Protein 9U9N (pdb70)

Nearest PDB structures (foldseek):
  6e7k-assembly2_D  TM=7.017E-01  e=7.611E-04  Homo sapiens
  2l03-assembly1_A  TM=7.268E-01  e=1.838E-03  Homo sapiens
  6oaz-assembly1_E  TM=6.342E-01  e=1.646E-03  Homo sapiens
  7uls-assembly1_A  TM=6.744E-01  e=5.847E-03  Dendraspis polylepis polylepis
  1ywh-assembly3_O  TM=6.219E-01  e=1.686E-01  Homo sapiens

GO terms:
  GO:0033130 acetylcholine receptor binding (F, IDA)
  GO:0099601 regulation of neurotransmitter receptor activity (P, IDA)
  GO:0070373 negative regulation of ERK1 and ERK2 cascade (P, IDA)
  GO:0005886 plasma membrane (C, TAS)
  GO:0005576 extracellular region (C, TAS)
  GO:0005886 plasma membrane (C, IDA)
  GO:0070062 extracellular exosome (C, HDA)

Foldseek 3Di:
DAKAFADDFAQDLVRRQHIDGDDDPQWWKKKKWAADPPGGITIHMDTGNPDDQAPPDPPDDSIGIHIDDHHRPVSD

Organism: Homo sapiens (NCBI:txid9606)

Radius of gyration: 12.31 Å; Cα contacts (8 Å, |Δi|>4): 166; chains: 1; bounding box: 28×24×28 Å

Secondary structure (DSSP, 8-state):
--EEE--SSB--GGG---EEE-SSTT-EEEEEEEE-SSS-EEEEEEEES---SS--SSS-TTEEEEEE-STTTT--

Solvent-accessible surface area: 5519 Å² total; per-residue (Å²): 156,41,60,5,36,45,1,138,86,26,86,32,108,131,77,8,115,101,60,101,84,16,103,111,143,47,24,53,0,53,12,3,133,38,188,62,161,54,164,119,47,28,29,24,24,21,42,47,117,133,21,86,119,114,12,142,114,158,123,68,83,144,85,58,34,51,26,29,119,81,87,50,36,2,51,132

InterPro domains:
  IPR016054 Ly-6 antigen/uPA receptor-like [SM00134] (12-98)
  IPR035076 Snake toxin/toxin-like [PF00087] (12-84)
  IPR045860 Snake toxin-like superfamily [G3DSA:2.10.60.10] (11-86)
  IPR045860 Snake toxin-like superfamily [SSF57302] (6-84)
  IPR051110 Ly-6/neurotoxin-like and GPI-anchored [PTHR16983] (5-108)

Structure (mmCIF, N/CA/C/O backbone):
data_9U9N
#
_entry.id   9U9N
#
_cell.length_a   1.000
_cell.length_b   1.000
_cell.length_c   1.000
_cell.angle_alpha   90.00
_cell.angle_beta   90.00
_cell.angle_gamma   90.00
#
_symmetry.space_group_name_H-M   'P 1'
#
loop_
_atom_site.group_PDB
_atom_site.id
_atom_site.type_symbol
_atom_site.label_atom_id
_atom_site.label_alt_id
_atom_site.label_comp_id
_atom_site.label_asym_id
_atom_site.label_entity_id
_atom_site.label_seq_id
_atom_site.pdbx_PDB_ins_code
_atom_site.Cartn_x
_atom_site.Cartn_y
_atom_site.Cartn_z
_atom_site.occupancy
_atom_site.B_iso_or_equiv
_atom_site.auth_seq_id
_atom_site.auth_comp_id
_atom_site.auth_asym_id
_atom_site.auth_atom_id
_atom_site.pdbx_PDB_model_num
ATOM 1 N N . MET A 1 1 ? 1.329 0.000 0.000 1.00 0.000 100 MET A N 1
ATOM 2 C CA . MET A 1 1 ? 2.093 -0.001 -1.242 1.00 0.000 100 MET A CA 1
ATOM 3 C C . MET A 1 1 ? 3.218 -1.029 -1.188 1.00 0.000 100 MET A C 1
ATOM 4 O O . MET A 1 1 ? 3.940 -1.122 -0.194 1.00 0.000 100 MET A O 1
ATOM 18 N N . LEU A 1 2 ? 3.363 -1.798 -2.261 1.00 0.000 101 LEU A N 1
ATOM 19 C CA . LEU A 1 2 ? 4.401 -2.821 -2.335 1.00 0.000 101 LEU A CA 1
ATOM 20 C C . LEU A 1 2 ? 5.616 -2.308 -3.101 1.00 0.000 101 LEU A C 1
ATOM 21 O O . LEU A 1 2 ? 5.482 -1.561 -4.072 1.00 0.000 101 LEU A O 1
ATOM 37 N N . LEU A 1 3 ? 6.802 -2.714 -2.660 1.00 0.000 102 LEU A N 1
ATOM 38 C CA . LEU A 1 3 ? 8.042 -2.298 -3.306 1.00 0.000 102 LEU A CA 1
ATOM 39 C C . LEU A 1 3 ? 8.603 -3.415 -4.179 1.00 0.000 102 LEU A C 1
ATOM 40 O O . LEU A 1 3 ? 8.828 -4.531 -3.709 1.00 0.000 102 LEU A O 1
ATOM 56 N N . CYS A 1 4 ? 8.829 -3.108 -5.452 1.00 0.000 103 CYS A N 1
ATOM 57 C CA . CYS A 1 4 ? 9.366 -4.084 -6.391 1.00 0.000 103 CYS A CA 1
ATOM 58 C C . CYS A 1 4 ? 10.261 -3.409 -7.426 1.00 0.000 103 CYS A C 1
ATOM 59 O O . CYS A 1 4 ? 10.110 -2.221 -7.713 1.00 0.000 103 CYS A O 1
ATOM 66 N N . TYR A 1 5 ? 11.194 -4.174 -7.983 1.00 0.000 104 TYR A N 1
ATOM 67 C CA . TYR A 1 5 ? 12.115 -3.649 -8.984 1.00 0.000 104 TYR A CA 1
ATOM 68 C C . TYR A 1 5 ? 11.367 -3.233 -10.247 1.00 0.000 104 TYR A C 1
ATOM 69 O O . TYR A 1 5 ? 10.190 -3.551 -10.419 1.00 0.000 104 TYR A O 1
ATOM 87 N N . SER A 1 6 ? 12.060 -2.519 -11.129 1.00 0.000 105 SER A N 1
ATOM 88 C CA . SER A 1 6 ? 11.463 -2.055 -12.376 1.00 0.000 105 SER A CA 1
ATOM 89 C C . SER A 1 6 ? 12.507 -1.986 -13.486 1.00 0.000 105 SER A C 1
ATOM 90 O O . SER A 1 6 ? 13.277 -1.029 -13.570 1.00 0.000 105 SER A O 1
ATOM 98 N N . CYS A 1 7 ? 12.527 -3.007 -14.336 1.00 0.000 106 CYS A N 1
ATOM 99 C CA . CYS A 1 7 ? 13.476 -3.064 -15.441 1.00 0.000 106 CYS A CA 1
ATOM 100 C C . CYS A 1 7 ? 12.839 -3.702 -16.672 1.00 0.000 106 CYS A C 1
ATOM 101 O O . CYS A 1 7 ? 12.693 -4.922 -16.748 1.00 0.000 106 CYS A O 1
ATOM 108 N N . LYS A 1 8 ? 12.461 -2.868 -17.636 1.00 0.000 107 LYS A N 1
ATOM 109 C CA . LYS A 1 8 ? 11.841 -3.349 -18.865 1.00 0.000 107 LYS A CA 1
ATOM 110 C C . LYS A 1 8 ? 12.856 -3.397 -20.003 1.00 0.000 107 LYS A C 1
ATOM 111 O O . LYS A 1 8 ? 13.707 -2.517 -20.126 1.00 0.000 107 LYS A O 1
ATOM 130 N N . ALA A 1 9 ? 12.758 -4.431 -20.833 1.00 0.000 108 ALA A N 1
ATOM 131 C CA . ALA A 1 9 ? 13.665 -4.591 -21.963 1.00 0.000 108 ALA A CA 1
ATOM 132 C C . ALA A 1 9 ? 15.119 -4.459 -21.523 1.00 0.000 108 ALA A C 1
ATOM 133 O O . ALA A 1 9 ? 15.896 -3.724 -22.132 1.00 0.000 108 ALA A O 1
ATOM 140 N N . GLN A 1 10 ? 15.479 -5.174 -20.462 1.00 0.000 109 GLN A N 1
ATOM 141 C CA . GLN A 1 10 ? 16.840 -5.134 -19.941 1.00 0.000 109 GLN A CA 1
ATOM 142 C C . GLN A 1 10 ? 17.500 -6.506 -20.037 1.00 0.000 109 GLN A C 1
ATOM 143 O O . GLN A 1 10 ? 16.863 -7.531 -19.796 1.00 0.000 109 GLN A O 1
ATOM 157 N N . VAL A 1 11 ? 18.781 -6.517 -20.392 1.00 0.000 110 VAL A N 1
ATOM 158 C CA . VAL A 1 11 ? 19.528 -7.762 -20.520 1.00 0.000 110 VAL A CA 1
ATOM 159 C C . VAL A 1 11 ? 20.649 -7.839 -19.490 1.00 0.000 110 VAL A C 1
ATOM 160 O O . VAL A 1 11 ? 21.179 -8.915 -19.212 1.00 0.000 110 VAL A O 1
ATOM 173 N N . SER A 1 12 ? 21.006 -6.690 -18.925 1.00 0.000 111 SER A N 1
ATOM 174 C CA . SER A 1 12 ? 22.067 -6.626 -17.926 1.00 0.000 111 SER A CA 1
ATOM 175 C C . SER A 1 12 ? 21.484 -6.497 -16.522 1.00 0.000 111 SER A C 1
ATOM 176 O O . SER A 1 12 ? 20.870 -5.486 -16.184 1.00 0.000 111 SER A O 1
ATOM 184 N N . ASN A 1 13 ? 21.682 -7.529 -15.709 1.00 0.000 112 ASN A N 1
ATOM 185 C CA . ASN A 1 13 ? 21.176 -7.533 -14.341 1.00 0.000 112 ASN A CA 1
ATOM 186 C C . ASN A 1 13 ? 21.826 -6.424 -13.518 1.00 0.000 112 ASN A C 1
ATOM 187 O O . ASN A 1 13 ? 21.174 -5.792 -12.687 1.00 0.000 112 ASN A O 1
ATOM 198 N N . GLU A 1 14 ? 23.113 -6.194 -13.757 1.00 0.000 113 GLU A N 1
ATOM 199 C CA . GLU A 1 14 ? 23.850 -5.161 -13.037 1.00 0.000 113 GLU A CA 1
ATOM 200 C C . GLU A 1 14 ? 23.141 -3.814 -13.142 1.00 0.000 113 GLU A C 1
ATOM 201 O O . GLU A 1 14 ? 23.211 -2.991 -12.229 1.00 0.000 113 GLU A O 1
ATOM 213 N N . ASP A 1 15 ? 22.460 -3.596 -14.262 1.00 0.000 114 ASP A N 1
ATOM 214 C CA . ASP A 1 15 ? 21.737 -2.350 -14.487 1.00 0.000 114 ASP A CA 1
ATOM 215 C C . ASP A 1 15 ? 20.326 -2.429 -13.914 1.00 0.000 114 ASP A C 1
ATOM 216 O O . ASP A 1 15 ? 19.699 -1.406 -13.637 1.00 0.000 114 ASP A O 1
ATOM 225 N N . CYS A 1 16 ? 19.830 -3.649 -13.741 1.00 0.000 115 CYS A N 1
ATOM 226 C CA . CYS A 1 16 ? 18.492 -3.863 -13.203 1.00 0.000 115 CYS A CA 1
ATOM 227 C C . CYS A 1 16 ? 18.501 -3.790 -11.678 1.00 0.000 115 CYS A C 1
ATOM 228 O O . CYS A 1 16 ? 18.300 -4.797 -10.997 1.00 0.000 115 CYS A O 1
ATOM 235 N N . LEU A 1 17 ? 18.734 -2.594 -11.150 1.00 0.000 116 LEU A N 1
ATOM 236 C CA . LEU A 1 17 ? 18.769 -2.389 -9.706 1.00 0.000 116 LEU A CA 1
ATOM 237 C C . LEU A 1 17 ? 17.969 -1.151 -9.313 1.00 0.000 116 LEU A C 1
ATOM 238 O O . LEU A 1 17 ? 18.288 -0.481 -8.331 1.00 0.000 116 LEU A O 1
ATOM 254 N N . GLN A 1 18 ? 16.928 -0.856 -10.084 1.00 0.000 117 GLN A N 1
ATOM 255 C CA . GLN A 1 18 ? 16.081 0.300 -9.815 1.00 0.000 117 GLN A CA 1
ATOM 256 C C . GLN A 1 18 ? 14.798 -0.118 -9.105 1.00 0.000 117 GLN A C 1
ATOM 257 O O . GLN A 1 18 ? 13.827 -0.524 -9.744 1.00 0.000 117 GLN A O 1
ATOM 271 N N . VAL A 1 19 ? 14.801 -0.017 -7.780 1.00 0.000 118 VAL A N 1
ATOM 272 C CA . VAL A 1 19 ? 13.636 -0.385 -6.983 1.00 0.000 118 VAL A CA 1
ATOM 273 C C . VAL A 1 19 ? 12.659 0.780 -6.868 1.00 0.000 118 VAL A C 1
ATOM 274 O O . VAL A 1 19 ? 13.034 1.879 -6.462 1.00 0.000 118 VAL A O 1
ATOM 287 N N . GLU A 1 20 ? 11.404 0.530 -7.229 1.00 0.000 119 GLU A N 1
ATOM 288 C CA . GLU A 1 20 ? 10.373 1.558 -7.167 1.00 0.000 119 GLU A CA 1
ATOM 289 C C . GLU A 1 20 ? 9.130 1.041 -6.448 1.00 0.000 119 GLU A C 1
ATOM 290 O O . GLU A 1 20 ? 8.779 -0.133 -6.561 1.00 0.000 119 GLU A O 1
ATOM 302 N N . ASN A 1 21 ? 8.471 1.926 -5.708 1.00 0.000 120 ASN A N 1
ATOM 303 C CA . ASN A 1 21 ? 7.268 1.559 -4.969 1.00 0.000 120 ASN A CA 1
ATOM 304 C C . ASN A 1 21 ? 6.037 1.620 -5.868 1.00 0.000 120 ASN A C 1
ATOM 305 O O . ASN A 1 21 ? 5.894 2.533 -6.682 1.00 0.000 120 ASN A O 1
ATOM 316 N N . CYS A 1 22 ? 5.150 0.643 -5.715 1.00 0.000 121 CYS A N 1
ATOM 317 C CA . CYS A 1 22 ? 3.930 0.584 -6.512 1.00 0.000 121 CYS A CA 1
ATOM 318 C C . CYS A 1 22 ? 3.022 1.771 -6.203 1.00 0.000 121 CYS A C 1
ATOM 319 O O . CYS A 1 22 ? 3.369 2.643 -5.406 1.00 0.000 121 CYS A O 1
ATOM 326 N N . THR A 1 23 ? 1.855 1.798 -6.841 1.00 0.000 122 THR A N 1
ATOM 327 C CA . THR A 1 23 ? 0.897 2.876 -6.636 1.00 0.000 122 THR A CA 1
ATOM 328 C C . THR A 1 23 ? 0.181 2.729 -5.299 1.00 0.000 122 THR A C 1
ATOM 329 O O . THR A 1 23 ? 0.372 3.536 -4.390 1.00 0.000 122 THR A O 1
ATOM 340 N N . GLN A 1 24 ? -0.645 1.693 -5.186 1.00 0.000 123 GLN A N 1
ATOM 341 C CA . GLN A 1 24 ? -1.390 1.441 -3.958 1.00 0.000 123 GLN A CA 1
ATOM 342 C C . GLN A 1 24 ? -1.264 -0.019 -3.535 1.00 0.000 123 GLN A C 1
ATOM 343 O O . GLN A 1 24 ? -0.824 -0.866 -4.313 1.00 0.000 123 GLN A O 1
ATOM 357 N N . LEU A 1 25 ? -1.652 -0.306 -2.297 1.00 0.000 124 LEU A N 1
ATOM 358 C CA . LEU A 1 25 ? -1.582 -1.664 -1.770 1.00 0.000 124 LEU A CA 1
ATOM 359 C C . LEU A 1 25 ? -2.565 -2.580 -2.492 1.00 0.000 124 LEU A C 1
ATOM 360 O O . LEU A 1 25 ? -3.599 -2.133 -2.986 1.00 0.000 124 LEU A O 1
ATOM 376 N N . GLY A 1 26 ? -2.235 -3.867 -2.549 1.00 0.000 125 GLY A N 1
ATOM 377 C CA . GLY A 1 26 ? -3.099 -4.826 -3.211 1.00 0.000 125 GLY A CA 1
ATOM 378 C C . GLY A 1 26 ? -2.520 -5.320 -4.522 1.00 0.000 125 GLY A C 1
ATOM 379 O O . GLY A 1 26 ? -2.720 -6.473 -4.901 1.00 0.000 125 GLY A O 1
ATOM 383 N N . GLU A 1 27 ? -1.803 -4.443 -5.218 1.00 0.000 126 GLU A N 1
ATOM 384 C CA . GLU A 1 27 ? -1.196 -4.796 -6.496 1.00 0.000 126 GLU A CA 1
ATOM 385 C C . GLU A 1 27 ? -0.090 -5.830 -6.306 1.00 0.000 126 GLU A C 1
ATOM 386 O O . GLU A 1 27 ? 0.642 -5.796 -5.317 1.00 0.000 126 GLU A O 1
ATOM 398 N N . GLN A 1 28 ? 0.024 -6.748 -7.260 1.00 0.000 127 GLN A N 1
ATOM 399 C CA . GLN A 1 28 ? 1.039 -7.793 -7.197 1.00 0.000 127 GLN A CA 1
ATOM 400 C C . GLN A 1 28 ? 2.116 -7.570 -8.254 1.00 0.000 127 GLN A C 1
ATOM 401 O O . GLN A 1 28 ? 1.864 -6.957 -9.292 1.00 0.000 127 GLN A O 1
ATOM 415 N N . CYS A 1 29 ? 3.316 -8.071 -7.983 1.00 0.000 128 CYS A N 1
ATOM 416 C CA . CYS A 1 29 ? 4.432 -7.927 -8.910 1.00 0.000 128 CYS A CA 1
ATOM 417 C C . CYS A 1 29 ? 4.719 -9.243 -9.626 1.00 0.000 128 CYS A C 1
ATOM 418 O O . CYS A 1 29 ? 4.412 -10.320 -9.114 1.00 0.000 128 CYS A O 1
ATOM 425 N N . TRP A 1 30 ? 5.308 -9.148 -10.812 1.00 0.000 129 TRP A N 1
ATOM 426 C CA . TRP A 1 30 ? 5.637 -10.332 -11.599 1.00 0.000 129 TRP A CA 1
ATOM 427 C C . TRP A 1 30 ? 6.938 -10.131 -12.368 1.00 0.000 129 TRP A C 1
ATOM 428 O O . TRP A 1 30 ? 7.331 -9.000 -12.660 1.00 0.000 129 TRP A O 1
ATOM 449 N N . THR A 1 31 ? 7.604 -11.234 -12.694 1.00 0.000 130 THR A N 1
ATOM 450 C CA . THR A 1 31 ? 8.862 -11.178 -13.428 1.00 0.000 130 THR A CA 1
ATOM 451 C C . THR A 1 31 ? 8.808 -12.049 -14.678 1.00 0.000 130 THR A C 1
ATOM 452 O O . THR A 1 31 ? 8.449 -13.224 -14.612 1.00 0.000 130 THR A O 1
ATOM 463 N N . ALA A 1 32 ? 9.168 -11.466 -15.817 1.00 0.000 131 ALA A N 1
ATOM 464 C CA . ALA A 1 32 ? 9.163 -12.190 -17.081 1.00 0.000 131 ALA A CA 1
ATOM 465 C C . ALA A 1 32 ? 10.582 -12.530 -17.524 1.00 0.000 131 ALA A C 1
ATOM 466 O O . ALA A 1 32 ? 11.493 -11.710 -17.407 1.00 0.000 131 ALA A O 1
ATOM 473 N N . ARG A 1 33 ? 10.763 -13.745 -18.034 1.00 0.000 132 ARG A N 1
ATOM 474 C CA . ARG A 1 33 ? 12.072 -14.193 -18.492 1.00 0.000 132 ARG A CA 1
ATOM 475 C C . ARG A 1 33 ? 12.036 -14.549 -19.976 1.00 0.000 132 ARG A C 1
ATOM 476 O O . ARG A 1 33 ? 11.265 -15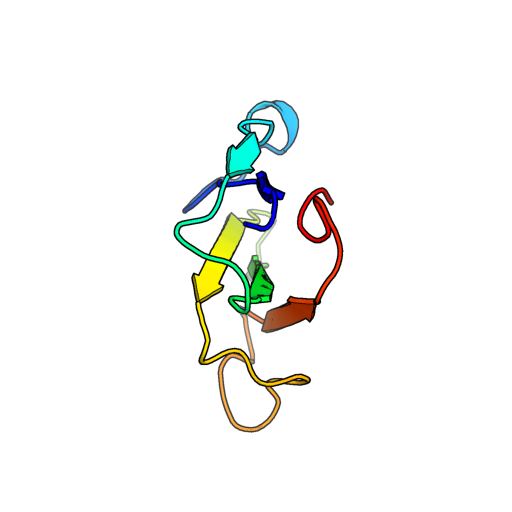.411 -20.398 1.00 0.000 132 ARG A O 1
ATOM 497 N N . ILE A 1 34 ? 12.873 -13.880 -20.760 1.00 0.000 133 ILE A N 1
ATOM 498 C CA . ILE A 1 34 ? 12.937 -14.126 -22.196 1.00 0.000 133 ILE A CA 1
ATOM 499 C C . ILE A 1 34 ? 14.287 -14.712 -22.594 1.00 0.000 133 ILE A C 1
ATOM 500 O O . ILE A 1 34 ? 15.331 -14.099 -22.371 1.00 0.000 133 ILE A O 1
ATOM 516 N N . ARG A 1 35 ? 14.258 -15.902 -23.185 1.00 0.000 134 ARG A N 1
ATOM 517 C CA . ARG A 1 35 ? 15.480 -16.570 -23.616 1.00 0.000 134 ARG A CA 1
ATOM 518 C C . ARG A 1 35 ? 15.282 -17.247 -24.969 1.00 0.000 134 ARG A C 1
ATOM 519 O O . ARG A 1 35 ? 14.760 -18.359 -25.047 1.00 0.000 134 ARG A O 1
ATOM 540 N N . ALA A 1 36 ? 15.702 -16.569 -26.031 1.00 0.000 135 ALA A N 1
ATOM 541 C CA . ALA A 1 36 ? 15.572 -17.105 -27.380 1.00 0.000 135 ALA A CA 1
ATOM 542 C C . ALA A 1 36 ? 16.605 -18.197 -27.639 1.00 0.000 135 ALA A C 1
ATOM 543 O O . ALA A 1 36 ? 17.451 -18.478 -26.791 1.00 0.000 135 ALA A O 1
ATOM 550 N N . VAL A 1 37 ? 16.529 -18.810 -28.816 1.00 0.000 136 VAL A N 1
ATOM 551 C CA . VAL A 1 37 ? 17.457 -19.871 -29.187 1.00 0.000 136 VAL A CA 1
ATOM 552 C C . VAL A 1 37 ? 18.903 -19.428 -28.993 1.00 0.000 136 VAL A C 1
ATOM 553 O O . VAL A 1 37 ? 19.767 -20.231 -28.642 1.00 0.000 136 VAL A O 1
ATOM 566 N N . GLY A 1 38 ? 19.160 -18.144 -29.223 1.00 0.000 137 GLY A N 1
ATOM 567 C CA . GLY A 1 38 ? 20.502 -17.616 -29.068 1.00 0.000 137 GLY A CA 1
ATOM 568 C C . GLY A 1 38 ? 20.957 -17.603 -27.622 1.00 0.000 137 GLY A C 1
ATOM 569 O O . GLY A 1 38 ? 20.710 -18.552 -26.876 1.00 0.000 137 GLY A O 1
ATOM 573 N N . LEU A 1 39 ? 21.625 -16.526 -27.223 1.00 0.000 138 LEU A N 1
ATOM 574 C CA . LEU A 1 39 ? 22.117 -16.393 -25.856 1.00 0.000 138 LEU A CA 1
ATOM 575 C C . LEU A 1 39 ? 21.496 -15.182 -25.169 1.00 0.000 138 LEU A C 1
ATOM 576 O O . LEU A 1 39 ? 21.321 -15.168 -23.949 1.00 0.000 138 LEU A O 1
ATOM 592 N N . LEU A 1 40 ? 21.162 -14.167 -25.958 1.00 0.000 139 LEU A N 1
ATOM 593 C CA . LEU A 1 40 ? 20.557 -12.950 -25.426 1.00 0.000 139 LEU A CA 1
ATOM 594 C C . LEU A 1 40 ? 19.387 -13.282 -24.505 1.00 0.000 139 LEU A C 1
ATOM 595 O O . LEU A 1 40 ? 18.627 -14.217 -24.760 1.00 0.000 139 LEU A O 1
ATOM 611 N N . THR A 1 41 ? 19.246 -12.507 -23.434 1.00 0.000 140 THR A N 1
ATOM 612 C CA . THR A 1 41 ? 18.169 -12.717 -22.476 1.00 0.000 140 THR A CA 1
ATOM 613 C C . THR A 1 41 ? 17.673 -11.392 -21.907 1.00 0.000 140 THR A C 1
ATOM 614 O O . THR A 1 41 ? 18.454 -10.601 -21.377 1.00 0.000 140 THR A O 1
ATOM 625 N N . VAL A 1 42 ? 16.370 -11.156 -22.018 1.00 0.000 141 VAL A N 1
ATOM 626 C CA . VAL A 1 42 ? 15.770 -9.927 -21.513 1.00 0.000 141 VAL A CA 1
ATOM 627 C C . VAL A 1 42 ? 15.018 -10.178 -20.211 1.00 0.000 141 VAL A C 1
ATOM 628 O O . VAL A 1 42 ? 14.725 -11.322 -19.862 1.00 0.000 141 VAL A O 1
ATOM 641 N N . ILE A 1 43 ? 14.707 -9.101 -19.496 1.00 0.000 142 ILE A N 1
ATOM 642 C CA . ILE A 1 43 ? 13.988 -9.205 -18.233 1.00 0.000 142 ILE A CA 1
ATOM 643 C C . ILE A 1 43 ? 12.977 -8.073 -18.082 1.00 0.000 142 ILE A C 1
ATOM 644 O O . ILE A 1 43 ? 13.298 -6.906 -18.306 1.00 0.000 142 ILE A O 1
ATOM 660 N N . SER A 1 44 ? 11.754 -8.426 -17.698 1.00 0.000 143 SER A N 1
ATOM 661 C CA . SER A 1 44 ? 10.695 -7.440 -17.518 1.00 0.000 143 SER A CA 1
ATOM 662 C C . SER A 1 44 ? 9.902 -7.721 -16.245 1.00 0.000 143 SER A C 1
ATOM 663 O O . SER A 1 44 ? 9.902 -8.841 -15.733 1.00 0.000 143 SER A O 1
ATOM 671 N N . LYS A 1 45 ? 9.226 -6.695 -15.738 1.00 0.000 144 LYS A N 1
ATOM 672 C CA . LYS A 1 45 ? 8.427 -6.829 -14.526 1.00 0.000 144 LYS A CA 1
ATOM 673 C C . LYS A 1 45 ? 7.292 -5.810 -14.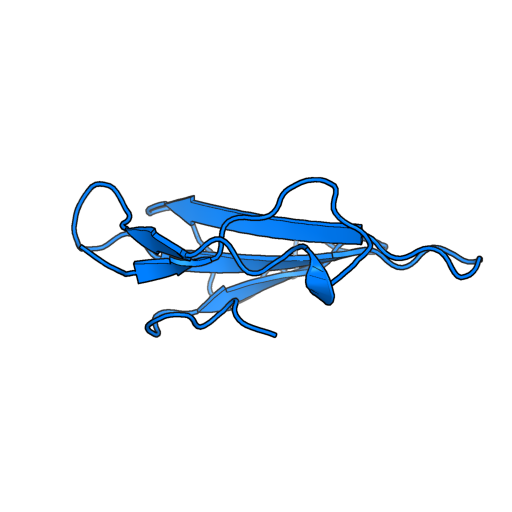507 1.00 0.000 144 LYS A C 1
ATOM 674 O O . LYS A 1 45 ? 7.403 -4.733 -15.092 1.00 0.000 144 LYS A O 1
ATOM 693 N N . GLY A 1 46 ? 6.202 -6.157 -13.830 1.00 0.000 145 GLY A N 1
ATOM 694 C CA . GLY A 1 46 ? 5.064 -5.261 -13.747 1.00 0.000 145 GLY A CA 1
ATOM 695 C C . GLY A 1 46 ? 4.424 -5.262 -12.373 1.00 0.000 145 GLY A C 1
ATOM 696 O O . GLY A 1 46 ? 4.782 -6.068 -11.513 1.00 0.000 145 GLY A O 1
ATOM 700 N N . CYS A 1 47 ? 3.474 -4.357 -12.163 1.00 0.000 146 CYS A N 1
ATOM 701 C CA . CYS A 1 47 ? 2.784 -4.254 -10.883 1.00 0.000 146 CYS A CA 1
ATOM 702 C C . CYS A 1 47 ? 1.337 -3.810 -11.079 1.00 0.000 146 CYS A C 1
ATOM 703 O O . CYS A 1 47 ? 1.073 -2.665 -11.446 1.00 0.000 146 CYS A O 1
ATOM 710 N N . SER A 1 48 ? 0.405 -4.724 -10.832 1.00 0.000 147 SER A N 1
ATOM 711 C CA . SER A 1 48 ? -1.015 -4.428 -10.985 1.00 0.000 147 SER A CA 1
ATOM 712 C C . SER A 1 48 ? -1.868 -5.495 -10.306 1.00 0.000 147 SER A C 1
ATOM 713 O O . SER A 1 48 ? -1.350 -6.489 -9.795 1.00 0.000 147 SER A O 1
ATOM 721 N N . LEU A 1 49 ? -3.179 -5.282 -10.304 1.00 0.000 148 LEU A N 1
ATOM 722 C CA . LEU A 1 49 ? -4.107 -6.224 -9.688 1.00 0.000 148 LEU A CA 1
ATOM 723 C C . LEU A 1 49 ? -4.215 -7.501 -10.516 1.00 0.000 148 LEU A C 1
ATOM 724 O O . LEU A 1 49 ? -4.243 -8.604 -9.972 1.00 0.000 148 LEU A O 1
ATOM 740 N N . ASN A 1 50 ? -4.274 -7.343 -11.834 1.00 0.000 149 ASN A N 1
ATOM 741 C CA . ASN A 1 50 ? -4.378 -8.483 -12.737 1.00 0.000 149 ASN A CA 1
ATOM 742 C C . ASN A 1 50 ? -3.049 -9.228 -12.827 1.00 0.000 149 ASN A C 1
ATOM 743 O O . ASN A 1 50 ? -2.227 -8.950 -13.701 1.00 0.000 149 ASN A O 1
ATOM 754 N N . CYS A 1 51 ? -2.845 -10.176 -11.919 1.00 0.000 150 CYS A N 1
ATOM 755 C CA . CYS A 1 51 ? -1.617 -10.961 -11.895 1.00 0.000 150 CYS A CA 1
ATOM 756 C C . CYS A 1 51 ? -1.908 -12.413 -11.527 1.00 0.000 150 CYS A C 1
ATOM 757 O O . CYS A 1 51 ? -1.844 -12.794 -10.358 1.00 0.000 150 CYS A O 1
ATOM 764 N N . VAL A 1 52 ? -2.226 -13.220 -12.535 1.00 0.000 151 VAL A N 1
ATOM 765 C CA . VAL A 1 52 ? -2.525 -14.631 -12.319 1.00 0.000 151 VAL A CA 1
ATOM 766 C C . VAL A 1 52 ? -1.388 -15.327 -11.579 1.00 0.000 151 VAL A C 1
ATOM 767 O O . VAL A 1 52 ? -0.216 -15.152 -11.916 1.00 0.000 151 VAL A O 1
ATOM 780 N N . ASP A 1 53 ? -1.741 -16.116 -10.571 1.00 0.000 152 ASP A N 1
ATOM 781 C CA . ASP A 1 53 ? -0.750 -16.841 -9.784 1.00 0.000 152 ASP A CA 1
ATOM 782 C C . ASP A 1 53 ? 0.184 -17.639 -10.688 1.00 0.000 152 ASP A C 1
ATOM 783 O O . ASP A 1 53 ? 1.377 -17.764 -10.409 1.00 0.000 152 ASP A O 1
ATOM 792 N N . ASP A 1 54 ? -0.366 -18.178 -11.770 1.00 0.000 153 ASP A N 1
ATOM 793 C CA . ASP A 1 54 ? 0.418 -18.965 -12.715 1.00 0.000 153 ASP A CA 1
ATOM 794 C C . ASP A 1 54 ? -0.100 -18.778 -14.138 1.00 0.000 153 ASP A C 1
ATOM 795 O O . ASP A 1 54 ? -1.249 -19.101 -14.438 1.00 0.000 153 ASP A O 1
ATOM 804 N N . SER A 1 55 ? 0.756 -18.254 -15.009 1.00 0.000 154 SER A N 1
ATOM 805 C CA . SER A 1 55 ? 0.384 -18.019 -16.400 1.00 0.000 154 SER A CA 1
ATOM 806 C C . SER A 1 55 ? 0.726 -19.228 -17.265 1.00 0.000 154 SER A C 1
ATOM 807 O O . SER A 1 55 ? 1.861 -19.378 -17.718 1.00 0.000 154 SER A O 1
ATOM 815 N N . GLN A 1 56 ? -0.263 -20.087 -17.489 1.00 0.000 155 GLN A N 1
ATOM 816 C CA . GLN A 1 56 ? -0.067 -21.283 -18.300 1.00 0.000 155 GLN A CA 1
ATOM 817 C C . GLN A 1 56 ? -0.830 -21.180 -19.616 1.00 0.000 155 GLN A C 1
ATOM 818 O O . GLN A 1 56 ? -0.343 -21.609 -20.662 1.00 0.000 155 GLN A O 1
ATOM 832 N N . ASP A 1 57 ? -2.027 -20.608 -19.557 1.00 0.000 156 ASP A N 1
ATOM 833 C CA . ASP A 1 57 ? -2.857 -20.447 -20.745 1.00 0.000 156 ASP A CA 1
ATOM 834 C C . ASP A 1 57 ? -2.214 -19.476 -21.731 1.00 0.000 156 ASP A C 1
ATOM 835 O O . ASP A 1 57 ? -2.309 -19.655 -22.945 1.00 0.000 156 ASP A O 1
ATOM 844 N N . TYR A 1 58 ? -1.561 -18.449 -21.200 1.00 0.000 157 TYR A N 1
ATOM 845 C CA . TYR A 1 58 ? -0.906 -17.447 -22.032 1.00 0.000 157 TYR A CA 1
ATOM 846 C C . TYR A 1 58 ? 0.439 -17.041 -21.438 1.00 0.000 157 TYR A C 1
ATOM 847 O O . TYR A 1 58 ? 0.848 -17.548 -20.393 1.00 0.000 157 TYR A O 1
ATOM 865 N N . TYR A 1 59 ? 1.123 -16.122 -22.111 1.00 0.000 158 TYR A N 1
ATOM 866 C CA . TYR A 1 59 ? 2.423 -15.648 -21.652 1.00 0.000 158 TYR A CA 1
ATOM 867 C C . TYR A 1 59 ? 3.390 -16.812 -21.457 1.00 0.000 158 TYR A C 1
ATOM 868 O O . TYR A 1 59 ? 3.991 -16.962 -20.393 1.00 0.000 158 TYR A O 1
ATOM 886 N N . VAL A 1 60 ? 3.534 -17.633 -22.492 1.00 0.000 159 VAL A N 1
ATOM 887 C CA . VAL A 1 60 ? 4.429 -18.783 -22.436 1.00 0.000 159 VAL A CA 1
ATOM 888 C C . VAL A 1 60 ? 5.223 -18.924 -23.730 1.00 0.000 159 VAL A C 1
ATOM 889 O O . VAL A 1 60 ? 5.074 -18.124 -24.653 1.00 0.000 159 VAL A O 1
ATOM 902 N N . GLY A 1 61 ? 6.069 -19.948 -23.790 1.00 0.000 160 GLY A N 1
ATOM 903 C CA . GLY A 1 61 ? 6.874 -20.177 -24.976 1.00 0.000 160 GLY A CA 1
ATOM 904 C C . GLY A 1 61 ? 8.266 -19.587 -24.853 1.00 0.000 160 GLY A C 1
ATOM 905 O O . GLY A 1 61 ? 9.235 -20.308 -24.612 1.00 0.000 160 GLY A O 1
ATOM 909 N N . LYS A 1 62 ? 8.367 -18.273 -25.022 1.00 0.000 161 LYS A N 1
ATOM 910 C CA . LYS A 1 62 ? 9.649 -17.586 -24.929 1.00 0.000 161 LYS A CA 1
ATOM 911 C C . LYS A 1 62 ? 9.697 -16.686 -23.699 1.00 0.000 161 LYS A C 1
ATOM 912 O O . LYS A 1 62 ? 10.738 -16.551 -23.055 1.00 0.000 161 LYS A O 1
ATOM 931 N N . LYS A 1 63 ? 8.563 -16.073 -23.375 1.00 0.000 162 LYS A N 1
ATOM 932 C CA . LYS A 1 63 ? 8.474 -15.188 -22.220 1.00 0.000 162 LYS A CA 1
ATOM 933 C C . LYS A 1 63 ? 7.491 -15.735 -21.190 1.00 0.000 162 LYS A C 1
ATOM 934 O O . LYS A 1 63 ? 6.293 -15.830 -21.451 1.00 0.000 162 LYS A O 1
ATOM 953 N N . ASN A 1 64 ? 8.007 -16.091 -20.018 1.00 0.000 163 ASN A N 1
ATOM 954 C CA . ASN A 1 64 ? 7.174 -16.628 -18.948 1.00 0.000 163 ASN A CA 1
ATOM 955 C C . ASN A 1 64 ? 7.066 -15.637 -17.793 1.00 0.000 163 ASN A C 1
ATOM 956 O O . ASN A 1 64 ? 8.072 -15.246 -17.201 1.00 0.000 163 ASN A O 1
ATOM 967 N N . ILE A 1 65 ? 5.839 -15.235 -17.479 1.00 0.000 164 ILE A N 1
ATOM 968 C CA . ILE A 1 65 ? 5.599 -14.291 -16.395 1.00 0.000 164 ILE A CA 1
ATOM 969 C C . ILE A 1 65 ? 5.255 -15.018 -15.099 1.00 0.000 164 ILE A C 1
ATOM 970 O O . ILE A 1 65 ? 4.337 -15.839 -15.059 1.00 0.000 164 ILE A O 1
ATOM 986 N N . THR A 1 66 ? 5.996 -14.711 -14.039 1.00 0.000 165 THR A N 1
ATOM 987 C CA . THR A 1 66 ? 5.769 -15.334 -12.741 1.00 0.000 165 THR A CA 1
ATOM 988 C C . THR A 1 66 ? 5.270 -14.316 -11.723 1.00 0.000 165 THR A C 1
ATOM 989 O O . THR A 1 66 ? 5.955 -13.339 -11.418 1.00 0.000 165 THR A O 1
ATOM 1000 N N . CYS A 1 67 ? 4.072 -14.550 -11.198 1.00 0.000 166 CYS A N 1
ATOM 1001 C CA . CYS A 1 67 ? 3.479 -13.653 -10.212 1.00 0.000 166 CYS A CA 1
ATOM 1002 C C . CYS A 1 67 ? 4.076 -13.896 -8.829 1.00 0.000 166 CYS A C 1
ATOM 1003 O O . CYS A 1 67 ? 4.634 -14.960 -8.558 1.00 0.000 166 CYS A O 1
ATOM 1010 N N . CYS A 1 68 ? 3.953 -12.902 -7.955 1.00 0.000 167 CYS A N 1
ATOM 1011 C CA . CYS A 1 68 ? 4.479 -13.005 -6.599 1.00 0.000 167 CYS A CA 1
ATOM 1012 C C . CYS A 1 68 ? 3.969 -11.860 -5.729 1.00 0.000 167 CYS A C 1
ATOM 1013 O O . CYS A 1 68 ? 3.828 -10.729 -6.194 1.00 0.000 167 CYS A O 1
ATOM 1020 N N . ASP A 1 69 ? 3.693 -12.163 -4.465 1.00 0.000 168 ASP A N 1
ATOM 1021 C CA . ASP A 1 69 ? 3.200 -11.159 -3.529 1.00 0.000 168 ASP A CA 1
ATOM 1022 C C . ASP A 1 69 ? 4.210 -10.916 -2.412 1.00 0.000 168 ASP A C 1
ATOM 1023 O O . ASP A 1 69 ? 3.859 -10.921 -1.231 1.00 0.000 168 ASP A O 1
ATOM 1032 N N . THR A 1 70 ? 5.466 -10.703 -2.792 1.00 0.000 169 THR A N 1
ATOM 1033 C CA . THR A 1 70 ? 6.527 -10.460 -1.823 1.00 0.000 169 THR A CA 1
ATOM 1034 C C . THR A 1 70 ? 7.327 -9.214 -2.185 1.00 0.000 169 THR A C 1
ATOM 1035 O O . THR A 1 70 ? 7.471 -8.877 -3.360 1.00 0.000 169 THR A O 1
ATOM 1046 N N . ASP A 1 71 ? 7.846 -8.535 -1.169 1.00 0.000 170 ASP A N 1
ATOM 1047 C CA . ASP A 1 71 ? 8.634 -7.326 -1.380 1.00 0.000 170 ASP A CA 1
ATOM 1048 C C . ASP A 1 71 ? 9.891 -7.631 -2.190 1.00 0.000 170 ASP A C 1
ATOM 1049 O O . ASP A 1 71 ? 10.692 -8.488 -1.813 1.00 0.000 170 ASP A O 1
ATOM 1058 N N . LEU A 1 72 ? 10.056 -6.927 -3.304 1.00 0.000 171 LEU A N 1
ATOM 1059 C CA . LEU A 1 72 ? 11.215 -7.123 -4.169 1.00 0.000 171 LEU A CA 1
ATOM 1060 C C . LEU A 1 72 ? 11.293 -8.567 -4.655 1.00 0.000 171 LEU A C 1
ATOM 1061 O O . LEU A 1 72 ? 12.381 -9.118 -4.825 1.00 0.000 171 LEU A O 1
ATOM 1077 N N . CYS A 1 73 ? 10.132 -9.173 -4.881 1.00 0.000 172 CYS A N 1
ATOM 1078 C CA . CYS A 1 73 ? 10.068 -10.552 -5.350 1.00 0.000 172 CYS A CA 1
ATOM 1079 C C . CYS A 1 73 ? 10.708 -10.688 -6.729 1.00 0.000 172 CYS A C 1
ATOM 1080 O O . CYS A 1 73 ? 11.210 -11.752 -7.089 1.00 0.000 172 CYS A O 1
ATOM 1087 N N . ASN A 1 74 ? 10.687 -9.602 -7.494 1.00 0.000 173 ASN A N 1
ATOM 1088 C CA . ASN A 1 74 ? 11.266 -9.600 -8.833 1.00 0.000 173 ASN A CA 1
ATOM 1089 C C . ASN A 1 74 ? 12.707 -9.099 -8.803 1.00 0.000 173 ASN A C 1
ATOM 1090 O O . ASN A 1 74 ? 13.191 -8.512 -9.770 1.00 0.000 173 ASN A O 1
ATOM 1101 N N . ALA A 1 75 ? 13.386 -9.336 -7.685 1.00 0.000 174 ALA A N 1
ATOM 1102 C CA . ALA A 1 75 ? 14.772 -8.912 -7.529 1.00 0.000 174 ALA A CA 1
ATOM 1103 C C . ALA A 1 75 ? 15.700 -9.733 -8.417 1.00 0.000 174 ALA A C 1
ATOM 1104 O O . ALA A 1 75 ? 16.620 -9.196 -9.034 1.00 0.000 174 ALA A O 1
ATOM 1111 N N . SER A 1 76 ? 15.454 -11.038 -8.477 1.00 0.000 175 SER A N 1
ATOM 1112 C CA . SER A 1 76 ? 16.271 -11.934 -9.286 1.00 0.000 175 SER A CA 1
ATOM 1113 C C . SER A 1 76 ? 15.830 -11.901 -10.746 1.00 0.000 175 SER A C 1
ATOM 1114 O O . SER A 1 76 ? 16.611 -12.202 -11.647 1.00 0.000 175 SER A O 1
ATOM 1122 N N . MET A 1 1 ? 1.287 0.326 -1.877 1.00 0.000 100 MET A N 2
ATOM 1123 C CA . MET A 1 1 ? 2.577 0.906 -2.232 1.00 0.000 100 MET A CA 2
ATOM 1124 C C . MET A 1 1 ? 3.672 -0.157 -2.223 1.00 0.000 100 MET A C 2
ATOM 1125 O O . MET A 1 1 ? 4.806 0.109 -1.822 1.00 0.000 100 MET A O 2
ATOM 1139 N N . LEU A 1 2 ? 3.325 -1.360 -2.668 1.00 0.000 101 LEU A N 2
ATOM 1140 C CA . LEU A 1 2 ? 4.279 -2.463 -2.711 1.00 0.000 101 LEU A CA 2
ATOM 1141 C C . LEU A 1 2 ? 5.515 -2.083 -3.520 1.00 0.000 101 LEU A C 2
ATOM 1142 O O . LEU A 1 2 ? 5.407 -1.580 -4.639 1.00 0.000 101 LEU A O 2
ATOM 1158 N N . LEU A 1 3 ? 6.688 -2.329 -2.948 1.00 0.000 102 LEU A N 2
ATOM 1159 C CA . LEU A 1 3 ? 7.946 -2.015 -3.616 1.00 0.000 102 LEU A CA 2
ATOM 1160 C C . LEU A 1 3 ? 8.473 -3.224 -4.382 1.00 0.000 102 LEU A C 2
ATOM 1161 O O . LEU A 1 3 ? 8.599 -4.317 -3.828 1.00 0.000 102 LEU A O 2
ATOM 1177 N N . CYS A 1 4 ? 8.780 -3.022 -5.659 1.00 0.000 103 CYS A N 2
ATOM 1178 C CA . CYS A 1 4 ? 9.295 -4.094 -6.501 1.00 0.000 103 CYS A CA 2
ATOM 1179 C C . CYS A 1 4 ? 10.276 -3.550 -7.536 1.00 0.000 103 CYS A C 2
ATOM 1180 O O . CYS A 1 4 ? 10.207 -2.381 -7.918 1.00 0.000 103 CYS A O 2
ATOM 1187 N N . TYR A 1 5 ? 11.188 -4.405 -7.986 1.00 0.000 104 TYR A N 2
ATOM 1188 C CA . TYR A 1 5 ? 12.184 -4.010 -8.975 1.00 0.000 104 TYR A CA 2
ATOM 1189 C C . TYR A 1 5 ? 11.525 -3.680 -10.310 1.00 0.000 104 TYR A C 2
ATOM 1190 O O . TYR A 1 5 ? 10.376 -4.047 -10.556 1.00 0.000 104 TYR A O 2
ATOM 1208 N N . SER A 1 6 ? 12.261 -2.984 -11.170 1.00 0.000 105 SER A N 2
ATOM 1209 C CA . SER A 1 6 ? 11.749 -2.601 -12.481 1.00 0.000 105 SER A CA 2
ATOM 1210 C C . SER A 1 6 ? 12.892 -2.374 -13.466 1.00 0.000 105 SER A C 2
ATOM 1211 O O . SER A 1 6 ? 13.737 -1.501 -13.265 1.00 0.000 105 SER A O 2
ATOM 1219 N N . CYS A 1 7 ? 12.911 -3.167 -14.532 1.00 0.000 106 CYS A N 2
ATOM 1220 C CA . CYS A 1 7 ? 13.948 -3.055 -15.550 1.00 0.000 106 CYS A CA 2
ATOM 1221 C C . CYS A 1 7 ? 13.376 -3.313 -16.941 1.00 0.000 106 CYS A C 2
ATOM 1222 O O . CYS A 1 7 ? 13.268 -4.459 -17.377 1.00 0.000 106 CYS A O 2
ATOM 1229 N N . LYS A 1 8 ? 13.011 -2.239 -17.633 1.00 0.000 107 LYS A N 2
ATOM 1230 C CA . LYS A 1 8 ? 12.451 -2.347 -18.975 1.00 0.000 107 LYS A CA 2
ATOM 1231 C C . LYS A 1 8 ? 13.428 -3.042 -19.918 1.00 0.000 107 LYS A C 2
ATOM 1232 O O . LYS A 1 8 ? 14.365 -2.425 -20.422 1.00 0.000 107 LYS A O 2
ATOM 1251 N N . ALA A 1 9 ? 13.201 -4.331 -20.153 1.00 0.000 108 ALA A N 2
ATOM 1252 C CA . ALA A 1 9 ? 14.059 -5.109 -21.038 1.00 0.000 108 ALA A CA 2
ATOM 1253 C C . ALA A 1 9 ? 15.532 -4.869 -20.725 1.00 0.000 108 ALA A C 2
ATOM 1254 O O . ALA A 1 9 ? 16.170 -4.004 -21.324 1.00 0.000 108 ALA A O 2
ATOM 1261 N N . GLN A 1 10 ? 16.065 -5.639 -19.782 1.00 0.000 109 GLN A N 2
ATOM 1262 C CA . GLN A 1 10 ? 17.463 -5.509 -19.389 1.00 0.000 109 GLN A CA 2
ATOM 1263 C C . GLN A 1 10 ? 18.207 -6.827 -19.577 1.00 0.000 109 GLN A C 2
ATOM 1264 O O . GLN A 1 10 ? 17.718 -7.888 -19.190 1.00 0.000 109 GLN A O 2
ATOM 1278 N N . VAL A 1 11 ? 19.392 -6.752 -20.175 1.00 0.000 110 VAL A N 2
ATOM 1279 C CA . VAL A 1 11 ? 20.204 -7.939 -20.415 1.00 0.000 110 VAL A CA 2
ATOM 1280 C C . VAL A 1 11 ? 21.413 -7.973 -19.487 1.00 0.000 110 VAL A C 2
ATOM 1281 O O . VAL A 1 11 ? 22.379 -8.694 -19.736 1.00 0.000 110 VAL A O 2
ATOM 1294 N N . SER A 1 12 ? 21.352 -7.190 -18.415 1.00 0.000 111 SER A N 2
ATOM 1295 C CA . SER A 1 12 ? 22.444 -7.128 -17.450 1.00 0.000 111 SER A CA 2
ATOM 1296 C C . SER A 1 12 ? 21.906 -7.070 -16.024 1.00 0.000 111 SER A C 2
ATOM 1297 O O . SER A 1 12 ? 21.331 -6.066 -15.606 1.00 0.000 111 SER A O 2
ATOM 1305 N N . ASN A 1 13 ? 22.098 -8.156 -15.282 1.00 0.000 112 ASN A N 2
ATOM 1306 C CA . ASN A 1 13 ? 21.632 -8.230 -13.902 1.00 0.000 112 ASN A CA 2
ATOM 1307 C C . ASN A 1 13 ? 22.156 -7.053 -13.086 1.00 0.000 112 ASN A C 2
ATOM 1308 O O . ASN A 1 13 ? 21.391 -6.362 -12.414 1.00 0.000 112 ASN A O 2
ATOM 1319 N N . GLU A 1 14 ? 23.465 -6.830 -13.152 1.00 0.000 113 GLU A N 2
ATOM 1320 C CA . GLU A 1 14 ? 24.091 -5.735 -12.419 1.00 0.000 113 GLU A CA 2
ATOM 1321 C C . GLU A 1 14 ? 23.375 -4.416 -12.696 1.00 0.000 113 GLU A C 2
ATOM 1322 O O . GLU A 1 14 ? 23.231 -3.578 -11.805 1.00 0.000 113 GLU A O 2
ATOM 1334 N N . ASP A 1 15 ? 22.930 -4.240 -13.935 1.00 0.000 114 ASP A N 2
ATOM 1335 C CA . ASP A 1 15 ? 22.229 -3.023 -14.329 1.00 0.000 114 ASP A CA 2
ATOM 1336 C C . ASP A 1 15 ? 20.771 -3.069 -13.886 1.00 0.000 114 ASP A C 2
ATOM 1337 O O . ASP A 1 15 ? 20.151 -2.032 -13.646 1.00 0.000 114 ASP A O 2
ATOM 1346 N N . CYS A 1 16 ? 20.227 -4.276 -13.780 1.00 0.000 115 CYS A N 2
ATOM 1347 C CA . CYS A 1 16 ? 18.841 -4.458 -13.367 1.00 0.000 115 CYS A CA 2
ATOM 1348 C C . CYS A 1 16 ? 18.716 -4.415 -11.846 1.00 0.000 115 CYS A C 2
ATOM 1349 O O . CYS A 1 16 ? 18.315 -5.395 -11.217 1.00 0.000 115 CYS A O 2
ATOM 1356 N N . LEU A 1 17 ? 19.062 -3.273 -11.262 1.00 0.000 116 LEU A N 2
ATOM 1357 C CA . LEU A 1 17 ? 18.988 -3.101 -9.815 1.00 0.000 116 LEU A CA 2
ATOM 1358 C C . LEU A 1 17 ? 18.221 -1.833 -9.456 1.00 0.000 116 LEU A C 2
ATOM 1359 O O . LEU A 1 17 ? 18.520 -1.177 -8.458 1.00 0.000 116 LEU A O 2
ATOM 1375 N N . GLN A 1 18 ? 17.230 -1.495 -10.275 1.00 0.000 117 GLN A N 2
ATOM 1376 C CA . GLN A 1 18 ? 16.419 -0.306 -10.041 1.00 0.000 117 GLN A CA 2
ATOM 1377 C C . GLN A 1 18 ? 15.085 -0.674 -9.399 1.00 0.000 117 GLN A C 2
ATOM 1378 O O . GLN A 1 18 ? 14.253 -1.344 -10.011 1.00 0.000 117 GLN A O 2
ATOM 1392 N N . VAL A 1 19 ? 14.888 -0.232 -8.161 1.00 0.000 118 VAL A N 2
ATOM 1393 C CA . VAL A 1 19 ? 13.656 -0.514 -7.435 1.00 0.000 118 VAL A CA 2
ATOM 1394 C C . VAL A 1 19 ? 12.590 0.535 -7.733 1.00 0.000 118 VAL A C 2
ATOM 1395 O O . VAL A 1 19 ? 12.854 1.735 -7.672 1.00 0.000 118 VAL A O 2
ATOM 1408 N N . GLU A 1 20 ? 11.386 0.073 -8.053 1.00 0.000 119 GLU A N 2
ATOM 1409 C CA . GLU A 1 20 ? 10.280 0.973 -8.361 1.00 0.000 119 GLU A CA 2
ATOM 1410 C C . GLU A 1 20 ? 9.102 0.728 -7.423 1.00 0.000 119 GLU A C 2
ATOM 1411 O O . GLU A 1 20 ? 8.840 -0.405 -7.021 1.00 0.000 119 GLU A O 2
ATOM 1423 N N . ASN A 1 21 ? 8.396 1.800 -7.077 1.00 0.000 120 ASN A N 2
ATOM 1424 C CA . ASN A 1 21 ? 7.246 1.702 -6.185 1.00 0.000 120 ASN A CA 2
ATOM 1425 C C . ASN A 1 21 ? 5.960 1.486 -6.977 1.00 0.000 120 ASN A C 2
ATOM 1426 O O . ASN A 1 21 ? 5.721 2.149 -7.987 1.00 0.000 120 ASN A O 2
ATOM 1437 N N . CYS A 1 22 ? 5.134 0.555 -6.511 1.00 0.000 121 CYS A N 2
ATOM 1438 C CA . CYS A 1 22 ? 3.872 0.251 -7.175 1.00 0.000 121 CYS A CA 2
ATOM 1439 C C . CYS A 1 22 ? 2.917 1.439 -7.098 1.00 0.000 121 CYS A C 2
ATOM 1440 O O . CYS A 1 22 ? 3.247 2.480 -6.528 1.00 0.000 121 CYS A O 2
ATOM 1447 N N . THR A 1 23 ? 1.731 1.276 -7.676 1.00 0.000 122 THR A N 2
ATOM 1448 C CA . THR A 1 23 ? 0.728 2.333 -7.674 1.00 0.000 122 THR A CA 2
ATOM 1449 C C . THR A 1 23 ? -0.034 2.366 -6.355 1.00 0.000 122 THR A C 2
ATOM 1450 O O . THR A 1 23 ? 0.063 3.330 -5.596 1.00 0.000 122 THR A O 2
ATOM 1461 N N . GLN A 1 24 ? -0.792 1.307 -6.088 1.00 0.000 123 GLN A N 2
ATOM 1462 C CA . GLN A 1 24 ? -1.571 1.216 -4.859 1.00 0.000 123 GLN A CA 2
ATOM 1463 C C . GLN A 1 24 ? -1.402 -0.152 -4.207 1.00 0.000 123 GLN A C 2
ATOM 1464 O O . GLN A 1 24 ? -0.869 -1.081 -4.817 1.00 0.000 123 GLN A O 2
ATOM 1478 N N . LEU A 1 25 ? -1.858 -0.271 -2.965 1.00 0.000 124 LEU A N 2
ATOM 1479 C CA . LEU A 1 25 ? -1.756 -1.526 -2.229 1.00 0.000 124 LEU A CA 2
ATOM 1480 C C . LEU A 1 25 ? -2.669 -2.588 -2.835 1.00 0.000 124 LEU A C 2
ATOM 1481 O O . LEU A 1 25 ? -3.697 -2.270 -3.432 1.00 0.000 124 LEU A O 2
ATOM 1497 N N . GLY A 1 26 ? -2.286 -3.851 -2.676 1.00 0.000 125 GLY A N 2
ATOM 1498 C CA . GLY A 1 26 ? -3.082 -4.940 -3.211 1.00 0.000 125 GLY A CA 2
ATOM 1499 C C . GLY A 1 26 ? -2.491 -5.522 -4.480 1.00 0.000 125 GLY A C 2
ATOM 1500 O O . GLY A 1 26 ? -2.474 -6.738 -4.663 1.00 0.000 125 GLY A O 2
ATOM 1504 N N . GLU A 1 27 ? -2.007 -4.649 -5.359 1.00 0.000 126 GLU A N 2
ATOM 1505 C CA . GLU A 1 27 ? -1.415 -5.084 -6.618 1.00 0.000 126 GLU A CA 2
ATOM 1506 C C . GLU A 1 27 ? -0.240 -6.027 -6.371 1.00 0.000 126 GLU A C 2
ATOM 1507 O O . GLU A 1 27 ? 0.527 -5.842 -5.427 1.00 0.000 126 GLU A O 2
ATOM 1519 N N . GLN A 1 28 ? -0.108 -7.036 -7.226 1.00 0.000 127 GLN A N 2
ATOM 1520 C CA . GLN A 1 28 ? 0.971 -8.007 -7.099 1.00 0.000 127 GLN A CA 2
ATOM 1521 C C . GLN A 1 28 ? 2.015 -7.807 -8.193 1.00 0.000 127 GLN A C 2
ATOM 1522 O O . GLN A 1 28 ? 1.698 -7.352 -9.292 1.00 0.000 127 GLN A O 2
ATOM 1536 N N . CYS A 1 29 ? 3.262 -8.149 -7.884 1.00 0.000 128 CYS A N 2
ATOM 1537 C CA . CYS A 1 29 ? 4.353 -8.006 -8.839 1.00 0.000 128 CYS A CA 2
ATOM 1538 C C . CYS A 1 29 ? 4.691 -9.347 -9.484 1.00 0.000 128 CYS A C 2
ATOM 1539 O O . CYS A 1 29 ? 4.303 -10.403 -8.984 1.00 0.000 128 CYS A O 2
ATOM 1546 N N . TRP A 1 30 ? 5.415 -9.297 -10.596 1.00 0.000 129 TRP A N 2
ATOM 1547 C CA . TRP A 1 30 ? 5.805 -10.507 -11.309 1.00 0.000 129 TRP A CA 2
ATOM 1548 C C . TRP A 1 30 ? 7.082 -10.279 -12.111 1.00 0.000 129 TRP A C 2
ATOM 1549 O O . TRP A 1 30 ? 7.431 -9.143 -12.432 1.00 0.000 129 TRP A O 2
ATOM 1570 N N . THR A 1 31 ? 7.776 -11.367 -12.433 1.00 0.000 130 THR A N 2
ATOM 1571 C CA . THR A 1 31 ? 9.015 -11.285 -13.197 1.00 0.000 130 THR A CA 2
ATOM 1572 C C . THR A 1 31 ? 8.935 -12.127 -14.465 1.00 0.000 130 THR A C 2
ATOM 1573 O O . THR A 1 31 ? 8.570 -13.301 -14.419 1.00 0.000 130 THR A O 2
ATOM 1584 N N . ALA A 1 32 ? 9.280 -11.520 -15.595 1.00 0.000 131 ALA A N 2
ATOM 1585 C CA . ALA A 1 32 ? 9.251 -12.215 -16.876 1.00 0.000 131 ALA A CA 2
ATOM 1586 C C . ALA A 1 32 ? 10.661 -12.531 -17.362 1.00 0.000 131 ALA A C 2
ATOM 1587 O O . ALA A 1 32 ? 11.542 -11.672 -17.340 1.00 0.000 131 ALA A O 2
ATOM 1594 N N . ARG A 1 33 ? 10.868 -13.769 -17.799 1.00 0.000 132 ARG A N 2
ATOM 1595 C CA . ARG A 1 33 ? 12.173 -14.198 -18.288 1.00 0.000 132 ARG A CA 2
ATOM 1596 C C . ARG A 1 33 ? 12.110 -14.541 -19.774 1.00 0.000 132 ARG A C 2
ATOM 1597 O O . ARG A 1 33 ? 11.616 -15.603 -20.156 1.00 0.000 132 ARG A O 2
ATOM 1618 N N . ILE A 1 34 ? 12.613 -13.636 -20.606 1.00 0.000 133 ILE A N 2
ATOM 1619 C CA . ILE A 1 34 ? 12.615 -13.843 -22.049 1.00 0.000 133 ILE A CA 2
ATOM 1620 C C . ILE A 1 34 ? 14.012 -14.187 -22.553 1.00 0.000 133 ILE A C 2
ATOM 1621 O O . ILE A 1 34 ? 14.955 -13.416 -22.375 1.00 0.000 133 ILE A O 2
ATOM 1637 N N . ARG A 1 35 ? 14.137 -15.349 -23.186 1.00 0.000 134 ARG A N 2
ATOM 1638 C CA . ARG A 1 35 ? 15.419 -15.796 -23.717 1.00 0.000 134 ARG A CA 2
ATOM 1639 C C . ARG A 1 35 ? 15.242 -16.457 -25.081 1.00 0.000 134 ARG A C 2
ATOM 1640 O O . ARG A 1 35 ? 14.623 -17.514 -25.193 1.00 0.000 134 ARG A O 2
ATOM 1661 N N . ALA A 1 36 ? 15.790 -15.826 -26.114 1.00 0.000 135 ALA A N 2
ATOM 1662 C CA . ALA A 1 36 ? 15.694 -16.353 -27.470 1.00 0.000 135 ALA A CA 2
ATOM 1663 C C . ALA A 1 36 ? 16.721 -17.455 -27.704 1.00 0.000 135 ALA A C 2
ATOM 1664 O O . ALA A 1 36 ? 17.663 -17.615 -26.928 1.00 0.000 135 ALA A O 2
ATOM 1671 N N . VAL A 1 37 ? 16.533 -18.214 -28.779 1.00 0.000 136 VAL A N 2
ATOM 1672 C CA . VAL A 1 37 ? 17.444 -19.302 -29.116 1.00 0.000 136 VAL A CA 2
ATOM 1673 C C . VAL A 1 37 ? 18.890 -18.821 -29.135 1.00 0.000 136 VAL A C 2
ATOM 1674 O O . VAL A 1 37 ? 19.807 -19.563 -28.783 1.00 0.000 136 VAL A O 2
ATOM 1687 N N . GLY A 1 38 ? 19.088 -17.573 -29.549 1.00 0.000 137 GLY A N 2
ATOM 1688 C CA . GLY A 1 38 ? 20.426 -17.014 -29.606 1.00 0.000 137 GLY A CA 2
ATOM 1689 C C . GLY A 1 38 ? 21.012 -16.769 -28.229 1.00 0.000 137 GLY A C 2
ATOM 1690 O O . GLY A 1 38 ? 21.033 -17.667 -27.386 1.00 0.000 137 GLY A O 2
ATOM 1694 N N . LEU A 1 39 ? 21.490 -15.551 -28.000 1.00 0.000 138 LEU A N 2
ATOM 1695 C CA . LEU A 1 39 ? 22.081 -15.190 -26.716 1.00 0.000 138 LEU A CA 2
ATOM 1696 C C . LEU A 1 39 ? 21.286 -14.076 -26.044 1.00 0.000 138 LEU A C 2
ATOM 1697 O O . LEU A 1 39 ? 21.236 -13.986 -24.817 1.00 0.000 138 LEU A O 2
ATOM 1713 N N . LEU A 1 40 ? 20.663 -13.229 -26.856 1.00 0.000 139 LEU A N 2
ATOM 1714 C CA . LEU A 1 40 ? 19.867 -12.120 -26.341 1.00 0.000 139 LEU A CA 2
ATOM 1715 C C . LEU A 1 40 ? 18.893 -12.600 -25.270 1.00 0.000 139 LEU A C 2
ATOM 1716 O O . LEU A 1 40 ? 18.236 -13.630 -25.428 1.00 0.000 139 LEU A O 2
ATOM 1732 N N . THR A 1 41 ? 18.803 -11.847 -24.178 1.00 0.000 140 THR A N 2
ATOM 1733 C CA . THR A 1 41 ? 17.910 -12.194 -23.081 1.00 0.000 140 THR A CA 2
ATOM 1734 C C . THR A 1 41 ? 17.556 -10.967 -22.250 1.00 0.000 140 THR A C 2
ATOM 1735 O O . THR A 1 41 ? 18.432 -10.321 -21.673 1.00 0.000 140 THR A O 2
ATOM 1746 N N . VAL A 1 42 ? 16.267 -10.648 -22.191 1.00 0.000 141 VAL A N 2
ATOM 1747 C CA . VAL A 1 42 ? 15.797 -9.498 -21.428 1.00 0.000 141 VAL A CA 2
ATOM 1748 C C . VAL A 1 42 ? 14.887 -9.932 -20.284 1.00 0.000 141 VAL A C 2
ATOM 1749 O O . VAL A 1 42 ? 14.484 -11.093 -20.205 1.00 0.000 141 VAL A O 2
ATOM 1762 N N . ILE A 1 43 ? 14.568 -8.993 -19.400 1.00 0.000 142 ILE A N 2
ATOM 1763 C CA . ILE A 1 43 ? 13.704 -9.278 -18.262 1.00 0.000 142 ILE A CA 2
ATOM 1764 C C . ILE A 1 43 ? 12.701 -8.151 -18.037 1.00 0.000 142 ILE A C 2
ATOM 1765 O O . ILE A 1 43 ? 13.075 -6.982 -17.943 1.00 0.000 142 ILE A O 2
ATOM 1781 N N . SER A 1 44 ? 11.424 -8.512 -17.951 1.00 0.000 143 SER A N 2
ATOM 1782 C CA . SER A 1 44 ? 10.366 -7.531 -17.740 1.00 0.000 143 SER A CA 2
ATOM 1783 C C . SER A 1 44 ? 9.723 -7.713 -16.368 1.00 0.000 143 SER A C 2
ATOM 1784 O O . SER A 1 44 ? 9.647 -8.826 -15.848 1.00 0.000 143 SER A O 2
ATOM 1792 N N . LYS A 1 45 ? 9.261 -6.611 -15.788 1.00 0.000 144 LYS A N 2
ATOM 1793 C CA . LYS A 1 45 ? 8.623 -6.646 -14.477 1.00 0.000 144 LYS A CA 2
ATOM 1794 C C . LYS A 1 45 ? 7.366 -5.781 -14.461 1.00 0.000 144 LYS A C 2
ATOM 1795 O O . LYS A 1 45 ? 7.341 -4.695 -15.038 1.00 0.000 144 LYS A O 2
ATOM 1814 N N . GLY A 1 46 ? 6.325 -6.270 -13.793 1.00 0.000 145 GLY A N 2
ATOM 1815 C CA . GLY A 1 46 ? 5.081 -5.527 -13.713 1.00 0.000 145 GLY A CA 2
ATOM 1816 C C . GLY A 1 46 ? 4.466 -5.575 -12.328 1.00 0.000 145 GLY A C 2
ATOM 1817 O O . GLY A 1 46 ? 4.919 -6.327 -11.465 1.00 0.000 145 GLY A O 2
ATOM 1821 N N . CYS A 1 47 ? 3.431 -4.770 -12.114 1.00 0.000 146 CYS A N 2
ATOM 1822 C CA . CYS A 1 47 ? 2.753 -4.720 -10.824 1.00 0.000 146 CYS A CA 2
ATOM 1823 C C . CYS A 1 47 ? 1.292 -4.314 -10.993 1.00 0.000 146 CYS A C 2
ATOM 1824 O O . CYS A 1 47 ? 0.990 -3.164 -11.311 1.00 0.000 146 CYS A O 2
ATOM 1831 N N . SER A 1 48 ? 0.390 -5.266 -10.776 1.00 0.000 147 SER A N 2
ATOM 1832 C CA . SER A 1 48 ? -1.040 -5.008 -10.907 1.00 0.000 147 SER A CA 2
ATOM 1833 C C . SER A 1 48 ? -1.852 -6.064 -10.164 1.00 0.000 147 SER A C 2
ATOM 1834 O O . SER A 1 48 ? -1.308 -7.062 -9.688 1.00 0.000 147 SER A O 2
ATOM 1842 N N . LEU A 1 49 ? -3.157 -5.837 -10.068 1.00 0.000 148 LEU A N 2
ATOM 1843 C CA . LEU A 1 49 ? -4.047 -6.769 -9.383 1.00 0.000 148 LEU A CA 2
ATOM 1844 C C . LEU A 1 49 ? -4.112 -8.102 -10.120 1.00 0.000 148 LEU A C 2
ATOM 1845 O O . LEU A 1 49 ? -4.220 -9.160 -9.501 1.00 0.000 148 LEU A O 2
ATOM 1861 N N . ASN A 1 50 ? -4.042 -8.044 -11.446 1.00 0.000 149 ASN A N 2
ATOM 1862 C CA . ASN A 1 50 ? -4.091 -9.248 -12.268 1.00 0.000 149 ASN A CA 2
ATOM 1863 C C . ASN A 1 50 ? -2.772 -10.012 -12.192 1.00 0.000 149 ASN A C 2
ATOM 1864 O O . ASN A 1 50 ? -1.831 -9.722 -12.931 1.00 0.000 149 ASN A O 2
ATOM 1875 N N . CYS A 1 51 ? -2.712 -10.990 -11.294 1.00 0.000 150 CYS A N 2
ATOM 1876 C CA . CYS A 1 51 ? -1.510 -11.797 -11.121 1.00 0.000 150 CYS A CA 2
ATOM 1877 C C . CYS A 1 51 ? -1.763 -13.245 -11.530 1.00 0.000 150 CYS A C 2
ATOM 1878 O O . CYS A 1 51 ? -0.875 -13.917 -12.055 1.00 0.000 150 CYS A O 2
ATOM 1885 N N . VAL A 1 52 ? -2.981 -13.718 -11.286 1.00 0.000 151 VAL A N 2
ATOM 1886 C CA . VAL A 1 52 ? -3.352 -15.086 -11.630 1.00 0.000 151 VAL A CA 2
ATOM 1887 C C . VAL A 1 52 ? -3.115 -15.364 -13.110 1.00 0.000 151 VAL A C 2
ATOM 1888 O O . VAL A 1 52 ? -3.195 -14.461 -13.943 1.00 0.000 151 VAL A O 2
ATOM 1901 N N . ASP A 1 53 ? -2.823 -16.620 -13.431 1.00 0.000 152 ASP A N 2
ATOM 1902 C CA . ASP A 1 53 ? -2.575 -17.019 -14.811 1.00 0.000 152 ASP A CA 2
ATOM 1903 C C . ASP A 1 53 ? -1.384 -16.261 -15.390 1.00 0.000 152 ASP A C 2
ATOM 1904 O O . ASP A 1 53 ? -1.518 -15.535 -16.376 1.00 0.000 152 ASP A O 2
ATOM 1913 N N . ASP A 1 54 ? -0.222 -16.433 -14.771 1.00 0.000 153 ASP A N 2
ATOM 1914 C CA . ASP A 1 54 ? 0.992 -15.765 -15.225 1.00 0.000 153 ASP A CA 2
ATOM 1915 C C . ASP A 1 54 ? 2.134 -16.763 -15.386 1.00 0.000 153 ASP A C 2
ATOM 1916 O O . ASP A 1 54 ? 2.903 -16.693 -16.344 1.00 0.000 153 ASP A O 2
ATOM 1925 N N . SER A 1 55 ? 2.239 -17.692 -14.441 1.00 0.000 154 SER A N 2
ATOM 1926 C CA . SER A 1 55 ? 3.290 -18.702 -14.475 1.00 0.000 154 SER A CA 2
ATOM 1927 C C . SER A 1 55 ? 2.780 -19.995 -15.104 1.00 0.000 154 SER A C 2
ATOM 1928 O O . SER A 1 55 ? 1.896 -20.655 -14.560 1.00 0.000 154 SER A O 2
ATOM 1936 N N . GLN A 1 56 ? 3.346 -20.350 -16.253 1.00 0.000 155 GLN A N 2
ATOM 1937 C CA . GLN A 1 56 ? 2.949 -21.563 -16.957 1.00 0.000 155 GLN A CA 2
ATOM 1938 C C . GLN A 1 56 ? 1.480 -21.501 -17.364 1.00 0.000 155 GLN A C 2
ATOM 1939 O O . GLN A 1 56 ? 0.646 -22.231 -16.829 1.00 0.000 155 GLN A O 2
ATOM 1953 N N . ASP A 1 57 ? 1.171 -20.624 -18.313 1.00 0.000 156 ASP A N 2
ATOM 1954 C CA . ASP A 1 57 ? -0.197 -20.466 -18.792 1.00 0.000 156 ASP A CA 2
ATOM 1955 C C . ASP A 1 57 ? -0.214 -19.994 -20.242 1.00 0.000 156 ASP A C 2
ATOM 1956 O O . ASP A 1 57 ? 0.831 -19.892 -20.885 1.00 0.000 156 ASP A O 2
ATOM 1965 N N . TYR A 1 58 ? -1.407 -19.707 -20.752 1.00 0.000 157 TYR A N 2
ATOM 1966 C CA . TYR A 1 58 ? -1.560 -19.248 -22.127 1.00 0.000 157 TYR A CA 2
ATOM 1967 C C . TYR A 1 58 ? -1.268 -17.755 -22.240 1.00 0.000 157 TYR A C 2
ATOM 1968 O O . TYR A 1 58 ? -0.915 -17.259 -23.310 1.00 0.000 157 TYR A O 2
ATOM 1986 N N . TYR A 1 59 ? -1.416 -17.045 -21.128 1.00 0.000 158 TYR A N 2
ATOM 1987 C CA . TYR A 1 59 ? -1.170 -15.608 -21.100 1.00 0.000 158 TYR A CA 2
ATOM 1988 C C . TYR A 1 59 ? 0.157 -15.269 -21.772 1.00 0.000 158 TYR A C 2
ATOM 1989 O O . TYR A 1 59 ? 0.292 -14.232 -22.420 1.00 0.000 158 TYR A O 2
ATOM 2007 N N . VAL A 1 60 ? 1.136 -16.154 -21.612 1.00 0.000 159 VAL A N 2
ATOM 2008 C CA . VAL A 1 60 ? 2.453 -15.952 -22.203 1.00 0.000 159 VAL A CA 2
ATOM 2009 C C . VAL A 1 60 ? 3.026 -17.263 -22.732 1.00 0.000 159 VAL A C 2
ATOM 2010 O O . VAL A 1 60 ? 2.654 -18.343 -22.275 1.00 0.000 159 VAL A O 2
ATOM 2023 N N . GLY A 1 61 ? 3.934 -17.159 -23.697 1.00 0.000 160 GLY A N 2
ATOM 2024 C CA . GLY A 1 61 ? 4.544 -18.344 -24.272 1.00 0.000 160 GLY A CA 2
ATOM 2025 C C . GLY A 1 61 ? 6.010 -18.474 -23.911 1.00 0.000 160 GLY A C 2
ATOM 2026 O O . GLY A 1 61 ? 6.382 -19.304 -23.080 1.00 0.000 160 GLY A O 2
ATOM 2030 N N . LYS A 1 62 ? 6.847 -17.655 -24.538 1.00 0.000 161 LYS A N 2
ATOM 2031 C CA . LYS A 1 62 ? 8.282 -17.681 -24.279 1.00 0.000 161 LYS A CA 2
ATOM 2032 C C . LYS A 1 62 ? 8.601 -17.067 -22.920 1.00 0.000 161 LYS A C 2
ATOM 2033 O O . LYS A 1 62 ? 9.111 -17.743 -22.026 1.00 0.000 161 LYS A O 2
ATOM 2052 N N . LYS A 1 63 ? 8.298 -15.782 -22.770 1.00 0.000 162 LYS A N 2
ATOM 2053 C CA . LYS A 1 63 ? 8.550 -15.077 -21.519 1.00 0.000 162 LYS A CA 2
ATOM 2054 C C . LYS A 1 63 ? 7.754 -15.697 -20.375 1.00 0.000 162 LYS A C 2
ATOM 2055 O O . LYS A 1 63 ? 6.525 -15.659 -20.370 1.00 0.000 162 LYS A O 2
ATOM 2074 N N . ASN A 1 64 ? 8.465 -16.266 -19.407 1.00 0.000 163 ASN A N 2
ATOM 2075 C CA . ASN A 1 64 ? 7.825 -16.893 -18.257 1.00 0.000 163 ASN A CA 2
ATOM 2076 C C . ASN A 1 64 ? 7.579 -15.875 -17.148 1.00 0.000 163 ASN A C 2
ATOM 2077 O O . ASN A 1 64 ? 8.520 -15.377 -16.529 1.00 0.000 163 ASN A O 2
ATOM 2088 N N . ILE A 1 65 ? 6.309 -15.570 -16.903 1.00 0.000 164 ILE A N 2
ATOM 2089 C CA . ILE A 1 65 ? 5.940 -14.612 -15.868 1.00 0.000 164 ILE A CA 2
ATOM 2090 C C . ILE A 1 65 ? 5.602 -15.319 -14.560 1.00 0.000 164 ILE A C 2
ATOM 2091 O O . ILE A 1 65 ? 4.717 -16.175 -14.514 1.00 0.000 164 ILE A O 2
ATOM 2107 N N . THR A 1 66 ? 6.310 -14.955 -13.495 1.00 0.000 165 THR A N 2
ATOM 2108 C CA . THR A 1 66 ? 6.085 -15.553 -12.186 1.00 0.000 165 THR A CA 2
ATOM 2109 C C . THR A 1 66 ? 5.369 -14.583 -11.254 1.00 0.000 165 THR A C 2
ATOM 2110 O O . THR A 1 66 ? 5.872 -13.496 -10.967 1.00 0.000 165 THR A O 2
ATOM 2121 N N . CYS A 1 67 ? 4.192 -14.981 -10.782 1.00 0.000 166 CYS A N 2
ATOM 2122 C CA . CYS A 1 67 ? 3.406 -14.147 -9.881 1.00 0.000 166 CYS A CA 2
ATOM 2123 C C . CYS A 1 67 ? 3.961 -14.207 -8.461 1.00 0.000 166 CYS A C 2
ATOM 2124 O O . CYS A 1 67 ? 4.415 -15.257 -8.004 1.00 0.000 166 CYS A O 2
ATOM 2131 N N . CYS A 1 68 ? 3.921 -13.074 -7.767 1.00 0.000 167 CYS A N 2
ATOM 2132 C CA . CYS A 1 68 ? 4.419 -12.997 -6.399 1.00 0.000 167 CYS A CA 2
ATOM 2133 C C . CYS A 1 68 ? 3.861 -11.768 -5.686 1.00 0.000 167 CYS A C 2
ATOM 2134 O O . CYS A 1 68 ? 3.662 -10.719 -6.299 1.00 0.000 167 CYS A O 2
ATOM 2141 N N . ASP A 1 69 ? 3.611 -11.907 -4.389 1.00 0.000 168 ASP A N 2
ATOM 2142 C CA . ASP A 1 69 ? 3.077 -10.809 -3.592 1.00 0.000 168 ASP A CA 2
ATOM 2143 C C . ASP A 1 69 ? 3.981 -10.514 -2.399 1.00 0.000 168 ASP A C 2
ATOM 2144 O O . ASP A 1 69 ? 3.537 -10.526 -1.250 1.00 0.000 168 ASP A O 2
ATOM 2153 N N . THR A 1 70 ? 5.254 -10.250 -2.679 1.00 0.000 169 THR A N 2
ATOM 2154 C CA . THR A 1 70 ? 6.221 -9.954 -1.630 1.00 0.000 169 THR A CA 2
ATOM 2155 C C . THR A 1 70 ? 7.107 -8.775 -2.016 1.00 0.000 169 THR A C 2
ATOM 2156 O O . THR A 1 70 ? 7.424 -8.582 -3.190 1.00 0.000 169 THR A O 2
ATOM 2167 N N . ASP A 1 71 ? 7.505 -7.989 -1.021 1.00 0.000 170 ASP A N 2
ATOM 2168 C CA . ASP A 1 71 ? 8.357 -6.829 -1.256 1.00 0.000 170 ASP A CA 2
ATOM 2169 C C . ASP A 1 71 ? 9.615 -7.226 -2.022 1.00 0.000 170 ASP A C 2
ATOM 2170 O O . ASP A 1 71 ? 10.415 -8.032 -1.547 1.00 0.000 170 ASP A O 2
ATOM 2179 N N . LEU A 1 72 ? 9.783 -6.654 -3.210 1.00 0.000 171 LEU A N 2
ATOM 2180 C CA . LEU A 1 72 ? 10.944 -6.948 -4.043 1.00 0.000 171 LEU A CA 2
ATOM 2181 C C . LEU A 1 72 ? 11.010 -8.434 -4.380 1.00 0.000 171 LEU A C 2
ATOM 2182 O O . LEU A 1 72 ? 12.086 -9.034 -4.385 1.00 0.000 171 LEU A O 2
ATOM 2198 N N . CYS A 1 73 ? 9.853 -9.024 -4.663 1.00 0.000 172 CYS A N 2
ATOM 2199 C CA . CYS A 1 73 ? 9.778 -10.439 -5.003 1.00 0.000 172 CYS A CA 2
ATOM 2200 C C . CYS A 1 73 ? 10.522 -10.726 -6.304 1.00 0.000 172 CYS A C 2
ATOM 2201 O O . CYS A 1 73 ? 11.034 -11.826 -6.508 1.00 0.000 172 CYS A O 2
ATOM 2208 N N . ASN A 1 74 ? 10.578 -9.728 -7.180 1.00 0.000 173 ASN A N 2
ATOM 2209 C CA . ASN A 1 74 ? 11.259 -9.873 -8.461 1.00 0.000 173 ASN A CA 2
ATOM 2210 C C . ASN A 1 74 ? 12.711 -9.418 -8.360 1.00 0.000 173 ASN A C 2
ATOM 2211 O O . ASN A 1 74 ? 13.310 -8.993 -9.347 1.00 0.000 173 ASN A O 2
ATOM 2222 N N . ALA A 1 75 ? 13.272 -9.512 -7.159 1.00 0.000 174 ALA A N 2
ATOM 2223 C CA . ALA A 1 75 ? 14.655 -9.113 -6.928 1.00 0.000 174 ALA A CA 2
ATOM 2224 C C . ALA A 1 75 ? 15.623 -10.040 -7.655 1.00 0.000 174 ALA A C 2
ATOM 2225 O O . ALA A 1 75 ? 16.663 -9.604 -8.149 1.00 0.000 174 ALA A O 2
ATOM 2232 N N . SER A 1 76 ? 15.274 -11.321 -7.717 1.00 0.000 175 SER A N 2
ATOM 2233 C CA . SER A 1 76 ? 16.114 -12.311 -8.380 1.00 0.000 175 SER A CA 2
ATOM 2234 C C . SER A 1 76 ? 15.772 -12.408 -9.864 1.00 0.000 175 SER A C 2
ATOM 2235 O O . SER A 1 76 ? 14.753 -11.885 -10.311 1.00 0.000 175 SER A O 2
ATOM 2243 N N . MET A 1 1 ? 1.112 -0.195 -1.792 1.00 0.000 100 MET A N 3
ATOM 2244 C CA . MET A 1 1 ? 2.345 0.415 -2.277 1.00 0.000 100 MET A CA 3
ATOM 2245 C C . MET A 1 1 ? 3.474 -0.609 -2.328 1.00 0.000 100 MET A C 3
ATOM 2246 O O . MET A 1 1 ? 4.611 -0.314 -1.955 1.00 0.000 100 MET A O 3
ATOM 2260 N N . LEU A 1 2 ? 3.156 -1.812 -2.792 1.00 0.000 101 LEU A N 3
ATOM 2261 C CA . LEU A 1 2 ? 4.144 -2.881 -2.891 1.00 0.000 101 LEU A CA 3
ATOM 2262 C C . LEU A 1 2 ? 5.378 -2.411 -3.656 1.00 0.000 101 LEU A C 3
ATOM 2263 O O . LEU A 1 2 ? 5.273 -1.903 -4.773 1.00 0.000 101 LEU A O 3
ATOM 2279 N N . LEU A 1 3 ? 6.546 -2.587 -3.049 1.00 0.000 102 LEU A N 3
ATOM 2280 C CA . LEU A 1 3 ? 7.801 -2.184 -3.673 1.00 0.000 102 LEU A CA 3
ATOM 2281 C C . LEU A 1 3 ? 8.366 -3.308 -4.536 1.00 0.000 102 LEU A C 3
ATOM 2282 O O . LEU A 1 3 ? 8.514 -4.441 -4.078 1.00 0.000 102 LEU A O 3
ATOM 2298 N N . CYS A 1 4 ? 8.682 -2.986 -5.786 1.00 0.000 103 CYS A N 3
ATOM 2299 C CA . CYS A 1 4 ? 9.232 -3.967 -6.713 1.00 0.000 103 CYS A CA 3
ATOM 2300 C C . CYS A 1 4 ? 10.223 -3.313 -7.672 1.00 0.000 103 CYS A C 3
ATOM 2301 O O . CYS A 1 4 ? 10.146 -2.114 -7.938 1.00 0.000 103 CYS A O 3
ATOM 2308 N N . TYR A 1 5 ? 11.153 -4.110 -8.186 1.00 0.000 104 TYR A N 3
ATOM 2309 C CA . TYR A 1 5 ? 12.161 -3.610 -9.114 1.00 0.000 104 TYR A CA 3
ATOM 2310 C C . TYR A 1 5 ? 11.518 -3.137 -10.414 1.00 0.000 104 TYR A C 3
ATOM 2311 O O . TYR A 1 5 ? 10.341 -3.394 -10.667 1.00 0.000 104 TYR A O 3
ATOM 2329 N N . SER A 1 6 ? 12.300 -2.444 -11.235 1.00 0.000 105 SER A N 3
ATOM 2330 C CA . SER A 1 6 ? 11.808 -1.932 -12.509 1.00 0.000 105 SER A CA 3
ATOM 2331 C C . SER A 1 6 ? 12.891 -2.008 -13.580 1.00 0.000 105 SER A C 3
ATOM 2332 O O . SER A 1 6 ? 13.771 -1.150 -13.652 1.00 0.000 105 SER A O 3
ATOM 2340 N N . CYS A 1 7 ? 12.820 -3.041 -14.412 1.00 0.000 106 CYS A N 3
ATOM 2341 C CA . CYS A 1 7 ? 13.793 -3.232 -15.481 1.00 0.000 106 CYS A CA 3
ATOM 2342 C C . CYS A 1 7 ? 13.127 -3.812 -16.726 1.00 0.000 106 CYS A C 3
ATOM 2343 O O . CYS A 1 7 ? 12.304 -4.723 -16.637 1.00 0.000 106 CYS A O 3
ATOM 2350 N N . LYS A 1 8 ? 13.490 -3.277 -17.887 1.00 0.000 107 LYS A N 3
ATOM 2351 C CA . LYS A 1 8 ? 12.930 -3.740 -19.151 1.00 0.000 107 LYS A CA 3
ATOM 2352 C C . LYS A 1 8 ? 14.021 -3.886 -20.208 1.00 0.000 107 LYS A C 3
ATOM 2353 O O . LYS A 1 8 ? 14.984 -3.120 -20.229 1.00 0.000 107 LYS A O 3
ATOM 2372 N N . ALA A 1 9 ? 13.862 -4.872 -21.084 1.00 0.000 108 ALA A N 3
ATOM 2373 C CA . ALA A 1 9 ? 14.831 -5.116 -22.145 1.00 0.000 108 ALA A CA 3
ATOM 2374 C C . ALA A 1 9 ? 16.247 -5.200 -21.586 1.00 0.000 108 ALA A C 3
ATOM 2375 O O . ALA A 1 9 ? 17.201 -4.747 -22.218 1.00 0.000 108 ALA A O 3
ATOM 2382 N N . GLN A 1 10 ? 16.376 -5.782 -20.398 1.00 0.000 109 GLN A N 3
ATOM 2383 C CA . GLN A 1 10 ? 17.677 -5.923 -19.754 1.00 0.000 109 GLN A CA 3
ATOM 2384 C C . GLN A 1 10 ? 18.188 -7.356 -19.868 1.00 0.000 109 GLN A C 3
ATOM 2385 O O . GLN A 1 10 ? 17.412 -8.309 -19.799 1.00 0.000 109 GLN A O 3
ATOM 2399 N N . VAL A 1 11 ? 19.497 -7.500 -20.043 1.00 0.000 110 VAL A N 3
ATOM 2400 C CA . VAL A 1 11 ? 20.112 -8.816 -20.165 1.00 0.000 110 VAL A CA 3
ATOM 2401 C C . VAL A 1 11 ? 21.037 -9.103 -18.988 1.00 0.000 110 VAL A C 3
ATOM 2402 O O . VAL A 1 11 ? 21.312 -10.259 -18.669 1.00 0.000 110 VAL A O 3
ATOM 2415 N N . SER A 1 12 ? 21.513 -8.041 -18.344 1.00 0.000 111 SER A N 3
ATOM 2416 C CA . SER A 1 12 ? 22.410 -8.179 -17.203 1.00 0.000 111 SER A CA 3
ATOM 2417 C C . SER A 1 12 ? 21.694 -7.824 -15.903 1.00 0.000 111 SER A C 3
ATOM 2418 O O . SER A 1 12 ? 21.179 -6.717 -15.748 1.00 0.000 111 SER A O 3
ATOM 2426 N N . ASN A 1 13 ? 21.665 -8.772 -14.973 1.00 0.000 112 ASN A N 3
ATOM 2427 C CA . ASN A 1 13 ? 21.012 -8.561 -13.686 1.00 0.000 112 ASN A CA 3
ATOM 2428 C C . ASN A 1 13 ? 21.658 -7.403 -12.931 1.00 0.000 112 ASN A C 3
ATOM 2429 O O . ASN A 1 13 ? 20.980 -6.649 -12.234 1.00 0.000 112 ASN A O 3
ATOM 2440 N N . GLU A 1 14 ? 22.973 -7.269 -13.077 1.00 0.000 113 GLU A N 3
ATOM 2441 C CA . GLU A 1 14 ? 23.710 -6.204 -12.408 1.00 0.000 113 GLU A CA 3
ATOM 2442 C C . GLU A 1 14 ? 23.087 -4.843 -12.704 1.00 0.000 113 GLU A C 3
ATOM 2443 O O . GLU A 1 14 ? 23.037 -3.969 -11.838 1.00 0.000 113 GLU A O 3
ATOM 2455 N N . ASP A 1 15 ? 22.613 -4.670 -13.933 1.00 0.000 114 ASP A N 3
ATOM 2456 C CA . ASP A 1 15 ? 21.992 -3.416 -14.344 1.00 0.000 114 ASP A CA 3
ATOM 2457 C C . ASP A 1 15 ? 20.569 -3.313 -13.807 1.00 0.000 114 ASP A C 3
ATOM 2458 O O . ASP A 1 15 ? 20.042 -2.215 -13.621 1.00 0.000 114 ASP A O 3
ATOM 2467 N N . CYS A 1 16 ? 19.950 -4.462 -13.559 1.00 0.000 115 CYS A N 3
ATOM 2468 C CA . CYS A 1 16 ? 18.587 -4.503 -13.044 1.00 0.000 115 CYS A CA 3
ATOM 2469 C C . CYS A 1 16 ? 18.575 -4.366 -11.524 1.00 0.000 115 CYS A C 3
ATOM 2470 O O . CYS A 1 16 ? 18.252 -5.314 -10.807 1.00 0.000 115 CYS A O 3
ATOM 2477 N N . LEU A 1 17 ? 18.930 -3.181 -11.039 1.00 0.000 116 LEU A N 3
ATOM 2478 C CA . LEU A 1 17 ? 18.960 -2.920 -9.604 1.00 0.000 116 LEU A CA 3
ATOM 2479 C C . LEU A 1 17 ? 18.160 -1.667 -9.262 1.00 0.000 116 LEU A C 3
ATOM 2480 O O . LEU A 1 17 ? 18.480 -0.956 -8.310 1.00 0.000 116 LEU A O 3
ATOM 2496 N N . GLN A 1 18 ? 17.117 -1.406 -10.043 1.00 0.000 117 GLN A N 3
ATOM 2497 C CA . GLN A 1 18 ? 16.269 -0.241 -9.821 1.00 0.000 117 GLN A CA 3
ATOM 2498 C C . GLN A 1 18 ? 14.986 -0.631 -9.096 1.00 0.000 117 GLN A C 3
ATOM 2499 O O . GLN A 1 18 ? 14.200 -1.438 -9.593 1.00 0.000 117 GLN A O 3
ATOM 2513 N N . VAL A 1 19 ? 14.779 -0.053 -7.917 1.00 0.000 118 VAL A N 3
ATOM 2514 C CA . VAL A 1 19 ? 13.591 -0.340 -7.122 1.00 0.000 118 VAL A CA 3
ATOM 2515 C C . VAL A 1 19 ? 12.555 0.770 -7.262 1.00 0.000 118 VAL A C 3
ATOM 2516 O O . VAL A 1 19 ? 12.871 1.949 -7.108 1.00 0.000 118 VAL A O 3
ATOM 2529 N N . GLU A 1 20 ? 11.317 0.384 -7.555 1.00 0.000 119 GLU A N 3
ATOM 2530 C CA . GLU A 1 20 ? 10.235 1.348 -7.715 1.00 0.000 119 GLU A CA 3
ATOM 2531 C C . GLU A 1 20 ? 8.988 0.898 -6.959 1.00 0.000 119 GLU A C 3
ATOM 2532 O O . GLU A 1 20 ? 8.725 -0.297 -6.832 1.00 0.000 119 GLU A O 3
ATOM 2544 N N . ASN A 1 21 ? 8.226 1.865 -6.459 1.00 0.000 120 ASN A N 3
ATOM 2545 C CA . ASN A 1 21 ? 7.007 1.569 -5.714 1.00 0.000 120 ASN A CA 3
ATOM 2546 C C . ASN A 1 21 ? 5.824 1.384 -6.658 1.00 0.000 120 ASN A C 3
ATOM 2547 O O . ASN A 1 21 ? 5.700 2.088 -7.661 1.00 0.000 120 ASN A O 3
ATOM 2558 N N . CYS A 1 22 ? 4.955 0.433 -6.331 1.00 0.000 121 CYS A N 3
ATOM 2559 C CA . CYS A 1 22 ? 3.781 0.155 -7.149 1.00 0.000 121 CYS A CA 3
ATOM 2560 C C . CYS A 1 22 ? 2.745 1.266 -7.009 1.00 0.000 121 CYS A C 3
ATOM 2561 O O . CYS A 1 22 ? 2.971 2.258 -6.315 1.00 0.000 121 CYS A O 3
ATOM 2568 N N . THR A 1 23 ? 1.605 1.093 -7.672 1.00 0.000 122 THR A N 3
ATOM 2569 C CA . THR A 1 23 ? 0.534 2.080 -7.622 1.00 0.000 122 THR A CA 3
ATOM 2570 C C . THR A 1 23 ? -0.216 2.011 -6.297 1.00 0.000 122 THR A C 3
ATOM 2571 O O . THR A 1 23 ? -0.040 2.865 -5.429 1.00 0.000 122 THR A O 3
ATOM 2582 N N . GLN A 1 24 ? -1.053 0.989 -6.149 1.00 0.000 123 GLN A N 3
ATOM 2583 C CA . GLN A 1 24 ? -1.831 0.809 -4.929 1.00 0.000 123 GLN A CA 3
ATOM 2584 C C . GLN A 1 24 ? -1.394 -0.449 -4.185 1.00 0.000 123 GLN A C 3
ATOM 2585 O O . GLN A 1 24 ? -0.630 -1.260 -4.711 1.00 0.000 123 GLN A O 3
ATOM 2599 N N . LEU A 1 25 ? -1.883 -0.605 -2.960 1.00 0.000 124 LEU A N 3
ATOM 2600 C CA . LEU A 1 25 ? -1.543 -1.765 -2.143 1.00 0.000 124 LEU A CA 3
ATOM 2601 C C . LEU A 1 25 ? -2.354 -2.986 -2.566 1.00 0.000 124 LEU A C 3
ATOM 2602 O O . LEU A 1 25 ? -3.466 -2.858 -3.077 1.00 0.000 124 LEU A O 3
ATOM 2618 N N . GLY A 1 26 ? -1.790 -4.170 -2.347 1.00 0.000 125 GLY A N 3
ATOM 2619 C CA . GLY A 1 26 ? -2.476 -5.396 -2.709 1.00 0.000 125 GLY A CA 3
ATOM 2620 C C . GLY A 1 26 ? -2.014 -5.946 -4.044 1.00 0.000 125 GLY A C 3
ATOM 2621 O O . GLY A 1 26 ? -1.930 -7.160 -4.226 1.00 0.000 125 GLY A O 3
ATOM 2625 N N . GLU A 1 27 ? -1.716 -5.050 -4.980 1.00 0.000 126 GLU A N 3
ATOM 2626 C CA . GLU A 1 27 ? -1.262 -5.454 -6.306 1.00 0.000 126 GLU A CA 3
ATOM 2627 C C . GLU A 1 27 ? -0.041 -6.364 -6.210 1.00 0.000 126 GLU A C 3
ATOM 2628 O O . GLU A 1 27 ? 0.782 -6.221 -5.306 1.00 0.000 126 GLU A O 3
ATOM 2640 N N . GLN A 1 28 ? 0.067 -7.300 -7.147 1.00 0.000 127 GLN A N 3
ATOM 2641 C CA . GLN A 1 28 ? 1.187 -8.234 -7.167 1.00 0.000 127 GLN A CA 3
ATOM 2642 C C . GLN A 1 28 ? 2.130 -7.929 -8.326 1.00 0.000 127 GLN A C 3
ATOM 2643 O O . GLN A 1 28 ? 1.720 -7.366 -9.342 1.00 0.000 127 GLN A O 3
ATOM 2657 N N . CYS A 1 29 ? 3.395 -8.303 -8.168 1.00 0.000 128 CYS A N 3
ATOM 2658 C CA . CYS A 1 29 ? 4.398 -8.069 -9.200 1.00 0.000 128 CYS A CA 3
ATOM 2659 C C . CYS A 1 29 ? 4.759 -9.369 -9.912 1.00 0.000 128 CYS A C 3
ATOM 2660 O O . CYS A 1 29 ? 4.695 -10.449 -9.324 1.00 0.000 128 CYS A O 3
ATOM 2667 N N . TRP A 1 30 ? 5.139 -9.257 -11.179 1.00 0.000 129 TRP A N 3
ATOM 2668 C CA . TRP A 1 30 ? 5.511 -10.423 -11.972 1.00 0.000 129 TRP A CA 3
ATOM 2669 C C . TRP A 1 30 ? 6.783 -10.156 -12.770 1.00 0.000 129 TRP A C 3
ATOM 2670 O O . TRP A 1 30 ? 7.116 -9.007 -13.060 1.00 0.000 129 TRP A O 3
ATOM 2691 N N . THR A 1 31 ? 7.490 -11.225 -13.124 1.00 0.000 130 THR A N 3
ATOM 2692 C CA . THR A 1 31 ? 8.726 -11.105 -13.887 1.00 0.000 130 THR A CA 3
ATOM 2693 C C . THR A 1 31 ? 8.664 -11.932 -15.166 1.00 0.000 130 THR A C 3
ATOM 2694 O O . THR A 1 31 ? 8.253 -13.092 -15.147 1.00 0.000 130 THR A O 3
ATOM 2705 N N . ALA A 1 32 ? 9.075 -11.328 -16.277 1.00 0.000 131 ALA A N 3
ATOM 2706 C CA . ALA A 1 32 ? 9.069 -12.011 -17.565 1.00 0.000 131 ALA A CA 3
ATOM 2707 C C . ALA A 1 32 ? 10.484 -12.371 -18.002 1.00 0.000 131 ALA A C 3
ATOM 2708 O O . ALA A 1 32 ? 11.375 -11.521 -18.015 1.00 0.000 131 ALA A O 3
ATOM 2715 N N . ARG A 1 33 ? 10.685 -13.635 -18.359 1.00 0.000 132 ARG A N 3
ATOM 2716 C CA . ARG A 1 33 ? 11.993 -14.108 -18.795 1.00 0.000 132 ARG A CA 3
ATOM 2717 C C . ARG A 1 33 ? 11.955 -14.540 -20.258 1.00 0.000 132 ARG A C 3
ATOM 2718 O O . ARG A 1 33 ? 11.230 -15.466 -20.623 1.00 0.000 132 ARG A O 3
ATOM 2739 N N . ILE A 1 34 ? 12.740 -13.863 -21.089 1.00 0.000 133 ILE A N 3
ATOM 2740 C CA . ILE A 1 34 ? 12.796 -14.177 -22.512 1.00 0.000 133 ILE A CA 3
ATOM 2741 C C . ILE A 1 34 ? 14.239 -14.309 -22.989 1.00 0.000 133 ILE A C 3
ATOM 2742 O O . ILE A 1 34 ? 14.937 -13.312 -23.169 1.00 0.000 133 ILE A O 3
ATOM 2758 N N . ARG A 1 35 ? 14.678 -15.547 -23.193 1.00 0.000 134 ARG A N 3
ATOM 2759 C CA . ARG A 1 35 ? 16.037 -15.810 -23.650 1.00 0.000 134 ARG A CA 3
ATOM 2760 C C . ARG A 1 35 ? 16.060 -16.098 -25.148 1.00 0.000 134 AR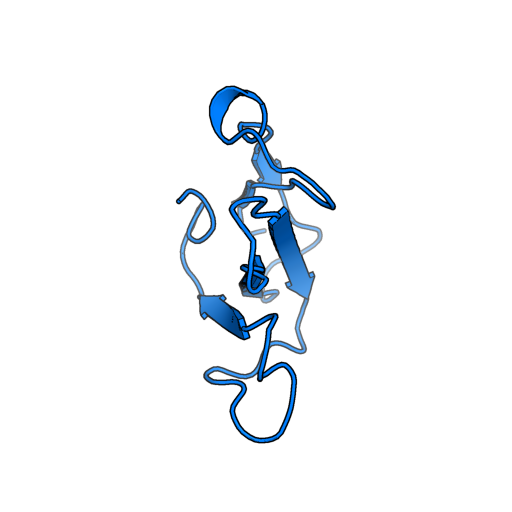G A C 3
ATOM 2761 O O . ARG A 1 35 ? 15.254 -16.879 -25.652 1.00 0.000 134 ARG A O 3
ATOM 2782 N N . ALA A 1 36 ? 16.990 -15.462 -25.854 1.00 0.000 135 ALA A N 3
ATOM 2783 C CA . ALA A 1 36 ? 17.119 -15.652 -27.293 1.00 0.000 135 ALA A CA 3
ATOM 2784 C C . ALA A 1 36 ? 17.967 -16.879 -27.611 1.00 0.000 135 ALA A C 3
ATOM 2785 O O . ALA A 1 36 ? 18.455 -17.560 -26.709 1.00 0.000 135 ALA A O 3
ATOM 2792 N N . VAL A 1 37 ? 18.138 -17.157 -28.900 1.00 0.000 136 VAL A N 3
ATOM 2793 C CA . VAL A 1 37 ? 18.927 -18.303 -29.337 1.00 0.000 136 VAL A CA 3
ATOM 2794 C C . VAL A 1 37 ? 20.302 -18.306 -28.679 1.00 0.000 136 VAL A C 3
ATOM 2795 O O . VAL A 1 37 ? 20.846 -19.362 -28.359 1.00 0.000 136 VAL A O 3
ATOM 2808 N N . GLY A 1 38 ? 20.859 -17.116 -28.478 1.00 0.000 137 GLY A N 3
ATOM 2809 C CA . GLY A 1 38 ? 22.166 -17.004 -27.858 1.00 0.000 137 GLY A CA 3
ATOM 2810 C C . GLY A 1 38 ? 22.878 -15.719 -28.234 1.00 0.000 137 GLY A C 3
ATOM 2811 O O . GLY A 1 38 ? 24.067 -15.730 -28.555 1.00 0.000 137 GLY A O 3
ATOM 2815 N N . LEU A 1 39 ? 22.150 -14.608 -28.195 1.00 0.000 138 LEU A N 3
ATOM 2816 C CA . LEU A 1 39 ? 22.718 -13.309 -28.536 1.00 0.000 138 LEU A CA 3
ATOM 2817 C C . LEU A 1 39 ? 22.562 -12.326 -27.380 1.00 0.000 138 LEU A C 3
ATOM 2818 O O . LEU A 1 39 ? 23.449 -11.512 -27.119 1.00 0.000 138 LEU A O 3
ATOM 2834 N N . LEU A 1 40 ? 21.430 -12.408 -26.690 1.00 0.000 139 LEU A N 3
ATOM 2835 C CA . LEU A 1 40 ? 21.158 -11.527 -25.559 1.00 0.000 139 LEU A CA 3
ATOM 2836 C C . LEU A 1 40 ? 19.929 -11.996 -24.788 1.00 0.000 139 LEU A C 3
ATOM 2837 O O . LEU A 1 40 ? 19.362 -13.049 -25.080 1.00 0.000 139 LEU A O 3
ATOM 2853 N N . THR A 1 41 ? 19.519 -11.205 -23.800 1.00 0.000 140 THR A N 3
ATOM 2854 C CA . THR A 1 41 ? 18.356 -11.538 -22.987 1.00 0.000 140 THR A CA 3
ATOM 2855 C C . THR A 1 41 ? 17.537 -10.294 -22.663 1.00 0.000 140 THR A C 3
ATOM 2856 O O . THR A 1 41 ? 18.022 -9.169 -22.788 1.00 0.000 140 THR A O 3
ATOM 2867 N N . VAL A 1 42 ? 16.292 -10.503 -22.247 1.00 0.000 141 VAL A N 3
ATOM 2868 C CA . VAL A 1 42 ? 15.405 -9.398 -21.903 1.00 0.000 141 VAL A CA 3
ATOM 2869 C C . VAL A 1 42 ? 14.467 -9.779 -20.764 1.00 0.000 141 VAL A C 3
ATOM 2870 O O . VAL A 1 42 ? 13.847 -10.842 -20.787 1.00 0.000 141 VAL A O 3
ATOM 2883 N N . ILE A 1 43 ? 14.369 -8.905 -19.768 1.00 0.000 142 ILE A N 3
ATOM 2884 C CA . ILE A 1 43 ? 13.505 -9.150 -18.620 1.00 0.000 142 ILE A CA 3
ATOM 2885 C C . ILE A 1 43 ? 12.580 -7.965 -18.365 1.00 0.000 142 ILE A C 3
ATOM 2886 O O . ILE A 1 43 ? 13.028 -6.822 -18.277 1.00 0.000 142 ILE A O 3
ATOM 2902 N N . SER A 1 44 ? 11.286 -8.246 -18.247 1.00 0.000 143 SER A N 3
ATOM 2903 C CA . SER A 1 44 ? 10.296 -7.203 -18.005 1.00 0.000 143 SER A CA 3
ATOM 2904 C C . SER A 1 44 ? 9.523 -7.477 -16.719 1.00 0.000 143 SER A C 3
ATOM 2905 O O . SER A 1 44 ? 9.288 -8.629 -16.354 1.00 0.000 143 SER A O 3
ATOM 2913 N N . LYS A 1 45 ? 9.128 -6.409 -16.034 1.00 0.000 144 LYS A N 3
ATOM 2914 C CA . LYS A 1 45 ? 8.380 -6.531 -14.789 1.00 0.000 144 LYS A CA 3
ATOM 2915 C C . LYS A 1 45 ? 7.043 -5.801 -14.883 1.00 0.000 144 LYS A C 3
ATOM 2916 O O . LYS A 1 45 ? 6.814 -5.022 -15.808 1.00 0.000 144 LYS A O 3
ATOM 2935 N N . GLY A 1 46 ? 6.164 -6.058 -13.920 1.00 0.000 145 GLY A N 3
ATOM 2936 C CA . GLY A 1 46 ? 4.862 -5.417 -13.913 1.00 0.000 145 GLY A CA 3
ATOM 2937 C C . GLY A 1 46 ? 4.208 -5.448 -12.546 1.00 0.000 145 GLY A C 3
ATOM 2938 O O . GLY A 1 46 ? 4.710 -6.090 -11.623 1.00 0.000 145 GLY A O 3
ATOM 2942 N N . CYS A 1 47 ? 3.085 -4.750 -12.413 1.00 0.000 146 CYS A N 3
ATOM 2943 C CA . CYS A 1 47 ? 2.362 -4.697 -11.149 1.00 0.000 146 CYS A CA 3
ATOM 2944 C C . CYS A 1 47 ? 0.871 -4.473 -11.384 1.00 0.000 146 CYS A C 3
ATOM 2945 O O . CYS A 1 47 ? 0.453 -3.393 -11.802 1.00 0.000 146 CYS A O 3
ATOM 2952 N N . SER A 1 48 ? 0.073 -5.501 -11.111 1.00 0.000 147 SER A N 3
ATOM 2953 C CA . SER A 1 48 ? -1.371 -5.417 -11.296 1.00 0.000 147 SER A CA 3
ATOM 2954 C C . SER A 1 48 ? -2.107 -5.999 -10.094 1.00 0.000 147 SER A C 3
ATOM 2955 O O . SER A 1 48 ? -1.516 -6.693 -9.265 1.00 0.000 147 SER A O 3
ATOM 2963 N N . LEU A 1 49 ? -3.401 -5.712 -10.004 1.00 0.000 148 LEU A N 3
ATOM 2964 C CA . LEU A 1 49 ? -4.221 -6.206 -8.903 1.00 0.000 148 LEU A CA 3
ATOM 2965 C C . LEU A 1 49 ? -4.713 -7.622 -9.184 1.00 0.000 148 LEU A C 3
ATOM 2966 O O . LEU A 1 49 ? -4.740 -8.468 -8.292 1.00 0.000 148 LEU A O 3
ATOM 2982 N N . ASN A 1 50 ? -5.101 -7.872 -10.430 1.00 0.000 149 ASN A N 3
ATOM 2983 C CA . ASN A 1 50 ? -5.591 -9.186 -10.829 1.00 0.000 149 ASN A CA 3
ATOM 2984 C C . ASN A 1 50 ? -4.469 -10.026 -11.432 1.00 0.000 149 ASN A C 3
ATOM 2985 O O . ASN A 1 50 ? -4.693 -10.813 -12.352 1.00 0.000 149 ASN A O 3
ATOM 2996 N N . CYS A 1 51 ? -3.260 -9.851 -10.908 1.00 0.000 150 CYS A N 3
ATOM 2997 C CA . CYS A 1 51 ? -2.102 -10.592 -11.393 1.00 0.000 150 CYS A CA 3
ATOM 2998 C C . CYS A 1 51 ? -2.092 -12.013 -10.838 1.00 0.000 150 CYS A C 3
ATOM 2999 O O . CYS A 1 51 ? -1.684 -12.243 -9.699 1.00 0.000 150 CYS A O 3
ATOM 3006 N N . VAL A 1 52 ? -2.546 -12.963 -11.649 1.00 0.000 151 VAL A N 3
ATOM 3007 C CA . VAL A 1 52 ? -2.588 -14.362 -11.240 1.00 0.000 151 VAL A CA 3
ATOM 3008 C C . VAL A 1 52 ? -1.249 -14.807 -10.664 1.00 0.000 151 VAL A C 3
ATOM 3009 O O . VAL A 1 52 ? -0.200 -14.607 -11.276 1.00 0.000 151 VAL A O 3
ATOM 3022 N N . ASP A 1 53 ? -1.292 -15.412 -9.482 1.00 0.000 152 ASP A N 3
ATOM 3023 C CA . ASP A 1 53 ? -0.082 -15.888 -8.822 1.00 0.000 152 ASP A CA 3
ATOM 3024 C C . ASP A 1 53 ? 0.752 -16.744 -9.769 1.00 0.000 152 ASP A C 3
ATOM 3025 O O . ASP A 1 53 ? 1.982 -16.694 -9.746 1.00 0.000 152 ASP A O 3
ATOM 3034 N N . ASP A 1 54 ? 0.076 -17.530 -10.600 1.00 0.000 153 ASP A N 3
ATOM 3035 C CA . ASP A 1 54 ? 0.755 -18.398 -11.555 1.00 0.000 153 ASP A CA 3
ATOM 3036 C C . ASP A 1 54 ? 0.180 -18.217 -12.957 1.00 0.000 153 ASP A C 3
ATOM 3037 O O . ASP A 1 54 ? -0.939 -17.731 -13.122 1.00 0.000 153 ASP A O 3
ATOM 3046 N N . SER A 1 55 ? 0.955 -18.609 -13.963 1.00 0.000 154 SER A N 3
ATOM 3047 C CA . SER A 1 55 ? 0.526 -18.486 -15.351 1.00 0.000 154 SER A CA 3
ATOM 3048 C C . SER A 1 55 ? -0.817 -19.177 -15.568 1.00 0.000 154 SER A C 3
ATOM 3049 O O . SER A 1 55 ? -0.883 -20.399 -15.705 1.00 0.000 154 SER A O 3
ATOM 3057 N N . GLN A 1 56 ? -1.885 -18.386 -15.597 1.00 0.000 155 GLN A N 3
ATOM 3058 C CA . GLN A 1 56 ? -3.226 -18.922 -15.796 1.00 0.000 155 GLN A CA 3
ATOM 3059 C C . GLN A 1 56 ? -3.700 -18.685 -17.226 1.00 0.000 155 GLN A C 3
ATOM 3060 O O . GLN A 1 56 ? -4.420 -19.506 -17.796 1.00 0.000 155 GLN A O 3
ATOM 3074 N N . ASP A 1 57 ? -3.292 -17.559 -17.801 1.00 0.000 156 ASP A N 3
ATOM 3075 C CA . ASP A 1 57 ? -3.674 -17.215 -19.165 1.00 0.000 156 ASP A CA 3
ATOM 3076 C C . ASP A 1 57 ? -2.563 -17.572 -20.147 1.00 0.000 156 ASP A C 3
ATOM 3077 O O . ASP A 1 57 ? -1.569 -18.197 -19.776 1.00 0.000 156 ASP A O 3
ATOM 3086 N N . TYR A 1 58 ? -2.738 -17.172 -21.402 1.00 0.000 157 TYR A N 3
ATOM 3087 C CA . TYR A 1 58 ? -1.752 -17.453 -22.439 1.00 0.000 157 TYR A CA 3
ATOM 3088 C C . TYR A 1 58 ? -0.381 -16.909 -22.048 1.00 0.000 157 TYR A C 3
ATOM 3089 O O . TYR A 1 58 ? -0.115 -15.714 -22.178 1.00 0.000 157 TYR A O 3
ATOM 3107 N N . TYR A 1 59 ? 0.485 -17.795 -21.570 1.00 0.000 158 TYR A N 3
ATOM 3108 C CA . TYR A 1 59 ? 1.829 -17.405 -21.159 1.00 0.000 158 TYR A CA 3
ATOM 3109 C C . TYR A 1 59 ? 2.786 -18.591 -21.230 1.00 0.000 158 TYR A C 3
ATOM 3110 O O . TYR A 1 59 ? 3.348 -19.012 -20.219 1.00 0.000 158 TYR A O 3
ATOM 3128 N N . VAL A 1 60 ? 2.967 -19.126 -22.433 1.00 0.000 159 VAL A N 3
ATOM 3129 C CA . VAL A 1 60 ? 3.857 -20.262 -22.639 1.00 0.000 159 VAL A CA 3
ATOM 3130 C C . VAL A 1 60 ? 4.778 -20.030 -23.831 1.00 0.000 159 VAL A C 3
ATOM 3131 O O . VAL A 1 60 ? 4.492 -19.207 -24.700 1.00 0.000 159 VAL A O 3
ATOM 3144 N N . GLY A 1 61 ? 5.888 -20.762 -23.866 1.00 0.000 160 GLY A N 3
ATOM 3145 C CA . GLY A 1 61 ? 6.835 -20.621 -24.956 1.00 0.000 160 GLY A CA 3
ATOM 3146 C C . GLY A 1 61 ? 8.183 -20.108 -24.490 1.00 0.000 160 GLY A C 3
ATOM 3147 O O . GLY A 1 61 ? 8.944 -20.833 -23.849 1.00 0.000 160 GLY A O 3
ATOM 3151 N N . LYS A 1 62 ? 8.482 -18.854 -24.814 1.00 0.000 161 LYS A N 3
ATOM 3152 C CA . LYS A 1 62 ? 9.748 -18.244 -24.425 1.00 0.000 161 LYS A CA 3
ATOM 3153 C C . LYS A 1 62 ? 9.543 -17.239 -23.295 1.00 0.000 161 LYS A C 3
ATOM 3154 O O . LYS A 1 62 ? 10.326 -17.188 -22.346 1.00 0.000 161 LYS A O 3
ATOM 3173 N N . LYS A 1 63 ? 8.485 -16.443 -23.403 1.00 0.000 162 LYS A N 3
ATOM 3174 C CA . LYS A 1 63 ? 8.175 -15.441 -22.390 1.00 0.000 162 LYS A CA 3
ATOM 3175 C C . LYS A 1 63 ? 7.370 -16.053 -21.248 1.00 0.000 162 LYS A C 3
ATOM 3176 O O . LYS A 1 63 ? 6.214 -16.434 -21.427 1.00 0.000 162 LYS A O 3
ATOM 3195 N N . ASN A 1 64 ? 7.988 -16.143 -20.075 1.00 0.000 163 ASN A N 3
ATOM 3196 C CA . ASN A 1 64 ? 7.327 -16.707 -18.904 1.00 0.000 163 ASN A CA 3
ATOM 3197 C C . ASN A 1 64 ? 7.125 -15.645 -17.828 1.00 0.000 163 ASN A C 3
ATOM 3198 O O . ASN A 1 64 ? 8.089 -15.146 -17.246 1.00 0.000 163 ASN A O 3
ATOM 3209 N N . ILE A 1 65 ? 5.867 -15.305 -17.569 1.00 0.000 164 ILE A N 3
ATOM 3210 C CA . ILE A 1 65 ? 5.539 -14.303 -16.562 1.00 0.000 164 ILE A CA 3
ATOM 3211 C C . ILE A 1 65 ? 5.144 -14.959 -15.243 1.00 0.000 164 ILE A C 3
ATOM 3212 O O . ILE A 1 65 ? 4.102 -15.609 -15.147 1.00 0.000 164 ILE A O 3
ATOM 3228 N N . THR A 1 66 ? 5.982 -14.783 -14.226 1.00 0.000 165 THR A N 3
ATOM 3229 C CA . THR A 1 66 ? 5.720 -15.356 -12.912 1.00 0.000 165 THR A CA 3
ATOM 3230 C C . THR A 1 66 ? 5.380 -14.271 -11.896 1.00 0.000 165 THR A C 3
ATOM 3231 O O . THR A 1 66 ? 6.193 -13.389 -11.619 1.00 0.000 165 THR A O 3
ATOM 3242 N N . CYS A 1 67 ? 4.174 -14.342 -11.344 1.00 0.000 166 CYS A N 3
ATOM 3243 C CA . CYS A 1 67 ? 3.726 -13.366 -10.358 1.00 0.000 166 CYS A CA 3
ATOM 3244 C C . CYS A 1 67 ? 4.242 -13.722 -8.966 1.00 0.000 166 CYS A C 3
ATOM 3245 O O . CYS A 1 67 ? 4.760 -14.817 -8.746 1.00 0.000 166 CYS A O 3
ATOM 3252 N N . CYS A 1 68 ? 4.097 -12.789 -8.031 1.00 0.000 167 CYS A N 3
ATOM 3253 C CA . CYS A 1 68 ? 4.548 -13.002 -6.661 1.00 0.000 167 CYS A CA 3
ATOM 3254 C C . CYS A 1 68 ? 4.016 -11.910 -5.737 1.00 0.000 167 CYS A C 3
ATOM 3255 O O . CYS A 1 68 ? 3.921 -10.746 -6.126 1.00 0.000 167 CYS A O 3
ATOM 3262 N N . ASP A 1 69 ? 3.671 -12.295 -4.514 1.00 0.000 168 ASP A N 3
ATOM 3263 C CA . ASP A 1 69 ? 3.150 -11.349 -3.533 1.00 0.000 168 ASP A CA 3
ATOM 3264 C C . ASP A 1 69 ? 4.172 -11.092 -2.430 1.00 0.000 168 ASP A C 3
ATOM 3265 O O . ASP A 1 69 ? 3.937 -11.408 -1.263 1.00 0.000 168 ASP A O 3
ATOM 3274 N N . THR A 1 70 ? 5.310 -10.517 -2.807 1.00 0.000 169 THR A N 3
ATOM 3275 C CA . THR A 1 70 ? 6.369 -10.219 -1.851 1.00 0.000 169 THR A CA 3
ATOM 3276 C C . THR A 1 70 ? 7.165 -8.991 -2.278 1.00 0.000 169 THR A C 3
ATOM 3277 O O . THR A 1 70 ? 7.344 -8.738 -3.469 1.00 0.000 169 THR A O 3
ATOM 3288 N N . ASP A 1 71 ? 7.641 -8.231 -1.298 1.00 0.000 170 ASP A N 3
ATOM 3289 C CA . ASP A 1 71 ? 8.421 -7.029 -1.572 1.00 0.000 170 ASP A CA 3
ATOM 3290 C C . ASP A 1 71 ? 9.696 -7.371 -2.337 1.00 0.000 170 ASP A C 3
ATOM 3291 O O . ASP A 1 71 ? 10.490 -8.204 -1.899 1.00 0.000 170 ASP A O 3
ATOM 3300 N N . LEU A 1 72 ? 9.884 -6.723 -3.481 1.00 0.000 171 LEU A N 3
ATOM 3301 C CA . LEU A 1 72 ? 11.063 -6.959 -4.309 1.00 0.000 171 LEU A CA 3
ATOM 3302 C C . LEU A 1 72 ? 11.154 -8.425 -4.721 1.00 0.000 171 LEU A C 3
ATOM 3303 O O . LEU A 1 72 ? 12.246 -8.982 -4.834 1.00 0.000 171 LEU A O 3
ATOM 3319 N N . CYS A 1 73 ? 10.000 -9.043 -4.947 1.00 0.000 172 CYS A N 3
ATOM 3320 C CA . CYS A 1 73 ? 9.948 -10.444 -5.349 1.00 0.000 172 CYS A CA 3
ATOM 3321 C C . CYS A 1 73 ? 10.602 -10.642 -6.714 1.00 0.000 172 CYS A C 3
ATOM 3322 O O . CYS A 1 73 ? 11.115 -11.718 -7.016 1.00 0.000 172 CYS A O 3
ATOM 3329 N N . ASN A 1 74 ? 10.579 -9.596 -7.533 1.00 0.000 173 ASN A N 3
ATOM 3330 C CA . ASN A 1 74 ? 11.169 -9.655 -8.865 1.00 0.000 173 ASN A CA 3
ATOM 3331 C C . ASN A 1 74 ? 12.598 -9.121 -8.851 1.00 0.000 173 ASN A C 3
ATOM 3332 O O . ASN A 1 74 ? 13.076 -8.572 -9.844 1.00 0.000 173 ASN A O 3
ATOM 3343 N N . ALA A 1 75 ? 13.274 -9.286 -7.719 1.00 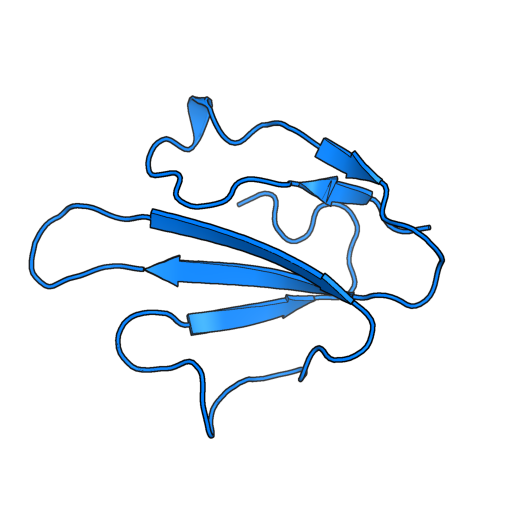0.000 174 ALA A N 3
ATOM 3344 C CA . ALA A 1 75 ? 14.649 -8.823 -7.577 1.00 0.000 174 ALA A CA 3
ATOM 3345 C C . ALA A 1 75 ? 15.600 -9.658 -8.427 1.00 0.000 174 ALA A C 3
ATOM 3346 O O . ALA A 1 75 ? 16.548 -9.134 -9.013 1.00 0.000 174 ALA A O 3
ATOM 3353 N N . SER A 1 76 ? 15.342 -10.961 -8.490 1.00 0.000 175 SER A N 3
ATOM 3354 C CA . SER A 1 76 ? 16.179 -11.869 -9.265 1.00 0.000 175 SER A CA 3
ATOM 3355 C C . SER A 1 76 ? 15.663 -11.995 -10.696 1.00 0.000 175 SER A C 3
ATOM 3356 O O . SER A 1 76 ? 16.440 -11.997 -11.648 1.00 0.000 175 SER A O 3
ATOM 3364 N N . MET A 1 1 ? 1.779 0.639 -3.031 1.00 0.000 100 MET A N 4
ATOM 3365 C CA . MET A 1 1 ? 2.536 0.697 -1.786 1.00 0.000 100 MET A CA 4
ATOM 3366 C C . MET A 1 1 ? 3.647 -0.347 -1.775 1.00 0.000 100 MET A C 4
ATOM 3367 O O . MET A 1 1 ? 4.753 -0.087 -1.300 1.00 0.000 100 MET A O 4
ATOM 3381 N N . LEU A 1 2 ? 3.346 -1.530 -2.300 1.00 0.000 101 LEU A N 4
ATOM 3382 C CA . LEU A 1 2 ? 4.320 -2.615 -2.350 1.00 0.000 101 LEU A CA 4
ATOM 3383 C C . LEU A 1 2 ? 5.548 -2.207 -3.158 1.00 0.000 101 LEU A C 4
ATOM 3384 O O . LEU A 1 2 ? 5.433 -1.761 -4.300 1.00 0.000 101 LEU A O 4
ATOM 3400 N N . LEU A 1 3 ? 6.723 -2.364 -2.558 1.00 0.000 102 LEU A N 4
ATOM 3401 C CA . LEU A 1 3 ? 7.974 -2.014 -3.222 1.00 0.000 102 LEU A CA 4
ATOM 3402 C C . LEU A 1 3 ? 8.529 -3.203 -4.000 1.00 0.000 102 LEU A C 4
ATOM 3403 O O . LEU A 1 3 ? 8.628 -4.312 -3.473 1.00 0.000 102 LEU A O 4
ATOM 3419 N N . CYS A 1 4 ? 8.891 -2.965 -5.256 1.00 0.000 103 CYS A N 4
ATOM 3420 C CA . CYS A 1 4 ? 9.438 -4.015 -6.107 1.00 0.000 103 CYS A CA 4
ATOM 3421 C C . CYS A 1 4 ? 10.425 -3.437 -7.117 1.00 0.000 103 CYS A C 4
ATOM 3422 O O . CYS A 1 4 ? 10.600 -2.221 -7.205 1.00 0.000 103 CYS A O 4
ATOM 3429 N N . TYR A 1 5 ? 11.068 -4.317 -7.877 1.00 0.000 104 TYR A N 4
ATOM 3430 C CA . TYR A 1 5 ? 12.038 -3.895 -8.880 1.00 0.000 104 TYR A CA 4
ATOM 3431 C C . TYR A 1 5 ? 11.343 -3.493 -10.177 1.00 0.000 104 TYR A C 4
ATOM 3432 O O . TYR A 1 5 ? 10.163 -3.782 -10.377 1.00 0.000 104 TYR A O 4
ATOM 3450 N N . SER A 1 6 ? 12.083 -2.824 -11.055 1.00 0.000 105 SER A N 4
ATOM 3451 C CA . SER A 1 6 ? 11.538 -2.378 -12.332 1.00 0.000 105 SER A CA 4
ATOM 3452 C C . SER A 1 6 ? 12.646 -2.207 -13.366 1.00 0.000 105 SER A C 4
ATOM 3453 O O . SER A 1 6 ? 13.633 -1.509 -13.127 1.00 0.000 105 SER A O 4
ATOM 3461 N N . CYS A 1 7 ? 12.477 -2.849 -14.517 1.00 0.000 106 CYS A N 4
ATOM 3462 C CA . CYS A 1 7 ? 13.462 -2.769 -15.589 1.00 0.000 106 CYS A CA 4
ATOM 3463 C C . CYS A 1 7 ? 12.779 -2.717 -16.953 1.00 0.000 106 CYS A C 4
ATOM 3464 O O . CYS A 1 7 ? 11.564 -2.540 -17.045 1.00 0.000 106 CYS A O 4
ATOM 3471 N N . LYS A 1 8 ? 13.568 -2.873 -18.010 1.00 0.000 107 LYS A N 4
ATOM 3472 C CA . LYS A 1 8 ? 13.042 -2.846 -19.370 1.00 0.000 107 LYS A CA 4
ATOM 3473 C C . LYS A 1 8 ? 13.923 -3.660 -20.311 1.00 0.000 107 LYS A C 4
ATOM 3474 O O . LYS A 1 8 ? 14.893 -3.146 -20.868 1.00 0.000 107 LYS A O 4
ATOM 3493 N N . ALA A 1 9 ? 13.579 -4.932 -20.484 1.00 0.000 108 ALA A N 4
ATOM 3494 C CA . ALA A 1 9 ? 14.337 -5.816 -21.361 1.00 0.000 108 ALA A CA 4
ATOM 3495 C C . ALA A 1 9 ? 15.799 -5.891 -20.934 1.00 0.000 108 ALA A C 4
ATOM 3496 O O . ALA A 1 9 ? 16.697 -5.958 -21.773 1.00 0.000 108 ALA A O 4
ATOM 3503 N N . GLN A 1 10 ? 16.030 -5.877 -19.625 1.00 0.000 109 GLN A N 4
ATOM 3504 C CA . GLN A 1 10 ? 17.384 -5.942 -19.088 1.00 0.000 109 GLN A CA 4
ATOM 3505 C C . GLN A 1 10 ? 17.862 -7.387 -18.991 1.00 0.000 109 GLN A C 4
ATOM 3506 O O . GLN A 1 10 ? 17.114 -8.273 -18.576 1.00 0.000 109 GLN A O 4
ATOM 3520 N N . VAL A 1 11 ? 19.113 -7.619 -19.376 1.00 0.000 110 VAL A N 4
ATOM 3521 C CA . VAL A 1 11 ? 19.691 -8.957 -19.331 1.00 0.000 110 VAL A CA 4
ATOM 3522 C C . VAL A 1 11 ? 20.680 -9.089 -18.178 1.00 0.000 110 VAL A C 4
ATOM 3523 O O . VAL A 1 11 ? 20.792 -10.148 -17.561 1.00 0.000 110 VAL A O 4
ATOM 3536 N N . SER A 1 12 ? 21.397 -8.007 -17.893 1.00 0.000 111 SER A N 4
ATOM 3537 C CA . SER A 1 12 ? 22.380 -8.003 -16.816 1.00 0.000 111 SER A CA 4
ATOM 3538 C C . SER A 1 12 ? 21.742 -7.566 -15.500 1.00 0.000 111 SER A C 4
ATOM 3539 O O . SER A 1 12 ? 21.154 -6.489 -15.410 1.00 0.000 111 SER A O 4
ATOM 3547 N N . ASN A 1 13 ? 21.864 -8.411 -14.482 1.00 0.000 112 ASN A N 4
ATOM 3548 C CA . ASN A 1 13 ? 21.300 -8.113 -13.170 1.00 0.000 112 ASN A CA 4
ATOM 3549 C C . ASN A 1 13 ? 21.705 -6.717 -12.707 1.00 0.000 112 ASN A C 4
ATOM 3550 O O . ASN A 1 13 ? 20.881 -5.959 -12.198 1.00 0.000 112 ASN A O 4
ATOM 3561 N N . GLU A 1 14 ? 22.980 -6.387 -12.889 1.00 0.000 113 GLU A N 4
ATOM 3562 C CA . GLU A 1 14 ? 23.494 -5.082 -12.490 1.00 0.000 113 GLU A CA 4
ATOM 3563 C C . GLU A 1 14 ? 22.612 -3.960 -13.031 1.00 0.000 113 GLU A C 4
ATOM 3564 O O . GLU A 1 14 ? 22.322 -2.991 -12.330 1.00 0.000 113 GLU A O 4
ATOM 3576 N N . ASP A 1 15 ? 22.190 -4.100 -14.283 1.00 0.000 114 ASP A N 4
ATOM 3577 C CA . ASP A 1 15 ? 21.340 -3.100 -14.919 1.00 0.000 114 ASP A CA 4
ATOM 3578 C C . ASP A 1 15 ? 19.906 -3.201 -14.409 1.00 0.000 114 ASP A C 4
ATOM 3579 O O . ASP A 1 15 ? 19.208 -2.194 -14.283 1.00 0.000 114 ASP A O 4
ATOM 3588 N N . CYS A 1 16 ? 19.472 -4.422 -14.116 1.00 0.000 115 CYS A N 4
ATOM 3589 C CA . CYS A 1 16 ? 18.121 -4.656 -13.621 1.00 0.000 115 CYS A CA 4
ATOM 3590 C C . CYS A 1 16 ? 18.084 -4.604 -12.096 1.00 0.000 115 CYS A C 4
ATOM 3591 O O . CYS A 1 16 ? 17.519 -5.486 -11.447 1.00 0.000 115 CYS A O 4
ATOM 3598 N N . LEU A 1 17 ? 18.689 -3.565 -11.531 1.00 0.000 116 LEU A N 4
ATOM 3599 C CA . LEU A 1 17 ? 18.726 -3.397 -10.082 1.00 0.000 116 LEU A CA 4
ATOM 3600 C C . LEU A 1 17 ? 17.988 -2.130 -9.662 1.00 0.000 116 LEU A C 4
ATOM 3601 O O . LEU A 1 17 ? 18.358 -1.480 -8.685 1.00 0.000 116 LEU A O 4
ATOM 3617 N N . GLN A 1 18 ? 16.942 -1.786 -10.407 1.00 0.000 117 GLN A N 4
ATOM 3618 C CA . GLN A 1 18 ? 16.152 -0.597 -10.110 1.00 0.000 117 GLN A CA 4
ATOM 3619 C C . GLN A 1 18 ? 14.937 -0.949 -9.257 1.00 0.000 117 GLN A C 4
ATOM 3620 O O . GLN A 1 18 ? 14.153 -1.830 -9.609 1.00 0.000 117 GLN A O 4
ATOM 3634 N N . VAL A 1 19 ? 14.788 -0.255 -8.134 1.00 0.000 118 VAL A N 4
ATOM 3635 C CA . VAL A 1 19 ? 13.669 -0.494 -7.230 1.00 0.000 118 VAL A CA 4
ATOM 3636 C C . VAL A 1 19 ? 12.723 0.701 -7.199 1.00 0.000 118 VAL A C 4
ATOM 3637 O O . VAL A 1 19 ? 13.159 1.847 -7.088 1.00 0.000 118 VAL A O 4
ATOM 3650 N N . GLU A 1 20 ? 11.426 0.426 -7.297 1.00 0.000 119 GLU A N 4
ATOM 3651 C CA . GLU A 1 20 ? 10.419 1.479 -7.281 1.00 0.000 119 GLU A CA 4
ATOM 3652 C C . GLU A 1 20 ? 9.174 1.030 -6.521 1.00 0.000 119 GLU A C 4
ATOM 3653 O O . GLU A 1 20 ? 8.937 -0.165 -6.348 1.00 0.000 119 GLU A O 4
ATOM 3665 N N . ASN A 1 21 ? 8.381 1.997 -6.071 1.00 0.000 120 ASN A N 4
ATOM 3666 C CA . ASN A 1 21 ? 7.161 1.701 -5.329 1.00 0.000 120 ASN A CA 4
ATOM 3667 C C . ASN A 1 21 ? 5.985 1.488 -6.278 1.00 0.000 120 ASN A C 4
ATOM 3668 O O . ASN A 1 21 ? 5.862 2.172 -7.294 1.00 0.000 120 ASN A O 4
ATOM 3679 N N . CYS A 1 22 ? 5.124 0.535 -5.939 1.00 0.000 121 CYS A N 4
ATOM 3680 C CA . CYS A 1 22 ? 3.958 0.230 -6.760 1.00 0.000 121 CYS A CA 4
ATOM 3681 C C . CYS A 1 22 ? 2.995 1.413 -6.797 1.00 0.000 121 CYS A C 4
ATOM 3682 O O . CYS A 1 22 ? 3.233 2.443 -6.165 1.00 0.000 121 CYS A O 4
ATOM 3689 N N . THR A 1 23 ? 1.906 1.260 -7.544 1.00 0.000 122 THR A N 4
ATOM 3690 C CA . THR A 1 23 ? 0.907 2.314 -7.665 1.00 0.000 122 THR A CA 4
ATOM 3691 C C . THR A 1 23 ? 0.063 2.421 -6.400 1.00 0.000 122 THR A C 4
ATOM 3692 O O . THR A 1 23 ? 0.163 3.397 -5.658 1.00 0.000 122 THR A O 4
ATOM 3703 N N . GLN A 1 24 ? -0.766 1.410 -6.161 1.00 0.000 123 GLN A N 4
ATOM 3704 C CA . GLN A 1 24 ? -1.628 1.392 -4.984 1.00 0.000 123 GLN A CA 4
ATOM 3705 C C . GLN A 1 24 ? -1.758 -0.022 -4.427 1.00 0.000 123 GLN A C 4
ATOM 3706 O O . GLN A 1 24 ? -1.518 -1.003 -5.132 1.00 0.000 123 GLN A O 4
ATOM 3720 N N . LEU A 1 25 ? -2.140 -0.119 -3.159 1.00 0.000 124 LEU A N 4
ATOM 3721 C CA . LEU A 1 25 ? -2.303 -1.414 -2.506 1.00 0.000 124 LEU A CA 4
ATOM 3722 C C . LEU A 1 25 ? -3.213 -2.326 -3.324 1.00 0.000 124 LEU A C 4
ATOM 3723 O O . LEU A 1 25 ? -4.138 -1.862 -3.988 1.00 0.000 124 LEU A O 4
ATOM 3739 N N . GLY A 1 26 ? -2.943 -3.626 -3.269 1.00 0.000 125 GLY A N 4
ATOM 3740 C CA . GLY A 1 26 ? -3.747 -4.583 -4.007 1.00 0.000 125 GLY A CA 4
ATOM 3741 C C . GLY A 1 26 ? -3.008 -5.167 -5.195 1.00 0.000 125 GLY A C 4
ATOM 3742 O O . GLY A 1 26 ? -3.071 -6.371 -5.442 1.00 0.000 125 GLY A O 4
ATOM 3746 N N . GLU A 1 27 ? -2.306 -4.312 -5.932 1.00 0.000 126 GLU A N 4
ATOM 3747 C CA . GLU A 1 27 ? -1.555 -4.751 -7.102 1.00 0.000 126 GLU A CA 4
ATOM 3748 C C . GLU A 1 27 ? -0.281 -5.483 -6.687 1.00 0.000 126 GLU A C 4
ATOM 3749 O O . GLU A 1 27 ? 0.532 -4.954 -5.930 1.00 0.000 126 GLU A O 4
ATOM 3761 N N . GLN A 1 28 ? -0.117 -6.703 -7.189 1.00 0.000 127 GLN A N 4
ATOM 3762 C CA . GLN A 1 28 ? 1.056 -7.508 -6.869 1.00 0.000 127 GLN A CA 4
ATOM 3763 C C . GLN A 1 28 ? 2.154 -7.305 -7.908 1.00 0.000 127 GLN A C 4
ATOM 3764 O O . GLN A 1 28 ? 1.955 -6.622 -8.913 1.00 0.000 127 GLN A O 4
ATOM 3778 N N . CYS A 1 29 ? 3.315 -7.903 -7.658 1.00 0.000 128 CYS A N 4
ATOM 3779 C CA . CYS A 1 29 ? 4.446 -7.787 -8.571 1.00 0.000 128 CYS A CA 4
ATOM 3780 C C . CYS A 1 29 ? 4.671 -9.094 -9.326 1.00 0.000 128 CYS A C 4
ATOM 3781 O O . CYS A 1 29 ? 4.434 -10.179 -8.794 1.00 0.000 128 CYS A O 4
ATOM 3788 N N . TRP A 1 30 ? 5.130 -8.982 -10.567 1.00 0.000 129 TRP A N 4
ATOM 3789 C CA . TRP A 1 30 ? 5.387 -10.154 -11.396 1.00 0.000 129 TRP A CA 4
ATOM 3790 C C . TRP A 1 30 ? 6.653 -9.968 -12.225 1.00 0.000 129 TRP A C 4
ATOM 3791 O O . TRP A 1 30 ? 7.046 -8.842 -12.533 1.00 0.000 129 TRP A O 4
ATOM 3812 N N . THR A 1 31 ? 7.289 -11.078 -12.584 1.00 0.000 130 THR A N 4
ATOM 3813 C CA . THR A 1 31 ? 8.511 -11.037 -13.377 1.00 0.000 130 THR A CA 4
ATOM 3814 C C . THR A 1 31 ? 8.393 -11.916 -14.617 1.00 0.000 130 THR A C 4
ATOM 3815 O O . THR A 1 31 ? 7.944 -13.059 -14.538 1.00 0.000 130 THR A O 4
ATOM 3826 N N . ALA A 1 32 ? 8.799 -11.375 -15.761 1.00 0.000 131 ALA A N 4
ATOM 3827 C CA . ALA A 1 32 ? 8.741 -12.112 -17.017 1.00 0.000 131 ALA A CA 4
ATOM 3828 C C . ALA A 1 32 ? 10.132 -12.552 -17.461 1.00 0.000 131 ALA A C 4
ATOM 3829 O O . ALA A 1 32 ? 11.071 -11.756 -17.469 1.00 0.000 131 ALA A O 4
ATOM 3836 N N . ARG A 1 33 ? 10.257 -13.823 -17.828 1.00 0.000 132 ARG A N 4
ATOM 3837 C CA . ARG A 1 33 ? 11.535 -14.368 -18.271 1.00 0.000 132 ARG A CA 4
ATOM 3838 C C . ARG A 1 33 ? 11.468 -14.786 -19.737 1.00 0.000 132 ARG A C 4
ATOM 3839 O O . ARG A 1 33 ? 10.612 -15.580 -20.128 1.00 0.000 132 ARG A O 4
ATOM 3860 N N . ILE A 1 34 ? 12.377 -14.247 -20.543 1.00 0.000 133 ILE A N 4
ATOM 3861 C CA . ILE A 1 34 ? 12.421 -14.564 -21.965 1.00 0.000 133 ILE A CA 4
ATOM 3862 C C . ILE A 1 34 ? 13.802 -15.064 -22.373 1.00 0.000 133 ILE A C 4
ATOM 3863 O O . ILE A 1 34 ? 14.803 -14.371 -22.192 1.00 0.000 133 ILE A O 4
ATOM 3879 N N . ARG A 1 35 ? 13.849 -16.272 -22.927 1.00 0.000 134 ARG A N 4
ATOM 3880 C CA . ARG A 1 35 ? 15.107 -16.865 -23.363 1.00 0.000 134 ARG A CA 4
ATOM 3881 C C . ARG A 1 35 ? 14.931 -17.604 -24.686 1.00 0.000 134 ARG A C 4
ATOM 3882 O O . ARG A 1 35 ? 14.355 -18.691 -24.728 1.00 0.000 134 ARG A O 4
ATOM 3903 N N . ALA A 1 36 ? 15.429 -17.007 -25.763 1.00 0.000 135 ALA A N 4
ATOM 3904 C CA . ALA A 1 36 ? 15.328 -17.609 -27.086 1.00 0.000 135 ALA A CA 4
ATOM 3905 C C . ALA A 1 36 ? 16.678 -18.148 -27.549 1.00 0.000 135 ALA A C 4
ATOM 3906 O O . ALA A 1 36 ? 17.714 -17.518 -27.338 1.00 0.000 135 ALA A O 4
ATOM 3913 N N . VAL A 1 37 ? 16.658 -19.318 -28.180 1.00 0.000 136 VAL A N 4
ATOM 3914 C CA . VAL A 1 37 ? 17.881 -19.941 -28.673 1.00 0.000 136 VAL A CA 4
ATOM 3915 C C . VAL A 1 37 ? 18.678 -18.975 -29.543 1.00 0.000 136 VAL A C 4
ATOM 3916 O O . VAL A 1 37 ? 18.142 -18.375 -30.474 1.00 0.000 136 VAL A O 4
ATOM 3929 N N . GLY A 1 38 ? 19.962 -18.830 -29.232 1.00 0.000 137 GLY A N 4
ATOM 3930 C CA . GLY A 1 38 ? 20.814 -17.936 -29.995 1.00 0.000 137 GLY A CA 4
ATOM 3931 C C . GLY A 1 38 ? 20.246 -16.534 -30.088 1.00 0.000 137 GLY A C 4
ATOM 3932 O O . GLY A 1 38 ? 20.264 -15.918 -31.154 1.00 0.000 137 GLY A O 4
ATOM 3936 N N . LEU A 1 39 ? 19.739 -16.027 -28.969 1.00 0.000 138 LEU A N 4
ATOM 3937 C CA . LEU A 1 39 ? 19.160 -14.688 -28.929 1.00 0.000 138 LEU A CA 4
ATOM 3938 C C . LEU A 1 39 ? 19.393 -14.036 -27.570 1.00 0.000 138 LEU A C 4
ATOM 3939 O O . LEU A 1 39 ? 19.753 -14.706 -26.601 1.00 0.000 138 LEU A O 4
ATOM 3955 N N . LEU A 1 40 ? 19.184 -12.726 -27.505 1.00 0.000 139 LEU A N 4
ATOM 3956 C CA . LEU A 1 40 ? 19.369 -11.982 -26.264 1.00 0.000 139 LEU A CA 4
ATOM 3957 C C . LEU A 1 40 ? 18.252 -12.291 -25.272 1.00 0.000 139 LEU A C 4
ATOM 3958 O O . LEU A 1 40 ? 17.193 -12.794 -25.649 1.00 0.000 139 LEU A O 4
ATOM 3974 N N . THR A 1 41 ? 18.495 -11.986 -24.001 1.00 0.000 140 THR A N 4
ATOM 3975 C CA . THR A 1 41 ? 17.510 -12.230 -22.955 1.00 0.000 140 THR A CA 4
ATOM 3976 C C . THR A 1 41 ? 16.673 -10.985 -22.686 1.00 0.000 140 THR A C 4
ATOM 3977 O O . THR A 1 41 ? 17.074 -9.871 -23.023 1.00 0.000 140 THR A O 4
ATOM 3988 N N . VAL A 1 42 ? 15.509 -11.181 -22.075 1.00 0.000 141 VAL A N 4
ATOM 3989 C CA . VAL A 1 42 ? 14.616 -10.073 -21.759 1.00 0.000 141 VAL A CA 4
ATOM 3990 C C . VAL A 1 42 ? 13.975 -10.257 -20.388 1.00 0.000 141 VAL A C 4
ATOM 3991 O O . VAL A 1 42 ? 13.289 -11.250 -20.141 1.00 0.000 141 VAL A O 4
ATOM 4004 N N . ILE A 1 43 ? 14.203 -9.295 -19.500 1.00 0.000 142 ILE A N 4
ATOM 4005 C CA . ILE A 1 43 ? 13.647 -9.351 -18.154 1.00 0.000 142 ILE A CA 4
ATOM 4006 C C . ILE A 1 43 ? 12.681 -8.197 -17.910 1.00 0.000 142 ILE A C 4
ATOM 4007 O O . ILE A 1 43 ? 13.095 -7.044 -17.782 1.00 0.000 142 ILE A O 4
ATOM 4023 N N . SER A 1 44 ? 11.392 -8.514 -17.845 1.00 0.000 143 SER A N 4
ATOM 4024 C CA . SER A 1 44 ? 10.366 -7.503 -17.618 1.00 0.000 143 SER A CA 4
ATOM 4025 C C . SER A 1 44 ? 9.702 -7.698 -16.259 1.00 0.000 143 SER A C 4
ATOM 4026 O O . SER A 1 44 ? 9.727 -8.792 -15.693 1.00 0.000 143 SER A O 4
ATOM 4034 N N . LYS A 1 45 ? 9.109 -6.629 -15.738 1.00 0.000 144 LYS A N 4
ATOM 4035 C CA . LYS A 1 45 ? 8.437 -6.680 -14.445 1.00 0.000 144 LYS A CA 4
ATOM 4036 C C . LYS A 1 45 ? 7.491 -5.495 -14.277 1.00 0.000 144 LYS A C 4
ATOM 4037 O O . LYS A 1 45 ? 7.733 -4.415 -14.812 1.00 0.000 144 LYS A O 4
ATOM 4056 N N . GLY A 1 46 ? 6.413 -5.706 -13.527 1.00 0.000 145 GLY A N 4
ATOM 4057 C CA . GLY A 1 46 ? 5.449 -4.646 -13.300 1.00 0.000 145 GLY A CA 4
ATOM 4058 C C . GLY A 1 46 ? 4.485 -4.969 -12.176 1.00 0.000 145 GLY A C 4
ATOM 4059 O O . GLY A 1 46 ? 4.466 -6.091 -11.668 1.00 0.000 145 GLY A O 4
ATOM 4063 N N . CYS A 1 47 ? 3.683 -3.985 -11.784 1.00 0.000 146 CYS A N 4
ATOM 4064 C CA . CYS A 1 47 ? 2.714 -4.168 -10.711 1.00 0.000 146 CYS A CA 4
ATOM 4065 C C . CYS A 1 47 ? 1.299 -4.282 -11.270 1.00 0.000 146 CYS A C 4
ATOM 4066 O O . CYS A 1 47 ? 0.813 -3.377 -11.949 1.00 0.000 146 CYS A O 4
ATOM 4073 N N . SER A 1 48 ? 0.642 -5.401 -10.980 1.00 0.000 147 SER A N 4
ATOM 4074 C CA . SER A 1 48 ? -0.716 -5.635 -11.456 1.00 0.000 147 SER A CA 4
ATOM 4075 C C . SER A 1 48 ? -1.532 -6.400 -10.418 1.00 0.000 147 SER A C 4
ATOM 4076 O O . SER A 1 48 ? -1.011 -7.273 -9.722 1.00 0.000 147 SER A O 4
ATOM 4084 N N . LEU A 1 49 ? -2.814 -6.066 -10.319 1.00 0.000 148 LEU A N 4
ATOM 4085 C CA . LEU A 1 49 ? -3.703 -6.720 -9.366 1.00 0.000 148 LEU A CA 4
ATOM 4086 C C . LEU A 1 49 ? -4.280 -8.004 -9.953 1.00 0.000 148 LEU A C 4
ATOM 4087 O O . LEU A 1 49 ? -4.430 -9.005 -9.253 1.00 0.000 148 LEU A O 4
ATOM 4103 N N . ASN A 1 50 ? -4.601 -7.968 -11.242 1.00 0.000 149 ASN A N 4
ATOM 4104 C CA . ASN A 1 50 ? -5.160 -9.130 -11.923 1.00 0.000 149 ASN A CA 4
ATOM 4105 C C . ASN A 1 50 ? -4.056 -9.980 -12.545 1.00 0.000 149 ASN A C 4
ATOM 4106 O O . ASN A 1 50 ? -4.163 -10.415 -13.691 1.00 0.000 149 ASN A O 4
ATOM 4117 N N . CYS A 1 51 ? -2.995 -10.212 -11.780 1.00 0.000 150 CYS A N 4
ATOM 4118 C CA . CYS A 1 51 ? -1.870 -11.010 -12.253 1.00 0.000 150 CYS A CA 4
ATOM 4119 C C . CYS A 1 51 ? -2.186 -12.500 -12.170 1.00 0.000 150 CYS A C 4
ATOM 4120 O O . CYS A 1 51 ? -3.297 -12.891 -11.810 1.00 0.000 150 CYS A O 4
ATOM 4127 N N . VAL A 1 52 ? -1.202 -13.328 -12.504 1.00 0.000 151 VAL A N 4
ATOM 4128 C CA . VAL A 1 52 ? -1.374 -14.775 -12.466 1.00 0.000 151 VAL A CA 4
ATOM 4129 C C . VAL A 1 52 ? -0.118 -15.465 -11.944 1.00 0.000 151 VAL A C 4
ATOM 4130 O O . VAL A 1 52 ? 0.957 -15.348 -12.533 1.00 0.000 151 VAL A O 4
ATOM 4143 N N . ASP A 1 53 ? -0.261 -16.183 -10.836 1.00 0.000 152 ASP A N 4
ATOM 4144 C CA . ASP A 1 53 ? 0.861 -16.893 -10.234 1.00 0.000 152 ASP A CA 4
ATOM 4145 C C . ASP A 1 53 ? 0.964 -18.312 -10.785 1.00 0.000 152 ASP A C 4
ATOM 4146 O O . ASP A 1 53 ? 1.663 -19.157 -10.224 1.00 0.000 152 ASP A O 4
ATOM 4155 N N . ASP A 1 54 ? 0.264 -18.567 -11.884 1.00 0.000 153 ASP A N 4
ATOM 4156 C CA . ASP A 1 54 ? 0.276 -19.884 -12.511 1.00 0.000 153 ASP A CA 4
ATOM 4157 C C . ASP A 1 54 ? 0.236 -19.763 -14.031 1.00 0.000 153 ASP A C 4
ATOM 4158 O O . ASP A 1 54 ? -0.346 -20.604 -14.715 1.00 0.000 153 ASP A O 4
ATOM 4167 N N . SER A 1 55 ? 0.857 -18.709 -14.552 1.00 0.000 154 SER A N 4
ATOM 4168 C CA . SER A 1 55 ? 0.888 -18.475 -15.991 1.00 0.000 154 SER A CA 4
ATOM 4169 C C . SER A 1 55 ? 2.191 -18.987 -16.597 1.00 0.000 154 SER A C 4
ATOM 4170 O O . SER A 1 55 ? 3.034 -18.204 -17.034 1.00 0.000 154 SER A O 4
ATOM 4178 N N . GLN A 1 56 ? 2.347 -20.307 -16.619 1.00 0.000 155 GLN A N 4
ATOM 4179 C CA . GLN A 1 56 ? 3.548 -20.924 -17.171 1.00 0.000 155 GLN A CA 4
ATOM 4180 C C . GLN A 1 56 ? 3.593 -20.767 -18.687 1.00 0.000 155 GLN A C 4
ATOM 4181 O O . GLN A 1 56 ? 3.264 -21.695 -19.427 1.00 0.000 155 GLN A O 4
ATOM 4195 N N . ASP A 1 57 ? 4.002 -19.588 -19.143 1.00 0.000 156 ASP A N 4
ATOM 4196 C CA . ASP A 1 57 ? 4.091 -19.310 -20.572 1.00 0.000 156 ASP A CA 4
ATOM 4197 C C . ASP A 1 57 ? 2.705 -19.291 -21.209 1.00 0.000 156 ASP A C 4
ATOM 4198 O O . ASP A 1 57 ? 2.478 -19.917 -22.244 1.00 0.000 156 ASP A O 4
ATOM 4207 N N . TYR A 1 58 ? 1.782 -18.570 -20.583 1.00 0.000 157 TYR A N 4
ATOM 4208 C CA . TYR A 1 58 ? 0.417 -18.472 -21.087 1.00 0.000 157 TYR A CA 4
ATOM 4209 C C . TYR A 1 58 ? 0.241 -17.222 -21.943 1.00 0.000 157 TYR A C 4
ATOM 4210 O O . TYR A 1 58 ? -0.447 -17.246 -22.964 1.00 0.000 157 TYR A O 4
ATOM 4228 N N . TYR A 1 59 ? 0.868 -16.130 -21.520 1.00 0.000 158 TYR A N 4
ATOM 4229 C CA . TYR A 1 59 ? 0.780 -14.868 -22.246 1.00 0.000 158 TYR A CA 4
ATOM 4230 C C . TYR A 1 59 ? 1.333 -15.013 -23.660 1.00 0.000 158 TYR A C 4
ATOM 4231 O O . TYR A 1 59 ? 0.614 -14.834 -24.643 1.00 0.000 158 TYR A O 4
ATOM 4249 N N . VAL A 1 60 ? 2.618 -15.341 -23.755 1.00 0.000 159 VAL A N 4
ATOM 4250 C CA . VAL A 1 60 ? 3.270 -15.513 -25.048 1.00 0.000 159 VAL A CA 4
ATOM 4251 C C . VAL A 1 60 ? 4.457 -16.463 -24.943 1.00 0.000 159 VAL A C 4
ATOM 4252 O O . VAL A 1 60 ? 5.099 -16.559 -23.897 1.00 0.000 159 VAL A O 4
ATOM 4265 N N . GLY A 1 61 ? 4.745 -17.165 -26.035 1.00 0.000 160 GLY A N 4
ATOM 4266 C CA . GLY A 1 61 ? 5.856 -18.099 -26.045 1.00 0.000 160 GLY A CA 4
ATOM 4267 C C . GLY A 1 61 ? 7.163 -17.450 -25.637 1.00 0.000 160 GLY A C 4
ATOM 4268 O O . GLY A 1 61 ? 7.404 -16.279 -25.933 1.00 0.000 160 GLY A O 4
ATOM 4272 N N . LYS A 1 62 ? 8.011 -18.210 -24.952 1.00 0.000 161 LYS A N 4
ATOM 4273 C CA . LYS A 1 62 ? 9.302 -17.703 -24.501 1.00 0.000 161 LYS A CA 4
ATOM 4274 C C . LYS A 1 62 ? 9.121 -16.510 -23.568 1.00 0.000 161 LYS A C 4
ATOM 4275 O O . LYS A 1 62 ? 9.918 -15.571 -23.582 1.00 0.000 161 LYS A O 4
ATOM 4294 N N . LYS A 1 63 ? 8.070 -16.553 -22.756 1.00 0.000 162 LYS A N 4
ATOM 4295 C CA . LYS A 1 63 ? 7.786 -15.477 -21.814 1.00 0.000 162 LYS A CA 4
ATOM 4296 C C . LYS A 1 63 ? 6.826 -15.947 -20.725 1.00 0.000 162 LYS A C 4
ATOM 4297 O O . LYS A 1 63 ? 5.629 -16.098 -20.964 1.00 0.000 162 LYS A O 4
ATOM 4316 N N . ASN A 1 64 ? 7.360 -16.175 -19.530 1.00 0.000 163 ASN A N 4
ATOM 4317 C CA . ASN A 1 64 ? 6.550 -16.627 -18.404 1.00 0.000 163 ASN A CA 4
ATOM 4318 C C . ASN A 1 64 ? 6.490 -15.561 -17.315 1.00 0.000 163 ASN A C 4
ATOM 4319 O O . ASN A 1 64 ? 7.518 -15.156 -16.771 1.00 0.000 163 ASN A O 4
ATOM 4330 N N . ILE A 1 65 ? 5.279 -15.111 -17.001 1.00 0.000 164 ILE A N 4
ATOM 4331 C CA . ILE A 1 65 ? 5.085 -14.093 -15.976 1.00 0.000 164 ILE A CA 4
ATOM 4332 C C . ILE A 1 65 ? 4.718 -14.725 -14.637 1.00 0.000 164 ILE A C 4
ATOM 4333 O O . ILE A 1 65 ? 3.642 -15.304 -14.485 1.00 0.000 164 ILE A O 4
ATOM 4349 N N . THR A 1 66 ? 5.619 -14.608 -13.667 1.00 0.000 165 THR A N 4
ATOM 4350 C CA . THR A 1 66 ? 5.391 -15.167 -12.341 1.00 0.000 165 THR A CA 4
ATOM 4351 C C . THR A 1 66 ? 5.074 -14.071 -11.330 1.00 0.000 165 THR A C 4
ATOM 4352 O O . THR A 1 66 ? 5.888 -13.179 -11.089 1.00 0.000 165 THR A O 4
ATOM 4363 N N . CYS A 1 67 ? 3.885 -14.143 -10.739 1.00 0.000 166 CYS A N 4
ATOM 4364 C CA . CYS A 1 67 ? 3.460 -13.157 -9.753 1.00 0.000 166 CYS A CA 4
ATOM 4365 C C . CYS A 1 67 ? 4.024 -13.488 -8.374 1.00 0.000 166 CYS A C 4
ATOM 4366 O O . CYS A 1 67 ? 4.560 -14.575 -8.155 1.00 0.000 166 CYS A O 4
ATOM 4373 N N . CYS A 1 68 ? 3.898 -12.544 -7.448 1.00 0.000 167 CYS A N 4
ATOM 4374 C CA . CYS A 1 68 ? 4.395 -12.733 -6.090 1.00 0.000 167 CYS A CA 4
ATOM 4375 C C . CYS A 1 68 ? 3.884 -11.632 -5.165 1.00 0.000 167 CYS A C 4
ATOM 4376 O O . CYS A 1 68 ? 3.682 -10.494 -5.590 1.00 0.000 167 CYS A O 4
ATOM 4383 N N . ASP A 1 69 ? 3.676 -11.979 -3.900 1.00 0.000 168 ASP A N 4
ATOM 4384 C CA . ASP A 1 69 ? 3.190 -11.021 -2.914 1.00 0.000 168 ASP A CA 4
ATOM 4385 C C . ASP A 1 69 ? 4.238 -10.775 -1.833 1.00 0.000 168 ASP A C 4
ATOM 4386 O O . ASP A 1 69 ? 3.991 -11.007 -0.649 1.00 0.000 168 ASP A O 4
ATOM 4395 N N . THR A 1 70 ? 5.410 -10.305 -2.248 1.00 0.000 169 THR A N 4
ATOM 4396 C CA . THR A 1 70 ? 6.496 -10.030 -1.316 1.00 0.000 169 THR A CA 4
ATOM 4397 C C . THR A 1 70 ? 7.310 -8.820 -1.761 1.00 0.000 169 THR A C 4
ATOM 4398 O O . THR A 1 70 ? 7.511 -8.600 -2.956 1.00 0.000 169 THR A O 4
ATOM 4409 N N . ASP A 1 71 ? 7.777 -8.038 -0.794 1.00 0.000 170 ASP A N 4
ATOM 4410 C CA . ASP A 1 71 ? 8.571 -6.851 -1.087 1.00 0.000 170 ASP A CA 4
ATOM 4411 C C . ASP A 1 71 ? 9.835 -7.219 -1.858 1.00 0.000 170 ASP A C 4
ATOM 4412 O O . ASP A 1 71 ? 10.628 -8.049 -1.411 1.00 0.000 170 ASP A O 4
ATOM 4421 N N . LEU A 1 72 ? 10.017 -6.598 -3.018 1.00 0.000 171 LEU A N 4
ATOM 4422 C CA . LEU A 1 72 ? 11.184 -6.860 -3.852 1.00 0.000 171 LEU A CA 4
ATOM 4423 C C . LEU A 1 72 ? 11.271 -8.339 -4.218 1.00 0.000 171 LEU A C 4
ATOM 4424 O O . LEU A 1 72 ? 12.361 -8.900 -4.324 1.00 0.000 171 LEU A O 4
ATOM 4440 N N . CYS A 1 73 ? 10.114 -8.964 -4.411 1.00 0.000 172 CYS A N 4
ATOM 4441 C CA . CYS A 1 73 ? 10.058 -10.376 -4.767 1.00 0.000 172 CYS A CA 4
ATOM 4442 C C . CYS A 1 73 ? 10.747 -10.628 -6.104 1.00 0.000 172 CYS A C 4
ATOM 4443 O O . CYS A 1 73 ? 11.281 -11.710 -6.345 1.00 0.000 172 CYS A O 4
ATOM 4450 N N . ASN A 1 74 ? 10.732 -9.621 -6.971 1.00 0.000 173 ASN A N 4
ATOM 4451 C CA . ASN A 1 74 ? 11.355 -9.733 -8.285 1.00 0.000 173 ASN A CA 4
ATOM 4452 C C . ASN A 1 74 ? 12.785 -9.201 -8.256 1.00 0.000 173 ASN A C 4
ATOM 4453 O O . ASN A 1 74 ? 13.278 -8.664 -9.247 1.00 0.000 173 ASN A O 4
ATOM 4464 N N . ALA A 1 75 ? 13.444 -9.355 -7.112 1.00 0.000 174 ALA A N 4
ATOM 4465 C CA . ALA A 1 75 ? 14.818 -8.893 -6.955 1.00 0.000 174 ALA A CA 4
ATOM 4466 C C . ALA A 1 75 ? 15.779 -9.735 -7.787 1.00 0.000 174 ALA A C 4
ATOM 4467 O O . ALA A 1 75 ? 16.731 -9.214 -8.368 1.00 0.000 174 ALA A O 4
ATOM 4474 N N . SER A 1 76 ? 15.523 -11.038 -7.840 1.00 0.000 175 SER A N 4
ATOM 4475 C CA . SER A 1 76 ? 16.369 -11.953 -8.598 1.00 0.000 175 SER A CA 4
ATOM 4476 C C . SER A 1 76 ? 15.938 -12.005 -10.061 1.00 0.000 175 SER A C 4
ATOM 4477 O O . SER A 1 76 ? 16.763 -11.886 -10.965 1.00 0.000 175 SER A O 4
ATOM 4485 N N . MET A 1 1 ? 1.803 -0.078 1.292 1.00 0.000 100 MET A N 5
ATOM 4486 C CA . MET A 1 1 ? 2.535 0.270 0.080 1.00 0.000 100 MET A CA 5
ATOM 4487 C C . MET A 1 1 ? 3.474 -0.860 -0.330 1.00 0.000 100 MET A C 5
ATOM 4488 O O . MET A 1 1 ? 4.391 -1.220 0.410 1.00 0.000 100 MET A O 5
ATOM 4502 N N . LEU A 1 2 ? 3.240 -1.417 -1.513 1.00 0.000 101 LEU A N 5
ATOM 4503 C CA . LEU A 1 2 ? 4.065 -2.507 -2.022 1.00 0.000 101 LEU A CA 5
ATOM 4504 C C . LEU A 1 2 ? 5.191 -1.973 -2.902 1.00 0.000 101 LEU A C 5
ATOM 4505 O O . LEU A 1 2 ? 4.949 -1.238 -3.861 1.00 0.000 101 LEU A O 5
ATOM 4521 N N . LEU A 1 3 ? 6.422 -2.349 -2.572 1.00 0.000 102 LEU A N 5
ATOM 4522 C CA . LEU A 1 3 ? 7.586 -1.910 -3.333 1.00 0.000 102 LEU A CA 5
ATOM 4523 C C . LEU A 1 3 ? 8.233 -3.082 -4.064 1.00 0.000 102 LEU A C 5
ATOM 4524 O O . LEU A 1 3 ? 8.337 -4.183 -3.523 1.00 0.000 102 LEU A O 5
ATOM 4540 N N . CYS A 1 4 ? 8.666 -2.837 -5.296 1.00 0.000 103 CYS A N 5
ATOM 4541 C CA . CYS A 1 4 ? 9.305 -3.871 -6.102 1.00 0.000 103 CYS A CA 5
ATOM 4542 C C . CYS A 1 4 ? 10.399 -3.276 -6.983 1.00 0.000 103 CYS A C 5
ATOM 4543 O O . CYS A 1 4 ? 10.464 -2.061 -7.175 1.00 0.000 103 CYS A O 5
ATOM 4550 N N . TYR A 1 5 ? 11.256 -4.139 -7.517 1.00 0.000 104 TYR A N 5
ATOM 4551 C CA . TYR A 1 5 ? 12.349 -3.699 -8.376 1.00 0.000 104 TYR A CA 5
ATOM 4552 C C . TYR A 1 5 ? 11.821 -3.204 -9.719 1.00 0.000 104 TYR A C 5
ATOM 4553 O O . TYR A 1 5 ? 10.663 -3.437 -10.067 1.00 0.000 104 TYR A O 5
ATOM 4571 N N . SER A 1 6 ? 12.679 -2.520 -10.469 1.00 0.000 105 SER A N 5
ATOM 4572 C CA . SER A 1 6 ? 12.299 -1.989 -11.773 1.00 0.000 105 SER A CA 5
ATOM 4573 C C . SER A 1 6 ? 13.360 -2.311 -12.820 1.00 0.000 105 SER A C 5
ATOM 4574 O O . SER A 1 6 ? 14.451 -1.741 -12.812 1.00 0.000 105 SER A O 5
ATOM 4582 N N . CYS A 1 7 ? 13.032 -3.230 -13.722 1.00 0.000 106 CYS A N 5
ATOM 4583 C CA . CYS A 1 7 ? 13.954 -3.631 -14.778 1.00 0.000 106 CYS A CA 5
ATOM 4584 C C . CYS A 1 7 ? 13.207 -3.897 -16.081 1.00 0.000 106 CYS A C 5
ATOM 4585 O O . CYS A 1 7 ? 12.230 -4.645 -16.108 1.00 0.000 106 CYS A O 5
ATOM 4592 N N . LYS A 1 8 ? 13.675 -3.280 -17.161 1.00 0.000 107 LYS A N 5
ATOM 4593 C CA . LYS A 1 8 ? 13.054 -3.451 -18.469 1.00 0.000 107 LYS A CA 5
ATOM 4594 C C . LYS A 1 8 ? 14.102 -3.429 -19.577 1.00 0.000 107 LYS A C 5
ATOM 4595 O O . LYS A 1 8 ? 15.055 -2.652 -19.527 1.00 0.000 107 LYS A O 5
ATOM 4614 N N . ALA A 1 9 ? 13.920 -4.287 -20.575 1.00 0.000 108 ALA A N 5
ATOM 4615 C CA . ALA A 1 9 ? 14.848 -4.363 -21.696 1.00 0.000 108 ALA A CA 5
ATOM 4616 C C . ALA A 1 9 ? 16.286 -4.509 -21.209 1.00 0.000 108 ALA A C 5
ATOM 4617 O O . ALA A 1 9 ? 17.183 -3.808 -21.676 1.00 0.000 108 ALA A O 5
ATOM 4624 N N . GLN A 1 10 ? 16.497 -5.425 -20.269 1.00 0.000 109 GLN A N 5
ATOM 4625 C CA . GLN A 1 10 ? 17.826 -5.661 -19.718 1.00 0.000 109 GLN A CA 5
ATOM 4626 C C . GLN A 1 10 ? 17.940 -7.076 -19.160 1.00 0.000 109 GLN A C 5
ATOM 4627 O O . GLN A 1 10 ? 16.947 -7.672 -18.742 1.00 0.000 109 GLN A O 5
ATOM 4641 N N . VAL A 1 11 ? 19.158 -7.609 -19.155 1.00 0.000 110 VAL A N 5
ATOM 4642 C CA . VAL A 1 11 ? 19.402 -8.954 -18.648 1.00 0.000 110 VAL A CA 5
ATOM 4643 C C . VAL A 1 11 ? 20.457 -8.942 -17.547 1.00 0.000 110 VAL A C 5
ATOM 4644 O O . VAL A 1 11 ? 20.473 -9.815 -16.679 1.00 0.000 110 VAL A O 5
ATOM 4657 N N . SER A 1 12 ? 21.338 -7.947 -17.590 1.00 0.000 111 SER A N 5
ATOM 4658 C CA . SER A 1 12 ? 22.400 -7.823 -16.598 1.00 0.000 111 SER A CA 5
ATOM 4659 C C . SER A 1 12 ? 21.837 -7.373 -15.253 1.00 0.000 111 SER A C 5
ATOM 4660 O O . SER A 1 12 ? 21.273 -6.286 -15.137 1.00 0.000 111 SER A O 5
ATOM 4668 N N . ASN A 1 13 ? 21.996 -8.219 -14.240 1.00 0.000 112 ASN A N 5
ATOM 4669 C CA . ASN A 1 13 ? 21.503 -7.910 -12.903 1.00 0.000 112 ASN A CA 5
ATOM 4670 C C . ASN A 1 13 ? 21.979 -6.532 -12.453 1.00 0.000 112 ASN A C 5
ATOM 4671 O O . ASN A 1 13 ? 21.258 -5.810 -11.765 1.00 0.000 112 ASN A O 5
ATOM 4682 N N . GLU A 1 14 ? 23.198 -6.175 -12.847 1.00 0.000 113 GLU A N 5
ATOM 4683 C CA . GLU A 1 14 ? 23.770 -4.884 -12.483 1.00 0.000 113 GLU A CA 5
ATOM 4684 C C . GLU A 1 14 ? 22.792 -3.752 -12.784 1.00 0.000 113 GLU A C 5
ATOM 4685 O O . GLU A 1 14 ? 22.668 -2.802 -12.010 1.00 0.000 113 GLU A O 5
ATOM 4697 N N . ASP A 1 15 ? 22.100 -3.860 -13.913 1.00 0.000 114 ASP A N 5
ATOM 4698 C CA . ASP A 1 15 ? 21.132 -2.846 -14.316 1.00 0.000 114 ASP A CA 5
ATOM 4699 C C . ASP A 1 15 ? 19.795 -3.060 -13.613 1.00 0.000 114 ASP A C 5
ATOM 4700 O O . ASP A 1 15 ? 19.043 -2.113 -13.385 1.00 0.000 114 ASP A O 5
ATOM 4709 N N . CYS A 1 16 ? 19.506 -4.312 -13.273 1.00 0.000 115 CYS A N 5
ATOM 4710 C CA . CYS A 1 16 ? 18.259 -4.652 -12.598 1.00 0.000 115 CYS A CA 5
ATOM 4711 C C . CYS A 1 16 ? 18.380 -4.434 -11.092 1.00 0.000 115 CYS A C 5
ATOM 4712 O O . CYS A 1 16 ? 18.120 -5.341 -10.300 1.00 0.000 115 CYS A O 5
ATOM 4719 N N . LEU A 1 17 ? 18.774 -3.226 -10.705 1.00 0.000 116 LEU A N 5
ATOM 4720 C CA . LEU A 1 17 ? 18.928 -2.888 -9.294 1.00 0.000 116 LEU A CA 5
ATOM 4721 C C . LEU A 1 17 ? 18.035 -1.711 -8.915 1.00 0.000 116 LEU A C 5
ATOM 4722 O O . LEU A 1 17 ? 17.688 -1.534 -7.748 1.00 0.000 116 LEU A O 5
ATOM 4738 N N . GLN A 1 18 ? 17.666 -0.911 -9.910 1.00 0.000 117 GLN A N 5
ATOM 4739 C CA . GLN A 1 18 ? 16.812 0.248 -9.681 1.00 0.000 117 GLN A CA 5
ATOM 4740 C C . GLN A 1 18 ? 15.441 -0.179 -9.167 1.00 0.000 117 GLN A C 5
ATOM 4741 O O . GLN A 1 18 ? 14.647 -0.768 -9.901 1.00 0.000 117 GLN A O 5
ATOM 4755 N N . VAL A 1 19 ? 15.169 0.121 -7.901 1.00 0.000 118 VAL A N 5
ATOM 4756 C CA . VAL A 1 19 ? 13.893 -0.231 -7.289 1.00 0.000 118 VAL A CA 5
ATOM 4757 C C . VAL A 1 19 ? 12.915 0.937 -7.347 1.00 0.000 118 VAL A C 5
ATOM 4758 O O . VAL A 1 19 ? 13.297 2.090 -7.149 1.00 0.000 118 VAL A O 5
ATOM 4771 N N . GLU A 1 20 ? 11.650 0.630 -7.619 1.00 0.000 119 GLU A N 5
ATOM 4772 C CA . GLU A 1 20 ? 10.617 1.655 -7.703 1.00 0.000 119 GLU A CA 5
ATOM 4773 C C . GLU A 1 20 ? 9.384 1.252 -6.899 1.00 0.000 119 GLU A C 5
ATOM 4774 O O . GLU A 1 20 ? 9.089 0.068 -6.747 1.00 0.000 119 GLU A O 5
ATOM 4786 N N . ASN A 1 21 ? 8.668 2.248 -6.385 1.00 0.000 120 ASN A N 5
ATOM 4787 C CA . ASN A 1 21 ? 7.468 1.998 -5.595 1.00 0.000 120 ASN A CA 5
ATOM 4788 C C . ASN A 1 21 ? 6.239 1.888 -6.493 1.00 0.000 120 ASN A C 5
ATOM 4789 O O . ASN A 1 21 ? 6.170 2.517 -7.550 1.00 0.000 120 ASN A O 5
ATOM 4800 N N . CYS A 1 22 ? 5.271 1.085 -6.065 1.00 0.000 121 CYS A N 5
ATOM 4801 C CA . CYS A 1 22 ? 4.044 0.892 -6.828 1.00 0.000 121 CYS A CA 5
ATOM 4802 C C . CYS A 1 22 ? 3.091 2.067 -6.633 1.00 0.000 121 CYS A C 5
ATOM 4803 O O . CYS A 1 22 ? 3.427 3.052 -5.974 1.00 0.000 121 CYS A O 5
ATOM 4810 N N . THR A 1 23 ? 1.899 1.958 -7.212 1.00 0.000 122 THR A N 5
ATOM 4811 C CA . THR A 1 23 ? 0.897 3.011 -7.103 1.00 0.000 122 THR A CA 5
ATOM 4812 C C . THR A 1 23 ? 0.055 2.841 -5.843 1.00 0.000 122 THR A C 5
ATOM 4813 O O . THR A 1 23 ? 0.237 3.563 -4.864 1.00 0.000 122 THR A O 5
ATOM 4824 N N . GLN A 1 24 ? -0.864 1.882 -5.877 1.00 0.000 123 GLN A N 5
ATOM 4825 C CA . GLN A 1 24 ? -1.734 1.618 -4.736 1.00 0.000 123 GLN A CA 5
ATOM 4826 C C . GLN A 1 24 ? -1.501 0.214 -4.188 1.00 0.000 123 GLN A C 5
ATOM 4827 O O . GLN A 1 24 ? -0.855 -0.615 -4.829 1.00 0.000 123 GLN A O 5
ATOM 4841 N N . LEU A 1 25 ? -2.032 -0.046 -2.998 1.00 0.000 124 LEU A N 5
ATOM 4842 C CA . LEU A 1 25 ? -1.882 -1.350 -2.362 1.00 0.000 124 LEU A CA 5
ATOM 4843 C C . LEU A 1 25 ? -2.857 -2.361 -2.956 1.00 0.000 124 LEU A C 5
ATOM 4844 O O . LEU A 1 25 ? -3.922 -1.995 -3.450 1.00 0.000 124 LEU A O 5
ATOM 4860 N N . GLY A 1 26 ? -2.485 -3.636 -2.903 1.00 0.000 125 GLY A N 5
ATOM 4861 C CA . GLY A 1 26 ? -3.338 -4.681 -3.438 1.00 0.000 125 GLY A CA 5
ATOM 4862 C C . GLY A 1 26 ? -2.742 -5.348 -4.662 1.00 0.000 125 GLY A C 5
ATOM 4863 O O . GLY A 1 26 ? -2.663 -6.574 -4.731 1.00 0.000 125 GLY A O 5
ATOM 4867 N N . GLU A 1 27 ? -2.322 -4.538 -5.629 1.00 0.000 126 GLU A N 5
ATOM 4868 C CA . GLU A 1 27 ? -1.732 -5.059 -6.857 1.00 0.000 126 GLU A CA 5
ATOM 4869 C C . GLU A 1 27 ? -0.567 -5.995 -6.547 1.00 0.000 126 GLU A C 5
ATOM 4870 O O . GLU A 1 27 ? -0.090 -6.053 -5.414 1.00 0.000 126 GLU A O 5
ATOM 4882 N N . GLN A 1 28 ? -0.117 -6.725 -7.562 1.00 0.000 127 GLN A N 5
ATOM 4883 C CA . GLN A 1 28 ? 0.991 -7.660 -7.397 1.00 0.000 127 GLN A CA 5
ATOM 4884 C C . GLN A 1 28 ? 2.061 -7.428 -8.459 1.00 0.000 127 GLN A C 5
ATOM 4885 O O . GLN A 1 28 ? 1.767 -6.962 -9.560 1.00 0.000 127 GLN A O 5
ATOM 4899 N N . CYS A 1 29 ? 3.303 -7.756 -8.120 1.00 0.000 128 CYS A N 5
ATOM 4900 C CA . CYS A 1 29 ? 4.418 -7.584 -9.044 1.00 0.000 128 CYS A CA 5
ATOM 4901 C C . CYS A 1 29 ? 4.739 -8.892 -9.760 1.00 0.000 128 CYS A C 5
ATOM 4902 O O . CYS A 1 29 ? 4.448 -9.976 -9.254 1.00 0.000 128 CYS A O 5
ATOM 4909 N N . TRP A 1 30 ? 5.340 -8.783 -10.939 1.00 0.000 129 TRP A N 5
ATOM 4910 C CA . TRP A 1 30 ? 5.701 -9.957 -11.725 1.00 0.000 129 TRP A CA 5
ATOM 4911 C C . TRP A 1 30 ? 6.944 -9.689 -12.565 1.00 0.000 129 TRP A C 5
ATOM 4912 O O . TRP A 1 30 ? 7.240 -8.544 -12.908 1.00 0.000 129 TRP A O 5
ATOM 4933 N N . THR A 1 31 ? 7.671 -10.752 -12.895 1.00 0.000 130 THR A N 5
ATOM 4934 C CA . THR A 1 31 ? 8.884 -10.631 -13.695 1.00 0.000 130 THR A CA 5
ATOM 4935 C C . THR A 1 31 ? 8.814 -11.513 -14.936 1.00 0.000 130 THR A C 5
ATOM 4936 O O . THR A 1 31 ? 8.308 -12.634 -14.885 1.00 0.000 130 THR A O 5
ATOM 4947 N N . ALA A 1 32 ? 9.327 -11.001 -16.050 1.00 0.000 131 ALA A N 5
ATOM 4948 C CA . ALA A 1 32 ? 9.326 -11.745 -17.304 1.00 0.000 131 ALA A CA 5
ATOM 4949 C C . ALA A 1 32 ? 10.721 -12.264 -17.636 1.00 0.000 131 ALA A C 5
ATOM 4950 O O . ALA A 1 32 ? 11.707 -11.535 -17.528 1.00 0.000 131 ALA A O 5
ATOM 4957 N N . ARG A 1 33 ? 10.796 -13.528 -18.039 1.00 0.000 132 ARG A N 5
ATOM 4958 C CA . ARG A 1 33 ? 12.071 -14.145 -18.384 1.00 0.000 132 ARG A CA 5
ATOM 4959 C C . ARG A 1 33 ? 12.112 -14.515 -19.864 1.00 0.000 132 ARG A C 5
ATOM 4960 O O . ARG A 1 33 ? 11.410 -15.425 -20.307 1.00 0.000 132 ARG A O 5
ATOM 4981 N N . ILE A 1 34 ? 12.938 -13.804 -20.624 1.00 0.000 133 ILE A N 5
ATOM 4982 C CA . ILE A 1 34 ? 13.071 -14.058 -22.053 1.00 0.000 133 ILE A CA 5
ATOM 4983 C C . ILE A 1 34 ? 14.373 -14.790 -22.362 1.00 0.000 133 ILE A C 5
ATOM 4984 O O . ILE A 1 34 ? 15.430 -14.450 -21.830 1.00 0.000 133 ILE A O 5
ATOM 5000 N N . ARG A 1 35 ? 14.288 -15.795 -23.228 1.00 0.000 134 ARG A N 5
ATOM 5001 C CA . ARG A 1 35 ? 15.459 -16.575 -23.609 1.00 0.000 134 ARG A CA 5
ATOM 5002 C C . ARG A 1 35 ? 15.170 -17.421 -24.846 1.00 0.000 134 ARG A C 5
ATOM 5003 O O . ARG A 1 35 ? 14.181 -18.151 -24.893 1.00 0.000 134 ARG A O 5
ATOM 5024 N N . ALA A 1 36 ? 16.040 -17.316 -25.845 1.00 0.000 135 ALA A N 5
ATOM 5025 C CA . ALA A 1 36 ? 15.878 -18.072 -27.081 1.00 0.000 135 ALA A CA 5
ATOM 5026 C C . ALA A 1 36 ? 17.176 -18.100 -27.881 1.00 0.000 135 ALA A C 5
ATOM 5027 O O . ALA A 1 36 ? 18.069 -17.280 -27.665 1.00 0.000 135 ALA A O 5
ATOM 5034 N N . VAL A 1 37 ? 17.276 -19.050 -28.805 1.00 0.000 136 VAL A N 5
ATOM 5035 C CA . VAL A 1 37 ? 18.465 -19.185 -29.638 1.00 0.000 136 VAL A CA 5
ATOM 5036 C C . VAL A 1 37 ? 18.513 -18.100 -30.707 1.00 0.000 136 VAL A C 5
ATOM 5037 O O . VAL A 1 37 ? 19.585 -17.611 -31.063 1.00 0.000 136 VAL A O 5
ATOM 5050 N N . GLY A 1 38 ? 17.343 -17.727 -31.218 1.00 0.000 137 GLY A N 5
ATOM 5051 C CA . GLY A 1 38 ? 17.274 -16.701 -32.242 1.00 0.000 137 GLY A CA 5
ATOM 5052 C C . GLY A 1 38 ? 17.312 -15.301 -31.663 1.00 0.000 137 GLY A C 5
ATOM 5053 O O . GLY A 1 38 ? 17.840 -14.378 -32.286 1.00 0.000 137 GLY A O 5
ATOM 5057 N N . LEU A 1 39 ? 16.751 -15.140 -30.470 1.00 0.000 138 LEU A N 5
ATOM 5058 C CA . LEU A 1 39 ? 16.722 -13.840 -29.808 1.00 0.000 138 LEU A CA 5
ATOM 5059 C C . LEU A 1 39 ? 17.680 -13.812 -28.621 1.00 0.000 138 LEU A C 5
ATOM 5060 O O . LEU A 1 39 ? 18.401 -14.779 -28.368 1.00 0.000 138 LEU A O 5
ATOM 5076 N N . LEU A 1 40 ? 17.680 -12.701 -27.894 1.00 0.000 139 LEU A N 5
ATOM 5077 C CA . LEU A 1 40 ? 18.548 -12.547 -26.731 1.00 0.000 139 LEU A CA 5
ATOM 5078 C C . LEU A 1 40 ? 17.745 -12.636 -25.437 1.00 0.000 139 LEU A C 5
ATOM 5079 O O . LEU A 1 40 ? 16.513 -12.645 -25.457 1.00 0.000 139 LEU A O 5
ATOM 5095 N N . THR A 1 41 ? 18.450 -12.699 -24.312 1.00 0.000 140 THR A N 5
ATOM 5096 C CA . THR A 1 41 ? 17.804 -12.786 -23.009 1.00 0.000 140 THR A CA 5
ATOM 5097 C C . THR A 1 41 ? 17.481 -11.400 -22.462 1.00 0.000 140 THR A C 5
ATOM 5098 O O . THR A 1 41 ? 18.298 -10.482 -22.547 1.00 0.000 140 THR A O 5
ATOM 5109 N N . VAL A 1 42 ? 16.286 -11.254 -21.899 1.00 0.000 141 VAL A N 5
ATOM 5110 C CA . VAL A 1 42 ? 15.856 -9.980 -21.336 1.00 0.000 141 VAL A CA 5
ATOM 5111 C C . VAL A 1 42 ? 14.991 -10.190 -20.098 1.00 0.000 141 VAL A C 5
ATOM 5112 O O . VAL A 1 42 ? 14.561 -11.307 -19.811 1.00 0.000 141 VAL A O 5
ATOM 5125 N N . ILE A 1 43 ? 14.740 -9.108 -19.368 1.00 0.000 142 ILE A N 5
ATOM 5126 C CA . ILE A 1 43 ? 13.925 -9.174 -18.162 1.00 0.000 142 ILE A CA 5
ATOM 5127 C C . ILE A 1 43 ? 12.984 -7.977 -18.068 1.00 0.000 142 ILE A C 5
ATOM 5128 O O . ILE A 1 43 ? 13.376 -6.844 -18.347 1.00 0.000 142 ILE A O 5
ATOM 5144 N N . SER A 1 44 ? 11.742 -8.237 -17.672 1.00 0.000 143 SER A N 5
ATOM 5145 C CA . SER A 1 44 ? 10.744 -7.181 -17.544 1.00 0.000 143 SER A CA 5
ATOM 5146 C C . SER A 1 44 ? 10.127 -7.185 -16.148 1.00 0.000 143 SER A C 5
ATOM 5147 O O . SER A 1 44 ? 10.091 -8.215 -15.475 1.00 0.000 143 SER A O 5
ATOM 5155 N N . LYS A 1 45 ? 9.641 -6.025 -15.720 1.00 0.000 144 LYS A N 5
ATOM 5156 C CA . LYS A 1 45 ? 9.023 -5.892 -14.407 1.00 0.000 144 LYS A CA 5
ATOM 5157 C C . LYS A 1 45 ? 7.575 -5.429 -14.531 1.00 0.000 144 LYS A C 5
ATOM 5158 O O . LYS A 1 45 ? 7.183 -4.850 -15.543 1.00 0.000 144 LYS A O 5
ATOM 5177 N N . GLY A 1 46 ? 6.784 -5.688 -13.493 1.00 0.000 145 GLY A N 5
ATOM 5178 C CA . GLY A 1 46 ? 5.389 -5.290 -13.507 1.00 0.000 145 GLY A CA 5
ATOM 5179 C C . GLY A 1 46 ? 4.821 -5.120 -12.112 1.00 0.000 145 GLY A C 5
ATOM 5180 O O . GLY A 1 46 ? 5.424 -5.555 -11.130 1.00 0.000 145 GLY A O 5
ATOM 5184 N N . CYS A 1 47 ? 3.658 -4.484 -12.021 1.00 0.000 146 CYS A N 5
ATOM 5185 C CA . CYS A 1 47 ? 3.008 -4.255 -10.736 1.00 0.000 146 CYS A CA 5
ATOM 5186 C C . CYS A 1 47 ? 1.551 -3.845 -10.929 1.00 0.000 146 CYS A C 5
ATOM 5187 O O . CYS A 1 47 ? 1.248 -2.670 -11.133 1.00 0.000 146 CYS A O 5
ATOM 5194 N N . SER A 1 48 ? 0.653 -4.823 -10.861 1.00 0.000 147 SER A N 5
ATOM 5195 C CA . SER A 1 48 ? -0.772 -4.565 -11.031 1.00 0.000 147 SER A CA 5
ATOM 5196 C C . SER A 1 48 ? -1.604 -5.685 -10.413 1.00 0.000 147 SER A C 5
ATOM 5197 O O . SER A 1 48 ? -1.097 -6.774 -10.141 1.00 0.000 147 SER A O 5
ATOM 5205 N N . LEU A 1 49 ? -2.884 -5.409 -10.192 1.00 0.000 148 LEU A N 5
ATOM 5206 C CA . LEU A 1 49 ? -3.789 -6.392 -9.606 1.00 0.000 148 LEU A CA 5
ATOM 5207 C C . LEU A 1 49 ? -4.093 -7.511 -10.596 1.00 0.000 148 LEU A C 5
ATOM 5208 O O . LEU A 1 49 ? -4.296 -8.660 -10.206 1.00 0.000 148 LEU A O 5
ATOM 5224 N N . ASN A 1 50 ? -4.121 -7.167 -11.880 1.00 0.000 149 ASN A N 5
ATOM 5225 C CA . ASN A 1 50 ? -4.399 -8.144 -12.927 1.00 0.000 149 ASN A CA 5
ATOM 5226 C C . ASN A 1 50 ? -3.113 -8.816 -13.399 1.00 0.000 149 ASN A C 5
ATOM 5227 O O . ASN A 1 50 ? -2.336 -8.233 -14.155 1.00 0.000 149 ASN A O 5
ATOM 5238 N N . CYS A 1 51 ? -2.896 -10.047 -12.948 1.00 0.000 150 CYS A N 5
ATOM 5239 C CA . CYS A 1 51 ? -1.705 -10.800 -13.323 1.00 0.000 150 CYS A CA 5
ATOM 5240 C C . CYS A 1 51 ? -1.978 -12.301 -13.288 1.00 0.000 150 CYS A C 5
ATOM 5241 O O . CYS A 1 51 ? -3.118 -12.732 -13.113 1.00 0.000 150 CYS A O 5
ATOM 5248 N N . VAL A 1 52 ? -0.924 -13.093 -13.457 1.00 0.000 151 VAL A N 5
ATOM 5249 C CA . VAL A 1 52 ? -1.048 -14.545 -13.445 1.00 0.000 151 VAL A CA 5
ATOM 5250 C C . VAL A 1 52 ? -0.069 -15.172 -12.459 1.00 0.000 151 VAL A C 5
ATOM 5251 O O . VAL A 1 52 ? 1.145 -15.119 -12.655 1.00 0.000 151 VAL A O 5
ATOM 5264 N N . ASP A 1 53 ? -0.605 -15.766 -11.398 1.00 0.000 152 ASP A N 5
ATOM 5265 C CA . ASP A 1 53 ? 0.221 -16.406 -10.381 1.00 0.000 152 ASP A CA 5
ATOM 5266 C C . ASP A 1 53 ? 1.197 -17.393 -11.015 1.00 0.000 152 ASP A C 5
ATOM 5267 O O . ASP A 1 53 ? 2.329 -17.543 -10.555 1.00 0.000 152 ASP A O 5
ATOM 5276 N N . ASP A 1 54 ? 0.750 -18.063 -12.070 1.00 0.000 153 ASP A N 5
ATOM 5277 C CA . ASP A 1 54 ? 1.583 -19.036 -12.768 1.00 0.000 153 ASP A CA 5
ATOM 5278 C C . ASP A 1 54 ? 1.183 -19.140 -14.236 1.00 0.000 153 ASP A C 5
ATOM 5279 O O . ASP A 1 54 ? 0.064 -19.538 -14.558 1.00 0.000 153 ASP A O 5
ATOM 5288 N N . SER A 1 55 ? 2.106 -18.780 -15.122 1.00 0.000 154 SER A N 5
ATOM 5289 C CA . SER A 1 55 ? 1.849 -18.829 -16.557 1.00 0.000 154 SER A CA 5
ATOM 5290 C C . SER A 1 55 ? 2.296 -20.164 -17.144 1.00 0.000 154 SER A C 5
ATOM 5291 O O . SER A 1 55 ? 3.450 -20.323 -17.540 1.00 0.000 154 SER A O 5
ATOM 5299 N N . GLN A 1 56 ? 1.373 -21.119 -17.197 1.00 0.000 155 GLN A N 5
ATOM 5300 C CA . GLN A 1 56 ? 1.672 -22.440 -17.735 1.00 0.000 155 GLN A CA 5
ATOM 5301 C C . GLN A 1 56 ? 1.034 -22.626 -19.108 1.00 0.000 155 GLN A C 5
ATOM 5302 O O . GLN A 1 56 ? 1.608 -23.265 -19.989 1.00 0.000 155 GLN A O 5
ATOM 5316 N N . ASP A 1 57 ? -0.158 -22.065 -19.281 1.00 0.000 156 ASP A N 5
ATOM 5317 C CA . ASP A 1 57 ? -0.875 -22.169 -20.547 1.00 0.000 156 ASP A CA 5
ATOM 5318 C C . ASP A 1 57 ? -1.046 -20.795 -21.188 1.00 0.000 156 ASP A C 5
ATOM 5319 O O . ASP A 1 57 ? -1.003 -20.661 -22.412 1.00 0.000 156 ASP A O 5
ATOM 5328 N N . TYR A 1 58 ? -1.241 -19.779 -20.355 1.00 0.000 157 TYR A N 5
ATOM 5329 C CA . TYR A 1 58 ? -1.422 -18.417 -20.841 1.00 0.000 157 TYR A CA 5
ATOM 5330 C C . TYR A 1 58 ? -0.299 -18.025 -21.798 1.00 0.000 157 TYR A C 5
ATOM 5331 O O . TYR A 1 58 ? -0.540 -17.737 -22.970 1.00 0.000 157 TYR A O 5
ATOM 5349 N N . TYR A 1 59 ? 0.927 -18.019 -21.289 1.00 0.000 158 TYR A N 5
ATOM 5350 C CA . TYR A 1 59 ? 2.088 -17.662 -22.096 1.00 0.000 158 TYR A CA 5
ATOM 5351 C C . TYR A 1 59 ? 2.650 -18.886 -22.812 1.00 0.000 158 TYR A C 5
ATOM 5352 O O . TYR A 1 59 ? 2.657 -19.991 -22.268 1.00 0.000 158 TYR A O 5
ATOM 5370 N N . VAL A 1 60 ? 3.123 -18.681 -24.038 1.00 0.000 159 VAL A N 5
ATOM 5371 C CA . VAL A 1 60 ? 3.690 -19.766 -24.830 1.00 0.000 159 VAL A CA 5
ATOM 5372 C C . VAL A 1 60 ? 4.752 -20.525 -24.043 1.00 0.000 159 VAL A C 5
ATOM 5373 O O . VAL A 1 60 ? 4.519 -21.643 -23.584 1.00 0.000 159 VAL A O 5
ATOM 5386 N N . GLY A 1 61 ? 5.920 -19.909 -23.889 1.00 0.000 160 GLY A N 5
ATOM 5387 C CA . GLY A 1 61 ? 7.001 -20.542 -23.155 1.00 0.000 160 GLY A CA 5
ATOM 5388 C C . GLY A 1 61 ? 8.196 -19.626 -22.980 1.00 0.000 160 GLY A C 5
ATOM 5389 O O . GLY A 1 61 ? 8.713 -19.471 -21.873 1.00 0.000 160 GLY A O 5
ATOM 5393 N N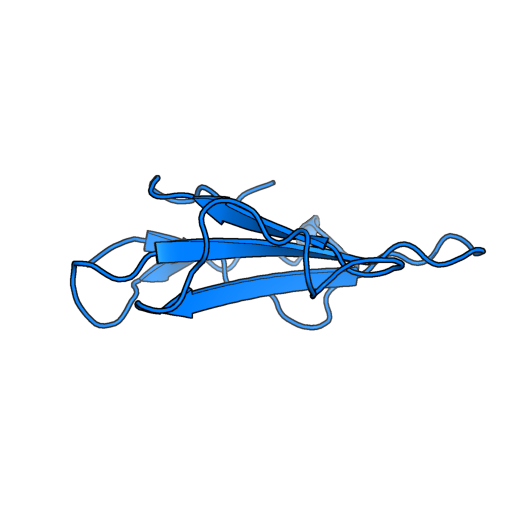 . LYS A 1 62 ? 8.639 -19.018 -24.075 1.00 0.000 161 LYS A N 5
ATOM 5394 C CA . LYS A 1 62 ? 9.781 -18.112 -24.039 1.00 0.000 161 LYS A CA 5
ATOM 5395 C C . LYS A 1 62 ? 9.605 -17.057 -22.952 1.00 0.000 161 LYS A C 5
ATOM 5396 O O . LYS A 1 62 ? 10.258 -17.110 -21.909 1.00 0.000 161 LYS A O 5
ATOM 5415 N N . LYS A 1 63 ? 8.719 -16.099 -23.201 1.00 0.000 162 LYS A N 5
ATOM 5416 C CA . LYS A 1 63 ? 8.454 -15.032 -22.243 1.00 0.000 162 LYS A CA 5
ATOM 5417 C C . LYS A 1 63 ? 7.510 -15.510 -21.144 1.00 0.000 162 LYS A C 5
ATOM 5418 O O . LYS A 1 63 ? 6.293 -15.521 -21.320 1.00 0.000 162 LYS A O 5
ATOM 5437 N N . ASN A 1 64 ? 8.081 -15.903 -20.010 1.00 0.000 163 ASN A N 5
ATOM 5438 C CA . ASN A 1 64 ? 7.289 -16.381 -18.882 1.00 0.000 163 ASN A CA 5
ATOM 5439 C C . ASN A 1 64 ? 7.185 -15.311 -17.799 1.00 0.000 163 ASN A C 5
ATOM 5440 O O . ASN A 1 64 ? 8.197 -14.833 -17.285 1.00 0.000 163 ASN A O 5
ATOM 5451 N N . ILE A 1 65 ? 5.956 -14.941 -17.457 1.00 0.000 164 ILE A N 5
ATOM 5452 C CA . ILE A 1 65 ? 5.719 -13.930 -16.434 1.00 0.000 164 ILE A CA 5
ATOM 5453 C C . ILE A 1 65 ? 5.248 -14.566 -15.130 1.00 0.000 164 ILE A C 5
ATOM 5454 O O . ILE A 1 65 ? 4.186 -15.187 -15.077 1.00 0.000 164 ILE A O 5
ATOM 5470 N N . THR A 1 66 ? 6.045 -14.406 -14.078 1.00 0.000 165 THR A N 5
ATOM 5471 C CA . THR A 1 66 ? 5.710 -14.964 -12.774 1.00 0.000 165 THR A CA 5
ATOM 5472 C C . THR A 1 66 ? 5.277 -13.871 -11.804 1.00 0.000 165 THR A C 5
ATOM 5473 O O . THR A 1 66 ? 6.043 -12.956 -11.501 1.00 0.000 165 THR A O 5
ATOM 5484 N N . CYS A 1 67 ? 4.044 -13.973 -11.318 1.00 0.000 166 CYS A N 5
ATOM 5485 C CA . CYS A 1 67 ? 3.508 -12.993 -10.381 1.00 0.000 166 CYS A CA 5
ATOM 5486 C C . CYS A 1 67 ? 3.939 -13.313 -8.953 1.00 0.000 166 CYS A C 5
ATOM 5487 O O . CYS A 1 67 ? 4.470 -14.390 -8.680 1.00 0.000 166 CYS A O 5
ATOM 5494 N N . CYS A 1 68 ? 3.708 -12.371 -8.045 1.00 0.000 167 CYS A N 5
ATOM 5495 C CA . CYS A 1 68 ? 4.072 -12.551 -6.645 1.00 0.000 167 CYS A CA 5
ATOM 5496 C C . CYS A 1 68 ? 3.540 -11.402 -5.793 1.00 0.000 167 CYS A C 5
ATOM 5497 O O . CYS A 1 68 ? 3.519 -10.250 -6.228 1.00 0.000 167 CYS A O 5
ATOM 5504 N N . ASP A 1 69 ? 3.112 -11.724 -4.578 1.00 0.000 168 ASP A N 5
ATOM 5505 C CA . ASP A 1 69 ? 2.581 -10.720 -3.663 1.00 0.000 168 ASP A CA 5
ATOM 5506 C C . ASP A 1 69 ? 3.505 -10.534 -2.464 1.00 0.000 168 ASP A C 5
ATOM 5507 O O . ASP A 1 69 ? 3.129 -10.817 -1.326 1.00 0.000 168 ASP A O 5
ATOM 5516 N N . THR A 1 70 ? 4.718 -10.058 -2.726 1.00 0.000 169 THR A N 5
ATOM 5517 C CA . THR A 1 70 ? 5.698 -9.837 -1.670 1.00 0.000 169 THR A CA 5
ATOM 5518 C C . THR A 1 70 ? 6.617 -8.669 -2.008 1.00 0.000 169 THR A C 5
ATOM 5519 O O . THR A 1 70 ? 6.990 -8.475 -3.165 1.00 0.000 169 THR A O 5
ATOM 5530 N N . ASP A 1 71 ? 6.979 -7.894 -0.991 1.00 0.000 170 ASP A N 5
ATOM 5531 C CA . ASP A 1 71 ? 7.857 -6.745 -1.181 1.00 0.000 170 ASP A CA 5
ATOM 5532 C C . ASP A 1 71 ? 9.160 -7.162 -1.856 1.00 0.000 170 ASP A C 5
ATOM 5533 O O . ASP A 1 71 ? 9.895 -8.005 -1.343 1.00 0.000 170 ASP A O 5
ATOM 5542 N N . LEU A 1 72 ? 9.438 -6.566 -3.011 1.00 0.000 171 LEU A N 5
ATOM 5543 C CA . LEU A 1 72 ? 10.652 -6.876 -3.758 1.00 0.000 171 LEU A CA 5
ATOM 5544 C C . LEU A 1 72 ? 10.706 -8.357 -4.119 1.00 0.000 171 LEU A C 5
ATOM 5545 O O . LEU A 1 72 ? 11.767 -8.981 -4.073 1.00 0.000 171 LEU A O 5
ATOM 5561 N N . CYS A 1 73 ? 9.555 -8.915 -4.481 1.00 0.000 172 CYS A N 5
ATOM 5562 C CA . CYS A 1 73 ? 9.470 -10.322 -4.853 1.00 0.000 172 CYS A CA 5
ATOM 5563 C C . CYS A 1 73 ? 10.296 -10.605 -6.105 1.00 0.000 172 CYS A C 5
ATOM 5564 O O . CYS A 1 73 ? 10.798 -11.712 -6.292 1.00 0.000 172 CYS A O 5
ATOM 5571 N N . ASN A 1 74 ? 10.432 -9.595 -6.958 1.00 0.000 173 ASN A N 5
ATOM 5572 C CA . ASN A 1 74 ? 11.197 -9.735 -8.192 1.00 0.000 173 ASN A CA 5
ATOM 5573 C C . ASN A 1 74 ? 12.635 -9.264 -7.997 1.00 0.000 173 ASN A C 5
ATOM 5574 O O . ASN A 1 74 ? 13.266 -8.764 -8.928 1.00 0.000 173 ASN A O 5
ATOM 5585 N N . ALA A 1 75 ? 13.146 -9.429 -6.782 1.00 0.000 174 ALA A N 5
ATOM 5586 C CA . ALA A 1 75 ? 14.510 -9.024 -6.466 1.00 0.000 174 ALA A CA 5
ATOM 5587 C C . ALA A 1 75 ? 15.526 -9.909 -7.181 1.00 0.000 174 ALA A C 5
ATOM 5588 O O . ALA A 1 75 ? 16.554 -9.429 -7.658 1.00 0.000 174 ALA A O 5
ATOM 5595 N N . SER A 1 76 ? 15.230 -11.203 -7.253 1.00 0.000 175 SER A N 5
ATOM 5596 C CA . SER A 1 76 ? 16.120 -12.155 -7.907 1.00 0.000 175 SER A CA 5
ATOM 5597 C C . SER A 1 76 ? 15.905 -12.150 -9.417 1.00 0.000 175 SER A C 5
ATOM 5598 O O . SER A 1 76 ? 16.685 -12.735 -10.167 1.00 0.000 175 SER A O 5
ATOM 5606 N N . MET A 1 1 ? 1.876 0.358 -2.423 1.00 0.000 100 MET A N 6
ATOM 5607 C CA . MET A 1 1 ? 2.179 -0.044 -1.055 1.00 0.000 100 MET A CA 6
ATOM 5608 C C . MET A 1 1 ? 3.297 -1.081 -1.028 1.00 0.000 100 MET A C 6
ATOM 5609 O O . MET A 1 1 ? 4.116 -1.103 -0.108 1.00 0.000 100 MET A O 6
ATOM 5623 N N . LEU A 1 2 ? 3.327 -1.939 -2.042 1.00 0.000 101 LEU A N 6
ATOM 5624 C CA . LEU A 1 2 ? 4.345 -2.979 -2.135 1.00 0.000 101 LEU A CA 6
ATOM 5625 C C . LEU A 1 2 ? 5.554 -2.489 -2.925 1.00 0.000 101 LEU A C 6
ATOM 5626 O O . LEU A 1 2 ? 5.409 -1.844 -3.965 1.00 0.000 101 LEU A O 6
ATOM 5642 N N . LEU A 1 3 ? 6.745 -2.801 -2.428 1.00 0.000 102 LEU A N 6
ATOM 5643 C CA . LEU A 1 3 ? 7.981 -2.395 -3.090 1.00 0.000 102 LEU A CA 6
ATOM 5644 C C . LEU A 1 3 ? 8.584 -3.554 -3.876 1.00 0.000 102 LEU A C 6
ATOM 5645 O O . LEU A 1 3 ? 8.748 -4.656 -3.351 1.00 0.000 102 LEU A O 6
ATOM 5661 N N . CYS A 1 4 ? 8.916 -3.297 -5.137 1.00 0.000 103 CYS A N 6
ATOM 5662 C CA . CYS A 1 4 ? 9.503 -4.318 -5.997 1.00 0.000 103 CYS A CA 6
ATOM 5663 C C . CYS A 1 4 ? 10.550 -3.710 -6.926 1.00 0.000 103 CYS A C 6
ATOM 5664 O O . CYS A 1 4 ? 10.557 -2.501 -7.163 1.00 0.000 103 CYS A O 6
ATOM 5671 N N . TYR A 1 5 ? 11.431 -4.555 -7.449 1.00 0.000 104 TYR A N 6
ATOM 5672 C CA . TYR A 1 5 ? 12.484 -4.101 -8.350 1.00 0.000 104 TYR A CA 6
ATOM 5673 C C . TYR A 1 5 ? 11.893 -3.551 -9.644 1.00 0.000 104 TYR A C 6
ATOM 5674 O O . TYR A 1 5 ? 10.709 -3.736 -9.927 1.00 0.000 104 TYR A O 6
ATOM 5692 N N . SER A 1 6 ? 12.727 -2.875 -10.428 1.00 0.000 105 SER A N 6
ATOM 5693 C CA . SER A 1 6 ? 12.288 -2.295 -11.691 1.00 0.000 105 SER A CA 6
ATOM 5694 C C . SER A 1 6 ? 13.247 -2.661 -12.820 1.00 0.000 105 SER A C 6
ATOM 5695 O O . SER A 1 6 ? 14.344 -2.110 -12.921 1.00 0.000 105 SER A O 6
ATOM 5703 N N . CYS A 1 7 ? 12.826 -3.594 -13.666 1.00 0.000 106 CYS A N 6
ATOM 5704 C CA . CYS A 1 7 ? 13.646 -4.036 -14.788 1.00 0.000 106 CYS A CA 6
ATOM 5705 C C . CYS A 1 7 ? 12.783 -4.328 -16.011 1.00 0.000 106 CYS A C 6
ATOM 5706 O O . CYS A 1 7 ? 12.092 -5.346 -16.069 1.00 0.000 106 CYS A O 6
ATOM 5713 N N . LYS A 1 8 ? 12.827 -3.429 -16.988 1.00 0.000 107 LYS A N 6
ATOM 5714 C CA . LYS A 1 8 ? 12.051 -3.589 -18.212 1.00 0.000 107 LYS A CA 6
ATOM 5715 C C . LYS A 1 8 ? 12.926 -3.376 -19.443 1.00 0.000 107 LYS A C 6
ATOM 5716 O O . LYS A 1 8 ? 13.722 -2.439 -19.496 1.00 0.000 107 LYS A O 6
ATOM 5735 N N . ALA A 1 9 ? 12.772 -4.251 -20.432 1.00 0.000 108 ALA A N 6
ATOM 5736 C CA . ALA A 1 9 ? 13.545 -4.157 -21.663 1.00 0.000 108 ALA A CA 6
ATOM 5737 C C . ALA A 1 9 ? 15.033 -4.003 -21.366 1.00 0.000 108 ALA A C 6
ATOM 5738 O O . ALA A 1 9 ? 15.646 -2.999 -21.727 1.00 0.000 108 ALA A O 6
ATOM 5745 N N . GLN A 1 10 ? 15.607 -5.004 -20.707 1.00 0.000 109 GLN A N 6
ATOM 5746 C CA . GLN A 1 10 ? 17.023 -4.978 -20.360 1.00 0.000 109 GLN A CA 6
ATOM 5747 C C . GLN A 1 10 ? 17.570 -6.393 -20.200 1.00 0.000 109 GLN A C 6
ATOM 5748 O O . GLN A 1 10 ? 16.850 -7.306 -19.797 1.00 0.000 109 GLN A O 6
ATOM 5762 N N . VAL A 1 11 ? 18.849 -6.567 -20.518 1.00 0.000 110 VAL A N 6
ATOM 5763 C CA . VAL A 1 11 ? 19.493 -7.870 -20.408 1.00 0.000 110 VAL A CA 6
ATOM 5764 C C . VAL A 1 11 ? 20.769 -7.784 -19.578 1.00 0.000 110 VAL A C 6
ATOM 5765 O O . VAL A 1 11 ? 21.738 -8.499 -19.835 1.00 0.000 110 VAL A O 6
ATOM 5778 N N . SER A 1 12 ? 20.763 -6.905 -18.582 1.00 0.000 111 SER A N 6
ATOM 5779 C CA . SER A 1 12 ? 21.921 -6.723 -17.715 1.00 0.000 111 SER A CA 6
ATOM 5780 C C . SER A 1 12 ? 21.512 -6.759 -16.246 1.00 0.000 111 SER A C 6
ATOM 5781 O O . SER A 1 12 ? 20.699 -5.952 -15.796 1.00 0.000 111 SER A O 6
ATOM 5789 N N . ASN A 1 13 ? 22.081 -7.703 -15.503 1.00 0.000 112 ASN A N 6
ATOM 5790 C CA . ASN A 1 13 ? 21.775 -7.847 -14.084 1.00 0.000 112 ASN A CA 6
ATOM 5791 C C . ASN A 1 13 ? 22.034 -6.542 -13.337 1.00 0.000 112 ASN A C 6
ATOM 5792 O O . ASN A 1 13 ? 21.218 -6.108 -12.525 1.00 0.000 112 ASN A O 6
ATOM 5803 N N . GLU A 1 14 ? 23.175 -5.921 -13.619 1.00 0.000 113 GLU A N 6
ATOM 5804 C CA . GLU A 1 14 ? 23.541 -4.666 -12.973 1.00 0.000 113 GLU A CA 6
ATOM 5805 C C . GLU A 1 14 ? 22.432 -3.629 -13.131 1.00 0.000 113 GLU A C 6
ATOM 5806 O O . GLU A 1 14 ? 22.184 -2.828 -12.230 1.00 0.000 113 GLU A O 6
ATOM 5818 N N . ASP A 1 15 ? 21.770 -3.652 -14.282 1.00 0.000 114 ASP A N 6
ATOM 5819 C CA . ASP A 1 15 ? 20.687 -2.715 -14.560 1.00 0.000 114 ASP A CA 6
ATOM 5820 C C . ASP A 1 15 ? 19.428 -3.095 -13.786 1.00 0.000 114 ASP A C 6
ATOM 5821 O O . ASP A 1 15 ? 18.625 -2.234 -13.425 1.00 0.000 114 ASP A O 6
ATOM 5830 N N . CYS A 1 16 ? 19.262 -4.389 -13.535 1.00 0.000 115 CYS A N 6
ATOM 5831 C CA . CYS A 1 16 ? 18.101 -4.884 -12.806 1.00 0.000 115 CYS A CA 6
ATOM 5832 C C . CYS A 1 16 ? 18.332 -4.810 -11.299 1.00 0.000 115 CYS A C 6
ATOM 5833 O O . CYS A 1 16 ? 18.134 -5.790 -10.580 1.00 0.000 115 CYS A O 6
ATOM 5840 N N . LEU A 1 17 ? 18.753 -3.641 -10.828 1.00 0.000 116 LEU A N 6
ATOM 5841 C CA . LEU A 1 17 ? 19.011 -3.438 -9.407 1.00 0.000 116 LEU A CA 6
ATOM 5842 C C . LEU A 1 17 ? 18.160 -2.298 -8.856 1.00 0.000 116 LEU A C 6
ATOM 5843 O O . LEU A 1 17 ? 17.883 -2.241 -7.659 1.00 0.000 116 LEU A O 6
ATOM 5859 N N . GLN A 1 18 ? 17.746 -1.396 -9.740 1.00 0.000 117 GLN A N 6
ATOM 5860 C CA . GLN A 1 18 ? 16.924 -0.259 -9.341 1.00 0.000 117 GLN A CA 6
ATOM 5861 C C . GLN A 1 18 ? 15.580 -0.725 -8.790 1.00 0.000 117 GLN A C 6
ATOM 5862 O O . GLN A 1 18 ? 14.787 -1.342 -9.500 1.00 0.000 117 GLN A O 6
ATOM 5876 N N . VAL A 1 19 ? 15.332 -0.426 -7.519 1.00 0.000 118 VAL A N 6
ATOM 5877 C CA . VAL A 1 19 ? 14.084 -0.814 -6.872 1.00 0.000 118 VAL A CA 6
ATOM 5878 C C . VAL A 1 19 ? 13.184 0.395 -6.645 1.00 0.000 118 VAL A C 6
ATOM 5879 O O . VAL A 1 19 ? 13.638 1.441 -6.182 1.00 0.000 118 VAL A O 6
ATOM 5892 N N . GLU A 1 20 ? 11.905 0.244 -6.974 1.00 0.000 119 GLU A N 6
ATOM 5893 C CA . GLU A 1 20 ? 10.941 1.325 -6.807 1.00 0.000 119 GLU A CA 6
ATOM 5894 C C . GLU A 1 20 ? 9.612 0.792 -6.279 1.00 0.000 119 GLU A C 6
ATOM 5895 O O . GLU A 1 20 ? 9.237 -0.348 -6.550 1.00 0.000 119 GLU A O 6
ATOM 5907 N N . ASN A 1 21 ? 8.905 1.625 -5.522 1.00 0.000 120 ASN A N 6
ATOM 5908 C CA . ASN A 1 21 ? 7.619 1.238 -4.955 1.00 0.000 120 ASN A CA 6
ATOM 5909 C C . ASN A 1 21 ? 6.534 1.218 -6.028 1.00 0.000 120 ASN A C 6
ATOM 5910 O O . ASN A 1 21 ? 6.595 1.970 -7.001 1.00 0.000 120 ASN A O 6
ATOM 5921 N N . CYS A 1 22 ? 5.543 0.353 -5.843 1.00 0.000 121 CYS A N 6
ATOM 5922 C CA . CYS A 1 22 ? 4.444 0.233 -6.794 1.00 0.000 121 CYS A CA 6
ATOM 5923 C C . CYS A 1 22 ? 3.633 1.525 -6.853 1.00 0.000 121 CYS A C 6
ATOM 5924 O O . CYS A 1 22 ? 3.846 2.442 -6.059 1.00 0.000 121 CYS A O 6
ATOM 5931 N N . THR A 1 23 ? 2.701 1.589 -7.798 1.00 0.000 122 THR A N 6
ATOM 5932 C CA . THR A 1 23 ? 1.859 2.767 -7.962 1.00 0.000 122 THR A CA 6
ATOM 5933 C C . THR A 1 23 ? 0.797 2.840 -6.870 1.00 0.000 122 THR A C 6
ATOM 5934 O O . THR A 1 23 ? 0.897 3.650 -5.949 1.00 0.000 122 THR A O 6
ATOM 5945 N N . GLN A 1 24 ? -0.217 1.988 -6.980 1.00 0.000 123 GLN A N 6
ATOM 5946 C CA . GLN A 1 24 ? -1.297 1.957 -6.001 1.00 0.000 123 GLN A CA 6
ATOM 5947 C C . GLN A 1 24 ? -1.188 0.725 -5.109 1.00 0.000 123 GLN A C 6
ATOM 5948 O O . GLN A 1 24 ? -0.496 -0.237 -5.443 1.00 0.000 123 GLN A O 6
ATOM 5962 N N . LEU A 1 25 ? -1.876 0.761 -3.973 1.00 0.000 124 LEU A N 6
ATOM 5963 C CA . LEU A 1 25 ? -1.856 -0.354 -3.032 1.00 0.000 124 LEU A CA 6
ATOM 5964 C C . LEU A 1 25 ? -2.798 -1.465 -3.484 1.00 0.000 124 LEU A C 6
ATOM 5965 O O . LEU A 1 25 ? -3.817 -1.207 -4.124 1.00 0.000 124 LEU A O 6
ATOM 5981 N N . GLY A 1 26 ? -2.451 -2.703 -3.145 1.00 0.000 125 GLY A N 6
ATOM 5982 C CA . GLY A 1 26 ? -3.277 -3.835 -3.522 1.00 0.000 125 GLY A CA 6
ATOM 5983 C C . GLY A 1 26 ? -2.670 -4.644 -4.651 1.00 0.000 125 GLY A C 6
ATOM 5984 O O . GLY A 1 26 ? -2.510 -5.859 -4.535 1.00 0.000 125 GLY A O 6
ATOM 5988 N N . GLU A 1 27 ? -2.333 -3.970 -5.746 1.00 0.000 126 GLU A N 6
ATOM 5989 C CA . GLU A 1 27 ? -1.742 -4.637 -6.901 1.00 0.000 126 GLU A CA 6
ATOM 5990 C C . GLU A 1 27 ? -0.522 -5.457 -6.491 1.00 0.000 126 GLU A C 6
ATOM 5991 O O . GLU A 1 27 ? 0.097 -5.193 -5.461 1.00 0.000 126 GLU A O 6
ATOM 6003 N N . GLN A 1 28 ? -0.185 -6.451 -7.305 1.00 0.000 127 GLN A N 6
ATOM 6004 C CA . GLN A 1 28 ? 0.960 -7.311 -7.027 1.00 0.000 127 GLN A CA 6
ATOM 6005 C C . GLN A 1 28 ? 2.043 -7.135 -8.087 1.00 0.000 127 GLN A C 6
ATOM 6006 O O . GLN A 1 28 ? 1.819 -6.502 -9.119 1.00 0.000 127 GLN A O 6
ATOM 6020 N N . CYS A 1 29 ? 3.217 -7.700 -7.825 1.00 0.000 128 CYS A N 6
ATOM 6021 C CA . CYS A 1 29 ? 4.335 -7.606 -8.755 1.00 0.000 128 CYS A CA 6
ATOM 6022 C C . CYS A 1 29 ? 4.560 -8.934 -9.472 1.00 0.000 128 CYS A C 6
ATOM 6023 O O . CYS A 1 29 ? 4.238 -9.998 -8.944 1.00 0.000 128 CYS A O 6
ATOM 6030 N N . TRP A 1 30 ? 5.113 -8.863 -10.677 1.00 0.000 129 TRP A N 6
ATOM 6031 C CA . TRP A 1 30 ? 5.381 -10.060 -11.467 1.00 0.000 129 TRP A CA 6
ATOM 6032 C C . TRP A 1 30 ? 6.678 -9.913 -12.256 1.00 0.000 129 TRP A C 6
ATOM 6033 O O . TRP A 1 30 ? 7.072 -8.804 -12.620 1.00 0.000 129 TRP A O 6
ATOM 6054 N N . THR A 1 31 ? 7.338 -11.037 -12.517 1.00 0.000 130 THR A N 6
ATOM 6055 C CA . THR A 1 31 ? 8.590 -11.032 -13.262 1.00 0.000 130 THR A CA 6
ATOM 6056 C C . THR A 1 31 ? 8.524 -11.979 -14.455 1.00 0.000 130 THR A C 6
ATOM 6057 O O . THR A 1 31 ? 8.462 -13.196 -14.291 1.00 0.000 130 THR A O 6
ATOM 6068 N N . ALA A 1 32 ? 8.537 -11.411 -15.657 1.00 0.000 131 ALA A N 6
ATOM 6069 C CA . ALA A 1 32 ? 8.482 -12.205 -16.878 1.00 0.000 131 ALA A CA 6
ATOM 6070 C C . ALA A 1 32 ? 9.829 -12.209 -17.592 1.00 0.000 131 ALA A C 6
ATOM 6071 O O . ALA A 1 32 ? 10.613 -11.269 -17.464 1.00 0.000 131 ALA A O 6
ATOM 6078 N N . ARG A 1 33 ? 10.092 -13.274 -18.343 1.00 0.000 132 ARG A N 6
ATOM 6079 C CA . ARG A 1 33 ? 11.346 -13.401 -19.075 1.00 0.000 132 ARG A CA 6
ATOM 6080 C C . ARG A 1 33 ? 11.087 -13.607 -20.565 1.00 0.000 132 ARG A C 6
ATOM 6081 O O . ARG A 1 33 ? 10.131 -14.281 -20.952 1.00 0.000 132 ARG A O 6
ATOM 6102 N N . ILE A 1 34 ? 11.943 -13.021 -21.395 1.00 0.000 133 ILE A N 6
ATOM 6103 C CA . ILE A 1 34 ? 11.806 -13.140 -22.842 1.00 0.000 133 ILE A CA 6
ATOM 6104 C C . ILE A 1 34 ? 13.101 -13.636 -23.477 1.00 0.000 133 ILE A C 6
ATOM 6105 O O . ILE A 1 34 ? 14.178 -13.102 -23.212 1.00 0.000 133 ILE A O 6
ATOM 6121 N N . ARG A 1 35 ? 12.988 -14.660 -24.317 1.00 0.000 134 ARG A N 6
ATOM 6122 C CA . ARG A 1 35 ? 14.149 -15.227 -24.991 1.00 0.000 134 ARG A CA 6
ATOM 6123 C C . ARG A 1 35 ? 13.798 -15.654 -26.413 1.00 0.000 134 ARG A C 6
ATOM 6124 O O . ARG A 1 35 ? 12.669 -16.060 -26.689 1.00 0.000 134 ARG A O 6
ATOM 6145 N N . ALA A 1 36 ? 14.772 -15.558 -27.312 1.00 0.000 135 ALA A N 6
ATOM 6146 C CA . ALA A 1 36 ? 14.566 -15.935 -28.705 1.00 0.000 135 ALA A CA 6
ATOM 6147 C C . ALA A 1 36 ? 15.534 -17.037 -29.124 1.00 0.000 135 ALA A C 6
ATOM 6148 O O . ALA A 1 36 ? 15.168 -18.210 -29.181 1.00 0.000 135 ALA A O 6
ATOM 6155 N N . VAL A 1 37 ? 16.772 -16.650 -29.417 1.00 0.000 136 VAL A N 6
ATOM 6156 C CA . VAL A 1 37 ? 17.793 -17.605 -29.831 1.00 0.000 136 VAL A CA 6
ATOM 6157 C C . VAL A 1 37 ? 18.321 -18.396 -28.640 1.00 0.000 136 VAL A C 6
ATOM 6158 O O . VAL A 1 37 ? 18.645 -19.577 -28.760 1.00 0.000 136 VAL A O 6
ATOM 6171 N N . GLY A 1 38 ? 18.404 -17.737 -27.488 1.00 0.000 137 GLY A N 6
ATOM 6172 C CA . GLY A 1 38 ? 18.892 -18.395 -26.290 1.00 0.000 137 GLY A CA 6
ATOM 6173 C C . GLY A 1 38 ? 19.987 -17.605 -25.601 1.00 0.000 137 GLY A C 6
ATOM 6174 O O . GLY A 1 38 ? 20.122 -17.653 -24.377 1.00 0.000 137 GLY A O 6
ATOM 6178 N N . LEU A 1 39 ? 20.774 -16.878 -26.387 1.00 0.000 138 LEU A N 6
ATOM 6179 C CA . LEU A 1 39 ? 21.865 -16.076 -25.845 1.00 0.000 138 LEU A CA 6
ATOM 6180 C C . LEU A 1 39 ? 21.347 -14.749 -25.299 1.00 0.000 138 LEU A C 6
ATOM 6181 O O . LEU A 1 39 ? 21.857 -14.234 -24.303 1.00 0.000 138 LEU A O 6
ATOM 6197 N N . LEU A 1 40 ? 20.329 -14.203 -25.955 1.00 0.000 139 LEU A N 6
ATOM 6198 C CA . LEU A 1 40 ? 19.739 -12.937 -25.534 1.00 0.000 139 LEU A CA 6
ATOM 6199 C C . LEU A 1 40 ? 18.466 -13.171 -24.729 1.00 0.000 139 LEU A C 6
ATOM 6200 O O . LEU A 1 40 ? 17.513 -13.781 -25.215 1.00 0.000 139 LEU A O 6
ATOM 6216 N N . THR A 1 41 ? 18.454 -12.680 -23.493 1.00 0.000 140 THR A N 6
ATOM 6217 C CA . THR A 1 41 ? 17.298 -12.834 -22.620 1.00 0.000 140 THR A CA 6
ATOM 6218 C C . THR A 1 41 ? 16.960 -11.524 -21.918 1.00 0.000 140 THR A C 6
ATOM 6219 O O . THR A 1 41 ? 17.685 -11.081 -21.027 1.00 0.000 140 THR A O 6
ATOM 6230 N N . VAL A 1 42 ? 15.854 -10.909 -22.323 1.00 0.000 141 VAL A N 6
ATOM 6231 C CA . VAL A 1 42 ? 15.419 -9.650 -21.731 1.00 0.000 141 VAL A CA 6
ATOM 6232 C C . VAL A 1 42 ? 14.623 -9.889 -20.453 1.00 0.000 141 VAL A C 6
ATOM 6233 O O . VAL A 1 42 ? 14.111 -10.986 -20.225 1.00 0.000 141 VAL A O 6
ATOM 6246 N N . ILE A 1 43 ? 14.523 -8.857 -19.622 1.00 0.000 142 ILE A N 6
ATOM 6247 C CA . ILE A 1 43 ? 13.788 -8.955 -18.368 1.00 0.000 142 ILE A CA 6
ATOM 6248 C C . ILE A 1 43 ? 12.722 -7.869 -18.269 1.00 0.000 142 ILE A C 6
ATOM 6249 O O . ILE A 1 43 ? 13.030 -6.678 -18.299 1.00 0.000 142 ILE A O 6
ATOM 6265 N N . SER A 1 44 ? 11.466 -8.289 -18.148 1.00 0.000 143 SER A N 6
ATOM 6266 C CA . SER A 1 44 ? 10.353 -7.352 -18.047 1.00 0.000 143 SER A CA 6
ATOM 6267 C C . SER A 1 44 ? 9.700 -7.432 -16.670 1.00 0.000 143 SER A C 6
ATOM 6268 O O . SER A 1 44 ? 9.383 -8.517 -16.182 1.00 0.000 143 SER A O 6
ATOM 6276 N N . LYS A 1 45 ? 9.502 -6.275 -16.049 1.00 0.000 144 LYS A N 6
ATOM 6277 C CA . LYS A 1 45 ? 8.885 -6.211 -14.729 1.00 0.000 144 LYS A CA 6
ATOM 6278 C C . LYS A 1 45 ? 7.612 -5.371 -14.763 1.00 0.000 144 LYS A C 6
ATOM 6279 O O . LYS A 1 45 ? 7.508 -4.415 -15.530 1.00 0.000 144 LYS A O 6
ATOM 6298 N N . GLY A 1 46 ? 6.646 -5.735 -13.925 1.00 0.000 145 GLY A N 6
ATOM 6299 C CA . GLY A 1 46 ? 5.394 -5.003 -13.875 1.00 0.000 145 GLY A CA 6
ATOM 6300 C C . GLY A 1 46 ? 4.681 -5.164 -12.546 1.00 0.000 145 GLY A C 6
ATOM 6301 O O . GLY A 1 46 ? 4.987 -6.074 -11.775 1.00 0.000 145 GLY A O 6
ATOM 6305 N N . CYS A 1 47 ? 3.729 -4.277 -12.276 1.00 0.000 146 CYS A N 6
ATOM 6306 C CA . CYS A 1 47 ? 2.972 -4.322 -11.031 1.00 0.000 146 CYS A CA 6
ATOM 6307 C C . CYS A 1 47 ? 1.506 -3.978 -11.273 1.00 0.000 146 CYS A C 6
ATOM 6308 O O . CYS A 1 47 ? 1.184 -2.893 -11.759 1.00 0.000 146 CYS A O 6
ATOM 6315 N N . SER A 1 48 ? 0.621 -4.908 -10.931 1.00 0.000 147 SER A N 6
ATOM 6316 C CA . SER A 1 48 ? -0.812 -4.705 -11.114 1.00 0.000 147 SER A CA 6
ATOM 6317 C C . SER A 1 48 ? -1.612 -5.737 -10.325 1.00 0.000 147 SER A C 6
ATOM 6318 O O . SER A 1 48 ? -1.070 -6.747 -9.872 1.00 0.000 147 SER A O 6
ATOM 6326 N N . LEU A 1 49 ? -2.904 -5.477 -10.163 1.00 0.000 148 LEU A N 6
ATOM 6327 C CA . LEU A 1 49 ? -3.781 -6.382 -9.429 1.00 0.000 148 LEU A CA 6
ATOM 6328 C C . LEU A 1 49 ? -4.086 -7.631 -10.250 1.00 0.000 148 LEU A C 6
ATOM 6329 O O . LEU A 1 49 ? -4.140 -8.738 -9.717 1.00 0.000 148 LEU A O 6
ATOM 6345 N N . ASN A 1 50 ? -4.282 -7.443 -11.551 1.00 0.000 149 ASN A N 6
ATOM 6346 C CA . ASN A 1 50 ? -4.580 -8.555 -12.447 1.00 0.000 149 ASN A CA 6
ATOM 6347 C C . ASN A 1 50 ? -3.296 -9.214 -12.942 1.00 0.000 149 ASN A C 6
ATOM 6348 O O . ASN A 1 50 ? -2.943 -9.105 -14.117 1.00 0.000 149 ASN A O 6
ATOM 6359 N N . CYS A 1 51 ? -2.601 -9.897 -12.039 1.00 0.000 150 CYS A N 6
ATOM 6360 C CA . CYS A 1 51 ? -1.356 -10.574 -12.382 1.00 0.000 150 CYS A CA 6
ATOM 6361 C C . CYS A 1 51 ? -1.618 -12.021 -12.787 1.00 0.000 150 CYS A C 6
ATOM 6362 O O . CYS A 1 51 ? -2.651 -12.597 -12.443 1.00 0.000 150 CYS A O 6
ATOM 6369 N N . VAL A 1 52 ? -0.675 -12.605 -13.520 1.00 0.000 151 VAL A N 6
ATOM 6370 C CA . VAL A 1 52 ? -0.802 -13.985 -13.971 1.00 0.000 151 VAL A CA 6
ATOM 6371 C C . VAL A 1 52 ? -0.456 -14.963 -12.853 1.00 0.000 151 VAL A C 6
ATOM 6372 O O . VAL A 1 52 ? 0.699 -15.358 -12.694 1.00 0.000 151 VAL A O 6
ATOM 6385 N N . ASP A 1 53 ? -1.465 -15.349 -12.080 1.00 0.000 152 ASP A N 6
ATOM 6386 C CA . ASP A 1 53 ? -1.270 -16.282 -10.977 1.00 0.000 152 ASP A CA 6
ATOM 6387 C C . ASP A 1 53 ? -0.519 -17.526 -11.443 1.00 0.000 152 ASP A C 6
ATOM 6388 O O . ASP A 1 53 ? 0.238 -18.129 -10.682 1.00 0.000 152 ASP A O 6
ATOM 6397 N N . ASP A 1 54 ? -0.736 -17.905 -12.698 1.00 0.000 153 ASP A N 6
ATOM 6398 C CA . ASP A 1 54 ? -0.080 -19.077 -13.266 1.00 0.000 153 ASP A CA 6
ATOM 6399 C C . ASP A 1 54 ? 1.259 -18.701 -13.891 1.00 0.000 153 ASP A C 6
ATOM 6400 O O . ASP A 1 54 ? 1.320 -18.280 -15.046 1.00 0.000 153 ASP A O 6
ATOM 6409 N N . SER A 1 55 ? 2.331 -18.856 -13.120 1.00 0.000 154 SER A N 6
ATOM 6410 C CA . SER A 1 55 ? 3.669 -18.527 -13.596 1.00 0.000 154 SER A CA 6
ATOM 6411 C C . SER A 1 55 ? 4.152 -19.557 -14.613 1.00 0.000 154 SER A C 6
ATOM 6412 O O . SER A 1 55 ? 4.357 -19.239 -15.784 1.00 0.000 154 SER A O 6
ATOM 6420 N N . GLN A 1 56 ? 4.331 -20.792 -14.156 1.00 0.000 155 GLN A N 6
ATOM 6421 C CA . GLN A 1 56 ? 4.790 -21.869 -15.025 1.00 0.000 155 GLN A CA 6
ATOM 6422 C C . GLN A 1 56 ? 3.949 -21.939 -16.296 1.00 0.000 155 GLN A C 6
ATOM 6423 O O . GLN A 1 56 ? 4.445 -22.308 -17.360 1.00 0.000 155 GLN A O 6
ATOM 6437 N N . ASP A 1 57 ? 2.675 -21.583 -16.176 1.00 0.000 156 ASP A N 6
ATOM 6438 C CA . ASP A 1 57 ? 1.765 -21.604 -17.316 1.00 0.000 156 ASP A CA 6
ATOM 6439 C C . ASP A 1 57 ? 2.245 -20.658 -18.412 1.00 0.000 156 ASP A C 6
ATOM 6440 O O . ASP A 1 57 ? 2.032 -19.448 -18.338 1.00 0.000 156 ASP A O 6
ATOM 6449 N N . TYR A 1 58 ? 2.893 -21.218 -19.427 1.00 0.000 157 TYR A N 6
ATOM 6450 C CA . TYR A 1 58 ? 3.406 -20.424 -20.537 1.00 0.000 157 TYR A CA 6
ATOM 6451 C C . TYR A 1 58 ? 2.329 -19.494 -21.085 1.00 0.000 157 TYR A C 6
ATOM 6452 O O . TYR A 1 58 ? 1.249 -19.937 -21.475 1.00 0.000 157 TYR A O 6
ATOM 6470 N N . TYR A 1 59 ? 2.632 -18.201 -21.112 1.00 0.000 158 TYR A N 6
ATOM 6471 C CA . TYR A 1 59 ? 1.690 -17.205 -21.610 1.00 0.000 158 TYR A CA 6
ATOM 6472 C C . TYR A 1 59 ? 1.432 -17.398 -23.102 1.00 0.000 158 TYR A C 6
ATOM 6473 O O . TYR A 1 59 ? 0.318 -17.720 -23.515 1.00 0.000 158 TYR A O 6
ATOM 6491 N N . VAL A 1 60 ? 2.472 -17.198 -23.906 1.00 0.000 159 VAL A N 6
ATOM 6492 C CA . VAL A 1 60 ? 2.361 -17.350 -25.352 1.00 0.000 159 VAL A CA 6
ATOM 6493 C C . VAL A 1 60 ? 3.269 -18.466 -25.858 1.00 0.000 159 VAL A C 6
ATOM 6494 O O . VAL A 1 60 ? 2.917 -19.195 -26.784 1.00 0.000 159 VAL A O 6
ATOM 6507 N N . GLY A 1 61 ? 4.440 -18.593 -25.242 1.00 0.000 160 GLY A N 6
ATOM 6508 C CA . GLY A 1 61 ? 5.381 -19.622 -25.644 1.00 0.000 160 GLY A CA 6
ATOM 6509 C C . GLY A 1 61 ? 6.820 -19.150 -25.576 1.00 0.000 160 GLY A C 6
ATOM 6510 O O . GLY A 1 61 ? 7.713 -19.907 -25.193 1.00 0.000 160 GLY A O 6
ATOM 6514 N N . LYS A 1 62 ? 7.048 -17.895 -25.951 1.00 0.000 161 LYS A N 6
ATOM 6515 C CA . LYS A 1 62 ? 8.389 -17.322 -25.932 1.00 0.000 161 LYS A CA 6
ATOM 6516 C C . LYS A 1 62 ? 8.681 -16.666 -24.586 1.00 0.000 161 LYS A C 6
ATOM 6517 O O . LYS A 1 62 ? 9.781 -16.792 -24.048 1.00 0.000 161 LYS A O 6
ATOM 6536 N N . LYS A 1 63 ? 7.688 -15.966 -24.046 1.00 0.000 162 LYS A N 6
ATOM 6537 C CA . LYS A 1 63 ? 7.837 -15.292 -22.762 1.00 0.000 162 LYS A CA 6
ATOM 6538 C C . LYS A 1 63 ? 6.785 -15.776 -21.769 1.00 0.000 162 LYS A C 6
ATOM 6539 O O . LYS A 1 63 ? 5.697 -16.196 -22.159 1.00 0.000 162 LYS A O 6
ATOM 6558 N N . ASN A 1 64 ? 7.118 -15.712 -20.483 1.00 0.000 163 ASN A N 6
ATOM 6559 C CA . ASN A 1 64 ? 6.201 -16.143 -19.434 1.00 0.000 163 ASN A CA 6
ATOM 6560 C C . ASN A 1 64 ? 6.179 -15.139 -18.286 1.00 0.000 163 ASN A C 6
ATOM 6561 O O . ASN A 1 64 ? 7.222 -14.641 -17.863 1.00 0.000 163 ASN A O 6
ATOM 6572 N N . ILE A 1 65 ? 4.983 -14.848 -17.786 1.00 0.000 164 ILE A N 6
ATOM 6573 C CA . ILE A 1 65 ? 4.824 -13.905 -16.685 1.00 0.000 164 ILE A CA 6
ATOM 6574 C C . ILE A 1 65 ? 4.598 -14.634 -15.365 1.00 0.000 164 ILE A C 6
ATOM 6575 O O . ILE A 1 65 ? 3.701 -15.470 -15.249 1.00 0.000 164 ILE A O 6
ATOM 6591 N N . THR A 1 66 ? 5.418 -14.312 -14.369 1.00 0.000 165 THR A N 6
ATOM 6592 C CA . THR A 1 66 ? 5.308 -14.935 -13.056 1.00 0.000 165 THR A CA 6
ATOM 6593 C C . THR A 1 66 ? 4.752 -13.956 -12.028 1.00 0.000 165 THR A C 6
ATOM 6594 O O . THR A 1 66 ? 5.361 -12.922 -11.748 1.00 0.000 165 THR A O 6
ATOM 6605 N N . CYS A 1 67 ? 3.594 -14.287 -11.468 1.00 0.000 166 CYS A N 6
ATOM 6606 C CA . CYS A 1 67 ? 2.956 -13.438 -10.470 1.00 0.000 166 CYS A CA 6
ATOM 6607 C C . CYS A 1 67 ? 3.479 -13.754 -9.071 1.00 0.000 166 CYS A C 6
ATOM 6608 O O . CYS A 1 67 ? 3.789 -14.904 -8.758 1.00 0.000 166 CYS A O 6
ATOM 6615 N N . CYS A 1 68 ? 3.573 -12.727 -8.234 1.00 0.000 167 CYS A N 6
ATOM 6616 C CA . CYS A 1 68 ? 4.058 -12.894 -6.869 1.00 0.000 167 CYS A CA 6
ATOM 6617 C C . CYS A 1 68 ? 3.615 -11.729 -5.989 1.00 0.000 167 CYS A C 6
ATOM 6618 O O . CYS A 1 68 ? 3.670 -10.570 -6.401 1.00 0.000 167 CYS A O 6
ATOM 6625 N N . ASP A 1 69 ? 3.177 -12.045 -4.775 1.00 0.000 168 ASP A N 6
ATOM 6626 C CA . ASP A 1 69 ? 2.726 -11.026 -3.835 1.00 0.000 168 ASP A CA 6
ATOM 6627 C C . ASP A 1 69 ? 3.663 -10.941 -2.634 1.00 0.000 168 ASP A C 6
ATOM 6628 O O . ASP A 1 69 ? 3.248 -11.146 -1.493 1.00 0.000 168 ASP A O 6
ATOM 6637 N N . THR A 1 70 ? 4.931 -10.639 -2.899 1.00 0.000 169 THR A N 6
ATOM 6638 C CA . THR A 1 70 ? 5.927 -10.530 -1.841 1.00 0.000 169 THR A CA 6
ATOM 6639 C C . THR A 1 70 ? 6.849 -9.338 -2.075 1.00 0.000 169 THR A C 6
ATOM 6640 O O . THR A 1 70 ? 7.195 -9.023 -3.213 1.00 0.000 169 THR A O 6
ATOM 6651 N N . ASP A 1 71 ? 7.243 -8.680 -0.990 1.00 0.000 170 ASP A N 6
ATOM 6652 C CA . ASP A 1 71 ? 8.126 -7.523 -1.077 1.00 0.000 170 ASP A CA 6
ATOM 6653 C C . ASP A 1 71 ? 9.390 -7.862 -1.860 1.00 0.000 170 ASP A C 6
ATOM 6654 O O . ASP A 1 71 ? 10.208 -8.671 -1.420 1.00 0.000 170 ASP A O 6
ATOM 6663 N N . LEU A 1 72 ? 9.543 -7.240 -3.024 1.00 0.000 171 LEU A N 6
ATOM 6664 C CA . LEU A 1 72 ? 10.707 -7.476 -3.871 1.00 0.000 171 LEU A CA 6
ATOM 6665 C C . LEU A 1 72 ? 10.721 -8.910 -4.390 1.00 0.000 171 LEU A C 6
ATOM 6666 O O . LEU A 1 72 ? 11.781 -9.521 -4.530 1.00 0.000 171 LEU A O 6
ATOM 6682 N N . CYS A 1 73 ? 9.537 -9.441 -4.676 1.00 0.000 172 CYS A N 6
ATOM 6683 C CA . CYS A 1 73 ? 9.412 -10.803 -5.182 1.00 0.000 172 CYS A CA 6
ATOM 6684 C C . CYS A 1 73 ? 10.207 -10.979 -6.473 1.00 0.000 172 CYS A C 6
ATOM 6685 O O . CYS A 1 73 ? 10.644 -12.082 -6.799 1.00 0.000 172 CYS A O 6
ATOM 6692 N N . ASN A 1 74 ? 10.390 -9.883 -7.203 1.00 0.000 173 ASN A N 6
ATOM 6693 C CA . ASN A 1 74 ? 11.131 -9.916 -8.458 1.00 0.000 173 ASN A CA 6
ATOM 6694 C C . ASN A 1 74 ? 12.614 -9.644 -8.221 1.00 0.000 173 ASN A C 6
ATOM 6695 O O . ASN A 1 74 ? 13.287 -9.043 -9.058 1.00 0.000 173 ASN A O 6
ATOM 6706 N N . ALA A 1 75 ? 13.116 -10.092 -7.075 1.00 0.000 174 ALA A N 6
ATOM 6707 C CA . ALA A 1 75 ? 14.519 -9.899 -6.729 1.00 0.000 174 ALA A CA 6
ATOM 6708 C C . ALA A 1 75 ? 15.419 -10.803 -7.564 1.00 0.000 174 ALA A C 6
ATOM 6709 O O . ALA A 1 75 ? 16.349 -10.333 -8.220 1.00 0.000 174 ALA A O 6
ATOM 6716 N N . SER A 1 76 ? 15.138 -12.101 -7.535 1.00 0.000 175 SER A N 6
ATOM 6717 C CA . SER A 1 76 ? 15.926 -13.071 -8.287 1.00 0.000 175 SER A CA 6
ATOM 6718 C C . SER A 1 76 ? 15.244 -13.419 -9.607 1.00 0.000 175 SER A C 6
ATOM 6719 O O . SER A 1 76 ? 14.108 -13.889 -9.625 1.00 0.000 175 SER A O 6
ATOM 6727 N N . MET A 1 1 ? 1.310 0.117 0.372 1.00 0.000 100 MET A N 7
ATOM 6728 C CA . MET A 1 1 ? 2.152 0.413 -0.781 1.00 0.000 100 MET A CA 7
ATOM 6729 C C . MET A 1 1 ? 3.230 -0.652 -0.955 1.00 0.000 100 MET A C 7
ATOM 6730 O O . MET A 1 1 ? 4.151 -0.755 -0.144 1.00 0.000 100 MET A O 7
ATOM 6744 N N . LEU A 1 2 ? 3.110 -1.442 -2.017 1.00 0.000 101 LEU A N 7
ATOM 6745 C CA . LEU A 1 2 ? 4.074 -2.499 -2.297 1.00 0.000 101 LEU A CA 7
ATOM 6746 C C . LEU A 1 2 ? 5.283 -1.949 -3.048 1.00 0.000 101 LEU A C 7
ATOM 6747 O O . LEU A 1 2 ? 5.140 -1.147 -3.971 1.00 0.000 101 LEU A O 7
ATOM 6763 N N . LEU A 1 3 ? 6.471 -2.387 -2.648 1.00 0.000 102 LEU A N 7
ATOM 6764 C CA . LEU A 1 3 ? 7.705 -1.941 -3.285 1.00 0.000 102 LEU A CA 7
ATOM 6765 C C . LEU A 1 3 ? 8.383 -3.090 -4.025 1.00 0.000 102 LEU A C 7
ATOM 6766 O O . LEU A 1 3 ? 8.697 -4.123 -3.434 1.00 0.000 102 LEU A O 7
ATOM 6782 N N . CYS A 1 4 ? 8.607 -2.901 -5.321 1.00 0.000 103 CYS A N 7
ATOM 6783 C CA . CYS A 1 4 ? 9.249 -3.921 -6.142 1.00 0.000 103 CYS A CA 7
ATOM 6784 C C . CYS A 1 4 ? 10.268 -3.293 -7.090 1.00 0.000 103 CYS A C 7
ATOM 6785 O O . CYS A 1 4 ? 10.208 -2.098 -7.379 1.00 0.000 103 CYS A O 7
ATOM 6792 N N . TYR A 1 5 ? 11.201 -4.108 -7.569 1.00 0.000 104 TYR A N 7
ATOM 6793 C CA . TYR A 1 5 ? 12.234 -3.633 -8.482 1.00 0.000 104 TYR A CA 7
ATOM 6794 C C . TYR A 1 5 ? 11.624 -3.170 -9.802 1.00 0.000 104 TYR A C 7
ATOM 6795 O O . TYR A 1 5 ? 10.486 -3.509 -10.125 1.00 0.000 104 TYR A O 7
ATOM 6813 N N . SER A 1 6 ? 12.391 -2.393 -10.560 1.00 0.000 105 SER A N 7
ATOM 6814 C CA . SER A 1 6 ? 11.926 -1.880 -11.843 1.00 0.000 105 SER A CA 7
ATOM 6815 C C . SER A 1 6 ? 12.980 -2.092 -12.926 1.00 0.000 105 SER A C 7
ATOM 6816 O O . SER A 1 6 ? 13.950 -1.339 -13.021 1.00 0.000 105 SER A O 7
ATOM 6824 N N . CYS A 1 7 ? 12.782 -3.122 -13.742 1.00 0.000 106 CYS A N 7
ATOM 6825 C CA . CYS A 1 7 ? 13.713 -3.435 -14.819 1.00 0.000 106 CYS A CA 7
ATOM 6826 C C . CYS A 1 7 ? 12.969 -3.941 -16.051 1.00 0.000 106 CYS A C 7
ATOM 6827 O O . CYS A 1 7 ? 12.621 -5.119 -16.140 1.00 0.000 106 CYS A O 7
ATOM 6834 N N . LYS A 1 8 ? 12.730 -3.044 -17.001 1.00 0.000 107 LYS A N 7
ATOM 6835 C CA . LYS A 1 8 ? 12.029 -3.397 -18.230 1.00 0.000 107 LYS A CA 7
ATOM 6836 C C . LYS A 1 8 ? 12.992 -3.441 -19.412 1.00 0.000 107 LYS A C 7
ATOM 6837 O O . LYS A 1 8 ? 13.866 -2.585 -19.545 1.00 0.000 107 LYS A O 7
ATOM 6856 N N . ALA A 1 9 ? 12.824 -4.443 -20.269 1.00 0.000 108 ALA A N 7
ATOM 6857 C CA . ALA A 1 9 ? 13.676 -4.596 -21.442 1.00 0.000 108 ALA A CA 7
ATOM 6858 C C . ALA A 1 9 ? 15.152 -4.535 -21.060 1.00 0.000 108 ALA A C 7
ATOM 6859 O O . ALA A 1 9 ? 15.970 -3.985 -21.797 1.00 0.000 108 ALA A O 7
ATOM 6866 N N . GLN A 1 10 ? 15.483 -5.102 -19.905 1.00 0.000 109 GLN A N 7
ATOM 6867 C CA . GLN A 1 10 ? 16.860 -5.110 -19.426 1.00 0.000 109 GLN A CA 7
ATOM 6868 C C . GLN A 1 10 ? 17.561 -6.410 -19.805 1.00 0.000 109 GLN A C 7
ATOM 6869 O O . GLN A 1 10 ? 17.026 -7.499 -19.596 1.00 0.000 109 GLN A O 7
ATOM 6883 N N . VAL A 1 11 ? 18.761 -6.289 -20.363 1.00 0.000 110 VAL A N 7
ATOM 6884 C CA . VAL A 1 11 ? 19.536 -7.455 -20.771 1.00 0.000 110 VAL A CA 7
ATOM 6885 C C . VAL A 1 11 ? 20.698 -7.704 -19.817 1.00 0.000 110 VAL A C 7
ATOM 6886 O O . VAL A 1 11 ? 21.422 -8.691 -19.948 1.00 0.000 110 VAL A O 7
ATOM 6899 N N . SER A 1 12 ? 20.871 -6.802 -18.856 1.00 0.000 111 SER A N 7
ATOM 6900 C CA . SER A 1 12 ? 21.948 -6.921 -17.880 1.00 0.000 111 SER A CA 7
ATOM 6901 C C . SER A 1 12 ? 21.395 -6.932 -16.458 1.00 0.000 111 SER A C 7
ATOM 6902 O O . SER A 1 12 ? 20.790 -5.960 -16.009 1.00 0.000 111 SER A O 7
ATOM 6910 N N . ASN A 1 13 ? 21.608 -8.040 -15.756 1.00 0.000 112 ASN A N 7
ATOM 6911 C CA . ASN A 1 13 ? 21.130 -8.179 -14.385 1.00 0.000 112 ASN A CA 7
ATOM 6912 C C . ASN A 1 13 ? 21.717 -7.091 -13.491 1.00 0.000 112 ASN A C 7
ATOM 6913 O O . ASN A 1 13 ? 21.031 -6.548 -12.626 1.00 0.000 112 ASN A O 7
ATOM 6924 N N . GLU A 1 14 ? 22.991 -6.778 -13.708 1.00 0.000 113 GLU A N 7
ATOM 6925 C CA . GLU A 1 14 ? 23.670 -5.754 -12.922 1.00 0.000 113 GLU A CA 7
ATOM 6926 C C . GLU A 1 14 ? 22.896 -4.440 -12.955 1.00 0.000 113 GLU A C 7
ATOM 6927 O O . GLU A 1 14 ? 22.857 -3.704 -11.969 1.00 0.000 113 GLU A O 7
ATOM 6939 N N . ASP A 1 15 ? 22.282 -4.151 -14.098 1.00 0.000 114 ASP A N 7
ATOM 6940 C CA . ASP A 1 15 ? 21.509 -2.925 -14.261 1.00 0.000 114 ASP A CA 7
ATOM 6941 C C . ASP A 1 15 ? 20.154 -3.042 -13.571 1.00 0.000 114 ASP A C 7
ATOM 6942 O O . ASP A 1 15 ? 19.534 -2.037 -13.221 1.00 0.000 114 ASP A O 7
ATOM 6951 N N . CYS A 1 16 ? 19.698 -4.275 -13.379 1.00 0.000 115 CYS A N 7
ATOM 6952 C CA . CYS A 1 16 ? 18.415 -4.524 -12.732 1.00 0.000 115 CYS A CA 7
ATOM 6953 C C . CYS A 1 16 ? 18.562 -4.519 -11.213 1.00 0.000 115 CYS A C 7
ATOM 6954 O O . CYS A 1 16 ? 18.461 -5.562 -10.565 1.00 0.000 115 CYS A O 7
ATOM 6961 N N . LEU A 1 17 ? 18.799 -3.339 -10.651 1.00 0.000 116 LEU A N 7
ATOM 6962 C CA . LEU A 1 17 ? 18.960 -3.197 -9.208 1.00 0.000 116 LEU A CA 7
ATOM 6963 C C . LEU A 1 17 ? 18.283 -1.924 -8.708 1.00 0.000 116 LEU A C 7
ATOM 6964 O O . LEU A 1 17 ? 18.708 -1.334 -7.716 1.00 0.000 116 LEU A O 7
ATOM 6980 N N . GLN A 1 18 ? 17.228 -1.510 -9.401 1.00 0.000 117 GLN A N 7
ATOM 6981 C CA . GLN A 1 18 ? 16.492 -0.309 -9.026 1.00 0.000 117 GLN A CA 7
ATOM 6982 C C . GLN A 1 18 ? 15.161 -0.667 -8.372 1.00 0.000 117 GLN A C 7
ATOM 6983 O O . GLN A 1 18 ? 14.381 -1.450 -8.916 1.00 0.000 117 GLN A O 7
ATOM 6997 N N . VAL A 1 19 ? 14.908 -0.090 -7.202 1.00 0.000 118 VAL A N 7
ATOM 6998 C CA . VAL A 1 19 ? 13.671 -0.348 -6.474 1.00 0.000 118 VAL A CA 7
ATOM 6999 C C . VAL A 1 19 ? 12.690 0.809 -6.629 1.00 0.000 118 VAL A C 7
ATOM 7000 O O . VAL A 1 19 ? 13.018 1.957 -6.332 1.00 0.000 118 VAL A O 7
ATOM 7013 N N . GLU A 1 20 ? 11.485 0.498 -7.096 1.00 0.000 119 GLU A N 7
ATOM 7014 C CA . GLU A 1 20 ? 10.457 1.513 -7.291 1.00 0.000 119 GLU A CA 7
ATOM 7015 C C . GLU A 1 20 ? 9.125 1.058 -6.701 1.00 0.000 119 GLU A C 7
ATOM 7016 O O . GLU A 1 20 ? 8.700 -0.078 -6.903 1.00 0.000 119 GLU A O 7
ATOM 7028 N N . ASN A 1 21 ? 8.472 1.955 -5.969 1.00 0.000 120 ASN A N 7
ATOM 7029 C CA . ASN A 1 21 ? 7.189 1.646 -5.348 1.00 0.000 120 ASN A CA 7
ATOM 7030 C C . ASN A 1 21 ? 6.053 1.763 -6.359 1.00 0.000 120 ASN A C 7
ATOM 7031 O O . ASN A 1 21 ? 6.023 2.688 -7.172 1.00 0.000 120 ASN A O 7
ATOM 7042 N N . CYS A 1 22 ? 5.118 0.820 -6.302 1.00 0.000 121 CYS A N 7
ATOM 7043 C CA . CYS A 1 22 ? 3.979 0.816 -7.212 1.00 0.000 121 CYS A CA 7
ATOM 7044 C C . CYS A 1 22 ? 3.096 2.040 -6.984 1.00 0.000 121 CYS A C 7
ATOM 7045 O O . CYS A 1 22 ? 3.415 2.907 -6.170 1.00 0.000 121 CYS A O 7
ATOM 7052 N N . THR A 1 23 ? 1.984 2.104 -7.710 1.00 0.000 122 THR A N 7
ATOM 7053 C CA . THR A 1 23 ? 1.056 3.220 -7.589 1.00 0.000 122 THR A CA 7
ATOM 7054 C C . THR A 1 23 ? 0.252 3.129 -6.297 1.00 0.000 122 THR A C 7
ATOM 7055 O O . THR A 1 23 ? 0.486 3.886 -5.355 1.00 0.000 122 THR A O 7
ATOM 7066 N N . GLN A 1 24 ? -0.695 2.197 -6.259 1.00 0.000 123 GLN A N 7
ATOM 7067 C CA . GLN A 1 24 ? -1.534 2.008 -5.081 1.00 0.000 123 GLN A CA 7
ATOM 7068 C C . GLN A 1 24 ? -1.222 0.680 -4.399 1.00 0.000 123 GLN A C 7
ATOM 7069 O O . GLN A 1 24 ? -0.674 -0.234 -5.017 1.00 0.000 123 GLN A O 7
ATOM 7083 N N . LEU A 1 25 ? -1.574 0.580 -3.122 1.00 0.000 124 LEU A N 7
ATOM 7084 C CA . LEU A 1 25 ? -1.332 -0.637 -2.355 1.00 0.000 124 LEU A CA 7
ATOM 7085 C C . LEU A 1 25 ? -2.302 -1.741 -2.764 1.00 0.000 124 LEU A C 7
ATOM 7086 O O . LEU A 1 25 ? -3.445 -1.473 -3.129 1.00 0.000 124 LEU A O 7
ATOM 7102 N N . GLY A 1 26 ? -1.836 -2.985 -2.698 1.00 0.000 125 GLY A N 7
ATOM 7103 C CA . GLY A 1 26 ? -2.676 -4.111 -3.063 1.00 0.000 125 GLY A CA 7
ATOM 7104 C C . GLY A 1 26 ? -2.134 -4.876 -4.254 1.00 0.000 125 GLY A C 7
ATOM 7105 O O . GLY A 1 26 ? -1.931 -6.087 -4.181 1.00 0.000 125 GLY A O 7
ATOM 7109 N N . GLU A 1 27 ? -1.902 -4.168 -5.355 1.00 0.000 126 GLU A N 7
ATOM 7110 C CA . GLU A 1 27 ? -1.383 -4.789 -6.568 1.00 0.000 126 GLU A CA 7
ATOM 7111 C C . GLU A 1 27 ? -0.102 -5.565 -6.276 1.00 0.000 126 GLU A C 7
ATOM 7112 O O . GLU A 1 27 ? 0.676 -5.191 -5.400 1.00 0.000 126 GLU A O 7
ATOM 7124 N N . GLN A 1 28 ? 0.108 -6.649 -7.017 1.00 0.000 127 GLN A N 7
ATOM 7125 C CA . GLN A 1 28 ? 1.294 -7.478 -6.837 1.00 0.000 127 GLN A CA 7
ATOM 7126 C C . GLN A 1 28 ? 2.336 -7.179 -7.910 1.00 0.000 127 GLN A C 7
ATOM 7127 O O . GLN A 1 28 ? 2.158 -6.275 -8.728 1.00 0.000 127 GLN A O 7
ATOM 7141 N N . CYS A 1 29 ? 3.423 -7.942 -7.901 1.00 0.000 128 CYS A N 7
ATOM 7142 C CA . CYS A 1 29 ? 4.494 -7.759 -8.873 1.00 0.000 128 CYS A CA 7
ATOM 7143 C C . CYS A 1 29 ? 4.897 -9.092 -9.497 1.00 0.000 128 CYS A C 7
ATOM 7144 O O . CYS A 1 29 ? 4.724 -10.150 -8.891 1.00 0.000 128 CYS A O 7
ATOM 7151 N N . TRP A 1 30 ? 5.433 -9.033 -10.711 1.00 0.000 129 TRP A N 7
ATOM 7152 C CA . TRP A 1 30 ? 5.860 -10.235 -11.417 1.00 0.000 129 TRP A CA 7
ATOM 7153 C C . TRP A 1 30 ? 7.131 -9.973 -12.218 1.00 0.000 129 TRP A C 7
ATOM 7154 O O . TRP A 1 30 ? 7.431 -8.832 -12.572 1.00 0.000 129 TRP A O 7
ATOM 7175 N N . THR A 1 31 ? 7.876 -11.037 -12.503 1.00 0.000 130 THR A N 7
ATOM 7176 C CA . THR A 1 31 ? 9.114 -10.922 -13.261 1.00 0.000 130 THR A CA 7
ATOM 7177 C C . THR A 1 31 ? 9.100 -11.838 -14.480 1.00 0.000 130 THR A C 7
ATOM 7178 O O . THR A 1 31 ? 8.783 -13.022 -14.374 1.00 0.000 130 THR A O 7
ATOM 7189 N N . ALA A 1 32 ? 9.446 -11.282 -15.636 1.00 0.000 131 ALA A N 7
ATOM 7190 C CA . ALA A 1 32 ? 9.475 -12.050 -16.875 1.00 0.000 131 ALA A CA 7
ATOM 7191 C C . ALA A 1 32 ? 10.908 -12.328 -17.314 1.00 0.000 131 ALA A C 7
ATOM 7192 O O . ALA A 1 32 ? 11.767 -11.448 -17.259 1.00 0.000 131 ALA A O 7
ATOM 7199 N N . ARG A 1 33 ? 11.160 -13.558 -17.750 1.00 0.000 132 ARG A N 7
ATOM 7200 C CA . ARG A 1 33 ? 12.491 -13.953 -18.197 1.00 0.000 132 ARG A CA 7
ATOM 7201 C C . ARG A 1 33 ? 12.453 -14.461 -19.635 1.00 0.000 132 ARG A C 7
ATOM 7202 O O . ARG A 1 33 ? 11.925 -15.540 -19.909 1.00 0.000 132 ARG A O 7
ATOM 7223 N N . ILE A 1 34 ? 13.014 -13.677 -20.549 1.00 0.000 133 ILE A N 7
ATOM 7224 C CA . ILE A 1 34 ? 13.045 -14.048 -21.958 1.00 0.000 133 ILE A CA 7
ATOM 7225 C C . ILE A 1 34 ? 14.354 -14.743 -22.316 1.00 0.000 133 ILE A C 7
ATOM 7226 O O . ILE A 1 34 ? 15.429 -14.322 -21.888 1.00 0.000 133 ILE A O 7
ATOM 7242 N N . ARG A 1 35 ? 14.256 -15.808 -23.104 1.00 0.000 134 ARG A N 7
ATOM 7243 C CA . ARG A 1 35 ? 15.433 -16.562 -23.520 1.00 0.000 134 ARG A CA 7
ATOM 7244 C C . ARG A 1 35 ? 15.109 -17.463 -24.708 1.00 0.000 134 ARG A C 7
ATOM 7245 O O . ARG A 1 35 ? 14.302 -18.385 -24.599 1.00 0.000 134 ARG A O 7
ATOM 7266 N N . ALA A 1 36 ? 15.744 -17.187 -25.843 1.00 0.000 135 ALA A N 7
ATOM 7267 C CA . ALA A 1 36 ? 15.525 -17.973 -27.051 1.00 0.000 135 ALA A CA 7
ATOM 7268 C C . ALA A 1 36 ? 16.825 -18.602 -27.539 1.00 0.000 135 ALA A C 7
ATOM 7269 O O . ALA A 1 36 ? 17.914 -18.199 -27.131 1.00 0.000 135 ALA A O 7
ATOM 7276 N N . VAL A 1 37 ? 16.705 -19.594 -28.416 1.00 0.000 136 VAL A N 7
ATOM 7277 C CA . VAL A 1 37 ? 17.871 -20.280 -28.961 1.00 0.000 136 VAL A CA 7
ATOM 7278 C C . VAL A 1 37 ? 18.688 -19.350 -29.851 1.00 0.000 136 VAL A C 7
ATOM 7279 O O . VAL A 1 37 ? 19.916 -19.427 -29.885 1.00 0.000 136 VAL A O 7
ATOM 7292 N N . GLY A 1 38 ? 17.998 -18.471 -30.571 1.00 0.000 137 GLY A N 7
ATOM 7293 C CA . GLY A 1 38 ? 18.677 -17.538 -31.452 1.00 0.000 137 GLY A CA 7
ATOM 7294 C C . GLY A 1 38 ? 18.406 -16.093 -31.085 1.00 0.000 137 GLY A C 7
ATOM 7295 O O . GLY A 1 38 ? 18.248 -15.241 -31.961 1.00 0.000 137 GLY A O 7
ATOM 7299 N N . LEU A 1 39 ? 18.350 -15.814 -29.788 1.00 0.000 138 LEU A N 7
ATOM 7300 C CA . LEU A 1 39 ? 18.095 -14.461 -29.306 1.00 0.000 138 LEU A CA 7
ATOM 7301 C C . LEU A 1 39 ? 18.837 -14.199 -27.999 1.00 0.000 138 LEU A C 7
ATOM 7302 O O . LEU A 1 39 ? 19.571 -15.056 -27.507 1.00 0.000 138 LEU A O 7
ATOM 7318 N N . LEU A 1 40 ? 18.639 -13.010 -27.441 1.00 0.000 139 LEU A N 7
ATOM 7319 C CA . LEU A 1 40 ? 19.287 -12.635 -26.189 1.00 0.000 139 LEU A CA 7
ATOM 7320 C C . LEU A 1 40 ? 18.317 -12.750 -25.018 1.00 0.000 139 LEU A C 7
ATOM 7321 O O . LEU A 1 40 ? 17.126 -13.000 -25.205 1.00 0.000 139 LEU A O 7
ATOM 7337 N N . THR A 1 41 ? 18.835 -12.565 -23.807 1.00 0.000 140 THR A N 7
ATOM 7338 C CA . THR A 1 41 ? 18.016 -12.647 -22.605 1.00 0.000 140 THR A CA 7
ATOM 7339 C C . THR A 1 41 ? 17.581 -11.262 -22.139 1.00 0.000 140 THR A C 7
ATOM 7340 O O . THR A 1 41 ? 18.354 -10.306 -22.198 1.00 0.000 140 THR A O 7
ATOM 7351 N N . VAL A 1 42 ? 16.339 -11.161 -21.676 1.00 0.000 141 VAL A N 7
ATOM 7352 C CA . VAL A 1 42 ? 15.803 -9.893 -21.198 1.00 0.000 141 VAL A CA 7
ATOM 7353 C C . VAL A 1 42 ? 14.926 -10.095 -19.968 1.00 0.000 141 VAL A C 7
ATOM 7354 O O . VAL A 1 42 ? 14.446 -11.200 -19.710 1.00 0.000 141 VAL A O 7
ATOM 7367 N N . ILE A 1 43 ? 14.719 -9.022 -19.212 1.00 0.000 142 ILE A N 7
ATOM 7368 C CA . ILE A 1 43 ? 13.898 -9.082 -18.009 1.00 0.000 142 ILE A CA 7
ATOM 7369 C C . ILE A 1 43 ? 12.881 -7.947 -17.981 1.00 0.000 142 ILE A C 7
ATOM 7370 O O . ILE A 1 43 ? 13.215 -6.793 -18.249 1.00 0.000 142 ILE A O 7
ATOM 7386 N N . SER A 1 44 ? 11.637 -8.282 -17.652 1.00 0.000 143 SER A N 7
ATOM 7387 C CA . SER A 1 44 ? 10.569 -7.291 -17.590 1.00 0.000 143 SER A CA 7
ATOM 7388 C C . SER A 1 44 ? 9.818 -7.384 -16.265 1.00 0.000 143 SER A C 7
ATOM 7389 O O . SER A 1 44 ? 9.583 -8.475 -15.746 1.00 0.000 143 SER A O 7
ATOM 7397 N N . LYS A 1 45 ? 9.444 -6.230 -15.723 1.00 0.000 144 LYS A N 7
ATOM 7398 C CA . LYS A 1 45 ? 8.718 -6.178 -14.460 1.00 0.000 144 LYS A CA 7
ATOM 7399 C C . LYS A 1 45 ? 7.385 -5.456 -14.627 1.00 0.000 144 LYS A C 7
ATOM 7400 O O . LYS A 1 45 ? 7.286 -4.478 -15.367 1.00 0.000 144 LYS A O 7
ATOM 7419 N N . GLY A 1 46 ? 6.361 -5.944 -13.934 1.00 0.000 145 GLY A N 7
ATOM 7420 C CA . GLY A 1 46 ? 5.048 -5.332 -14.019 1.00 0.000 145 GLY A CA 7
ATOM 7421 C C . GLY A 1 46 ? 4.272 -5.441 -12.721 1.00 0.000 145 GLY A C 7
ATOM 7422 O O . GLY A 1 46 ? 4.240 -6.501 -12.095 1.00 0.000 145 GLY A O 7
ATOM 7426 N N . CYS A 1 47 ? 3.645 -4.342 -12.314 1.00 0.000 146 CYS A N 7
ATOM 7427 C CA . CYS A 1 47 ? 2.867 -4.317 -11.082 1.00 0.000 146 CYS A CA 7
ATOM 7428 C C . CYS A 1 47 ? 1.372 -4.265 -11.383 1.00 0.000 146 CYS A C 7
ATOM 7429 O O . CYS A 1 47 ? 0.900 -3.368 -12.080 1.00 0.000 146 CYS A O 7
ATOM 7436 N N . SER A 1 48 ? 0.634 -5.235 -10.852 1.00 0.000 147 SER A N 7
ATOM 7437 C CA . SER A 1 48 ? -0.807 -5.303 -11.066 1.00 0.000 147 SER A CA 7
ATOM 7438 C C . SER A 1 48 ? -1.462 -6.245 -10.061 1.00 0.000 147 SER A C 7
ATOM 7439 O O . SER A 1 48 ? -0.823 -7.164 -9.546 1.00 0.000 147 SER A O 7
ATOM 7447 N N . LEU A 1 49 ? -2.740 -6.011 -9.787 1.00 0.000 148 LEU A N 7
ATOM 7448 C CA . LEU A 1 49 ? -3.484 -6.839 -8.843 1.00 0.000 148 LEU A CA 7
ATOM 7449 C C . LEU A 1 49 ? -3.811 -8.199 -9.452 1.00 0.000 148 LEU A C 7
ATOM 7450 O O . LEU A 1 49 ? -3.491 -9.239 -8.880 1.00 0.000 148 LEU A O 7
ATOM 7466 N N . ASN A 1 50 ? -4.450 -8.181 -10.618 1.00 0.000 149 ASN A N 7
ATOM 7467 C CA . ASN A 1 50 ? -4.819 -9.413 -11.305 1.00 0.000 149 ASN A CA 7
ATOM 7468 C C . ASN A 1 50 ? -3.676 -9.908 -12.186 1.00 0.000 149 ASN A C 7
ATOM 7469 O O . ASN A 1 50 ? -3.420 -9.357 -13.258 1.00 0.000 149 ASN A O 7
ATOM 7480 N N . CYS A 1 51 ? -2.992 -10.951 -11.728 1.00 0.000 150 CYS A N 7
ATOM 7481 C CA . CYS A 1 51 ? -1.876 -11.521 -12.474 1.00 0.000 150 CYS A CA 7
ATOM 7482 C C . CYS A 1 51 ? -2.186 -12.951 -12.908 1.00 0.000 150 CYS A C 7
ATOM 7483 O O . CYS A 1 51 ? -1.666 -13.911 -12.340 1.00 0.000 150 CYS A O 7
ATOM 7490 N N . VAL A 1 52 ? -3.038 -13.084 -13.920 1.00 0.000 151 VAL A N 7
ATOM 7491 C CA . VAL A 1 52 ? -3.416 -14.395 -14.433 1.00 0.000 151 VAL A CA 7
ATOM 7492 C C . VAL A 1 52 ? -2.701 -14.700 -15.744 1.00 0.000 151 VAL A C 7
ATOM 7493 O O . VAL A 1 52 ? -3.319 -15.143 -16.712 1.00 0.000 151 VAL A O 7
ATOM 7506 N N . ASP A 1 53 ? -1.394 -14.461 -15.768 1.00 0.000 152 ASP A N 7
ATOM 7507 C CA . ASP A 1 53 ? -0.593 -14.712 -16.960 1.00 0.000 152 ASP A CA 7
ATOM 7508 C C . ASP A 1 53 ? 0.827 -15.123 -16.584 1.00 0.000 152 ASP A C 7
ATOM 7509 O O . ASP A 1 53 ? 1.786 -14.789 -17.281 1.00 0.000 152 ASP A O 7
ATOM 7518 N N . ASP A 1 54 ? 0.954 -15.847 -15.478 1.00 0.000 153 ASP A N 7
ATOM 7519 C CA . ASP A 1 54 ? 2.257 -16.304 -15.008 1.00 0.000 153 ASP A CA 7
ATOM 7520 C C . ASP A 1 54 ? 2.285 -17.823 -14.875 1.00 0.000 153 ASP A C 7
ATOM 7521 O O . ASP A 1 54 ? 2.868 -18.519 -15.705 1.00 0.000 153 ASP A O 7
ATOM 7530 N N . SER A 1 55 ? 1.651 -18.331 -13.823 1.00 0.000 154 SER A N 7
ATOM 7531 C CA . SER A 1 55 ? 1.606 -19.768 -13.577 1.00 0.000 154 SER A CA 7
ATOM 7532 C C . SER A 1 55 ? 0.308 -20.370 -14.106 1.00 0.000 154 SER A C 7
ATOM 7533 O O . SER A 1 55 ? -0.554 -19.657 -14.619 1.00 0.000 154 SER A O 7
ATOM 7541 N N . GLN A 1 56 ? 0.178 -21.686 -13.978 1.00 0.000 155 GLN A N 7
ATOM 7542 C CA . GLN A 1 56 ? -1.014 -22.385 -14.444 1.00 0.000 155 GLN A CA 7
ATOM 7543 C C . GLN A 1 56 ? -1.352 -21.988 -15.877 1.00 0.000 155 GLN A C 7
ATOM 7544 O O . GLN A 1 56 ? -2.520 -21.969 -16.267 1.00 0.000 155 GLN A O 7
ATOM 7558 N N . ASP A 1 57 ? -0.324 -21.671 -16.656 1.00 0.000 156 ASP A N 7
ATOM 7559 C CA . ASP A 1 57 ? -0.512 -21.275 -18.047 1.00 0.000 156 ASP A CA 7
ATOM 7560 C C . ASP A 1 57 ? 0.815 -21.284 -18.799 1.00 0.000 156 ASP A C 7
ATOM 7561 O O . ASP A 1 57 ? 1.855 -21.635 -18.239 1.00 0.000 156 ASP A O 7
ATOM 7570 N N . TYR A 1 58 ? 0.773 -20.899 -20.069 1.00 0.000 157 TYR A N 7
ATOM 7571 C CA . TYR A 1 58 ? 1.971 -20.867 -20.899 1.00 0.000 157 TYR A CA 7
ATOM 7572 C C . TYR A 1 58 ? 2.006 -19.605 -21.756 1.00 0.000 157 TYR A C 7
ATOM 7573 O O . TYR A 1 58 ? 1.391 -19.547 -22.821 1.00 0.000 157 TYR A O 7
ATOM 7591 N N . TYR A 1 59 ? 2.731 -18.597 -21.284 1.00 0.000 158 TYR A N 7
ATOM 7592 C CA . TYR A 1 59 ? 2.847 -17.335 -22.004 1.00 0.000 158 TYR A CA 7
ATOM 7593 C C . TYR A 1 59 ? 3.398 -17.559 -23.409 1.00 0.000 158 TYR A C 7
ATOM 7594 O O . TYR A 1 59 ? 4.287 -18.384 -23.616 1.00 0.000 158 TYR A O 7
ATOM 7612 N N . VAL A 1 60 ? 2.862 -16.816 -24.373 1.00 0.000 159 VAL A N 7
ATOM 7613 C CA . VAL A 1 60 ? 3.300 -16.930 -25.759 1.00 0.000 159 VAL A CA 7
ATOM 7614 C C . VAL A 1 60 ? 4.816 -16.814 -25.868 1.00 0.000 159 VAL A C 7
ATOM 7615 O O . VAL A 1 60 ? 5.449 -16.083 -25.107 1.00 0.000 159 VAL A O 7
ATOM 7628 N N . GLY A 1 61 ? 5.393 -17.540 -26.820 1.00 0.000 160 GLY A N 7
ATOM 7629 C CA . GLY A 1 61 ? 6.831 -17.505 -27.012 1.00 0.000 160 GLY A CA 7
ATOM 7630 C C . GLY A 1 61 ? 7.572 -18.358 -26.002 1.00 0.000 160 GLY A C 7
ATOM 7631 O O . GLY A 1 61 ? 7.091 -19.418 -25.601 1.00 0.000 160 GLY A O 7
ATOM 7635 N N . LYS A 1 62 ? 8.748 -17.897 -25.589 1.00 0.000 161 LYS A N 7
ATOM 7636 C CA . LYS A 1 62 ? 9.559 -18.625 -24.620 1.00 0.000 161 LYS A CA 7
ATOM 7637 C C . LYS A 1 62 ? 9.539 -17.930 -23.263 1.00 0.000 161 LYS A C 7
ATOM 7638 O O . LYS A 1 62 ? 9.567 -18.582 -22.218 1.00 0.000 161 LYS A O 7
ATOM 7657 N N . LYS A 1 63 ? 9.490 -16.602 -23.284 1.00 0.000 162 LYS A N 7
ATOM 7658 C CA . LYS A 1 63 ? 9.464 -15.817 -22.056 1.00 0.000 162 LYS A CA 7
ATOM 7659 C C . LYS A 1 63 ? 8.382 -16.325 -21.108 1.00 0.000 162 LYS A C 7
ATOM 7660 O O . LYS A 1 63 ? 7.304 -16.729 -21.542 1.00 0.000 162 LYS A O 7
ATOM 7679 N N . ASN A 1 64 ? 8.677 -16.299 -19.812 1.00 0.000 163 ASN A N 7
ATOM 7680 C CA . ASN A 1 64 ? 7.728 -16.757 -18.804 1.00 0.000 163 ASN A CA 7
ATOM 7681 C C . ASN A 1 64 ? 7.573 -15.721 -17.694 1.00 0.000 163 ASN A C 7
ATOM 7682 O O . ASN A 1 64 ? 8.555 -15.143 -17.229 1.00 0.000 163 ASN A O 7
ATOM 7693 N N . ILE A 1 65 ? 6.333 -15.493 -17.275 1.00 0.000 164 ILE A N 7
ATOM 7694 C CA . ILE A 1 65 ? 6.049 -14.529 -16.219 1.00 0.000 164 ILE A CA 7
ATOM 7695 C C . ILE A 1 65 ? 5.718 -15.232 -14.907 1.00 0.000 164 ILE A C 7
ATOM 7696 O O . ILE A 1 65 ? 5.114 -16.305 -14.899 1.00 0.000 164 ILE A O 7
ATOM 7712 N N . THR A 1 66 ? 6.115 -14.619 -13.796 1.00 0.000 165 THR A N 7
ATOM 7713 C CA . THR A 1 66 ? 5.860 -15.185 -12.478 1.00 0.000 165 THR A CA 7
ATOM 7714 C C . THR A 1 66 ? 5.361 -14.119 -11.509 1.00 0.000 165 THR A C 7
ATOM 7715 O O . THR A 1 66 ? 6.058 -13.142 -11.231 1.00 0.000 165 THR A O 7
ATOM 7726 N N . CYS A 1 67 ? 4.150 -14.312 -10.996 1.00 0.000 166 CYS A N 7
ATOM 7727 C CA . CYS A 1 67 ? 3.557 -13.368 -10.058 1.00 0.000 166 CYS A CA 7
ATOM 7728 C C . CYS A 1 67 ? 3.952 -13.706 -8.623 1.00 0.000 166 CYS A C 7
ATOM 7729 O O . CYS A 1 67 ? 4.283 -14.850 -8.312 1.00 0.000 166 CYS A O 7
ATOM 7736 N N . CYS A 1 68 ? 3.914 -12.702 -7.753 1.00 0.000 167 CYS A N 7
ATOM 7737 C CA . CYS A 1 68 ? 4.267 -12.891 -6.351 1.00 0.000 167 CYS A CA 7
ATOM 7738 C C . CYS A 1 68 ? 3.694 -11.770 -5.489 1.00 0.000 167 CYS A C 7
ATOM 7739 O O . CYS A 1 68 ? 3.656 -10.612 -5.905 1.00 0.000 167 CYS A O 7
ATOM 7746 N N . ASP A 1 69 ? 3.249 -12.123 -4.288 1.00 0.000 168 ASP A N 7
ATOM 7747 C CA . ASP A 1 69 ? 2.679 -11.147 -3.367 1.00 0.000 168 ASP A CA 7
ATOM 7748 C C . ASP A 1 69 ? 3.627 -10.881 -2.201 1.00 0.000 168 ASP A C 7
ATOM 7749 O O . ASP A 1 69 ? 3.301 -11.158 -1.046 1.00 0.000 168 ASP A O 7
ATOM 7758 N N . THR A 1 70 ? 4.802 -10.343 -2.512 1.00 0.000 169 THR A N 7
ATOM 7759 C CA . THR A 1 70 ? 5.798 -10.042 -1.491 1.00 0.000 169 THR A CA 7
ATOM 7760 C C . THR A 1 70 ? 6.613 -8.809 -1.865 1.00 0.000 169 THR A C 7
ATOM 7761 O O . THR A 1 70 ? 6.814 -8.520 -3.044 1.00 0.000 169 THR A O 7
ATOM 7772 N N . ASP A 1 71 ? 7.079 -8.085 -0.853 1.00 0.000 170 ASP A N 7
ATOM 7773 C CA . ASP A 1 71 ? 7.874 -6.883 -1.076 1.00 0.000 170 ASP A CA 7
ATOM 7774 C C . ASP A 1 71 ? 9.212 -7.228 -1.723 1.00 0.000 170 ASP A C 7
ATOM 7775 O O . ASP A 1 71 ? 9.988 -8.019 -1.185 1.00 0.000 170 ASP A O 7
ATOM 7784 N N . LEU A 1 72 ? 9.475 -6.630 -2.879 1.00 0.000 171 LEU A N 7
ATOM 7785 C CA . LEU A 1 72 ? 10.719 -6.875 -3.601 1.00 0.000 171 LEU A CA 7
ATOM 7786 C C . LEU A 1 72 ? 10.816 -8.332 -4.042 1.00 0.000 171 LEU A C 7
ATOM 7787 O O . LEU A 1 72 ? 11.910 -8.878 -4.182 1.00 0.000 171 LEU A O 7
ATOM 7803 N N . CYS A 1 73 ? 9.663 -8.956 -4.261 1.00 0.000 172 CYS A N 7
ATOM 7804 C CA . CYS A 1 73 ? 9.616 -10.349 -4.688 1.00 0.000 172 CYS A CA 7
ATOM 7805 C C . CYS A 1 73 ? 10.382 -10.544 -5.994 1.00 0.000 172 CYS A C 7
ATOM 7806 O O . CYS A 1 73 ? 10.864 -11.637 -6.285 1.00 0.000 172 CYS A O 7
ATOM 7813 N N . ASN A 1 74 ? 10.490 -9.474 -6.775 1.00 0.000 173 ASN A N 7
ATOM 7814 C CA . ASN A 1 74 ? 11.197 -9.527 -8.050 1.00 0.000 173 ASN A CA 7
ATOM 7815 C C . ASN A 1 74 ? 12.664 -9.145 -7.875 1.00 0.000 173 ASN A C 7
ATOM 7816 O O . ASN A 1 74 ? 13.277 -8.570 -8.773 1.00 0.000 173 ASN A O 7
ATOM 7827 N N . ALA A 1 75 ? 13.219 -9.469 -6.712 1.00 0.000 174 ALA A N 7
ATOM 7828 C CA . ALA A 1 75 ? 14.614 -9.163 -6.419 1.00 0.000 174 ALA A CA 7
ATOM 7829 C C . ALA A 1 75 ? 15.544 -10.214 -7.016 1.00 0.000 174 ALA A C 7
ATOM 7830 O O . ALA A 1 75 ? 16.567 -9.883 -7.614 1.00 0.000 174 ALA A O 7
ATOM 7837 N N . SER A 1 76 ? 15.181 -11.482 -6.849 1.00 0.000 175 SER A N 7
ATOM 7838 C CA . SER A 1 76 ? 15.985 -12.582 -7.368 1.00 0.000 175 SER A CA 7
ATOM 7839 C C . SER A 1 76 ? 15.701 -12.811 -8.849 1.00 0.000 175 SER A C 7
ATOM 7840 O O . SER A 1 76 ? 16.595 -13.169 -9.614 1.00 0.000 175 SER A O 7
ATOM 7848 N N . MET A 1 1 ? 1.361 0.747 -0.086 1.00 0.000 100 MET A N 8
ATOM 7849 C CA . MET A 1 1 ? 1.946 0.496 -1.397 1.00 0.000 100 MET A CA 8
ATOM 7850 C C . MET A 1 1 ? 2.954 -0.648 -1.333 1.00 0.000 100 MET A C 8
ATOM 7851 O O . MET A 1 1 ? 3.373 -1.059 -0.250 1.00 0.000 100 MET A O 8
ATOM 7865 N N . LEU A 1 2 ? 3.339 -1.157 -2.498 1.00 0.000 101 LEU A N 8
ATOM 7866 C CA . LEU A 1 2 ? 4.298 -2.254 -2.574 1.00 0.000 101 LEU A CA 8
ATOM 7867 C C . LEU A 1 2 ? 5.543 -1.835 -3.349 1.00 0.000 101 LEU A C 8
ATOM 7868 O O . LEU A 1 2 ? 5.457 -1.101 -4.334 1.00 0.000 101 LEU A O 8
ATOM 7884 N N . LEU A 1 3 ? 6.700 -2.309 -2.900 1.00 0.000 102 LEU A N 8
ATOM 7885 C CA . LEU A 1 3 ? 7.964 -1.987 -3.554 1.00 0.000 102 LEU A CA 8
ATOM 7886 C C . LEU A 1 3 ? 8.474 -3.171 -4.368 1.00 0.000 102 LEU A C 8
ATOM 7887 O O . LEU A 1 3 ? 8.635 -4.274 -3.846 1.00 0.000 102 LEU A O 8
ATOM 7903 N N . CYS A 1 4 ? 8.728 -2.935 -5.651 1.00 0.000 103 CYS A N 8
ATOM 7904 C CA . CYS A 1 4 ? 9.222 -3.980 -6.539 1.00 0.000 103 CYS A CA 8
ATOM 7905 C C . CYS A 1 4 ? 10.223 -3.415 -7.542 1.00 0.000 103 CYS A C 8
ATOM 7906 O O . CYS A 1 4 ? 10.146 -2.246 -7.920 1.00 0.000 103 CYS A O 8
ATOM 7913 N N . TYR A 1 5 ? 11.162 -4.252 -7.967 1.00 0.000 104 TYR A N 8
ATOM 7914 C CA . TYR A 1 5 ? 12.181 -3.836 -8.924 1.00 0.000 104 TYR A CA 8
ATOM 7915 C C . TYR A 1 5 ? 11.557 -3.513 -10.278 1.00 0.000 104 TYR A C 8
ATOM 7916 O O . TYR A 1 5 ? 10.428 -3.912 -10.565 1.00 0.000 104 TYR A O 8
ATOM 7934 N N . SER A 1 6 ? 12.300 -2.787 -11.107 1.00 0.000 105 SER A N 8
ATOM 7935 C CA . SER A 1 6 ? 11.820 -2.407 -12.430 1.00 0.000 105 SER A CA 8
ATOM 7936 C C . SER A 1 6 ? 12.967 -2.377 -13.436 1.00 0.000 105 SER A C 8
ATOM 7937 O O . SER A 1 6 ? 13.870 -1.545 -13.341 1.00 0.000 105 SER A O 8
ATOM 7945 N N . CYS A 1 7 ? 12.924 -3.290 -14.401 1.00 0.000 106 CYS A N 8
ATOM 7946 C CA . CYS A 1 7 ? 13.958 -3.370 -15.425 1.00 0.000 106 CYS A CA 8
ATOM 7947 C C . CYS A 1 7 ? 13.357 -3.750 -16.776 1.00 0.000 106 CYS A C 8
ATOM 7948 O O . CYS A 1 7 ? 12.381 -4.497 -16.846 1.00 0.000 106 CYS A O 8
ATOM 7955 N N . LYS A 1 8 ? 13.948 -3.230 -17.846 1.00 0.000 107 LYS A N 8
ATOM 7956 C CA . LYS A 1 8 ? 13.474 -3.515 -19.196 1.00 0.000 107 LYS A CA 8
ATOM 7957 C C . LYS A 1 8 ? 14.645 -3.732 -20.149 1.00 0.000 107 LYS A C 8
ATOM 7958 O O . LYS A 1 8 ? 15.566 -2.918 -20.212 1.00 0.000 107 LYS A O 8
ATOM 7977 N N . ALA A 1 9 ? 14.602 -4.835 -20.890 1.00 0.000 108 ALA A N 8
ATOM 7978 C CA . ALA A 1 9 ? 15.657 -5.157 -21.842 1.00 0.000 108 ALA A CA 8
ATOM 7979 C C . ALA A 1 9 ? 16.973 -5.444 -21.127 1.00 0.000 108 ALA A C 8
ATOM 7980 O O . ALA A 1 9 ? 18.038 -5.441 -21.744 1.00 0.000 108 ALA A O 8
ATOM 7987 N N . GLN A 1 10 ? 16.891 -5.691 -19.824 1.00 0.000 109 GLN A N 8
ATOM 7988 C CA . GLN A 1 10 ? 18.077 -5.978 -19.025 1.00 0.000 109 GLN A CA 8
ATOM 7989 C C . GLN A 1 10 ? 18.452 -7.453 -19.120 1.00 0.000 109 GLN A C 8
ATOM 7990 O O . GLN A 1 10 ? 17.588 -8.329 -19.069 1.00 0.000 109 GLN A O 8
ATOM 8004 N N . VAL A 1 11 ? 19.747 -7.722 -19.259 1.00 0.000 110 VAL A N 8
ATOM 8005 C CA . VAL A 1 11 ? 20.237 -9.091 -19.360 1.00 0.000 110 VAL A CA 8
ATOM 8006 C C . VAL A 1 11 ? 21.116 -9.450 -18.166 1.00 0.000 110 VAL A C 8
ATOM 8007 O O . VAL A 1 11 ? 21.163 -10.604 -17.743 1.00 0.000 110 VAL A O 8
ATOM 8020 N N . SER A 1 12 ? 21.810 -8.452 -17.628 1.00 0.000 111 SER A N 8
ATOM 8021 C CA . SER A 1 12 ? 22.690 -8.662 -16.485 1.00 0.000 111 SER A CA 8
ATOM 8022 C C . SER A 1 12 ? 22.040 -8.160 -15.199 1.00 0.000 111 SER A C 8
ATOM 8023 O O . SER A 1 12 ? 21.399 -7.110 -15.184 1.00 0.000 111 SER A O 8
ATOM 8031 N N . ASN A 1 13 ? 22.211 -8.919 -14.122 1.00 0.000 112 ASN A N 8
ATOM 8032 C CA . ASN A 1 13 ? 21.641 -8.553 -12.830 1.00 0.000 112 ASN A CA 8
ATOM 8033 C C . ASN A 1 13 ? 22.167 -7.197 -12.369 1.00 0.000 112 ASN A C 8
ATOM 8034 O O . ASN A 1 13 ? 21.404 -6.349 -11.907 1.00 0.000 112 ASN A O 8
ATOM 8045 N N . GLU A 1 14 ? 23.476 -7.000 -12.499 1.00 0.000 113 GLU A N 8
ATOM 8046 C CA . GLU A 1 14 ? 24.103 -5.748 -12.095 1.00 0.000 113 GLU A CA 8
ATOM 8047 C C . GLU A 1 14 ? 23.357 -4.552 -12.679 1.00 0.000 113 GLU A C 8
ATOM 8048 O O . GLU A 1 14 ? 23.270 -3.495 -12.055 1.00 0.000 113 GLU A O 8
ATOM 8060 N N . ASP A 1 15 ? 22.819 -4.728 -13.881 1.00 0.000 114 ASP A N 8
ATOM 8061 C CA . ASP A 1 15 ? 22.079 -3.664 -14.551 1.00 0.000 114 ASP A CA 8
ATOM 8062 C C . ASP A 1 15 ? 20.641 -3.602 -14.047 1.00 0.000 114 ASP A C 8
ATOM 8063 O O . ASP A 1 15 ? 20.066 -2.522 -13.908 1.00 0.000 114 ASP A O 8
ATOM 8072 N N . CYS A 1 16 ? 20.064 -4.768 -13.776 1.00 0.000 115 CYS A N 8
ATOM 8073 C CA . CYS A 1 16 ? 18.692 -4.848 -13.289 1.00 0.000 115 CYS A CA 8
ATOM 8074 C C . CYS A 1 16 ? 18.650 -4.770 -11.766 1.00 0.000 115 CYS A C 8
ATOM 8075 O O . CYS A 1 16 ? 18.396 -5.767 -11.088 1.00 0.000 115 CYS A O 8
ATOM 8082 N N . LEU A 1 17 ? 18.900 -3.579 -11.233 1.00 0.000 116 LEU A N 8
ATOM 8083 C CA . LEU A 1 17 ? 18.891 -3.370 -9.789 1.00 0.000 116 LEU A CA 8
ATOM 8084 C C . LEU A 1 17 ? 18.162 -2.079 -9.430 1.00 0.000 116 LEU A C 8
ATOM 8085 O O . LEU A 1 17 ? 18.532 -1.390 -8.480 1.00 0.000 116 LEU A O 8
ATOM 8101 N N . GLN A 1 18 ? 17.123 -1.760 -10.196 1.00 0.000 117 GLN A N 8
ATOM 8102 C CA . GLN A 1 18 ? 16.341 -0.553 -9.958 1.00 0.000 117 GLN A CA 8
ATOM 8103 C C . GLN A 1 18 ? 15.069 -0.874 -9.179 1.00 0.000 117 GLN A C 8
ATOM 8104 O O . GLN A 1 18 ? 14.270 -1.713 -9.593 1.00 0.000 117 GLN A O 8
ATOM 8118 N N . VAL A 1 19 ? 14.888 -0.199 -8.048 1.00 0.000 118 VAL A N 8
ATOM 8119 C CA . VAL A 1 19 ? 13.713 -0.411 -7.211 1.00 0.000 118 VAL A CA 8
ATOM 8120 C C . VAL A 1 19 ? 12.733 0.750 -7.335 1.00 0.000 118 VAL A C 8
ATOM 8121 O O . VAL A 1 19 ? 13.102 1.909 -7.147 1.00 0.000 118 VAL A O 8
ATOM 8134 N N . GLU A 1 20 ? 11.482 0.430 -7.653 1.00 0.000 119 GLU A N 8
ATOM 8135 C CA . GLU A 1 20 ? 10.449 1.448 -7.802 1.00 0.000 119 GLU A CA 8
ATOM 8136 C C . GLU A 1 20 ? 9.227 1.112 -6.952 1.00 0.000 119 GLU A C 8
ATOM 8137 O O . GLU A 1 20 ? 8.910 -0.057 -6.738 1.00 0.000 119 GLU A O 8
ATOM 8149 N N . ASN A 1 21 ? 8.547 2.147 -6.469 1.00 0.000 120 ASN A N 8
ATOM 8150 C CA . ASN A 1 21 ? 7.361 1.962 -5.641 1.00 0.000 120 ASN A CA 8
ATOM 8151 C C . ASN A 1 21 ? 6.101 1.903 -6.500 1.00 0.000 120 ASN A C 8
ATOM 8152 O O . ASN A 1 21 ? 5.952 2.665 -7.455 1.00 0.000 120 ASN A O 8
ATOM 8163 N N . CYS A 1 22 ? 5.197 0.993 -6.152 1.00 0.000 121 CYS A N 8
ATOM 8164 C CA . CYS A 1 22 ? 3.950 0.833 -6.890 1.00 0.000 121 CYS A CA 8
ATOM 8165 C C . CYS A 1 22 ? 3.025 2.025 -6.659 1.00 0.000 121 CYS A C 8
ATOM 8166 O O . CYS A 1 22 ? 3.361 2.953 -5.923 1.00 0.000 121 CYS A O 8
ATOM 8173 N N . THR A 1 23 ? 1.857 1.991 -7.293 1.00 0.000 122 THR A N 8
ATOM 8174 C CA . THR A 1 23 ? 0.883 3.067 -7.158 1.00 0.000 122 THR A CA 8
ATOM 8175 C C . THR A 1 23 ? 0.177 3.004 -5.808 1.00 0.000 122 THR A C 8
ATOM 8176 O O . THR A 1 23 ? 0.236 3.950 -5.023 1.00 0.000 122 THR A O 8
ATOM 8187 N N . GLN A 1 24 ? -0.488 1.884 -5.546 1.00 0.000 123 GLN A N 8
ATOM 8188 C CA . GLN A 1 24 ? -1.206 1.699 -4.290 1.00 0.000 123 GLN A CA 8
ATOM 8189 C C . GLN A 1 24 ? -1.161 0.241 -3.847 1.00 0.000 123 GLN A C 8
ATOM 8190 O O . GLN A 1 24 ? -1.046 -0.666 -4.672 1.00 0.000 123 GLN A O 8
ATOM 8204 N N . LEU A 1 25 ? -1.251 0.021 -2.540 1.00 0.000 124 LEU A N 8
ATOM 8205 C CA . LEU A 1 25 ? -1.220 -1.328 -1.987 1.00 0.000 124 LEU A CA 8
ATOM 8206 C C . LEU A 1 25 ? -2.245 -2.223 -2.676 1.00 0.000 124 LEU A C 8
ATOM 8207 O O . LEU A 1 25 ? -3.273 -1.749 -3.157 1.00 0.000 124 LEU A O 8
ATOM 8223 N N . GLY A 1 26 ? -1.957 -3.520 -2.718 1.00 0.000 125 GLY A N 8
ATOM 8224 C CA . GLY A 1 26 ? -2.865 -4.461 -3.349 1.00 0.000 125 GLY A CA 8
ATOM 8225 C C . GLY A 1 26 ? -2.353 -4.950 -4.689 1.00 0.000 125 GLY A C 8
ATOM 8226 O O . GLY A 1 26 ? -2.519 -6.119 -5.035 1.00 0.000 125 GLY A O 8
ATOM 8230 N N . GLU A 1 27 ? -1.731 -4.052 -5.447 1.00 0.000 126 GLU A N 8
ATOM 8231 C CA . GLU A 1 27 ? -1.196 -4.399 -6.759 1.00 0.000 126 GLU A CA 8
ATOM 8232 C C . GLU A 1 27 ? -0.047 -5.395 -6.631 1.00 0.000 126 GLU A C 8
ATOM 8233 O O . GLU A 1 27 ? 0.937 -5.137 -5.939 1.00 0.000 126 GLU A O 8
ATOM 8245 N N . GLN A 1 28 ? -0.181 -6.534 -7.304 1.00 0.000 127 GLN A N 8
ATOM 8246 C CA . GLN A 1 28 ? 0.845 -7.569 -7.265 1.00 0.000 127 GLN A CA 8
ATOM 8247 C C . GLN A 1 28 ? 1.860 -7.371 -8.386 1.00 0.000 127 GLN A C 8
ATOM 8248 O O . GLN A 1 28 ? 1.520 -6.895 -9.469 1.00 0.000 127 GLN A O 8
ATOM 8262 N N . CYS A 1 29 ? 3.108 -7.740 -8.118 1.00 0.000 128 CYS A N 8
ATOM 8263 C CA . CYS A 1 29 ? 4.175 -7.602 -9.103 1.00 0.000 128 CYS A CA 8
ATOM 8264 C C . CYS A 1 29 ? 4.456 -8.936 -9.789 1.00 0.000 128 CYS A C 8
ATOM 8265 O O . CYS A 1 29 ? 4.107 -9.997 -9.273 1.00 0.000 128 CYS A O 8
ATOM 8272 N N . TRP A 1 30 ? 5.089 -8.873 -10.955 1.00 0.000 129 TRP A N 8
ATOM 8273 C CA . TRP A 1 30 ? 5.418 -10.075 -11.712 1.00 0.000 129 TRP A CA 8
ATOM 8274 C C . TRP A 1 30 ? 6.745 -9.912 -12.444 1.00 0.000 129 TRP A C 8
ATOM 8275 O O . TRP A 1 30 ? 7.196 -8.793 -12.691 1.00 0.000 129 TRP A O 8
ATOM 8296 N N . THR A 1 31 ? 7.368 -11.035 -12.789 1.00 0.000 130 THR A N 8
ATOM 8297 C CA . THR A 1 31 ? 8.645 -11.015 -13.491 1.00 0.000 130 THR A CA 8
ATOM 8298 C C . THR A 1 31 ? 8.576 -11.827 -14.780 1.00 0.000 130 THR A C 8
ATOM 8299 O O . THR A 1 31 ? 8.233 -13.009 -14.763 1.00 0.000 130 THR A O 8
ATOM 8310 N N . ALA A 1 32 ? 8.904 -11.185 -15.897 1.00 0.000 131 ALA A N 8
ATOM 8311 C CA . ALA A 1 32 ? 8.881 -11.849 -17.194 1.00 0.000 131 ALA A CA 8
ATOM 8312 C C . ALA A 1 32 ? 10.294 -12.165 -17.674 1.00 0.000 131 ALA A C 8
ATOM 8313 O O . ALA A 1 32 ? 11.179 -11.310 -17.634 1.00 0.000 131 ALA A O 8
ATOM 8320 N N . ARG A 1 33 ? 10.498 -13.398 -18.125 1.00 0.000 132 ARG A N 8
ATOM 8321 C CA . ARG A 1 33 ? 11.804 -13.828 -18.611 1.00 0.000 132 ARG A CA 8
ATOM 8322 C C . ARG A 1 33 ? 11.719 -14.292 -20.062 1.00 0.000 132 ARG A C 8
ATOM 8323 O O . ARG A 1 33 ? 11.005 -15.244 -20.378 1.00 0.000 132 ARG A O 8
ATOM 8344 N N . ILE A 1 34 ? 12.451 -13.612 -20.938 1.00 0.000 133 ILE A N 8
ATOM 8345 C CA . ILE A 1 34 ? 12.458 -13.956 -22.355 1.00 0.000 133 ILE A CA 8
ATOM 8346 C C . ILE A 1 34 ? 13.881 -14.169 -22.861 1.00 0.000 133 ILE A C 8
ATOM 8347 O O . ILE A 1 34 ? 14.779 -13.379 -22.570 1.00 0.000 133 ILE A O 8
ATOM 8363 N N . ARG A 1 35 ? 14.077 -15.241 -23.622 1.00 0.000 134 ARG A N 8
ATOM 8364 C CA . ARG A 1 35 ? 15.391 -15.559 -24.170 1.00 0.000 134 ARG A CA 8
ATOM 8365 C C . ARG A 1 35 ? 15.508 -15.079 -25.613 1.00 0.000 134 ARG A C 8
ATOM 8366 O O . ARG A 1 35 ? 14.590 -14.457 -26.148 1.00 0.000 134 ARG A O 8
ATOM 8387 N N . ALA A 1 36 ? 16.643 -15.372 -26.239 1.00 0.000 135 ALA A N 8
ATOM 8388 C CA . ALA A 1 36 ? 16.880 -14.972 -27.620 1.00 0.000 135 ALA A CA 8
ATOM 8389 C C . ALA A 1 36 ? 17.819 -15.948 -28.321 1.00 0.000 135 ALA A C 8
ATOM 8390 O O . ALA A 1 36 ? 18.637 -16.608 -27.679 1.00 0.000 135 ALA A O 8
ATOM 8397 N N . VAL A 1 37 ? 17.697 -16.035 -29.642 1.00 0.000 136 VAL A N 8
ATOM 8398 C CA . VAL A 1 37 ? 18.535 -16.930 -30.430 1.00 0.000 136 VAL A CA 8
ATOM 8399 C C . VAL A 1 37 ? 19.949 -16.377 -30.572 1.00 0.000 136 VAL A C 8
ATOM 8400 O O . VAL A 1 37 ? 20.908 -17.129 -30.738 1.00 0.000 136 VAL A O 8
ATOM 8413 N N . GLY A 1 38 ? 20.070 -15.054 -30.504 1.00 0.000 137 GLY A N 8
ATOM 8414 C CA . GLY A 1 38 ? 21.371 -14.422 -30.626 1.00 0.000 137 GLY A CA 8
ATOM 8415 C C . GLY A 1 38 ? 22.050 -14.229 -29.285 1.00 0.000 137 GLY A C 8
ATOM 8416 O O . GLY A 1 38 ? 22.817 -13.283 -29.099 1.00 0.000 137 GLY A O 8
ATOM 8420 N N . LEU A 1 39 ? 21.768 -15.126 -28.346 1.00 0.000 138 LEU A N 8
ATOM 8421 C CA . LEU A 1 39 ? 22.356 -15.049 -27.013 1.00 0.000 138 LEU A CA 8
ATOM 8422 C C . LEU A 1 39 ? 21.844 -13.825 -26.262 1.00 0.000 138 LEU A C 8
ATOM 8423 O O . LEU A 1 39 ? 22.356 -13.479 -25.196 1.00 0.000 138 LEU A O 8
ATOM 8439 N N . LEU A 1 40 ? 20.831 -13.174 -26.822 1.00 0.000 139 LEU A N 8
ATOM 8440 C CA . LEU A 1 40 ? 20.247 -11.989 -26.203 1.00 0.000 139 LEU A CA 8
ATOM 8441 C C . LEU A 1 40 ? 19.218 -12.377 -25.146 1.00 0.000 139 LEU A C 8
ATOM 8442 O O . LEU A 1 40 ? 18.770 -13.523 -25.090 1.00 0.000 139 LEU A O 8
ATOM 8458 N N . THR A 1 41 ? 18.846 -11.414 -24.308 1.00 0.000 140 THR A N 8
ATOM 8459 C CA . THR A 1 41 ? 17.869 -11.655 -23.254 1.00 0.000 140 THR A CA 8
ATOM 8460 C C . THR A 1 41 ? 17.208 -10.355 -22.810 1.00 0.000 140 THR A C 8
ATOM 8461 O O . THR A 1 41 ? 17.687 -9.265 -23.122 1.00 0.000 140 THR A O 8
ATOM 8472 N N . VAL A 1 42 ? 16.103 -10.477 -22.081 1.00 0.000 141 VAL A N 8
ATOM 8473 C CA . VAL A 1 42 ? 15.376 -9.311 -21.593 1.00 0.000 141 VAL A CA 8
ATOM 8474 C C . VAL A 1 42 ? 14.546 -9.657 -20.361 1.00 0.000 141 VAL A C 8
ATOM 8475 O O . VAL A 1 42 ? 13.806 -10.641 -20.356 1.00 0.000 141 VAL A O 8
ATOM 8488 N N . ILE A 1 43 ? 14.674 -8.841 -19.321 1.00 0.000 142 ILE A N 8
ATOM 8489 C CA . ILE A 1 43 ? 13.935 -9.059 -18.084 1.00 0.000 142 ILE A CA 8
ATOM 8490 C C . ILE A 1 43 ? 12.953 -7.922 -17.822 1.00 0.000 142 ILE A C 8
ATOM 8491 O O . ILE A 1 43 ? 13.354 -6.775 -17.627 1.00 0.000 142 ILE A O 8
ATOM 8507 N N . SER A 1 44 ? 11.665 -8.249 -17.817 1.00 0.000 143 SER A N 8
ATOM 8508 C CA . SER A 1 44 ? 10.625 -7.255 -17.580 1.00 0.000 143 SER A CA 8
ATOM 8509 C C . SER A 1 44 ? 9.901 -7.528 -16.265 1.00 0.000 143 SER A C 8
ATOM 8510 O O . SER A 1 44 ? 9.935 -8.643 -15.744 1.00 0.000 143 SER A O 8
ATOM 8518 N N . LYS A 1 45 ? 9.246 -6.501 -15.734 1.00 0.000 144 LYS A N 8
ATOM 8519 C CA . LYS A 1 45 ? 8.511 -6.628 -14.481 1.00 0.000 144 LYS A CA 8
ATOM 8520 C C . LYS A 1 45 ? 7.507 -5.492 -14.321 1.00 0.000 144 LYS A C 8
ATOM 8521 O O . LYS A 1 45 ? 7.787 -4.348 -14.678 1.00 0.000 144 LYS A O 8
ATOM 8540 N N . GLY A 1 46 ? 6.335 -5.814 -13.781 1.00 0.000 145 GLY A N 8
ATOM 8541 C CA . GLY A 1 46 ? 5.308 -4.809 -13.583 1.00 0.000 145 GLY A CA 8
ATOM 8542 C C . GLY A 1 46 ? 4.650 -4.912 -12.221 1.00 0.000 145 GLY A C 8
ATOM 8543 O O . GLY A 1 46 ? 5.068 -5.709 -11.380 1.00 0.000 145 GLY A O 8
ATOM 8547 N N . CYS A 1 47 ? 3.619 -4.104 -12.001 1.00 0.000 146 CYS A N 8
ATOM 8548 C CA . CYS A 1 47 ? 2.903 -4.106 -10.731 1.00 0.000 146 CYS A CA 8
ATOM 8549 C C . CYS A 1 47 ? 1.430 -3.763 -10.936 1.00 0.000 146 CYS A C 8
ATOM 8550 O O . CYS A 1 47 ? 1.079 -2.610 -11.186 1.00 0.000 146 CYS A O 8
ATOM 8557 N N . SER A 1 48 ? 0.572 -4.773 -10.830 1.00 0.000 147 SER A N 8
ATOM 8558 C CA . SER A 1 48 ? -0.862 -4.580 -11.007 1.00 0.000 147 SER A CA 8
ATOM 8559 C C . SER A 1 48 ? -1.648 -5.704 -10.339 1.00 0.000 147 SER A C 8
ATOM 8560 O O . SER A 1 48 ? -1.073 -6.693 -9.882 1.00 0.000 147 SER A O 8
ATOM 8568 N N . LEU A 1 49 ? -2.966 -5.545 -10.286 1.00 0.000 148 LEU A N 8
ATOM 8569 C CA . LEU A 1 49 ? -3.833 -6.546 -9.674 1.00 0.000 148 LEU A CA 8
ATOM 8570 C C . LEU A 1 49 ? -4.178 -7.649 -10.669 1.00 0.000 148 LEU A C 8
ATOM 8571 O O . LEU A 1 49 ? -4.346 -8.808 -10.292 1.00 0.000 148 LEU A O 8
ATOM 8587 N N . ASN A 1 50 ? -4.280 -7.280 -11.942 1.00 0.000 149 ASN A N 8
ATOM 8588 C CA . ASN A 1 50 ? -4.603 -8.239 -12.992 1.00 0.000 149 ASN A CA 8
ATOM 8589 C C . ASN A 1 50 ? -3.349 -8.967 -13.469 1.00 0.000 149 ASN A C 8
ATOM 8590 O O . ASN A 1 50 ? -3.050 -8.994 -14.663 1.00 0.000 149 ASN A O 8
ATOM 8601 N N . CYS A 1 51 ? -2.619 -9.555 -12.527 1.00 0.000 150 CYS A N 8
ATOM 8602 C CA . CYS A 1 51 ? -1.397 -10.283 -12.849 1.00 0.000 150 CYS A CA 8
ATOM 8603 C C . CYS A 1 51 ? -1.718 -11.686 -13.358 1.00 0.000 150 CYS A C 8
ATOM 8604 O O . CYS A 1 51 ? -2.873 -12.006 -13.641 1.00 0.000 150 CYS A O 8
ATOM 8611 N N . VAL A 1 52 ? -0.688 -12.518 -13.471 1.00 0.000 151 VAL A N 8
ATOM 8612 C CA . VAL A 1 52 ? -0.859 -13.886 -13.944 1.00 0.000 151 VAL A CA 8
ATOM 8613 C C . VAL A 1 52 ? 0.108 -14.835 -13.244 1.00 0.000 151 VAL A C 8
ATOM 8614 O O . VAL A 1 52 ? 1.321 -14.631 -13.270 1.00 0.000 151 VAL A O 8
ATOM 8627 N N . ASP A 1 53 ? -0.438 -15.872 -12.618 1.00 0.000 152 ASP A N 8
ATOM 8628 C CA . ASP A 1 53 ? 0.376 -16.854 -11.911 1.00 0.000 152 ASP A CA 8
ATOM 8629 C C . ASP A 1 53 ? 0.916 -17.906 -12.875 1.00 0.000 152 ASP A C 8
ATOM 8630 O O . ASP A 1 53 ? 0.212 -18.847 -13.240 1.00 0.000 152 ASP A O 8
ATOM 8639 N N . ASP A 1 54 ? 2.169 -17.739 -13.283 1.00 0.000 153 ASP A N 8
ATOM 8640 C CA . ASP A 1 54 ? 2.804 -18.674 -14.204 1.00 0.000 153 ASP A CA 8
ATOM 8641 C C . ASP A 1 54 ? 2.548 -20.116 -13.777 1.00 0.000 153 ASP A C 8
ATOM 8642 O O . ASP A 1 54 ? 2.384 -21.003 -14.615 1.00 0.000 153 ASP A O 8
ATOM 8651 N N . SER A 1 55 ? 2.516 -20.343 -12.468 1.00 0.000 154 SER A N 8
ATOM 8652 C CA . SER A 1 55 ? 2.285 -21.679 -11.929 1.00 0.000 154 SER A CA 8
ATOM 8653 C C . SER A 1 55 ? 0.983 -22.264 -12.468 1.00 0.000 154 SER A C 8
ATOM 8654 O O . SER A 1 55 ? -0.102 -21.938 -11.986 1.00 0.000 154 SER A O 8
ATOM 8662 N N . GLN A 1 56 ? 1.101 -23.130 -13.469 1.00 0.000 155 GLN A N 8
ATOM 8663 C CA . GLN A 1 56 ? -0.067 -23.760 -14.074 1.00 0.000 155 GLN A CA 8
ATOM 8664 C C . GLN A 1 56 ? -0.956 -22.722 -14.751 1.00 0.000 155 GLN A C 8
ATOM 8665 O O . GLN A 1 56 ? -2.109 -22.531 -14.362 1.00 0.000 155 GLN A O 8
ATOM 8679 N N . ASP A 1 57 ? -0.414 -22.055 -15.764 1.00 0.000 156 ASP A N 8
ATOM 8680 C CA . ASP A 1 57 ? -1.159 -21.037 -16.495 1.00 0.000 156 ASP A CA 8
ATOM 8681 C C . ASP A 1 57 ? -1.348 -21.444 -17.953 1.00 0.000 156 ASP A C 8
ATOM 8682 O O . ASP A 1 57 ? -1.079 -22.585 -18.329 1.00 0.000 156 ASP A O 8
ATOM 8691 N N . TYR A 1 58 ? -1.813 -20.505 -18.769 1.00 0.000 157 TYR A N 8
ATOM 8692 C CA . TYR A 1 58 ? -2.041 -20.766 -20.185 1.00 0.000 157 TYR A CA 8
ATOM 8693 C C . TYR A 1 58 ? -1.218 -19.820 -21.053 1.00 0.000 157 TYR A C 8
ATOM 8694 O O . TYR A 1 58 ? -1.635 -19.445 -22.150 1.00 0.000 157 TYR A O 8
ATOM 8712 N N . TYR A 1 59 ? -0.048 -19.437 -20.555 1.00 0.000 158 TYR A N 8
ATOM 8713 C CA . TYR A 1 59 ? 0.834 -18.532 -21.283 1.00 0.000 158 TYR A CA 8
ATOM 8714 C C . TYR A 1 59 ? 1.677 -19.295 -22.300 1.00 0.000 158 TYR A C 8
ATOM 8715 O O . TYR A 1 59 ? 2.658 -19.950 -21.945 1.00 0.000 158 TYR A O 8
ATOM 8733 N N . VAL A 1 60 ? 1.288 -19.205 -23.568 1.00 0.000 159 VAL A N 8
ATOM 8734 C CA . VAL A 1 60 ? 2.008 -19.885 -24.639 1.00 0.000 159 VAL A CA 8
ATOM 8735 C C . VAL A 1 60 ? 3.245 -19.096 -25.056 1.00 0.000 159 VAL A C 8
ATOM 8736 O O . VAL A 1 60 ? 4.274 -19.674 -25.404 1.00 0.000 159 VAL A O 8
ATOM 8749 N N . GLY A 1 61 ? 3.137 -17.772 -25.017 1.00 0.000 160 GLY A N 8
ATOM 8750 C CA . GLY A 1 61 ? 4.254 -16.925 -25.393 1.00 0.000 160 GLY A CA 8
ATOM 8751 C C . GLY A 1 61 ? 5.539 -17.315 -24.690 1.00 0.000 160 GLY A C 8
ATOM 8752 O O . GLY A 1 61 ? 5.524 -17.703 -23.522 1.00 0.000 160 GLY A O 8
ATOM 8756 N N . LYS A 1 62 ? 6.655 -17.213 -25.403 1.00 0.000 161 LYS A N 8
ATOM 8757 C CA . LYS A 1 62 ? 7.956 -17.559 -24.842 1.00 0.000 161 LYS A CA 8
ATOM 8758 C C . LYS A 1 62 ? 8.169 -16.870 -23.498 1.00 0.000 161 LYS A C 8
ATOM 8759 O O . LYS A 1 62 ? 8.709 -17.462 -22.564 1.00 0.000 161 LYS A O 8
ATOM 8778 N N . LYS A 1 63 ? 7.740 -15.616 -23.407 1.00 0.000 162 LYS A N 8
ATOM 8779 C CA . LYS A 1 63 ? 7.880 -14.846 -22.176 1.00 0.000 162 LYS A CA 8
ATOM 8780 C C . LYS A 1 63 ? 7.063 -15.469 -21.049 1.00 0.000 162 LYS A C 8
ATOM 8781 O O . LYS A 1 63 ? 5.853 -15.649 -21.174 1.00 0.000 162 LYS A O 8
ATOM 8800 N N . ASN A 1 64 ? 7.733 -15.795 -19.948 1.00 0.000 163 ASN A N 8
ATOM 8801 C CA . ASN A 1 64 ? 7.068 -16.396 -18.798 1.00 0.000 163 ASN A CA 8
ATOM 8802 C C . ASN A 1 64 ? 6.854 -15.366 -17.693 1.00 0.000 163 ASN A C 8
ATOM 8803 O O . ASN A 1 64 ? 7.803 -14.940 -17.035 1.00 0.000 163 ASN A O 8
ATOM 8814 N N . ILE A 1 65 ? 5.601 -14.971 -17.495 1.00 0.000 164 ILE A N 8
ATOM 8815 C CA . ILE A 1 65 ? 5.262 -13.993 -16.469 1.00 0.000 164 ILE A CA 8
ATOM 8816 C C . ILE A 1 65 ? 4.777 -14.677 -15.195 1.00 0.000 164 ILE A C 8
ATOM 8817 O O . ILE A 1 65 ? 3.750 -15.357 -15.194 1.00 0.000 164 ILE A O 8
ATOM 8833 N N . THR A 1 66 ? 5.523 -14.493 -14.110 1.00 0.000 165 THR A N 8
ATOM 8834 C CA . THR A 1 66 ? 5.169 -15.091 -12.829 1.00 0.000 165 THR A CA 8
ATOM 8835 C C . THR A 1 66 ? 4.621 -14.045 -11.866 1.00 0.000 165 THR A C 8
ATOM 8836 O O . THR A 1 66 ? 5.309 -13.085 -11.519 1.00 0.000 165 THR A O 8
ATOM 8847 N N . CYS A 1 67 ? 3.378 -14.236 -11.436 1.00 0.000 166 CYS A N 8
ATOM 8848 C CA . CYS A 1 67 ? 2.737 -13.309 -10.512 1.00 0.000 166 CYS A CA 8
ATOM 8849 C C . CYS A 1 67 ? 3.148 -13.605 -9.072 1.00 0.000 166 CYS A C 8
ATOM 8850 O O . CYS A 1 67 ? 3.327 -14.762 -8.691 1.00 0.000 166 CYS A O 8
ATOM 8857 N N . CYS A 1 68 ? 3.295 -12.550 -8.277 1.00 0.000 167 CYS A N 8
ATOM 8858 C CA . CYS A 1 68 ? 3.685 -12.695 -6.880 1.00 0.000 167 CYS A CA 8
ATOM 8859 C C . CYS A 1 68 ? 3.232 -11.489 -6.061 1.00 0.000 167 CYS A C 8
ATOM 8860 O O . CYS A 1 68 ? 3.279 -10.352 -6.533 1.00 0.000 167 CYS A O 8
ATOM 8867 N N . ASP A 1 69 ? 2.794 -11.745 -4.834 1.00 0.000 168 ASP A N 8
ATOM 8868 C CA . ASP A 1 69 ? 2.334 -10.681 -3.949 1.00 0.000 168 ASP A CA 8
ATOM 8869 C C . ASP A 1 69 ? 3.286 -10.505 -2.770 1.00 0.000 168 ASP A C 8
ATOM 8870 O O . ASP A 1 69 ? 2.883 -10.607 -1.610 1.00 0.000 168 ASP A O 8
ATOM 8879 N N . THR A 1 70 ? 4.553 -10.241 -3.073 1.00 0.000 169 THR A N 8
ATOM 8880 C CA . THR A 1 70 ? 5.564 -10.054 -2.039 1.00 0.000 169 THR A CA 8
ATOM 8881 C C . THR A 1 70 ? 6.479 -8.881 -2.371 1.00 0.000 169 THR A C 8
ATOM 8882 O O . THR A 1 70 ? 6.721 -8.582 -3.541 1.00 0.000 169 THR A O 8
ATOM 8893 N N . ASP A 1 71 ? 6.987 -8.221 -1.336 1.00 0.000 170 ASP A N 8
ATOM 8894 C CA . ASP A 1 71 ? 7.878 -7.082 -1.519 1.00 0.000 170 ASP A CA 8
ATOM 8895 C C . ASP A 1 71 ? 9.138 -7.493 -2.274 1.00 0.000 170 ASP A C 8
ATOM 8896 O O . ASP A 1 71 ? 9.893 -8.355 -1.821 1.00 0.000 170 ASP A O 8
ATOM 8905 N N . LEU A 1 72 ? 9.359 -6.872 -3.427 1.00 0.000 171 LEU A N 8
ATOM 8906 C CA . LEU A 1 72 ? 10.527 -7.174 -4.247 1.00 0.000 171 LEU A CA 8
ATOM 8907 C C . LEU A 1 72 ? 10.519 -8.633 -4.691 1.00 0.000 171 LEU A C 8
ATOM 8908 O O . LEU A 1 72 ? 11.570 -9.265 -4.804 1.00 0.000 171 LEU A O 8
ATOM 8924 N N . CYS A 1 73 ? 9.327 -9.162 -4.943 1.00 0.000 172 CYS A N 8
ATOM 8925 C CA . CYS A 1 73 ? 9.180 -10.547 -5.377 1.00 0.000 172 CYS A CA 8
ATOM 8926 C C . CYS A 1 73 ? 9.888 -10.777 -6.709 1.00 0.000 172 CYS A C 8
ATOM 8927 O O . CYS A 1 73 ? 10.294 -11.896 -7.022 1.00 0.000 172 CYS A O 8
ATOM 8934 N N . ASN A 1 74 ? 10.033 -9.710 -7.488 1.00 0.000 173 ASN A N 8
ATOM 8935 C CA . ASN A 1 74 ? 10.692 -9.796 -8.786 1.00 0.000 173 ASN A CA 8
ATOM 8936 C C . ASN A 1 74 ? 12.175 -9.457 -8.667 1.00 0.000 173 ASN A C 8
ATOM 8937 O O . ASN A 1 74 ? 12.774 -8.914 -9.595 1.00 0.000 173 ASN A O 8
ATOM 8948 N N . ALA A 1 75 ? 12.760 -9.783 -7.520 1.00 0.000 174 ALA A N 8
ATOM 8949 C CA . ALA A 1 75 ? 14.173 -9.516 -7.280 1.00 0.000 174 ALA A CA 8
ATOM 8950 C C . ALA A 1 75 ? 15.055 -10.478 -8.069 1.00 0.000 174 ALA A C 8
ATOM 8951 O O . ALA A 1 75 ? 16.110 -10.096 -8.574 1.00 0.000 174 ALA A O 8
ATOM 8958 N N . SER A 1 76 ? 14.616 -11.729 -8.170 1.00 0.000 175 SER A N 8
ATOM 8959 C CA . SER A 1 76 ? 15.368 -12.747 -8.893 1.00 0.000 175 SER A CA 8
ATOM 8960 C C . SER A 1 76 ? 14.430 -13.668 -9.667 1.00 0.000 175 SER A C 8
ATOM 8961 O O . SER A 1 76 ? 13.210 -13.573 -9.545 1.00 0.000 175 SER A O 8
ATOM 8969 N N . MET A 1 1 ? 1.182 0.202 -3.357 1.00 0.000 100 MET A N 9
ATOM 8970 C CA . MET A 1 1 ? 1.952 0.281 -2.120 1.00 0.000 100 MET A CA 9
ATOM 8971 C C . MET A 1 1 ? 3.101 -0.722 -2.130 1.00 0.000 100 MET A C 9
ATOM 8972 O O . MET A 1 1 ? 4.200 -0.427 -1.657 1.00 0.000 100 MET A O 9
ATOM 8986 N N . LEU A 1 2 ? 2.842 -1.907 -2.672 1.00 0.000 101 LEU A N 9
ATOM 8987 C CA . LEU A 1 2 ? 3.855 -2.954 -2.743 1.00 0.000 101 LEU A CA 9
ATOM 8988 C C . LEU A 1 2 ? 5.075 -2.478 -3.526 1.00 0.000 101 LEU A C 9
ATOM 8989 O O . LEU A 1 2 ? 4.962 -2.059 -4.679 1.00 0.000 101 LEU A O 9
ATOM 9005 N N . LEU A 1 3 ? 6.241 -2.548 -2.893 1.00 0.000 102 LEU A N 9
ATOM 9006 C CA . LEU A 1 3 ? 7.484 -2.127 -3.531 1.00 0.000 102 LEU A CA 9
ATOM 9007 C C . LEU A 1 3 ? 8.126 -3.284 -4.290 1.00 0.000 102 LEU A C 9
ATOM 9008 O O . LEU A 1 3 ? 8.240 -4.394 -3.769 1.00 0.000 102 LEU A O 9
ATOM 9024 N N . CYS A 1 4 ? 8.545 -3.017 -5.522 1.00 0.000 103 CYS A N 9
ATOM 9025 C CA . CYS A 1 4 ? 9.178 -4.035 -6.352 1.00 0.000 103 CYS A CA 9
ATOM 9026 C C . CYS A 1 4 ? 10.236 -3.415 -7.260 1.00 0.000 103 CYS A C 9
ATOM 9027 O O . CYS A 1 4 ? 10.329 -2.193 -7.379 1.00 0.000 103 CYS A O 9
ATOM 9034 N N . TYR A 1 5 ? 11.032 -4.266 -7.898 1.00 0.000 104 TYR A N 9
ATOM 9035 C CA . TYR A 1 5 ? 12.086 -3.803 -8.793 1.00 0.000 104 TYR A CA 9
ATOM 9036 C C . TYR A 1 5 ? 11.511 -3.395 -10.146 1.00 0.000 104 TYR A C 9
ATOM 9037 O O . TYR A 1 5 ? 10.365 -3.710 -10.467 1.00 0.000 104 TYR A O 9
ATOM 9055 N N . SER A 1 6 ? 12.316 -2.691 -10.936 1.00 0.000 105 SER A N 9
ATOM 9056 C CA . SER A 1 6 ? 11.888 -2.236 -12.254 1.00 0.000 105 SER A CA 9
ATOM 9057 C C . SER A 1 6 ? 12.890 -2.654 -13.325 1.00 0.000 105 SER A C 9
ATOM 9058 O O . SER A 1 6 ? 13.962 -2.062 -13.453 1.00 0.000 105 SER A O 9
ATOM 9066 N N . CYS A 1 7 ? 12.534 -3.678 -14.093 1.00 0.000 106 CYS A N 9
ATOM 9067 C CA . CYS A 1 7 ? 13.401 -4.178 -15.153 1.00 0.000 106 CYS A CA 9
ATOM 9068 C C . CYS A 1 7 ? 12.584 -4.595 -16.372 1.00 0.000 106 CYS A C 9
ATOM 9069 O O . CYS A 1 7 ? 11.873 -5.600 -16.343 1.00 0.000 106 CYS A O 9
ATOM 9076 N N . LYS A 1 8 ? 12.690 -3.817 -17.444 1.00 0.000 107 LYS A N 9
ATOM 9077 C CA . LYS A 1 8 ? 11.963 -4.105 -18.675 1.00 0.000 107 LYS A CA 9
ATOM 9078 C C . LYS A 1 8 ? 12.884 -4.003 -19.887 1.00 0.000 107 LYS A C 9
ATOM 9079 O O . LYS A 1 8 ? 13.625 -3.032 -20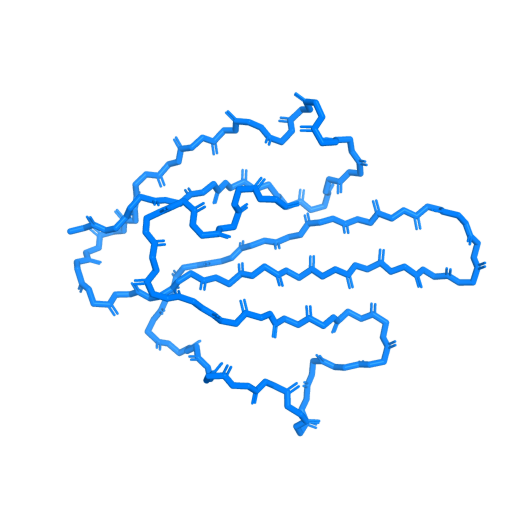.034 1.00 0.000 107 LYS A O 9
ATOM 9098 N N . ALA A 1 9 ? 12.829 -5.010 -20.752 1.00 0.000 108 ALA A N 9
ATOM 9099 C CA . ALA A 1 9 ? 13.655 -5.031 -21.953 1.00 0.000 108 ALA A CA 9
ATOM 9100 C C . ALA A 1 9 ? 15.120 -4.778 -21.615 1.00 0.000 108 ALA A C 9
ATOM 9101 O O . ALA A 1 9 ? 15.717 -3.811 -22.087 1.00 0.000 108 ALA A O 9
ATOM 9108 N N . GLN A 1 10 ? 15.694 -5.653 -20.796 1.00 0.000 109 GLN A N 9
ATOM 9109 C CA . GLN A 1 10 ? 17.089 -5.522 -20.394 1.00 0.000 109 GLN A CA 9
ATOM 9110 C C . GLN A 1 10 ? 17.672 -6.876 -20.000 1.00 0.000 109 GLN A C 9
ATOM 9111 O O . GLN A 1 10 ? 16.937 -7.805 -19.664 1.00 0.000 109 GLN A O 9
ATOM 9125 N N . VAL A 1 11 ? 18.996 -6.980 -20.043 1.00 0.000 110 VAL A N 9
ATOM 9126 C CA . VAL A 1 11 ? 19.677 -8.220 -19.690 1.00 0.000 110 VAL A CA 9
ATOM 9127 C C . VAL A 1 11 ? 20.719 -7.983 -18.602 1.00 0.000 110 VAL A C 9
ATOM 9128 O O . VAL A 1 11 ? 21.012 -8.874 -17.804 1.00 0.000 110 VAL A O 9
ATOM 9141 N N . SER A 1 12 ? 21.275 -6.777 -18.575 1.00 0.000 111 SER A N 9
ATOM 9142 C CA . SER A 1 12 ? 22.287 -6.423 -17.586 1.00 0.000 111 SER A CA 9
ATOM 9143 C C . SER A 1 12 ? 21.660 -6.242 -16.207 1.00 0.000 111 SER A C 9
ATOM 9144 O O . SER A 1 12 ? 20.670 -5.529 -16.053 1.00 0.000 111 SER A O 9
ATOM 9152 N N . ASN A 1 13 ? 22.246 -6.894 -15.208 1.00 0.000 112 ASN A N 9
ATOM 9153 C CA . ASN A 1 13 ? 21.745 -6.806 -13.841 1.00 0.000 112 ASN A CA 9
ATOM 9154 C C . ASN A 1 13 ? 21.842 -5.377 -13.317 1.00 0.000 112 ASN A C 9
ATOM 9155 O O . ASN A 1 13 ? 20.966 -4.912 -12.588 1.00 0.000 112 ASN A O 9
ATOM 9166 N N . GLU A 1 14 ? 22.913 -4.685 -13.694 1.00 0.000 113 GLU A N 9
ATOM 9167 C CA . GLU A 1 14 ? 23.123 -3.308 -13.262 1.00 0.000 113 GLU A CA 9
ATOM 9168 C C . GLU A 1 14 ? 21.889 -2.456 -13.540 1.00 0.000 113 GLU A C 9
ATOM 9169 O O . GLU A 1 14 ? 21.586 -1.522 -12.796 1.00 0.000 113 GLU A O 9
ATOM 9181 N N . ASP A 1 15 ? 21.180 -2.784 -14.615 1.00 0.000 114 ASP A N 9
ATOM 9182 C CA . ASP A 1 15 ? 19.978 -2.049 -14.991 1.00 0.000 114 ASP A CA 9
ATOM 9183 C C . ASP A 1 15 ? 18.775 -2.524 -14.182 1.00 0.000 114 ASP A C 9
ATOM 9184 O O . ASP A 1 15 ? 17.854 -1.754 -13.909 1.00 0.000 114 ASP A O 9
ATOM 9193 N N . CYS A 1 16 ? 18.790 -3.797 -13.802 1.00 0.000 115 CYS A N 9
ATOM 9194 C CA . CYS A 1 16 ? 17.700 -4.377 -13.026 1.00 0.000 115 CYS A CA 9
ATOM 9195 C C . CYS A 1 16 ? 17.923 -4.162 -11.532 1.00 0.000 115 CYS A C 9
ATOM 9196 O O . CYS A 1 16 ? 17.834 -5.100 -10.738 1.00 0.000 115 CYS A O 9
ATOM 9203 N N . LEU A 1 17 ? 18.212 -2.921 -11.155 1.00 0.000 116 LEU A N 9
ATOM 9204 C CA . LEU A 1 17 ? 18.448 -2.582 -9.756 1.00 0.000 116 LEU A CA 9
ATOM 9205 C C . LEU A 1 17 ? 17.513 -1.466 -9.302 1.00 0.000 116 LEU A C 9
ATOM 9206 O O . LEU A 1 17 ? 17.221 -1.333 -8.113 1.00 0.000 116 LEU A O 9
ATOM 9222 N N . GLN A 1 18 ? 17.045 -0.668 -10.256 1.00 0.000 117 GLN A N 9
ATOM 9223 C CA . GLN A 1 18 ? 16.141 0.436 -9.953 1.00 0.000 117 GLN A CA 9
ATOM 9224 C C . GLN A 1 18 ? 14.834 -0.078 -9.360 1.00 0.000 117 GLN A C 9
ATOM 9225 O O . GLN A 1 18 ? 14.062 -0.762 -10.032 1.00 0.000 117 GLN A O 9
ATOM 9239 N N . VAL A 1 19 ? 14.591 0.257 -8.097 1.00 0.000 118 VAL A N 9
ATOM 9240 C CA . VAL A 1 19 ? 13.376 -0.170 -7.413 1.00 0.000 118 VAL A CA 9
ATOM 9241 C C . VAL A 1 19 ? 12.259 0.853 -7.586 1.00 0.000 118 VAL A C 9
ATOM 9242 O O . VAL A 1 19 ? 12.442 2.038 -7.311 1.00 0.000 118 VAL A O 9
ATOM 9255 N N . GLU A 1 20 ? 11.102 0.386 -8.044 1.00 0.000 119 GLU A N 9
ATOM 9256 C CA . GLU A 1 20 ? 9.955 1.262 -8.255 1.00 0.000 119 GLU A CA 9
ATOM 9257 C C . GLU A 1 20 ? 8.734 0.752 -7.495 1.00 0.000 119 GLU A C 9
ATOM 9258 O O . GLU A 1 20 ? 8.459 -0.447 -7.475 1.00 0.000 119 GLU A O 9
ATOM 9270 N N . ASN A 1 21 ? 8.006 1.672 -6.870 1.00 0.000 120 ASN A N 9
ATOM 9271 C CA . ASN A 1 21 ? 6.815 1.315 -6.107 1.00 0.000 120 ASN A CA 9
ATOM 9272 C C . ASN A 1 21 ? 5.632 1.059 -7.035 1.00 0.000 120 ASN A C 9
ATOM 9273 O O . ASN A 1 21 ? 5.479 1.720 -8.062 1.00 0.000 120 ASN A O 9
ATOM 9284 N N . CYS A 1 22 ? 4.796 0.094 -6.665 1.00 0.000 121 CYS A N 9
ATOM 9285 C CA . CYS A 1 22 ? 3.625 -0.251 -7.463 1.00 0.000 121 CYS A CA 9
ATOM 9286 C C . CYS A 1 22 ? 2.629 0.904 -7.495 1.00 0.000 121 CYS A C 9
ATOM 9287 O O . CYS A 1 22 ? 2.872 1.965 -6.919 1.00 0.000 121 CYS A O 9
ATOM 9294 N N . THR A 1 23 ? 1.504 0.690 -8.171 1.00 0.000 122 THR A N 9
ATOM 9295 C CA . THR A 1 23 ? 0.471 1.712 -8.279 1.00 0.000 122 THR A CA 9
ATOM 9296 C C . THR A 1 23 ? -0.323 1.830 -6.984 1.00 0.000 122 THR A C 9
ATOM 9297 O O . THR A 1 23 ? -0.151 2.784 -6.225 1.00 0.000 122 THR A O 9
ATOM 9308 N N . GLN A 1 24 ? -1.192 0.855 -6.736 1.00 0.000 123 GLN A N 9
ATOM 9309 C CA . GLN A 1 24 ? -2.012 0.851 -5.531 1.00 0.000 123 GLN A CA 9
ATOM 9310 C C . GLN A 1 24 ? -1.809 -0.436 -4.738 1.00 0.000 123 GLN A C 9
ATOM 9311 O O . GLN A 1 24 ? -1.458 -1.475 -5.299 1.00 0.000 123 GLN A O 9
ATOM 9325 N N . LEU A 1 25 ? -2.030 -0.360 -3.430 1.00 0.000 124 LEU A N 9
ATOM 9326 C CA . LEU A 1 25 ? -1.871 -1.519 -2.559 1.00 0.000 124 LEU A CA 9
ATOM 9327 C C . LEU A 1 25 ? -2.708 -2.693 -3.056 1.00 0.000 124 LEU A C 9
ATOM 9328 O O . LEU A 1 25 ? -3.695 -2.508 -3.767 1.00 0.000 124 LEU A O 9
ATOM 9344 N N . GLY A 1 26 ? -2.308 -3.903 -2.675 1.00 0.000 125 GLY A N 9
ATOM 9345 C CA . GLY A 1 26 ? -3.033 -5.089 -3.090 1.00 0.000 125 GLY A CA 9
ATOM 9346 C C . GLY A 1 26 ? -2.453 -5.716 -4.342 1.00 0.000 125 GLY A C 9
ATOM 9347 O O . GLY A 1 26 ? -2.488 -6.935 -4.506 1.00 0.000 125 GLY A O 9
ATOM 9351 N N . GLU A 1 27 ? -1.919 -4.880 -5.227 1.00 0.000 126 GLU A N 9
ATOM 9352 C CA . GLU A 1 27 ? -1.331 -5.361 -6.472 1.00 0.000 126 GLU A CA 9
ATOM 9353 C C . GLU A 1 27 ? -0.066 -6.170 -6.199 1.00 0.000 126 GLU A C 9
ATOM 9354 O O . GLU A 1 27 ? 0.667 -5.894 -5.250 1.00 0.000 126 GLU A O 9
ATOM 9366 N N . GLN A 1 28 ? 0.182 -7.170 -7.039 1.00 0.000 127 GLN A N 9
ATOM 9367 C CA . GLN A 1 28 ? 1.357 -8.020 -6.888 1.00 0.000 127 GLN A CA 9
ATOM 9368 C C . GLN A 1 28 ? 2.381 -7.733 -7.981 1.00 0.000 127 GLN A C 9
ATOM 9369 O O . GLN A 1 28 ? 2.161 -6.884 -8.845 1.00 0.000 127 GLN A O 9
ATOM 9383 N N . CYS A 1 29 ? 3.502 -8.445 -7.937 1.00 0.000 128 CYS A N 9
ATOM 9384 C CA . CYS A 1 29 ? 4.561 -8.267 -8.922 1.00 0.000 128 CYS A CA 9
ATOM 9385 C C . CYS A 1 29 ? 4.990 -9.610 -9.508 1.00 0.000 128 CYS A C 9
ATOM 9386 O O . CYS A 1 29 ? 4.745 -10.662 -8.919 1.00 0.000 128 CYS A O 9
ATOM 9393 N N . TRP A 1 30 ? 5.632 -9.563 -10.670 1.00 0.000 129 TRP A N 9
ATOM 9394 C CA . TRP A 1 30 ? 6.095 -10.775 -11.336 1.00 0.000 129 TRP A CA 9
ATOM 9395 C C . TRP A 1 30 ? 7.331 -10.492 -12.183 1.00 0.000 129 TRP A C 9
ATOM 9396 O O . TRP A 1 30 ? 7.564 -9.357 -12.600 1.00 0.000 129 TRP A O 9
ATOM 9417 N N . THR A 1 31 ? 8.121 -11.531 -12.436 1.00 0.000 130 THR A N 9
ATOM 9418 C CA . THR A 1 31 ? 9.333 -11.394 -13.233 1.00 0.000 130 THR A CA 9
ATOM 9419 C C . THR A 1 31 ? 9.345 -12.385 -14.391 1.00 0.000 130 THR A C 9
ATOM 9420 O O . THR A 1 31 ? 9.142 -13.583 -14.197 1.00 0.000 130 THR A O 9
ATOM 9431 N N . ALA A 1 32 ? 9.584 -11.877 -15.596 1.00 0.000 131 ALA A N 9
ATOM 9432 C CA . ALA A 1 32 ? 9.625 -12.719 -16.785 1.00 0.000 131 ALA A CA 9
ATOM 9433 C C . ALA A 1 32 ? 11.060 -12.938 -17.254 1.00 0.000 131 ALA A C 9
ATOM 9434 O O . ALA A 1 32 ? 11.896 -12.040 -17.163 1.00 0.000 131 ALA A O 9
ATOM 9441 N N . ARG A 1 33 ? 11.337 -14.137 -17.755 1.00 0.000 132 ARG A N 9
ATOM 9442 C CA . ARG A 1 33 ? 12.672 -14.474 -18.235 1.00 0.000 132 ARG A CA 9
ATOM 9443 C C . ARG A 1 33 ? 12.622 -14.957 -19.682 1.00 0.000 132 ARG A C 9
ATOM 9444 O O . ARG A 1 33 ? 12.094 -16.031 -19.971 1.00 0.000 132 ARG A O 9
ATOM 9465 N N . ILE A 1 34 ? 13.176 -14.156 -20.587 1.00 0.000 133 ILE A N 9
ATOM 9466 C CA . ILE A 1 34 ? 13.195 -14.502 -22.002 1.00 0.000 133 ILE A CA 9
ATOM 9467 C C . ILE A 1 34 ? 14.480 -15.235 -22.372 1.00 0.000 133 ILE A C 9
ATOM 9468 O O . ILE A 1 34 ? 15.573 -14.675 -22.285 1.00 0.000 133 ILE A O 9
ATOM 9484 N N . ARG A 1 35 ? 14.341 -16.490 -22.786 1.00 0.000 134 ARG A N 9
ATOM 9485 C CA . ARG A 1 35 ? 15.491 -17.300 -23.170 1.00 0.000 134 ARG A CA 9
ATOM 9486 C C . ARG A 1 35 ? 15.181 -18.129 -24.413 1.00 0.000 134 ARG A C 9
ATOM 9487 O O . ARG A 1 35 ? 14.598 -19.209 -24.321 1.00 0.000 134 ARG A O 9
ATOM 9508 N N . ALA A 1 36 ? 15.576 -17.617 -25.573 1.00 0.000 135 ALA A N 9
ATOM 9509 C CA . ALA A 1 36 ? 15.342 -18.310 -26.834 1.00 0.000 135 ALA A CA 9
ATOM 9510 C C . ALA A 1 36 ? 16.291 -19.493 -26.994 1.00 0.000 135 ALA A C 9
ATOM 9511 O O . ALA A 1 36 ? 17.048 -19.822 -26.081 1.00 0.000 135 ALA A O 9
ATOM 9518 N N . VAL A 1 37 ? 16.244 -20.130 -28.160 1.00 0.000 136 VAL A N 9
ATOM 9519 C CA . VAL A 1 37 ? 17.101 -21.276 -28.440 1.00 0.000 136 VAL A CA 9
ATOM 9520 C C . VAL A 1 37 ? 18.548 -20.987 -28.058 1.00 0.000 136 VAL A C 9
ATOM 9521 O O . VAL A 1 37 ? 19.285 -21.884 -27.652 1.00 0.000 136 VAL A O 9
ATOM 9534 N N . GLY A 1 38 ? 18.949 -19.726 -28.191 1.00 0.000 137 GLY A N 9
ATOM 9535 C CA . GLY A 1 38 ? 20.308 -19.341 -27.856 1.00 0.000 137 GLY A CA 9
ATOM 9536 C C . GLY A 1 38 ? 20.752 -18.089 -28.587 1.00 0.000 137 GLY A C 9
ATOM 9537 O O . GLY A 1 38 ? 21.707 -18.122 -29.364 1.00 0.000 137 GLY A O 9
ATOM 9541 N N . LEU A 1 39 ? 20.059 -16.984 -28.339 1.00 0.000 138 LEU A N 9
ATOM 9542 C CA . LEU A 1 39 ? 20.386 -15.715 -28.981 1.00 0.000 138 LEU A CA 9
ATOM 9543 C C . LEU A 1 39 ? 20.686 -14.640 -27.941 1.00 0.000 138 LEU A C 9
ATOM 9544 O O . LEU A 1 39 ? 21.846 -14.318 -27.683 1.00 0.000 138 LEU A O 9
ATOM 9560 N N . LEU A 1 40 ? 19.633 -14.091 -27.345 1.00 0.000 139 LEU A N 9
ATOM 9561 C CA . LEU A 1 40 ? 19.783 -13.054 -26.331 1.00 0.000 139 LEU A CA 9
ATOM 9562 C C . LEU A 1 40 ? 18.744 -13.218 -25.226 1.00 0.000 139 LEU A C 9
ATOM 9563 O O . LEU A 1 40 ? 17.617 -13.645 -25.477 1.00 0.000 139 LEU A O 9
ATOM 9579 N N . THR A 1 41 ? 19.131 -12.875 -24.001 1.00 0.000 140 THR A N 9
ATOM 9580 C CA . THR A 1 41 ? 18.234 -12.983 -22.858 1.00 0.000 140 THR A CA 9
ATOM 9581 C C . THR A 1 41 ? 17.729 -11.612 -22.423 1.00 0.000 140 THR A C 9
ATOM 9582 O O . THR A 1 41 ? 18.450 -10.618 -22.507 1.00 0.000 140 THR A O 9
ATOM 9593 N N . VAL A 1 42 ? 16.485 -11.565 -21.957 1.00 0.000 141 VAL A N 9
ATOM 9594 C CA . VAL A 1 42 ? 15.883 -10.315 -21.507 1.00 0.000 141 VAL A CA 9
ATOM 9595 C C . VAL A 1 42 ? 15.060 -10.526 -20.241 1.00 0.000 141 VAL A C 9
ATOM 9596 O O . VAL A 1 42 ? 14.707 -11.655 -19.899 1.00 0.000 141 VAL A O 9
ATOM 9609 N N . ILE A 1 43 ? 14.758 -9.433 -19.550 1.00 0.000 142 ILE A N 9
ATOM 9610 C CA . ILE A 1 43 ? 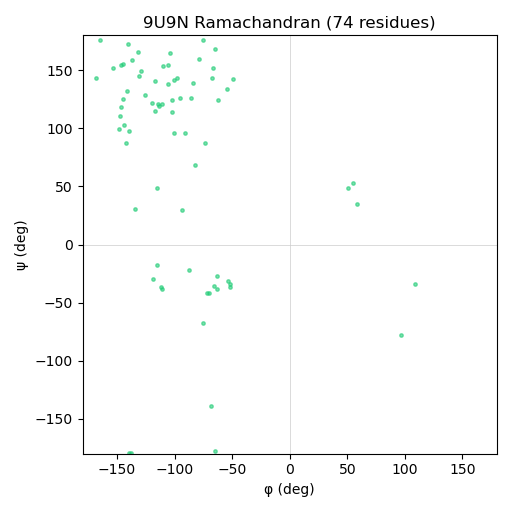13.974 -9.498 -18.323 1.00 0.000 142 ILE A CA 9
ATOM 9611 C C . ILE A 1 43 ? 12.863 -8.453 -18.323 1.00 0.000 142 ILE A C 9
ATOM 9612 O O . ILE A 1 43 ? 13.094 -7.287 -18.646 1.00 0.000 142 ILE A O 9
ATOM 9628 N N . SER A 1 44 ? 11.658 -8.878 -17.958 1.00 0.000 143 SER A N 9
ATOM 9629 C CA . SER A 1 44 ? 10.510 -7.980 -17.919 1.00 0.000 143 SER A CA 9
ATOM 9630 C C . SER A 1 44 ? 9.839 -8.016 -16.549 1.00 0.000 143 SER A C 9
ATOM 9631 O O . SER A 1 44 ? 9.678 -9.080 -15.951 1.00 0.000 143 SER A O 9
ATOM 9639 N N . LYS A 1 45 ? 9.449 -6.845 -16.057 1.00 0.000 144 LYS A N 9
ATOM 9640 C CA . LYS A 1 45 ? 8.795 -6.739 -14.759 1.00 0.000 144 LYS A CA 9
ATOM 9641 C C . LYS A 1 45 ? 7.418 -6.096 -14.894 1.00 0.000 144 LYS A C 9
ATOM 9642 O O . LYS A 1 45 ? 7.220 -5.197 -15.710 1.00 0.000 144 LYS A O 9
ATOM 9661 N N . GLY A 1 46 ? 6.470 -6.563 -14.087 1.00 0.000 145 GLY A N 9
ATOM 9662 C CA . GLY A 1 46 ? 5.124 -6.020 -14.133 1.00 0.000 145 GLY A CA 9
ATOM 9663 C C . GLY A 1 46 ? 4.431 -6.077 -12.786 1.00 0.000 145 GLY A C 9
ATOM 9664 O O . GLY A 1 46 ? 4.771 -6.903 -11.938 1.00 0.000 145 GLY A O 9
ATOM 9668 N N . CYS A 1 47 ? 3.456 -5.196 -12.587 1.00 0.000 146 CYS A N 9
ATOM 9669 C CA . CYS A 1 47 ? 2.714 -5.147 -11.333 1.00 0.000 146 CYS A CA 9
ATOM 9670 C C . CYS A 1 47 ? 1.219 -4.982 -11.592 1.00 0.000 146 CYS A C 9
ATOM 9671 O O . CYS A 1 47 ? 0.791 -4.013 -12.220 1.00 0.000 146 CYS A O 9
ATOM 9678 N N . SER A 1 48 ? 0.430 -5.934 -11.104 1.00 0.000 147 SER A N 9
ATOM 9679 C CA . SER A 1 48 ? -1.016 -5.896 -11.285 1.00 0.000 147 SER A CA 9
ATOM 9680 C C . SER A 1 48 ? -1.725 -6.646 -10.161 1.00 0.000 147 SER A C 9
ATOM 9681 O O . SER A 1 48 ? -1.108 -7.429 -9.437 1.00 0.000 147 SER A O 9
ATOM 9689 N N . LEU A 1 49 ? -3.023 -6.402 -10.022 1.00 0.000 148 LEU A N 9
ATOM 9690 C CA . LEU A 1 49 ? -3.817 -7.054 -8.987 1.00 0.000 148 LEU A CA 9
ATOM 9691 C C . LEU A 1 49 ? -4.262 -8.442 -9.435 1.00 0.000 148 LEU A C 9
ATOM 9692 O O . LEU A 1 49 ? -4.288 -9.382 -8.642 1.00 0.000 148 LEU A O 9
ATOM 9708 N N . ASN A 1 50 ? -4.609 -8.563 -10.712 1.00 0.000 149 ASN A N 9
ATOM 9709 C CA . ASN A 1 50 ? -5.051 -9.837 -11.267 1.00 0.000 149 ASN A CA 9
ATOM 9710 C C . ASN A 1 50 ? -3.873 -10.618 -11.842 1.00 0.000 149 ASN A C 9
ATOM 9711 O O . ASN A 1 50 ? -3.886 -11.013 -13.008 1.00 0.000 149 ASN A O 9
ATOM 9722 N N . CYS A 1 51 ? -2.856 -10.838 -11.015 1.00 0.000 150 CYS A N 9
ATOM 9723 C CA . CYS A 1 51 ? -1.670 -11.572 -11.440 1.00 0.000 150 CYS A CA 9
ATOM 9724 C C . CYS A 1 51 ? -1.782 -13.048 -11.070 1.00 0.000 150 CYS A C 9
ATOM 9725 O O . CYS A 1 51 ? -2.232 -13.393 -9.977 1.00 0.000 150 CYS A O 9
ATOM 9732 N N . VAL A 1 52 ? -1.369 -13.915 -11.989 1.00 0.000 151 VAL A N 9
ATOM 9733 C CA . VAL A 1 52 ? -1.421 -15.354 -11.759 1.00 0.000 151 VAL A CA 9
ATOM 9734 C C . VAL A 1 52 ? -0.022 -15.934 -11.589 1.00 0.000 151 VAL A C 9
ATOM 9735 O O . VAL A 1 52 ? 0.897 -15.595 -12.334 1.00 0.000 151 VAL A O 9
ATOM 9748 N N . ASP A 1 53 ? 0.132 -16.812 -10.603 1.00 0.000 152 ASP A N 9
ATOM 9749 C CA . ASP A 1 53 ? 1.420 -17.441 -10.335 1.00 0.000 152 ASP A CA 9
ATOM 9750 C C . ASP A 1 53 ? 1.502 -18.814 -10.995 1.00 0.000 152 ASP A C 9
ATOM 9751 O O . ASP A 1 53 ? 2.137 -19.729 -10.471 1.00 0.000 152 ASP A O 9
ATOM 9760 N N . ASP A 1 54 ? 0.855 -18.950 -12.147 1.00 0.000 153 ASP A N 9
ATOM 9761 C CA . ASP A 1 54 ? 0.854 -20.211 -12.880 1.00 0.000 153 ASP A CA 9
ATOM 9762 C C . ASP A 1 54 ? 1.117 -19.977 -14.364 1.00 0.000 153 ASP A C 9
ATOM 9763 O O . ASP A 1 54 ? 0.643 -20.730 -15.215 1.00 0.000 153 ASP A O 9
ATOM 9772 N N . SER A 1 55 ? 1.875 -18.928 -14.668 1.00 0.000 154 SER A N 9
ATOM 9773 C CA . SER A 1 55 ? 2.197 -18.592 -16.050 1.00 0.000 154 SER A CA 9
ATOM 9774 C C . SER A 1 55 ? 0.938 -18.570 -16.911 1.00 0.000 154 SER A C 9
ATOM 9775 O O . SER A 1 55 ? 0.961 -18.978 -18.072 1.00 0.000 154 SER A O 9
ATOM 9783 N N . GLN A 1 56 ? -0.158 -18.090 -16.333 1.00 0.000 155 GLN A N 9
ATOM 9784 C CA . GLN A 1 56 ? -1.427 -18.015 -17.047 1.00 0.000 155 GLN A CA 9
ATOM 9785 C C . GLN A 1 56 ? -1.775 -16.570 -17.390 1.00 0.000 155 GLN A C 9
ATOM 9786 O O . GLN A 1 56 ? -2.545 -15.921 -16.680 1.00 0.000 155 GLN A O 9
ATOM 9800 N N . ASP A 1 57 ? -1.203 -16.071 -18.480 1.00 0.000 156 ASP A N 9
ATOM 9801 C CA . ASP A 1 57 ? -1.452 -14.702 -18.917 1.00 0.000 156 ASP A CA 9
ATOM 9802 C C . ASP A 1 57 ? -1.401 -14.600 -20.438 1.00 0.000 156 ASP A C 9
ATOM 9803 O O . ASP A 1 57 ? -1.179 -15.594 -21.130 1.00 0.000 156 ASP A O 9
ATOM 9812 N N . TYR A 1 58 ? -1.609 -13.393 -20.952 1.00 0.000 157 TYR A N 9
ATOM 9813 C CA . TYR A 1 58 ? -1.589 -13.161 -22.391 1.00 0.000 157 TYR A CA 9
ATOM 9814 C C . TYR A 1 58 ? -0.287 -12.490 -22.817 1.00 0.000 157 TYR A C 9
ATOM 9815 O O . TYR A 1 58 ? -0.271 -11.666 -23.732 1.00 0.000 157 TYR A O 9
ATOM 9833 N N . TYR A 1 59 ? 0.802 -12.849 -22.148 1.00 0.000 158 TYR A N 9
ATOM 9834 C CA . TYR A 1 59 ? 2.110 -12.282 -22.455 1.00 0.000 158 TYR A CA 9
ATOM 9835 C C . TYR A 1 59 ? 3.132 -13.382 -22.724 1.00 0.000 158 TYR A C 9
ATOM 9836 O O . TYR A 1 59 ? 4.193 -13.425 -22.102 1.00 0.000 158 TYR A O 9
ATOM 9854 N N . VAL A 1 60 ? 2.803 -14.271 -23.656 1.00 0.000 159 VAL A N 9
ATOM 9855 C CA . VAL A 1 60 ? 3.692 -15.372 -24.010 1.00 0.000 159 VAL A CA 9
ATOM 9856 C C . VAL A 1 60 ? 4.779 -14.912 -24.975 1.00 0.000 159 VAL A C 9
ATOM 9857 O O . VAL A 1 60 ? 4.773 -13.770 -25.434 1.00 0.000 159 VAL A O 9
ATOM 9870 N N . GLY A 1 61 ? 5.711 -15.809 -25.279 1.00 0.000 160 GLY A N 9
ATOM 9871 C CA . GLY A 1 61 ? 6.792 -15.477 -26.189 1.00 0.000 160 GLY A CA 9
ATOM 9872 C C . GLY A 1 61 ? 8.138 -15.970 -25.695 1.00 0.000 160 GLY A C 9
ATOM 9873 O O . GLY A 1 61 ? 9.066 -15.183 -25.508 1.00 0.000 160 GLY A O 9
ATOM 9877 N N . LYS A 1 62 ? 8.245 -17.277 -25.481 1.00 0.000 161 LYS A N 9
ATOM 9878 C CA . LYS A 1 62 ? 9.486 -17.876 -25.005 1.00 0.000 161 LYS A CA 9
ATOM 9879 C C . LYS A 1 62 ? 9.929 -17.238 -23.692 1.00 0.000 161 LYS A C 9
ATOM 9880 O O . LYS A 1 62 ? 11.124 -17.099 -23.429 1.00 0.000 161 LYS A O 9
ATOM 9899 N N . LYS A 1 63 ? 8.960 -16.852 -22.870 1.00 0.000 162 LYS A N 9
ATOM 9900 C CA . LYS A 1 63 ? 9.249 -16.232 -21.582 1.00 0.000 162 LYS A CA 9
ATOM 9901 C C . LYS A 1 63 ? 8.389 -16.840 -20.479 1.00 0.000 162 LYS A C 9
ATOM 9902 O O . LYS A 1 63 ? 7.230 -17.188 -20.704 1.00 0.000 162 LYS A O 9
ATOM 9921 N N . ASN A 1 64 ? 8.963 -16.963 -19.287 1.00 0.000 163 ASN A N 9
ATOM 9922 C CA . ASN A 1 64 ? 8.248 -17.528 -18.149 1.00 0.000 163 ASN A CA 9
ATOM 9923 C C . ASN A 1 64 ? 7.989 -16.464 -17.086 1.00 0.000 163 ASN A C 9
ATOM 9924 O O . ASN A 1 64 ? 8.924 -15.888 -16.530 1.00 0.000 163 ASN A O 9
ATOM 9935 N N . ILE A 1 65 ? 6.714 -16.210 -16.810 1.00 0.000 164 ILE A N 9
ATOM 9936 C CA . ILE A 1 65 ? 6.333 -15.217 -15.813 1.00 0.000 164 ILE A CA 9
ATOM 9937 C C . ILE A 1 65 ? 6.049 -15.872 -14.465 1.00 0.000 164 ILE A C 9
ATOM 9938 O O . ILE A 1 65 ? 5.354 -16.886 -14.388 1.00 0.000 164 ILE A O 9
ATOM 9954 N N . THR A 1 66 ? 6.591 -15.286 -13.402 1.00 0.000 165 THR A N 9
ATOM 9955 C CA . THR A 1 66 ? 6.397 -15.811 -12.057 1.00 0.000 165 THR A CA 9
ATOM 9956 C C . THR A 1 66 ? 5.834 -14.743 -11.126 1.00 0.000 165 THR A C 9
ATOM 9957 O O . THR A 1 66 ? 6.465 -13.712 -10.894 1.00 0.000 165 THR A O 9
ATOM 9968 N N . CYS A 1 67 ? 4.643 -14.997 -10.594 1.00 0.000 166 CYS A N 9
ATOM 9969 C CA . CYS A 1 67 ? 3.994 -14.057 -9.687 1.00 0.000 166 CYS A CA 9
ATOM 9970 C C . CYS A 1 67 ? 4.559 -14.185 -8.276 1.00 0.000 166 CYS A C 9
ATOM 9971 O O . CYS A 1 67 ? 5.230 -15.165 -7.950 1.00 0.000 166 CYS A O 9
ATOM 9978 N N . CYS A 1 68 ? 4.283 -13.189 -7.441 1.00 0.000 167 CYS A N 9
ATOM 9979 C CA . CYS A 1 68 ? 4.763 -13.188 -6.065 1.00 0.000 167 CYS A CA 9
ATOM 9980 C C . CYS A 1 68 ? 4.158 -12.028 -5.278 1.00 0.000 167 CYS A C 9
ATOM 9981 O O . CYS A 1 68 ? 3.985 -10.930 -5.807 1.00 0.000 167 CYS A O 9
ATOM 9988 N N . ASP A 1 69 ? 3.838 -12.281 -4.014 1.00 0.000 168 ASP A N 9
ATOM 9989 C CA . ASP A 1 69 ? 3.254 -11.259 -3.154 1.00 0.000 168 ASP A CA 9
ATOM 9990 C C . ASP A 1 69 ? 4.200 -10.905 -2.011 1.00 0.000 168 ASP A C 9
ATOM 9991 O O . ASP A 1 69 ? 3.892 -11.134 -0.841 1.00 0.000 168 ASP A O 9
ATOM 10000 N N . THR A 1 70 ? 5.355 -10.345 -2.358 1.00 0.000 169 THR A N 9
ATOM 10001 C CA . THR A 1 70 ? 6.348 -9.961 -1.362 1.00 0.000 169 THR A CA 9
ATOM 10002 C C . THR A 1 70 ? 7.133 -8.735 -1.813 1.00 0.000 169 THR A C 9
ATOM 10003 O O . THR A 1 70 ? 7.387 -8.552 -3.004 1.00 0.000 169 THR A O 9
ATOM 10014 N N . ASP A 1 71 ? 7.516 -7.898 -0.855 1.00 0.000 170 ASP A N 9
ATOM 10015 C CA . ASP A 1 71 ? 8.275 -6.689 -1.153 1.00 0.000 170 ASP A CA 9
ATOM 10016 C C . ASP A 1 71 ? 9.582 -7.029 -1.863 1.00 0.000 170 ASP A C 9
ATOM 10017 O O . ASP A 1 71 ? 10.439 -7.721 -1.310 1.00 0.000 170 ASP A O 9
ATOM 10026 N N . LEU A 1 72 ? 9.728 -6.540 -3.089 1.00 0.000 171 LEU A N 9
ATOM 10027 C CA . LEU A 1 72 ? 10.931 -6.793 -3.875 1.00 0.000 171 LEU A CA 9
ATOM 10028 C C . LEU A 1 72 ? 11.061 -8.275 -4.211 1.00 0.000 171 LEU A C 9
ATOM 10029 O O . LEU A 1 72 ? 12.166 -8.812 -4.285 1.00 0.000 171 LEU A O 9
ATOM 10045 N N . CYS A 1 73 ? 9.923 -8.932 -4.415 1.00 0.000 172 CYS A N 9
ATOM 10046 C CA . CYS A 1 73 ? 9.908 -10.351 -4.745 1.00 0.000 172 CYS A CA 9
ATOM 10047 C C . CYS A 1 73 ? 10.656 -10.615 -6.049 1.00 0.000 172 CYS A C 9
ATOM 10048 O O . CYS A 1 73 ? 11.184 -11.705 -6.265 1.00 0.000 172 CYS A O 9
ATOM 10055 N N . ASN A 1 74 ? 10.695 -9.608 -6.916 1.00 0.000 173 ASN A N 9
ATOM 10056 C CA . ASN A 1 74 ? 11.378 -9.730 -8.199 1.00 0.000 173 ASN A CA 9
ATOM 10057 C C . ASN A 1 74 ? 12.819 -9.239 -8.098 1.00 0.000 173 ASN A C 9
ATOM 10058 O O . ASN A 1 74 ? 13.372 -8.704 -9.058 1.00 0.000 173 ASN A O 9
ATOM 10069 N N . ALA A 1 75 ? 13.421 -9.427 -6.928 1.00 0.000 174 ALA A N 9
ATOM 10070 C CA . ALA A 1 75 ? 14.798 -9.006 -6.702 1.00 0.000 174 ALA A CA 9
ATOM 10071 C C . ALA A 1 75 ? 15.778 -9.917 -7.434 1.00 0.000 174 ALA A C 9
ATOM 10072 O O . ALA A 1 75 ? 16.650 -9.446 -8.164 1.00 0.000 174 ALA A O 9
ATOM 10079 N N . SER A 1 76 ? 15.628 -11.222 -7.233 1.00 0.000 175 SER A N 9
ATOM 10080 C CA . SER A 1 76 ? 16.503 -12.199 -7.871 1.00 0.000 175 SER A CA 9
ATOM 10081 C C . SER A 1 76 ? 15.990 -12.562 -9.261 1.00 0.000 175 SER A C 9
ATOM 10082 O O . SER A 1 76 ? 14.790 -12.509 -9.524 1.00 0.000 175 SER A O 9
ATOM 10090 N N . MET A 1 1 ? 1.145 -0.195 -1.604 1.00 0.000 100 MET A N 10
ATOM 10091 C CA . MET A 1 1 ? 2.435 0.376 -1.235 1.00 0.000 100 MET A CA 10
ATOM 10092 C C . MET A 1 1 ? 3.519 -0.697 -1.218 1.00 0.000 100 MET A C 10
ATOM 10093 O O . MET A 1 1 ? 4.314 -0.776 -0.281 1.00 0.000 100 MET A O 10
ATOM 10107 N N . LEU A 1 2 ? 3.546 -1.521 -2.260 1.00 0.000 101 LEU A N 10
ATOM 10108 C CA . LEU A 1 2 ? 4.533 -2.590 -2.365 1.00 0.000 101 LEU A CA 10
ATOM 10109 C C . LEU A 1 2 ? 5.750 -2.131 -3.160 1.00 0.000 101 LEU A C 10
ATOM 10110 O O . LEU A 1 2 ? 5.618 -1.498 -4.209 1.00 0.000 101 LEU A O 10
ATOM 10126 N N . LEU A 1 3 ? 6.936 -2.456 -2.657 1.00 0.000 102 LEU A N 10
ATOM 10127 C CA . LEU A 1 3 ? 8.179 -2.079 -3.322 1.00 0.000 102 LEU A CA 10
ATOM 10128 C C . LEU A 1 3 ? 8.714 -3.230 -4.168 1.00 0.000 102 LEU A C 10
ATOM 10129 O O . LEU A 1 3 ? 8.926 -4.336 -3.668 1.00 0.000 102 LEU A O 10
ATOM 10145 N N . CYS A 1 4 ? 8.933 -2.963 -5.451 1.00 0.000 103 CYS A N 10
ATOM 10146 C CA . CYS A 1 4 ? 9.446 -3.975 -6.366 1.00 0.000 103 CYS A CA 10
ATOM 10147 C C . CYS A 1 4 ? 10.351 -3.345 -7.422 1.00 0.000 103 CYS A C 10
ATOM 10148 O O . CYS A 1 4 ? 10.231 -2.159 -7.729 1.00 0.000 103 CYS A O 10
ATOM 10155 N N . TYR A 1 5 ? 11.255 -4.147 -7.973 1.00 0.000 104 TYR A N 10
ATOM 10156 C CA . TYR A 1 5 ? 12.181 -3.669 -8.992 1.00 0.000 104 TYR A CA 10
ATOM 10157 C C . TYR A 1 5 ? 11.435 -3.263 -10.259 1.00 0.000 104 TYR A C 10
ATOM 10158 O O . TYR A 1 5 ? 10.238 -3.517 -10.397 1.00 0.000 104 TYR A O 10
ATOM 10176 N N . SER A 1 6 ? 12.151 -2.631 -11.183 1.00 0.000 105 SER A N 10
ATOM 10177 C CA . SER A 1 6 ? 11.558 -2.186 -12.439 1.00 0.000 105 SER A CA 10
ATOM 10178 C C . SER A 1 6 ? 12.620 -2.056 -13.526 1.00 0.000 105 SER A C 10
ATOM 10179 O O . SER A 1 6 ? 13.591 -1.313 -13.377 1.00 0.000 105 SER A O 10
ATOM 10187 N N . CYS A 1 7 ? 12.430 -2.785 -14.621 1.00 0.000 106 CYS A N 10
ATOM 10188 C CA . CYS A 1 7 ? 13.370 -2.754 -15.734 1.00 0.000 106 CYS A CA 10
ATOM 10189 C C . CYS A 1 7 ? 12.635 -2.826 -17.069 1.00 0.000 106 CYS A C 10
ATOM 10190 O O . CYS A 1 7 ? 11.417 -2.651 -17.131 1.00 0.000 106 CYS A O 10
ATOM 10197 N N . LYS A 1 8 ? 13.382 -3.086 -18.137 1.00 0.000 107 LYS A N 10
ATOM 10198 C CA . LYS A 1 8 ? 12.803 -3.183 -19.471 1.00 0.000 107 LYS A CA 10
ATOM 10199 C C . LYS A 1 8 ? 13.834 -3.688 -20.476 1.00 0.000 107 LYS A C 10
ATOM 10200 O O . LYS A 1 8 ? 14.728 -2.948 -20.887 1.00 0.000 107 LYS A O 10
ATOM 10219 N N . ALA A 1 9 ? 13.702 -4.951 -20.869 1.00 0.000 108 ALA A N 10
ATOM 10220 C CA . ALA A 1 9 ? 14.620 -5.552 -21.828 1.00 0.000 108 ALA A CA 10
ATOM 10221 C C . ALA A 1 9 ? 16.053 -5.529 -21.306 1.00 0.000 108 ALA A C 10
ATOM 10222 O O . ALA A 1 9 ? 17.006 -5.537 -22.084 1.00 0.000 108 ALA A O 10
ATOM 10229 N N . GLN A 1 10 ? 16.196 -5.499 -19.985 1.00 0.000 109 GLN A N 10
ATOM 10230 C CA . GLN A 1 10 ? 17.513 -5.472 -19.361 1.00 0.000 109 GLN A CA 10
ATOM 10231 C C . GLN A 1 10 ? 18.076 -6.883 -19.218 1.00 0.000 109 GLN A C 10
ATOM 10232 O O . GLN A 1 10 ? 17.352 -7.821 -18.886 1.00 0.000 109 GLN A O 10
ATOM 10246 N N . VAL A 1 11 ? 19.373 -7.025 -19.471 1.00 0.000 110 VAL A N 10
ATOM 10247 C CA . VAL A 1 11 ? 20.034 -8.321 -19.371 1.00 0.000 110 VAL A CA 10
ATOM 10248 C C . VAL A 1 11 ? 21.048 -8.333 -18.232 1.00 0.000 110 VAL A C 10
ATOM 10249 O O . VAL A 1 11 ? 21.264 -9.362 -17.591 1.00 0.000 110 VAL A O 10
ATOM 10262 N N . SER A 1 12 ? 21.668 -7.184 -17.986 1.00 0.000 111 SER A N 10
ATOM 10263 C CA . SER A 1 12 ? 22.662 -7.063 -16.926 1.00 0.000 111 SER A CA 10
ATOM 10264 C C . SER A 1 12 ? 22.019 -6.579 -15.630 1.00 0.000 111 SER A C 10
ATOM 10265 O O . SER A 1 12 ? 21.301 -5.580 -15.616 1.00 0.000 111 SER A O 10
ATOM 10273 N N . ASN A 1 13 ? 22.283 -7.295 -14.543 1.00 0.000 112 ASN A N 10
ATOM 10274 C CA . ASN A 1 13 ? 21.729 -6.940 -13.241 1.00 0.000 112 ASN A CA 10
ATOM 10275 C C . ASN A 1 13 ? 22.012 -5.478 -12.910 1.00 0.000 112 ASN A C 10
ATOM 10276 O O . ASN A 1 13 ? 21.134 -4.759 -12.433 1.00 0.000 112 ASN A O 10
ATOM 10287 N N . GLU A 1 14 ? 23.242 -5.045 -13.169 1.00 0.000 113 GLU A N 10
ATOM 10288 C CA . GLU A 1 14 ? 23.639 -3.668 -12.899 1.00 0.000 113 GLU A CA 10
ATOM 10289 C C . GLU A 1 14 ? 22.606 -2.687 -13.445 1.00 0.000 113 GLU A C 10
ATOM 10290 O O . GLU A 1 14 ? 22.333 -1.653 -12.834 1.00 0.000 113 GLU A O 10
ATOM 10302 N N . ASP A 1 15 ? 22.036 -3.018 -14.598 1.00 0.000 114 ASP A N 10
ATOM 10303 C CA . ASP A 1 15 ? 21.032 -2.167 -15.227 1.00 0.000 114 ASP A CA 10
ATOM 10304 C C . ASP A 1 15 ? 19.647 -2.445 -14.653 1.00 0.000 114 ASP A C 10
ATOM 10305 O O . ASP A 1 15 ? 18.835 -1.533 -14.492 1.00 0.000 114 ASP A O 10
ATOM 10314 N N . CYS A 1 16 ? 19.382 -3.710 -14.346 1.00 0.000 115 CYS A N 10
ATOM 10315 C CA . CYS A 1 16 ? 18.094 -4.110 -13.791 1.00 0.000 115 CYS A CA 10
ATOM 10316 C C . CYS A 1 16 ? 18.125 -4.077 -12.266 1.00 0.000 115 CYS A C 10
ATOM 10317 O O . CYS A 1 16 ? 17.657 -5.005 -11.604 1.00 0.000 115 CYS A O 10
ATOM 10324 N N . LEU A 1 17 ? 18.680 -3.004 -11.714 1.00 0.000 116 LEU A N 10
ATOM 10325 C CA . LEU A 1 17 ? 18.772 -2.849 -10.267 1.00 0.000 116 LEU A CA 10
ATOM 10326 C C . LEU A 1 17 ? 18.059 -1.581 -9.808 1.00 0.000 116 LEU A C 10
ATOM 10327 O O . LEU A 1 17 ? 18.523 -0.890 -8.902 1.00 0.000 116 LEU A O 10
ATOM 10343 N N . GLN A 1 18 ? 16.928 -1.283 -10.439 1.00 0.000 117 GLN A N 10
ATOM 10344 C CA . GLN A 1 18 ? 16.150 -0.099 -10.095 1.00 0.000 117 GLN A CA 10
ATOM 10345 C C . GLN A 1 18 ? 14.903 -0.479 -9.302 1.00 0.000 117 GLN A C 10
ATOM 10346 O O . GLN A 1 18 ? 14.001 -1.136 -9.821 1.00 0.000 117 GLN A O 10
ATOM 10360 N N . VAL A 1 19 ? 14.860 -0.061 -8.041 1.00 0.000 118 VAL A N 10
ATOM 10361 C CA . VAL A 1 19 ? 13.723 -0.356 -7.176 1.00 0.000 118 VAL A CA 10
ATOM 10362 C C . VAL A 1 19 ? 12.742 0.810 -7.141 1.00 0.000 118 VAL A C 10
ATOM 10363 O O . VAL A 1 19 ? 13.116 1.939 -6.828 1.00 0.000 118 VAL A O 10
ATOM 10376 N N . GLU A 1 20 ? 11.484 0.527 -7.466 1.00 0.000 119 GLU A N 10
ATOM 10377 C CA . GLU A 1 20 ? 10.448 1.553 -7.471 1.00 0.000 119 GLU A CA 10
ATOM 10378 C C . GLU A 1 20 ? 9.226 1.098 -6.679 1.00 0.000 119 GLU A C 10
ATOM 10379 O O . GLU A 1 20 ? 8.876 -0.081 -6.682 1.00 0.000 119 GLU A O 10
ATOM 10391 N N . ASN A 1 21 ? 8.582 2.042 -6.002 1.00 0.000 120 ASN A N 10
ATOM 10392 C CA . ASN A 1 21 ? 7.399 1.739 -5.204 1.00 0.000 120 ASN A CA 10
ATOM 10393 C C . ASN A 1 21 ? 6.146 1.718 -6.074 1.00 0.000 120 ASN A C 10
ATOM 10394 O O . ASN A 1 21 ? 5.958 2.582 -6.931 1.00 0.000 120 ASN A O 10
ATOM 10405 N N . CYS A 1 22 ? 5.291 0.727 -5.847 1.00 0.000 121 CYS A N 10
ATOM 10406 C CA . CYS A 1 22 ? 4.056 0.592 -6.609 1.00 0.000 121 CYS A CA 10
ATOM 10407 C C . CYS A 1 22 ? 3.127 1.776 -6.352 1.00 0.000 121 CYS A C 10
ATOM 10408 O O . CYS A 1 22 ? 3.495 2.733 -5.671 1.00 0.000 121 CYS A O 10
ATOM 10415 N N . THR A 1 23 ? 1.919 1.703 -6.902 1.00 0.000 122 THR A N 10
ATOM 10416 C CA . THR A 1 23 ? 0.937 2.767 -6.734 1.00 0.000 122 THR A CA 10
ATOM 10417 C C . THR A 1 23 ? 0.352 2.758 -5.326 1.00 0.000 122 THR A C 10
ATOM 10418 O O . THR A 1 23 ? 0.698 3.599 -4.496 1.00 0.000 122 THR A O 10
ATOM 10429 N N . GLN A 1 24 ? -0.533 1.802 -5.064 1.00 0.000 123 GLN A N 10
ATOM 10430 C CA . GLN A 1 24 ? -1.166 1.685 -3.755 1.00 0.000 123 GLN A CA 10
ATOM 10431 C C . GLN A 1 24 ? -1.225 0.229 -3.308 1.00 0.000 123 GLN A C 10
ATOM 10432 O O . GLN A 1 24 ? -0.778 -0.670 -4.021 1.00 0.000 123 GLN A O 10
ATOM 10446 N N . LEU A 1 25 ? -1.780 0.002 -2.122 1.00 0.000 124 LEU A N 10
ATOM 10447 C CA . LEU A 1 25 ? -1.898 -1.347 -1.578 1.00 0.000 124 LEU A CA 10
ATOM 10448 C C . LEU A 1 25 ? -2.790 -2.214 -2.461 1.00 0.000 124 LEU A C 10
ATOM 10449 O O . LEU A 1 25 ? -3.677 -1.711 -3.149 1.00 0.000 124 LEU A O 10
ATOM 10465 N N . GLY A 1 26 ? -2.549 -3.521 -2.434 1.00 0.000 125 GLY A N 10
ATOM 10466 C CA . GLY A 1 26 ? -3.340 -4.438 -3.234 1.00 0.000 125 GLY A CA 10
ATOM 10467 C C . GLY A 1 26 ? -2.630 -4.858 -4.506 1.00 0.000 125 GLY A C 10
ATOM 10468 O O . GLY A 1 26 ? -2.808 -5.979 -4.982 1.00 0.000 125 GLY A O 10
ATOM 10472 N N . GLU A 1 27 ? -1.826 -3.955 -5.059 1.00 0.000 126 GLU A N 10
ATOM 10473 C CA . GLU A 1 27 ? -1.089 -4.239 -6.285 1.00 0.000 126 GLU A CA 10
ATOM 10474 C C . GLU A 1 27 ? 0.029 -5.245 -6.028 1.00 0.000 126 GLU A C 10
ATOM 10475 O O . GLU A 1 27 ? 0.761 -5.136 -5.045 1.00 0.000 126 GLU A O 10
ATOM 10487 N N . GLN A 1 28 ? 0.153 -6.223 -6.919 1.00 0.000 127 GLN A N 10
ATOM 10488 C CA . GLN A 1 28 ? 1.180 -7.250 -6.788 1.00 0.000 127 GLN A CA 10
ATOM 10489 C C . GLN A 1 28 ? 2.265 -7.071 -7.845 1.00 0.000 127 GLN A C 10
ATOM 10490 O O . GLN A 1 28 ? 2.163 -6.206 -8.716 1.00 0.000 127 GLN A O 10
ATOM 10504 N N . CYS A 1 29 ? 3.306 -7.893 -7.762 1.00 0.000 128 CYS A N 10
ATOM 10505 C CA . CYS A 1 29 ? 4.412 -7.826 -8.710 1.00 0.000 128 CYS A CA 10
ATOM 10506 C C . CYS A 1 29 ? 4.635 -9.178 -9.381 1.00 0.000 128 CYS A C 10
ATOM 10507 O O . CYS A 1 29 ? 4.184 -10.211 -8.885 1.00 0.000 128 CYS A O 10
ATOM 10514 N N . TRP A 1 30 ? 5.334 -9.163 -10.510 1.00 0.000 129 TRP A N 10
ATOM 10515 C CA . TRP A 1 30 ? 5.618 -10.388 -11.250 1.00 0.000 129 TRP A CA 10
ATOM 10516 C C . TRP A 1 30 ? 6.944 -10.280 -11.994 1.00 0.000 129 TRP A C 10
ATOM 10517 O O . TRP A 1 30 ? 7.372 -9.186 -12.365 1.00 0.000 129 TRP A O 10
ATOM 10538 N N . THR A 1 31 ? 7.591 -11.420 -12.212 1.00 0.000 130 THR A N 10
ATOM 10539 C CA . THR A 1 31 ? 8.869 -11.453 -12.911 1.00 0.000 130 THR A CA 10
ATOM 10540 C C . THR A 1 31 ? 8.826 -12.419 -14.090 1.00 0.000 130 THR A C 10
ATOM 10541 O O . THR A 1 31 ? 8.670 -13.626 -13.909 1.00 0.000 130 THR A O 10
ATOM 10552 N N . ALA A 1 32 ? 8.966 -11.880 -15.296 1.00 0.000 131 ALA A N 10
ATOM 10553 C CA . ALA A 1 32 ? 8.946 -12.695 -16.504 1.00 0.000 131 ALA A CA 10
ATOM 10554 C C . ALA A 1 32 ? 10.310 -12.698 -17.187 1.00 0.000 131 ALA A C 10
ATOM 10555 O O . ALA A 1 32 ? 11.148 -11.835 -16.925 1.00 0.000 131 ALA A O 10
ATOM 10562 N N . ARG A 1 33 ? 10.525 -13.674 -18.063 1.00 0.000 132 ARG A N 10
ATOM 10563 C CA . ARG A 1 33 ? 11.788 -13.790 -18.782 1.00 0.000 132 ARG A CA 10
ATOM 10564 C C . ARG A 1 33 ? 11.550 -14.146 -20.247 1.00 0.000 132 ARG A C 10
ATOM 10565 O O . ARG A 1 33 ? 10.643 -14.914 -20.569 1.00 0.000 132 ARG A O 10
ATOM 10586 N N . ILE A 1 34 ? 12.368 -13.582 -21.128 1.00 0.000 133 ILE A N 10
ATOM 10587 C CA . ILE A 1 34 ? 12.246 -13.840 -22.557 1.00 0.000 133 ILE A CA 10
ATOM 10588 C C . ILE A 1 34 ? 13.560 -14.353 -23.138 1.00 0.000 133 ILE A C 10
ATOM 10589 O O . ILE A 1 34 ? 14.585 -13.673 -23.076 1.00 0.000 133 ILE A O 10
ATOM 10605 N N . ARG A 1 35 ? 13.522 -15.555 -23.703 1.00 0.000 134 ARG A N 10
ATOM 10606 C CA . ARG A 1 35 ? 14.709 -16.159 -24.295 1.00 0.000 134 ARG A CA 10
ATOM 10607 C C . ARG A 1 35 ? 15.047 -15.499 -25.629 1.00 0.000 134 ARG A C 10
ATOM 10608 O O . ARG A 1 35 ? 14.178 -15.319 -26.481 1.00 0.000 134 ARG A O 10
ATOM 10629 N N . ALA A 1 36 ? 16.315 -15.141 -25.802 1.00 0.000 135 ALA A N 10
ATOM 10630 C CA . ALA A 1 36 ? 16.768 -14.503 -27.032 1.00 0.000 135 ALA A CA 10
ATOM 10631 C C . ALA A 1 36 ? 17.046 -15.538 -28.117 1.00 0.000 135 ALA A C 10
ATOM 10632 O O . ALA A 1 36 ? 17.226 -16.721 -27.829 1.00 0.000 135 ALA A O 10
ATOM 10639 N N . VAL A 1 37 ? 17.080 -15.084 -29.366 1.00 0.000 136 VAL A N 10
ATOM 10640 C CA . VAL A 1 37 ? 17.338 -15.971 -30.494 1.00 0.000 136 VAL A CA 10
ATOM 10641 C C . VAL A 1 37 ? 18.601 -16.794 -30.270 1.00 0.000 136 VAL A C 10
ATOM 10642 O O . VAL A 1 37 ? 18.684 -17.950 -30.683 1.00 0.000 136 VAL A O 10
ATOM 10655 N N . GLY A 1 38 ? 19.586 -16.189 -29.611 1.00 0.000 137 GLY A N 10
ATOM 10656 C CA . GLY A 1 38 ? 20.833 -16.880 -29.342 1.00 0.000 137 GLY A CA 10
ATOM 10657 C C . GLY A 1 38 ? 20.898 -17.432 -27.932 1.00 0.000 137 GLY A C 10
ATOM 10658 O O . GLY A 1 38 ? 20.187 -18.379 -27.594 1.00 0.000 137 GLY A O 10
ATOM 10662 N N . LEU A 1 39 ? 21.753 -16.840 -27.106 1.00 0.000 138 LEU A N 10
ATOM 10663 C CA . LEU A 1 39 ? 21.910 -17.279 -25.723 1.00 0.000 138 LEU A CA 10
ATOM 10664 C C . LEU A 1 39 ? 21.476 -16.185 -24.752 1.00 0.000 138 LEU A C 10
ATOM 10665 O O . LEU A 1 39 ? 20.965 -16.469 -23.669 1.00 0.000 138 LEU A O 10
ATOM 10681 N N . LEU A 1 40 ? 21.682 -14.934 -25.149 1.00 0.000 139 LEU A N 10
ATOM 10682 C CA . LEU A 1 40 ? 21.310 -13.796 -24.315 1.00 0.000 139 LEU A CA 10
ATOM 10683 C C . LEU A 1 40 ? 19.867 -13.921 -23.836 1.00 0.000 139 LEU A C 10
ATOM 10684 O O . LEU A 1 40 ? 19.111 -14.763 -24.320 1.00 0.000 139 LEU A O 10
ATOM 10700 N N . THR A 1 41 ? 19.491 -13.075 -22.881 1.00 0.000 140 THR A N 10
ATOM 10701 C CA . THR A 1 41 ? 18.139 -13.090 -22.337 1.00 0.000 140 THR A CA 10
ATOM 10702 C C . THR A 1 41 ? 17.792 -11.753 -21.690 1.00 0.000 140 THR A C 10
ATOM 10703 O O . THR A 1 41 ? 18.650 -11.096 -21.101 1.00 0.000 140 THR A O 10
ATOM 10714 N N . VAL A 1 42 ? 16.529 -11.356 -21.804 1.00 0.000 141 VAL A N 10
ATOM 10715 C CA . VAL A 1 42 ? 16.068 -10.099 -21.228 1.00 0.000 141 VAL A CA 10
ATOM 10716 C C . VAL A 1 42 ? 15.165 -10.343 -20.024 1.00 0.000 141 VAL A C 10
ATOM 10717 O O . VAL A 1 42 ? 14.548 -11.402 -19.904 1.00 0.000 141 VAL A O 10
ATOM 10730 N N . ILE A 1 43 ? 15.093 -9.358 -19.136 1.00 0.000 142 ILE A N 10
ATOM 10731 C CA . ILE A 1 43 ? 14.264 -9.466 -17.942 1.00 0.000 142 ILE A CA 10
ATOM 10732 C C . ILE A 1 43 ? 13.122 -8.455 -17.972 1.00 0.000 142 ILE A C 10
ATOM 10733 O O . ILE A 1 43 ? 13.316 -7.295 -18.335 1.00 0.000 142 ILE A O 10
ATOM 10749 N N . SER A 1 44 ? 11.932 -8.904 -17.587 1.00 0.000 143 SER A N 10
ATOM 10750 C CA . SER A 1 44 ? 10.758 -8.039 -17.572 1.00 0.000 143 SER A CA 10
ATOM 10751 C C . SER A 1 44 ? 9.983 -8.199 -16.267 1.00 0.000 143 SER A C 10
ATOM 10752 O O . SER A 1 44 ? 9.835 -9.306 -15.750 1.00 0.000 143 SER A O 10
ATOM 10760 N N . LYS A 1 45 ? 9.489 -7.084 -15.739 1.00 0.000 144 LYS A N 10
ATOM 10761 C CA . LYS A 1 45 ? 8.728 -7.097 -14.496 1.00 0.000 144 LYS A CA 10
ATOM 10762 C C . LYS A 1 45 ? 7.618 -6.051 -14.527 1.00 0.000 144 LYS A C 10
ATOM 10763 O O . LYS A 1 45 ? 7.736 -5.026 -15.197 1.00 0.000 144 LYS A O 10
ATOM 10782 N N . GLY A 1 46 ? 6.540 -6.316 -13.795 1.00 0.000 145 GLY A N 10
ATOM 10783 C CA . GLY A 1 46 ? 5.426 -5.388 -13.751 1.00 0.000 145 GLY A CA 10
ATOM 10784 C C . GLY A 1 46 ? 4.687 -5.430 -12.428 1.00 0.000 145 GLY A C 10
ATOM 10785 O O . GLY A 1 46 ? 4.759 -6.421 -11.700 1.00 0.000 145 GLY A O 10
ATOM 10789 N N . CYS A 1 47 ? 3.976 -4.352 -12.115 1.00 0.000 146 CYS A N 10
ATOM 10790 C CA . CYS A 1 47 ? 3.222 -4.268 -10.870 1.00 0.000 146 CYS A CA 10
ATOM 10791 C C . CYS A 1 47 ? 1.833 -3.685 -11.113 1.00 0.000 146 CYS A C 10
ATOM 10792 O O . CYS A 1 47 ? 1.696 -2.534 -11.529 1.00 0.000 146 CYS A O 10
ATOM 10799 N N . SER A 1 48 ? 0.807 -4.487 -10.850 1.00 0.000 147 SER A N 10
ATOM 10800 C CA . SER A 1 48 ? -0.572 -4.052 -11.043 1.00 0.000 147 SER A CA 10
ATOM 10801 C C . SER A 1 48 ? -1.544 -5.007 -10.357 1.00 0.000 147 SER A C 10
ATOM 10802 O O . SER A 1 48 ? -1.133 -5.940 -9.666 1.00 0.000 147 SER A O 10
ATOM 10810 N N . LEU A 1 49 ? -2.836 -4.767 -10.553 1.00 0.000 148 LEU A N 10
ATOM 10811 C CA . LEU A 1 49 ? -3.869 -5.606 -9.955 1.00 0.000 148 LEU A CA 10
ATOM 10812 C C . LEU A 1 49 ? -4.013 -6.919 -10.716 1.00 0.000 148 LEU A C 10
ATOM 10813 O O . LEU A 1 49 ? -4.268 -7.967 -10.123 1.00 0.000 148 LEU A O 10
ATOM 10829 N N . ASN A 1 50 ? -3.847 -6.855 -12.033 1.00 0.000 149 ASN A N 10
ATOM 10830 C CA . ASN A 1 50 ? -3.957 -8.040 -12.876 1.00 0.000 149 ASN A CA 10
ATOM 10831 C C . ASN A 1 50 ? -2.727 -8.930 -12.727 1.00 0.000 149 ASN A C 10
ATOM 10832 O O . ASN A 1 50 ? -1.625 -8.557 -13.128 1.00 0.000 149 ASN A O 10
ATOM 10843 N N . CYS A 1 51 ? -2.924 -10.110 -12.147 1.00 0.000 150 CYS A N 10
ATOM 10844 C CA . CYS A 1 51 ? -1.832 -11.054 -11.945 1.00 0.000 150 CYS A CA 10
ATOM 10845 C C . CYS A 1 51 ? -2.367 -12.469 -11.742 1.00 0.000 150 CYS A C 10
ATOM 10846 O O . CYS A 1 51 ? -3.147 -12.724 -10.824 1.00 0.000 150 CYS A O 10
ATOM 10853 N N . VAL A 1 52 ? -1.942 -13.386 -12.605 1.00 0.000 151 VAL A N 10
ATOM 10854 C CA . VAL A 1 52 ? -2.377 -14.775 -12.521 1.00 0.000 151 VAL A CA 10
ATOM 10855 C C . VAL A 1 52 ? -1.378 -15.617 -11.734 1.00 0.000 151 VAL A C 10
ATOM 10856 O O . VAL A 1 52 ? -0.166 -15.438 -11.859 1.00 0.000 151 VAL A O 10
ATOM 10869 N N . ASP A 1 53 ? -1.894 -16.535 -10.925 1.00 0.000 152 ASP A N 10
ATOM 10870 C CA . ASP A 1 53 ? -1.048 -17.406 -10.118 1.00 0.000 152 ASP A CA 10
ATOM 10871 C C . ASP A 1 53 ? 0.028 -18.064 -10.976 1.00 0.000 152 ASP A C 10
ATOM 10872 O O . ASP A 1 53 ? 1.143 -18.308 -10.513 1.00 0.000 152 ASP A O 10
ATOM 10881 N N . ASP A 1 54 ? -0.314 -18.351 -12.227 1.00 0.000 153 ASP A N 10
ATOM 10882 C CA . ASP A 1 54 ? 0.623 -18.982 -13.151 1.00 0.000 153 ASP A CA 10
ATOM 10883 C C . ASP A 1 54 ? 0.180 -18.780 -14.596 1.00 0.000 153 ASP A C 10
ATOM 10884 O O . ASP A 1 54 ? -0.987 -18.984 -14.932 1.00 0.000 153 ASP A O 10
ATOM 10893 N N . SER A 1 55 ? 1.118 -18.378 -15.447 1.00 0.000 154 SER A N 10
ATOM 10894 C CA . SER A 1 55 ? 0.823 -18.145 -16.856 1.00 0.000 154 SER A CA 10
ATOM 10895 C C . SER A 1 55 ? 1.384 -19.268 -17.722 1.00 0.000 154 SER A C 10
ATOM 10896 O O . SER A 1 55 ? 1.845 -19.034 -18.839 1.00 0.000 154 SER A O 10
ATOM 10904 N N . GLN A 1 56 ? 1.339 -20.489 -17.198 1.00 0.000 155 GLN A N 10
ATOM 10905 C CA . GLN A 1 56 ? 1.843 -21.650 -17.923 1.00 0.000 155 GLN A CA 10
ATOM 10906 C C . GLN A 1 56 ? 0.921 -22.009 -19.083 1.00 0.000 155 GLN A C 10
ATOM 10907 O O . GLN A 1 56 ? 1.383 -22.364 -20.168 1.00 0.000 155 GLN A O 10
ATOM 10921 N N . ASP A 1 57 ? -0.383 -21.915 -18.847 1.00 0.000 156 ASP A N 10
ATOM 10922 C CA . ASP A 1 57 ? -1.370 -22.230 -19.874 1.00 0.000 156 ASP A CA 10
ATOM 10923 C C . ASP A 1 57 ? -1.766 -20.977 -20.649 1.00 0.000 156 ASP A C 10
ATOM 10924 O O . ASP A 1 57 ? -2.016 -21.034 -21.853 1.00 0.000 156 ASP A O 10
ATOM 10933 N N . TYR A 1 58 ? -1.822 -19.849 -19.951 1.00 0.000 157 TYR A N 10
ATOM 10934 C CA . TYR A 1 58 ? -2.191 -18.583 -20.572 1.00 0.000 157 TYR A CA 10
ATOM 10935 C C . TYR A 1 58 ? -1.176 -18.183 -21.639 1.00 0.000 157 TYR A C 10
ATOM 10936 O O . TYR A 1 58 ? -1.526 -17.988 -22.803 1.00 0.000 157 TYR A O 10
ATOM 10954 N N . TYR A 1 59 ? 0.083 -18.064 -21.233 1.00 0.000 158 TYR A N 10
ATOM 10955 C CA . TYR A 1 59 ? 1.150 -17.687 -22.152 1.00 0.000 158 TYR A CA 10
ATOM 10956 C C . TYR A 1 59 ? 1.972 -18.905 -22.563 1.00 0.000 158 TYR A C 10
ATOM 10957 O O . TYR A 1 59 ? 2.761 -19.430 -21.778 1.00 0.000 158 TYR A O 10
ATOM 10975 N N . VAL A 1 60 ? 1.780 -19.349 -23.801 1.00 0.000 159 VAL A N 10
ATOM 10976 C CA . VAL A 1 60 ? 2.504 -20.504 -24.319 1.00 0.000 159 VAL A CA 10
ATOM 10977 C C . VAL A 1 60 ? 3.886 -20.105 -24.825 1.00 0.000 159 VAL A C 10
ATOM 10978 O O . VAL A 1 60 ? 4.846 -20.863 -24.699 1.00 0.000 159 VAL A O 10
ATOM 10991 N N . GLY A 1 61 ? 3.978 -18.909 -25.396 1.00 0.000 160 GLY A N 10
ATOM 10992 C CA . GLY A 1 61 ? 5.247 -18.429 -25.912 1.00 0.000 160 GLY A CA 10
ATOM 10993 C C . GLY A 1 61 ? 6.363 -18.531 -24.892 1.00 0.000 160 GLY A C 10
ATOM 10994 O O . GLY A 1 61 ? 6.112 -18.719 -23.701 1.00 0.000 160 GLY A O 10
ATOM 10998 N N . LYS A 1 62 ? 7.602 -18.409 -25.358 1.00 0.000 161 LYS A N 10
ATOM 10999 C CA . LYS A 1 62 ? 8.762 -18.489 -24.478 1.00 0.000 161 LYS A CA 10
ATOM 11000 C C . LYS A 1 62 ? 8.591 -17.578 -23.267 1.00 0.000 161 LYS A C 10
ATOM 11001 O O . LYS A 1 62 ? 8.910 -17.958 -22.141 1.00 0.000 161 LYS A O 10
ATOM 11020 N N . LYS A 1 63 ? 8.083 -16.373 -23.506 1.00 0.000 162 LYS A N 10
ATOM 11021 C CA . LYS A 1 63 ? 7.866 -15.407 -22.435 1.00 0.000 162 LYS A CA 10
ATOM 11022 C C . LYS A 1 63 ? 6.936 -15.977 -21.370 1.00 0.000 162 LYS A C 10
ATOM 11023 O O . LYS A 1 63 ? 5.793 -16.332 -21.656 1.00 0.000 162 LYS A O 10
ATOM 11042 N N . ASN A 1 64 ? 7.433 -16.060 -20.140 1.00 0.000 163 ASN A N 10
ATOM 11043 C CA . ASN A 1 64 ? 6.644 -16.586 -19.031 1.00 0.000 163 ASN A CA 10
ATOM 11044 C C . ASN A 1 64 ? 6.528 -15.557 -17.910 1.00 0.000 163 ASN A C 10
ATOM 11045 O O . ASN A 1 64 ? 7.531 -15.018 -17.442 1.00 0.000 163 ASN A O 10
ATOM 11056 N N . ILE A 1 65 ? 5.297 -15.291 -17.485 1.00 0.000 164 ILE A N 10
ATOM 11057 C CA . ILE A 1 65 ? 5.050 -14.328 -16.419 1.00 0.000 164 ILE A CA 10
ATOM 11058 C C . ILE A 1 65 ? 4.831 -15.031 -15.084 1.00 0.000 164 ILE A C 10
ATOM 11059 O O . ILE A 1 65 ? 3.941 -15.871 -14.949 1.00 0.000 164 ILE A O 10
ATOM 11075 N N . THR A 1 66 ? 5.649 -14.680 -14.096 1.00 0.000 165 THR A N 10
ATOM 11076 C CA . THR A 1 66 ? 5.546 -15.277 -12.770 1.00 0.000 165 THR A CA 10
ATOM 11077 C C . THR A 1 66 ? 5.047 -14.261 -11.748 1.00 0.000 165 THR A C 10
ATOM 11078 O O . THR A 1 66 ? 5.688 -13.237 -11.511 1.00 0.000 165 THR A O 10
ATOM 11089 N N . CYS A 1 67 ? 3.900 -14.552 -11.144 1.00 0.000 166 CYS A N 10
ATOM 11090 C CA . CYS A 1 67 ? 3.315 -13.664 -10.146 1.00 0.000 166 CYS A CA 10
ATOM 11091 C C . CYS A 1 67 ? 3.941 -13.899 -8.775 1.00 0.000 166 CYS A C 10
ATOM 11092 O O . CYS A 1 67 ? 4.536 -14.948 -8.523 1.00 0.000 166 CYS A O 10
ATOM 11099 N N . CYS A 1 68 ? 3.804 -12.916 -7.892 1.00 0.000 167 CYS A N 10
ATOM 11100 C CA . CYS A 1 68 ? 4.356 -13.013 -6.546 1.00 0.000 167 CYS A CA 10
ATOM 11101 C C . CYS A 1 68 ? 3.842 -11.879 -5.664 1.00 0.000 167 CYS A C 10
ATOM 11102 O O . CYS A 1 68 ? 3.659 -10.753 -6.126 1.00 0.000 167 CYS A O 10
ATOM 11109 N N . ASP A 1 69 ? 3.611 -12.185 -4.392 1.00 0.000 168 ASP A N 10
ATOM 11110 C CA . ASP A 1 69 ? 3.119 -11.192 -3.444 1.00 0.000 168 ASP A CA 10
ATOM 11111 C C . ASP A 1 69 ? 4.137 -10.951 -2.333 1.00 0.000 168 ASP A C 10
ATOM 11112 O O . ASP A 1 69 ? 3.822 -11.075 -1.149 1.00 0.000 168 ASP A O 10
ATOM 11121 N N . THR A 1 70 ? 5.360 -10.605 -2.723 1.00 0.000 169 THR A N 10
ATOM 11122 C CA . THR A 1 70 ? 6.424 -10.349 -1.761 1.00 0.000 169 THR A CA 10
ATOM 11123 C C . THR A 1 70 ? 7.214 -9.100 -2.136 1.00 0.000 169 THR A C 10
ATOM 11124 O O . THR A 1 70 ? 7.337 -8.761 -3.313 1.00 0.000 169 THR A O 10
ATOM 11135 N N . ASP A 1 71 ? 7.748 -8.419 -1.128 1.00 0.000 170 ASP A N 10
ATOM 11136 C CA . ASP A 1 71 ? 8.528 -7.207 -1.351 1.00 0.000 170 ASP A CA 10
ATOM 11137 C C . ASP A 1 71 ? 9.787 -7.513 -2.157 1.00 0.000 170 ASP A C 10
ATOM 11138 O O . ASP A 1 71 ? 10.598 -8.354 -1.767 1.00 0.000 170 ASP A O 10
ATOM 11147 N N . LEU A 1 72 ? 9.944 -6.825 -3.283 1.00 0.000 171 LEU A N 10
ATOM 11148 C CA . LEU A 1 72 ? 11.104 -7.023 -4.145 1.00 0.000 171 LEU A CA 10
ATOM 11149 C C . LEU A 1 72 ? 11.187 -8.469 -4.623 1.00 0.000 171 LEU A C 10
ATOM 11150 O O . LEU A 1 72 ? 12.276 -9.003 -4.834 1.00 0.000 171 LEU A O 10
ATOM 11166 N N . CYS A 1 73 ? 10.029 -9.098 -4.794 1.00 0.000 172 CYS A N 10
ATOM 11167 C CA . CYS A 1 73 ? 9.969 -10.482 -5.248 1.00 0.000 172 CYS A CA 10
ATOM 11168 C C . CYS A 1 73 ? 10.623 -10.633 -6.619 1.00 0.000 172 CYS A C 10
ATOM 11169 O O . CYS A 1 73 ? 11.090 -11.713 -6.979 1.00 0.000 172 CYS A O 10
ATOM 11176 N N . ASN A 1 74 ? 10.652 -9.542 -7.377 1.00 0.000 173 ASN A N 10
ATOM 11177 C CA . ASN A 1 74 ? 11.248 -9.553 -8.708 1.00 0.000 173 ASN A CA 10
ATOM 11178 C C . ASN A 1 74 ? 12.713 -9.130 -8.652 1.00 0.000 173 ASN A C 10
ATOM 11179 O O . ASN A 1 74 ? 13.244 -8.565 -9.608 1.00 0.000 173 ASN A O 10
ATOM 11190 N N . ALA A 1 75 ? 13.361 -9.407 -7.525 1.00 0.000 174 ALA A N 10
ATOM 11191 C CA . ALA A 1 75 ? 14.764 -9.057 -7.344 1.00 0.000 174 ALA A CA 10
ATOM 11192 C C . ALA A 1 75 ? 15.664 -9.937 -8.205 1.00 0.000 174 ALA A C 10
ATOM 11193 O O . ALA A 1 75 ? 16.657 -9.469 -8.763 1.00 0.000 174 ALA A O 10
ATOM 11200 N N . SER A 1 76 ? 15.311 -11.215 -8.309 1.00 0.000 175 SER A N 10
ATOM 11201 C CA . SER A 1 76 ? 16.089 -12.161 -9.099 1.00 0.000 175 SER A CA 10
ATOM 11202 C C . SER A 1 76 ? 15.174 -13.105 -9.873 1.00 0.000 175 SER A C 10
ATOM 11203 O O . SER A 1 76 ? 14.122 -13.508 -9.380 1.00 0.000 175 SER A O 10
ATOM 11211 N N . MET A 1 1 ? 0.698 0.218 0.189 1.00 0.000 100 MET A N 11
ATOM 11212 C CA . MET A 1 1 ? 1.382 0.295 -1.097 1.00 0.000 100 MET A CA 11
ATOM 11213 C C . MET A 1 1 ? 2.519 -0.720 -1.169 1.00 0.000 100 MET A C 11
ATOM 11214 O O . MET A 1 1 ? 3.197 -0.980 -0.174 1.00 0.000 100 MET A O 11
ATOM 11228 N N . LEU A 1 2 ? 2.722 -1.290 -2.352 1.00 0.000 101 LEU A N 11
ATOM 11229 C CA . LEU A 1 2 ? 3.778 -2.276 -2.554 1.00 0.000 101 LEU A CA 11
ATOM 11230 C C . LEU A 1 2 ? 4.874 -1.723 -3.460 1.00 0.000 101 LEU A C 11
ATOM 11231 O O . LEU A 1 2 ? 4.618 -0.874 -4.315 1.00 0.000 101 LEU A O 11
ATOM 11247 N N . LEU A 1 3 ? 6.094 -2.211 -3.268 1.00 0.000 102 LEU A N 11
ATOM 11248 C CA . LEU A 1 3 ? 7.230 -1.768 -4.069 1.00 0.000 102 LEU A CA 11
ATOM 11249 C C . LEU A 1 3 ? 7.934 -2.954 -4.719 1.00 0.000 102 LEU A C 11
ATOM 11250 O O . LEU A 1 3 ? 8.112 -4.002 -4.097 1.00 0.000 102 LEU A O 11
ATOM 11266 N N . CYS A 1 4 ? 8.335 -2.782 -5.974 1.00 0.000 103 CYS A N 11
ATOM 11267 C CA . CYS A 1 4 ? 9.021 -3.837 -6.710 1.00 0.000 103 CYS A CA 11
ATOM 11268 C C . CYS A 1 4 ? 10.014 -3.247 -7.708 1.00 0.000 103 CYS A C 11
ATOM 11269 O O . CYS A 1 4 ? 9.875 -2.100 -8.133 1.00 0.000 103 CYS A O 11
ATOM 11276 N N . TYR A 1 5 ? 11.014 -4.039 -8.078 1.00 0.000 104 TYR A N 11
ATOM 11277 C CA . TYR A 1 5 ? 12.030 -3.596 -9.024 1.00 0.000 104 TYR A CA 11
ATOM 11278 C C . TYR A 1 5 ? 11.420 -3.336 -10.398 1.00 0.000 104 TYR A C 11
ATOM 11279 O O . TYR A 1 5 ? 10.251 -3.638 -10.637 1.00 0.000 104 TYR A O 11
ATOM 11297 N N . SER A 1 6 ? 12.221 -2.774 -11.298 1.00 0.000 105 SER A N 11
ATOM 11298 C CA . SER A 1 6 ? 11.760 -2.470 -12.647 1.00 0.000 105 SER A CA 11
ATOM 11299 C C . SER A 1 6 ? 12.932 -2.412 -13.622 1.00 0.000 105 SER A C 11
ATOM 11300 O O . SER A 1 6 ? 13.702 -1.451 -13.629 1.00 0.000 105 SER A O 11
ATOM 11308 N N . CYS A 1 7 ? 13.063 -3.449 -14.443 1.00 0.000 106 CYS A N 11
ATOM 11309 C CA . CYS A 1 7 ? 14.140 -3.518 -15.422 1.00 0.000 106 CYS A CA 11
ATOM 11310 C C . CYS A 1 7 ? 13.658 -4.166 -16.717 1.00 0.000 106 CYS A C 11
ATOM 11311 O O . CYS A 1 7 ? 13.598 -5.390 -16.828 1.00 0.000 106 CYS A O 11
ATOM 11318 N N . LYS A 1 8 ? 13.314 -3.334 -17.695 1.00 0.000 107 LYS A N 11
ATOM 11319 C CA . LYS A 1 8 ? 12.838 -3.823 -18.984 1.00 0.000 107 LYS A CA 11
ATOM 11320 C C . LYS A 1 8 ? 13.954 -3.790 -20.024 1.00 0.000 107 LYS A C 11
ATOM 11321 O O . LYS A 1 8 ? 14.807 -2.904 -20.004 1.00 0.000 107 LYS A O 11
ATOM 11340 N N . ALA A 1 9 ? 13.939 -4.760 -20.932 1.00 0.000 108 ALA A N 11
ATOM 11341 C CA . ALA A 1 9 ? 14.947 -4.840 -21.982 1.00 0.000 108 ALA A CA 11
ATOM 11342 C C . ALA A 1 9 ? 16.354 -4.801 -21.396 1.00 0.000 108 ALA A C 11
ATOM 11343 O O . ALA A 1 9 ? 17.260 -4.201 -21.973 1.00 0.000 108 ALA A O 11
ATOM 11350 N N . GLN A 1 10 ? 16.529 -5.445 -20.246 1.00 0.000 109 GLN A N 11
ATOM 11351 C CA . GLN A 1 10 ? 17.827 -5.483 -19.582 1.00 0.000 109 GLN A CA 11
ATOM 11352 C C . GLN A 1 10 ? 18.441 -6.876 -19.666 1.00 0.000 109 GLN A C 11
ATOM 11353 O O . GLN A 1 10 ? 17.765 -7.879 -19.438 1.00 0.000 109 GLN A O 11
ATOM 11367 N N . VAL A 1 11 ? 19.728 -6.931 -19.995 1.00 0.000 110 VAL A N 11
ATOM 11368 C CA . VAL A 1 11 ? 20.434 -8.202 -20.109 1.00 0.000 110 VAL A CA 11
ATOM 11369 C C . VAL A 1 11 ? 21.546 -8.307 -19.071 1.00 0.000 110 VAL A C 11
ATOM 11370 O O . VAL A 1 11 ? 22.461 -9.119 -19.206 1.00 0.000 110 VAL A O 11
ATOM 11383 N N . SER A 1 12 ? 21.459 -7.481 -18.033 1.00 0.000 111 SER A N 11
ATOM 11384 C CA . SER A 1 12 ? 22.459 -7.479 -16.972 1.00 0.000 111 SER A CA 11
ATOM 11385 C C . SER A 1 12 ? 21.801 -7.318 -15.605 1.00 0.000 111 SER A C 11
ATOM 11386 O O . SER A 1 12 ? 21.289 -6.250 -15.273 1.00 0.000 111 SER A O 11
ATOM 11394 N N . ASN A 1 13 ? 21.820 -8.388 -14.817 1.00 0.000 112 ASN A N 11
ATOM 11395 C CA . ASN A 1 13 ? 21.224 -8.367 -13.486 1.00 0.000 112 ASN A CA 11
ATOM 11396 C C . ASN A 1 13 ? 21.892 -7.313 -12.608 1.00 0.000 112 ASN A C 11
ATOM 11397 O O . ASN A 1 13 ? 21.229 -6.635 -11.823 1.00 0.000 112 ASN A O 11
ATOM 11408 N N . GLU A 1 14 ? 23.208 -7.182 -12.746 1.00 0.000 113 GLU A N 11
ATOM 11409 C CA . GLU A 1 14 ? 23.964 -6.211 -11.965 1.00 0.000 113 GLU A CA 11
ATOM 11410 C C . GLU A 1 14 ? 23.363 -4.815 -12.103 1.00 0.000 113 GLU A C 11
ATOM 11411 O O . GLU A 1 14 ? 23.340 -4.041 -11.146 1.00 0.000 113 GLU A O 11
ATOM 11423 N N . ASP A 1 15 ? 22.878 -4.502 -13.299 1.00 0.000 114 ASP A N 11
ATOM 11424 C CA . ASP A 1 15 ? 22.276 -3.200 -13.563 1.00 0.000 114 ASP A CA 11
ATOM 11425 C C . ASP A 1 15 ? 20.816 -3.178 -13.124 1.00 0.000 114 ASP A C 11
ATOM 11426 O O . ASP A 1 15 ? 20.235 -2.112 -12.914 1.00 0.000 114 ASP A O 11
ATOM 11435 N N . CYS A 1 16 ? 20.226 -4.361 -12.989 1.00 0.000 115 CYS A N 11
ATOM 11436 C CA . CYS A 1 16 ? 18.832 -4.479 -12.577 1.00 0.000 115 CYS A CA 11
ATOM 11437 C C . CYS A 1 16 ? 18.704 -4.385 -11.059 1.00 0.000 115 CYS A C 11
ATOM 11438 O O . CYS A 1 16 ? 18.380 -5.368 -10.391 1.00 0.000 115 CYS A O 11
ATOM 11445 N N . LEU A 1 17 ? 18.961 -3.198 -10.521 1.00 0.000 116 LEU A N 11
ATOM 11446 C CA . LEU A 1 17 ? 18.874 -2.975 -9.082 1.00 0.000 116 LEU A CA 11
ATOM 11447 C C . LEU A 1 17 ? 18.035 -1.740 -8.772 1.00 0.000 116 LEU A C 11
ATOM 11448 O O . LEU A 1 17 ? 17.998 -1.274 -7.634 1.00 0.000 116 LEU A O 11
ATOM 11464 N N . GLN A 1 18 ? 17.361 -1.217 -9.792 1.00 0.000 117 GLN A N 11
ATOM 11465 C CA . GLN A 1 18 ? 16.521 -0.037 -9.627 1.00 0.000 117 GLN A CA 11
ATOM 11466 C C . GLN A 1 18 ? 15.140 -0.420 -9.105 1.00 0.000 117 GLN A C 11
ATOM 11467 O O . GLN A 1 18 ? 14.439 -1.230 -9.711 1.00 0.000 117 GLN A O 11
ATOM 11481 N N . VAL A 1 19 ? 14.756 0.166 -7.975 1.00 0.000 118 VAL A N 11
ATOM 11482 C CA . VAL A 1 19 ? 13.459 -0.114 -7.372 1.00 0.000 118 VAL A CA 11
ATOM 11483 C C . VAL A 1 19 ? 12.442 0.965 -7.729 1.00 0.000 118 VAL A C 11
ATOM 11484 O O . VAL A 1 19 ? 12.736 2.158 -7.651 1.00 0.000 118 VAL A O 11
ATOM 11497 N N . GLU A 1 20 ? 11.246 0.538 -8.121 1.00 0.000 119 GLU A N 11
ATOM 11498 C CA . GLU A 1 20 ? 10.186 1.468 -8.490 1.00 0.000 119 GLU A CA 11
ATOM 11499 C C . GLU A 1 20 ? 8.951 1.260 -7.619 1.00 0.000 119 GLU A C 11
ATOM 11500 O O . GLU A 1 20 ? 8.507 0.132 -7.413 1.00 0.000 119 GLU A O 11
ATOM 11512 N N . ASN A 1 21 ? 8.403 2.358 -7.108 1.00 0.000 120 ASN A N 11
ATOM 11513 C CA . ASN A 1 21 ? 7.220 2.297 -6.258 1.00 0.000 120 ASN A CA 11
ATOM 11514 C C . ASN A 1 21 ? 5.958 2.100 -7.093 1.00 0.000 120 ASN A C 11
ATOM 11515 O O . ASN A 1 21 ? 5.719 2.828 -8.057 1.00 0.000 120 ASN A O 11
ATOM 11526 N N . CYS A 1 22 ? 5.154 1.111 -6.717 1.00 0.000 121 CYS A N 11
ATOM 11527 C CA . CYS A 1 22 ? 3.917 0.817 -7.430 1.00 0.000 121 CYS A CA 11
ATOM 11528 C C . CYS A 1 22 ? 2.878 1.908 -7.188 1.00 0.000 121 CYS A C 11
ATOM 11529 O O . CYS A 1 22 ? 3.177 2.948 -6.601 1.00 0.000 121 CYS A O 11
ATOM 11536 N N . THR A 1 23 ? 1.654 1.663 -7.646 1.00 0.000 122 THR A N 11
ATOM 11537 C CA . THR A 1 23 ? 0.570 2.624 -7.481 1.00 0.000 122 THR A CA 11
ATOM 11538 C C . THR A 1 23 ? 0.066 2.642 -6.042 1.00 0.000 122 THR A C 11
ATOM 11539 O O . THR A 1 23 ? 0.356 3.569 -5.286 1.00 0.000 122 THR A O 11
ATOM 11550 N N . GLN A 1 24 ? -0.688 1.613 -5.671 1.00 0.000 123 GLN A N 11
ATOM 11551 C CA . GLN A 1 24 ? -1.232 1.513 -4.321 1.00 0.000 123 GLN A CA 11
ATOM 11552 C C . GLN A 1 24 ? -1.169 0.076 -3.815 1.00 0.000 123 GLN A C 11
ATOM 11553 O O . GLN A 1 24 ? -0.583 -0.796 -4.458 1.00 0.000 123 GLN A O 11
ATOM 11567 N N . LEU A 1 25 ? -1.776 -0.165 -2.658 1.00 0.000 124 LEU A N 11
ATOM 11568 C CA . LEU A 1 25 ? -1.789 -1.498 -2.064 1.00 0.000 124 LEU A CA 11
ATOM 11569 C C . LEU A 1 25 ? -2.811 -2.393 -2.757 1.00 0.000 124 LEU A C 11
ATOM 11570 O O . LEU A 1 25 ? -3.812 -1.914 -3.289 1.00 0.000 124 LEU A O 11
ATOM 11586 N N . GLY A 1 26 ? -2.552 -3.697 -2.746 1.00 0.000 125 GLY A N 11
ATOM 11587 C CA . GLY A 1 26 ? -3.459 -4.639 -3.375 1.00 0.000 125 GLY A CA 11
ATOM 11588 C C . GLY A 1 26 ? -2.856 -5.295 -4.601 1.00 0.000 125 GLY A C 11
ATOM 11589 O O . GLY A 1 26 ? -2.878 -6.518 -4.733 1.00 0.000 125 GLY A O 11
ATOM 11593 N N . GLU A 1 27 ? -2.317 -4.479 -5.502 1.00 0.000 126 GLU A N 11
ATOM 11594 C CA . GLU A 1 27 ? -1.707 -4.988 -6.725 1.00 0.000 126 GLU A CA 11
ATOM 11595 C C . GLU A 1 27 ? -0.637 -6.028 -6.407 1.00 0.000 126 GLU A C 11
ATOM 11596 O O . GLU A 1 27 ? -0.227 -6.180 -5.257 1.00 0.000 126 GLU A O 11
ATOM 11608 N N . GLN A 1 28 ? -0.191 -6.743 -7.436 1.00 0.000 127 GLN A N 11
ATOM 11609 C CA . GLN A 1 28 ? 0.830 -7.770 -7.266 1.00 0.000 127 GLN A CA 11
ATOM 11610 C C . GLN A 1 28 ? 1.921 -7.632 -8.322 1.00 0.000 127 GLN A C 11
ATOM 11611 O O . GLN A 1 28 ? 1.679 -7.127 -9.418 1.00 0.000 127 GLN A O 11
ATOM 11625 N N . CYS A 1 29 ? 3.124 -8.084 -7.985 1.00 0.000 128 CYS A N 11
ATOM 11626 C CA . CYS A 1 29 ? 4.254 -8.011 -8.903 1.00 0.000 128 CYS A CA 11
ATOM 11627 C C . CYS A 1 29 ? 4.571 -9.385 -9.486 1.00 0.000 128 CYS A C 11
ATOM 11628 O O . CYS A 1 29 ? 4.097 -10.406 -8.989 1.00 0.000 128 CYS A O 11
ATOM 11635 N N . TRP A 1 30 ? 5.375 -9.402 -10.543 1.00 0.000 129 TRP A N 11
ATOM 11636 C CA . TRP A 1 30 ? 5.756 -10.650 -11.194 1.00 0.000 129 TRP A CA 11
ATOM 11637 C C . TRP A 1 30 ? 7.114 -10.517 -11.875 1.00 0.000 129 TRP A C 11
ATOM 11638 O O . TRP A 1 30 ? 7.517 -9.423 -12.271 1.00 0.000 129 TRP A O 11
ATOM 11659 N N . THR A 1 31 ? 7.816 -11.638 -12.009 1.00 0.000 130 THR A N 11
ATOM 11660 C CA . THR A 1 31 ? 9.129 -11.646 -12.642 1.00 0.000 130 THR A CA 11
ATOM 11661 C C . THR A 1 31 ? 9.168 -12.615 -13.818 1.00 0.000 130 THR A C 11
ATOM 11662 O O . THR A 1 31 ? 9.106 -13.830 -13.635 1.00 0.000 130 THR A O 11
ATOM 11673 N N . ALA A 1 32 ? 9.270 -12.069 -15.025 1.00 0.000 131 ALA A N 11
ATOM 11674 C CA . ALA A 1 32 ? 9.320 -12.886 -16.231 1.00 0.000 131 ALA A CA 11
ATOM 11675 C C . ALA A 1 32 ? 10.690 -12.804 -16.895 1.00 0.000 131 ALA A C 11
ATOM 11676 O O . ALA A 1 32 ? 11.402 -11.810 -16.749 1.00 0.000 131 ALA A O 11
ATOM 11683 N N . ARG A 1 33 ? 11.054 -13.854 -17.623 1.00 0.000 132 ARG A N 11
ATOM 11684 C CA . ARG A 1 33 ? 12.340 -13.901 -18.307 1.00 0.000 132 ARG A CA 11
ATOM 11685 C C . ARG A 1 33 ? 12.160 -14.253 -19.781 1.00 0.000 132 ARG A C 11
ATOM 11686 O O . ARG A 1 33 ? 11.311 -15.072 -20.134 1.00 0.000 132 ARG A O 11
ATOM 11707 N N . ILE A 1 34 ? 12.963 -13.628 -20.636 1.00 0.000 133 ILE A N 11
ATOM 11708 C CA . ILE A 1 34 ? 12.891 -13.876 -22.071 1.00 0.000 133 ILE A CA 11
ATOM 11709 C C . ILE A 1 34 ? 14.197 -14.466 -22.592 1.00 0.000 133 ILE A C 11
ATOM 11710 O O . ILE A 1 34 ? 15.274 -13.912 -22.368 1.00 0.000 133 ILE A O 11
ATOM 11726 N N . ARG A 1 35 ? 14.094 -15.592 -23.290 1.00 0.000 134 ARG A N 11
ATOM 11727 C CA . ARG A 1 35 ? 15.267 -16.258 -23.844 1.00 0.000 134 ARG A CA 11
ATOM 11728 C C . ARG A 1 35 ? 14.967 -16.826 -25.228 1.00 0.000 134 ARG A C 11
ATOM 11729 O O . ARG A 1 35 ? 14.107 -17.694 -25.380 1.00 0.000 134 ARG A O 11
ATOM 11750 N N . ALA A 1 36 ? 15.681 -16.331 -26.233 1.00 0.000 135 ALA A N 11
ATOM 11751 C CA . ALA A 1 36 ? 15.491 -16.791 -27.604 1.00 0.000 135 ALA A CA 11
ATOM 11752 C C . ALA A 1 36 ? 16.700 -17.584 -28.089 1.00 0.000 135 ALA A C 11
ATOM 11753 O O . ALA A 1 36 ? 17.836 -17.296 -27.711 1.00 0.000 135 ALA A O 11
ATOM 11760 N N . VAL A 1 37 ? 16.449 -18.584 -28.927 1.00 0.000 136 VAL A N 11
ATOM 11761 C CA . VAL A 1 37 ? 17.517 -19.419 -29.464 1.00 0.000 136 VAL A CA 11
ATOM 11762 C C . VAL A 1 37 ? 18.621 -18.568 -30.082 1.00 0.000 136 VAL A C 11
ATOM 11763 O O . VAL A 1 37 ? 19.801 -18.906 -29.997 1.00 0.000 136 VAL A O 11
ATOM 11776 N N . GLY A 1 38 ? 18.229 -17.460 -30.705 1.00 0.000 137 GLY A N 11
ATOM 11777 C CA . GLY A 1 38 ? 19.198 -16.578 -31.328 1.00 0.000 137 GLY A CA 11
ATOM 11778 C C . GLY A 1 38 ? 19.036 -15.136 -30.888 1.00 0.000 137 GLY A C 11
ATOM 11779 O O . GLY A 1 38 ? 19.011 -14.225 -31.717 1.00 0.000 137 GLY A O 11
ATOM 11783 N N . LEU A 1 39 ? 18.923 -14.928 -29.581 1.00 0.000 138 LEU A N 11
ATOM 11784 C CA . LEU A 1 39 ? 18.760 -13.586 -29.032 1.00 0.000 138 LEU A CA 11
ATOM 11785 C C . LEU A 1 39 ? 19.216 -13.534 -27.577 1.00 0.000 138 LEU A C 11
ATOM 11786 O O . LEU A 1 39 ? 19.237 -14.553 -26.885 1.00 0.000 138 LEU A O 11
ATOM 11802 N N . LEU A 1 40 ? 19.580 -12.342 -27.118 1.00 0.000 139 LEU A N 11
ATOM 11803 C CA . LEU A 1 40 ? 20.034 -12.156 -25.745 1.00 0.000 139 LEU A CA 11
ATOM 11804 C C . LEU A 1 40 ? 18.881 -12.333 -24.762 1.00 0.000 139 LEU A C 11
ATOM 11805 O O . LEU A 1 40 ? 17.738 -12.558 -25.161 1.00 0.000 139 LEU A O 11
ATOM 11821 N N . THR A 1 41 ? 19.188 -12.228 -23.472 1.00 0.000 140 THR A N 11
ATOM 11822 C CA . THR A 1 41 ? 18.178 -12.375 -22.432 1.00 0.000 140 THR A CA 11
ATOM 11823 C C . THR A 1 41 ? 17.654 -11.018 -21.978 1.00 0.000 140 THR A C 11
ATOM 11824 O O . THR A 1 41 ? 18.429 -10.101 -21.707 1.00 0.000 140 THR A O 11
ATOM 11835 N N . VAL A 1 42 ? 16.333 -10.896 -21.897 1.00 0.000 141 VAL A N 11
ATOM 11836 C CA . VAL A 1 42 ? 15.705 -9.649 -21.474 1.00 0.000 141 VAL A CA 11
ATOM 11837 C C . VAL A 1 42 ? 14.924 -9.839 -20.179 1.00 0.000 141 VAL A C 11
ATOM 11838 O O . VAL A 1 42 ? 14.244 -10.849 -19.995 1.00 0.000 141 VAL A O 11
ATOM 11851 N N . ILE A 1 43 ? 15.026 -8.862 -19.284 1.00 0.000 142 ILE A N 11
ATOM 11852 C CA . ILE A 1 43 ? 14.328 -8.921 -18.006 1.00 0.000 142 ILE A CA 11
ATOM 11853 C C . ILE A 1 43 ? 13.002 -8.171 -18.069 1.00 0.000 142 ILE A C 11
ATOM 11854 O O . ILE A 1 43 ? 12.917 -7.088 -18.649 1.00 0.000 142 ILE A O 11
ATOM 11870 N N . SER A 1 44 ? 11.970 -8.752 -17.466 1.00 0.000 143 SER A N 11
ATOM 11871 C CA . SER A 1 44 ? 10.647 -8.139 -17.454 1.00 0.000 143 SER A CA 11
ATOM 11872 C C . SER A 1 44 ? 10.071 -8.116 -16.041 1.00 0.000 143 SER A C 11
ATOM 11873 O O . SER A 1 44 ? 10.034 -9.138 -15.357 1.00 0.000 143 SER A O 11
ATOM 11881 N N . LYS A 1 45 ? 9.623 -6.942 -15.611 1.00 0.000 144 LYS A N 11
ATOM 11882 C CA . LYS A 1 45 ? 9.047 -6.783 -14.281 1.00 0.000 144 LYS A CA 11
ATOM 11883 C C . LYS A 1 45 ? 7.731 -6.014 -14.346 1.00 0.000 144 LYS A C 11
ATOM 11884 O O . LYS A 1 45 ? 7.590 -5.070 -15.123 1.00 0.000 144 LYS A O 11
ATOM 11903 N N . GLY A 1 46 ? 6.770 -6.422 -13.523 1.00 0.000 145 GLY A N 11
ATOM 11904 C CA . GLY A 1 46 ? 5.480 -5.760 -13.502 1.00 0.000 145 GLY A CA 11
ATOM 11905 C C . GLY A 1 46 ? 4.912 -5.640 -12.102 1.00 0.000 145 GLY A C 11
ATOM 11906 O O . GLY A 1 46 ? 5.404 -6.273 -11.168 1.00 0.000 145 GLY A O 11
ATOM 11910 N N . CYS A 1 47 ? 3.874 -4.823 -11.954 1.00 0.000 146 CYS A N 11
ATOM 11911 C CA . CYS A 1 47 ? 3.239 -4.620 -10.657 1.00 0.000 146 CYS A CA 11
ATOM 11912 C C . CYS A 1 47 ? 1.849 -4.011 -10.822 1.00 0.000 146 CYS A C 11
ATOM 11913 O O . CYS A 1 47 ? 1.708 -2.806 -11.026 1.00 0.000 146 CYS A O 11
ATOM 11920 N N . SER A 1 48 ? 0.826 -4.854 -10.730 1.00 0.000 147 SER A N 11
ATOM 11921 C CA . SER A 1 48 ? -0.553 -4.401 -10.872 1.00 0.000 147 SER A CA 11
ATOM 11922 C C . SER A 1 48 ? -1.529 -5.473 -10.395 1.00 0.000 147 SER A C 11
ATOM 11923 O O . SER A 1 48 ? -1.125 -6.575 -10.023 1.00 0.000 147 SER A O 11
ATOM 11931 N N . LEU A 1 49 ? -2.815 -5.140 -10.408 1.00 0.000 148 LEU A N 11
ATOM 11932 C CA . LEU A 1 49 ? -3.850 -6.073 -9.977 1.00 0.000 148 LEU A CA 11
ATOM 11933 C C . LEU A 1 49 ? -3.864 -7.317 -10.859 1.00 0.000 148 LEU A C 11
ATOM 11934 O O . LEU A 1 49 ? -4.153 -8.418 -10.391 1.00 0.000 148 LEU A O 11
ATOM 11950 N N . ASN A 1 50 ? -3.549 -7.134 -12.137 1.00 0.000 149 ASN A N 11
ATOM 11951 C CA . ASN A 1 50 ? -3.523 -8.243 -13.084 1.00 0.000 149 ASN A CA 11
ATOM 11952 C C . ASN A 1 50 ? -2.293 -9.118 -12.865 1.00 0.000 149 ASN A C 11
ATOM 11953 O O . ASN A 1 50 ? -1.161 -8.678 -13.069 1.00 0.000 149 ASN A O 11
ATOM 11964 N N . CYS A 1 51 ? -2.523 -10.359 -12.449 1.00 0.000 150 CYS A N 11
ATOM 11965 C CA . CYS A 1 51 ? -1.434 -11.297 -12.202 1.00 0.000 150 CYS A CA 11
ATOM 11966 C C . CYS A 1 51 ? -1.968 -12.715 -12.027 1.00 0.000 150 CYS A C 11
ATOM 11967 O O . CYS A 1 51 ? -2.988 -12.930 -11.371 1.00 0.000 150 CYS A O 11
ATOM 11974 N N . VAL A 1 52 ? -1.271 -13.681 -12.618 1.00 0.000 151 VAL A N 11
ATOM 11975 C CA . VAL A 1 52 ? -1.674 -15.079 -12.527 1.00 0.000 151 VAL A CA 11
ATOM 11976 C C . VAL A 1 52 ? -0.670 -15.888 -11.714 1.00 0.000 151 VAL A C 11
ATOM 11977 O O . VAL A 1 52 ? 0.490 -16.029 -12.102 1.00 0.000 151 VAL A O 11
ATOM 11990 N N . ASP A 1 53 ? -1.123 -16.419 -10.583 1.00 0.000 152 ASP A N 11
ATOM 11991 C CA . ASP A 1 53 ? -0.264 -17.216 -9.715 1.00 0.000 152 ASP A CA 11
ATOM 11992 C C . ASP A 1 53 ? 0.445 -18.310 -10.507 1.00 0.000 152 ASP A C 11
ATOM 11993 O O . ASP A 1 53 ? 1.591 -18.655 -10.219 1.00 0.000 152 ASP A O 11
ATOM 12002 N N . ASP A 1 54 ? -0.244 -18.851 -11.506 1.00 0.000 153 ASP A N 11
ATOM 12003 C CA . ASP A 1 54 ? 0.320 -19.906 -12.340 1.00 0.000 153 ASP A CA 11
ATOM 12004 C C . ASP A 1 54 ? 1.019 -19.317 -13.562 1.00 0.000 153 ASP A C 11
ATOM 12005 O O . ASP A 1 54 ? 0.380 -18.718 -14.427 1.00 0.000 153 ASP A O 11
ATOM 12014 N N . SER A 1 55 ? 2.335 -19.490 -13.625 1.00 0.000 154 SER A N 11
ATOM 12015 C CA . SER A 1 55 ? 3.122 -18.972 -14.738 1.00 0.000 154 SER A CA 11
ATOM 12016 C C . SER A 1 55 ? 2.744 -19.668 -16.042 1.00 0.000 154 SER A C 11
ATOM 12017 O O . SER A 1 55 ? 2.762 -19.058 -17.110 1.00 0.000 154 SER A O 11
ATOM 12025 N N . GLN A 1 56 ? 2.402 -20.948 -15.944 1.00 0.000 155 GLN A N 11
ATOM 12026 C CA . GLN A 1 56 ? 2.020 -21.728 -17.115 1.00 0.000 155 GLN A CA 11
ATOM 12027 C C . GLN A 1 56 ? 0.700 -21.230 -17.694 1.00 0.000 155 GLN A C 11
ATOM 12028 O O . GLN A 1 56 ? -0.370 -21.728 -17.344 1.00 0.000 155 GLN A O 11
ATOM 12042 N N . ASP A 1 57 ? 0.784 -20.244 -18.581 1.00 0.000 156 ASP A N 11
ATOM 12043 C CA . ASP A 1 57 ? -0.404 -19.679 -19.209 1.00 0.000 156 ASP A CA 11
ATOM 12044 C C . ASP A 1 57 ? -0.144 -19.363 -20.679 1.00 0.000 156 ASP A C 11
ATOM 12045 O O . ASP A 1 57 ? 0.934 -18.891 -21.041 1.00 0.000 156 ASP A O 11
ATOM 12054 N N . TYR A 1 58 ? -1.137 -19.627 -21.520 1.00 0.000 157 TYR A N 11
ATOM 12055 C CA . TYR A 1 58 ? -1.014 -19.375 -22.951 1.00 0.000 157 TYR A CA 11
ATOM 12056 C C . TYR A 1 58 ? -0.646 -17.918 -23.218 1.00 0.000 157 TYR A C 11
ATOM 12057 O O . TYR A 1 58 ? -0.089 -17.588 -24.265 1.00 0.000 157 TYR A O 11
ATOM 12075 N N . TYR A 1 59 ? -0.962 -17.051 -22.262 1.00 0.000 158 TYR A N 11
ATOM 12076 C CA . TYR A 1 59 ? -0.667 -15.629 -22.393 1.00 0.000 158 TYR A CA 11
ATOM 12077 C C . TYR A 1 59 ? 0.758 -15.412 -22.890 1.00 0.000 158 TYR A C 11
ATOM 12078 O O . TYR A 1 59 ? 1.029 -14.480 -23.648 1.00 0.000 158 TYR A O 11
ATOM 12096 N N . VAL A 1 60 ? 1.668 -16.279 -22.458 1.00 0.000 159 VAL A N 11
ATOM 12097 C CA . VAL A 1 60 ? 3.066 -16.185 -22.859 1.00 0.000 159 VAL A CA 11
ATOM 12098 C C . VAL A 1 60 ? 3.502 -17.426 -23.630 1.00 0.000 159 VAL A C 11
ATOM 12099 O O . VAL A 1 60 ? 3.190 -18.551 -23.243 1.00 0.000 159 VAL A O 11
ATOM 12112 N N . GLY A 1 61 ? 4.226 -17.213 -24.725 1.00 0.000 160 GLY A N 11
ATOM 12113 C CA . GLY A 1 61 ? 4.693 -18.324 -25.533 1.00 0.000 160 GLY A CA 11
ATOM 12114 C C . GLY A 1 61 ? 6.087 -18.776 -25.147 1.00 0.000 160 GLY A C 11
ATOM 12115 O O . GLY A 1 61 ? 6.259 -19.829 -24.533 1.00 0.000 160 GLY A O 11
ATOM 12119 N N . LYS A 1 62 ? 7.087 -17.979 -25.508 1.00 0.000 161 LYS A N 11
ATOM 12120 C CA . LYS A 1 62 ? 8.475 -18.302 -25.196 1.00 0.000 161 LYS A CA 11
ATOM 12121 C C . LYS A 1 62 ? 8.798 -17.966 -23.744 1.00 0.000 161 LYS A C 11
ATOM 12122 O O . LYS A 1 62 ? 9.043 -18.856 -22.929 1.00 0.000 161 LYS A O 11
ATOM 12141 N N . LYS A 1 63 ? 8.797 -16.676 -23.425 1.00 0.000 162 LYS A N 11
ATOM 12142 C CA . LYS A 1 63 ? 9.087 -16.221 -22.071 1.00 0.000 162 LYS A CA 11
ATOM 12143 C C . LYS A 1 63 ? 8.027 -16.715 -21.092 1.00 0.000 162 LYS A C 11
ATOM 12144 O O . LYS A 1 63 ? 6.959 -17.170 -21.498 1.00 0.000 162 LYS A O 11
ATOM 12163 N N . ASN A 1 64 ? 8.329 -16.619 -19.801 1.00 0.000 163 ASN A N 11
ATOM 12164 C CA . ASN A 1 64 ? 7.400 -17.056 -18.764 1.00 0.000 163 ASN A CA 11
ATOM 12165 C C . ASN A 1 64 ? 7.236 -15.981 -17.694 1.00 0.000 163 ASN A C 11
ATOM 12166 O O . ASN A 1 64 ? 8.208 -15.349 -17.280 1.00 0.000 163 ASN A O 11
ATOM 12177 N N . ILE A 1 65 ? 5.999 -15.779 -17.252 1.00 0.000 164 ILE A N 11
ATOM 12178 C CA . ILE A 1 65 ? 5.708 -14.782 -16.229 1.00 0.000 164 ILE A CA 11
ATOM 12179 C C . ILE A 1 65 ? 5.402 -15.442 -14.889 1.00 0.000 164 ILE A C 11
ATOM 12180 O O . ILE A 1 65 ? 4.522 -16.299 -14.792 1.00 0.000 164 ILE A O 11
ATOM 12196 N N . THR A 1 66 ? 6.133 -15.037 -13.855 1.00 0.000 165 THR A N 11
ATOM 12197 C CA . THR A 1 66 ? 5.939 -15.588 -12.520 1.00 0.000 165 THR A CA 11
ATOM 12198 C C . THR A 1 66 ? 5.354 -14.546 -11.574 1.00 0.000 165 THR A C 11
ATOM 12199 O O . THR A 1 66 ? 5.967 -13.509 -11.320 1.00 0.000 165 THR A O 11
ATOM 12210 N N . CYS A 1 67 ? 4.164 -14.827 -11.054 1.00 0.000 166 CYS A N 11
ATOM 12211 C CA . CYS A 1 67 ? 3.494 -13.914 -10.136 1.00 0.000 166 CYS A CA 11
ATOM 12212 C C . CYS A 1 67 ? 4.067 -14.043 -8.727 1.00 0.000 166 CYS A C 11
ATOM 12213 O O . CYS A 1 67 ? 4.661 -15.063 -8.377 1.00 0.000 166 CYS A O 11
ATOM 12220 N N . CYS A 1 68 ? 3.884 -13.001 -7.923 1.00 0.000 167 CYS A N 11
ATOM 12221 C CA . CYS A 1 68 ? 4.382 -12.996 -6.553 1.00 0.000 167 CYS A CA 11
ATOM 12222 C C . CYS A 1 68 ? 3.770 -11.848 -5.756 1.00 0.000 167 CYS A C 11
ATOM 12223 O O . CYS A 1 68 ? 3.561 -10.755 -6.282 1.00 0.000 167 CYS A O 11
ATOM 12230 N N . ASP A 1 69 ? 3.484 -12.105 -4.484 1.00 0.000 168 ASP A N 11
ATOM 12231 C CA . ASP A 1 69 ? 2.896 -11.093 -3.613 1.00 0.000 168 ASP A CA 11
ATOM 12232 C C . ASP A 1 69 ? 3.827 -10.771 -2.449 1.00 0.000 168 ASP A C 11
ATOM 12233 O O . ASP A 1 69 ? 3.522 -11.069 -1.294 1.00 0.000 168 ASP A O 11
ATOM 12242 N N . THR A 1 70 ? 4.967 -10.161 -2.760 1.00 0.000 169 THR A N 11
ATOM 12243 C CA . THR A 1 70 ? 5.944 -9.800 -1.741 1.00 0.000 169 THR A CA 11
ATOM 12244 C C . THR A 1 70 ? 6.728 -8.557 -2.146 1.00 0.000 169 THR A C 11
ATOM 12245 O O . THR A 1 70 ? 6.992 -8.336 -3.328 1.00 0.000 169 THR A O 11
ATOM 12256 N N . ASP A 1 71 ? 7.098 -7.749 -1.158 1.00 0.000 170 ASP A N 11
ATOM 12257 C CA . ASP A 1 71 ? 7.854 -6.528 -1.412 1.00 0.000 170 ASP A CA 11
ATOM 12258 C C . ASP A 1 71 ? 9.167 -6.840 -2.123 1.00 0.000 170 ASP A C 11
ATOM 12259 O O . ASP A 1 71 ? 9.998 -7.592 -1.613 1.00 0.000 170 ASP A O 11
ATOM 12268 N N . LEU A 1 72 ? 9.347 -6.258 -3.303 1.00 0.000 171 LEU A N 11
ATOM 12269 C CA . LEU A 1 72 ? 10.559 -6.474 -4.086 1.00 0.000 171 LEU A CA 11
ATOM 12270 C C . LEU A 1 72 ? 10.755 -7.957 -4.388 1.00 0.000 171 LEU A C 11
ATOM 12271 O O . LEU A 1 72 ? 11.881 -8.456 -4.396 1.00 0.000 171 LEU A O 11
ATOM 12287 N N . CYS A 1 73 ? 9.653 -8.655 -4.639 1.00 0.000 172 CYS A N 11
ATOM 12288 C CA . CYS A 1 73 ? 9.702 -10.079 -4.944 1.00 0.000 172 CYS A CA 11
ATOM 12289 C C . CYS A 1 73 ? 10.528 -10.338 -6.201 1.00 0.000 172 CYS A C 11
ATOM 12290 O O . CYS A 1 73 ? 11.112 -11.409 -6.362 1.00 0.000 172 CYS A O 11
ATOM 12297 N N . ASN A 1 74 ? 10.571 -9.350 -7.088 1.00 0.000 173 ASN A N 11
ATOM 12298 C CA . ASN A 1 74 ? 11.325 -9.470 -8.330 1.00 0.000 173 ASN A CA 11
ATOM 12299 C C . ASN A 1 74 ? 12.747 -8.946 -8.157 1.00 0.000 173 ASN A C 11
ATOM 12300 O O . ASN A 1 74 ? 13.377 -8.502 -9.116 1.00 0.000 173 ASN A O 11
ATOM 12311 N N . ALA A 1 75 ? 13.247 -9.002 -6.926 1.00 0.000 174 ALA A N 11
ATOM 12312 C CA . ALA A 1 75 ? 14.595 -8.536 -6.627 1.00 0.000 174 ALA A CA 11
ATOM 12313 C C . ALA A 1 75 ? 15.639 -9.361 -7.372 1.00 0.000 174 ALA A C 11
ATOM 12314 O O . ALA A 1 75 ? 16.665 -8.836 -7.805 1.00 0.000 174 ALA A O 11
ATOM 12321 N N . SER A 1 76 ? 15.371 -10.654 -7.518 1.00 0.000 175 SER A N 11
ATOM 12322 C CA . SER A 1 76 ? 16.289 -11.552 -8.208 1.00 0.000 175 SER A CA 11
ATOM 12323 C C . SER A 1 76 ? 15.831 -11.804 -9.641 1.00 0.000 175 SER A C 11
ATOM 12324 O O . SER A 1 76 ? 16.532 -12.441 -10.425 1.00 0.000 175 SER A O 11
ATOM 12332 N N . MET A 1 1 ? 1.016 0.272 0.173 1.00 0.000 100 MET A N 12
ATOM 12333 C CA . MET A 1 1 ? 1.286 -0.181 -1.187 1.00 0.000 100 MET A CA 12
ATOM 12334 C C . MET A 1 1 ? 2.418 -1.203 -1.205 1.00 0.000 100 MET A C 12
ATOM 12335 O O . MET A 1 1 ? 2.929 -1.597 -0.156 1.00 0.000 100 MET A O 12
ATOM 12349 N N . LEU A 1 2 ? 2.805 -1.630 -2.402 1.00 0.000 101 LEU A N 12
ATOM 12350 C CA . LEU A 1 2 ? 3.877 -2.607 -2.557 1.00 0.000 101 LEU A CA 12
ATOM 12351 C C . LEU A 1 2 ? 5.060 -2.003 -3.306 1.00 0.000 101 LEU A C 12
ATOM 12352 O O . LEU A 1 2 ? 4.883 -1.206 -4.229 1.00 0.000 101 LEU A O 12
ATOM 12368 N N . LEU A 1 3 ? 6.266 -2.389 -2.906 1.00 0.000 102 LEU A N 12
ATOM 12369 C CA . LEU A 1 3 ? 7.480 -1.888 -3.542 1.00 0.000 102 LEU A CA 12
ATOM 12370 C C . LEU A 1 3 ? 8.241 -3.017 -4.230 1.00 0.000 102 LEU A C 12
ATOM 12371 O O . LEU A 1 3 ? 8.454 -4.081 -3.648 1.00 0.000 102 LEU A O 12
ATOM 12387 N N . CYS A 1 4 ? 8.651 -2.777 -5.471 1.00 0.000 103 CYS A N 12
ATOM 12388 C CA . CYS A 1 4 ? 9.390 -3.772 -6.238 1.00 0.000 103 CYS A CA 12
ATOM 12389 C C . CYS A 1 4 ? 10.451 -3.108 -7.111 1.00 0.000 103 CYS A C 12
ATOM 12390 O O . CYS A 1 4 ? 10.518 -1.882 -7.200 1.00 0.000 103 CYS A O 12
ATOM 12397 N N . TYR A 1 5 ? 11.277 -3.926 -7.753 1.00 0.000 104 TYR A N 12
ATOM 12398 C CA . TYR A 1 5 ? 12.337 -3.418 -8.617 1.00 0.000 104 TYR A CA 12
ATOM 12399 C C . TYR A 1 5 ? 11.787 -3.042 -9.990 1.00 0.000 104 TYR A C 12
ATOM 12400 O O . TYR A 1 5 ? 11.053 -3.812 -10.609 1.00 0.000 104 TYR A O 12
ATOM 12418 N N . SER A 1 6 ? 12.148 -1.852 -10.459 1.00 0.000 105 SER A N 12
ATOM 12419 C CA . SER A 1 6 ? 11.689 -1.371 -11.757 1.00 0.000 105 SER A CA 12
ATOM 12420 C C . SER A 1 6 ? 12.725 -1.658 -12.840 1.00 0.000 105 SER A C 12
ATOM 12421 O O . SER A 1 6 ? 13.730 -0.956 -12.956 1.00 0.000 105 SER A O 12
ATOM 12429 N N . CYS A 1 7 ? 12.473 -2.696 -13.630 1.00 0.000 106 CYS A N 12
ATOM 12430 C CA . CYS A 1 7 ? 13.381 -3.079 -14.704 1.00 0.000 106 CYS A CA 12
ATOM 12431 C C . CYS A 1 7 ? 12.606 -3.563 -15.926 1.00 0.000 106 CYS A C 12
ATOM 12432 O O . CYS A 1 7 ? 11.468 -4.020 -15.813 1.00 0.000 106 CYS A O 12
ATOM 12439 N N . LYS A 1 8 ? 13.230 -3.461 -17.095 1.00 0.000 107 LYS A N 12
ATOM 12440 C CA . LYS A 1 8 ? 12.602 -3.890 -18.338 1.00 0.000 107 LYS A CA 12
ATOM 12441 C C . LYS A 1 8 ? 13.611 -3.901 -19.482 1.00 0.000 107 LYS A C 12
ATOM 12442 O O . LYS A 1 8 ? 14.495 -3.048 -19.551 1.00 0.000 107 LYS A O 12
ATOM 12461 N N . ALA A 1 9 ? 13.471 -4.872 -20.379 1.00 0.000 108 ALA A N 12
ATOM 12462 C CA . ALA A 1 9 ? 14.368 -4.992 -21.521 1.00 0.000 108 ALA A CA 12
ATOM 12463 C C . ALA A 1 9 ? 15.823 -5.076 -21.071 1.00 0.000 108 ALA A C 12
ATOM 12464 O O . ALA A 1 9 ? 16.702 -4.449 -21.661 1.00 0.000 108 ALA A O 12
ATOM 12471 N N . GLN A 1 10 ? 16.068 -5.854 -20.021 1.00 0.000 109 GLN A N 12
ATOM 12472 C CA . GLN A 1 10 ? 17.417 -6.018 -19.491 1.00 0.000 109 GLN A CA 12
ATOM 12473 C C . GLN A 1 10 ? 17.548 -7.337 -18.737 1.00 0.000 109 GLN A C 12
ATOM 12474 O O . GLN A 1 10 ? 16.615 -7.774 -18.062 1.00 0.000 109 GLN A O 12
ATOM 12488 N N . VAL A 1 11 ? 18.712 -7.967 -18.855 1.00 0.000 110 VAL A N 12
ATOM 12489 C CA . VAL A 1 11 ? 18.966 -9.236 -18.183 1.00 0.000 110 VAL A CA 12
ATOM 12490 C C . VAL A 1 11 ? 20.091 -9.102 -17.162 1.00 0.000 110 VAL A C 12
ATOM 12491 O O . VAL A 1 11 ? 20.238 -9.939 -16.272 1.00 0.000 110 VAL A O 12
ATOM 12504 N N . SER A 1 12 ? 20.883 -8.043 -17.298 1.00 0.000 111 SER A N 12
ATOM 12505 C CA . SER A 1 12 ? 21.998 -7.801 -16.390 1.00 0.000 111 SER A CA 12
ATOM 12506 C C . SER A 1 12 ? 21.495 -7.363 -15.017 1.00 0.000 111 SER A C 12
ATOM 12507 O O . SER A 1 12 ? 20.938 -6.277 -14.866 1.00 0.000 111 SER A O 12
ATOM 12515 N N . ASN A 1 13 ? 21.696 -8.219 -14.020 1.00 0.000 112 ASN A N 12
ATOM 12516 C CA . ASN A 1 13 ? 21.263 -7.922 -12.660 1.00 0.000 112 ASN A CA 12
ATOM 12517 C C . ASN A 1 13 ? 21.736 -6.537 -12.228 1.00 0.000 112 ASN A C 12
ATOM 12518 O O . ASN A 1 13 ? 20.982 -5.774 -11.625 1.00 0.000 112 ASN A O 12
ATOM 12529 N N . GLU A 1 14 ? 22.988 -6.220 -12.542 1.00 0.000 113 GLU A N 12
ATOM 12530 C CA . GLU A 1 14 ? 23.561 -4.927 -12.186 1.00 0.000 113 GLU A CA 12
ATOM 12531 C C . GLU A 1 14 ? 22.656 -3.787 -12.646 1.00 0.000 113 GLU A C 12
ATOM 12532 O O . GLU A 1 14 ? 22.539 -2.763 -11.972 1.00 0.000 113 GLU A O 12
ATOM 12544 N N . ASP A 1 15 ? 22.019 -3.972 -13.797 1.00 0.000 114 ASP A N 12
ATOM 12545 C CA . ASP A 1 15 ? 21.125 -2.960 -14.347 1.00 0.000 114 ASP A CA 12
ATOM 12546 C C . ASP A 1 15 ? 19.773 -2.988 -13.641 1.00 0.000 114 ASP A C 12
ATOM 12547 O O . ASP A 1 15 ? 19.141 -1.950 -13.446 1.00 0.000 114 ASP A O 12
ATOM 12556 N N . CYS A 1 16 ? 19.335 -4.183 -13.260 1.00 0.000 115 CYS A N 12
ATOM 12557 C CA . CYS A 1 16 ? 18.057 -4.348 -12.576 1.00 0.000 115 CYS A CA 12
ATOM 12558 C C . CYS A 1 16 ? 18.217 -4.157 -11.071 1.00 0.000 115 CYS A C 12
ATOM 12559 O O . CYS A 1 16 ? 17.799 -5.002 -10.278 1.00 0.000 115 CYS A O 12
ATOM 12566 N N . LEU A 1 17 ? 18.825 -3.041 -10.683 1.00 0.000 116 LEU A N 12
ATOM 12567 C CA . LEU A 1 17 ? 19.040 -2.737 -9.272 1.00 0.000 116 LEU A CA 12
ATOM 12568 C C . LEU A 1 17 ? 18.323 -1.451 -8.876 1.00 0.000 116 LEU A C 12
ATOM 12569 O O . LEU A 1 17 ? 18.746 -0.752 -7.957 1.00 0.000 116 LEU A O 12
ATOM 12585 N N . GLN A 1 18 ? 17.234 -1.147 -9.576 1.00 0.000 117 GLN A N 12
ATOM 12586 C CA . GLN A 1 18 ? 16.457 0.054 -9.295 1.00 0.000 117 GLN A CA 12
ATOM 12587 C C . GLN A 1 18 ? 15.166 -0.291 -8.560 1.00 0.000 117 GLN A C 12
ATOM 12588 O O . GLN A 1 18 ? 14.319 -1.018 -9.080 1.00 0.000 117 GLN A O 12
ATOM 12602 N N . VAL A 1 19 ? 15.023 0.233 -7.347 1.00 0.000 118 VAL A N 12
ATOM 12603 C CA . VAL A 1 19 ? 13.835 -0.019 -6.541 1.00 0.000 118 VAL A CA 12
ATOM 12604 C C . VAL A 1 19 ? 12.820 1.109 -6.689 1.00 0.000 118 VAL A C 12
ATOM 12605 O O . VAL A 1 19 ? 13.108 2.261 -6.366 1.00 0.000 118 VAL A O 12
ATOM 12618 N N . GLU A 1 20 ? 11.632 0.769 -7.178 1.00 0.000 119 GLU A N 12
ATOM 12619 C CA . GLU A 1 20 ? 10.575 1.755 -7.369 1.00 0.000 119 GLU A CA 12
ATOM 12620 C C . GLU A 1 20 ? 9.241 1.231 -6.843 1.00 0.000 119 GLU A C 12
ATOM 12621 O O . GLU A 1 20 ? 8.888 0.073 -7.061 1.00 0.000 119 GLU A O 12
ATOM 12633 N N . ASN A 1 21 ? 8.506 2.093 -6.148 1.00 0.000 120 ASN A N 12
ATOM 12634 C CA . ASN A 1 21 ? 7.212 1.718 -5.590 1.00 0.000 120 ASN A CA 12
ATOM 12635 C C . ASN A 1 21 ? 6.151 1.637 -6.683 1.00 0.000 120 ASN A C 12
ATOM 12636 O O . ASN A 1 21 ? 6.216 2.354 -7.682 1.00 0.000 120 ASN A O 12
ATOM 12647 N N . CYS A 1 22 ? 5.173 0.758 -6.487 1.00 0.000 121 CYS A N 12
ATOM 12648 C CA . CYS A 1 22 ? 4.097 0.583 -7.454 1.00 0.000 121 CYS A CA 12
ATOM 12649 C C . CYS A 1 22 ? 3.217 1.828 -7.522 1.00 0.000 121 CYS A C 12
ATOM 12650 O O . CYS A 1 22 ? 3.459 2.812 -6.823 1.00 0.000 121 CYS A O 12
ATOM 12657 N N . THR A 1 23 ? 2.194 1.778 -8.370 1.00 0.000 122 THR A N 12
ATOM 12658 C CA . THR A 1 23 ? 1.279 2.901 -8.531 1.00 0.000 122 THR A CA 12
ATOM 12659 C C . THR A 1 23 ? 0.251 2.937 -7.406 1.00 0.000 122 THR A C 12
ATOM 12660 O O . THR A 1 23 ? 0.304 3.802 -6.533 1.00 0.000 122 THR A O 12
ATOM 12671 N N . GLN A 1 24 ? -0.684 1.992 -7.435 1.00 0.000 123 GLN A N 12
ATOM 12672 C CA . GLN A 1 24 ? -1.725 1.917 -6.416 1.00 0.000 123 GLN A CA 12
ATOM 12673 C C . GLN A 1 24 ? -1.504 0.719 -5.499 1.00 0.000 123 GLN A C 12
ATOM 12674 O O . GLN A 1 24 ? -1.038 -0.334 -5.937 1.00 0.000 123 GLN A O 12
ATOM 12688 N N . LEU A 1 25 ? -1.840 0.886 -4.225 1.00 0.000 124 LEU A N 12
ATOM 12689 C CA . LEU A 1 25 ? -1.678 -0.182 -3.244 1.00 0.000 124 LEU A CA 12
ATOM 12690 C C . LEU A 1 25 ? -2.587 -1.362 -3.570 1.00 0.000 124 LEU A C 12
ATOM 12691 O O . LEU A 1 25 ? -3.665 -1.191 -4.138 1.00 0.000 124 LEU A O 12
ATOM 12707 N N . GLY A 1 26 ? -2.146 -2.562 -3.204 1.00 0.000 125 GLY A N 12
ATOM 12708 C CA . GLY A 1 26 ? -2.933 -3.753 -3.463 1.00 0.000 125 GLY A CA 12
ATOM 12709 C C . GLY A 1 26 ? -2.407 -4.550 -4.641 1.00 0.000 125 GLY A C 12
ATOM 12710 O O . GLY A 1 26 ? -2.508 -5.776 -4.662 1.00 0.000 125 GLY A O 12
ATOM 12714 N N . GLU A 1 27 ? -1.847 -3.851 -5.623 1.00 0.000 126 GLU A N 12
ATOM 12715 C CA . GLU A 1 27 ? -1.307 -4.502 -6.811 1.00 0.000 126 GLU A CA 12
ATOM 12716 C C . GLU A 1 27 ? 0.008 -5.209 -6.493 1.00 0.000 126 GLU A C 12
ATOM 12717 O O . GLU A 1 27 ? 0.880 -4.648 -5.830 1.00 0.000 126 GLU A O 12
ATOM 12729 N N . GLN A 1 28 ? 0.141 -6.442 -6.971 1.00 0.000 127 GLN A N 12
ATOM 12730 C CA . GLN A 1 28 ? 1.349 -7.225 -6.737 1.00 0.000 127 GLN A CA 12
ATOM 12731 C C . GLN A 1 28 ? 2.354 -7.026 -7.867 1.00 0.000 127 GLN A C 12
ATOM 12732 O O . GLN A 1 28 ? 2.138 -6.217 -8.769 1.00 0.000 127 GLN A O 12
ATOM 12746 N N . CYS A 1 29 ? 3.454 -7.770 -7.811 1.00 0.000 128 CYS A N 12
ATOM 12747 C CA . CYS A 1 29 ? 4.494 -7.676 -8.828 1.00 0.000 128 CYS A CA 12
ATOM 12748 C C . CYS A 1 29 ? 4.780 -9.043 -9.442 1.00 0.000 128 CYS A C 12
ATOM 12749 O O . CYS A 1 29 ? 4.453 -10.077 -8.859 1.00 0.000 128 CYS A O 12
ATOM 12756 N N . TRP A 1 30 ? 5.392 -9.040 -10.620 1.00 0.000 129 TRP A N 12
ATOM 12757 C CA . TRP A 1 30 ? 5.723 -10.281 -11.313 1.00 0.000 129 TRP A CA 12
ATOM 12758 C C . TRP A 1 30 ? 7.026 -10.138 -12.092 1.00 0.000 129 TRP A C 12
ATOM 12759 O O . TRP A 1 30 ? 7.390 -9.042 -12.518 1.00 0.000 129 TRP A O 12
ATOM 12780 N N . THR A 1 31 ? 7.725 -11.254 -12.276 1.00 0.000 130 THR A N 12
ATOM 12781 C CA . THR A 1 31 ? 8.988 -11.252 -13.004 1.00 0.000 130 THR A CA 12
ATOM 12782 C C . THR A 1 31 ? 8.962 -12.255 -14.152 1.00 0.000 130 THR A C 12
ATOM 12783 O O . THR A 1 31 ? 8.929 -13.465 -13.931 1.00 0.000 130 THR A O 12
ATOM 12794 N N . ALA A 1 32 ? 8.978 -11.744 -15.378 1.00 0.000 131 ALA A N 12
ATOM 12795 C CA . ALA A 1 32 ? 8.959 -12.596 -16.561 1.00 0.000 131 ALA A CA 12
ATOM 12796 C C . ALA A 1 32 ? 10.319 -12.607 -17.251 1.00 0.000 131 ALA A C 12
ATOM 12797 O O . ALA A 1 32 ? 11.046 -11.614 -17.227 1.00 0.000 131 ALA A O 12
ATOM 12804 N N . ARG A 1 33 ? 10.656 -13.736 -17.865 1.00 0.000 132 ARG A N 12
ATOM 12805 C CA . ARG A 1 33 ? 11.930 -13.877 -18.560 1.00 0.000 132 ARG A CA 12
ATOM 12806 C C . ARG A 1 33 ? 11.713 -14.254 -20.022 1.00 0.000 132 ARG A C 12
ATOM 12807 O O . ARG A 1 33 ? 10.699 -14.859 -20.373 1.00 0.000 132 ARG A O 12
ATOM 12828 N N . ILE A 1 34 ? 12.670 -13.893 -20.870 1.00 0.000 133 ILE A N 12
ATOM 12829 C CA . ILE A 1 34 ? 12.583 -14.195 -22.293 1.00 0.000 133 ILE A CA 12
ATOM 12830 C C . ILE A 1 34 ? 13.846 -14.893 -22.786 1.00 0.000 133 ILE A C 12
ATOM 12831 O O . ILE A 1 34 ? 14.945 -14.624 -22.302 1.00 0.000 133 ILE A O 12
ATOM 12847 N N . ARG A 1 35 ? 13.681 -15.791 -23.752 1.00 0.000 134 ARG A N 12
ATOM 12848 C CA . ARG A 1 35 ? 14.808 -16.528 -24.310 1.00 0.000 134 ARG A CA 12
ATOM 12849 C C . ARG A 1 35 ? 14.518 -16.960 -25.745 1.00 0.000 134 ARG A C 12
ATOM 12850 O O . ARG A 1 35 ? 13.424 -17.433 -26.052 1.00 0.000 134 ARG A O 12
ATOM 12871 N N . ALA A 1 36 ? 15.505 -16.792 -26.619 1.00 0.000 135 ALA A N 12
ATOM 12872 C CA . ALA A 1 36 ? 15.356 -17.166 -28.020 1.00 0.000 135 ALA A CA 12
ATOM 12873 C C . ALA A 1 36 ? 16.671 -17.684 -28.593 1.00 0.000 135 ALA A C 12
ATOM 12874 O O . ALA A 1 36 ? 17.750 -17.251 -28.187 1.00 0.000 135 ALA A O 12
ATOM 12881 N N . VAL A 1 37 ? 16.574 -18.614 -29.537 1.00 0.000 136 VAL A N 12
ATOM 12882 C CA . VAL A 1 37 ? 17.756 -19.191 -30.166 1.00 0.000 136 VAL A CA 12
ATOM 12883 C C . VAL A 1 37 ? 18.592 -18.118 -30.854 1.00 0.000 136 VAL A C 12
ATOM 12884 O O . VAL A 1 37 ? 19.820 -18.188 -30.870 1.00 0.000 136 VAL A O 12
ATOM 12897 N N . GLY A 1 38 ? 17.917 -17.124 -31.423 1.00 0.000 137 GLY A N 12
ATOM 12898 C CA . GLY A 1 38 ? 18.613 -16.049 -32.105 1.00 0.000 137 GLY A CA 12
ATOM 12899 C C . GLY A 1 38 ? 18.497 -14.726 -31.373 1.00 0.000 137 GLY A C 12
ATOM 12900 O O . GLY A 1 38 ? 18.334 -13.676 -31.995 1.00 0.000 137 GLY A O 12
ATOM 12904 N N . LEU A 1 39 ? 18.579 -14.776 -30.048 1.00 0.000 138 LEU A N 12
ATOM 12905 C CA . LEU A 1 39 ? 18.480 -13.573 -29.230 1.00 0.000 138 LEU A CA 12
ATOM 12906 C C . LEU A 1 39 ? 19.019 -13.824 -27.825 1.00 0.000 138 LEU A C 12
ATOM 12907 O O . LEU A 1 39 ? 19.225 -14.970 -27.423 1.00 0.000 138 LEU A O 12
ATOM 12923 N N . LEU A 1 40 ? 19.243 -12.746 -27.082 1.00 0.000 139 LEU A N 12
ATOM 12924 C CA . LEU A 1 40 ? 19.756 -12.849 -25.720 1.00 0.000 139 LEU A CA 12
ATOM 12925 C C . LEU A 1 40 ? 18.617 -12.819 -24.705 1.00 0.000 139 LEU A C 12
ATOM 12926 O O . LEU A 1 40 ? 17.529 -12.317 -24.991 1.00 0.000 139 LEU A O 12
ATOM 12942 N N . THR A 1 41 ? 18.875 -13.357 -23.517 1.00 0.000 140 THR A N 12
ATOM 12943 C CA . THR A 1 41 ? 17.873 -13.391 -22.460 1.00 0.000 140 THR A CA 12
ATOM 12944 C C . THR A 1 41 ? 17.538 -11.986 -21.975 1.00 0.000 140 THR A C 12
ATOM 12945 O O . THR A 1 41 ? 18.364 -11.077 -22.054 1.00 0.000 140 THR A O 12
ATOM 12956 N N . VAL A 1 42 ? 16.320 -11.814 -21.470 1.00 0.000 141 VAL A N 12
ATOM 12957 C CA . VAL A 1 42 ? 15.876 -10.518 -20.970 1.00 0.000 141 VAL A CA 12
ATOM 12958 C C . VAL A 1 42 ? 14.971 -10.680 -19.753 1.00 0.000 141 VAL A C 12
ATOM 12959 O O . VAL A 1 42 ? 14.424 -11.756 -19.513 1.00 0.000 141 VAL A O 12
ATOM 12972 N N . ILE A 1 43 ? 14.819 -9.604 -18.989 1.00 0.000 142 ILE A N 12
ATOM 12973 C CA . ILE A 1 43 ? 13.980 -9.626 -17.798 1.00 0.000 142 ILE A CA 12
ATOM 12974 C C . ILE A 1 43 ? 13.051 -8.417 -17.757 1.00 0.000 142 ILE A C 12
ATOM 12975 O O . ILE A 1 43 ? 13.484 -7.282 -17.952 1.00 0.000 142 ILE A O 12
ATOM 12991 N N . SER A 1 44 ? 11.771 -8.669 -17.500 1.00 0.000 143 SER A N 12
ATOM 12992 C CA . SER A 1 44 ? 10.780 -7.602 -17.435 1.00 0.000 143 SER A CA 12
ATOM 12993 C C . SER A 1 44 ? 9.971 -7.689 -16.145 1.00 0.000 143 SER A C 12
ATOM 12994 O O . SER A 1 44 ? 9.611 -8.778 -15.696 1.00 0.000 143 SER A O 12
ATOM 13002 N N . LYS A 1 45 ? 9.687 -6.534 -15.552 1.00 0.000 144 LYS A N 12
ATOM 13003 C CA . LYS A 1 45 ? 8.920 -6.477 -14.314 1.00 0.000 144 LYS A CA 12
ATOM 13004 C C . LYS A 1 45 ? 7.650 -5.652 -14.498 1.00 0.000 144 LYS A C 12
ATOM 13005 O O . LYS A 1 45 ? 7.655 -4.634 -15.189 1.00 0.000 144 LYS A O 12
ATOM 13024 N N . GLY A 1 46 ? 6.564 -6.097 -13.873 1.00 0.000 145 GLY A N 12
ATOM 13025 C CA . GLY A 1 46 ? 5.303 -5.387 -13.980 1.00 0.000 145 GLY A CA 12
ATOM 13026 C C . GLY A 1 46 ? 4.468 -5.496 -12.720 1.00 0.000 145 GLY A C 12
ATOM 13027 O O . GLY A 1 46 ? 4.454 -6.538 -12.064 1.00 0.000 145 GLY A O 12
ATOM 13031 N N . CYS A 1 47 ? 3.770 -4.418 -12.380 1.00 0.000 146 CYS A N 12
ATOM 13032 C CA . CYS A 1 47 ? 2.929 -4.395 -11.189 1.00 0.000 146 CYS A CA 12
ATOM 13033 C C . CYS A 1 47 ? 1.452 -4.474 -11.564 1.00 0.000 146 CYS A C 12
ATOM 13034 O O . CYS A 1 47 ? 0.956 -3.666 -12.349 1.00 0.000 146 CYS A O 12
ATOM 13041 N N . SER A 1 48 ? 0.755 -5.454 -10.997 1.00 0.000 147 SER A N 12
ATOM 13042 C CA . SER A 1 48 ? -0.665 -5.641 -11.275 1.00 0.000 147 SER A CA 12
ATOM 13043 C C . SER A 1 48 ? -1.313 -6.525 -10.214 1.00 0.000 147 SER A C 12
ATOM 13044 O O . SER A 1 48 ? -0.634 -7.281 -9.518 1.00 0.000 147 SER A O 12
ATOM 13052 N N . LEU A 1 49 ? -2.633 -6.425 -10.095 1.00 0.000 148 LEU A N 12
ATOM 13053 C CA . LEU A 1 49 ? -3.376 -7.215 -9.119 1.00 0.000 148 LEU A CA 12
ATOM 13054 C C . LEU A 1 49 ? -3.786 -8.561 -9.708 1.00 0.000 148 LEU A C 12
ATOM 13055 O O . LEU A 1 49 ? -3.639 -9.600 -9.066 1.00 0.000 148 LEU A O 12
ATOM 13071 N N . ASN A 1 50 ? -4.300 -8.533 -10.933 1.00 0.000 149 ASN A N 12
ATOM 13072 C CA . ASN A 1 50 ? -4.730 -9.752 -11.609 1.00 0.000 149 ASN A CA 12
ATOM 13073 C C . ASN A 1 50 ? -3.554 -10.437 -12.297 1.00 0.000 149 ASN A C 12
ATOM 13074 O O . ASN A 1 50 ? -3.603 -10.728 -13.493 1.00 0.000 149 ASN A O 12
ATOM 13085 N N . CYS A 1 51 ? -2.496 -10.691 -11.535 1.00 0.000 150 CYS A N 12
ATOM 13086 C CA . CYS A 1 51 ? -1.306 -11.342 -12.070 1.00 0.000 150 CYS A CA 12
ATOM 13087 C C . CYS A 1 51 ? -1.513 -12.850 -12.180 1.00 0.000 150 CYS A C 12
ATOM 13088 O O . CYS A 1 51 ? -2.618 -13.352 -11.973 1.00 0.000 150 CYS A O 12
ATOM 13095 N N . VAL A 1 52 ? -0.443 -13.566 -12.509 1.00 0.000 151 VAL A N 12
ATOM 13096 C CA . VAL A 1 52 ? -0.507 -15.016 -12.646 1.00 0.000 151 VAL A CA 12
ATOM 13097 C C . VAL A 1 52 ? 0.738 -15.678 -12.065 1.00 0.000 151 VAL A C 12
ATOM 13098 O O . VAL A 1 52 ? 1.853 -15.445 -12.532 1.00 0.000 151 VAL A O 12
ATOM 13111 N N . ASP A 1 53 ? 0.539 -16.505 -11.044 1.00 0.000 152 ASP A N 12
ATOM 13112 C CA . ASP A 1 53 ? 1.645 -17.203 -10.399 1.00 0.000 152 ASP A CA 12
ATOM 13113 C C . ASP A 1 53 ? 1.704 -18.660 -10.848 1.00 0.000 152 ASP A C 12
ATOM 13114 O O . ASP A 1 53 ? 2.226 -19.518 -10.137 1.00 0.000 152 ASP A O 12
ATOM 13123 N N . ASP A 1 54 ? 1.164 -18.931 -12.031 1.00 0.000 153 ASP A N 12
ATOM 13124 C CA . ASP A 1 54 ? 1.155 -20.284 -12.575 1.00 0.000 153 ASP A CA 12
ATOM 13125 C C . ASP A 1 54 ? 1.773 -20.314 -13.969 1.00 0.000 153 ASP A C 12
ATOM 13126 O O . ASP A 1 54 ? 2.094 -21.380 -14.494 1.00 0.000 153 ASP A O 12
ATOM 13135 N N . SER A 1 55 ? 1.935 -19.136 -14.564 1.00 0.000 154 SER A N 12
ATOM 13136 C CA . SER A 1 55 ? 2.510 -19.027 -15.900 1.00 0.000 154 SER A CA 12
ATOM 13137 C C . SER A 1 55 ? 1.796 -19.957 -16.876 1.00 0.000 154 SER A C 12
ATOM 13138 O O . SER A 1 55 ? 2.421 -20.544 -17.759 1.00 0.000 154 SER A O 12
ATOM 13146 N N . GLN A 1 56 ? 0.484 -20.085 -16.709 1.00 0.000 155 GLN A N 12
ATOM 13147 C CA . GLN A 1 56 ? -0.316 -20.944 -17.575 1.00 0.000 155 GLN A CA 12
ATOM 13148 C C . GLN A 1 56 ? -1.225 -20.114 -18.475 1.00 0.000 155 GLN A C 12
ATOM 13149 O O . GLN A 1 56 ? -2.449 -20.225 -18.409 1.00 0.000 155 GLN A O 12
ATOM 13163 N N . ASP A 1 57 ? -0.619 -19.282 -19.315 1.00 0.000 156 ASP A N 12
ATOM 13164 C CA . ASP A 1 57 ? -1.374 -18.433 -20.229 1.00 0.000 156 ASP A CA 12
ATOM 13165 C C . ASP A 1 57 ? -0.781 -18.486 -21.634 1.00 0.000 156 ASP A C 12
ATOM 13166 O O . ASP A 1 57 ? 0.189 -19.201 -21.883 1.00 0.000 156 ASP A O 12
ATOM 13175 N N . TYR A 1 58 ? -1.372 -17.725 -22.548 1.00 0.000 157 TYR A N 12
ATOM 13176 C CA . TYR A 1 58 ? -0.905 -17.687 -23.929 1.00 0.000 157 TYR A CA 12
ATOM 13177 C C . TYR A 1 58 ? 0.582 -17.351 -23.992 1.00 0.000 157 TYR A C 12
ATOM 13178 O O . TYR A 1 58 ? 1.304 -17.841 -24.860 1.00 0.000 157 TYR A O 12
ATOM 13196 N N . TYR A 1 59 ? 1.032 -16.512 -23.065 1.00 0.000 158 TYR A N 12
ATOM 13197 C CA . TYR A 1 59 ? 2.432 -16.108 -23.015 1.00 0.000 158 TYR A CA 12
ATOM 13198 C C . TYR A 1 59 ? 3.349 -17.326 -22.957 1.00 0.000 158 TYR A C 12
ATOM 13199 O O . TYR A 1 59 ? 4.506 -17.267 -23.372 1.00 0.000 158 TYR A O 12
ATOM 13217 N N . VAL A 1 60 ? 2.822 -18.430 -22.438 1.00 0.000 159 VAL A N 12
ATOM 13218 C CA . VAL A 1 60 ? 3.591 -19.664 -22.325 1.00 0.000 159 VAL A CA 12
ATOM 13219 C C . VAL A 1 60 ? 4.360 -19.951 -23.610 1.00 0.000 159 VAL A C 12
ATOM 13220 O O . VAL A 1 60 ? 3.838 -19.778 -24.710 1.00 0.000 159 VAL A O 12
ATOM 13233 N N . GLY A 1 61 ? 5.605 -20.393 -23.461 1.00 0.000 160 GLY A N 12
ATOM 13234 C CA . GLY A 1 61 ? 6.427 -20.698 -24.618 1.00 0.000 160 GLY A CA 12
ATOM 13235 C C . GLY A 1 61 ? 7.725 -19.915 -24.630 1.00 0.000 160 GLY A C 12
ATOM 13236 O O . GLY A 1 61 ? 8.796 -20.468 -24.381 1.00 0.000 160 GLY A O 12
ATOM 13240 N N . LYS A 1 62 ? 7.631 -18.622 -24.922 1.00 0.000 161 LYS A N 12
ATOM 13241 C CA . LYS A 1 62 ? 8.806 -17.760 -24.967 1.00 0.000 161 LYS A CA 12
ATOM 13242 C C . LYS A 1 62 ? 8.756 -16.714 -23.858 1.00 0.000 161 LYS A C 12
ATOM 13243 O O . LYS A 1 62 ? 9.786 -16.331 -23.304 1.00 0.000 161 LYS A O 12
ATOM 13262 N N . LYS A 1 63 ? 7.550 -16.256 -23.536 1.00 0.000 162 LYS A N 12
ATOM 13263 C CA . LYS A 1 63 ? 7.364 -15.257 -22.491 1.00 0.000 162 LYS A CA 12
ATOM 13264 C C . LYS A 1 63 ? 6.676 -15.864 -21.273 1.00 0.000 162 LYS A C 12
ATOM 13265 O O . LYS A 1 63 ? 5.468 -16.096 -21.283 1.00 0.000 162 LYS A O 12
ATOM 13284 N N . ASN A 1 64 ? 7.453 -16.119 -20.225 1.00 0.000 163 ASN A N 12
ATOM 13285 C CA . ASN A 1 64 ? 6.918 -16.699 -18.999 1.00 0.000 163 ASN A CA 12
ATOM 13286 C C . ASN A 1 64 ? 6.827 -15.650 -17.895 1.00 0.000 163 ASN A C 12
ATOM 13287 O O . ASN A 1 64 ? 7.840 -15.101 -17.462 1.00 0.000 163 ASN A O 12
ATOM 13298 N N . ILE A 1 65 ? 5.607 -15.377 -17.445 1.00 0.000 164 ILE A N 12
ATOM 13299 C CA . ILE A 1 65 ? 5.384 -14.395 -16.391 1.00 0.000 164 ILE A CA 12
ATOM 13300 C C . ILE A 1 65 ? 5.162 -15.075 -15.044 1.00 0.000 164 ILE A C 12
ATOM 13301 O O . ILE A 1 65 ? 4.338 -15.982 -14.922 1.00 0.000 164 ILE A O 12
ATOM 13317 N N . THR A 1 66 ? 5.903 -14.630 -14.034 1.00 0.000 165 THR A N 12
ATOM 13318 C CA . THR A 1 66 ? 5.787 -15.195 -12.695 1.00 0.000 165 THR A CA 12
ATOM 13319 C C . THR A 1 66 ? 5.287 -14.153 -11.701 1.00 0.000 165 THR A C 12
ATOM 13320 O O . THR A 1 66 ? 5.941 -13.135 -11.471 1.00 0.000 165 THR A O 12
ATOM 13331 N N . CYS A 1 67 ? 4.125 -14.414 -11.112 1.00 0.000 166 CYS A N 12
ATOM 13332 C CA . CYS A 1 67 ? 3.536 -13.500 -10.141 1.00 0.000 166 CYS A CA 12
ATOM 13333 C C . CYS A 1 67 ? 4.088 -13.763 -8.743 1.00 0.000 166 CYS A C 12
ATOM 13334 O O . CYS A 1 67 ? 4.410 -14.899 -8.393 1.00 0.000 166 CYS A O 12
ATOM 13341 N N . CYS A 1 68 ? 4.194 -12.704 -7.946 1.00 0.000 167 CYS A N 12
ATOM 13342 C CA . CYS A 1 68 ? 4.707 -12.818 -6.586 1.00 0.000 167 CYS A CA 12
ATOM 13343 C C . CYS A 1 68 ? 4.113 -11.736 -5.688 1.00 0.000 167 CYS A C 12
ATOM 13344 O O . CYS A 1 68 ? 3.985 -10.581 -6.093 1.00 0.000 167 CYS A O 12
ATOM 13351 N N . ASP A 1 69 ? 3.753 -12.120 -4.469 1.00 0.000 168 ASP A N 12
ATOM 13352 C CA . ASP A 1 69 ? 3.174 -11.183 -3.512 1.00 0.000 168 ASP A CA 12
ATOM 13353 C C . ASP A 1 69 ? 4.137 -10.918 -2.360 1.00 0.000 168 ASP A C 12
ATOM 13354 O O . ASP A 1 69 ? 3.849 -11.244 -1.207 1.00 0.000 168 ASP A O 12
ATOM 13363 N N . THR A 1 70 ? 5.284 -10.326 -2.678 1.00 0.000 169 THR A N 12
ATOM 13364 C CA . THR A 1 70 ? 6.291 -10.019 -1.670 1.00 0.000 169 THR A CA 12
ATOM 13365 C C . THR A 1 70 ? 7.080 -8.769 -2.043 1.00 0.000 169 THR A C 12
ATOM 13366 O O . THR A 1 70 ? 7.375 -8.537 -3.215 1.00 0.000 169 THR A O 12
ATOM 13377 N N . ASP A 1 71 ? 7.419 -7.968 -1.039 1.00 0.000 170 ASP A N 12
ATOM 13378 C CA . ASP A 1 71 ? 8.176 -6.742 -1.262 1.00 0.000 170 ASP A CA 12
ATOM 13379 C C . ASP A 1 71 ? 9.489 -7.036 -1.982 1.00 0.000 170 ASP A C 12
ATOM 13380 O O . ASP A 1 71 ? 10.314 -7.812 -1.497 1.00 0.000 170 ASP A O 12
ATOM 13389 N N . LEU A 1 72 ? 9.675 -6.414 -3.140 1.00 0.000 171 LEU A N 12
ATOM 13390 C CA . LEU A 1 72 ? 10.887 -6.610 -3.928 1.00 0.000 171 LEU A CA 12
ATOM 13391 C C . LEU A 1 72 ? 11.060 -8.078 -4.304 1.00 0.000 171 LEU A C 12
ATOM 13392 O O . LEU A 1 72 ? 12.179 -8.592 -4.346 1.00 0.000 171 LEU A O 12
ATOM 13408 N N . CYS A 1 73 ? 9.947 -8.749 -4.579 1.00 0.000 172 CYS A N 12
ATOM 13409 C CA . CYS A 1 73 ? 9.974 -10.158 -4.954 1.00 0.000 172 CYS A CA 12
ATOM 13410 C C . CYS A 1 73 ? 10.817 -10.370 -6.208 1.00 0.000 172 CYS A C 12
ATOM 13411 O O . CYS A 1 73 ? 11.433 -11.420 -6.383 1.00 0.000 172 CYS A O 12
ATOM 13418 N N . ASN A 1 74 ? 10.838 -9.365 -7.077 1.00 0.000 173 ASN A N 12
ATOM 13419 C CA . ASN A 1 74 ? 11.604 -9.442 -8.316 1.00 0.000 173 ASN A CA 12
ATOM 13420 C C . ASN A 1 74 ? 13.002 -8.859 -8.128 1.00 0.000 173 ASN A C 12
ATOM 13421 O O . ASN A 1 74 ? 13.587 -8.311 -9.061 1.00 0.000 173 ASN A O 12
ATOM 13432 N N . ALA A 1 75 ? 13.530 -8.982 -6.914 1.00 0.000 174 ALA A N 12
ATOM 13433 C CA . ALA A 1 75 ? 14.859 -8.470 -6.604 1.00 0.000 174 ALA A CA 12
ATOM 13434 C C . ALA A 1 75 ? 15.942 -9.321 -7.259 1.00 0.000 174 ALA A C 12
ATOM 13435 O O . ALA A 1 75 ? 16.975 -8.807 -7.687 1.00 0.000 174 ALA A O 12
ATOM 13442 N N . SER A 1 76 ? 15.698 -10.626 -7.334 1.00 0.000 175 SER A N 12
ATOM 13443 C CA . SER A 1 76 ? 16.655 -11.549 -7.933 1.00 0.000 175 SER A CA 12
ATOM 13444 C C . SER A 1 76 ? 18.035 -11.385 -7.303 1.00 0.000 175 SER A C 12
ATOM 13445 O O . SER A 1 76 ? 19.056 -11.557 -7.968 1.00 0.000 175 SER A O 12
ATOM 13453 N N . MET A 1 1 ? 0.199 -1.038 -0.274 1.00 0.000 100 MET A N 13
ATOM 13454 C CA . MET A 1 1 ? 1.306 -0.600 -1.115 1.00 0.000 100 MET A CA 13
ATOM 13455 C C . MET A 1 1 ? 2.439 -1.623 -1.098 1.00 0.000 100 MET A C 13
ATOM 13456 O O . MET A 1 1 ? 2.730 -2.225 -0.064 1.00 0.000 100 MET A O 13
ATOM 13470 N N . LEU A 1 2 ? 3.073 -1.814 -2.249 1.00 0.000 101 LEU A N 13
ATOM 13471 C CA . LEU A 1 2 ? 4.174 -2.765 -2.367 1.00 0.000 101 LEU A CA 13
ATOM 13472 C C . LEU A 1 2 ? 5.277 -2.212 -3.264 1.00 0.000 101 LEU A C 13
ATOM 13473 O O . LEU A 1 2 ? 5.005 -1.657 -4.330 1.00 0.000 101 LEU A O 13
ATOM 13489 N N . LEU A 1 3 ? 6.522 -2.370 -2.828 1.00 0.000 102 LEU A N 13
ATOM 13490 C CA . LEU A 1 3 ? 7.667 -1.889 -3.593 1.00 0.000 102 LEU A CA 13
ATOM 13491 C C . LEU A 1 3 ? 8.345 -3.034 -4.338 1.00 0.000 102 LEU A C 13
ATOM 13492 O O . LEU A 1 3 ? 8.701 -4.051 -3.742 1.00 0.000 102 LEU A O 13
ATOM 13508 N N . CYS A 1 4 ? 8.521 -2.862 -5.643 1.00 0.000 103 CYS A N 13
ATOM 13509 C CA . CYS A 1 4 ? 9.157 -3.880 -6.470 1.00 0.000 103 CYS A CA 13
ATOM 13510 C C . CYS A 1 4 ? 10.005 -3.240 -7.565 1.00 0.000 103 CYS A C 13
ATOM 13511 O O . CYS A 1 4 ? 9.727 -2.126 -8.009 1.00 0.000 103 CYS A O 13
ATOM 13518 N N . TYR A 1 5 ? 11.040 -3.952 -7.997 1.00 0.000 104 TYR A N 13
ATOM 13519 C CA . TYR A 1 5 ? 11.930 -3.453 -9.038 1.00 0.000 104 TYR A CA 13
ATOM 13520 C C . TYR A 1 5 ? 11.184 -3.284 -10.358 1.00 0.000 104 TYR A C 13
ATOM 13521 O O . TYR A 1 5 ? 10.087 -3.814 -10.536 1.00 0.000 104 TYR A O 13
ATOM 13539 N N . SER A 1 6 ? 11.788 -2.542 -11.281 1.00 0.000 105 SER A N 13
ATOM 13540 C CA . SER A 1 6 ? 11.180 -2.300 -12.585 1.00 0.000 105 SER A CA 13
ATOM 13541 C C . SER A 1 6 ? 12.250 -2.094 -13.653 1.00 0.000 105 SER A C 13
ATOM 13542 O O . SER A 1 6 ? 13.103 -1.215 -13.533 1.00 0.000 105 SER A O 13
ATOM 13550 N N . CYS A 1 7 ? 12.198 -2.913 -14.698 1.00 0.000 106 CYS A N 13
ATOM 13551 C CA . CYS A 1 7 ? 13.161 -2.824 -15.789 1.00 0.000 106 CYS A CA 13
ATOM 13552 C C . CYS A 1 7 ? 12.493 -3.111 -17.130 1.00 0.000 106 CYS A C 13
ATOM 13553 O O . CYS A 1 7 ? 11.350 -3.567 -17.182 1.00 0.000 106 CYS A O 13
ATOM 13560 N N . LYS A 1 8 ? 13.213 -2.842 -18.213 1.00 0.000 107 LYS A N 13
ATOM 13561 C CA . LYS A 1 8 ? 12.693 -3.073 -19.556 1.00 0.000 107 LYS A CA 13
ATOM 13562 C C . LYS A 1 8 ? 13.815 -3.454 -20.516 1.00 0.000 107 LYS A C 13
ATOM 13563 O O . LYS A 1 8 ? 14.712 -2.656 -20.785 1.00 0.000 107 LYS A O 13
ATOM 13582 N N . ALA A 1 9 ? 13.756 -4.677 -21.032 1.00 0.000 108 ALA A N 13
ATOM 13583 C CA . ALA A 1 9 ? 14.765 -5.162 -21.966 1.00 0.000 108 ALA A CA 13
ATOM 13584 C C . ALA A 1 9 ? 16.135 -5.239 -21.301 1.00 0.000 108 ALA A C 13
ATOM 13585 O O . ALA A 1 9 ? 17.164 -5.125 -21.967 1.00 0.000 108 ALA A O 13
ATOM 13592 N N . GLN A 1 10 ? 16.141 -5.431 -19.986 1.00 0.000 109 GLN A N 13
ATOM 13593 C CA . GLN A 1 10 ? 17.386 -5.522 -19.233 1.00 0.000 109 GLN A CA 13
ATOM 13594 C C . GLN A 1 10 ? 17.932 -6.945 -19.252 1.00 0.000 109 GLN A C 13
ATOM 13595 O O . GLN A 1 10 ? 17.193 -7.908 -19.044 1.00 0.000 109 GLN A O 13
ATOM 13609 N N . VAL A 1 11 ? 19.231 -7.072 -19.504 1.00 0.000 110 VAL A N 13
ATOM 13610 C CA . VAL A 1 11 ? 19.877 -8.379 -19.550 1.00 0.000 110 VAL A CA 13
ATOM 13611 C C . VAL A 1 11 ? 20.870 -8.541 -18.404 1.00 0.000 110 VAL A C 13
ATOM 13612 O O . VAL A 1 11 ? 21.064 -9.642 -17.889 1.00 0.000 110 VAL A O 13
ATOM 13625 N N . SER A 1 12 ? 21.497 -7.437 -18.011 1.00 0.000 111 SER A N 13
ATOM 13626 C CA . SER A 1 12 ? 22.473 -7.457 -16.928 1.00 0.000 111 SER A CA 13
ATOM 13627 C C . SER A 1 12 ? 21.845 -6.983 -15.621 1.00 0.000 111 SER A C 13
ATOM 13628 O O . SER A 1 12 ? 21.212 -5.929 -15.571 1.00 0.000 111 SER A O 13
ATOM 13636 N N . ASN A 1 13 ? 22.025 -7.770 -14.566 1.00 0.000 112 ASN A N 13
ATOM 13637 C CA . ASN A 1 13 ? 21.476 -7.433 -13.258 1.00 0.000 112 ASN A CA 13
ATOM 13638 C C . ASN A 1 13 ? 21.852 -6.008 -12.861 1.00 0.000 112 ASN A C 13
ATOM 13639 O O . ASN A 1 13 ? 21.011 -5.242 -12.391 1.00 0.000 112 ASN A O 13
ATOM 13650 N N . GLU A 1 14 ? 23.120 -5.661 -13.055 1.00 0.000 113 GLU A N 13
ATOM 13651 C CA . GLU A 1 14 ? 23.607 -4.329 -12.717 1.00 0.000 113 GLU A CA 13
ATOM 13652 C C . GLU A 1 14 ? 22.725 -3.252 -13.342 1.00 0.000 113 GLU A C 13
ATOM 13653 O O . GLU A 1 14 ? 22.512 -2.191 -12.756 1.00 0.000 113 GLU A O 13
ATOM 13665 N N . ASP A 1 15 ? 22.214 -3.534 -14.536 1.00 0.000 114 ASP A N 13
ATOM 13666 C CA . ASP A 1 15 ? 21.354 -2.591 -15.242 1.00 0.000 114 ASP A CA 13
ATOM 13667 C C . ASP A 1 15 ? 19.931 -2.641 -14.696 1.00 0.000 114 ASP A C 13
ATOM 13668 O O . ASP A 1 15 ? 19.244 -1.620 -14.628 1.00 0.000 114 ASP A O 13
ATOM 13677 N N . CYS A 1 16 ? 19.492 -3.834 -14.309 1.00 0.000 115 CYS A N 13
ATOM 13678 C CA . CYS A 1 16 ? 18.150 -4.018 -13.770 1.00 0.000 115 CYS A CA 13
ATOM 13679 C C . CYS A 1 16 ? 18.136 -3.805 -12.259 1.00 0.000 115 CYS A C 13
ATOM 13680 O O . CYS A 1 16 ? 17.783 -4.707 -11.497 1.00 0.000 115 CYS A O 13
ATOM 13687 N N . LEU A 1 17 ? 18.522 -2.608 -11.832 1.00 0.000 116 LEU A N 13
ATOM 13688 C CA . LEU A 1 17 ? 18.554 -2.275 -10.412 1.00 0.000 116 LEU A CA 13
ATOM 13689 C C . LEU A 1 17 ? 17.650 -1.084 -10.111 1.00 0.000 116 LEU A C 13
ATOM 13690 O O . LEU A 1 17 ? 17.934 -0.289 -9.216 1.00 0.000 116 LEU A O 13
ATOM 13706 N N . GLN A 1 18 ? 16.561 -0.969 -10.864 1.00 0.000 117 GLN A N 13
ATOM 13707 C CA . GLN A 1 18 ? 15.615 0.124 -10.676 1.00 0.000 117 GLN A CA 13
ATOM 13708 C C . GLN A 1 18 ? 14.479 -0.292 -9.746 1.00 0.000 117 GLN A C 13
ATOM 13709 O O . GLN A 1 18 ? 13.845 -1.327 -9.949 1.00 0.000 117 GLN A O 13
ATOM 13723 N N . VAL A 1 19 ? 14.229 0.522 -8.725 1.00 0.000 118 VAL A N 13
ATOM 13724 C CA . VAL A 1 19 ? 13.169 0.239 -7.764 1.00 0.000 118 VAL A CA 13
ATOM 13725 C C . VAL A 1 19 ? 12.051 1.271 -7.859 1.00 0.000 118 VAL A C 13
ATOM 13726 O O . VAL A 1 19 ? 12.305 2.475 -7.864 1.00 0.000 118 VAL A O 13
ATOM 13739 N N . GLU A 1 20 ? 10.814 0.791 -7.933 1.00 0.000 119 GLU A N 13
ATOM 13740 C CA . GLU A 1 20 ? 9.657 1.673 -8.027 1.00 0.000 119 GLU A CA 13
ATOM 13741 C C . GLU A 1 20 ? 8.454 1.072 -7.307 1.00 0.000 119 GLU A C 13
ATOM 13742 O O . GLU A 1 20 ? 8.240 -0.140 -7.339 1.00 0.000 119 GLU A O 13
ATOM 13754 N N . ASN A 1 21 ? 7.671 1.928 -6.658 1.00 0.000 120 ASN A N 13
ATOM 13755 C CA . ASN A 1 21 ? 6.490 1.481 -5.929 1.00 0.000 120 ASN A CA 13
ATOM 13756 C C . ASN A 1 21 ? 5.360 1.125 -6.890 1.00 0.000 120 ASN A C 13
ATOM 13757 O O . ASN A 1 21 ? 5.226 1.723 -7.958 1.00 0.000 120 ASN A O 13
ATOM 13768 N N . CYS A 1 22 ? 4.549 0.146 -6.503 1.00 0.000 121 CYS A N 13
ATOM 13769 C CA . CYS A 1 22 ? 3.430 -0.292 -7.329 1.00 0.000 121 CYS A CA 13
ATOM 13770 C C . CYS A 1 22 ? 2.392 0.818 -7.471 1.00 0.000 121 CYS A C 13
ATOM 13771 O O . CYS A 1 22 ? 2.522 1.886 -6.872 1.00 0.000 121 CYS A O 13
ATOM 13778 N N . THR A 1 23 ? 1.361 0.558 -8.269 1.00 0.000 122 THR A N 13
ATOM 13779 C CA . THR A 1 23 ? 0.301 1.534 -8.491 1.00 0.000 122 THR A CA 13
ATOM 13780 C C . THR A 1 23 ? -0.626 1.623 -7.285 1.00 0.000 122 THR A C 13
ATOM 13781 O O . THR A 1 23 ? -0.578 2.590 -6.525 1.00 0.000 122 THR A O 13
ATOM 13792 N N . GLN A 1 24 ? -1.468 0.609 -7.115 1.00 0.000 123 GLN A N 13
ATOM 13793 C CA . GLN A 1 24 ? -2.407 0.575 -5.999 1.00 0.000 123 GLN A CA 13
ATOM 13794 C C . GLN A 1 24 ? -2.112 -0.604 -5.077 1.00 0.000 123 GLN A C 13
ATOM 13795 O O . GLN A 1 24 ? -1.637 -1.650 -5.520 1.00 0.000 123 GLN A O 13
ATOM 13809 N N . LEU A 1 25 ? -2.396 -0.427 -3.791 1.00 0.000 124 LEU A N 13
ATOM 13810 C CA . LEU A 1 25 ? -2.161 -1.476 -2.804 1.00 0.000 124 LEU A CA 13
ATOM 13811 C C . LEU A 1 25 ? -2.873 -2.765 -3.201 1.00 0.000 124 LEU A C 13
ATOM 13812 O O . LEU A 1 25 ? -3.899 -2.737 -3.878 1.00 0.000 124 LEU A O 13
ATOM 13828 N N . GLY A 1 26 ? -2.320 -3.896 -2.772 1.00 0.000 125 GLY A N 13
ATOM 13829 C CA . GLY A 1 26 ? -2.916 -5.180 -3.091 1.00 0.000 125 GLY A CA 13
ATOM 13830 C C . GLY A 1 26 ? -2.325 -5.800 -4.341 1.00 0.000 125 GLY A C 13
ATOM 13831 O O . GLY A 1 26 ? -2.228 -7.022 -4.450 1.00 0.000 125 GLY A O 13
ATOM 13835 N N . GLU A 1 27 ? -1.930 -4.955 -5.289 1.00 0.000 126 GLU A N 13
ATOM 13836 C CA . GLU A 1 27 ? -1.348 -5.428 -6.539 1.00 0.000 126 GLU A CA 13
ATOM 13837 C C . GLU A 1 27 ? -0.109 -6.280 -6.275 1.00 0.000 126 GLU A C 13
ATOM 13838 O O . GLU A 1 27 ? 0.732 -5.929 -5.448 1.00 0.000 126 GLU A O 13
ATOM 13850 N N . GLN A 1 28 ? -0.006 -7.400 -6.982 1.00 0.000 127 GLN A N 13
ATOM 13851 C CA . GLN A 1 28 ? 1.128 -8.302 -6.823 1.00 0.000 127 GLN A CA 13
ATOM 13852 C C . GLN A 1 28 ? 2.172 -8.061 -7.908 1.00 0.000 127 GLN A C 13
ATOM 13853 O O . GLN A 1 28 ? 1.857 -7.555 -8.986 1.00 0.000 127 GLN A O 13
ATOM 13867 N N . CYS A 1 29 ? 3.416 -8.426 -7.617 1.00 0.000 128 CYS A N 13
ATOM 13868 C CA . CYS A 1 29 ? 4.508 -8.248 -8.567 1.00 0.000 128 CYS A CA 13
ATOM 13869 C C . CYS A 1 29 ? 4.917 -9.584 -9.181 1.00 0.000 128 CYS A C 13
ATOM 13870 O O . CYS A 1 29 ? 4.661 -10.645 -8.611 1.00 0.000 128 CYS A O 13
ATOM 13877 N N . TRP A 1 30 ? 5.554 -9.523 -10.344 1.00 0.000 129 TRP A N 13
ATOM 13878 C CA . TRP A 1 30 ? 6.000 -10.728 -11.035 1.00 0.000 129 TRP A CA 13
ATOM 13879 C C . TRP A 1 30 ? 7.300 -10.473 -11.790 1.00 0.000 129 TRP A C 13
ATOM 13880 O O . TRP A 1 30 ? 7.598 -9.341 -12.171 1.00 0.000 129 TRP A O 13
ATOM 13901 N N . THR A 1 31 ? 8.073 -11.534 -12.003 1.00 0.000 130 THR A N 13
ATOM 13902 C CA . THR A 1 31 ? 9.342 -11.424 -12.711 1.00 0.000 130 THR A CA 13
ATOM 13903 C C . THR A 1 31 ? 9.382 -12.359 -13.915 1.00 0.000 130 THR A C 13
ATOM 13904 O O . THR A 1 31 ? 9.427 -13.580 -13.763 1.00 0.000 130 THR A O 13
ATOM 13915 N N . ALA A 1 32 ? 9.367 -11.779 -15.110 1.00 0.000 131 ALA A N 13
ATOM 13916 C CA . ALA A 1 32 ? 9.404 -12.560 -16.340 1.00 0.000 131 ALA A CA 13
ATOM 13917 C C . ALA A 1 32 ? 10.706 -12.328 -17.098 1.00 0.000 131 ALA A C 13
ATOM 13918 O O . ALA A 1 32 ? 11.445 -11.386 -16.809 1.00 0.000 131 ALA A O 13
ATOM 13925 N N . ARG A 1 33 ? 10.982 -13.192 -18.070 1.00 0.000 132 ARG A N 13
ATOM 13926 C CA . ARG A 1 33 ? 12.197 -13.081 -18.869 1.00 0.000 132 ARG A CA 13
ATOM 13927 C C . ARG A 1 33 ? 12.000 -13.707 -20.246 1.00 0.000 132 ARG A C 13
ATOM 13928 O O . ARG A 1 33 ? 11.255 -14.676 -20.398 1.00 0.000 132 ARG A O 13
ATOM 13949 N N . ILE A 1 34 ? 12.674 -13.149 -21.246 1.00 0.000 133 ILE A N 13
ATOM 13950 C CA . ILE A 1 34 ? 12.573 -13.653 -22.610 1.00 0.000 133 ILE A CA 13
ATOM 13951 C C . ILE A 1 34 ? 13.841 -14.397 -23.016 1.00 0.000 133 ILE A C 13
ATOM 13952 O O . ILE A 1 34 ? 14.910 -14.180 -22.444 1.00 0.000 133 ILE A O 13
ATOM 13968 N N . ARG A 1 35 ? 13.715 -15.273 -24.006 1.00 0.000 134 ARG A N 13
ATOM 13969 C CA . ARG A 1 35 ? 14.851 -16.049 -24.489 1.00 0.000 134 ARG A CA 13
ATOM 13970 C C . ARG A 1 35 ? 14.838 -16.142 -26.012 1.00 0.000 134 ARG A C 13
ATOM 13971 O O . ARG A 1 35 ? 13.776 -16.199 -26.631 1.00 0.000 134 ARG A O 13
ATOM 13992 N N . ALA A 1 36 ? 16.025 -16.156 -26.610 1.00 0.000 135 ALA A N 13
ATOM 13993 C CA . ALA A 1 36 ? 16.150 -16.244 -28.059 1.00 0.000 135 ALA A CA 13
ATOM 13994 C C . ALA A 1 36 ? 17.027 -17.423 -28.464 1.00 0.000 135 ALA A C 13
ATOM 13995 O O . ALA A 1 36 ? 17.426 -18.231 -27.625 1.00 0.000 135 ALA A O 13
ATOM 14002 N N . VAL A 1 37 ? 17.325 -17.518 -29.757 1.00 0.000 136 VAL A N 13
ATOM 14003 C CA . VAL A 1 37 ? 18.155 -18.599 -30.273 1.00 0.000 136 VAL A CA 13
ATOM 14004 C C . VAL A 1 37 ? 19.417 -18.770 -29.436 1.00 0.000 136 VAL A C 13
ATOM 14005 O O . VAL A 1 37 ? 19.922 -19.881 -29.275 1.00 0.000 136 VAL A O 13
ATOM 14018 N N . GLY A 1 38 ? 19.923 -17.662 -28.903 1.00 0.000 137 GLY A N 13
ATOM 14019 C CA . GLY A 1 38 ? 21.122 -17.711 -28.087 1.00 0.000 137 GLY A CA 13
ATOM 14020 C C . GLY A 1 38 ? 20.893 -18.406 -26.760 1.00 0.000 137 GLY A C 13
ATOM 14021 O O . GLY A 1 38 ? 20.512 -19.577 -26.721 1.00 0.000 137 GLY A O 13
ATOM 14025 N N . LEU A 1 39 ? 21.126 -17.685 -25.669 1.00 0.000 138 LEU A N 13
ATOM 14026 C CA . LEU A 1 39 ? 20.944 -18.240 -24.332 1.00 0.000 138 LEU A CA 13
ATOM 14027 C C . LEU A 1 39 ? 19.953 -17.407 -23.527 1.00 0.000 138 LEU A C 13
ATOM 14028 O O . LEU A 1 39 ? 19.092 -17.947 -22.830 1.00 0.000 138 LEU A O 13
ATOM 14044 N N . LEU A 1 40 ? 20.077 -16.088 -23.628 1.00 0.000 139 LEU A N 13
ATOM 14045 C CA . LEU A 1 40 ? 19.190 -15.179 -22.910 1.00 0.000 139 LEU A CA 13
ATOM 14046 C C . LEU A 1 40 ? 18.875 -13.947 -23.754 1.00 0.000 139 LEU A C 13
ATOM 14047 O O . LEU A 1 40 ? 19.736 -13.432 -24.467 1.00 0.000 139 LEU A O 13
ATOM 14063 N N . THR A 1 41 ? 17.634 -13.478 -23.666 1.00 0.000 140 THR A N 13
ATOM 14064 C CA . THR A 1 41 ? 17.205 -12.307 -24.420 1.00 0.000 140 THR A CA 13
ATOM 14065 C C . THR A 1 41 ? 17.154 -11.069 -23.531 1.00 0.000 140 THR A C 13
ATOM 14066 O O . THR A 1 41 ? 18.017 -10.196 -23.616 1.00 0.000 140 THR A O 13
ATOM 14077 N N . VAL A 1 42 ? 16.138 -11.001 -22.677 1.00 0.000 141 VAL A N 13
ATOM 14078 C CA . VAL A 1 42 ? 15.976 -9.871 -21.770 1.00 0.000 141 VAL A CA 13
ATOM 14079 C C . VAL A 1 42 ? 15.214 -10.279 -20.514 1.00 0.000 141 VAL A C 13
ATOM 14080 O O . VAL A 1 42 ? 14.868 -11.447 -20.338 1.00 0.000 141 VAL A O 13
ATOM 14093 N N . ILE A 1 43 ? 14.955 -9.308 -19.644 1.00 0.000 142 ILE A N 13
ATOM 14094 C CA . ILE A 1 43 ? 14.233 -9.566 -18.405 1.00 0.000 142 ILE A CA 13
ATOM 14095 C C . ILE A 1 43 ? 13.130 -8.535 -18.187 1.00 0.000 142 ILE A C 13
ATOM 14096 O O . ILE A 1 43 ? 13.383 -7.331 -18.192 1.00 0.000 142 ILE A O 13
ATOM 14112 N N . SER A 1 44 ? 11.907 -9.018 -17.993 1.00 0.000 143 SER A N 13
ATOM 14113 C CA . SER A 1 44 ? 10.765 -8.138 -17.774 1.00 0.000 143 SER A CA 13
ATOM 14114 C C . SER A 1 44 ? 10.230 -8.285 -16.353 1.00 0.000 143 SER A C 13
ATOM 14115 O O . SER A 1 44 ? 10.369 -9.338 -15.730 1.00 0.000 143 SER A O 13
ATOM 14123 N N . LYS A 1 45 ? 9.617 -7.222 -15.845 1.00 0.000 144 LYS A N 13
ATOM 14124 C CA . LYS A 1 45 ? 9.059 -7.230 -14.498 1.00 0.000 144 LYS A CA 13
ATOM 14125 C C . LYS A 1 45 ? 8.062 -6.090 -14.315 1.00 0.000 144 LYS A C 13
ATOM 14126 O O . LYS A 1 45 ? 8.244 -5.000 -14.856 1.00 0.000 144 LYS A O 13
ATOM 14145 N N . GLY A 1 46 ? 7.009 -6.349 -13.546 1.00 0.000 145 GLY A N 13
ATOM 14146 C CA . GLY A 1 46 ? 6.000 -5.334 -13.305 1.00 0.000 145 GLY A CA 13
ATOM 14147 C C . GLY A 1 46 ? 5.138 -5.649 -12.098 1.00 0.000 145 GLY A C 13
ATOM 14148 O O . GLY A 1 46 ? 5.415 -6.593 -11.357 1.00 0.000 145 GLY A O 13
ATOM 14152 N N . CYS A 1 47 ? 4.090 -4.857 -11.898 1.00 0.000 146 CYS A N 13
ATOM 14153 C CA . CYS A 1 47 ? 3.185 -5.054 -10.772 1.00 0.000 146 CYS A CA 13
ATOM 14154 C C . CYS A 1 47 ? 1.732 -4.891 -11.207 1.00 0.000 146 CYS A C 13
ATOM 14155 O O . CYS A 1 47 ? 1.368 -3.894 -11.831 1.00 0.000 146 CYS A O 13
ATOM 14162 N N . SER A 1 48 ? 0.906 -5.877 -10.873 1.00 0.000 147 SER A N 13
ATOM 14163 C CA . SER A 1 48 ? -0.507 -5.845 -11.231 1.00 0.000 147 SER A CA 13
ATOM 14164 C C . SER A 1 48 ? -1.329 -6.712 -10.281 1.00 0.000 147 SER A C 13
ATOM 14165 O O . SER A 1 48 ? -0.792 -7.583 -9.596 1.00 0.000 147 SER A O 13
ATOM 14173 N N . LEU A 1 49 ? -2.633 -6.466 -10.245 1.00 0.000 148 LEU A N 13
ATOM 14174 C CA . LEU A 1 49 ? -3.531 -7.223 -9.380 1.00 0.000 148 LEU A CA 13
ATOM 14175 C C . LEU A 1 49 ? -3.908 -8.556 -10.019 1.00 0.000 148 LEU A C 13
ATOM 14176 O O . LEU A 1 49 ? -3.967 -9.583 -9.345 1.00 0.000 148 LEU A O 13
ATOM 14192 N N . ASN A 1 50 ? -4.159 -8.531 -11.323 1.00 0.000 149 ASN A N 13
ATOM 14193 C CA . ASN A 1 50 ? -4.528 -9.738 -12.054 1.00 0.000 149 ASN A CA 13
ATOM 14194 C C . ASN A 1 50 ? -3.287 -10.514 -12.484 1.00 0.000 149 ASN A C 13
ATOM 14195 O O . ASN A 1 50 ? -2.978 -10.602 -13.673 1.00 0.000 149 ASN A O 13
ATOM 14206 N N . CYS A 1 51 ? -2.581 -11.076 -11.510 1.00 0.000 150 CYS A N 13
ATOM 14207 C CA . CYS A 1 51 ? -1.373 -11.846 -11.786 1.00 0.000 150 CYS A CA 13
ATOM 14208 C C . CYS A 1 51 ? -1.549 -13.303 -11.367 1.00 0.000 150 CYS A C 13
ATOM 14209 O O . CYS A 1 51 ? -2.094 -13.592 -10.302 1.00 0.000 150 CYS A O 13
ATOM 14216 N N . VAL A 1 52 ? -1.083 -14.216 -12.213 1.00 0.000 151 VAL A N 13
ATOM 14217 C CA . VAL A 1 52 ? -1.187 -15.643 -11.931 1.00 0.000 151 VAL A CA 13
ATOM 14218 C C . VAL A 1 52 ? 0.180 -16.244 -11.626 1.00 0.000 151 VAL A C 13
ATOM 14219 O O . VAL A 1 52 ? 1.170 -15.928 -12.286 1.00 0.000 151 VAL A O 13
ATOM 14232 N N . ASP A 1 53 ? 0.228 -17.112 -10.621 1.00 0.000 152 ASP A N 13
ATOM 14233 C CA . ASP A 1 53 ? 1.474 -17.760 -10.229 1.00 0.000 152 ASP A CA 13
ATOM 14234 C C . ASP A 1 53 ? 1.890 -18.806 -11.258 1.00 0.000 152 ASP A C 13
ATOM 14235 O O . ASP A 1 53 ? 3.077 -19.090 -11.425 1.00 0.000 152 ASP A O 13
ATOM 14244 N N . ASP A 1 54 ? 0.907 -19.377 -11.945 1.00 0.000 153 ASP A N 13
ATOM 14245 C CA . ASP A 1 54 ? 1.170 -20.392 -12.958 1.00 0.000 153 ASP A CA 13
ATOM 14246 C C . ASP A 1 54 ? 1.295 -19.760 -14.341 1.00 0.000 153 ASP A C 13
ATOM 14247 O O . ASP A 1 54 ? 0.976 -20.387 -15.351 1.00 0.000 153 ASP A O 13
ATOM 14256 N N . SER A 1 55 ? 1.760 -18.516 -14.377 1.00 0.000 154 SER A N 13
ATOM 14257 C CA . SER A 1 55 ? 1.923 -17.797 -15.636 1.00 0.000 154 SER A CA 13
ATOM 14258 C C . SER A 1 55 ? 0.682 -17.948 -16.511 1.00 0.000 154 SER A C 13
ATOM 14259 O O . SER A 1 55 ? 0.780 -18.021 -17.736 1.00 0.000 154 SER A O 13
ATOM 14267 N N . GLN A 1 56 ? -0.482 -17.995 -15.873 1.00 0.000 155 GLN A N 13
ATOM 14268 C CA . GLN A 1 56 ? -1.742 -18.138 -16.594 1.00 0.000 155 GLN A CA 13
ATOM 14269 C C . GLN A 1 56 ? -2.269 -16.780 -17.044 1.00 0.000 155 GLN A C 13
ATOM 14270 O O . GLN A 1 56 ? -3.136 -16.193 -16.397 1.00 0.000 155 GLN A O 13
ATOM 14284 N N . ASP A 1 57 ? -1.739 -16.285 -18.158 1.00 0.000 156 ASP A N 13
ATOM 14285 C CA . ASP A 1 57 ? -2.156 -14.996 -18.696 1.00 0.000 156 ASP A CA 13
ATOM 14286 C C . ASP A 1 57 ? -2.013 -14.968 -20.214 1.00 0.000 156 ASP A C 13
ATOM 14287 O O . ASP A 1 57 ? -1.752 -15.995 -20.842 1.00 0.000 156 ASP A O 13
ATOM 14296 N N . TYR A 1 58 ? -2.186 -13.788 -20.799 1.00 0.000 157 TYR A N 13
ATOM 14297 C CA . TYR A 1 58 ? -2.080 -13.628 -22.244 1.00 0.000 157 TYR A CA 13
ATOM 14298 C C . TYR A 1 58 ? -0.670 -13.956 -22.726 1.00 0.000 157 TYR A C 13
ATOM 14299 O O . TYR A 1 58 ? -0.485 -14.767 -23.634 1.00 0.000 157 TYR A O 13
ATOM 14317 N N . TYR A 1 59 ? 0.321 -13.321 -22.111 1.00 0.000 158 TYR A N 13
ATOM 14318 C CA . TYR A 1 59 ? 1.715 -13.542 -22.477 1.00 0.000 158 TYR A CA 13
ATOM 14319 C C . TYR A 1 59 ? 2.073 -15.023 -22.388 1.00 0.000 158 TYR A C 13
ATOM 14320 O O . TYR A 1 59 ? 2.318 -15.550 -21.303 1.00 0.000 158 TYR A O 13
ATOM 14338 N N . VAL A 1 60 ? 2.101 -15.689 -23.538 1.00 0.000 159 VAL A N 13
ATOM 14339 C CA . VAL A 1 60 ? 2.430 -17.108 -23.592 1.00 0.000 159 VAL A CA 13
ATOM 14340 C C . VAL A 1 60 ? 3.113 -17.464 -24.908 1.00 0.000 159 VAL A C 13
ATOM 14341 O O . VAL A 1 60 ? 2.788 -16.911 -25.957 1.00 0.000 159 VAL A O 13
ATOM 14354 N N . GLY A 1 61 ? 4.062 -18.394 -24.843 1.00 0.000 160 GLY A N 13
ATOM 14355 C CA . GLY A 1 61 ? 4.776 -18.809 -26.037 1.00 0.000 160 GLY A CA 13
ATOM 14356 C C . GLY A 1 61 ? 6.207 -19.212 -25.745 1.00 0.000 160 GLY A C 13
ATOM 14357 O O . GLY A 1 61 ? 6.540 -20.397 -25.749 1.00 0.000 160 GLY A O 13
ATOM 14361 N N . LYS A 1 62 ? 7.059 -18.223 -25.494 1.00 0.000 161 LYS A N 13
ATOM 14362 C CA . LYS A 1 62 ? 8.464 -18.480 -25.199 1.00 0.000 161 LYS A CA 13
ATOM 14363 C C . LYS A 1 62 ? 8.838 -17.941 -23.822 1.00 0.000 161 LYS A C 13
ATOM 14364 O O . LYS A 1 62 ? 9.424 -18.651 -23.004 1.00 0.000 161 LYS A O 13
ATOM 14383 N N . LYS A 1 63 ? 8.495 -16.682 -23.571 1.00 0.000 162 LYS A N 13
ATOM 14384 C CA . LYS A 1 63 ? 8.793 -16.048 -22.293 1.00 0.000 162 LYS A CA 13
ATOM 14385 C C . LYS A 1 63 ? 7.974 -16.677 -21.170 1.00 0.000 162 LYS A C 13
ATOM 14386 O O . LYS A 1 63 ? 6.995 -17.379 -21.421 1.00 0.000 162 LYS A O 13
ATOM 14405 N N . ASN A 1 64 ? 8.381 -16.419 -19.931 1.00 0.000 163 ASN A N 13
ATOM 14406 C CA . ASN A 1 64 ? 7.684 -16.960 -18.770 1.00 0.000 163 ASN A CA 13
ATOM 14407 C C . ASN A 1 64 ? 7.505 -15.891 -17.696 1.00 0.000 163 ASN A C 13
ATOM 14408 O O . ASN A 1 64 ? 8.419 -15.114 -17.422 1.00 0.000 163 ASN A O 13
ATOM 14419 N N . ILE A 1 65 ? 6.322 -15.860 -17.092 1.00 0.000 164 ILE A N 13
ATOM 14420 C CA . ILE A 1 65 ? 6.024 -14.888 -16.047 1.00 0.000 164 ILE A CA 13
ATOM 14421 C C . ILE A 1 65 ? 5.858 -15.570 -14.693 1.00 0.000 164 ILE A C 13
ATOM 14422 O O . ILE A 1 65 ? 5.085 -16.518 -14.553 1.00 0.000 164 ILE A O 13
ATOM 14438 N N . THR A 1 66 ? 6.588 -15.080 -13.696 1.00 0.000 165 THR A N 13
ATOM 14439 C CA . THR A 1 66 ? 6.522 -15.640 -12.352 1.00 0.000 165 THR A CA 13
ATOM 14440 C C . THR A 1 66 ? 5.946 -14.633 -11.364 1.00 0.000 165 THR A C 13
ATOM 14441 O O . THR A 1 66 ? 6.513 -13.561 -11.152 1.00 0.000 165 THR A O 13
ATOM 14452 N N . CYS A 1 67 ? 4.815 -14.985 -10.760 1.00 0.000 166 CYS A N 13
ATOM 14453 C CA . CYS A 1 67 ? 4.161 -14.112 -9.793 1.00 0.000 166 CYS A CA 13
ATOM 14454 C C . CYS A 1 67 ? 4.816 -14.234 -8.420 1.00 0.000 166 CYS A C 13
ATOM 14455 O O . CYS A 1 67 ? 5.583 -15.163 -8.166 1.00 0.000 166 CYS A O 13
ATOM 14462 N N . CYS A 1 68 ? 4.507 -13.291 -7.537 1.00 0.000 167 CYS A N 13
ATOM 14463 C CA . CYS A 1 68 ? 5.063 -13.291 -6.189 1.00 0.000 167 CYS A CA 13
ATOM 14464 C C . CYS A 1 68 ? 4.468 -12.162 -5.354 1.00 0.000 167 CYS A C 13
ATOM 14465 O O . CYS A 1 68 ? 4.220 -11.067 -5.859 1.00 0.000 167 CYS A O 13
ATOM 14472 N N . ASP A 1 69 ? 4.241 -12.436 -4.074 1.00 0.000 168 ASP A N 13
ATOM 14473 C CA . ASP A 1 69 ? 3.676 -11.443 -3.168 1.00 0.000 168 ASP A CA 13
ATOM 14474 C C . ASP A 1 69 ? 4.664 -11.094 -2.060 1.00 0.000 168 ASP A C 13
ATOM 14475 O O . ASP A 1 69 ? 4.425 -11.380 -0.886 1.00 0.000 168 ASP A O 13
ATOM 14484 N N . THR A 1 70 ? 5.778 -10.475 -2.440 1.00 0.000 169 THR A N 13
ATOM 14485 C CA . THR A 1 70 ? 6.804 -10.089 -1.480 1.00 0.000 169 THR A CA 13
ATOM 14486 C C . THR A 1 70 ? 7.505 -8.805 -1.910 1.00 0.000 169 THR A C 13
ATOM 14487 O O . THR A 1 70 ? 7.699 -8.563 -3.102 1.00 0.000 169 THR A O 13
ATOM 14498 N N . ASP A 1 71 ? 7.884 -7.988 -0.934 1.00 0.000 170 ASP A N 13
ATOM 14499 C CA . ASP A 1 71 ? 8.566 -6.729 -1.213 1.00 0.000 170 ASP A CA 13
ATOM 14500 C C . ASP A 1 71 ? 9.836 -6.967 -2.024 1.00 0.000 170 ASP A C 13
ATOM 14501 O O . ASP A 1 71 ? 10.772 -7.616 -1.555 1.00 0.000 170 ASP A O 13
ATOM 14510 N N . LEU A 1 72 ? 9.861 -6.439 -3.242 1.00 0.000 171 LEU A N 13
ATOM 14511 C CA . LEU A 1 72 ? 11.016 -6.595 -4.120 1.00 0.000 171 LEU A CA 13
ATOM 14512 C C . LEU A 1 72 ? 11.229 -8.060 -4.486 1.00 0.000 171 LEU A C 13
ATOM 14513 O O . LEU A 1 72 ? 12.363 -8.519 -4.624 1.00 0.000 171 LEU A O 13
ATOM 14529 N N . CYS A 1 73 ? 10.130 -8.791 -4.643 1.00 0.000 172 CYS A N 13
ATOM 14530 C CA . CYS A 1 73 ? 10.194 -10.204 -4.995 1.00 0.000 172 CYS A CA 13
ATOM 14531 C C . CYS A 1 73 ? 10.910 -10.401 -6.329 1.00 0.000 172 CYS A C 13
ATOM 14532 O O . CYS A 1 73 ? 11.493 -11.453 -6.582 1.00 0.000 172 CYS A O 13
ATOM 14539 N N . ASN A 1 74 ? 10.859 -9.379 -7.177 1.00 0.000 173 ASN A N 13
ATOM 14540 C CA . ASN A 1 74 ? 11.502 -9.439 -8.485 1.00 0.000 173 ASN A CA 13
ATOM 14541 C C . ASN A 1 74 ? 12.912 -8.858 -8.425 1.00 0.000 173 ASN A C 13
ATOM 14542 O O . ASN A 1 74 ? 13.385 -8.250 -9.385 1.00 0.000 173 ASN A O 13
ATOM 14553 N N . ALA A 1 75 ? 13.578 -9.052 -7.291 1.00 0.000 174 ALA A N 13
ATOM 14554 C CA . ALA A 1 75 ? 14.934 -8.551 -7.107 1.00 0.000 174 ALA A CA 13
ATOM 14555 C C . ALA A 1 75 ? 15.944 -9.410 -7.861 1.00 0.000 174 ALA A C 13
ATOM 14556 O O . ALA A 1 75 ? 16.859 -8.891 -8.500 1.00 0.000 174 ALA A O 13
ATOM 14563 N N . SER A 1 76 ? 15.772 -10.725 -7.781 1.00 0.000 175 SER A N 13
ATOM 14564 C CA . SER A 1 76 ? 16.671 -11.656 -8.452 1.00 0.000 175 SER A CA 13
ATOM 14565 C C . SER A 1 76 ? 18.098 -11.502 -7.934 1.00 0.000 175 SER A C 13
ATOM 14566 O O . SER A 1 76 ? 19.050 -11.461 -8.711 1.00 0.000 175 SER A O 13
ATOM 14574 N N . MET A 1 1 ? 1.376 0.197 -4.460 1.00 0.000 100 MET A N 14
ATOM 14575 C CA . MET A 1 1 ? 2.010 0.579 -3.203 1.00 0.000 100 MET A CA 14
ATOM 14576 C C . MET A 1 1 ? 3.268 -0.247 -2.956 1.00 0.000 100 MET A C 14
ATOM 14577 O O . MET A 1 1 ? 4.247 0.246 -2.394 1.00 0.000 100 MET A O 14
ATOM 14591 N N . LEU A 1 2 ? 3.236 -1.506 -3.378 1.00 0.000 101 LEU A N 14
ATOM 14592 C CA . LEU A 1 2 ? 4.374 -2.402 -3.202 1.00 0.000 101 LEU A CA 14
ATOM 14593 C C . LEU A 1 2 ? 5.600 -1.876 -3.942 1.00 0.000 101 LEU A C 14
ATOM 14594 O O . LEU A 1 2 ? 5.481 -1.236 -4.988 1.00 0.000 101 LEU A O 14
ATOM 14610 N N . LEU A 1 3 ? 6.779 -2.151 -3.393 1.00 0.000 102 LEU A N 14
ATOM 14611 C CA . LEU A 1 3 ? 8.028 -1.708 -4.002 1.00 0.000 102 LEU A CA 14
ATOM 14612 C C . LEU A 1 3 ? 8.784 -2.884 -4.612 1.00 0.000 102 LEU A C 14
ATOM 14613 O O . LEU A 1 3 ? 9.103 -3.854 -3.924 1.00 0.000 102 LEU A O 14
ATOM 14629 N N . CYS A 1 4 ? 9.071 -2.789 -5.906 1.00 0.000 103 CYS A N 14
ATOM 14630 C CA . CYS A 1 4 ? 9.791 -3.844 -6.609 1.00 0.000 103 CYS A CA 14
ATOM 14631 C C . CYS A 1 4 ? 10.827 -3.253 -7.561 1.00 0.000 103 CYS A C 14
ATOM 14632 O O . CYS A 1 4 ? 10.677 -2.128 -8.037 1.00 0.000 103 CYS A O 14
ATOM 14639 N N . TYR A 1 5 ? 11.876 -4.021 -7.835 1.00 0.000 104 TYR A N 14
ATOM 14640 C CA . TYR A 1 5 ? 12.938 -3.573 -8.729 1.00 0.000 104 TYR A CA 14
ATOM 14641 C C . TYR A 1 5 ? 12.429 -3.456 -10.162 1.00 0.000 104 TYR A C 14
ATOM 14642 O O . TYR A 1 5 ? 11.825 -4.385 -10.697 1.00 0.000 104 TYR A O 14
ATOM 14660 N N . SER A 1 6 ? 12.680 -2.305 -10.780 1.00 0.000 105 SER A N 14
ATOM 14661 C CA . SER A 1 6 ? 12.246 -2.063 -12.151 1.00 0.000 105 SER A CA 14
ATOM 14662 C C . SER A 1 6 ? 13.231 -2.666 -13.147 1.00 0.000 105 SER A C 14
ATOM 14663 O O . SER A 1 6 ? 14.368 -2.209 -13.268 1.00 0.000 105 SER A O 14
ATOM 14671 N N . CYS A 1 7 ? 12.787 -3.696 -13.859 1.00 0.000 106 CYS A N 14
ATOM 14672 C CA . CYS A 1 7 ? 13.628 -4.364 -14.845 1.00 0.000 106 CYS A CA 14
ATOM 14673 C C . CYS A 1 7 ? 12.808 -4.788 -16.061 1.00 0.000 106 CYS A C 14
ATOM 14674 O O . CYS A 1 7 ? 12.293 -5.905 -16.117 1.00 0.000 106 CYS A O 14
ATOM 14681 N N . LYS A 1 8 ? 12.691 -3.889 -17.031 1.00 0.000 107 LYS A N 14
ATOM 14682 C CA . LYS A 1 8 ? 11.936 -4.168 -18.247 1.00 0.000 107 LYS A CA 14
ATOM 14683 C C . LYS A 1 8 ? 12.854 -4.190 -19.465 1.00 0.000 107 LYS A C 14
ATOM 14684 O O . LYS A 1 8 ? 13.664 -3.284 -19.660 1.00 0.000 107 LYS A O 14
ATOM 14703 N N . ALA A 1 9 ? 12.721 -5.230 -20.282 1.00 0.000 108 ALA A N 14
ATOM 14704 C CA . ALA A 1 9 ? 13.537 -5.368 -21.482 1.00 0.000 108 ALA A CA 14
ATOM 14705 C C . ALA A 1 9 ? 15.015 -5.168 -21.167 1.00 0.000 108 ALA A C 14
ATOM 14706 O O . ALA A 1 9 ? 15.629 -4.203 -21.621 1.00 0.000 108 ALA A O 14
ATOM 14713 N N . GLN A 1 10 ? 15.579 -6.085 -20.388 1.00 0.000 109 GLN A N 14
ATOM 14714 C CA . GLN A 1 10 ? 16.986 -6.006 -20.012 1.00 0.000 109 GLN A CA 14
ATOM 14715 C C . GLN A 1 10 ? 17.594 -7.399 -19.888 1.00 0.000 109 GLN A C 14
ATOM 14716 O O . GLN A 1 10 ? 16.901 -8.365 -19.568 1.00 0.000 109 GLN A O 14
ATOM 14730 N N . VAL A 1 11 ? 18.895 -7.496 -20.143 1.00 0.000 110 VAL A N 14
ATOM 14731 C CA . VAL A 1 11 ? 19.598 -8.771 -20.058 1.00 0.000 110 VAL A CA 14
ATOM 14732 C C . VAL A 1 11 ? 20.659 -8.743 -18.964 1.00 0.000 110 VAL A C 14
ATOM 14733 O O . VAL A 1 11 ? 21.000 -9.776 -18.388 1.00 0.000 110 VAL A O 14
ATOM 14746 N N . SER A 1 12 ? 21.178 -7.552 -18.681 1.00 0.000 111 SER A N 14
ATOM 14747 C CA . SER A 1 12 ? 22.203 -7.388 -17.658 1.00 0.000 111 SER A CA 14
ATOM 14748 C C . SER A 1 12 ? 21.572 -7.171 -16.286 1.00 0.000 111 SER A C 14
ATOM 14749 O O . SER A 1 12 ? 20.921 -6.155 -16.044 1.00 0.000 111 SER A O 14
ATOM 14757 N N . ASN A 1 13 ? 21.769 -8.134 -15.391 1.00 0.000 112 ASN A N 14
ATOM 14758 C CA . ASN A 1 13 ? 21.218 -8.050 -14.043 1.00 0.000 112 ASN A CA 14
ATOM 14759 C C . ASN A 1 13 ? 21.543 -6.702 -13.407 1.00 0.000 112 ASN A C 14
ATOM 14760 O O . ASN A 1 13 ? 20.772 -6.184 -12.600 1.00 0.000 112 ASN A O 14
ATOM 14771 N N . GLU A 1 14 ? 22.689 -6.139 -13.777 1.00 0.000 113 GLU A N 14
ATOM 14772 C CA . GLU A 1 14 ? 23.115 -4.851 -13.242 1.00 0.000 113 GLU A CA 14
ATOM 14773 C C . GLU A 1 14 ? 22.032 -3.794 -13.441 1.00 0.000 113 GLU A C 14
ATOM 14774 O O . GLU A 1 14 ? 21.901 -2.866 -12.642 1.00 0.000 113 GLU A O 14
ATOM 14786 N N . ASP A 1 15 ? 21.259 -3.942 -14.511 1.00 0.000 114 ASP A N 14
ATOM 14787 C CA . ASP A 1 15 ? 20.187 -3.002 -14.815 1.00 0.000 114 ASP A CA 14
ATOM 14788 C C . ASP A 1 15 ? 19.003 -3.204 -13.875 1.00 0.000 114 ASP A C 14
ATOM 14789 O O . ASP A 1 15 ? 18.238 -2.275 -13.613 1.00 0.000 114 ASP A O 14
ATOM 14798 N N . CYS A 1 16 ? 18.856 -4.425 -13.371 1.00 0.000 115 CYS A N 14
ATOM 14799 C CA . CYS A 1 16 ? 17.765 -4.751 -12.460 1.00 0.000 115 CYS A CA 14
ATOM 14800 C C . CYS A 1 16 ? 18.120 -4.368 -11.027 1.00 0.000 115 CYS A C 14
ATOM 14801 O O . CYS A 1 16 ? 18.045 -5.193 -10.115 1.00 0.000 115 CYS A O 14
ATOM 14808 N N . LEU A 1 17 ? 18.506 -3.112 -10.834 1.00 0.000 116 LEU A N 14
ATOM 14809 C CA . LEU A 1 17 ? 18.873 -2.618 -9.511 1.00 0.000 116 LEU A CA 14
ATOM 14810 C C . LEU A 1 17 ? 17.966 -1.466 -9.090 1.00 0.000 116 LEU A C 14
ATOM 14811 O O . LEU A 1 17 ? 17.769 -1.223 -7.900 1.00 0.000 116 LEU A O 14
ATOM 14827 N N . GLN A 1 18 ? 17.417 -0.761 -10.074 1.00 0.000 117 GLN A N 14
ATOM 14828 C CA . GLN A 1 18 ? 16.530 0.364 -9.804 1.00 0.000 117 GLN A CA 14
ATOM 14829 C C . GLN A 1 18 ? 15.274 -0.096 -9.072 1.00 0.000 117 GLN A C 14
ATOM 14830 O O . GLN A 1 18 ? 14.689 -1.126 -9.407 1.00 0.000 117 GLN A O 14
ATOM 14844 N N . VAL A 1 19 ? 14.864 0.674 -8.069 1.00 0.000 118 VAL A N 14
ATOM 14845 C CA . VAL A 1 19 ? 13.677 0.346 -7.289 1.00 0.000 118 VAL A CA 14
ATOM 14846 C C . VAL A 1 19 ? 12.520 1.280 -7.629 1.00 0.000 118 VAL A C 14
ATOM 14847 O O . VAL A 1 19 ? 12.638 2.498 -7.507 1.00 0.000 118 VAL A O 14
ATOM 14860 N N . GLU A 1 20 ? 11.403 0.698 -8.055 1.00 0.000 119 GLU A N 14
ATOM 14861 C CA . GLU A 1 20 ? 10.225 1.479 -8.413 1.00 0.000 119 GLU A CA 14
ATOM 14862 C C . GLU A 1 20 ? 9.016 1.049 -7.588 1.00 0.000 119 GLU A C 14
ATOM 14863 O O . GLU A 1 20 ? 8.885 -0.119 -7.222 1.00 0.000 119 GLU A O 14
ATOM 14875 N N . ASN A 1 21 ? 8.135 2.001 -7.299 1.00 0.000 120 ASN A N 14
ATOM 14876 C CA . ASN A 1 21 ? 6.936 1.721 -6.517 1.00 0.000 120 ASN A CA 14
ATOM 14877 C C . ASN A 1 21 ? 5.738 1.468 -7.428 1.00 0.000 120 ASN A C 14
ATOM 14878 O O . ASN A 1 21 ? 5.559 2.148 -8.439 1.00 0.000 120 ASN A O 14
ATOM 14889 N N . CYS A 1 22 ? 4.921 0.486 -7.063 1.00 0.000 121 CYS A N 14
ATOM 14890 C CA . CYS A 1 22 ? 3.740 0.143 -7.845 1.00 0.000 121 CYS A CA 14
ATOM 14891 C C . CYS A 1 22 ? 2.723 1.280 -7.822 1.00 0.000 121 CYS A C 14
ATOM 14892 O O . CYS A 1 22 ? 2.966 2.335 -7.236 1.00 0.000 121 CYS A O 14
ATOM 14899 N N . THR A 1 23 ? 1.580 1.057 -8.464 1.00 0.000 122 THR A N 14
ATOM 14900 C CA . THR A 1 23 ? 0.525 2.062 -8.519 1.00 0.000 122 THR A CA 14
ATOM 14901 C C . THR A 1 23 ? -0.206 2.164 -7.185 1.00 0.000 122 THR A C 14
ATOM 14902 O O . THR A 1 23 ? -0.001 3.111 -6.427 1.00 0.000 122 THR A O 14
ATOM 14913 N N . GLN A 1 24 ? -1.059 1.183 -6.907 1.00 0.000 123 GLN A N 14
ATOM 14914 C CA . GLN A 1 24 ? -1.820 1.165 -5.663 1.00 0.000 123 GLN A CA 14
ATOM 14915 C C . GLN A 1 24 ? -1.525 -0.100 -4.863 1.00 0.000 123 GLN A C 14
ATOM 14916 O O . GLN A 1 24 ? -0.932 -1.049 -5.378 1.00 0.000 123 GLN A O 14
ATOM 14930 N N . LEU A 1 25 ? -1.943 -0.107 -3.602 1.00 0.000 124 LEU A N 14
ATOM 14931 C CA . LEU A 1 25 ? -1.723 -1.255 -2.730 1.00 0.000 124 LEU A CA 14
ATOM 14932 C C . LEU A 1 25 ? -2.565 -2.446 -3.175 1.00 0.000 124 LEU A C 14
ATOM 14933 O O . LEU A 1 25 ? -3.630 -2.279 -3.767 1.00 0.000 124 LEU A O 14
ATOM 14949 N N . GLY A 1 26 ? -2.080 -3.649 -2.883 1.00 0.000 125 GLY A N 14
ATOM 14950 C CA . GLY A 1 26 ? -2.802 -4.851 -3.259 1.00 0.000 125 GLY A CA 14
ATOM 14951 C C . GLY A 1 26 ? -2.224 -5.512 -4.494 1.00 0.000 125 GLY A C 14
ATOM 14952 O O . GLY A 1 26 ? -2.248 -6.736 -4.619 1.00 0.000 125 GLY A O 14
ATOM 14956 N N . GLU A 1 27 ? -1.704 -4.701 -5.410 1.00 0.000 126 GLU A N 14
ATOM 14957 C CA . GLU A 1 27 ? -1.120 -5.216 -6.642 1.00 0.000 126 GLU A CA 14
ATOM 14958 C C . GLU A 1 27 ? 0.202 -5.927 -6.363 1.00 0.000 126 GLU A C 14
ATOM 14959 O O . GLU A 1 27 ? 1.098 -5.365 -5.734 1.00 0.000 126 GLU A O 14
ATOM 14971 N N . GLN A 1 28 ? 0.312 -7.165 -6.834 1.00 0.000 127 GLN A N 14
ATOM 14972 C CA . GLN A 1 28 ? 1.522 -7.953 -6.633 1.00 0.000 127 GLN A CA 14
ATOM 14973 C C . GLN A 1 28 ? 2.489 -7.771 -7.799 1.00 0.000 127 GLN A C 14
ATOM 14974 O O . GLN A 1 28 ? 2.094 -7.351 -8.887 1.00 0.000 127 GLN A O 14
ATOM 14988 N N . CYS A 1 29 ? 3.757 -8.090 -7.564 1.00 0.000 128 CYS A N 14
ATOM 14989 C CA . CYS A 1 29 ? 4.782 -7.962 -8.594 1.00 0.000 128 CYS A CA 14
ATOM 14990 C C . CYS A 1 29 ? 5.167 -9.329 -9.151 1.00 0.000 128 CYS A C 14
ATOM 14991 O O . CYS A 1 29 ? 5.013 -10.350 -8.480 1.00 0.000 128 CYS A O 14
ATOM 14998 N N . TRP A 1 30 ? 5.669 -9.340 -10.380 1.00 0.000 129 TRP A N 14
ATOM 14999 C CA . TRP A 1 30 ? 6.077 -10.582 -11.028 1.00 0.000 129 TRP A CA 14
ATOM 15000 C C . TRP A 1 30 ? 7.271 -10.350 -11.947 1.00 0.000 129 TRP A C 14
ATOM 15001 O O . TRP A 1 30 ? 7.494 -9.236 -12.423 1.00 0.000 129 TRP A O 14
ATOM 15022 N N . THR A 1 31 ? 8.037 -11.408 -12.194 1.00 0.000 130 THR A N 14
ATOM 15023 C CA . THR A 1 31 ? 9.209 -11.319 -13.055 1.00 0.000 130 THR A CA 14
ATOM 15024 C C . THR A 1 31 ? 9.122 -12.314 -14.207 1.00 0.000 130 THR A C 14
ATOM 15025 O O . THR A 1 31 ? 8.796 -13.484 -14.005 1.00 0.000 130 THR A O 14
ATOM 15036 N N . ALA A 1 32 ? 9.417 -11.843 -15.414 1.00 0.000 131 ALA A N 14
ATOM 15037 C CA . ALA A 1 32 ? 9.376 -12.693 -16.597 1.00 0.000 131 ALA A CA 14
ATOM 15038 C C . ALA A 1 32 ? 10.782 -13.053 -17.065 1.00 0.000 131 ALA A C 14
ATOM 15039 O O . ALA A 1 32 ? 11.665 -12.197 -17.121 1.00 0.000 131 ALA A O 14
ATOM 15046 N N . ARG A 1 33 ? 10.982 -14.323 -17.399 1.00 0.000 132 ARG A N 14
ATOM 15047 C CA . ARG A 1 33 ? 12.282 -14.796 -17.860 1.00 0.000 132 ARG A CA 14
ATOM 15048 C C . ARG A 1 33 ? 12.208 -15.262 -19.311 1.00 0.000 132 ARG A C 14
ATOM 15049 O O . ARG A 1 33 ? 11.799 -16.389 -19.591 1.00 0.000 132 ARG A O 14
ATOM 15070 N N . ILE A 1 34 ? 12.606 -14.387 -20.228 1.00 0.000 133 ILE A N 14
ATOM 15071 C CA . ILE A 1 34 ? 12.585 -14.708 -21.650 1.00 0.000 133 ILE A CA 14
ATOM 15072 C C . ILE A 1 34 ? 13.853 -15.446 -22.065 1.00 0.000 133 ILE A C 14
ATOM 15073 O O . ILE A 1 34 ? 14.952 -15.109 -21.625 1.00 0.000 133 ILE A O 14
ATOM 15089 N N . ARG A 1 35 ? 13.693 -16.454 -22.916 1.00 0.000 134 ARG A N 14
ATOM 15090 C CA . ARG A 1 35 ? 14.825 -17.240 -23.392 1.00 0.000 134 ARG A CA 14
ATOM 15091 C C . ARG A 1 35 ? 14.614 -17.677 -24.839 1.00 0.000 134 ARG A C 14
ATOM 15092 O O . ARG A 1 35 ? 13.629 -18.342 -25.159 1.00 0.000 134 ARG A O 14
ATOM 15113 N N . ALA A 1 36 ? 15.545 -17.298 -25.708 1.00 0.000 135 ALA A N 14
ATOM 15114 C CA . ALA A 1 36 ? 15.462 -17.652 -27.119 1.00 0.000 135 ALA A CA 14
ATOM 15115 C C . ALA A 1 36 ? 16.805 -18.153 -27.640 1.00 0.000 135 ALA A C 14
ATOM 15116 O O . ALA A 1 36 ? 17.861 -17.681 -27.218 1.00 0.000 135 ALA A O 14
ATOM 15123 N N . VAL A 1 37 ? 16.758 -19.113 -28.558 1.00 0.000 136 VAL A N 14
ATOM 15124 C CA . VAL A 1 37 ? 17.971 -19.678 -29.137 1.00 0.000 136 VAL A CA 14
ATOM 15125 C C . VAL A 1 37 ? 18.740 -18.629 -29.932 1.00 0.000 136 VAL A C 14
ATOM 15126 O O . VAL A 1 37 ? 19.971 -18.625 -29.947 1.00 0.000 136 VAL A O 14
ATOM 15139 N N . GLY A 1 38 ? 18.006 -17.739 -30.593 1.00 0.000 137 GLY A N 14
ATOM 15140 C CA . GLY A 1 38 ? 18.637 -16.697 -31.382 1.00 0.000 137 GLY A CA 14
ATOM 15141 C C . GLY A 1 38 ? 18.546 -15.335 -30.722 1.00 0.000 137 GLY A C 14
ATOM 15142 O O . GLY A 1 38 ? 18.434 -14.314 -31.401 1.00 0.000 137 GLY A O 14
ATOM 15146 N N . LEU A 1 39 ? 18.594 -15.319 -29.394 1.00 0.000 138 LEU A N 14
ATOM 15147 C CA . LEU A 1 39 ? 18.515 -14.073 -28.641 1.00 0.000 138 LEU A CA 14
ATOM 15148 C C . LEU A 1 39 ? 18.965 -14.279 -27.198 1.00 0.000 138 LEU A C 14
ATOM 15149 O O . LEU A 1 39 ? 19.022 -15.408 -26.709 1.00 0.000 138 LEU A O 14
ATOM 15165 N N . LEU A 1 40 ? 19.283 -13.181 -26.521 1.00 0.000 139 LEU A N 14
ATOM 15166 C CA . LEU A 1 40 ? 19.727 -13.240 -25.132 1.00 0.000 139 LEU A CA 14
ATOM 15167 C C . LEU A 1 40 ? 18.536 -13.233 -24.179 1.00 0.000 139 LEU A C 14
ATOM 15168 O O . LEU A 1 40 ? 17.429 -12.844 -24.554 1.00 0.000 139 LEU A O 14
ATOM 15184 N N . THR A 1 41 ? 18.770 -13.665 -22.944 1.00 0.000 140 THR A N 14
ATOM 15185 C CA . THR A 1 41 ? 17.718 -13.707 -21.937 1.00 0.000 140 THR A CA 14
ATOM 15186 C C . THR A 1 41 ? 17.323 -12.303 -21.495 1.00 0.000 140 THR A C 14
ATOM 15187 O O . THR A 1 41 ? 18.180 -11.465 -21.215 1.00 0.000 140 THR A O 14
ATOM 15198 N N . VAL A 1 42 ? 16.019 -12.052 -21.433 1.00 0.000 141 VAL A N 14
ATOM 15199 C CA . VAL A 1 42 ? 15.510 -10.748 -21.022 1.00 0.000 141 VAL A CA 14
ATOM 15200 C C . VAL A 1 42 ? 14.663 -10.862 -19.759 1.00 0.000 141 VAL A C 14
ATOM 15201 O O . VAL A 1 42 ? 14.179 -11.942 -19.419 1.00 0.000 141 VAL A O 14
ATOM 15214 N N . ILE A 1 43 ? 14.489 -9.740 -19.068 1.00 0.000 142 ILE A N 14
ATOM 15215 C CA . ILE A 1 43 ? 13.699 -9.713 -17.843 1.00 0.000 142 ILE A CA 14
ATOM 15216 C C . ILE A 1 43 ? 12.676 -8.584 -17.874 1.00 0.000 142 ILE A C 14
ATOM 15217 O O . ILE A 1 43 ? 12.980 -7.467 -18.293 1.00 0.000 142 ILE A O 14
ATOM 15233 N N . SER A 1 44 ? 11.461 -8.881 -17.424 1.00 0.000 143 SER A N 14
ATOM 15234 C CA . SER A 1 44 ? 10.390 -7.891 -17.402 1.00 0.000 143 SER A CA 14
ATOM 15235 C C . SER A 1 44 ? 9.671 -7.899 -16.056 1.00 0.000 143 SER A C 14
ATOM 15236 O O . SER A 1 44 ? 9.491 -8.950 -15.441 1.00 0.000 143 SER A O 14
ATOM 15244 N N . LYS A 1 45 ? 9.263 -6.718 -15.604 1.00 0.000 144 LYS A N 14
ATOM 15245 C CA . LYS A 1 45 ? 8.562 -6.586 -14.332 1.00 0.000 144 LYS A CA 14
ATOM 15246 C C . LYS A 1 45 ? 7.176 -5.982 -14.534 1.00 0.000 144 LYS A C 14
ATOM 15247 O O . LYS A 1 45 ? 6.989 -5.103 -15.375 1.00 0.000 144 LYS A O 14
ATOM 15266 N N . GLY A 1 46 ? 6.209 -6.457 -13.757 1.00 0.000 145 GLY A N 14
ATOM 15267 C CA . GLY A 1 46 ? 4.853 -5.951 -13.866 1.00 0.000 145 GLY A CA 14
ATOM 15268 C C . GLY A 1 46 ? 4.125 -5.953 -12.536 1.00 0.000 145 GLY A C 14
ATOM 15269 O O . GLY A 1 46 ? 4.525 -6.648 -11.602 1.00 0.000 145 GLY A O 14
ATOM 15273 N N . CYS A 1 47 ? 3.053 -5.173 -12.449 1.00 0.000 146 CYS A N 14
ATOM 15274 C CA . CYS A 1 47 ? 2.267 -5.085 -11.224 1.00 0.000 146 CYS A CA 14
ATOM 15275 C C . CYS A 1 47 ? 0.774 -5.166 -11.528 1.00 0.000 146 CYS A C 14
ATOM 15276 O O . CYS A 1 47 ? 0.232 -4.334 -12.256 1.00 0.000 146 CYS A O 14
ATOM 15283 N N . SER A 1 48 ? 0.115 -6.174 -10.965 1.00 0.000 147 SER A N 14
ATOM 15284 C CA . SER A 1 48 ? -1.314 -6.366 -11.179 1.00 0.000 147 SER A CA 14
ATOM 15285 C C . SER A 1 48 ? -2.026 -6.654 -9.860 1.00 0.000 147 SER A C 14
ATOM 15286 O O . SER A 1 48 ? -1.441 -7.216 -8.934 1.00 0.000 147 SER A O 14
ATOM 15294 N N . LEU A 1 49 ? -3.294 -6.263 -9.782 1.00 0.000 148 LEU A N 14
ATOM 15295 C CA . LEU A 1 49 ? -4.088 -6.478 -8.578 1.00 0.000 148 LEU A CA 14
ATOM 15296 C C . LEU A 1 49 ? -4.095 -7.952 -8.186 1.00 0.000 148 LEU A C 14
ATOM 15297 O O . LEU A 1 49 ? -3.913 -8.295 -7.019 1.00 0.000 148 LEU A O 14
ATOM 15313 N N . ASN A 1 50 ? -4.304 -8.820 -9.171 1.00 0.000 149 ASN A N 14
ATOM 15314 C CA . ASN A 1 50 ? -4.333 -10.258 -8.929 1.00 0.000 149 ASN A CA 14
ATOM 15315 C C . ASN A 1 50 ? -3.677 -11.016 -10.079 1.00 0.000 149 ASN A C 14
ATOM 15316 O O . ASN A 1 50 ? -4.193 -11.038 -11.197 1.00 0.000 149 ASN A O 14
ATOM 15327 N N . CYS A 1 51 ? -2.537 -11.637 -9.796 1.00 0.000 150 CYS A N 14
ATOM 15328 C CA . CYS A 1 51 ? -1.809 -12.397 -10.805 1.00 0.000 150 CYS A CA 14
ATOM 15329 C C . CYS A 1 51 ? -2.716 -13.432 -11.466 1.00 0.000 150 CYS A C 14
ATOM 15330 O O . CYS A 1 51 ? -2.983 -14.492 -10.899 1.00 0.000 150 CYS A O 14
ATOM 15337 N N . VAL A 1 52 ? -3.187 -13.116 -12.668 1.00 0.000 151 VAL A N 14
ATOM 15338 C CA . VAL A 1 52 ? -4.063 -14.018 -13.407 1.00 0.000 151 VAL A CA 14
ATOM 15339 C C . VAL A 1 52 ? -3.256 -14.992 -14.259 1.00 0.000 151 VAL A C 14
ATOM 15340 O O . VAL A 1 52 ? -2.378 -14.586 -15.020 1.00 0.000 151 VAL A O 14
ATOM 15353 N N . ASP A 1 53 ? -3.561 -16.278 -14.125 1.00 0.000 152 ASP A N 14
ATOM 15354 C CA . ASP A 1 53 ? -2.865 -17.311 -14.884 1.00 0.000 152 ASP A CA 14
ATOM 15355 C C . ASP A 1 53 ? -1.353 -17.146 -14.766 1.00 0.000 152 ASP A C 14
ATOM 15356 O O . ASP A 1 53 ? -0.621 -17.326 -15.740 1.00 0.000 152 ASP A O 14
ATOM 15365 N N . ASP A 1 54 ? -0.892 -16.803 -13.569 1.00 0.000 153 ASP A N 14
ATOM 15366 C CA . ASP A 1 54 ? 0.533 -16.614 -13.324 1.00 0.000 153 ASP A CA 14
ATOM 15367 C C . ASP A 1 54 ? 1.334 -17.812 -13.824 1.00 0.000 153 ASP A C 14
ATOM 15368 O O . ASP A 1 54 ? 0.857 -18.946 -13.796 1.00 0.000 153 ASP A O 14
ATOM 15377 N N . SER A 1 55 ? 2.555 -17.551 -14.282 1.00 0.000 154 SER A N 14
ATOM 15378 C CA . SER A 1 55 ? 3.420 -18.607 -14.793 1.00 0.000 154 SER A CA 14
ATOM 15379 C C . SER A 1 55 ? 2.815 -19.252 -16.036 1.00 0.000 154 SER A C 14
ATOM 15380 O O . SER A 1 55 ? 2.791 -20.476 -16.164 1.00 0.000 154 SER A O 14
ATOM 15388 N N . GLN A 1 56 ? 2.326 -18.419 -16.949 1.00 0.000 155 GLN A N 14
ATOM 15389 C CA . GLN A 1 56 ? 1.719 -18.907 -18.182 1.00 0.000 155 GLN A CA 14
ATOM 15390 C C . GLN A 1 56 ? 2.397 -18.294 -19.403 1.00 0.000 155 GLN A C 14
ATOM 15391 O O . GLN A 1 56 ? 1.963 -17.261 -19.912 1.00 0.000 155 GLN A O 14
ATOM 15405 N N . ASP A 1 57 ? 3.464 -18.936 -19.866 1.00 0.000 156 ASP A N 14
ATOM 15406 C CA . ASP A 1 57 ? 4.201 -18.454 -21.028 1.00 0.000 156 ASP A CA 14
ATOM 15407 C C . ASP A 1 57 ? 3.255 -18.148 -22.185 1.00 0.000 156 ASP A C 14
ATOM 15408 O O . ASP A 1 57 ? 3.523 -17.270 -23.004 1.00 0.000 156 ASP A O 14
ATOM 15417 N N . TYR A 1 58 ? 2.148 -18.880 -22.245 1.00 0.000 157 TYR A N 14
ATOM 15418 C CA . TYR A 1 58 ? 1.163 -18.690 -23.303 1.00 0.000 157 TYR A CA 14
ATOM 15419 C C . TYR A 1 58 ? 0.763 -17.222 -23.418 1.00 0.000 157 TYR A C 14
ATOM 15420 O O . TYR A 1 58 ? 0.349 -16.761 -24.482 1.00 0.000 157 TYR A O 14
ATOM 15438 N N . TYR A 1 59 ? 0.891 -16.493 -22.316 1.00 0.000 158 TYR A N 14
ATOM 15439 C CA . TYR A 1 59 ? 0.542 -15.077 -22.291 1.00 0.000 158 TYR A CA 14
ATOM 15440 C C . TYR A 1 59 ? 1.079 -14.362 -23.527 1.00 0.000 158 TYR A C 14
ATOM 15441 O O . TYR A 1 59 ? 0.313 -13.910 -24.378 1.00 0.000 158 TYR A O 14
ATOM 15459 N N . VAL A 1 60 ? 2.401 -14.264 -23.619 1.00 0.000 159 VAL A N 14
ATOM 15460 C CA . VAL A 1 60 ? 3.042 -13.606 -24.751 1.00 0.000 159 VAL A CA 14
ATOM 15461 C C . VAL A 1 60 ? 4.418 -14.202 -25.027 1.00 0.000 159 VAL A C 14
ATOM 15462 O O . VAL A 1 60 ? 5.210 -14.412 -24.109 1.00 0.000 159 VAL A O 14
ATOM 15475 N N . GLY A 1 61 ? 4.696 -14.473 -26.298 1.00 0.000 160 GLY A N 14
ATOM 15476 C CA . GLY A 1 61 ? 5.977 -15.042 -26.673 1.00 0.000 160 GLY A CA 14
ATOM 15477 C C . GLY A 1 61 ? 6.329 -16.268 -25.853 1.00 0.000 160 GLY A C 14
ATOM 15478 O O . GLY A 1 61 ? 5.591 -17.253 -25.847 1.00 0.000 160 GLY A O 14
ATOM 15482 N N . LYS A 1 62 ? 7.460 -16.208 -25.159 1.00 0.000 161 LYS A N 14
ATOM 15483 C CA . LYS A 1 62 ? 7.910 -17.322 -24.331 1.00 0.000 161 LYS A CA 14
ATOM 15484 C C . LYS A 1 62 ? 8.699 -16.820 -23.126 1.00 0.000 161 LYS A C 14
ATOM 15485 O O . LYS A 1 62 ? 9.913 -16.632 -23.200 1.00 0.000 161 LYS A O 14
ATOM 15504 N N . LYS A 1 63 ? 8.001 -16.605 -22.016 1.00 0.000 162 LYS A N 14
ATOM 15505 C CA . LYS A 1 63 ? 8.635 -16.128 -20.793 1.00 0.000 162 LYS A CA 14
ATOM 15506 C C . LYS A 1 63 ? 7.922 -16.675 -19.561 1.00 0.000 162 LYS A C 14
ATOM 15507 O O . LYS A 1 63 ? 6.699 -16.813 -19.550 1.00 0.000 162 LYS A O 14
ATOM 15526 N N . ASN A 1 64 ? 8.694 -16.983 -18.523 1.00 0.000 163 ASN A N 14
ATOM 15527 C CA . ASN A 1 64 ? 8.134 -17.514 -17.286 1.00 0.000 163 ASN A CA 14
ATOM 15528 C C . ASN A 1 64 ? 7.844 -16.392 -16.294 1.00 0.000 163 ASN A C 14
ATOM 15529 O O . ASN A 1 64 ? 8.762 -15.776 -15.751 1.00 0.000 163 ASN A O 14
ATOM 15540 N N . ILE A 1 65 ? 6.562 -16.131 -16.063 1.00 0.000 164 ILE A N 14
ATOM 15541 C CA . ILE A 1 65 ? 6.150 -15.084 -15.136 1.00 0.000 164 ILE A CA 14
ATOM 15542 C C . ILE A 1 65 ? 5.868 -15.656 -13.751 1.00 0.000 164 ILE A C 14
ATOM 15543 O O . ILE A 1 65 ? 4.972 -16.482 -13.578 1.00 0.000 164 ILE A O 14
ATOM 15559 N N . THR A 1 66 ? 6.640 -15.210 -12.764 1.00 0.000 165 THR A N 14
ATOM 15560 C CA . THR A 1 66 ? 6.473 -15.676 -11.393 1.00 0.000 165 THR A CA 14
ATOM 15561 C C . THR A 1 66 ? 5.811 -14.611 -10.527 1.00 0.000 165 THR A C 14
ATOM 15562 O O . THR A 1 66 ? 6.341 -13.512 -10.362 1.00 0.000 165 THR A O 14
ATOM 15573 N N . CYS A 1 67 ? 4.649 -14.943 -9.974 1.00 0.000 166 CYS A N 14
ATOM 15574 C CA . CYS A 1 67 ? 3.913 -14.015 -9.124 1.00 0.000 166 CYS A CA 14
ATOM 15575 C C . CYS A 1 67 ? 4.422 -14.075 -7.686 1.00 0.000 166 CYS A C 14
ATOM 15576 O O . CYS A 1 67 ? 4.805 -15.137 -7.195 1.00 0.000 166 CYS A O 14
ATOM 15583 N N . CYS A 1 68 ? 4.422 -12.927 -7.017 1.00 0.000 167 CYS A N 14
ATOM 15584 C CA . CYS A 1 68 ? 4.883 -12.847 -5.636 1.00 0.000 167 CYS A CA 14
ATOM 15585 C C . CYS A 1 68 ? 4.309 -11.615 -4.941 1.00 0.000 167 CYS A C 14
ATOM 15586 O O . CYS A 1 68 ? 4.241 -10.535 -5.527 1.00 0.000 167 CYS A O 14
ATOM 15593 N N . ASP A 1 69 ? 3.898 -11.787 -3.690 1.00 0.000 168 ASP A N 14
ATOM 15594 C CA . ASP A 1 69 ? 3.331 -10.690 -2.914 1.00 0.000 168 ASP A CA 14
ATOM 15595 C C . ASP A 1 69 ? 4.265 -10.288 -1.777 1.00 0.000 168 ASP A C 14
ATOM 15596 O O . ASP A 1 69 ? 3.911 -10.391 -0.602 1.00 0.000 168 ASP A O 14
ATOM 15605 N N . THR A 1 70 ? 5.462 -9.832 -2.134 1.00 0.000 169 THR A N 14
ATOM 15606 C CA . THR A 1 70 ? 6.448 -9.418 -1.144 1.00 0.000 169 THR A CA 14
ATOM 15607 C C . THR A 1 70 ? 7.282 -8.248 -1.655 1.00 0.000 169 THR A C 14
ATOM 15608 O O . THR A 1 70 ? 7.567 -8.151 -2.849 1.00 0.000 169 THR A O 14
ATOM 15619 N N . ASP A 1 71 ? 7.670 -7.363 -0.745 1.00 0.000 170 ASP A N 14
ATOM 15620 C CA . ASP A 1 71 ? 8.474 -6.200 -1.103 1.00 0.000 170 ASP A CA 14
ATOM 15621 C C . ASP A 1 71 ? 9.782 -6.625 -1.763 1.00 0.000 170 ASP A C 14
ATOM 15622 O O . ASP A 1 71 ? 10.597 -7.323 -1.157 1.00 0.000 170 ASP A O 14
ATOM 15631 N N . LEU A 1 72 ? 9.977 -6.202 -3.007 1.00 0.000 171 LEU A N 14
ATOM 15632 C CA . LEU A 1 72 ? 11.186 -6.540 -3.750 1.00 0.000 171 LEU A CA 14
ATOM 15633 C C . LEU A 1 72 ? 11.282 -8.045 -3.978 1.00 0.000 171 LEU A C 14
ATOM 15634 O O . LEU A 1 72 ? 12.374 -8.613 -3.995 1.00 0.000 171 LEU A O 14
ATOM 15650 N N . CYS A 1 73 ? 10.131 -8.686 -4.155 1.00 0.000 172 CYS A N 14
ATOM 15651 C CA . CYS A 1 73 ? 10.084 -10.125 -4.384 1.00 0.000 172 CYS A CA 14
ATOM 15652 C C . CYS A 1 73 ? 10.888 -10.505 -5.624 1.00 0.000 172 CYS A C 14
ATOM 15653 O O . CYS A 1 73 ? 11.421 -11.611 -5.716 1.00 0.000 172 CYS A O 14
ATOM 15660 N N . ASN A 1 74 ? 10.971 -9.581 -6.575 1.00 0.000 173 ASN A N 14
ATOM 15661 C CA . ASN A 1 74 ? 11.710 -9.818 -7.809 1.00 0.000 173 ASN A CA 14
ATOM 15662 C C . ASN A 1 74 ? 13.150 -9.331 -7.684 1.00 0.000 173 ASN A C 14
ATOM 15663 O O . ASN A 1 74 ? 13.771 -8.938 -8.671 1.00 0.000 173 ASN A O 14
ATOM 15674 N N . ALA A 1 75 ? 13.675 -9.360 -6.463 1.00 0.000 174 ALA A N 14
ATOM 15675 C CA . ALA A 1 75 ? 15.043 -8.925 -6.209 1.00 0.000 174 ALA A CA 14
ATOM 15676 C C . ALA A 1 75 ? 16.048 -9.839 -6.901 1.00 0.000 174 ALA A C 14
ATOM 15677 O O . ALA A 1 75 ? 17.061 -9.378 -7.426 1.00 0.000 174 ALA A O 14
ATOM 15684 N N . SER A 1 76 ? 15.761 -11.137 -6.896 1.00 0.000 175 SER A N 14
ATOM 15685 C CA . SER A 1 76 ? 16.643 -12.117 -7.519 1.00 0.000 175 SER A CA 14
ATOM 15686 C C . SER A 1 76 ? 16.069 -12.596 -8.849 1.00 0.000 175 SER A C 14
ATOM 15687 O O . SER A 1 76 ? 14.953 -12.235 -9.221 1.00 0.000 175 SER A O 14
ATOM 15695 N N . MET A 1 1 ? 1.893 -0.356 0.514 1.00 0.000 100 MET A N 15
ATOM 15696 C CA . MET A 1 1 ? 2.091 -0.540 -0.919 1.00 0.000 100 MET A CA 15
ATOM 15697 C C . MET A 1 1 ? 3.261 -1.481 -1.190 1.00 0.000 100 MET A C 15
ATOM 15698 O O . MET A 1 1 ? 4.329 -1.347 -0.592 1.00 0.000 100 MET A O 15
ATOM 15712 N N . LEU A 1 2 ? 3.052 -2.432 -2.094 1.00 0.000 101 LEU A N 15
ATOM 15713 C CA . LEU A 1 2 ? 4.090 -3.396 -2.444 1.00 0.000 101 LEU A CA 15
ATOM 15714 C C . LEU A 1 2 ? 5.121 -2.771 -3.378 1.00 0.000 101 LEU A C 15
ATOM 15715 O O . LEU A 1 2 ? 4.773 -2.021 -4.291 1.00 0.000 101 LEU A O 15
ATOM 15731 N N . LEU A 1 3 ? 6.390 -3.086 -3.145 1.00 0.000 102 LEU A N 15
ATOM 15732 C CA . LEU A 1 3 ? 7.473 -2.557 -3.967 1.00 0.000 102 LEU A CA 15
ATOM 15733 C C . LEU A 1 3 ? 8.141 -3.670 -4.769 1.00 0.000 102 LEU A C 15
ATOM 15734 O O . LEU A 1 3 ? 8.343 -4.776 -4.267 1.00 0.000 102 LEU A O 15
ATOM 15750 N N . CYS A 1 4 ? 8.483 -3.369 -6.017 1.00 0.000 103 CYS A N 15
ATOM 15751 C CA . CYS A 1 4 ? 9.130 -4.342 -6.889 1.00 0.000 103 CYS A CA 15
ATOM 15752 C C . CYS A 1 4 ? 10.058 -3.650 -7.883 1.00 0.000 103 CYS A C 15
ATOM 15753 O O . CYS A 1 4 ? 9.951 -2.445 -8.113 1.00 0.000 103 CYS A O 15
ATOM 15760 N N . TYR A 1 5 ? 10.968 -4.420 -8.468 1.00 0.000 104 TYR A N 15
ATOM 15761 C CA . TYR A 1 5 ? 11.917 -3.881 -9.436 1.00 0.000 104 TYR A CA 15
ATOM 15762 C C . TYR A 1 5 ? 11.200 -3.399 -10.693 1.00 0.000 104 TYR A C 15
ATOM 15763 O O . TYR A 1 5 ? 10.040 -3.739 -10.928 1.00 0.000 104 TYR A O 15
ATOM 15781 N N . SER A 1 6 ? 11.898 -2.604 -11.497 1.00 0.000 105 SER A N 15
ATOM 15782 C CA . SER A 1 6 ? 11.328 -2.072 -12.729 1.00 0.000 105 SER A CA 15
ATOM 15783 C C . SER A 1 6 ? 12.396 -1.948 -13.812 1.00 0.000 105 SER A C 15
ATOM 15784 O O . SER A 1 6 ? 13.281 -1.095 -13.734 1.00 0.000 105 SER A O 15
ATOM 15792 N N . CYS A 1 7 ? 12.306 -2.805 -14.824 1.00 0.000 106 CYS A N 15
ATOM 15793 C CA . CYS A 1 7 ? 13.262 -2.794 -15.924 1.00 0.000 106 CYS A CA 15
ATOM 15794 C C . CYS A 1 7 ? 12.576 -3.127 -17.245 1.00 0.000 106 CYS A C 15
ATOM 15795 O O . CYS A 1 7 ? 11.426 -3.566 -17.267 1.00 0.000 106 CYS A O 15
ATOM 15802 N N . LYS A 1 8 ? 13.289 -2.915 -18.346 1.00 0.000 107 LYS A N 15
ATOM 15803 C CA . LYS A 1 8 ? 12.751 -3.193 -19.672 1.00 0.000 107 LYS A CA 15
ATOM 15804 C C . LYS A 1 8 ? 13.875 -3.397 -20.683 1.00 0.000 107 LYS A C 15
ATOM 15805 O O . LYS A 1 8 ? 14.689 -2.502 -20.908 1.00 0.000 107 LYS A O 15
ATOM 15824 N N . ALA A 1 9 ? 13.912 -4.578 -21.291 1.00 0.000 108 ALA A N 15
ATOM 15825 C CA . ALA A 1 9 ? 14.933 -4.897 -22.281 1.00 0.000 108 ALA A CA 15
ATOM 15826 C C . ALA A 1 9 ? 16.296 -5.081 -21.623 1.00 0.000 108 ALA A C 15
ATOM 15827 O O . ALA A 1 9 ? 17.320 -4.671 -22.170 1.00 0.000 108 ALA A O 15
ATOM 15834 N N . GLN A 1 10 ? 16.302 -5.700 -20.447 1.00 0.000 109 GLN A N 15
ATOM 15835 C CA . GLN A 1 10 ? 17.540 -5.937 -19.714 1.00 0.000 109 GLN A CA 15
ATOM 15836 C C . GLN A 1 10 ? 18.228 -7.207 -20.204 1.00 0.000 109 GLN A C 15
ATOM 15837 O O . GLN A 1 10 ? 17.569 -8.171 -20.596 1.00 0.000 109 GLN A O 15
ATOM 15851 N N . VAL A 1 11 ? 19.557 -7.201 -20.180 1.00 0.000 110 VAL A N 15
ATOM 15852 C CA . VAL A 1 11 ? 20.334 -8.353 -20.621 1.00 0.000 110 VAL A CA 15
ATOM 15853 C C . VAL A 1 11 ? 21.011 -9.043 -19.442 1.00 0.000 110 VAL A C 15
ATOM 15854 O O . VAL A 1 11 ? 21.166 -10.264 -19.429 1.00 0.000 110 VAL A O 15
ATOM 15867 N N . SER A 1 12 ? 21.412 -8.253 -18.451 1.00 0.000 111 SER A N 15
ATOM 15868 C CA . SER A 1 12 ? 22.076 -8.787 -17.268 1.00 0.000 111 SER A CA 15
ATOM 15869 C C . SER A 1 12 ? 21.394 -8.296 -15.994 1.00 0.000 111 SER A C 15
ATOM 15870 O O . SER A 1 12 ? 20.764 -7.239 -15.983 1.00 0.000 111 SER A O 15
ATOM 15878 N N . ASN A 1 13 ? 21.527 -9.071 -14.923 1.00 0.000 112 ASN A N 15
ATOM 15879 C CA . ASN A 1 13 ? 20.924 -8.715 -13.643 1.00 0.000 112 ASN A CA 15
ATOM 15880 C C . ASN A 1 13 ? 21.468 -7.383 -13.136 1.00 0.000 112 ASN A C 15
ATOM 15881 O O . ASN A 1 13 ? 20.725 -6.562 -12.601 1.00 0.000 112 ASN A O 15
ATOM 15892 N N . GLU A 1 14 ? 22.770 -7.177 -13.311 1.00 0.000 113 GLU A N 15
ATOM 15893 C CA . GLU A 1 14 ? 23.413 -5.945 -12.871 1.00 0.000 113 GLU A CA 15
ATOM 15894 C C . GLU A 1 14 ? 22.691 -4.723 -13.433 1.00 0.000 113 GLU A C 15
ATOM 15895 O O . GLU A 1 14 ? 22.603 -3.685 -12.778 1.00 0.000 113 GLU A O 15
ATOM 15907 N N . ASP A 1 15 ? 22.176 -4.856 -14.650 1.00 0.000 114 ASP A N 15
ATOM 15908 C CA . ASP A 1 15 ? 21.461 -3.765 -15.302 1.00 0.000 114 ASP A CA 15
ATOM 15909 C C . ASP A 1 15 ? 20.067 -3.597 -14.706 1.00 0.000 114 ASP A C 15
ATOM 15910 O O . ASP A 1 15 ? 19.577 -2.478 -14.551 1.00 0.000 114 ASP A O 15
ATOM 15919 N N . CYS A 1 16 ? 19.432 -4.716 -14.375 1.00 0.000 115 CYS A N 15
ATOM 15920 C CA . CYS A 1 16 ? 18.093 -4.694 -13.798 1.00 0.000 115 CYS A CA 15
ATOM 15921 C C . CYS A 1 16 ? 18.158 -4.613 -12.276 1.00 0.000 115 CYS A C 15
ATOM 15922 O O . CYS A 1 16 ? 17.822 -5.569 -11.577 1.00 0.000 115 CYS A O 15
ATOM 15929 N N . LEU A 1 17 ? 18.592 -3.464 -11.769 1.00 0.000 116 LEU A N 15
ATOM 15930 C CA . LEU A 1 17 ? 18.701 -3.256 -10.329 1.00 0.000 116 LEU A CA 15
ATOM 15931 C C . LEU A 1 17 ? 17.991 -1.973 -9.909 1.00 0.000 116 LEU A C 15
ATOM 15932 O O . LEU A 1 17 ? 18.423 -1.289 -8.982 1.00 0.000 116 LEU A O 15
ATOM 15948 N N . GLN A 1 18 ? 16.898 -1.656 -10.596 1.00 0.000 117 GLN A N 15
ATOM 15949 C CA . GLN A 1 18 ? 16.127 -0.455 -10.292 1.00 0.000 117 GLN A CA 15
ATOM 15950 C C . GLN A 1 18 ? 14.837 -0.808 -9.560 1.00 0.000 117 GLN A C 15
ATOM 15951 O O . GLN A 1 18 ? 13.908 -1.361 -10.150 1.00 0.000 117 GLN A O 15
ATOM 15965 N N . VAL A 1 19 ? 14.786 -0.485 -8.272 1.00 0.000 118 VAL A N 15
ATOM 15966 C CA . VAL A 1 19 ? 13.608 -0.767 -7.459 1.00 0.000 118 VAL A CA 15
ATOM 15967 C C . VAL A 1 19 ? 12.573 0.344 -7.588 1.00 0.000 118 VAL A C 15
ATOM 15968 O O . VAL A 1 19 ? 12.890 1.523 -7.431 1.00 0.000 118 VAL A O 15
ATOM 15981 N N . GLU A 1 20 ? 11.333 -0.040 -7.875 1.00 0.000 119 GLU A N 15
ATOM 15982 C CA . GLU A 1 20 ? 10.250 0.925 -8.025 1.00 0.000 119 GLU A CA 15
ATOM 15983 C C . GLU A 1 20 ? 9.104 0.611 -7.068 1.00 0.000 119 GLU A C 15
ATOM 15984 O O . GLU A 1 20 ? 8.831 -0.551 -6.770 1.00 0.000 119 GLU A O 15
ATOM 15996 N N . ASN A 1 21 ? 8.438 1.657 -6.588 1.00 0.000 120 ASN A N 15
ATOM 15997 C CA . ASN A 1 21 ? 7.322 1.493 -5.663 1.00 0.000 120 ASN A CA 15
ATOM 15998 C C . ASN A 1 21 ? 5.989 1.544 -6.404 1.00 0.000 120 ASN A C 15
ATOM 15999 O O . ASN A 1 21 ? 5.800 2.358 -7.309 1.00 0.000 120 ASN A O 15
ATOM 16010 N N . CYS A 1 22 ? 5.068 0.670 -6.014 1.00 0.000 121 CYS A N 15
ATOM 16011 C CA . CYS A 1 22 ? 3.753 0.614 -6.640 1.00 0.000 121 CYS A CA 15
ATOM 16012 C C . CYS A 1 22 ? 2.835 1.693 -6.073 1.00 0.000 121 CYS A C 15
ATOM 16013 O O . CYS A 1 22 ? 3.261 2.533 -5.280 1.00 0.000 121 CYS A O 15
ATOM 16020 N N . THR A 1 23 ? 1.571 1.665 -6.487 1.00 0.000 122 THR A N 15
ATOM 16021 C CA . THR A 1 23 ? 0.593 2.640 -6.022 1.00 0.000 122 THR A CA 15
ATOM 16022 C C . THR A 1 23 ? 0.171 2.354 -4.586 1.00 0.000 122 THR A C 15
ATOM 16023 O O . THR A 1 23 ? 0.587 3.047 -3.658 1.00 0.000 122 THR A O 15
ATOM 16034 N N . GLN A 1 24 ? -0.657 1.329 -4.410 1.00 0.000 123 GLN A N 15
ATOM 16035 C CA . GLN A 1 24 ? -1.135 0.952 -3.085 1.00 0.000 123 GLN A CA 15
ATOM 16036 C C . GLN A 1 24 ? -0.996 -0.551 -2.864 1.00 0.000 123 GLN A C 15
ATOM 16037 O O . GLN A 1 24 ? -0.685 -1.300 -3.791 1.00 0.000 123 GLN A O 15
ATOM 16051 N N . LEU A 1 25 ? -1.229 -0.986 -1.630 1.00 0.000 124 LEU A N 15
ATOM 16052 C CA . LEU A 1 25 ? -1.130 -2.400 -1.286 1.00 0.000 124 LEU A CA 15
ATOM 16053 C C . LEU A 1 25 ? -2.232 -3.205 -1.967 1.00 0.000 124 LEU A C 15
ATOM 16054 O O . LEU A 1 25 ? -3.317 -2.688 -2.235 1.00 0.000 124 LEU A O 15
ATOM 16070 N N . GLY A 1 26 ? -1.948 -4.474 -2.242 1.00 0.000 125 GLY A N 15
ATOM 16071 C CA . GLY A 1 26 ? -2.926 -5.330 -2.887 1.00 0.000 125 GLY A CA 15
ATOM 16072 C C . GLY A 1 26 ? -2.493 -5.764 -4.273 1.00 0.000 125 GLY A C 15
ATOM 16073 O O . GLY A 1 26 ? -2.829 -6.860 -4.721 1.00 0.000 125 GLY A O 15
ATOM 16077 N N . GLU A 1 27 ? -1.745 -4.901 -4.955 1.00 0.000 126 GLU A N 15
ATOM 16078 C CA . GLU A 1 27 ? -1.268 -5.201 -6.300 1.00 0.000 126 GLU A CA 15
ATOM 16079 C C . GLU A 1 27 ? -0.179 -6.269 -6.265 1.00 0.000 126 GLU A C 15
ATOM 16080 O O . GLU A 1 27 ? 0.586 -6.359 -5.305 1.00 0.000 126 GLU A O 15
ATOM 16092 N N . GLN A 1 28 ? -0.118 -7.077 -7.319 1.00 0.000 127 GLN A N 15
ATOM 16093 C CA . GLN A 1 28 ? 0.876 -8.140 -7.408 1.00 0.000 127 GLN A CA 15
ATOM 16094 C C . GLN A 1 28 ? 1.892 -7.845 -8.507 1.00 0.000 127 GLN A C 15
ATOM 16095 O O . GLN A 1 28 ? 1.563 -7.231 -9.523 1.00 0.000 127 GLN A O 15
ATOM 16109 N N . CYS A 1 29 ? 3.128 -8.286 -8.298 1.00 0.000 128 CYS A N 15
ATOM 16110 C CA . CYS A 1 29 ? 4.193 -8.068 -9.270 1.00 0.000 128 CYS A CA 15
ATOM 16111 C C . CYS A 1 29 ? 4.467 -9.339 -10.069 1.00 0.000 128 CYS A C 15
ATOM 16112 O O . CYS A 1 29 ? 4.121 -10.440 -9.641 1.00 0.000 128 CYS A O 15
ATOM 16119 N N . TRP A 1 30 ? 5.091 -9.177 -11.230 1.00 0.000 129 TRP A N 15
ATOM 16120 C CA . TRP A 1 30 ? 5.412 -10.311 -12.089 1.00 0.000 129 TRP A CA 15
ATOM 16121 C C . TRP A 1 30 ? 6.702 -10.060 -12.862 1.00 0.000 129 TRP A C 15
ATOM 16122 O O . TRP A 1 30 ? 7.096 -8.914 -13.078 1.00 0.000 129 TRP A O 15
ATOM 16143 N N . THR A 1 31 ? 7.357 -11.140 -13.278 1.00 0.000 130 THR A N 15
ATOM 16144 C CA . THR A 1 31 ? 8.604 -11.036 -14.026 1.00 0.000 130 THR A CA 15
ATOM 16145 C C . THR A 1 31 ? 8.496 -11.741 -15.374 1.00 0.000 130 THR A C 15
ATOM 16146 O O . THR A 1 31 ? 7.946 -12.837 -15.469 1.00 0.000 130 THR A O 15
ATOM 16157 N N . ALA A 1 32 ? 9.026 -11.104 -16.413 1.00 0.000 131 ALA A N 15
ATOM 16158 C CA . ALA A 1 32 ? 8.992 -11.672 -17.755 1.00 0.000 131 ALA A CA 15
ATOM 16159 C C . ALA A 1 32 ? 10.376 -12.142 -18.188 1.00 0.000 131 ALA A C 15
ATOM 16160 O O . ALA A 1 32 ? 11.344 -11.382 -18.137 1.00 0.000 131 ALA A O 15
ATOM 16167 N N . ARG A 1 33 ? 10.464 -13.398 -18.614 1.00 0.000 132 ARG A N 15
ATOM 16168 C CA . ARG A 1 33 ? 11.731 -13.969 -19.054 1.00 0.000 132 ARG A CA 15
ATOM 16169 C C . ARG A 1 33 ? 11.716 -14.233 -20.557 1.00 0.000 132 ARG A C 15
ATOM 16170 O O . ARG A 1 33 ? 10.876 -14.983 -21.056 1.00 0.000 132 ARG A O 15
ATOM 16191 N N . ILE A 1 34 ? 12.648 -13.613 -21.271 1.00 0.000 133 ILE A N 15
ATOM 16192 C CA . ILE A 1 34 ? 12.742 -13.782 -22.716 1.00 0.000 133 ILE A CA 15
ATOM 16193 C C . ILE A 1 34 ? 14.140 -14.230 -23.127 1.00 0.000 133 ILE A C 15
ATOM 16194 O O . ILE A 1 34 ? 15.016 -13.405 -23.386 1.00 0.000 133 ILE A O 15
ATOM 16210 N N . ARG A 1 35 ? 14.341 -15.542 -23.188 1.00 0.000 134 ARG A N 15
ATOM 16211 C CA . ARG A 1 35 ? 15.633 -16.101 -23.569 1.00 0.000 134 ARG A CA 15
ATOM 16212 C C . ARG A 1 35 ? 15.785 -16.132 -25.087 1.00 0.000 134 ARG A C 15
ATOM 16213 O O . ARG A 1 35 ? 14.808 -15.992 -25.821 1.00 0.000 134 ARG A O 15
ATOM 16234 N N . ALA A 1 36 ? 17.018 -16.317 -25.549 1.00 0.000 135 ALA A N 15
ATOM 16235 C CA . ALA A 1 36 ? 17.298 -16.368 -26.978 1.00 0.000 135 ALA A CA 15
ATOM 16236 C C . ALA A 1 36 ? 18.405 -17.371 -27.285 1.00 0.000 135 ALA A C 15
ATOM 16237 O O . ALA A 1 36 ? 19.253 -17.652 -26.439 1.00 0.000 135 ALA A O 15
ATOM 16244 N N . VAL A 1 37 ? 18.390 -17.908 -28.501 1.00 0.000 136 VAL A N 15
ATOM 16245 C CA . VAL A 1 37 ? 19.393 -18.879 -28.920 1.00 0.000 136 VAL A CA 15
ATOM 16246 C C . VAL A 1 37 ? 20.802 -18.321 -28.754 1.00 0.000 136 VAL A C 15
ATOM 16247 O O . VAL A 1 37 ? 21.737 -19.051 -28.428 1.00 0.000 136 VAL A O 15
ATOM 16260 N N . GLY A 1 38 ? 20.947 -17.018 -28.982 1.00 0.000 137 GLY A N 15
ATOM 16261 C CA . GLY A 1 38 ? 22.245 -16.383 -28.853 1.00 0.000 137 GLY A CA 15
ATOM 16262 C C . GLY A 1 38 ? 22.527 -15.924 -27.436 1.00 0.000 137 GLY A C 15
ATOM 16263 O O . GLY A 1 38 ? 22.390 -16.695 -26.486 1.00 0.000 137 GLY A O 15
ATOM 16267 N N . LEU A 1 39 ? 22.925 -14.664 -27.292 1.00 0.000 138 LEU A N 15
ATOM 16268 C CA . LEU A 1 39 ? 23.229 -14.103 -25.981 1.00 0.000 138 LEU A CA 15
ATOM 16269 C C . LEU A 1 39 ? 22.203 -13.044 -25.590 1.00 0.000 138 LEU A C 15
ATOM 16270 O O . LEU A 1 39 ? 21.901 -12.863 -24.409 1.00 0.000 138 LEU A O 15
ATOM 16286 N N . LEU A 1 40 ? 21.669 -12.349 -26.588 1.00 0.000 139 LEU A N 15
ATOM 16287 C CA . LEU A 1 40 ? 20.674 -11.310 -26.349 1.00 0.000 139 LEU A CA 15
ATOM 16288 C C . LEU A 1 40 ? 19.563 -11.818 -25.435 1.00 0.000 139 LEU A C 15
ATOM 16289 O O . LEU A 1 40 ? 19.069 -12.934 -25.601 1.00 0.000 139 LEU A O 15
ATOM 16305 N N . THR A 1 41 ? 19.173 -10.991 -24.470 1.00 0.000 140 THR A N 15
ATOM 16306 C CA . THR A 1 41 ? 18.120 -11.356 -23.531 1.00 0.000 140 THR A CA 15
ATOM 16307 C C . THR A 1 41 ? 17.333 -10.129 -23.083 1.00 0.000 140 THR A C 15
ATOM 16308 O O . THR A 1 41 ? 17.868 -9.022 -23.029 1.00 0.000 140 THR A O 15
ATOM 16319 N N . VAL A 1 42 ? 16.060 -10.334 -22.762 1.00 0.000 141 VAL A N 15
ATOM 16320 C CA . VAL A 1 42 ? 15.199 -9.244 -22.317 1.00 0.000 141 VAL A CA 15
ATOM 16321 C C . VAL A 1 42 ? 14.389 -9.649 -21.091 1.00 0.000 141 VAL A C 15
ATOM 16322 O O . VAL A 1 42 ? 13.886 -10.770 -21.010 1.00 0.000 141 VAL A O 15
ATOM 16335 N N . ILE A 1 43 ? 14.266 -8.730 -20.140 1.00 0.000 142 ILE A N 15
ATOM 16336 C CA . ILE A 1 43 ? 13.515 -8.991 -18.918 1.00 0.000 142 ILE A CA 15
ATOM 16337 C C . ILE A 1 43 ? 12.609 -7.816 -18.568 1.00 0.000 142 ILE A C 15
ATOM 16338 O O . ILE A 1 43 ? 13.061 -6.674 -18.485 1.00 0.000 142 ILE A O 15
ATOM 16354 N N . SER A 1 44 ? 11.328 -8.104 -18.361 1.00 0.000 143 SER A N 15
ATOM 16355 C CA . SER A 1 44 ? 10.357 -7.071 -18.021 1.00 0.000 143 SER A CA 15
ATOM 16356 C C . SER A 1 44 ? 9.655 -7.396 -16.706 1.00 0.000 143 SER A C 15
ATOM 16357 O O . SER A 1 44 ? 9.786 -8.499 -16.175 1.00 0.000 143 SER A O 15
ATOM 16365 N N . LYS A 1 45 ? 8.909 -6.428 -16.185 1.00 0.000 144 LYS A N 15
ATOM 16366 C CA . LYS A 1 45 ? 8.184 -6.609 -14.933 1.00 0.000 144 LYS A CA 15
ATOM 16367 C C . LYS A 1 45 ? 7.026 -5.622 -14.827 1.00 0.000 144 LYS A C 15
ATOM 16368 O O . LYS A 1 45 ? 7.038 -4.567 -15.459 1.00 0.000 144 LYS A O 15
ATOM 16387 N N . GLY A 1 46 ? 6.027 -5.973 -14.023 1.00 0.000 145 GLY A N 15
ATOM 16388 C CA . GLY A 1 46 ? 4.876 -5.106 -13.848 1.00 0.000 145 GLY A CA 15
ATOM 16389 C C . GLY A 1 46 ? 4.280 -5.208 -12.459 1.00 0.000 145 GLY A C 15
ATOM 16390 O O . GLY A 1 46 ? 4.710 -6.029 -11.648 1.00 0.000 145 GLY A O 15
ATOM 16394 N N . CYS A 1 47 ? 3.287 -4.369 -12.180 1.00 0.000 146 CYS A N 15
ATOM 16395 C CA . CYS A 1 47 ? 2.631 -4.366 -10.878 1.00 0.000 146 CYS A CA 15
ATOM 16396 C C . CYS A 1 47 ? 1.162 -3.974 -11.010 1.00 0.000 146 CYS A C 15
ATOM 16397 O O . CYS A 1 47 ? 0.837 -2.803 -11.208 1.00 0.000 146 CYS A O 15
ATOM 16404 N N . SER A 1 48 ? 0.280 -4.961 -10.898 1.00 0.000 147 SER A N 15
ATOM 16405 C CA . SER A 1 48 ? -1.155 -4.721 -11.008 1.00 0.000 147 SER A CA 15
ATOM 16406 C C . SER A 1 48 ? -1.934 -5.657 -10.089 1.00 0.000 147 SER A C 15
ATOM 16407 O O . SER A 1 48 ? -1.441 -6.716 -9.699 1.00 0.000 147 SER A O 15
ATOM 16415 N N . LEU A 1 49 ? -3.155 -5.258 -9.747 1.00 0.000 148 LEU A N 15
ATOM 16416 C CA . LEU A 1 49 ? -4.005 -6.061 -8.875 1.00 0.000 148 LEU A CA 15
ATOM 16417 C C . LEU A 1 49 ? -4.649 -7.208 -9.647 1.00 0.000 148 LEU A C 15
ATOM 16418 O O . LEU A 1 49 ? -5.059 -8.209 -9.062 1.00 0.000 148 LEU A O 15
ATOM 16434 N N . ASN A 1 50 ? -4.732 -7.054 -10.964 1.00 0.000 149 ASN A N 15
ATOM 16435 C CA . ASN A 1 50 ? -5.325 -8.078 -11.817 1.00 0.000 149 ASN A CA 15
ATOM 16436 C C . ASN A 1 50 ? -4.405 -9.290 -11.932 1.00 0.000 149 ASN A C 15
ATOM 16437 O O . ASN A 1 50 ? -4.866 -10.420 -12.092 1.00 0.000 149 ASN A O 15
ATOM 16448 N N . CYS A 1 51 ? -3.101 -9.045 -11.850 1.00 0.000 150 CYS A N 15
ATOM 16449 C CA . CYS A 1 51 ? -2.115 -10.115 -11.945 1.00 0.000 150 CYS A CA 15
ATOM 16450 C C . CYS A 1 51 ? -2.458 -11.257 -10.993 1.00 0.000 150 CYS A C 15
ATOM 16451 O O . CYS A 1 51 ? -2.240 -11.161 -9.785 1.00 0.000 150 CYS A O 15
ATOM 16458 N N . VAL A 1 52 ? -2.997 -12.339 -11.547 1.00 0.000 151 VAL A N 15
ATOM 16459 C CA . VAL A 1 52 ? -3.369 -13.501 -10.748 1.00 0.000 151 VAL A CA 15
ATOM 16460 C C . VAL A 1 52 ? -2.156 -14.095 -10.042 1.00 0.000 151 VAL A C 15
ATOM 16461 O O . VAL A 1 52 ? -1.043 -14.066 -10.568 1.00 0.000 151 VAL A O 15
ATOM 16474 N N . ASP A 1 53 ? -2.378 -14.634 -8.848 1.00 0.000 152 ASP A N 15
ATOM 16475 C CA . ASP A 1 53 ? -1.302 -15.236 -8.070 1.00 0.000 152 ASP A CA 15
ATOM 16476 C C . ASP A 1 53 ? -0.481 -16.195 -8.927 1.00 0.000 152 ASP A C 15
ATOM 16477 O O . ASP A 1 53 ? 0.734 -16.302 -8.765 1.00 0.000 152 ASP A O 15
ATOM 16486 N N . ASP A 1 54 ? -1.154 -16.889 -9.838 1.00 0.000 153 ASP A N 15
ATOM 16487 C CA . ASP A 1 54 ? -0.487 -17.838 -10.722 1.00 0.000 153 ASP A CA 15
ATOM 16488 C C . ASP A 1 54 ? -0.719 -17.474 -12.185 1.00 0.000 153 ASP A C 15
ATOM 16489 O O . ASP A 1 54 ? -1.754 -16.909 -12.538 1.00 0.000 153 ASP A O 15
ATOM 16498 N N . SER A 1 55 ? 0.252 -17.801 -13.032 1.00 0.000 154 SER A N 15
ATOM 16499 C CA . SER A 1 55 ? 0.156 -17.504 -14.456 1.00 0.000 154 SER A CA 15
ATOM 16500 C C . SER A 1 55 ? -1.139 -18.060 -15.041 1.00 0.000 154 SER A C 15
ATOM 16501 O O . SER A 1 55 ? -1.240 -19.252 -15.329 1.00 0.000 154 SER A O 15
ATOM 16509 N N . GLN A 1 56 ? -2.125 -17.186 -15.213 1.00 0.000 155 GLN A N 15
ATOM 16510 C CA . GLN A 1 56 ? -3.415 -17.589 -15.763 1.00 0.000 155 GLN A CA 15
ATOM 16511 C C . GLN A 1 56 ? -3.469 -17.334 -17.265 1.00 0.000 155 GLN A C 15
ATOM 16512 O O . GLN A 1 56 ? -4.406 -16.712 -17.765 1.00 0.000 155 GLN A O 15
ATOM 16526 N N . ASP A 1 57 ? -2.460 -17.819 -17.980 1.00 0.000 156 ASP A N 15
ATOM 16527 C CA . ASP A 1 57 ? -2.393 -17.644 -19.426 1.00 0.000 156 ASP A CA 15
ATOM 16528 C C . ASP A 1 57 ? -1.199 -18.393 -20.009 1.00 0.000 156 ASP A C 15
ATOM 16529 O O . ASP A 1 57 ? -0.182 -18.577 -19.341 1.00 0.000 156 ASP A O 15
ATOM 16538 N N . TYR A 1 58 ? -1.331 -18.824 -21.259 1.00 0.000 157 TYR A N 15
ATOM 16539 C CA . TYR A 1 58 ? -0.265 -19.556 -21.931 1.00 0.000 157 TYR A CA 15
ATOM 16540 C C . TYR A 1 58 ? 1.039 -18.764 -21.907 1.00 0.000 157 TYR A C 15
ATOM 16541 O O . TYR A 1 58 ? 1.187 -17.768 -22.615 1.00 0.000 157 TYR A O 15
ATOM 16559 N N . TYR A 1 59 ? 1.983 -19.216 -21.089 1.00 0.000 158 TYR A N 15
ATOM 16560 C CA . TYR A 1 59 ? 3.274 -18.550 -20.970 1.00 0.000 158 TYR A CA 15
ATOM 16561 C C . TYR A 1 59 ? 4.320 -19.491 -20.380 1.00 0.000 158 TYR A C 15
ATOM 16562 O O . TYR A 1 59 ? 4.207 -19.924 -19.233 1.00 0.000 158 TYR A O 15
ATOM 16580 N N . VAL A 1 60 ? 5.340 -19.804 -21.174 1.00 0.000 159 VAL A N 15
ATOM 16581 C CA . VAL A 1 60 ? 6.408 -20.692 -20.732 1.00 0.000 159 VAL A CA 15
ATOM 16582 C C . VAL A 1 60 ? 7.609 -20.616 -21.669 1.00 0.000 159 VAL A C 15
ATOM 16583 O O . VAL A 1 60 ? 7.468 -20.308 -22.852 1.00 0.000 159 VAL A O 15
ATOM 16596 N N . GLY A 1 61 ? 8.791 -20.900 -21.131 1.00 0.000 160 GLY A N 15
ATOM 16597 C CA . GLY A 1 61 ? 10.000 -20.859 -21.933 1.00 0.000 160 GLY A CA 15
ATOM 16598 C C . GLY A 1 61 ? 10.388 -19.447 -22.325 1.00 0.000 160 GLY A C 15
ATOM 16599 O O . GLY A 1 61 ? 11.048 -18.741 -21.562 1.00 0.000 160 GLY A O 15
ATOM 16603 N N . LYS A 1 62 ? 9.979 -19.032 -23.519 1.00 0.000 161 LYS A N 15
ATOM 16604 C CA . LYS A 1 62 ? 10.287 -17.695 -24.013 1.00 0.000 161 LYS A CA 15
ATOM 16605 C C . LYS A 1 62 ? 9.096 -16.760 -23.829 1.00 0.000 161 LYS A C 15
ATOM 16606 O O . LYS A 1 62 ? 7.970 -17.092 -24.198 1.00 0.000 161 LYS A O 15
ATOM 16625 N N . LYS A 1 63 ? 9.353 -15.588 -23.258 1.00 0.000 162 LYS A N 15
ATOM 16626 C CA . LYS A 1 63 ? 8.304 -14.602 -23.027 1.00 0.000 162 LYS A CA 15
ATOM 16627 C C . LYS A 1 63 ? 7.221 -15.164 -22.112 1.00 0.000 162 LYS A C 15
ATOM 16628 O O . LYS A 1 63 ? 6.077 -15.345 -22.526 1.00 0.000 162 LYS A O 15
ATOM 16647 N N . ASN A 1 64 ? 7.590 -15.436 -20.864 1.00 0.000 163 ASN A N 15
ATOM 16648 C CA . ASN A 1 64 ? 6.650 -15.976 -19.889 1.00 0.000 163 ASN A CA 15
ATOM 16649 C C . ASN A 1 64 ? 6.452 -15.006 -18.728 1.00 0.000 163 ASN A C 15
ATOM 16650 O O . ASN A 1 64 ? 7.419 -14.542 -18.123 1.00 0.000 163 ASN A O 15
ATOM 16661 N N . ILE A 1 65 ? 5.195 -14.705 -18.423 1.00 0.000 164 ILE A N 15
ATOM 16662 C CA . ILE A 1 65 ? 4.871 -13.793 -17.334 1.00 0.000 164 ILE A CA 15
ATOM 16663 C C . ILE A 1 65 ? 4.548 -14.556 -16.054 1.00 0.000 164 ILE A C 15
ATOM 16664 O O . ILE A 1 65 ? 3.534 -15.250 -15.971 1.00 0.000 164 ILE A O 15
ATOM 16680 N N . THR A 1 66 ? 5.416 -14.423 -15.056 1.00 0.000 165 THR A N 15
ATOM 16681 C CA . THR A 1 66 ? 5.224 -15.099 -13.780 1.00 0.000 165 THR A CA 15
ATOM 16682 C C . THR A 1 66 ? 4.892 -14.103 -12.674 1.00 0.000 165 THR A C 15
ATOM 16683 O O . THR A 1 66 ? 5.684 -13.211 -12.370 1.00 0.000 165 THR A O 15
ATOM 16694 N N . CYS A 1 67 ? 3.717 -14.261 -12.075 1.00 0.000 166 CYS A N 15
ATOM 16695 C CA . CYS A 1 67 ? 3.280 -13.376 -11.003 1.00 0.000 166 CYS A CA 15
ATOM 16696 C C . CYS A 1 67 ? 3.896 -13.791 -9.670 1.00 0.000 166 CYS A C 15
ATOM 16697 O O . CYS A 1 67 ? 4.501 -14.858 -9.558 1.00 0.000 166 CYS A O 15
ATOM 16704 N N . CYS A 1 68 ? 3.739 -12.940 -8.661 1.00 0.000 167 CYS A N 15
ATOM 16705 C CA . CYS A 1 68 ? 4.280 -13.216 -7.336 1.00 0.000 167 CYS A CA 15
ATOM 16706 C C . CYS A 1 68 ? 3.767 -12.202 -6.317 1.00 0.000 167 CYS A C 15
ATOM 16707 O O . CYS A 1 68 ? 3.638 -11.015 -6.618 1.00 0.000 167 CYS A O 15
ATOM 16714 N N . ASP A 1 69 ? 3.477 -12.678 -5.111 1.00 0.000 168 ASP A N 15
ATOM 16715 C CA . ASP A 1 69 ? 2.980 -11.814 -4.047 1.00 0.000 168 ASP A CA 15
ATOM 16716 C C . ASP A 1 69 ? 4.026 -11.647 -2.949 1.00 0.000 168 ASP A C 15
ATOM 16717 O O . ASP A 1 69 ? 3.828 -12.087 -1.816 1.00 0.000 168 ASP A O 15
ATOM 16726 N N . THR A 1 70 ? 5.141 -11.010 -3.292 1.00 0.000 169 THR A N 15
ATOM 16727 C CA . THR A 1 70 ? 6.219 -10.788 -2.337 1.00 0.000 169 THR A CA 15
ATOM 16728 C C . THR A 1 70 ? 7.035 -9.554 -2.706 1.00 0.000 169 THR A C 15
ATOM 16729 O O . THR A 1 70 ? 7.291 -9.297 -3.882 1.00 0.000 169 THR A O 15
ATOM 16740 N N . ASP A 1 71 ? 7.440 -8.794 -1.694 1.00 0.000 170 ASP A N 15
ATOM 16741 C CA . ASP A 1 71 ? 8.229 -7.588 -1.913 1.00 0.000 170 ASP A CA 15
ATOM 16742 C C . ASP A 1 71 ? 9.444 -7.883 -2.787 1.00 0.000 170 ASP A C 15
ATOM 16743 O O . ASP A 1 71 ? 10.230 -8.784 -2.492 1.00 0.000 170 ASP A O 15
ATOM 16752 N N . LEU A 1 72 ? 9.590 -7.120 -3.865 1.00 0.000 171 LEU A N 15
ATOM 16753 C CA . LEU A 1 72 ? 10.708 -7.301 -4.784 1.00 0.000 171 LEU A CA 15
ATOM 16754 C C . LEU A 1 72 ? 10.808 -8.753 -5.241 1.00 0.000 171 LEU A C 15
ATOM 16755 O O . LEU A 1 72 ? 11.891 -9.339 -5.250 1.00 0.000 171 LEU A O 15
ATOM 16771 N N . CYS A 1 73 ? 9.673 -9.328 -5.622 1.00 0.000 172 CYS A N 15
ATOM 16772 C CA . CYS A 1 73 ? 9.631 -10.710 -6.083 1.00 0.000 172 CYS A CA 15
ATOM 16773 C C . CYS A 1 73 ? 10.466 -10.887 -7.348 1.00 0.000 172 CYS A C 15
ATOM 16774 O O . CYS A 1 73 ? 10.987 -11.970 -7.614 1.00 0.000 172 CYS A O 15
ATOM 16781 N N . ASN A 1 74 ? 10.589 -9.815 -8.124 1.00 0.000 173 ASN A N 15
ATOM 16782 C CA . ASN A 1 74 ? 11.361 -9.852 -9.361 1.00 0.000 173 ASN A CA 15
ATOM 16783 C C . ASN A 1 74 ? 12.803 -9.419 -9.116 1.00 0.000 173 ASN A C 15
ATOM 16784 O O . ASN A 1 74 ? 13.450 -8.853 -9.996 1.00 0.000 173 ASN A O 15
ATOM 16795 N N . ALA A 1 75 ? 13.300 -9.690 -7.913 1.00 0.000 174 ALA A N 15
ATOM 16796 C CA . ALA A 1 75 ? 14.666 -9.332 -7.553 1.00 0.000 174 ALA A CA 15
ATOM 16797 C C . ALA A 1 75 ? 15.670 -10.293 -8.181 1.00 0.000 174 ALA A C 15
ATOM 16798 O O . ALA A 1 75 ? 16.718 -9.877 -8.673 1.00 0.000 174 ALA A O 15
ATOM 16805 N N . SER A 1 76 ? 15.342 -11.581 -8.160 1.00 0.000 175 SER A N 15
ATOM 16806 C CA . SER A 1 76 ? 16.217 -12.602 -8.724 1.00 0.000 175 SER A CA 15
ATOM 16807 C C . SER A 1 76 ? 15.941 -12.793 -10.212 1.00 0.000 175 SER A C 15
ATOM 16808 O O . SER A 1 76 ? 14.947 -12.294 -10.738 1.00 0.000 175 SER A O 15
ATOM 16816 N N . MET A 1 1 ? 1.398 -0.113 0.096 1.00 0.000 100 MET A N 16
ATOM 16817 C CA . MET A 1 1 ? 2.154 0.044 -1.141 1.00 0.000 100 MET A CA 16
ATOM 16818 C C . MET A 1 1 ? 3.206 -1.053 -1.278 1.00 0.000 100 MET A C 16
ATOM 16819 O O . MET A 1 1 ? 4.208 -1.059 -0.562 1.00 0.000 100 MET A O 16
ATOM 16833 N N . LEU A 1 2 ? 2.971 -1.979 -2.201 1.00 0.000 101 LEU A N 16
ATOM 16834 C CA . LEU A 1 2 ? 3.898 -3.082 -2.431 1.00 0.000 101 LEU A CA 16
ATOM 16835 C C . LEU A 1 2 ? 5.144 -2.601 -3.168 1.00 0.000 101 LEU A C 16
ATOM 16836 O O . LEU A 1 2 ? 5.050 -1.968 -4.221 1.00 0.000 101 LEU A O 16
ATOM 16852 N N . LEU A 1 3 ? 6.310 -2.908 -2.611 1.00 0.000 102 LEU A N 16
ATOM 16853 C CA . LEU A 1 3 ? 7.576 -2.509 -3.217 1.00 0.000 102 LEU A CA 16
ATOM 16854 C C . LEU A 1 3 ? 8.163 -3.645 -4.048 1.00 0.000 102 LEU A C 16
ATOM 16855 O O . LEU A 1 3 ? 8.159 -4.802 -3.629 1.00 0.000 102 LEU A O 16
ATOM 16871 N N . CYS A 1 4 ? 8.671 -3.306 -5.229 1.00 0.000 103 CYS A N 16
ATOM 16872 C CA . CYS A 1 4 ? 9.264 -4.296 -6.119 1.00 0.000 103 CYS A CA 16
ATOM 16873 C C . CYS A 1 4 ? 10.459 -3.709 -6.866 1.00 0.000 103 CYS A C 16
ATOM 16874 O O . CYS A 1 4 ? 10.629 -2.491 -6.927 1.00 0.000 103 CYS A O 16
ATOM 16881 N N . TYR A 1 5 ? 11.283 -4.583 -7.432 1.00 0.000 104 TYR A N 16
ATOM 16882 C CA . TYR A 1 5 ? 12.463 -4.153 -8.173 1.00 0.000 104 TYR A CA 16
ATOM 16883 C C . TYR A 1 5 ? 12.067 -3.359 -9.414 1.00 0.000 104 TYR A C 16
ATOM 16884 O O . TYR A 1 5 ? 10.892 -3.060 -9.625 1.00 0.000 104 TYR A O 16
ATOM 16902 N N . SER A 1 6 ? 13.058 -3.020 -10.232 1.00 0.000 105 SER A N 16
ATOM 16903 C CA . SER A 1 6 ? 12.816 -2.257 -11.451 1.00 0.000 105 SER A CA 16
ATOM 16904 C C . SER A 1 6 ? 13.692 -2.766 -12.593 1.00 0.000 105 SER A C 16
ATOM 16905 O O . SER A 1 6 ? 14.877 -2.441 -12.673 1.00 0.000 105 SER A O 16
ATOM 16913 N N . CYS A 1 7 ? 13.099 -3.565 -13.474 1.00 0.000 106 CYS A N 16
ATOM 16914 C CA . CYS A 1 7 ? 13.823 -4.119 -14.611 1.00 0.000 106 CYS A CA 16
ATOM 16915 C C . CYS A 1 7 ? 12.924 -4.198 -15.842 1.00 0.000 106 CYS A C 16
ATOM 16916 O O . CYS A 1 7 ? 11.955 -4.956 -15.869 1.00 0.000 106 CYS A O 16
ATOM 16923 N N . LYS A 1 8 ? 13.253 -3.409 -16.859 1.00 0.000 107 LYS A N 16
ATOM 16924 C CA . LYS A 1 8 ? 12.478 -3.389 -18.094 1.00 0.000 107 LYS A CA 16
ATOM 16925 C C . LYS A 1 8 ? 13.391 -3.498 -19.311 1.00 0.000 107 LYS A C 16
ATOM 16926 O O . LYS A 1 8 ? 14.291 -2.679 -19.499 1.00 0.000 107 LYS A O 16
ATOM 16945 N N . ALA A 1 9 ? 13.153 -4.513 -20.136 1.00 0.000 108 ALA A N 16
ATOM 16946 C CA . ALA A 1 9 ? 13.951 -4.726 -21.336 1.00 0.000 108 ALA A CA 16
ATOM 16947 C C . ALA A 1 9 ? 15.442 -4.630 -21.028 1.00 0.000 108 ALA A C 16
ATOM 16948 O O . ALA A 1 9 ? 16.090 -3.637 -21.359 1.00 0.000 108 ALA A O 16
ATOM 16955 N N . GLN A 1 10 ? 15.978 -5.667 -20.393 1.00 0.000 109 GLN A N 16
ATOM 16956 C CA . GLN A 1 10 ? 17.393 -5.697 -20.040 1.00 0.000 109 GLN A CA 16
ATOM 16957 C C . GLN A 1 10 ? 17.878 -7.132 -19.861 1.00 0.000 109 GLN A C 16
ATOM 16958 O O . GLN A 1 10 ? 17.112 -8.014 -19.475 1.00 0.000 109 GLN A O 16
ATOM 16972 N N . VAL A 1 11 ? 19.157 -7.358 -20.145 1.00 0.000 110 VAL A N 16
ATOM 16973 C CA . VAL A 1 11 ? 19.746 -8.685 -20.015 1.00 0.000 110 VAL A CA 16
ATOM 16974 C C . VAL A 1 11 ? 20.777 -8.722 -18.893 1.00 0.000 110 VAL A C 16
ATOM 16975 O O . VAL A 1 11 ? 20.997 -9.762 -18.272 1.00 0.000 110 VAL A O 16
ATOM 16988 N N . SER A 1 12 ? 21.406 -7.579 -18.637 1.00 0.000 111 SER A N 16
ATOM 16989 C CA . SER A 1 12 ? 22.417 -7.481 -17.591 1.00 0.000 111 SER A CA 16
ATOM 16990 C C . SER A 1 12 ? 21.773 -7.512 -16.208 1.00 0.000 111 SER A C 16
ATOM 16991 O O . SER A 1 12 ? 21.137 -6.547 -15.787 1.00 0.000 111 SER A O 16
ATOM 16999 N N . ASN A 1 13 ? 21.943 -8.628 -15.508 1.00 0.000 112 ASN A N 16
ATOM 17000 C CA . ASN A 1 13 ? 21.379 -8.786 -14.173 1.00 0.000 112 ASN A CA 16
ATOM 17001 C C . ASN A 1 13 ? 21.734 -7.596 -13.287 1.00 0.000 112 ASN A C 16
ATOM 17002 O O . ASN A 1 13 ? 20.926 -7.155 -12.470 1.00 0.000 112 ASN A O 16
ATOM 17013 N N . GLU A 1 14 ? 22.947 -7.080 -13.457 1.00 0.000 113 GLU A N 16
ATOM 17014 C CA . GLU A 1 14 ? 23.409 -5.941 -12.672 1.00 0.000 113 GLU A CA 16
ATOM 17015 C C . GLU A 1 14 ? 22.423 -4.780 -12.767 1.00 0.000 113 GLU A C 16
ATOM 17016 O O . GLU A 1 14 ? 22.255 -4.015 -11.817 1.00 0.000 113 GLU A O 16
ATOM 17028 N N . ASP A 1 15 ? 21.773 -4.656 -13.919 1.00 0.000 114 ASP A N 16
ATOM 17029 C CA . ASP A 1 15 ? 20.803 -3.589 -14.139 1.00 0.000 114 ASP A CA 16
ATOM 17030 C C . ASP A 1 15 ? 19.502 -3.876 -13.395 1.00 0.000 114 ASP A C 16
ATOM 17031 O O . ASP A 1 15 ? 18.783 -2.957 -13.004 1.00 0.000 114 ASP A O 16
ATOM 17040 N N . CYS A 1 16 ? 19.206 -5.158 -13.205 1.00 0.000 115 CYS A N 16
ATOM 17041 C CA . CYS A 1 16 ? 17.991 -5.567 -12.511 1.00 0.000 115 CYS A CA 16
ATOM 17042 C C . CYS A 1 16 ? 18.211 -5.595 -11.001 1.00 0.000 115 CYS A C 16
ATOM 17043 O O . CYS A 1 16 ? 17.870 -6.570 -10.330 1.00 0.000 115 CYS A O 16
ATOM 17050 N N . LEU A 1 17 ? 18.781 -4.518 -10.472 1.00 0.000 116 LEU A N 16
ATOM 17051 C CA . LEU A 1 17 ? 19.047 -4.417 -9.041 1.00 0.000 116 LEU A CA 16
ATOM 17052 C C . LEU A 1 17 ? 18.316 -3.223 -8.435 1.00 0.000 116 LEU A C 16
ATOM 17053 O O . LEU A 1 17 ? 18.146 -3.141 -7.219 1.00 0.000 116 LEU A O 16
ATOM 17069 N N . GLN A 1 18 ? 17.885 -2.302 -9.291 1.00 0.000 117 GLN A N 16
ATOM 17070 C CA . GLN A 1 18 ? 17.171 -1.114 -8.838 1.00 0.000 117 GLN A CA 16
ATOM 17071 C C . GLN A 1 18 ? 15.866 -1.494 -8.147 1.00 0.000 117 GLN A C 16
ATOM 17072 O O . GLN A 1 18 ? 15.143 -2.379 -8.604 1.00 0.000 117 GLN A O 16
ATOM 17086 N N . VAL A 1 19 ? 15.570 -0.818 -7.041 1.00 0.000 118 VAL A N 16
ATOM 17087 C CA . VAL A 1 19 ? 14.351 -1.083 -6.286 1.00 0.000 118 VAL A CA 16
ATOM 17088 C C . VAL A 1 19 ? 13.511 0.181 -6.136 1.00 0.000 118 VAL A C 16
ATOM 17089 O O . VAL A 1 19 ? 14.010 1.220 -5.705 1.00 0.000 118 VAL A O 16
ATOM 17102 N N . GLU A 1 20 ? 12.235 0.083 -6.492 1.00 0.000 119 GLU A N 16
ATOM 17103 C CA . GLU A 1 20 ? 11.326 1.219 -6.397 1.00 0.000 119 GLU A CA 16
ATOM 17104 C C . GLU A 1 20 ? 9.970 0.787 -5.846 1.00 0.000 119 GLU A C 16
ATOM 17105 O O . GLU A 1 20 ? 9.675 -0.404 -5.758 1.00 0.000 119 GLU A O 16
ATOM 17117 N N . ASN A 1 21 ? 9.150 1.765 -5.475 1.00 0.000 120 ASN A N 16
ATOM 17118 C CA . ASN A 1 21 ? 7.826 1.486 -4.931 1.00 0.000 120 ASN A CA 16
ATOM 17119 C C . ASN A 1 21 ? 6.759 1.591 -6.016 1.00 0.000 120 ASN A C 16
ATOM 17120 O O . ASN A 1 21 ? 6.794 2.495 -6.852 1.00 0.000 120 ASN A O 16
ATOM 17131 N N . CYS A 1 22 ? 5.810 0.660 -5.998 1.00 0.000 121 CYS A N 16
ATOM 17132 C CA . CYS A 1 22 ? 4.732 0.647 -6.979 1.00 0.000 121 CYS A CA 16
ATOM 17133 C C . CYS A 1 22 ? 3.862 1.894 -6.849 1.00 0.000 121 CYS A C 16
ATOM 17134 O O . CYS A 1 22 ? 4.123 2.763 -6.016 1.00 0.000 121 CYS A O 16
ATOM 17141 N N . THR A 1 23 ? 2.827 1.976 -7.679 1.00 0.000 122 THR A N 16
ATOM 17142 C CA . THR A 1 23 ? 1.919 3.116 -7.659 1.00 0.000 122 THR A CA 16
ATOM 17143 C C . THR A 1 23 ? 0.986 3.053 -6.456 1.00 0.000 122 THR A C 16
ATOM 17144 O O . THR A 1 23 ? 1.161 3.789 -5.485 1.00 0.000 122 THR A O 16
ATOM 17155 N N . GLN A 1 24 ? -0.006 2.171 -6.527 1.00 0.000 123 GLN A N 16
ATOM 17156 C CA . GLN A 1 24 ? -0.967 2.014 -5.442 1.00 0.000 123 GLN A CA 16
ATOM 17157 C C . GLN A 1 24 ? -0.790 0.667 -4.748 1.00 0.000 123 GLN A C 16
ATOM 17158 O O . GLN A 1 24 ? -0.305 -0.293 -5.348 1.00 0.000 123 GLN A O 16
ATOM 17172 N N . LEU A 1 25 ? -1.184 0.604 -3.481 1.00 0.000 124 LEU A N 16
ATOM 17173 C CA . LEU A 1 25 ? -1.068 -0.625 -2.705 1.00 0.000 124 LEU A CA 16
ATOM 17174 C C . LEU A 1 25 ? -2.039 -1.686 -3.215 1.00 0.000 124 LEU A C 16
ATOM 17175 O O . LEU A 1 25 ? -3.093 -1.365 -3.763 1.00 0.000 124 LEU A O 16
ATOM 17191 N N . GLY A 1 26 ? -1.676 -2.951 -3.030 1.00 0.000 125 GLY A N 16
ATOM 17192 C CA . GLY A 1 26 ? -2.526 -4.040 -3.475 1.00 0.000 125 GLY A CA 16
ATOM 17193 C C . GLY A 1 26 ? -2.091 -4.605 -4.813 1.00 0.000 125 GLY A C 16
ATOM 17194 O O . GLY A 1 26 ? -2.229 -5.802 -5.062 1.00 0.000 125 GLY A O 16
ATOM 17198 N N . GLU A 1 27 ? -1.567 -3.741 -5.676 1.00 0.000 126 GLU A N 16
ATOM 17199 C CA . GLU A 1 27 ? -1.114 -4.161 -6.997 1.00 0.000 126 GLU A CA 16
ATOM 17200 C C . GLU A 1 27 ? -0.091 -5.288 -6.888 1.00 0.000 126 GLU A C 16
ATOM 17201 O O . GLU A 1 27 ? 0.732 -5.306 -5.973 1.00 0.000 126 GLU A O 16
ATOM 17213 N N . GLN A 1 28 ? -0.151 -6.227 -7.827 1.00 0.000 127 GLN A N 16
ATOM 17214 C CA . GLN A 1 28 ? 0.769 -7.358 -7.836 1.00 0.000 127 GLN A CA 16
ATOM 17215 C C . GLN A 1 28 ? 1.885 -7.145 -8.853 1.00 0.000 127 GLN A C 16
ATOM 17216 O O . GLN A 1 28 ? 1.690 -6.486 -9.875 1.00 0.000 127 GLN A O 16
ATOM 17230 N N . CYS A 1 29 ? 3.055 -7.706 -8.567 1.00 0.000 128 CYS A N 16
ATOM 17231 C CA . CYS A 1 29 ? 4.203 -7.577 -9.456 1.00 0.000 128 CYS A CA 16
ATOM 17232 C C . CYS A 1 29 ? 4.451 -8.876 -10.217 1.00 0.000 128 CYS A C 16
ATOM 17233 O O . CYS A 1 29 ? 4.141 -9.963 -9.728 1.00 0.000 128 CYS A O 16
ATOM 17240 N N . TRP A 1 30 ? 5.011 -8.756 -11.415 1.00 0.000 129 TRP A N 16
ATOM 17241 C CA . TRP A 1 30 ? 5.300 -9.921 -12.244 1.00 0.000 129 TRP A CA 16
ATOM 17242 C C . TRP A 1 30 ? 6.595 -9.725 -13.024 1.00 0.000 129 TRP A C 16
ATOM 17243 O O . TRP A 1 30 ? 7.024 -8.596 -13.264 1.00 0.000 129 TRP A O 16
ATOM 17264 N N . THR A 1 31 ? 7.216 -10.833 -13.420 1.00 0.000 130 THR A N 16
ATOM 17265 C CA . THR A 1 31 ? 8.462 -10.782 -14.174 1.00 0.000 130 THR A CA 16
ATOM 17266 C C . THR A 1 31 ? 8.342 -11.546 -15.487 1.00 0.000 130 THR A C 16
ATOM 17267 O O . THR A 1 31 ? 7.837 -12.668 -15.520 1.00 0.000 130 THR A O 16
ATOM 17278 N N . ALA A 1 32 ? 8.810 -10.932 -16.569 1.00 0.000 131 ALA A N 16
ATOM 17279 C CA . ALA A 1 32 ? 8.757 -11.555 -17.885 1.00 0.000 131 ALA A CA 16
ATOM 17280 C C . ALA A 1 32 ? 10.139 -12.026 -18.326 1.00 0.000 131 ALA A C 16
ATOM 17281 O O . ALA A 1 32 ? 11.130 -11.316 -18.156 1.00 0.000 131 ALA A O 16
ATOM 17288 N N . ARG A 1 33 ? 10.198 -13.228 -18.890 1.00 0.000 132 ARG A N 16
ATOM 17289 C CA . ARG A 1 33 ? 11.459 -13.794 -19.353 1.00 0.000 132 ARG A CA 16
ATOM 17290 C C . ARG A 1 33 ? 11.396 -14.118 -20.843 1.00 0.000 132 ARG A C 16
ATOM 17291 O O . ARG A 1 33 ? 10.763 -15.092 -21.249 1.00 0.000 132 ARG A O 16
ATOM 17312 N N . ILE A 1 34 ? 12.055 -13.294 -21.651 1.00 0.000 133 ILE A N 16
ATOM 17313 C CA . ILE A 1 34 ? 12.073 -13.493 -23.094 1.00 0.000 133 ILE A CA 16
ATOM 17314 C C . ILE A 1 34 ? 13.474 -13.844 -23.583 1.00 0.000 133 ILE A C 16
ATOM 17315 O O . ILE A 1 34 ? 14.355 -12.986 -23.644 1.00 0.000 133 ILE A O 16
ATOM 17331 N N . ARG A 1 35 ? 13.674 -15.111 -23.932 1.00 0.000 134 ARG A N 16
ATOM 17332 C CA . ARG A 1 35 ? 14.968 -15.576 -24.416 1.00 0.000 134 ARG A CA 16
ATOM 17333 C C . ARG A 1 35 ? 14.987 -15.639 -25.941 1.00 0.000 134 ARG A C 16
ATOM 17334 O O . ARG A 1 35 ? 14.198 -16.357 -26.552 1.00 0.000 134 ARG A O 16
ATOM 17355 N N . ALA A 1 36 ? 15.895 -14.881 -26.548 1.00 0.000 135 ALA A N 16
ATOM 17356 C CA . ALA A 1 36 ? 16.018 -14.851 -28.000 1.00 0.000 135 ALA A CA 16
ATOM 17357 C C . ALA A 1 36 ? 17.038 -15.876 -28.485 1.00 0.000 135 ALA A C 16
ATOM 17358 O O . ALA A 1 36 ? 17.936 -16.272 -27.742 1.00 0.000 135 ALA A O 16
ATOM 17365 N N . VAL A 1 37 ? 16.893 -16.302 -29.736 1.00 0.000 136 VAL A N 16
ATOM 17366 C CA . VAL A 1 37 ? 17.803 -17.280 -30.320 1.00 0.000 136 VAL A CA 16
ATOM 17367 C C . VAL A 1 37 ? 19.147 -16.647 -30.661 1.00 0.000 136 VAL A C 16
ATOM 17368 O O . VAL A 1 37 ? 20.192 -17.286 -30.549 1.00 0.000 136 VAL A O 16
ATOM 17381 N N . GLY A 1 38 ? 19.111 -15.384 -31.077 1.00 0.000 137 GLY A N 16
ATOM 17382 C CA . GLY A 1 38 ? 20.334 -14.684 -31.427 1.00 0.000 137 GLY A CA 16
ATOM 17383 C C . GLY A 1 38 ? 20.588 -13.482 -30.540 1.00 0.000 137 GLY A C 16
ATOM 17384 O O . GLY A 1 38 ? 21.097 -12.459 -30.999 1.00 0.000 137 GLY A O 16
ATOM 17388 N N . LEU A 1 39 ? 20.231 -13.603 -29.266 1.00 0.000 138 LEU A N 16
ATOM 17389 C CA . LEU A 1 39 ? 20.422 -12.516 -28.311 1.00 0.000 138 LEU A CA 16
ATOM 17390 C C . LEU A 1 39 ? 20.116 -12.980 -26.891 1.00 0.000 138 LEU A C 16
ATOM 17391 O O . LEU A 1 39 ? 19.417 -13.973 -26.687 1.00 0.000 138 LEU A O 16
ATOM 17407 N N . LEU A 1 40 ? 20.643 -12.253 -25.911 1.00 0.000 139 LEU A N 16
ATOM 17408 C CA . LEU A 1 40 ? 20.425 -12.588 -24.508 1.00 0.000 139 LEU A CA 16
ATOM 17409 C C . LEU A 1 40 ? 18.941 -12.534 -24.160 1.00 0.000 139 LEU A C 16
ATOM 17410 O O . LEU A 1 40 ? 18.101 -12.252 -25.015 1.00 0.000 139 LEU A O 16
ATOM 17426 N N . THR A 1 41 ? 18.624 -12.805 -22.897 1.00 0.000 140 THR A N 16
ATOM 17427 C CA . THR A 1 41 ? 17.242 -12.786 -22.435 1.00 0.000 140 THR A CA 16
ATOM 17428 C C . THR A 1 41 ? 16.905 -11.460 -21.764 1.00 0.000 140 THR A C 16
ATOM 17429 O O . THR A 1 41 ? 17.694 -10.929 -20.982 1.00 0.000 140 THR A O 16
ATOM 17440 N N . VAL A 1 42 ? 15.726 -10.928 -22.074 1.00 0.000 141 VAL A N 16
ATOM 17441 C CA . VAL A 1 42 ? 15.283 -9.663 -21.499 1.00 0.000 141 VAL A CA 16
ATOM 17442 C C . VAL A 1 42 ? 14.384 -9.894 -20.290 1.00 0.000 141 VAL A C 16
ATOM 17443 O O . VAL A 1 42 ? 13.698 -10.913 -20.200 1.00 0.000 141 VAL A O 16
ATOM 17456 N N . ILE A 1 43 ? 14.391 -8.942 -19.363 1.00 0.000 142 ILE A N 16
ATOM 17457 C CA . ILE A 1 43 ? 13.574 -9.041 -18.160 1.00 0.000 142 ILE A CA 16
ATOM 17458 C C . ILE A 1 43 ? 12.693 -7.808 -17.991 1.00 0.000 142 ILE A C 16
ATOM 17459 O O . ILE A 1 43 ? 13.191 -6.694 -17.834 1.00 0.000 142 ILE A O 16
ATOM 17475 N N . SER A 1 44 ? 11.381 -8.017 -18.021 1.00 0.000 143 SER A N 16
ATOM 17476 C CA . SER A 1 44 ? 10.429 -6.922 -17.873 1.00 0.000 143 SER A CA 16
ATOM 17477 C C . SER A 1 44 ? 9.558 -7.123 -16.637 1.00 0.000 143 SER A C 16
ATOM 17478 O O . SER A 1 44 ? 9.153 -8.243 -16.324 1.00 0.000 143 SER A O 16
ATOM 17486 N N . LYS A 1 45 ? 9.274 -6.030 -15.937 1.00 0.000 144 LYS A N 16
ATOM 17487 C CA . LYS A 1 45 ? 8.450 -6.083 -14.736 1.00 0.000 144 LYS A CA 16
ATOM 17488 C C . LYS A 1 45 ? 7.194 -5.232 -14.899 1.00 0.000 144 LYS A C 16
ATOM 17489 O O . LYS A 1 45 ? 7.148 -4.331 -15.735 1.00 0.000 144 LYS A O 16
ATOM 17508 N N . GLY A 1 46 ? 6.178 -5.522 -14.092 1.00 0.000 145 GLY A N 16
ATOM 17509 C CA . GLY A 1 46 ? 4.937 -4.774 -14.162 1.00 0.000 145 GLY A CA 16
ATOM 17510 C C . GLY A 1 46 ? 4.180 -4.782 -12.849 1.00 0.000 145 GLY A C 16
ATOM 17511 O O . GLY A 1 46 ? 4.293 -5.724 -12.064 1.00 0.000 145 GLY A O 16
ATOM 17515 N N . CYS A 1 47 ? 3.407 -3.729 -12.607 1.00 0.000 146 CYS A N 16
ATOM 17516 C CA . CYS A 1 47 ? 2.629 -3.616 -11.379 1.00 0.000 146 CYS A CA 16
ATOM 17517 C C . CYS A 1 47 ? 1.203 -3.162 -11.677 1.00 0.000 146 CYS A C 16
ATOM 17518 O O . CYS A 1 47 ? 0.977 -2.025 -12.091 1.00 0.000 146 CYS A O 16
ATOM 17525 N N . SER A 1 48 ? 0.246 -4.058 -11.464 1.00 0.000 147 SER A N 16
ATOM 17526 C CA . SER A 1 48 ? -1.158 -3.751 -11.713 1.00 0.000 147 SER A CA 16
ATOM 17527 C C . SER A 1 48 ? -2.065 -4.789 -11.059 1.00 0.000 147 SER A C 16
ATOM 17528 O O . SER A 1 48 ? -1.606 -5.845 -10.622 1.00 0.000 147 SER A O 16
ATOM 17536 N N . LEU A 1 49 ? -3.356 -4.481 -10.996 1.00 0.000 148 LEU A N 16
ATOM 17537 C CA . LEU A 1 49 ? -4.330 -5.385 -10.396 1.00 0.000 148 LEU A CA 16
ATOM 17538 C C . LEU A 1 49 ? -4.588 -6.586 -11.301 1.00 0.000 148 LEU A C 16
ATOM 17539 O O . LEU A 1 49 ? -4.609 -7.728 -10.842 1.00 0.000 148 LEU A O 16
ATOM 17555 N N . ASN A 1 50 ? -4.782 -6.320 -12.588 1.00 0.000 149 ASN A N 16
ATOM 17556 C CA . ASN A 1 50 ? -5.036 -7.379 -13.558 1.00 0.000 149 ASN A CA 16
ATOM 17557 C C . ASN A 1 50 ? -3.746 -8.111 -13.915 1.00 0.000 149 ASN A C 16
ATOM 17558 O O . ASN A 1 50 ? -3.289 -8.066 -15.057 1.00 0.000 149 ASN A O 16
ATOM 17569 N N . CYS A 1 51 ? -3.164 -8.786 -12.930 1.00 0.000 150 CYS A N 16
ATOM 17570 C CA . CYS A 1 51 ? -1.927 -9.529 -13.138 1.00 0.000 150 CYS A CA 16
ATOM 17571 C C . CYS A 1 51 ? -2.218 -10.995 -13.443 1.00 0.000 150 CYS A C 16
ATOM 17572 O O . CYS A 1 51 ? -3.145 -11.585 -12.887 1.00 0.000 150 CYS A O 16
ATOM 17579 N N . VAL A 1 52 ? -1.419 -11.579 -14.331 1.00 0.000 151 VAL A N 16
ATOM 17580 C CA . VAL A 1 52 ? -1.589 -12.977 -14.709 1.00 0.000 151 VAL A CA 16
ATOM 17581 C C . VAL A 1 52 ? -1.664 -13.874 -13.479 1.00 0.000 151 VAL A C 16
ATOM 17582 O O . VAL A 1 52 ? -1.173 -13.519 -12.408 1.00 0.000 151 VAL A O 16
ATOM 17595 N N . ASP A 1 53 ? -2.281 -15.040 -13.640 1.00 0.000 152 ASP A N 16
ATOM 17596 C CA . ASP A 1 53 ? -2.419 -15.990 -12.543 1.00 0.000 152 ASP A CA 16
ATOM 17597 C C . ASP A 1 53 ? -1.162 -16.844 -12.403 1.00 0.000 152 ASP A C 16
ATOM 17598 O O . ASP A 1 53 ? -1.029 -17.882 -13.052 1.00 0.000 152 ASP A O 16
ATOM 17607 N N . ASP A 1 54 ? -0.244 -16.401 -11.552 1.00 0.000 153 ASP A N 16
ATOM 17608 C CA . ASP A 1 54 ? 1.002 -17.124 -11.327 1.00 0.000 153 ASP A CA 16
ATOM 17609 C C . ASP A 1 54 ? 0.729 -18.592 -11.013 1.00 0.000 153 ASP A C 16
ATOM 17610 O O . ASP A 1 54 ? -0.177 -18.915 -10.245 1.00 0.000 153 ASP A O 16
ATOM 17619 N N . SER A 1 55 ? 1.519 -19.477 -11.614 1.00 0.000 154 SER A N 16
ATOM 17620 C CA . SER A 1 55 ? 1.359 -20.911 -11.403 1.00 0.000 154 SER A CA 16
ATOM 17621 C C . SER A 1 55 ? 2.431 -21.694 -12.155 1.00 0.000 154 SER A C 16
ATOM 17622 O O . SER A 1 55 ? 3.104 -21.156 -13.033 1.00 0.000 154 SER A O 16
ATOM 17630 N N . GLN A 1 56 ? 2.582 -22.966 -11.803 1.00 0.000 155 GLN A N 16
ATOM 17631 C CA . GLN A 1 56 ? 3.572 -23.823 -12.443 1.00 0.000 155 GLN A CA 16
ATOM 17632 C C . GLN A 1 56 ? 3.438 -23.769 -13.962 1.00 0.000 155 GLN A C 16
ATOM 17633 O O . GLN A 1 56 ? 4.432 -23.652 -14.679 1.00 0.000 155 GLN A O 16
ATOM 17647 N N . ASP A 1 57 ? 2.204 -23.855 -14.445 1.00 0.000 156 ASP A N 16
ATOM 17648 C CA . ASP A 1 57 ? 1.940 -23.815 -15.879 1.00 0.000 156 ASP A CA 16
ATOM 17649 C C . ASP A 1 57 ? 2.575 -22.582 -16.514 1.00 0.000 156 ASP A C 16
ATOM 17650 O O . ASP A 1 57 ? 2.042 -21.477 -16.417 1.00 0.000 156 ASP A O 16
ATOM 17659 N N . TYR A 1 58 ? 3.717 -22.780 -17.163 1.00 0.000 157 TYR A N 16
ATOM 17660 C CA . TYR A 1 58 ? 4.427 -21.684 -17.812 1.00 0.000 157 TYR A CA 16
ATOM 17661 C C . TYR A 1 58 ? 3.516 -20.948 -18.790 1.00 0.000 157 TYR A C 16
ATOM 17662 O O . TYR A 1 58 ? 2.363 -21.330 -18.990 1.00 0.000 157 TYR A O 16
ATOM 17680 N N . TYR A 1 59 ? 4.043 -19.892 -19.398 1.00 0.000 158 TYR A N 16
ATOM 17681 C CA . TYR A 1 59 ? 3.279 -19.100 -20.355 1.00 0.000 158 TYR A CA 16
ATOM 17682 C C . TYR A 1 59 ? 3.471 -19.627 -21.774 1.00 0.000 158 TYR A C 16
ATOM 17683 O O . TYR A 1 59 ? 4.551 -20.094 -22.135 1.00 0.000 158 TYR A O 16
ATOM 17701 N N . VAL A 1 60 ? 2.413 -19.547 -22.576 1.00 0.000 159 VAL A N 16
ATOM 17702 C CA . VAL A 1 60 ? 2.464 -20.013 -23.956 1.00 0.000 159 VAL A CA 16
ATOM 17703 C C . VAL A 1 60 ? 3.683 -19.454 -24.681 1.00 0.000 159 VAL A C 16
ATOM 17704 O O . VAL A 1 60 ? 3.904 -18.244 -24.705 1.00 0.000 159 VAL A O 16
ATOM 17717 N N . GLY A 1 61 ? 4.473 -20.346 -25.272 1.00 0.000 160 GLY A N 16
ATOM 17718 C CA . GLY A 1 61 ? 5.661 -19.923 -25.990 1.00 0.000 160 GLY A CA 16
ATOM 17719 C C . GLY A 1 61 ? 6.548 -19.015 -25.161 1.00 0.000 160 GLY A C 16
ATOM 17720 O O . GLY A 1 61 ? 6.500 -19.042 -23.931 1.00 0.000 160 GLY A O 16
ATOM 17724 N N . LYS A 1 62 ? 7.362 -18.210 -25.834 1.00 0.000 161 LYS A N 16
ATOM 17725 C CA . LYS A 1 62 ? 8.265 -17.289 -25.153 1.00 0.000 161 LYS A CA 16
ATOM 17726 C C . LYS A 1 62 ? 7.485 -16.296 -24.297 1.00 0.000 161 LYS A C 16
ATOM 17727 O O . LYS A 1 62 ? 6.261 -16.375 -24.196 1.00 0.000 161 LYS A O 16
ATOM 17746 N N . LYS A 1 63 ? 8.202 -15.360 -23.685 1.00 0.000 162 LYS A N 16
ATOM 17747 C CA . LYS A 1 63 ? 7.577 -14.348 -22.840 1.00 0.000 162 LYS A CA 16
ATOM 17748 C C . LYS A 1 63 ? 6.794 -14.997 -21.703 1.00 0.000 162 LYS A C 16
ATOM 17749 O O . LYS A 1 63 ? 5.575 -15.140 -21.780 1.00 0.000 162 LYS A O 16
ATOM 17768 N N . ASN A 1 64 ? 7.503 -15.386 -20.649 1.00 0.000 163 ASN A N 16
ATOM 17769 C CA . ASN A 1 64 ? 6.873 -16.018 -19.495 1.00 0.000 163 ASN A CA 16
ATOM 17770 C C . ASN A 1 64 ? 6.694 -15.018 -18.357 1.00 0.000 163 ASN A C 16
ATOM 17771 O O . ASN A 1 64 ? 7.662 -14.617 -17.711 1.00 0.000 163 ASN A O 16
ATOM 17782 N N . ILE A 1 65 ? 5.449 -14.619 -18.118 1.00 0.000 164 ILE A N 16
ATOM 17783 C CA . ILE A 1 65 ? 5.142 -13.667 -17.058 1.00 0.000 164 ILE A CA 16
ATOM 17784 C C . ILE A 1 65 ? 4.707 -14.384 -15.785 1.00 0.000 164 ILE A C 16
ATOM 17785 O O . ILE A 1 65 ? 3.670 -15.048 -15.755 1.00 0.000 164 ILE A O 16
ATOM 17801 N N . THR A 1 66 ? 5.506 -14.246 -14.731 1.00 0.000 165 THR A N 16
ATOM 17802 C CA . THR A 1 66 ? 5.203 -14.879 -13.454 1.00 0.000 165 THR A CA 16
ATOM 17803 C C . THR A 1 66 ? 4.727 -13.854 -12.431 1.00 0.000 165 THR A C 16
ATOM 17804 O O . THR A 1 66 ? 5.458 -12.928 -12.078 1.00 0.000 165 THR A O 16
ATOM 17815 N N . CYS A 1 67 ? 3.498 -14.026 -11.957 1.00 0.000 166 CYS A N 16
ATOM 17816 C CA . CYS A 1 67 ? 2.923 -13.116 -10.973 1.00 0.000 166 CYS A CA 16
ATOM 17817 C C . CYS A 1 67 ? 3.399 -13.465 -9.566 1.00 0.000 166 CYS A C 16
ATOM 17818 O O . CYS A 1 67 ? 3.913 -14.558 -9.325 1.00 0.000 166 CYS A O 16
ATOM 17825 N N . CYS A 1 68 ? 3.225 -12.528 -8.639 1.00 0.000 167 CYS A N 16
ATOM 17826 C CA . CYS A 1 68 ? 3.636 -12.735 -7.256 1.00 0.000 167 CYS A CA 16
ATOM 17827 C C . CYS A 1 68 ? 3.190 -11.571 -6.376 1.00 0.000 167 CYS A C 16
ATOM 17828 O O . CYS A 1 68 ? 3.213 -10.415 -6.799 1.00 0.000 167 CYS A O 16
ATOM 17835 N N . ASP A 1 69 ? 2.784 -11.884 -5.151 1.00 0.000 168 ASP A N 16
ATOM 17836 C CA . ASP A 1 69 ? 2.333 -10.865 -4.210 1.00 0.000 168 ASP A CA 16
ATOM 17837 C C . ASP A 1 69 ? 3.233 -10.826 -2.979 1.00 0.000 168 ASP A C 16
ATOM 17838 O O . ASP A 1 69 ? 2.809 -11.170 -1.875 1.00 0.000 168 ASP A O 16
ATOM 17847 N N . THR A 1 70 ? 4.478 -10.405 -3.175 1.00 0.000 169 THR A N 16
ATOM 17848 C CA . THR A 1 70 ? 5.439 -10.323 -2.082 1.00 0.000 169 THR A CA 16
ATOM 17849 C C . THR A 1 70 ? 6.412 -9.168 -2.291 1.00 0.000 169 THR A C 16
ATOM 17850 O O . THR A 1 70 ? 6.762 -8.836 -3.423 1.00 0.000 169 THR A O 16
ATOM 17861 N N . ASP A 1 71 ? 6.845 -8.561 -1.192 1.00 0.000 170 ASP A N 16
ATOM 17862 C CA . ASP A 1 71 ? 7.779 -7.443 -1.254 1.00 0.000 170 ASP A CA 16
ATOM 17863 C C . ASP A 1 71 ? 9.051 -7.839 -1.999 1.00 0.000 170 ASP A C 16
ATOM 17864 O O . ASP A 1 71 ? 9.809 -8.696 -1.543 1.00 0.000 170 ASP A O 16
ATOM 17873 N N . LEU A 1 72 ? 9.278 -7.210 -3.146 1.00 0.000 171 LEU A N 16
ATOM 17874 C CA . LEU A 1 72 ? 10.457 -7.496 -3.956 1.00 0.000 17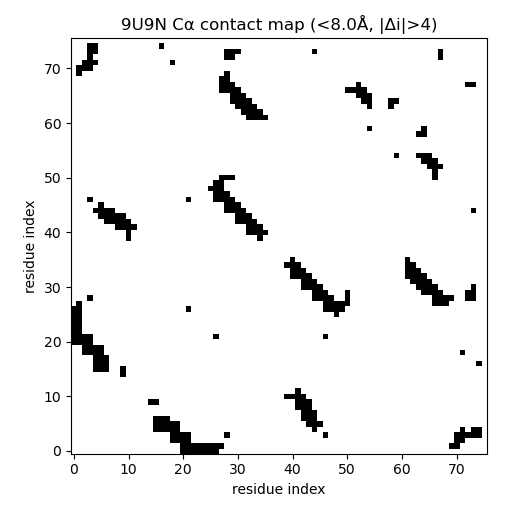1 LEU A CA 16
ATOM 17875 C C . LEU A 1 72 ? 10.410 -8.920 -4.501 1.00 0.000 171 LEU A C 16
ATOM 17876 O O . LEU A 1 72 ? 11.435 -9.595 -4.593 1.00 0.000 171 LEU A O 16
ATOM 17892 N N . CYS A 1 73 ? 9.214 -9.369 -4.865 1.00 0.000 172 CYS A N 16
ATOM 17893 C CA . CYS A 1 73 ? 9.032 -10.712 -5.404 1.00 0.000 172 CYS A CA 16
ATOM 17894 C C . CYS A 1 73 ? 9.773 -10.871 -6.728 1.00 0.000 172 CYS A C 16
ATOM 17895 O O . CYS A 1 73 ? 10.125 -11.982 -7.124 1.00 0.000 172 CYS A O 16
ATOM 17902 N N . ASN A 1 74 ? 10.005 -9.753 -7.408 1.00 0.000 173 ASN A N 16
ATOM 17903 C CA . ASN A 1 74 ? 10.704 -9.769 -8.688 1.00 0.000 173 ASN A CA 16
ATOM 17904 C C . ASN A 1 74 ? 12.202 -9.561 -8.493 1.00 0.000 173 ASN A C 16
ATOM 17905 O O . ASN A 1 74 ? 12.883 -9.020 -9.363 1.00 0.000 173 ASN A O 16
ATOM 17916 N N . ALA A 1 75 ? 12.709 -9.996 -7.344 1.00 0.000 174 ALA A N 16
ATOM 17917 C CA . ALA A 1 75 ? 14.127 -9.860 -7.035 1.00 0.000 174 ALA A CA 16
ATOM 17918 C C . ALA A 1 75 ? 14.964 -10.838 -7.854 1.00 0.000 174 ALA A C 16
ATOM 17919 O O . ALA A 1 75 ? 15.972 -10.459 -8.449 1.00 0.000 174 ALA A O 16
ATOM 17926 N N . SER A 1 76 ? 14.538 -12.097 -7.879 1.00 0.000 175 SER A N 16
ATOM 17927 C CA . SER A 1 76 ? 15.251 -13.130 -8.621 1.00 0.000 175 SER A CA 16
ATOM 17928 C C . SER A 1 76 ? 14.940 -13.040 -10.112 1.00 0.000 175 SER A C 16
ATOM 17929 O O . SER A 1 76 ? 13.947 -12.435 -10.513 1.00 0.000 175 SER A O 16
ATOM 17937 N N . MET A 1 1 ? 1.383 0.243 0.125 1.00 0.000 100 MET A N 17
ATOM 17938 C CA . MET A 1 1 ? 1.334 -0.531 -1.110 1.00 0.000 100 MET A CA 17
ATOM 17939 C C . MET A 1 1 ? 2.574 -1.407 -1.252 1.00 0.000 100 MET A C 17
ATOM 17940 O O . MET A 1 1 ? 3.485 -1.351 -0.425 1.00 0.000 100 MET A O 17
ATOM 17954 N N . LEU A 1 2 ? 2.604 -2.216 -2.306 1.00 0.000 101 LEU A N 17
ATOM 17955 C CA . LEU A 1 2 ? 3.733 -3.104 -2.556 1.00 0.000 101 LEU A CA 17
ATOM 17956 C C . LEU A 1 2 ? 4.751 -2.444 -3.481 1.00 0.000 101 LEU A C 17
ATOM 17957 O O . LEU A 1 2 ? 4.396 -1.627 -4.331 1.00 0.000 101 LEU A O 17
ATOM 17973 N N . LEU A 1 3 ? 6.019 -2.804 -3.310 1.00 0.000 102 LEU A N 17
ATOM 17974 C CA . LEU A 1 3 ? 7.089 -2.249 -4.131 1.00 0.000 102 LEU A CA 17
ATOM 17975 C C . LEU A 1 3 ? 7.865 -3.356 -4.836 1.00 0.000 102 LEU A C 17
ATOM 17976 O O . LEU A 1 3 ? 8.116 -4.416 -4.262 1.00 0.000 102 LEU A O 17
ATOM 17992 N N . CYS A 1 4 ? 8.245 -3.103 -6.084 1.00 0.000 103 CYS A N 17
ATOM 17993 C CA . CYS A 1 4 ? 8.995 -4.076 -6.868 1.00 0.000 103 CYS A CA 17
ATOM 17994 C C . CYS A 1 4 ? 9.963 -3.379 -7.820 1.00 0.000 103 CYS A C 17
ATOM 17995 O O . CYS A 1 4 ? 9.888 -2.167 -8.020 1.00 0.000 103 CYS A O 17
ATOM 18002 N N . TYR A 1 5 ? 10.871 -4.154 -8.403 1.00 0.000 104 TYR A N 17
ATOM 18003 C CA . TYR A 1 5 ? 11.856 -3.611 -9.331 1.00 0.000 104 TYR A CA 17
ATOM 18004 C C . TYR A 1 5 ? 11.179 -3.059 -10.582 1.00 0.000 104 TYR A C 17
ATOM 18005 O O . TYR A 1 5 ? 9.955 -3.098 -10.708 1.00 0.000 104 TYR A O 17
ATOM 18023 N N . SER A 1 6 ? 11.986 -2.546 -11.506 1.00 0.000 105 SER A N 17
ATOM 18024 C CA . SER A 1 6 ? 11.466 -1.983 -12.746 1.00 0.000 105 SER A CA 17
ATOM 18025 C C . SER A 1 6 ? 12.376 -2.326 -13.922 1.00 0.000 105 SER A C 17
ATOM 18026 O O . SER A 1 6 ? 13.378 -1.652 -14.164 1.00 0.000 105 SER A O 17
ATOM 18034 N N . CYS A 1 7 ? 12.020 -3.380 -14.649 1.00 0.000 106 CYS A N 17
ATOM 18035 C CA . CYS A 1 7 ? 12.803 -3.815 -15.799 1.00 0.000 106 CYS A CA 17
ATOM 18036 C C . CYS A 1 7 ? 11.895 -4.334 -16.910 1.00 0.000 106 CYS A C 17
ATOM 18037 O O . CYS A 1 7 ? 11.309 -5.411 -16.797 1.00 0.000 106 CYS A O 17
ATOM 18044 N N . LYS A 1 8 ? 11.782 -3.560 -17.985 1.00 0.000 107 LYS A N 17
ATOM 18045 C CA . LYS A 1 8 ? 10.948 -3.941 -19.118 1.00 0.000 107 LYS A CA 17
ATOM 18046 C C . LYS A 1 8 ? 11.797 -4.193 -20.359 1.00 0.000 107 LYS A C 17
ATOM 18047 O O . LYS A 1 8 ? 12.524 -3.311 -20.816 1.00 0.000 107 LYS A O 17
ATOM 18066 N N . ALA A 1 9 ? 11.700 -5.403 -20.901 1.00 0.000 108 ALA A N 17
ATOM 18067 C CA . ALA A 1 9 ? 12.457 -5.770 -22.092 1.00 0.000 108 ALA A CA 17
ATOM 18068 C C . ALA A 1 9 ? 13.937 -5.440 -21.924 1.00 0.000 108 ALA A C 17
ATOM 18069 O O . ALA A 1 9 ? 14.512 -4.706 -22.728 1.00 0.000 108 ALA A O 17
ATOM 18076 N N . GLN A 1 10 ? 14.545 -5.986 -20.877 1.00 0.000 109 GLN A N 17
ATOM 18077 C CA . GLN A 1 10 ? 15.958 -5.748 -20.604 1.00 0.000 109 GLN A CA 17
ATOM 18078 C C . GLN A 1 10 ? 16.836 -6.680 -21.431 1.00 0.000 109 GLN A C 17
ATOM 18079 O O . GLN A 1 10 ? 16.337 -7.483 -22.220 1.00 0.000 109 GLN A O 17
ATOM 18093 N N . VAL A 1 11 ? 18.148 -6.568 -21.246 1.00 0.000 110 VAL A N 17
ATOM 18094 C CA . VAL A 1 11 ? 19.097 -7.402 -21.975 1.00 0.000 110 VAL A CA 17
ATOM 18095 C C . VAL A 1 11 ? 19.875 -8.306 -21.026 1.00 0.000 110 VAL A C 17
ATOM 18096 O O . VAL A 1 11 ? 20.414 -9.335 -21.435 1.00 0.000 110 VAL A O 17
ATOM 18109 N N . SER A 1 12 ? 19.930 -7.916 -19.757 1.00 0.000 111 SER A N 17
ATOM 18110 C CA . SER A 1 12 ? 20.645 -8.690 -18.749 1.00 0.000 111 SER A CA 17
ATOM 18111 C C . SER A 1 12 ? 20.267 -8.233 -17.343 1.00 0.000 111 SER A C 17
ATOM 18112 O O . SER A 1 12 ? 19.709 -7.152 -17.159 1.00 0.000 111 SER A O 17
ATOM 18120 N N . ASN A 1 13 ? 20.575 -9.066 -16.354 1.00 0.000 112 ASN A N 17
ATOM 18121 C CA . ASN A 1 13 ? 20.267 -8.749 -14.965 1.00 0.000 112 ASN A CA 17
ATOM 18122 C C . ASN A 1 13 ? 21.010 -7.495 -14.515 1.00 0.000 112 ASN A C 17
ATOM 18123 O O . ASN A 1 13 ? 20.489 -6.700 -13.733 1.00 0.000 112 ASN A O 17
ATOM 18134 N N . GLU A 1 14 ? 22.230 -7.325 -15.014 1.00 0.000 113 GLU A N 17
ATOM 18135 C CA . GLU A 1 14 ? 23.044 -6.168 -14.663 1.00 0.000 113 GLU A CA 17
ATOM 18136 C C . GLU A 1 14 ? 22.257 -4.873 -14.846 1.00 0.000 113 GLU A C 17
ATOM 18137 O O . GLU A 1 14 ? 22.416 -3.925 -14.077 1.00 0.000 113 GLU A O 17
ATOM 18149 N N . ASP A 1 15 ? 21.410 -4.843 -15.868 1.00 0.000 114 ASP A N 17
ATOM 18150 C CA . ASP A 1 15 ? 20.597 -3.665 -16.152 1.00 0.000 114 ASP A CA 17
ATOM 18151 C C . ASP A 1 15 ? 19.314 -3.679 -15.327 1.00 0.000 114 ASP A C 17
ATOM 18152 O O . ASP A 1 15 ? 18.766 -2.628 -14.995 1.00 0.000 114 ASP A O 17
ATOM 18161 N N . CYS A 1 16 ? 18.840 -4.876 -15.000 1.00 0.000 115 CYS A N 17
ATOM 18162 C CA . CYS A 1 16 ? 17.620 -5.028 -14.215 1.00 0.000 115 CYS A CA 17
ATOM 18163 C C . CYS A 1 16 ? 17.918 -4.924 -12.722 1.00 0.000 115 CYS A C 17
ATOM 18164 O O . CYS A 1 16 ? 17.852 -5.916 -11.994 1.00 0.000 115 CYS A O 17
ATOM 18171 N N . LEU A 1 17 ? 18.246 -3.718 -12.272 1.00 0.000 116 LEU A N 17
ATOM 18172 C CA . LEU A 1 17 ? 18.554 -3.484 -10.866 1.00 0.000 116 LEU A CA 17
ATOM 18173 C C . LEU A 1 17 ? 17.928 -2.180 -10.381 1.00 0.000 116 LEU A C 17
ATOM 18174 O O . LEU A 1 17 ? 18.485 -1.494 -9.524 1.00 0.000 116 LEU A O 17
ATOM 18190 N N . GLN A 1 18 ? 16.766 -1.846 -10.934 1.00 0.000 117 GLN A N 17
ATOM 18191 C CA . GLN A 1 18 ? 16.064 -0.625 -10.557 1.00 0.000 117 GLN A CA 17
ATOM 18192 C C . GLN A 1 18 ? 14.866 -0.939 -9.667 1.00 0.000 117 GLN A C 17
ATOM 18193 O O . GLN A 1 18 ? 14.102 -1.865 -9.941 1.00 0.000 117 GLN A O 17
ATOM 18207 N N . VAL A 1 19 ? 14.708 -0.163 -8.600 1.00 0.000 118 VAL A N 17
ATOM 18208 C CA . VAL A 1 19 ? 13.602 -0.358 -7.670 1.00 0.000 118 VAL A CA 17
ATOM 18209 C C . VAL A 1 19 ? 12.575 0.762 -7.794 1.00 0.000 118 VAL A C 17
ATOM 18210 O O . VAL A 1 19 ? 12.927 1.941 -7.803 1.00 0.000 118 VAL A O 17
ATOM 18223 N N . GLU A 1 20 ? 11.304 0.384 -7.889 1.00 0.000 119 GLU A N 17
ATOM 18224 C CA . GLU A 1 20 ? 10.226 1.358 -8.013 1.00 0.000 119 GLU A CA 17
ATOM 18225 C C . GLU A 1 20 ? 9.025 0.952 -7.163 1.00 0.000 119 GLU A C 17
ATOM 18226 O O . GLU A 1 20 ? 8.963 -0.165 -6.653 1.00 0.000 119 GLU A O 17
ATOM 18238 N N . ASN A 1 21 ? 8.074 1.869 -7.017 1.00 0.000 120 ASN A N 17
ATOM 18239 C CA . ASN A 1 21 ? 6.876 1.607 -6.228 1.00 0.000 120 ASN A CA 17
ATOM 18240 C C . ASN A 1 21 ? 5.669 1.374 -7.133 1.00 0.000 120 ASN A C 17
ATOM 18241 O O . ASN A 1 21 ? 5.499 2.053 -8.146 1.00 0.000 120 ASN A O 17
ATOM 18252 N N . CYS A 1 22 ? 4.834 0.410 -6.760 1.00 0.000 121 CYS A N 17
ATOM 18253 C CA . CYS A 1 22 ? 3.644 0.087 -7.536 1.00 0.000 121 CYS A CA 17
ATOM 18254 C C . CYS A 1 22 ? 2.658 1.252 -7.531 1.00 0.000 121 CYS A C 17
ATOM 18255 O O . CYS A 1 22 ? 2.946 2.322 -6.995 1.00 0.000 121 CYS A O 17
ATOM 18262 N N . THR A 1 23 ? 1.492 1.036 -8.133 1.00 0.000 122 THR A N 17
ATOM 18263 C CA . THR A 1 23 ? 0.464 2.066 -8.200 1.00 0.000 122 THR A CA 17
ATOM 18264 C C . THR A 1 23 ? -0.358 2.107 -6.917 1.00 0.000 122 THR A C 17
ATOM 18265 O O . THR A 1 23 ? -0.190 3.002 -6.090 1.00 0.000 122 THR A O 17
ATOM 18276 N N . GLN A 1 24 ? -1.247 1.131 -6.758 1.00 0.000 123 GLN A N 17
ATOM 18277 C CA . GLN A 1 24 ? -2.095 1.056 -5.575 1.00 0.000 123 GLN A CA 17
ATOM 18278 C C . GLN A 1 24 ? -1.682 -0.109 -4.682 1.00 0.000 123 GLN A C 17
ATOM 18279 O O . GLN A 1 24 ? -0.911 -0.977 -5.093 1.00 0.000 123 GLN A O 17
ATOM 18293 N N . LEU A 1 25 ? -2.200 -0.123 -3.459 1.00 0.000 124 LEU A N 17
ATOM 18294 C CA . LEU A 1 25 ? -1.885 -1.182 -2.506 1.00 0.000 124 LEU A CA 17
ATOM 18295 C C . LEU A 1 25 ? -2.669 -2.451 -2.824 1.00 0.000 124 LEU A C 17
ATOM 18296 O O . LEU A 1 25 ? -3.758 -2.393 -3.393 1.00 0.000 124 LEU A O 17
ATOM 18312 N N . GLY A 1 26 ? -2.107 -3.597 -2.451 1.00 0.000 125 GLY A N 17
ATOM 18313 C CA . GLY A 1 26 ? -2.769 -4.864 -2.703 1.00 0.000 125 GLY A CA 17
ATOM 18314 C C . GLY A 1 26 ? -2.429 -5.434 -4.065 1.00 0.000 125 GLY A C 17
ATOM 18315 O O . GLY A 1 26 ? -3.019 -6.426 -4.494 1.00 0.000 125 GLY A O 17
ATOM 18319 N N . GLU A 1 27 ? -1.477 -4.806 -4.748 1.00 0.000 126 GLU A N 17
ATOM 18320 C CA . GLU A 1 27 ? -1.063 -5.257 -6.071 1.00 0.000 126 GLU A CA 17
ATOM 18321 C C . GLU A 1 27 ? 0.183 -6.134 -5.982 1.00 0.000 126 GLU A C 17
ATOM 18322 O O . GLU A 1 27 ? 1.158 -5.779 -5.321 1.00 0.000 126 GLU A O 17
ATOM 18334 N N . GLN A 1 28 ? 0.140 -7.281 -6.652 1.00 0.000 127 GLN A N 17
ATOM 18335 C CA . GLN A 1 28 ? 1.265 -8.210 -6.647 1.00 0.000 127 GLN A CA 17
ATOM 18336 C C . GLN A 1 28 ? 2.241 -7.888 -7.774 1.00 0.000 127 GLN A C 17
ATOM 18337 O O . GLN A 1 28 ? 2.053 -6.924 -8.517 1.00 0.000 127 GLN A O 17
ATOM 18351 N N . CYS A 1 29 ? 3.286 -8.700 -7.894 1.00 0.000 128 CYS A N 17
ATOM 18352 C CA . CYS A 1 29 ? 4.293 -8.502 -8.929 1.00 0.000 128 CYS A CA 17
ATOM 18353 C C . CYS A 1 29 ? 4.700 -9.834 -9.554 1.00 0.000 128 CYS A C 17
ATOM 18354 O O . CYS A 1 29 ? 4.362 -10.901 -9.041 1.00 0.000 128 CYS A O 17
ATOM 18361 N N . TRP A 1 30 ? 5.426 -9.763 -10.664 1.00 0.000 129 TRP A N 17
ATOM 18362 C CA . TRP A 1 30 ? 5.879 -10.962 -11.359 1.00 0.000 129 TRP A CA 17
ATOM 18363 C C . TRP A 1 30 ? 7.052 -10.647 -12.281 1.00 0.000 129 TRP A C 17
ATOM 18364 O O . TRP A 1 30 ? 7.200 -9.518 -12.751 1.00 0.000 129 TRP A O 17
ATOM 18385 N N . THR A 1 31 ? 7.884 -11.652 -12.538 1.00 0.000 130 THR A N 17
ATOM 18386 C CA . THR A 1 31 ? 9.044 -11.481 -13.403 1.00 0.000 130 THR A CA 17
ATOM 18387 C C . THR A 1 31 ? 9.004 -12.455 -14.575 1.00 0.000 130 THR A C 17
ATOM 18388 O O . THR A 1 31 ? 8.647 -13.622 -14.412 1.00 0.000 130 THR A O 17
ATOM 18399 N N . ALA A 1 32 ? 9.373 -11.969 -15.755 1.00 0.000 131 ALA A N 17
ATOM 18400 C CA . ALA A 1 32 ? 9.382 -12.799 -16.954 1.00 0.000 131 ALA A CA 17
ATOM 18401 C C . ALA A 1 32 ? 10.807 -13.145 -17.372 1.00 0.000 131 ALA A C 17
ATOM 18402 O O . ALA A 1 32 ? 11.682 -12.279 -17.405 1.00 0.000 131 ALA A O 17
ATOM 18409 N N . ARG A 1 33 ? 11.034 -14.415 -17.690 1.00 0.000 132 ARG A N 17
ATOM 18410 C CA . ARG A 1 33 ? 12.354 -14.875 -18.105 1.00 0.000 132 ARG A CA 17
ATOM 18411 C C . ARG A 1 33 ? 12.340 -15.327 -19.562 1.00 0.000 132 ARG A C 17
ATOM 18412 O O . ARG A 1 33 ? 11.561 -16.201 -19.943 1.00 0.000 132 ARG A O 17
ATOM 18433 N N . ILE A 1 34 ? 13.205 -14.726 -20.371 1.00 0.000 133 ILE A N 17
ATOM 18434 C CA . ILE A 1 34 ? 13.292 -15.067 -21.785 1.00 0.000 133 ILE A CA 17
ATOM 18435 C C . ILE A 1 34 ? 14.689 -15.560 -22.147 1.00 0.000 133 ILE A C 17
ATOM 18436 O O . ILE A 1 34 ? 15.666 -14.819 -22.044 1.00 0.000 133 ILE A O 17
ATOM 18452 N N . ARG A 1 35 ? 14.775 -16.816 -22.574 1.00 0.000 134 ARG A N 17
ATOM 18453 C CA . ARG A 1 35 ? 16.053 -17.408 -22.952 1.00 0.000 134 ARG A CA 17
ATOM 18454 C C . ARG A 1 35 ? 16.252 -17.351 -24.464 1.00 0.000 134 ARG A C 17
ATOM 18455 O O . ARG A 1 35 ? 15.418 -17.836 -25.228 1.00 0.000 134 ARG A O 17
ATOM 18476 N N . ALA A 1 36 ? 17.362 -16.755 -24.887 1.00 0.000 135 ALA A N 17
ATOM 18477 C CA . ALA A 1 36 ? 17.672 -16.636 -26.306 1.00 0.000 135 ALA A CA 17
ATOM 18478 C C . ALA A 1 36 ? 19.089 -17.115 -26.601 1.00 0.000 135 ALA A C 17
ATOM 18479 O O . ALA A 1 36 ? 19.983 -16.995 -25.763 1.00 0.000 135 ALA A O 17
ATOM 18486 N N . VAL A 1 37 ? 19.288 -17.658 -27.798 1.00 0.000 136 VAL A N 17
ATOM 18487 C CA . VAL A 1 37 ? 20.598 -18.155 -28.203 1.00 0.000 136 VAL A CA 17
ATOM 18488 C C . VAL A 1 37 ? 21.606 -17.017 -28.318 1.00 0.000 136 VAL A C 17
ATOM 18489 O O . VAL A 1 37 ? 21.310 -15.967 -28.888 1.00 0.000 136 VAL A O 17
ATOM 18502 N N . GLY A 1 38 ? 22.799 -17.234 -27.774 1.00 0.000 137 GLY A N 17
ATOM 18503 C CA . GLY A 1 38 ? 23.834 -16.217 -27.826 1.00 0.000 137 GLY A CA 17
ATOM 18504 C C . GLY A 1 38 ? 23.995 -15.486 -26.509 1.00 0.000 137 GLY A C 17
ATOM 18505 O O . GLY A 1 38 ? 24.322 -14.298 -26.485 1.00 0.000 137 GLY A O 17
ATOM 18509 N N . LEU A 1 39 ? 23.765 -16.194 -25.409 1.00 0.000 138 LEU A N 17
ATOM 18510 C CA . LEU A 1 39 ? 23.885 -15.604 -24.080 1.00 0.000 138 LEU A CA 17
ATOM 18511 C C . LEU A 1 39 ? 22.912 -14.441 -23.910 1.00 0.000 138 LEU A C 17
ATOM 18512 O O . LEU A 1 39 ? 23.053 -13.627 -22.997 1.00 0.000 138 LEU A O 17
ATOM 18528 N N . LEU A 1 40 ? 21.923 -14.371 -24.794 1.00 0.000 139 LEU A N 17
ATOM 18529 C CA . LEU A 1 40 ? 20.924 -13.309 -24.742 1.00 0.000 139 LEU A CA 17
ATOM 18530 C C . LEU A 1 40 ? 19.802 -13.665 -23.772 1.00 0.000 139 LEU A C 17
ATOM 18531 O O . LEU A 1 40 ? 19.407 -14.826 -23.660 1.00 0.000 139 LEU A O 17
ATOM 18547 N N . THR A 1 41 ? 19.290 -12.657 -23.072 1.00 0.000 140 THR A N 17
ATOM 18548 C CA . THR A 1 41 ? 18.212 -12.863 -22.112 1.00 0.000 140 THR A CA 17
ATOM 18549 C C . THR A 1 41 ? 17.463 -11.564 -21.839 1.00 0.000 140 THR A C 17
ATOM 18550 O O . THR A 1 41 ? 18.044 -10.479 -21.885 1.00 0.000 140 THR A O 17
ATOM 18561 N N . VAL A 1 42 ? 16.170 -11.680 -21.555 1.00 0.000 141 VAL A N 17
ATOM 18562 C CA . VAL A 1 42 ? 15.341 -10.514 -21.273 1.00 0.000 141 VAL A CA 17
ATOM 18563 C C . VAL A 1 42 ? 14.567 -10.692 -19.972 1.00 0.000 141 VAL A C 17
ATOM 18564 O O . VAL A 1 42 ? 14.252 -11.814 -19.574 1.00 0.000 141 VAL A O 17
ATOM 18577 N N . ILE A 1 43 ? 14.262 -9.579 -19.314 1.00 0.000 142 ILE A N 17
ATOM 18578 C CA . ILE A 1 43 ? 13.522 -9.612 -18.059 1.00 0.000 142 ILE A CA 17
ATOM 18579 C C . ILE A 1 43 ? 12.414 -8.565 -18.045 1.00 0.000 142 ILE A C 17
ATOM 18580 O O . ILE A 1 43 ? 12.670 -7.373 -18.217 1.00 0.000 142 ILE A O 17
ATOM 18596 N N . SER A 1 44 ? 11.182 -9.017 -17.839 1.00 0.000 143 SER A N 17
ATOM 18597 C CA . SER A 1 44 ? 10.033 -8.120 -17.805 1.00 0.000 143 SER A CA 17
ATOM 18598 C C . SER A 1 44 ? 9.443 -8.045 -16.400 1.00 0.000 143 SER A C 17
ATOM 18599 O O . SER A 1 44 ? 9.413 -9.038 -15.673 1.00 0.000 143 SER A O 17
ATOM 18607 N N . LYS A 1 45 ? 8.975 -6.860 -16.024 1.00 0.000 144 LYS A N 17
ATOM 18608 C CA . LYS A 1 45 ? 8.384 -6.652 -14.707 1.00 0.000 144 LYS A CA 17
ATOM 18609 C C . LYS A 1 45 ? 6.947 -6.158 -14.827 1.00 0.000 144 LYS A C 17
ATOM 18610 O O . LYS A 1 45 ? 6.632 -5.339 -15.690 1.00 0.000 144 LYS A O 17
ATOM 18629 N N . GLY A 1 46 ? 6.078 -6.660 -13.955 1.00 0.000 145 GLY A N 17
ATOM 18630 C CA . GLY A 1 46 ? 4.684 -6.256 -13.981 1.00 0.000 145 GLY A CA 17
ATOM 18631 C C . GLY A 1 46 ? 4.049 -6.279 -12.605 1.00 0.000 145 GLY A C 17
ATOM 18632 O O . GLY A 1 46 ? 4.269 -7.207 -11.826 1.00 0.000 145 GLY A O 17
ATOM 18636 N N . CYS A 1 47 ? 3.259 -5.254 -12.302 1.00 0.000 146 CYS A N 17
ATOM 18637 C CA . CYS A 1 47 ? 2.591 -5.158 -11.010 1.00 0.000 146 CYS A CA 17
ATOM 18638 C C . CYS A 1 47 ? 1.130 -4.752 -11.182 1.00 0.000 146 CYS A C 17
ATOM 18639 O O . CYS A 1 47 ? 0.830 -3.688 -11.722 1.00 0.000 146 CYS A O 17
ATOM 18646 N N . SER A 1 48 ? 0.225 -5.609 -10.718 1.00 0.000 147 SER A N 17
ATOM 18647 C CA . SER A 1 48 ? -1.205 -5.342 -10.824 1.00 0.000 147 SER A CA 17
ATOM 18648 C C . SER A 1 48 ? -1.996 -6.237 -9.875 1.00 0.000 147 SER A C 17
ATOM 18649 O O . SER A 1 48 ? -1.422 -7.033 -9.130 1.00 0.000 147 SER A O 17
ATOM 18657 N N . LEU A 1 49 ? -3.317 -6.102 -9.907 1.00 0.000 148 LEU A N 17
ATOM 18658 C CA . LEU A 1 49 ? -4.189 -6.898 -9.051 1.00 0.000 148 LEU A CA 17
ATOM 18659 C C . LEU A 1 49 ? -4.226 -8.351 -9.512 1.00 0.000 148 LEU A C 17
ATOM 18660 O O . LEU A 1 49 ? -4.236 -9.271 -8.696 1.00 0.000 148 LEU A O 17
ATOM 18676 N N . ASN A 1 50 ? -4.243 -8.550 -10.826 1.00 0.000 149 ASN A N 17
ATOM 18677 C CA . ASN A 1 50 ? -4.277 -9.892 -11.396 1.00 0.000 149 ASN A CA 17
ATOM 18678 C C . ASN A 1 50 ? -2.917 -10.571 -11.267 1.00 0.000 149 ASN A C 17
ATOM 18679 O O . ASN A 1 50 ? -1.953 -10.186 -11.929 1.00 0.000 149 ASN A O 17
ATOM 18690 N N . CYS A 1 51 ? -2.847 -11.585 -10.411 1.00 0.000 150 CYS A N 17
ATOM 18691 C CA . CYS A 1 51 ? -1.607 -12.320 -10.195 1.00 0.000 150 CYS A CA 17
ATOM 18692 C C . CYS A 1 51 ? -1.836 -13.514 -9.272 1.00 0.000 150 CYS A C 17
ATOM 18693 O O . CYS A 1 51 ? -1.746 -13.394 -8.050 1.00 0.000 150 CYS A O 17
ATOM 18700 N N . VAL A 1 52 ? -2.132 -14.666 -9.866 1.00 0.000 151 VAL A N 17
ATOM 18701 C CA . VAL A 1 52 ? -2.372 -15.882 -9.099 1.00 0.000 151 VAL A CA 17
ATOM 18702 C C . VAL A 1 52 ? -1.170 -16.817 -9.161 1.00 0.000 151 VAL A C 17
ATOM 18703 O O . VAL A 1 52 ? -0.152 -16.497 -9.774 1.00 0.000 151 VAL A O 17
ATOM 18716 N N . ASP A 1 53 ? -1.295 -17.975 -8.521 1.00 0.000 152 ASP A N 17
ATOM 18717 C CA . ASP A 1 53 ? -0.219 -18.959 -8.505 1.00 0.000 152 ASP A CA 17
ATOM 18718 C C . ASP A 1 53 ? 0.282 -19.240 -9.918 1.00 0.000 152 ASP A C 17
ATOM 18719 O O . ASP A 1 53 ? 1.455 -19.555 -10.120 1.00 0.000 152 ASP A O 17
ATOM 18728 N N . ASP A 1 54 ? -0.614 -19.125 -10.892 1.00 0.000 153 ASP A N 17
ATOM 18729 C CA . ASP A 1 54 ? -0.263 -19.367 -12.286 1.00 0.000 153 ASP A CA 17
ATOM 18730 C C . ASP A 1 54 ? -0.335 -18.076 -13.096 1.00 0.000 153 ASP A C 17
ATOM 18731 O O . ASP A 1 54 ? -1.411 -17.512 -13.289 1.00 0.000 153 ASP A O 17
ATOM 18740 N N . SER A 1 55 ? 0.819 -17.614 -13.567 1.00 0.000 154 SER A N 17
ATOM 18741 C CA . SER A 1 55 ? 0.888 -16.387 -14.352 1.00 0.000 154 SER A CA 17
ATOM 18742 C C . SER A 1 55 ? -0.112 -16.422 -15.503 1.00 0.000 154 SER A C 17
ATOM 18743 O O . SER A 1 55 ? 0.111 -17.090 -16.512 1.00 0.000 154 SER A O 17
ATOM 18751 N N . GLN A 1 56 ? -1.214 -15.697 -15.343 1.00 0.000 155 GLN A N 17
ATOM 18752 C CA . GLN A 1 56 ? -2.249 -15.645 -16.369 1.00 0.000 155 GLN A CA 17
ATOM 18753 C C . GLN A 1 56 ? -2.571 -14.203 -16.746 1.00 0.000 155 GLN A C 17
ATOM 18754 O O . GLN A 1 56 ? -3.673 -13.715 -16.493 1.00 0.000 155 GLN A O 17
ATOM 18768 N N . ASP A 1 57 ? -1.601 -13.525 -17.350 1.00 0.000 156 ASP A N 17
ATOM 18769 C CA . ASP A 1 57 ? -1.781 -12.138 -17.763 1.00 0.000 156 ASP A CA 17
ATOM 18770 C C . ASP A 1 57 ? -1.485 -11.970 -19.250 1.00 0.000 156 ASP A C 17
ATOM 18771 O O . ASP A 1 57 ? -2.390 -11.738 -20.052 1.00 0.000 156 ASP A O 17
ATOM 18780 N N . TYR A 1 58 ? -0.212 -12.089 -19.612 1.00 0.000 157 TYR A N 17
ATOM 18781 C CA . TYR A 1 58 ? 0.204 -11.947 -21.002 1.00 0.000 157 TYR A CA 17
ATOM 18782 C C . TYR A 1 58 ? 1.587 -12.552 -21.221 1.00 0.000 157 TYR A C 17
ATOM 18783 O O . TYR A 1 58 ? 2.476 -12.420 -20.379 1.00 0.000 157 TYR A O 17
ATOM 18801 N N . TYR A 1 59 ? 1.761 -13.217 -22.358 1.00 0.000 158 TYR A N 17
ATOM 18802 C CA . TYR A 1 59 ? 3.035 -13.845 -22.688 1.00 0.000 158 TYR A CA 17
ATOM 18803 C C . TYR A 1 59 ? 2.973 -14.515 -24.058 1.00 0.000 158 TYR A C 17
ATOM 18804 O O . TYR A 1 59 ? 1.999 -15.193 -24.387 1.00 0.000 158 TYR A O 17
ATOM 18822 N N . VAL A 1 60 ? 4.020 -14.320 -24.853 1.00 0.000 159 VAL A N 17
ATOM 18823 C CA . VAL A 1 60 ? 4.087 -14.905 -26.187 1.00 0.000 159 VAL A CA 17
ATOM 18824 C C . VAL A 1 60 ? 5.477 -15.462 -26.473 1.00 0.000 159 VAL A C 17
ATOM 18825 O O . VAL A 1 60 ? 6.411 -15.255 -25.700 1.00 0.000 159 VAL A O 17
ATOM 18838 N N . GLY A 1 61 ? 5.606 -16.171 -27.591 1.00 0.000 160 GLY A N 17
ATOM 18839 C CA . GLY A 1 61 ? 6.885 -16.747 -27.960 1.00 0.000 160 GLY A CA 17
ATOM 18840 C C . GLY A 1 61 ? 7.494 -17.571 -26.843 1.00 0.000 160 GLY A C 17
ATOM 18841 O O . GLY A 1 61 ? 6.841 -18.452 -26.284 1.00 0.000 160 GLY A O 17
ATOM 18845 N N . LYS A 1 62 ? 8.751 -17.287 -26.518 1.00 0.000 161 LYS A N 17
ATOM 18846 C CA . LYS A 1 62 ? 9.450 -18.008 -25.461 1.00 0.000 161 LYS A CA 17
ATOM 18847 C C . LYS A 1 62 ? 9.640 -17.123 -24.233 1.00 0.000 161 LYS A C 17
ATOM 18848 O O . LYS A 1 62 ? 10.499 -16.241 -24.217 1.00 0.000 161 LYS A O 17
ATOM 18867 N N . LYS A 1 63 ? 8.834 -17.364 -23.205 1.00 0.000 162 LYS A N 17
ATOM 18868 C CA . LYS A 1 63 ? 8.914 -16.592 -21.970 1.00 0.000 162 LYS A CA 17
ATOM 18869 C C . LYS A 1 63 ? 8.015 -17.191 -20.894 1.00 0.000 162 LYS A C 17
ATOM 18870 O O . LYS A 1 63 ? 6.977 -17.778 -21.195 1.00 0.000 162 LYS A O 17
ATOM 18889 N N . ASN A 1 64 ? 8.421 -17.037 -19.638 1.00 0.000 163 ASN A N 17
ATOM 18890 C CA . ASN A 1 64 ? 7.651 -17.563 -18.516 1.00 0.000 163 ASN A CA 17
ATOM 18891 C C . ASN A 1 64 ? 7.529 -16.524 -17.406 1.00 0.000 163 ASN A C 17
ATOM 18892 O O . ASN A 1 64 ? 8.528 -15.963 -16.954 1.00 0.000 163 ASN A O 17
ATOM 18903 N N . ILE A 1 65 ? 6.299 -16.273 -16.970 1.00 0.000 164 ILE A N 17
ATOM 18904 C CA . ILE A 1 65 ? 6.047 -15.303 -15.911 1.00 0.000 164 ILE A CA 17
ATOM 18905 C C . ILE A 1 65 ? 5.805 -15.998 -14.575 1.00 0.000 164 ILE A C 17
ATOM 18906 O O . ILE A 1 65 ? 5.084 -16.993 -14.501 1.00 0.000 164 ILE A O 17
ATOM 18922 N N . THR A 1 66 ? 6.412 -15.466 -13.519 1.00 0.000 165 THR A N 17
ATOM 18923 C CA . THR A 1 66 ? 6.263 -16.033 -12.185 1.00 0.000 165 THR A CA 17
ATOM 18924 C C . THR A 1 66 ? 5.660 -15.019 -11.220 1.00 0.000 165 THR A C 17
ATOM 18925 O O . THR A 1 66 ? 6.196 -13.925 -11.037 1.00 0.000 165 THR A O 17
ATOM 18936 N N . CYS A 1 67 ? 4.541 -15.388 -10.604 1.00 0.000 166 CYS A N 17
ATOM 18937 C CA . CYS A 1 67 ? 3.864 -14.510 -9.657 1.00 0.000 166 CYS A CA 17
ATOM 18938 C C . CYS A 1 67 ? 4.558 -14.538 -8.298 1.00 0.000 166 CYS A C 17
ATOM 18939 O O . CYS A 1 67 ? 5.272 -15.487 -7.973 1.00 0.000 166 CYS A O 17
ATOM 18946 N N . CYS A 1 68 ? 4.342 -13.492 -7.509 1.00 0.000 167 CYS A N 17
ATOM 18947 C CA . CYS A 1 68 ? 4.945 -13.394 -6.185 1.00 0.000 167 CYS A CA 17
ATOM 18948 C C . CYS A 1 68 ? 4.282 -12.291 -5.365 1.00 0.000 167 CYS A C 17
ATOM 18949 O O . CYS A 1 68 ? 3.900 -11.250 -5.900 1.00 0.000 167 CYS A O 17
ATOM 18956 N N . ASP A 1 69 ? 4.149 -12.527 -4.065 1.00 0.000 168 ASP A N 17
ATOM 18957 C CA . ASP A 1 69 ? 3.534 -11.554 -3.170 1.00 0.000 168 ASP A CA 17
ATOM 18958 C C . ASP A 1 69 ? 4.534 -11.067 -2.126 1.00 0.000 168 ASP A C 17
ATOM 18959 O O . ASP A 1 69 ? 4.216 -10.973 -0.940 1.00 0.000 168 ASP A O 17
ATOM 18968 N N . THR A 1 70 ? 5.747 -10.758 -2.575 1.00 0.000 169 THR A N 17
ATOM 18969 C CA . THR A 1 70 ? 6.795 -10.282 -1.681 1.00 0.000 169 THR A CA 17
ATOM 18970 C C . THR A 1 70 ? 7.417 -8.991 -2.200 1.00 0.000 169 THR A C 17
ATOM 18971 O O . THR A 1 70 ? 7.569 -8.806 -3.408 1.00 0.000 169 THR A O 17
ATOM 18982 N N . ASP A 1 71 ? 7.775 -8.101 -1.281 1.00 0.000 170 ASP A N 17
ATOM 18983 C CA . ASP A 1 71 ? 8.382 -6.827 -1.646 1.00 0.000 170 ASP A CA 17
ATOM 18984 C C . ASP A 1 71 ? 9.673 -7.045 -2.429 1.00 0.000 170 ASP A C 17
ATOM 18985 O O . ASP A 1 71 ? 10.606 -7.685 -1.943 1.00 0.000 170 ASP A O 17
ATOM 18994 N N . LEU A 1 72 ? 9.719 -6.510 -3.644 1.00 0.000 171 LEU A N 17
ATOM 18995 C CA . LEU A 1 72 ? 10.896 -6.646 -4.496 1.00 0.000 171 LEU A CA 17
ATOM 18996 C C . LEU A 1 72 ? 11.146 -8.109 -4.848 1.00 0.000 171 LEU A C 17
ATOM 18997 O O . LEU A 1 72 ? 12.293 -8.544 -4.963 1.00 0.000 171 LEU A O 17
ATOM 19013 N N . CYS A 1 73 ? 10.066 -8.864 -5.021 1.00 0.000 172 CYS A N 17
ATOM 19014 C CA . CYS A 1 73 ? 10.168 -10.278 -5.363 1.00 0.000 172 CYS A CA 17
ATOM 19015 C C . CYS A 1 73 ? 10.865 -10.464 -6.707 1.00 0.000 172 CYS A C 17
ATOM 19016 O O . CYS A 1 73 ? 11.483 -11.497 -6.959 1.00 0.000 172 CYS A O 17
ATOM 19023 N N . ASN A 1 74 ? 10.759 -9.456 -7.567 1.00 0.000 173 ASN A N 17
ATOM 19024 C CA . ASN A 1 74 ? 11.378 -9.508 -8.886 1.00 0.000 173 ASN A CA 17
ATOM 19025 C C . ASN A 1 74 ? 12.793 -8.940 -8.846 1.00 0.000 173 ASN A C 17
ATOM 19026 O O . ASN A 1 74 ? 13.279 -8.386 -9.832 1.00 0.000 173 ASN A O 17
ATOM 19037 N N . ALA A 1 75 ? 13.449 -9.081 -7.699 1.00 0.000 174 ALA A N 17
ATOM 19038 C CA . ALA A 1 75 ? 14.809 -8.585 -7.530 1.00 0.000 174 ALA A CA 17
ATOM 19039 C C . ALA A 1 75 ? 15.807 -9.443 -8.300 1.00 0.000 174 ALA A C 17
ATOM 19040 O O . ALA A 1 75 ? 16.631 -8.928 -9.056 1.00 0.000 174 ALA A O 17
ATOM 19047 N N . SER A 1 76 ? 15.727 -10.756 -8.104 1.00 0.000 175 SER A N 17
ATOM 19048 C CA . SER A 1 76 ? 16.626 -11.686 -8.777 1.00 0.000 175 SER A CA 17
ATOM 19049 C C . SER A 1 76 ? 16.073 -12.084 -10.141 1.00 0.000 175 SER A C 17
ATOM 19050 O O . SER A 1 76 ? 14.868 -12.271 -10.303 1.00 0.000 175 SER A O 17
ATOM 19058 N N . MET A 1 1 ? 1.760 0.987 -1.891 1.00 0.000 100 MET A N 18
ATOM 19059 C CA . MET A 1 1 ? 2.248 0.428 -0.636 1.00 0.000 100 MET A CA 18
ATOM 19060 C C . MET A 1 1 ? 3.340 -0.607 -0.890 1.00 0.000 100 MET A C 18
ATOM 19061 O O . MET A 1 1 ? 4.332 -0.669 -0.162 1.00 0.000 100 MET A O 18
ATOM 19075 N N . LEU A 1 2 ? 3.152 -1.417 -1.926 1.00 0.000 101 LEU A N 18
ATOM 19076 C CA . LEU A 1 2 ? 4.122 -2.449 -2.276 1.00 0.000 101 LEU A CA 18
ATOM 19077 C C . LEU A 1 2 ? 5.213 -1.887 -3.181 1.00 0.000 101 LEU A C 18
ATOM 19078 O O . LEU A 1 2 ? 4.941 -1.084 -4.075 1.00 0.000 101 LEU A O 18
ATOM 19094 N N . LEU A 1 3 ? 6.448 -2.316 -2.946 1.00 0.000 102 LEU A N 18
ATOM 19095 C CA . LEU A 1 3 ? 7.581 -1.857 -3.742 1.00 0.000 102 LEU A CA 18
ATOM 19096 C C . LEU A 1 3 ? 8.266 -3.028 -4.440 1.00 0.000 102 LEU A C 18
ATOM 19097 O O . LEU A 1 3 ? 8.490 -4.079 -3.838 1.00 0.000 102 LEU A O 18
ATOM 19113 N N . CYS A 1 4 ? 8.599 -2.839 -5.712 1.00 0.000 103 CYS A N 18
ATOM 19114 C CA . CYS A 1 4 ? 9.260 -3.878 -6.493 1.00 0.000 103 CYS A CA 18
ATOM 19115 C C . CYS A 1 4 ? 10.204 -3.266 -7.524 1.00 0.000 103 CYS A C 18
ATOM 19116 O O . CYS A 1 4 ? 10.114 -2.078 -7.835 1.00 0.000 103 CYS A O 18
ATOM 19123 N N . TYR A 1 5 ? 11.106 -4.086 -8.051 1.00 0.000 104 TYR A N 18
ATOM 19124 C CA . TYR A 1 5 ? 12.068 -3.626 -9.046 1.00 0.000 104 TYR A CA 18
ATOM 19125 C C . TYR A 1 5 ? 11.369 -3.267 -10.354 1.00 0.000 104 TYR A C 18
ATOM 19126 O O . TYR A 1 5 ? 10.191 -3.570 -10.545 1.00 0.000 104 TYR A O 18
ATOM 19144 N N . SER A 1 6 ? 12.104 -2.620 -11.252 1.00 0.000 105 SER A N 18
ATOM 19145 C CA . SER A 1 6 ? 11.556 -2.216 -12.541 1.00 0.000 105 SER A CA 18
ATOM 19146 C C . SER A 1 6 ? 12.663 -2.068 -13.580 1.00 0.000 105 SER A C 18
ATOM 19147 O O . SER A 1 6 ? 13.603 -1.293 -13.398 1.00 0.000 105 SER A O 18
ATOM 19155 N N . CYS A 1 7 ? 12.546 -2.816 -14.672 1.00 0.000 106 CYS A N 18
ATOM 19156 C CA . CYS A 1 7 ? 13.535 -2.771 -15.741 1.00 0.000 106 CYS A CA 18
ATOM 19157 C C . CYS A 1 7 ? 12.866 -2.896 -17.107 1.00 0.000 106 CYS A C 18
ATOM 19158 O O . CYS A 1 7 ? 11.643 -2.822 -17.221 1.00 0.000 106 CYS A O 18
ATOM 19165 N N . LYS A 1 8 ? 13.678 -3.088 -18.142 1.00 0.000 107 LYS A N 18
ATOM 19166 C CA . LYS A 1 8 ? 13.167 -3.226 -19.500 1.00 0.000 107 LYS A CA 18
ATOM 19167 C C . LYS A 1 8 ? 14.276 -3.647 -20.459 1.00 0.000 107 LYS A C 18
ATOM 19168 O O . LYS A 1 8 ? 15.159 -2.855 -20.787 1.00 0.000 107 LYS A O 18
ATOM 19187 N N . ALA A 1 9 ? 14.224 -4.897 -20.905 1.00 0.000 108 ALA A N 18
ATOM 19188 C CA . ALA A 1 9 ? 15.222 -5.421 -21.829 1.00 0.000 108 ALA A CA 18
ATOM 19189 C C . ALA A 1 9 ? 16.584 -5.546 -21.153 1.00 0.000 108 ALA A C 18
ATOM 19190 O O . ALA A 1 9 ? 17.609 -5.189 -21.732 1.00 0.000 108 ALA A O 18
ATOM 19197 N N . GLN A 1 10 ? 16.585 -6.055 -19.925 1.00 0.000 109 GLN A N 18
ATOM 19198 C CA . GLN A 1 10 ? 17.821 -6.225 -19.171 1.00 0.000 109 GLN A CA 18
ATOM 19199 C C . GLN A 1 10 ? 18.507 -7.537 -19.538 1.00 0.000 109 GLN A C 18
ATOM 19200 O O . GLN A 1 10 ? 17.848 -8.555 -19.753 1.00 0.000 109 GLN A O 18
ATOM 19214 N N . VAL A 1 11 ? 19.834 -7.506 -19.609 1.00 0.000 110 VAL A N 18
ATOM 19215 C CA . VAL A 1 11 ? 20.609 -8.692 -19.950 1.00 0.000 110 VAL A CA 18
ATOM 19216 C C . VAL A 1 11 ? 21.389 -9.204 -18.744 1.00 0.000 110 VAL A C 18
ATOM 19217 O O . VAL A 1 11 ? 21.597 -10.408 -18.592 1.00 0.000 110 VAL A O 18
ATOM 19230 N N . SER A 1 12 ? 21.818 -8.282 -17.888 1.00 0.000 111 SER A N 18
ATOM 19231 C CA . SER A 1 12 ? 22.578 -8.639 -16.696 1.00 0.000 111 SER A CA 18
ATOM 19232 C C . SER A 1 12 ? 21.908 -8.091 -15.440 1.00 0.000 111 SER A C 18
ATOM 19233 O O . SER A 1 12 ? 21.339 -7.000 -15.453 1.00 0.000 111 SER A O 18
ATOM 19241 N N . ASN A 1 13 ? 21.982 -8.856 -14.356 1.00 0.000 112 ASN A N 18
ATOM 19242 C CA . ASN A 1 13 ? 21.382 -8.448 -13.090 1.00 0.000 112 ASN A CA 18
ATOM 19243 C C . ASN A 1 13 ? 21.837 -7.045 -12.700 1.00 0.000 112 ASN A C 18
ATOM 19244 O O . ASN A 1 13 ? 21.033 -6.218 -12.273 1.00 0.000 112 ASN A O 18
ATOM 19255 N N . GLU A 1 14 ? 23.132 -6.785 -12.852 1.00 0.000 113 GLU A N 18
ATOM 19256 C CA . GLU A 1 14 ? 23.694 -5.482 -12.515 1.00 0.000 113 GLU A CA 18
ATOM 19257 C C . GLU A 1 14 ? 22.894 -4.359 -13.169 1.00 0.000 113 GLU A C 18
ATOM 19258 O O . GLU A 1 14 ? 22.707 -3.293 -12.583 1.00 0.000 113 GLU A O 18
ATOM 19270 N N . ASP A 1 15 ? 22.425 -4.607 -14.387 1.00 0.000 114 ASP A N 18
ATOM 19271 C CA . ASP A 1 15 ? 21.645 -3.619 -15.123 1.00 0.000 114 ASP A CA 18
ATOM 19272 C C . ASP A 1 15 ? 20.216 -3.551 -14.593 1.00 0.000 114 ASP A C 18
ATOM 19273 O O . ASP A 1 15 ? 19.610 -2.480 -14.547 1.00 0.000 114 ASP A O 18
ATOM 19282 N N . CYS A 1 16 ? 19.683 -4.701 -14.195 1.00 0.000 115 CYS A N 18
ATOM 19283 C CA . CYS A 1 16 ? 18.325 -4.774 -13.670 1.00 0.000 115 CYS A CA 18
ATOM 19284 C C . CYS A 1 16 ? 18.318 -4.605 -12.154 1.00 0.000 115 CYS A C 18
ATOM 19285 O O . CYS A 1 16 ? 17.831 -5.469 -11.424 1.00 0.000 115 CYS A O 18
ATOM 19292 N N . LEU A 1 17 ? 18.861 -3.486 -11.687 1.00 0.000 116 LEU A N 18
ATOM 19293 C CA . LEU A 1 17 ? 18.917 -3.202 -10.257 1.00 0.000 116 LEU A CA 18
ATOM 19294 C C . LEU A 1 17 ? 18.164 -1.917 -9.927 1.00 0.000 116 LEU A C 18
ATOM 19295 O O . LEU A 1 17 ? 18.565 -1.162 -9.041 1.00 0.000 116 LEU A O 18
ATOM 19311 N N . GLN A 1 18 ? 17.071 -1.677 -10.644 1.00 0.000 117 GLN A N 18
ATOM 19312 C CA . GLN A 1 18 ? 16.262 -0.484 -10.426 1.00 0.000 117 GLN A CA 18
ATOM 19313 C C . GLN A 1 18 ? 15.053 -0.799 -9.552 1.00 0.000 117 GLN A C 18
ATOM 19314 O O . GLN A 1 18 ? 14.259 -1.686 -9.868 1.00 0.000 117 GLN A O 18
ATOM 19328 N N . VAL A 1 19 ? 14.919 -0.068 -8.450 1.00 0.000 118 VAL A N 18
ATOM 19329 C CA . VAL A 1 19 ? 13.806 -0.269 -7.529 1.00 0.000 118 VAL A CA 18
ATOM 19330 C C . VAL A 1 19 ? 12.822 0.894 -7.593 1.00 0.000 118 VAL A C 18
ATOM 19331 O O . VAL A 1 19 ? 13.216 2.057 -7.510 1.00 0.000 118 VAL A O 18
ATOM 19344 N N . GLU A 1 20 ? 11.541 0.572 -7.742 1.00 0.000 119 GLU A N 18
ATOM 19345 C CA . GLU A 1 20 ? 10.502 1.591 -7.817 1.00 0.000 119 GLU A CA 18
ATOM 19346 C C . GLU A 1 20 ? 9.363 1.280 -6.850 1.00 0.000 119 GLU A C 18
ATOM 19347 O O . GLU A 1 20 ? 9.228 0.153 -6.376 1.00 0.000 119 GLU A O 18
ATOM 19359 N N . ASN A 1 21 ? 8.548 2.289 -6.561 1.00 0.000 120 ASN A N 18
ATOM 19360 C CA . ASN A 1 21 ? 7.421 2.124 -5.649 1.00 0.000 120 ASN A CA 18
ATOM 19361 C C . ASN A 1 21 ? 6.100 2.115 -6.413 1.00 0.000 120 ASN A C 18
ATOM 19362 O O . ASN A 1 21 ? 5.932 2.841 -7.393 1.00 0.000 120 ASN A O 18
ATOM 19373 N N . CYS A 1 22 ? 5.165 1.290 -5.956 1.00 0.000 121 CYS A N 18
ATOM 19374 C CA . CYS A 1 22 ? 3.858 1.185 -6.594 1.00 0.000 121 CYS A CA 18
ATOM 19375 C C . CYS A 1 22 ? 2.925 2.290 -6.106 1.00 0.000 121 CYS A C 18
ATOM 19376 O O . CYS A 1 22 ? 3.334 3.180 -5.360 1.00 0.000 121 CYS A O 18
ATOM 19383 N N . THR A 1 23 ? 1.668 2.225 -6.533 1.00 0.000 122 THR A N 18
ATOM 19384 C CA . THR A 1 23 ? 0.676 3.219 -6.142 1.00 0.000 122 THR A CA 18
ATOM 19385 C C . THR A 1 23 ? 0.229 3.012 -4.699 1.00 0.000 122 THR A C 18
ATOM 19386 O O . THR A 1 23 ? 0.627 3.757 -3.804 1.00 0.000 122 THR A O 18
ATOM 19397 N N . GLN A 1 24 ? -0.599 1.995 -4.481 1.00 0.000 123 GLN A N 18
ATOM 19398 C CA . GLN A 1 24 ? -1.099 1.690 -3.146 1.00 0.000 123 GLN A CA 18
ATOM 19399 C C . GLN A 1 24 ? -1.275 0.187 -2.960 1.00 0.000 123 GLN A C 18
ATOM 19400 O O . GLN A 1 24 ? -0.930 -0.603 -3.841 1.00 0.000 123 GLN A O 18
ATOM 19414 N N . LEU A 1 25 ? -1.812 -0.203 -1.810 1.00 0.000 124 LEU A N 18
ATOM 19415 C CA . LEU A 1 25 ? -2.033 -1.613 -1.508 1.00 0.000 124 LEU A CA 18
ATOM 19416 C C . LEU A 1 25 ? -2.980 -2.246 -2.523 1.00 0.000 124 LEU A C 18
ATOM 19417 O O . LEU A 1 25 ? -3.828 -1.568 -3.102 1.00 0.000 124 LEU A O 18
ATOM 19433 N N . GLY A 1 26 ? -2.829 -3.550 -2.733 1.00 0.000 125 GLY A N 18
ATOM 19434 C CA . GLY A 1 26 ? -3.678 -4.253 -3.677 1.00 0.000 125 GLY A CA 18
ATOM 19435 C C . GLY A 1 26 ? -2.925 -4.698 -4.914 1.00 0.000 125 GLY A C 18
ATOM 19436 O O . GLY A 1 26 ? -3.075 -5.833 -5.364 1.00 0.000 125 GLY A O 18
ATOM 19440 N N . GLU A 1 27 ? -2.114 -3.801 -5.466 1.00 0.000 126 GLU A N 18
ATOM 19441 C CA . GLU A 1 27 ? -1.336 -4.108 -6.661 1.00 0.000 126 GLU A CA 18
ATOM 19442 C C . GLU A 1 27 ? -0.138 -4.988 -6.319 1.00 0.000 126 GLU A C 18
ATOM 19443 O O . GLU A 1 27 ? 0.685 -4.633 -5.476 1.00 0.000 126 GLU A O 18
ATOM 19455 N N . GLN A 1 28 ? -0.047 -6.138 -6.980 1.00 0.000 127 GLN A N 18
ATOM 19456 C CA . GLN A 1 28 ? 1.050 -7.069 -6.746 1.00 0.000 127 GLN A CA 18
ATOM 19457 C C . GLN A 1 28 ? 2.163 -6.867 -7.768 1.00 0.000 127 GLN A C 18
ATOM 19458 O O . GLN A 1 28 ? 2.134 -5.921 -8.555 1.00 0.000 127 GLN A O 18
ATOM 19472 N N . CYS A 1 29 ? 3.146 -7.762 -7.750 1.00 0.000 128 CYS A N 18
ATOM 19473 C CA . CYS A 1 29 ? 4.270 -7.682 -8.674 1.00 0.000 128 CYS A CA 18
ATOM 19474 C C . CYS A 1 29 ? 4.500 -9.022 -9.367 1.00 0.000 128 CYS A C 18
ATOM 19475 O O . CYS A 1 29 ? 4.105 -10.071 -8.860 1.00 0.000 128 CYS A O 18
ATOM 19482 N N . TRP A 1 30 ? 5.142 -8.977 -10.529 1.00 0.000 129 TRP A N 18
ATOM 19483 C CA . TRP A 1 30 ? 5.425 -10.187 -11.293 1.00 0.000 129 TRP A CA 18
ATOM 19484 C C . TRP A 1 30 ? 6.733 -10.051 -12.064 1.00 0.000 129 TRP A C 18
ATOM 19485 O O . TRP A 1 30 ? 7.135 -8.948 -12.436 1.00 0.000 129 TRP A O 18
ATOM 19506 N N . THR A 1 31 ? 7.396 -11.179 -12.302 1.00 0.000 130 THR A N 18
ATOM 19507 C CA . THR A 1 31 ? 8.659 -11.184 -13.028 1.00 0.000 130 THR A CA 18
ATOM 19508 C C . THR A 1 31 ? 8.618 -12.163 -14.195 1.00 0.000 130 THR A C 18
ATOM 19509 O O . THR A 1 31 ? 8.547 -13.376 -13.999 1.00 0.000 130 THR A O 18
ATOM 19520 N N . ALA A 1 32 ? 8.664 -11.629 -15.411 1.00 0.000 131 ALA A N 18
ATOM 19521 C CA . ALA A 1 32 ? 8.635 -12.457 -16.611 1.00 0.000 131 ALA A CA 18
ATOM 19522 C C . ALA A 1 32 ? 10.005 -12.506 -17.277 1.00 0.000 131 ALA A C 18
ATOM 19523 O O . ALA A 1 32 ? 10.861 -11.658 -17.024 1.00 0.000 131 ALA A O 18
ATOM 19530 N N . ARG A 1 33 ? 10.207 -13.506 -18.130 1.00 0.000 132 ARG A N 18
ATOM 19531 C CA . ARG A 1 33 ? 11.475 -13.667 -18.832 1.00 0.000 132 ARG A CA 18
ATOM 19532 C C . ARG A 1 33 ? 11.247 -14.127 -20.268 1.00 0.000 132 ARG A C 18
ATOM 19533 O O . ARG A 1 33 ? 10.270 -14.817 -20.562 1.00 0.000 132 ARG A O 18
ATOM 19554 N N . ILE A 1 34 ? 12.154 -13.740 -21.159 1.00 0.000 133 ILE A N 18
ATOM 19555 C CA . ILE A 1 34 ? 12.052 -14.114 -22.564 1.00 0.000 133 ILE A CA 18
ATOM 19556 C C . ILE A 1 34 ? 13.425 -14.417 -23.154 1.00 0.000 133 ILE A C 18
ATOM 19557 O O . ILE A 1 34 ? 14.353 -13.617 -23.034 1.00 0.000 133 ILE A O 18
ATOM 19573 N N . ARG A 1 35 ? 13.546 -15.576 -23.793 1.00 0.000 134 ARG A N 18
ATOM 19574 C CA . ARG A 1 35 ? 14.806 -15.985 -24.402 1.00 0.000 134 ARG A CA 18
ATOM 19575 C C . ARG A 1 35 ? 15.118 -15.132 -25.629 1.00 0.000 134 ARG A C 18
ATOM 19576 O O . ARG A 1 35 ? 14.329 -14.271 -26.016 1.00 0.000 134 ARG A O 18
ATOM 19597 N N . ALA A 1 36 ? 16.275 -15.378 -26.234 1.00 0.000 135 ALA A N 18
ATOM 19598 C CA . ALA A 1 36 ? 16.691 -14.634 -27.417 1.00 0.000 135 ALA A CA 18
ATOM 19599 C C . ALA A 1 36 ? 17.306 -15.562 -28.460 1.00 0.000 135 ALA A C 18
ATOM 19600 O O . ALA A 1 36 ? 17.756 -16.662 -28.140 1.00 0.000 135 ALA A O 18
ATOM 19607 N N . VAL A 1 37 ? 17.320 -15.111 -29.711 1.00 0.000 136 VAL A N 18
ATOM 19608 C CA . VAL A 1 37 ? 17.880 -15.900 -30.802 1.00 0.000 136 VAL A CA 18
ATOM 19609 C C . VAL A 1 37 ? 19.291 -16.372 -30.471 1.00 0.000 136 VAL A C 18
ATOM 19610 O O . VAL A 1 37 ? 19.695 -17.470 -30.852 1.00 0.000 136 VAL A O 18
ATOM 19623 N N . GLY A 1 38 ? 20.037 -15.535 -29.757 1.00 0.000 137 GLY A N 18
ATOM 19624 C CA . GLY A 1 38 ? 21.396 -15.885 -29.386 1.00 0.000 137 GLY A CA 18
ATOM 19625 C C . GLY A 1 38 ? 21.494 -16.399 -27.963 1.00 0.000 137 GLY A C 18
ATOM 19626 O O . GLY A 1 38 ? 20.842 -17.379 -27.603 1.00 0.000 137 GLY A O 18
ATOM 19630 N N . LEU A 1 39 ? 22.313 -15.738 -27.153 1.00 0.000 138 LEU A N 18
ATOM 19631 C CA . LEU A 1 39 ? 22.497 -16.135 -25.761 1.00 0.000 138 LEU A CA 18
ATOM 19632 C C . LEU A 1 39 ? 21.891 -15.102 -24.816 1.00 0.000 138 LEU A C 18
ATOM 19633 O O . LEU A 1 39 ? 21.370 -15.447 -23.754 1.00 0.000 138 LEU A O 18
ATOM 19649 N N . LEU A 1 40 ? 21.960 -13.836 -25.209 1.00 0.000 139 LEU A N 18
ATOM 19650 C CA . LEU A 1 40 ? 21.416 -12.752 -24.398 1.00 0.000 139 LEU A CA 18
ATOM 19651 C C . LEU A 1 40 ? 19.972 -13.041 -24.000 1.00 0.000 139 LEU A C 18
ATOM 19652 O O . LEU A 1 40 ? 19.326 -13.926 -24.564 1.00 0.000 139 LEU A O 18
ATOM 19668 N N . THR A 1 41 ? 19.470 -12.288 -23.027 1.00 0.000 140 THR A N 18
ATOM 19669 C CA . THR A 1 41 ? 18.102 -12.463 -22.554 1.00 0.000 140 THR A CA 18
ATOM 19670 C C . THR A 1 41 ? 17.519 -11.144 -22.059 1.00 0.000 140 THR A C 18
ATOM 19671 O O . THR A 1 41 ? 18.254 -10.227 -21.694 1.00 0.000 140 THR A O 18
ATOM 19682 N N . VAL A 1 42 ? 16.192 -11.056 -22.048 1.00 0.000 141 VAL A N 18
ATOM 19683 C CA . VAL A 1 42 ? 15.510 -9.850 -21.596 1.00 0.000 141 VAL A CA 18
ATOM 19684 C C . VAL A 1 42 ? 14.610 -10.143 -20.401 1.00 0.000 141 VAL A C 18
ATOM 19685 O O . VAL A 1 42 ? 13.885 -11.138 -20.387 1.00 0.000 141 VAL A O 18
ATOM 19698 N N . ILE A 1 43 ? 14.661 -9.269 -19.401 1.00 0.000 142 ILE A N 18
ATOM 19699 C CA . ILE A 1 43 ? 13.849 -9.434 -18.202 1.00 0.000 142 ILE A CA 18
ATOM 19700 C C . ILE A 1 43 ? 12.809 -8.325 -18.086 1.00 0.000 142 ILE A C 18
ATOM 19701 O O . ILE A 1 43 ? 13.135 -7.141 -18.176 1.00 0.000 142 ILE A O 18
ATOM 19717 N N . SER A 1 44 ? 11.555 -8.716 -17.885 1.00 0.000 143 SER A N 18
ATOM 19718 C CA . SER A 1 44 ? 10.465 -7.756 -17.759 1.00 0.000 143 SER A CA 18
ATOM 19719 C C . SER A 1 44 ? 9.725 -7.944 -16.438 1.00 0.000 143 SER A C 18
ATOM 19720 O O . SER A 1 44 ? 9.581 -9.064 -15.947 1.00 0.000 143 SER A O 18
ATOM 19728 N N . LYS A 1 45 ? 9.257 -6.839 -15.867 1.00 0.000 144 LYS A N 18
ATOM 19729 C CA . LYS A 1 45 ? 8.531 -6.879 -14.603 1.00 0.000 144 LYS A CA 18
ATOM 19730 C C . LYS A 1 45 ? 7.490 -5.766 -14.538 1.00 0.000 144 LYS A C 18
ATOM 19731 O O . LYS A 1 45 ? 7.623 -4.739 -15.204 1.00 0.000 144 LYS A O 18
ATOM 19750 N N . GLY A 1 46 ? 6.455 -5.975 -13.730 1.00 0.000 145 GLY A N 18
ATOM 19751 C CA . GLY A 1 46 ? 5.409 -4.979 -13.592 1.00 0.000 145 GLY A CA 18
ATOM 19752 C C . GLY A 1 46 ? 4.763 -5.003 -12.221 1.00 0.000 145 GLY A C 18
ATOM 19753 O O . GLY A 1 46 ? 5.097 -5.841 -11.383 1.00 0.000 145 GLY A O 18
ATOM 19757 N N . CYS A 1 47 ? 3.836 -4.079 -11.989 1.00 0.000 146 CYS A N 18
ATOM 19758 C CA . CYS A 1 47 ? 3.143 -3.995 -10.710 1.00 0.000 146 CYS A CA 18
ATOM 19759 C C . CYS A 1 47 ? 1.641 -3.817 -10.915 1.00 0.000 146 CYS A C 18
ATOM 19760 O O . CYS A 1 47 ? 1.174 -2.726 -11.241 1.00 0.000 146 CYS A O 18
ATOM 19767 N N . SER A 1 48 ? 0.891 -4.897 -10.721 1.00 0.000 147 SER A N 18
ATOM 19768 C CA . SER A 1 48 ? -0.557 -4.862 -10.889 1.00 0.000 147 SER A CA 18
ATOM 19769 C C . SER A 1 48 ? -1.215 -6.041 -10.179 1.00 0.000 147 SER A C 18
ATOM 19770 O O . SER A 1 48 ? -0.539 -6.866 -9.562 1.00 0.000 147 SER A O 18
ATOM 19778 N N . LEU A 1 49 ? -2.538 -6.116 -10.271 1.00 0.000 148 LEU A N 18
ATOM 19779 C CA . LEU A 1 49 ? -3.290 -7.194 -9.638 1.00 0.000 148 LEU A CA 18
ATOM 19780 C C . LEU A 1 49 ? -3.930 -8.100 -10.685 1.00 0.000 148 LEU A C 18
ATOM 19781 O O . LEU A 1 49 ? -4.558 -9.103 -10.352 1.00 0.000 148 LEU A O 18
ATOM 19797 N N . ASN A 1 50 ? -3.762 -7.739 -11.954 1.00 0.000 149 ASN A N 18
ATOM 19798 C CA . ASN A 1 50 ? -4.322 -8.520 -13.051 1.00 0.000 149 ASN A CA 18
ATOM 19799 C C . ASN A 1 50 ? -3.307 -9.534 -13.569 1.00 0.000 149 ASN A C 18
ATOM 19800 O O . ASN A 1 50 ? -3.283 -9.853 -14.759 1.00 0.000 149 ASN A O 18
ATOM 19811 N N . CYS A 1 51 ? -2.471 -10.039 -12.669 1.00 0.000 150 CYS A N 18
ATOM 19812 C CA . CYS A 1 51 ? -1.454 -11.018 -13.033 1.00 0.000 150 CYS A CA 18
ATOM 19813 C C . CYS A 1 51 ? -2.003 -12.438 -12.930 1.00 0.000 150 CYS A C 18
ATOM 19814 O O . CYS A 1 51 ? -3.191 -12.639 -12.678 1.00 0.000 150 CYS A O 18
ATOM 19821 N N . VAL A 1 52 ? -1.129 -13.420 -13.125 1.00 0.000 151 VAL A N 18
ATOM 19822 C CA . VAL A 1 52 ? -1.525 -14.822 -13.053 1.00 0.000 151 VAL A CA 18
ATOM 19823 C C . VAL A 1 52 ? -0.640 -15.593 -12.081 1.00 0.000 151 VAL A C 18
ATOM 19824 O O . VAL A 1 52 ? 0.586 -15.497 -12.131 1.00 0.000 151 VAL A O 18
ATOM 19837 N N . ASP A 1 53 ? -1.270 -16.359 -11.196 1.00 0.000 152 ASP A N 18
ATOM 19838 C CA . ASP A 1 53 ? -0.539 -17.149 -10.212 1.00 0.000 152 ASP A CA 18
ATOM 19839 C C . ASP A 1 53 ? 0.553 -17.976 -10.882 1.00 0.000 152 ASP A C 18
ATOM 19840 O O . ASP A 1 53 ? 1.605 -18.226 -10.293 1.00 0.000 152 ASP A O 18
ATOM 19849 N N . ASP A 1 54 ? 0.297 -18.398 -12.115 1.00 0.000 153 ASP A N 18
ATOM 19850 C CA . ASP A 1 54 ? 1.259 -19.197 -12.866 1.00 0.000 153 ASP A CA 18
ATOM 19851 C C . ASP A 1 54 ? 1.029 -19.055 -14.367 1.00 0.000 153 ASP A C 18
ATOM 19852 O O . ASP A 1 54 ? -0.109 -19.073 -14.836 1.00 0.000 153 ASP A O 18
ATOM 19861 N N . SER A 1 55 ? 2.118 -18.913 -15.116 1.00 0.000 154 SER A N 18
ATOM 19862 C CA . SER A 1 55 ? 2.035 -18.762 -16.564 1.00 0.000 154 SER A CA 18
ATOM 19863 C C . SER A 1 55 ? 2.634 -19.974 -17.271 1.00 0.000 154 SER A C 18
ATOM 19864 O O . SER A 1 55 ? 3.408 -19.833 -18.218 1.00 0.000 154 SER A O 18
ATOM 19872 N N . GLN A 1 56 ? 2.270 -21.164 -16.804 1.00 0.000 155 GLN A N 18
ATOM 19873 C CA . GLN A 1 56 ? 2.772 -22.401 -17.391 1.00 0.000 155 GLN A CA 18
ATOM 19874 C C . GLN A 1 56 ? 1.926 -22.816 -18.590 1.00 0.000 155 GLN A C 18
ATOM 19875 O O . GLN A 1 56 ? 2.443 -23.352 -19.571 1.00 0.000 155 GLN A O 18
ATOM 19889 N N . ASP A 1 57 ? 0.624 -22.566 -18.505 1.00 0.000 156 ASP A N 18
ATOM 19890 C CA . ASP A 1 57 ? -0.294 -22.914 -19.583 1.00 0.000 156 ASP A CA 18
ATOM 19891 C C . ASP A 1 57 ? -1.013 -21.674 -20.106 1.00 0.000 156 ASP A C 18
ATOM 19892 O O . ASP A 1 57 ? -1.290 -21.562 -21.300 1.00 0.000 156 ASP A O 18
ATOM 19901 N N . TYR A 1 58 ? -1.313 -20.747 -19.204 1.00 0.000 157 TYR A N 18
ATOM 19902 C CA . TYR A 1 58 ? -2.003 -19.517 -19.573 1.00 0.000 157 TYR A CA 18
ATOM 19903 C C . TYR A 1 58 ? -1.302 -18.828 -20.740 1.00 0.000 157 TYR A C 18
ATOM 19904 O O . TYR A 1 58 ? -1.833 -18.765 -21.849 1.00 0.000 157 TYR A O 18
ATOM 19922 N N . TYR A 1 59 ? -0.105 -18.312 -20.481 1.00 0.000 158 TYR A N 18
ATOM 19923 C CA . TYR A 1 59 ? 0.670 -17.626 -21.507 1.00 0.000 158 TYR A CA 18
ATOM 19924 C C . TYR A 1 59 ? 1.460 -18.622 -22.351 1.00 0.000 158 TYR A C 18
ATOM 19925 O O . TYR A 1 59 ? 2.530 -19.080 -21.952 1.00 0.000 158 TYR A O 18
ATOM 19943 N N . VAL A 1 60 ? 0.922 -18.953 -23.521 1.00 0.000 159 VAL A N 18
ATOM 19944 C CA . VAL A 1 60 ? 1.576 -19.893 -24.423 1.00 0.000 159 VAL A CA 18
ATOM 19945 C C . VAL A 1 60 ? 2.869 -19.310 -24.983 1.00 0.000 159 VAL A C 18
ATOM 19946 O O . VAL A 1 60 ? 3.854 -20.022 -25.171 1.00 0.000 159 VAL A O 18
ATOM 19959 N N . GLY A 1 61 ? 2.858 -18.007 -25.247 1.00 0.000 160 GLY A N 18
ATOM 19960 C CA . GLY A 1 61 ? 4.035 -17.348 -25.783 1.00 0.000 160 GLY A CA 18
ATOM 19961 C C . GLY A 1 61 ? 5.290 -17.679 -24.999 1.00 0.000 160 GLY A C 18
ATOM 19962 O O . GLY A 1 61 ? 5.234 -17.914 -23.792 1.00 0.000 160 GLY A O 18
ATOM 19966 N N . LYS A 1 62 ? 6.427 -17.697 -25.687 1.00 0.000 161 LYS A N 18
ATOM 19967 C CA . LYS A 1 62 ? 7.703 -18.001 -25.049 1.00 0.000 161 LYS A CA 18
ATOM 19968 C C . LYS A 1 62 ? 7.862 -17.217 -23.751 1.00 0.000 161 LYS A C 18
ATOM 19969 O O . LYS A 1 62 ? 8.443 -17.710 -22.783 1.00 0.000 161 LYS A O 18
ATOM 19988 N N . LYS A 1 63 ? 7.343 -15.994 -23.736 1.00 0.000 162 LYS A N 18
ATOM 19989 C CA . LYS A 1 63 ? 7.425 -15.142 -22.556 1.00 0.000 162 LYS A CA 18
ATOM 19990 C C . LYS A 1 63 ? 6.499 -15.647 -21.454 1.00 0.000 162 LYS A C 18
ATOM 19991 O O . LYS A 1 63 ? 5.297 -15.804 -21.664 1.00 0.000 162 LYS A O 18
ATOM 20010 N N . ASN A 1 64 ? 7.067 -15.899 -20.279 1.00 0.000 163 ASN A N 18
ATOM 20011 C CA . ASN A 1 64 ? 6.292 -16.386 -19.144 1.00 0.000 163 ASN A CA 18
ATOM 20012 C C . ASN A 1 64 ? 6.305 -15.375 -18.002 1.00 0.000 163 ASN A C 18
ATOM 20013 O O . ASN A 1 64 ? 7.364 -14.892 -17.600 1.00 0.000 163 ASN A O 18
ATOM 20024 N N . ILE A 1 65 ? 5.123 -15.060 -17.484 1.00 0.000 164 ILE A N 18
ATOM 20025 C CA . ILE A 1 65 ? 4.999 -14.108 -16.387 1.00 0.000 164 ILE A CA 18
ATOM 20026 C C . ILE A 1 65 ? 4.748 -14.824 -15.064 1.00 0.000 164 ILE A C 18
ATOM 20027 O O . ILE A 1 65 ? 3.874 -15.686 -14.967 1.00 0.000 164 ILE A O 18
ATOM 20043 N N . THR A 1 66 ? 5.518 -14.459 -14.044 1.00 0.000 165 THR A N 18
ATOM 20044 C CA . THR A 1 66 ? 5.379 -15.064 -12.726 1.00 0.000 165 THR A CA 18
ATOM 20045 C C . THR A 1 66 ? 4.955 -14.031 -11.688 1.00 0.000 165 THR A C 18
ATOM 20046 O O . THR A 1 66 ? 5.674 -13.065 -11.429 1.00 0.000 165 THR A O 18
ATOM 20057 N N . CYS A 1 67 ? 3.784 -14.240 -11.095 1.00 0.000 166 CYS A N 18
ATOM 20058 C CA . CYS A 1 67 ? 3.264 -13.327 -10.085 1.00 0.000 166 CYS A CA 18
ATOM 20059 C C . CYS A 1 67 ? 3.889 -13.611 -8.722 1.00 0.000 166 CYS A C 18
ATOM 20060 O O . CYS A 1 67 ? 4.482 -14.669 -8.506 1.00 0.000 166 CYS A O 18
ATOM 20067 N N . CYS A 1 68 ? 3.752 -12.660 -7.804 1.00 0.000 167 CYS A N 18
ATOM 20068 C CA . CYS A 1 68 ? 4.302 -12.806 -6.462 1.00 0.000 167 CYS A CA 18
ATOM 20069 C C . CYS A 1 68 ? 3.780 -11.710 -5.538 1.00 0.000 167 CYS A C 18
ATOM 20070 O O . CYS A 1 68 ? 3.560 -10.576 -5.965 1.00 0.000 167 CYS A O 18
ATOM 20077 N N . ASP A 1 69 ? 3.584 -12.056 -4.271 1.00 0.000 168 ASP A N 18
ATOM 20078 C CA . ASP A 1 69 ? 3.089 -11.102 -3.285 1.00 0.000 168 ASP A CA 18
ATOM 20079 C C . ASP A 1 69 ? 4.125 -10.865 -2.190 1.00 0.000 168 ASP A C 18
ATOM 20080 O O . ASP A 1 69 ? 3.923 -11.247 -1.036 1.00 0.000 168 ASP A O 18
ATOM 20089 N N . THR A 1 70 ? 5.236 -10.235 -2.558 1.00 0.000 169 THR A N 18
ATOM 20090 C CA . THR A 1 70 ? 6.304 -9.950 -1.609 1.00 0.000 169 THR A CA 18
ATOM 20091 C C . THR A 1 70 ? 7.095 -8.716 -2.026 1.00 0.000 169 THR A C 18
ATOM 20092 O O . THR A 1 70 ? 7.296 -8.468 -3.215 1.00 0.000 169 THR A O 18
ATOM 20103 N N . ASP A 1 71 ? 7.543 -7.945 -1.040 1.00 0.000 170 ASP A N 18
ATOM 20104 C CA . ASP A 1 71 ? 8.315 -6.737 -1.305 1.00 0.000 170 ASP A CA 18
ATOM 20105 C C . ASP A 1 71 ? 9.568 -7.059 -2.114 1.00 0.000 170 ASP A C 18
ATOM 20106 O O . ASP A 1 71 ? 10.396 -7.870 -1.699 1.00 0.000 170 ASP A O 18
ATOM 20115 N N . LEU A 1 72 ? 9.699 -6.419 -3.271 1.00 0.000 171 LEU A N 18
ATOM 20116 C CA . LEU A 1 72 ? 10.851 -6.638 -4.140 1.00 0.000 171 LEU A CA 18
ATOM 20117 C C . LEU A 1 72 ? 10.980 -8.111 -4.512 1.00 0.000 171 LEU A C 18
ATOM 20118 O O . LEU A 1 72 ? 12.087 -8.632 -4.651 1.00 0.000 171 LEU A O 18
ATOM 20134 N N . CYS A 1 73 ? 9.842 -8.778 -4.673 1.00 0.000 172 CYS A N 18
ATOM 20135 C CA . CYS A 1 73 ? 9.827 -10.191 -5.030 1.00 0.000 172 CYS A CA 18
ATOM 20136 C C . CYS A 1 73 ? 10.571 -10.428 -6.341 1.00 0.000 172 CYS A C 18
ATOM 20137 O O . CYS A 1 73 ? 11.116 -11.507 -6.571 1.00 0.000 172 CYS A O 18
ATOM 20144 N N . ASN A 1 74 ? 10.590 -9.412 -7.197 1.00 0.000 173 ASN A N 18
ATOM 20145 C CA . ASN A 1 74 ? 11.267 -9.509 -8.485 1.00 0.000 173 ASN A CA 18
ATOM 20146 C C . ASN A 1 74 ? 12.707 -9.017 -8.381 1.00 0.000 173 ASN A C 18
ATOM 20147 O O . ASN A 1 74 ? 13.244 -8.433 -9.322 1.00 0.000 173 ASN A O 18
ATOM 20158 N N . ALA A 1 75 ? 13.328 -9.257 -7.231 1.00 0.000 174 ALA A N 18
ATOM 20159 C CA . ALA A 1 75 ? 14.706 -8.840 -7.004 1.00 0.000 174 ALA A CA 18
ATOM 20160 C C . ALA A 1 75 ? 15.685 -9.787 -7.690 1.00 0.000 174 ALA A C 18
ATOM 20161 O O . ALA A 1 75 ? 16.703 -9.357 -8.232 1.00 0.000 174 ALA A O 18
ATOM 20168 N N . SER A 1 76 ? 15.371 -11.078 -7.660 1.00 0.000 175 SER A N 18
ATOM 20169 C CA . SER A 1 76 ? 16.227 -12.087 -8.275 1.00 0.000 175 SER A CA 18
ATOM 20170 C C . SER A 1 76 ? 15.622 -12.587 -9.584 1.00 0.000 175 SER A C 18
ATOM 20171 O O . SER A 1 76 ? 16.040 -13.612 -10.120 1.00 0.000 175 SER A O 18
ATOM 20179 N N . MET A 1 1 ? 2.078 1.561 -0.844 1.00 0.000 100 MET A N 19
ATOM 20180 C CA . MET A 1 1 ? 2.420 1.165 -2.205 1.00 0.000 100 MET A CA 19
ATOM 20181 C C . MET A 1 1 ? 3.492 0.080 -2.203 1.00 0.000 100 MET A C 19
ATOM 20182 O O . MET A 1 1 ? 4.636 0.324 -1.816 1.00 0.000 100 MET A O 19
ATOM 20196 N N . LEU A 1 2 ? 3.115 -1.118 -2.636 1.00 0.000 101 LEU A N 19
ATOM 20197 C CA . LEU A 1 2 ? 4.045 -2.242 -2.683 1.00 0.000 101 LEU A CA 19
ATOM 20198 C C . LEU A 1 2 ? 5.283 -1.889 -3.501 1.00 0.000 101 LEU A C 19
ATOM 20199 O O . LEU A 1 2 ? 5.180 -1.442 -4.644 1.00 0.000 101 LEU A O 19
ATOM 20215 N N . LEU A 1 3 ? 6.455 -2.096 -2.909 1.00 0.000 102 LEU A N 19
ATOM 20216 C CA . LEU A 1 3 ? 7.715 -1.802 -3.583 1.00 0.000 102 LEU A CA 19
ATOM 20217 C C . LEU A 1 3 ? 8.168 -2.987 -4.430 1.00 0.000 102 LEU A C 19
ATOM 20218 O O . LEU A 1 3 ? 8.168 -4.129 -3.970 1.00 0.000 102 LEU A O 19
ATOM 20234 N N . CYS A 1 4 ? 8.556 -2.706 -5.670 1.00 0.000 103 CYS A N 19
ATOM 20235 C CA . CYS A 1 4 ? 9.013 -3.747 -6.582 1.00 0.000 103 CYS A CA 19
ATOM 20236 C C . CYS A 1 4 ? 10.099 -3.216 -7.514 1.00 0.000 103 CYS A C 19
ATOM 20237 O O . CYS A 1 4 ? 10.126 -2.028 -7.837 1.00 0.000 103 CYS A O 19
ATOM 20244 N N . TYR A 1 5 ? 10.990 -4.103 -7.942 1.00 0.000 104 TYR A N 19
ATOM 20245 C CA . TYR A 1 5 ? 12.078 -3.723 -8.834 1.00 0.000 104 TYR A CA 19
ATOM 20246 C C . TYR A 1 5 ? 11.540 -3.266 -10.187 1.00 0.000 104 TYR A C 19
ATOM 20247 O O . TYR A 1 5 ? 10.334 -3.306 -10.433 1.00 0.000 104 TYR A O 19
ATOM 20265 N N . SER A 1 6 ? 12.443 -2.832 -11.060 1.00 0.000 105 SER A N 19
ATOM 20266 C CA . SER A 1 6 ? 12.060 -2.363 -12.387 1.00 0.000 105 SER A CA 19
ATOM 20267 C C . SER A 1 6 ? 13.175 -2.620 -13.396 1.00 0.000 105 SER A C 19
ATOM 20268 O O . SER A 1 6 ? 14.220 -1.970 -13.362 1.00 0.000 105 SER A O 19
ATOM 20276 N N . CYS A 1 7 ? 12.944 -3.571 -14.295 1.00 0.000 106 CYS A N 19
ATOM 20277 C CA . CYS A 1 7 ? 13.927 -3.915 -15.314 1.00 0.000 106 CYS A CA 19
ATOM 20278 C C . CYS A 1 7 ? 13.243 -4.254 -16.636 1.00 0.000 106 CYS A C 19
ATOM 20279 O O . CYS A 1 7 ? 12.739 -5.362 -16.821 1.00 0.000 106 CYS A O 19
ATOM 20286 N N . LYS A 1 8 ? 13.231 -3.293 -17.553 1.00 0.000 107 LYS A N 19
ATOM 20287 C CA . LYS A 1 8 ? 12.612 -3.487 -18.859 1.00 0.000 107 LYS A CA 19
ATOM 20288 C C . LYS A 1 8 ? 13.671 -3.693 -19.937 1.00 0.000 107 LYS A C 19
ATOM 20289 O O . LYS A 1 8 ? 14.506 -2.821 -20.175 1.00 0.000 107 LYS A O 19
ATOM 20308 N N . ALA A 1 9 ? 13.629 -4.851 -20.588 1.00 0.000 108 ALA A N 19
ATOM 20309 C CA . ALA A 1 9 ? 14.582 -5.169 -21.644 1.00 0.000 108 ALA A CA 19
ATOM 20310 C C . ALA A 1 9 ? 15.997 -5.293 -21.087 1.00 0.000 108 ALA A C 19
ATOM 20311 O O . ALA A 1 9 ? 16.976 -5.125 -21.814 1.00 0.000 108 ALA A O 19
ATOM 20318 N N . GLN A 1 10 ? 16.095 -5.588 -19.795 1.00 0.000 109 GLN A N 19
ATOM 20319 C CA . GLN A 1 10 ? 17.391 -5.733 -19.142 1.00 0.000 109 GLN A CA 19
ATOM 20320 C C . GLN A 1 10 ? 17.950 -7.137 -19.348 1.00 0.000 109 GLN A C 19
ATOM 20321 O O . GLN A 1 10 ? 17.227 -8.127 -19.239 1.00 0.000 109 GLN A O 19
ATOM 20335 N N . VAL A 1 11 ? 19.243 -7.215 -19.647 1.00 0.000 110 VAL A N 19
ATOM 20336 C CA . VAL A 1 11 ? 19.900 -8.498 -19.868 1.00 0.000 110 VAL A CA 19
ATOM 20337 C C . VAL A 1 11 ? 20.957 -8.765 -18.803 1.00 0.000 110 VAL A C 19
ATOM 20338 O O . VAL A 1 11 ? 21.216 -9.914 -18.444 1.00 0.000 110 VAL A O 19
ATOM 20351 N N . SER A 1 12 ? 21.566 -7.695 -18.300 1.00 0.000 111 SER A N 19
ATOM 20352 C CA . SER A 1 12 ? 22.598 -7.814 -17.277 1.00 0.000 111 SER A CA 19
ATOM 20353 C C . SER A 1 12 ? 22.026 -7.526 -15.892 1.00 0.000 111 SER A C 19
ATOM 20354 O O . SER A 1 12 ? 21.217 -6.615 -15.720 1.00 0.000 111 SER A O 19
ATOM 20362 N N . ASN A 1 13 ? 22.453 -8.309 -14.907 1.00 0.000 112 ASN A N 19
ATOM 20363 C CA . ASN A 1 13 ? 21.984 -8.140 -13.537 1.00 0.000 112 ASN A CA 19
ATOM 20364 C C . ASN A 1 13 ? 22.274 -6.730 -13.033 1.00 0.000 112 ASN A C 19
ATOM 20365 O O . ASN A 1 13 ? 21.411 -6.083 -12.440 1.00 0.000 112 ASN A O 19
ATOM 20376 N N . GLU A 1 14 ? 23.494 -6.260 -13.274 1.00 0.000 113 GLU A N 19
ATOM 20377 C CA . GLU A 1 14 ? 23.897 -4.926 -12.844 1.00 0.000 113 GLU A CA 19
ATOM 20378 C C . GLU A 1 14 ? 22.876 -3.881 -13.284 1.00 0.000 113 GLU A C 19
ATOM 20379 O O . GLU A 1 14 ? 22.626 -2.906 -12.575 1.00 0.000 113 GLU A O 19
ATOM 20391 N N . ASP A 1 15 ? 22.290 -4.092 -14.457 1.00 0.000 114 ASP A N 19
ATOM 20392 C CA . ASP A 1 15 ? 21.295 -3.170 -14.991 1.00 0.000 114 ASP A CA 19
ATOM 20393 C C . ASP A 1 15 ? 19.949 -3.359 -14.298 1.00 0.000 114 ASP A C 19
ATOM 20394 O O . ASP A 1 15 ? 19.225 -2.395 -14.051 1.00 0.000 114 ASP A O 19
ATOM 20403 N N . CYS A 1 16 ? 19.621 -4.609 -13.987 1.00 0.000 115 CYS A N 19
ATOM 20404 C CA . CYS A 1 16 ? 18.362 -4.926 -13.323 1.00 0.000 115 CYS A CA 19
ATOM 20405 C C . CYS A 1 16 ? 18.504 -4.819 -11.808 1.00 0.000 115 CYS A C 19
ATOM 20406 O O . CYS A 1 16 ? 18.490 -5.826 -11.098 1.00 0.000 115 CYS A O 19
ATOM 20413 N N . LEU A 1 17 ? 18.641 -3.591 -11.318 1.00 0.000 116 LEU A N 19
ATOM 20414 C CA . LEU A 1 17 ? 18.785 -3.351 -9.886 1.00 0.000 116 LEU A CA 19
ATOM 20415 C C . LEU A 1 17 ? 18.098 -2.051 -9.481 1.00 0.000 116 LEU A C 19
ATOM 20416 O O . LEU A 1 17 ? 18.538 -1.367 -8.557 1.00 0.000 116 LEU A O 19
ATOM 20432 N N . GLN A 1 18 ? 17.015 -1.718 -10.176 1.00 0.000 117 GLN A N 19
ATOM 20433 C CA . GLN A 1 18 ? 16.266 -0.501 -9.886 1.00 0.000 117 GLN A CA 19
ATOM 20434 C C . GLN A 1 18 ? 15.022 -0.811 -9.061 1.00 0.000 117 GLN A C 19
ATOM 20435 O O . GLN A 1 18 ? 14.235 -1.690 -9.411 1.00 0.000 117 GLN A O 19
ATOM 20449 N N . VAL A 1 19 ? 14.850 -0.083 -7.962 1.00 0.000 118 VAL A N 19
ATOM 20450 C CA . VAL A 1 19 ? 13.702 -0.279 -7.086 1.00 0.000 118 VAL A CA 19
ATOM 20451 C C . VAL A 1 19 ? 12.725 0.887 -7.190 1.00 0.000 118 VAL A C 19
ATOM 20452 O O . VAL A 1 19 ? 13.088 2.036 -6.940 1.00 0.000 118 VAL A O 19
ATOM 20465 N N . GLU A 1 20 ? 11.485 0.583 -7.559 1.00 0.000 119 GLU A N 19
ATOM 20466 C CA . GLU A 1 20 ? 10.457 1.607 -7.696 1.00 0.000 119 GLU A CA 19
ATOM 20467 C C . GLU A 1 20 ? 9.181 1.198 -6.966 1.00 0.000 119 GLU A C 19
ATOM 20468 O O . GLU A 1 20 ? 8.823 0.022 -6.932 1.00 0.000 119 GLU A O 19
ATOM 20480 N N . ASN A 1 21 ? 8.500 2.179 -6.382 1.00 0.000 120 ASN A N 19
ATOM 20481 C CA . ASN A 1 21 ? 7.265 1.922 -5.651 1.00 0.000 120 ASN A CA 19
ATOM 20482 C C . ASN A 1 21 ? 6.079 1.822 -6.605 1.00 0.000 120 ASN A C 19
ATOM 20483 O O . ASN A 1 21 ? 5.959 2.604 -7.548 1.00 0.000 120 ASN A O 19
ATOM 20494 N N . CYS A 1 22 ? 5.204 0.854 -6.353 1.00 0.000 121 CYS A N 19
ATOM 20495 C CA . CYS A 1 22 ? 4.026 0.650 -7.188 1.00 0.000 121 CYS A CA 19
ATOM 20496 C C . CYS A 1 22 ? 3.078 1.841 -7.091 1.00 0.000 121 CYS A C 19
ATOM 20497 O O . CYS A 1 22 ? 3.376 2.835 -6.429 1.00 0.000 121 CYS A O 19
ATOM 20504 N N . THR A 1 23 ? 1.932 1.734 -7.757 1.00 0.000 122 THR A N 19
ATOM 20505 C CA . THR A 1 23 ? 0.940 2.801 -7.747 1.00 0.000 122 THR A CA 19
ATOM 20506 C C . THR A 1 23 ? 0.122 2.781 -6.461 1.00 0.000 122 THR A C 19
ATOM 20507 O O . THR A 1 23 ? 0.214 3.696 -5.643 1.00 0.000 122 THR A O 19
ATOM 20518 N N . GLN A 1 24 ? -0.675 1.732 -6.288 1.00 0.000 123 GLN A N 19
ATOM 20519 C CA . GLN A 1 24 ? -1.509 1.594 -5.100 1.00 0.000 123 GLN A CA 19
ATOM 20520 C C . GLN A 1 24 ? -1.215 0.282 -4.379 1.00 0.000 123 GLN A C 19
ATOM 20521 O O . GLN A 1 24 ? -0.525 -0.589 -4.909 1.00 0.000 123 GLN A O 19
ATOM 20535 N N . LEU A 1 25 ? -1.744 0.148 -3.167 1.00 0.000 124 LEU A N 19
ATOM 20536 C CA . LEU A 1 25 ? -1.539 -1.058 -2.372 1.00 0.000 124 LEU A CA 19
ATOM 20537 C C . LEU A 1 25 ? -2.456 -2.182 -2.842 1.00 0.000 124 LEU A C 19
ATOM 20538 O O . LEU A 1 25 ? -3.540 -1.934 -3.369 1.00 0.000 124 LEU A O 19
ATOM 20554 N N . GLY A 1 26 ? -2.015 -3.421 -2.645 1.00 0.000 125 GLY A N 19
ATOM 20555 C CA . GLY A 1 26 ? -2.809 -4.565 -3.052 1.00 0.000 125 GLY A CA 19
ATOM 20556 C C . GLY A 1 26 ? -2.324 -5.175 -4.352 1.00 0.000 125 GLY A C 19
ATOM 20557 O O . GLY A 1 26 ? -2.387 -6.390 -4.536 1.00 0.000 125 GLY A O 19
ATOM 20561 N N . GLU A 1 27 ? -1.841 -4.329 -5.256 1.00 0.000 126 GLU A N 19
ATOM 20562 C CA . GLU A 1 27 ? -1.346 -4.792 -6.547 1.00 0.000 126 GLU A CA 19
ATOM 20563 C C . GLU A 1 27 ? -0.188 -5.769 -6.367 1.00 0.000 126 GLU A C 19
ATOM 20564 O O . GLU A 1 27 ? 0.736 -5.516 -5.594 1.00 0.000 126 GLU A O 19
ATOM 20576 N N . GLN A 1 28 ? -0.246 -6.886 -7.086 1.00 0.000 127 GLN A N 19
ATOM 20577 C CA . GLN A 1 28 ? 0.798 -7.901 -7.004 1.00 0.000 127 GLN A CA 19
ATOM 20578 C C . GLN A 1 28 ? 1.804 -7.740 -8.139 1.00 0.000 127 GLN A C 19
ATOM 20579 O O . GLN A 1 28 ? 1.446 -7.346 -9.249 1.00 0.000 127 GLN A O 19
ATOM 20593 N N . CYS A 1 29 ? 3.064 -8.048 -7.853 1.00 0.000 128 CYS A N 19
ATOM 20594 C CA . CYS A 1 29 ? 4.124 -7.937 -8.849 1.00 0.000 128 CYS A CA 19
ATOM 20595 C C . CYS A 1 29 ? 4.528 -9.313 -9.368 1.00 0.000 128 CYS A C 19
ATOM 20596 O O . CYS A 1 29 ? 4.243 -10.333 -8.740 1.00 0.000 128 CYS A O 19
ATOM 20603 N N . TRP A 1 30 ? 5.194 -9.334 -10.517 1.00 0.000 129 TRP A N 19
ATOM 20604 C CA . TRP A 1 30 ? 5.638 -10.585 -11.121 1.00 0.000 129 TRP A CA 19
ATOM 20605 C C . TRP A 1 30 ? 6.929 -10.382 -11.906 1.00 0.000 129 TRP A C 19
ATOM 20606 O O . TRP A 1 30 ? 7.258 -9.263 -12.303 1.00 0.000 129 TRP A O 19
ATOM 20627 N N . THR A 1 31 ? 7.659 -11.471 -12.128 1.00 0.000 130 THR A N 19
ATOM 20628 C CA . THR A 1 31 ? 8.915 -11.412 -12.865 1.00 0.000 130 THR A CA 19
ATOM 20629 C C . THR A 1 31 ? 8.912 -12.387 -14.036 1.00 0.000 130 THR A C 19
ATOM 20630 O O . THR A 1 31 ? 8.823 -13.600 -13.846 1.00 0.000 130 THR A O 19
ATOM 20641 N N . ALA A 1 32 ? 9.010 -11.850 -15.248 1.00 0.000 131 ALA A N 19
ATOM 20642 C CA . ALA A 1 32 ? 9.020 -12.674 -16.450 1.00 0.000 131 ALA A CA 19
ATOM 20643 C C . ALA A 1 32 ? 10.428 -12.785 -17.027 1.00 0.000 131 ALA A C 19
ATOM 20644 O O . ALA A 1 32 ? 11.210 -11.836 -16.968 1.00 0.000 131 ALA A O 19
ATOM 20651 N N . ARG A 1 33 ? 10.744 -13.950 -17.584 1.00 0.000 132 ARG A N 19
ATOM 20652 C CA . ARG A 1 33 ? 12.058 -14.185 -18.169 1.00 0.000 132 ARG A CA 19
ATOM 20653 C C . ARG A 1 33 ? 11.934 -14.609 -19.630 1.00 0.000 132 ARG A C 19
ATOM 20654 O O . ARG A 1 33 ? 11.359 -15.654 -19.936 1.00 0.000 132 ARG A O 19
ATOM 20675 N N . ILE A 1 34 ? 12.477 -13.791 -20.526 1.00 0.000 133 ILE A N 19
ATOM 20676 C CA . ILE A 1 34 ? 12.427 -14.082 -21.953 1.00 0.000 133 ILE A CA 19
ATOM 20677 C C . ILE A 1 34 ? 13.754 -14.651 -22.445 1.00 0.000 133 ILE A C 19
ATOM 20678 O O . ILE A 1 34 ? 14.786 -13.982 -22.391 1.00 0.000 133 ILE A O 19
ATOM 20694 N N . ARG A 1 35 ? 13.719 -15.890 -22.925 1.00 0.000 134 ARG A N 19
ATOM 20695 C CA . ARG A 1 35 ? 14.918 -16.549 -23.427 1.00 0.000 134 ARG A CA 19
ATOM 20696 C C . ARG A 1 35 ? 15.049 -16.366 -24.936 1.00 0.000 134 ARG A C 19
ATOM 20697 O O . ARG A 1 35 ? 14.140 -15.854 -25.590 1.00 0.000 134 ARG A O 19
ATOM 20718 N N . ALA A 1 36 ? 16.185 -16.786 -25.482 1.00 0.000 135 ALA A N 19
ATOM 20719 C CA . ALA A 1 36 ? 16.434 -16.670 -26.914 1.00 0.000 135 ALA A CA 19
ATOM 20720 C C . ALA A 1 36 ? 17.587 -17.569 -27.345 1.00 0.000 135 ALA A C 19
ATOM 20721 O O . ALA A 1 36 ? 18.668 -17.535 -26.757 1.00 0.000 135 ALA A O 19
ATOM 20728 N N . VAL A 1 37 ? 17.349 -18.374 -28.376 1.00 0.000 136 VAL A N 19
ATOM 20729 C CA . VAL A 1 37 ? 18.369 -19.283 -28.887 1.00 0.000 136 VAL A CA 19
ATOM 20730 C C . VAL A 1 37 ? 19.428 -18.529 -29.684 1.00 0.000 136 VAL A C 19
ATOM 20731 O O . VAL A 1 37 ? 20.604 -18.889 -29.669 1.00 0.000 136 VAL A O 19
ATOM 20744 N N . GLY A 1 38 ? 19.001 -17.479 -30.380 1.00 0.000 137 GLY A N 19
ATOM 20745 C CA . GLY A 1 38 ? 19.925 -16.690 -31.173 1.00 0.000 137 GLY A CA 19
ATOM 20746 C C . GLY A 1 38 ? 19.870 -15.215 -30.831 1.00 0.000 137 GLY A C 19
ATOM 20747 O O . GLY A 1 38 ? 20.066 -14.361 -31.697 1.00 0.000 137 GLY A O 19
ATOM 20751 N N . LEU A 1 39 ? 19.599 -14.912 -29.566 1.00 0.000 138 LEU A N 19
ATOM 20752 C CA . LEU A 1 39 ? 19.517 -13.529 -29.111 1.00 0.000 138 LEU A CA 19
ATOM 20753 C C . LEU A 1 39 ? 19.838 -13.425 -27.623 1.00 0.000 138 LEU A C 19
ATOM 20754 O O . LEU A 1 39 ? 20.105 -14.430 -26.963 1.00 0.000 138 LEU A O 19
ATOM 20770 N N . LEU A 1 40 ? 19.809 -12.204 -27.101 1.00 0.000 139 LEU A N 19
ATOM 20771 C CA . LEU A 1 40 ? 20.095 -11.968 -25.690 1.00 0.000 139 LEU A CA 19
ATOM 20772 C C . LEU A 1 40 ? 18.839 -12.147 -24.843 1.00 0.000 139 LEU A C 19
ATOM 20773 O O . LEU A 1 40 ? 17.720 -11.969 -25.325 1.00 0.000 139 LEU A O 19
ATOM 20789 N N . THR A 1 41 ? 19.032 -12.497 -23.575 1.00 0.000 140 THR A N 19
ATOM 20790 C CA . THR A 1 41 ? 17.916 -12.699 -22.660 1.00 0.000 140 THR A CA 19
ATOM 20791 C C . THR A 1 41 ? 17.498 -11.388 -22.004 1.00 0.000 140 THR A C 19
ATOM 20792 O O . THR A 1 41 ? 18.333 -10.653 -21.476 1.00 0.000 140 THR A O 19
ATOM 20803 N N . VAL A 1 42 ? 16.201 -11.100 -22.042 1.00 0.000 141 VAL A N 19
ATOM 20804 C CA . VAL A 1 42 ? 15.672 -9.877 -21.449 1.00 0.000 141 VAL A CA 19
ATOM 20805 C C . VAL A 1 42 ? 14.756 -10.189 -20.271 1.00 0.000 141 VAL A C 19
ATOM 20806 O O . VAL A 1 42 ? 14.163 -11.266 -20.201 1.00 0.000 141 VAL A O 19
ATOM 20819 N N . ILE A 1 43 ? 14.645 -9.240 -19.348 1.00 0.000 142 ILE A N 19
ATOM 20820 C CA . ILE A 1 43 ? 13.799 -9.412 -18.174 1.00 0.000 142 ILE A CA 19
ATOM 20821 C C . ILE A 1 43 ? 12.699 -8.358 -18.128 1.00 0.000 142 ILE A C 19
ATOM 20822 O O . ILE A 1 43 ? 12.881 -7.235 -18.600 1.00 0.000 142 ILE A O 19
ATOM 20838 N N . SER A 1 44 ? 11.557 -8.726 -17.556 1.00 0.000 143 SER A N 19
ATOM 20839 C CA . SER A 1 44 ? 10.426 -7.812 -17.450 1.00 0.000 143 SER A CA 19
ATOM 20840 C C . SER A 1 44 ? 9.674 -8.028 -16.140 1.00 0.000 143 SER A C 19
ATOM 20841 O O . SER A 1 44 ? 9.579 -9.150 -15.642 1.00 0.000 143 SER A O 19
ATOM 20849 N N . LYS A 1 45 ? 9.139 -6.945 -15.587 1.00 0.000 144 LYS A N 19
ATOM 20850 C CA . LYS A 1 45 ? 8.393 -7.013 -14.336 1.00 0.000 144 LYS A CA 19
ATOM 20851 C C . LYS A 1 45 ? 7.009 -6.392 -14.493 1.00 0.000 144 LYS A C 19
ATOM 20852 O O . LYS A 1 45 ? 6.686 -5.829 -15.538 1.00 0.000 144 LYS A O 19
ATOM 20871 N N . GLY A 1 46 ? 6.196 -6.496 -13.446 1.00 0.000 145 GLY A N 19
ATOM 20872 C CA . GLY A 1 46 ? 4.857 -5.939 -13.488 1.00 0.000 145 GLY A CA 19
ATOM 20873 C C . GLY A 1 46 ? 4.292 -5.681 -12.106 1.00 0.000 145 GLY A C 19
ATOM 20874 O O . GLY A 1 46 ? 4.877 -6.090 -11.102 1.00 0.000 145 GLY A O 19
ATOM 20878 N N . CYS A 1 47 ? 3.153 -4.999 -12.051 1.00 0.000 146 CYS A N 19
ATOM 20879 C CA . CYS A 1 47 ? 2.509 -4.685 -10.781 1.00 0.000 146 CYS A CA 19
ATOM 20880 C C . CYS A 1 47 ? 1.049 -4.296 -10.993 1.00 0.000 146 CYS A C 19
ATOM 20881 O O . CYS A 1 47 ? 0.747 -3.180 -11.416 1.00 0.000 146 CYS A O 19
ATOM 20888 N N . SER A 1 48 ? 0.146 -5.226 -10.696 1.00 0.000 147 SER A N 19
ATOM 20889 C CA . SER A 1 48 ? -1.283 -4.982 -10.857 1.00 0.000 147 SER A CA 19
ATOM 20890 C C . SER A 1 48 ? -2.100 -6.037 -10.117 1.00 0.000 147 SER A C 19
ATOM 20891 O O . SER A 1 48 ? -1.559 -7.031 -9.631 1.00 0.000 147 SER A O 19
ATOM 20899 N N . LEU A 1 49 ? -3.407 -5.814 -10.036 1.00 0.000 148 LEU A N 19
ATOM 20900 C CA . LEU A 1 49 ? -4.302 -6.744 -9.356 1.00 0.000 148 LEU A CA 19
ATOM 20901 C C . LEU A 1 49 ? -4.443 -8.040 -10.147 1.00 0.000 148 LEU A C 19
ATOM 20902 O O . LEU A 1 49 ? -4.418 -9.131 -9.580 1.00 0.000 148 LEU A O 19
ATOM 20918 N N . ASN A 1 50 ? -4.590 -7.912 -11.462 1.00 0.000 149 ASN A N 19
ATOM 20919 C CA . ASN A 1 50 ? -4.734 -9.074 -12.332 1.00 0.000 149 ASN A CA 19
ATOM 20920 C C . ASN A 1 50 ? -3.388 -9.759 -12.551 1.00 0.000 149 ASN A C 19
ATOM 20921 O O . ASN A 1 50 ? -2.828 -9.716 -13.646 1.00 0.000 149 ASN A O 19
ATOM 20932 N N . CYS A 1 51 ? -2.875 -10.392 -11.501 1.00 0.000 150 CYS A N 19
ATOM 20933 C CA . CYS A 1 51 ? -1.596 -11.087 -11.577 1.00 0.000 150 CYS A CA 19
ATOM 20934 C C . CYS A 1 51 ? -1.801 -12.579 -11.824 1.00 0.000 150 CYS A C 19
ATOM 20935 O O . CYS A 1 51 ? -2.593 -13.229 -11.141 1.00 0.000 150 CYS A O 19
ATOM 20942 N N . VAL A 1 52 ? -1.082 -13.116 -12.804 1.00 0.000 151 VAL A N 19
ATOM 20943 C CA . VAL A 1 52 ? -1.183 -14.531 -13.141 1.00 0.000 151 VAL A CA 19
ATOM 20944 C C . VAL A 1 52 ? -0.896 -15.406 -11.926 1.00 0.000 151 VAL A C 19
ATOM 20945 O O . VAL A 1 52 ? -0.591 -14.904 -10.845 1.00 0.000 151 VAL A O 19
ATOM 20958 N N . ASP A 1 53 ? -0.995 -16.718 -12.113 1.00 0.000 152 ASP A N 19
ATOM 20959 C CA . ASP A 1 53 ? -0.744 -17.665 -11.033 1.00 0.000 152 ASP A CA 19
ATOM 20960 C C . ASP A 1 53 ? 0.611 -18.343 -11.209 1.00 0.000 152 ASP A C 19
ATOM 20961 O O . ASP A 1 53 ? 1.308 -18.621 -10.233 1.00 0.000 152 ASP A O 19
ATOM 20970 N N . ASP A 1 54 ? 0.976 -18.608 -12.458 1.00 0.000 153 ASP A N 19
ATOM 20971 C CA . ASP A 1 54 ? 2.248 -19.254 -12.762 1.00 0.000 153 ASP A CA 19
ATOM 20972 C C . ASP A 1 54 ? 2.615 -19.067 -14.231 1.00 0.000 153 ASP A C 19
ATOM 20973 O O . ASP A 1 54 ? 1.882 -18.430 -14.988 1.00 0.000 153 ASP A O 19
ATOM 20982 N N . SER A 1 55 ? 3.754 -19.627 -14.627 1.00 0.000 154 SER A N 19
ATOM 20983 C CA . SER A 1 55 ? 4.220 -19.518 -16.004 1.00 0.000 154 SER A CA 19
ATOM 20984 C C . SER A 1 55 ? 3.229 -20.166 -16.966 1.00 0.000 154 SER A C 19
ATOM 20985 O O . SER A 1 55 ? 2.098 -20.477 -16.592 1.00 0.000 154 SER A O 19
ATOM 20993 N N . GLN A 1 56 ? 3.662 -20.365 -18.207 1.00 0.000 155 GLN A N 19
ATOM 20994 C CA . GLN A 1 56 ? 2.812 -20.975 -19.223 1.00 0.000 155 GLN A CA 19
ATOM 20995 C C . GLN A 1 56 ? 1.369 -20.504 -19.080 1.00 0.000 155 GLN A C 19
ATOM 20996 O O . GLN A 1 56 ? 0.449 -21.315 -18.973 1.00 0.000 155 GLN A O 19
ATOM 21010 N N . ASP A 1 57 ? 1.178 -19.190 -19.078 1.00 0.000 156 ASP A N 19
ATOM 21011 C CA . ASP A 1 57 ? -0.155 -18.611 -18.949 1.00 0.000 156 ASP A CA 19
ATOM 21012 C C . ASP A 1 57 ? -0.757 -18.321 -20.320 1.00 0.000 156 ASP A C 19
ATOM 21013 O O . ASP A 1 57 ? -0.256 -18.793 -21.341 1.00 0.000 156 ASP A O 19
ATOM 21022 N N . TYR A 1 58 ? -1.834 -17.544 -20.335 1.00 0.000 157 TYR A N 19
ATOM 21023 C CA . TYR A 1 58 ? -2.507 -17.195 -21.581 1.00 0.000 157 TYR A CA 19
ATOM 21024 C C . TYR A 1 58 ? -1.509 -16.677 -22.612 1.00 0.000 157 TYR A C 19
ATOM 21025 O O . TYR A 1 58 ? -1.687 -16.869 -23.816 1.00 0.000 157 TYR A O 19
ATOM 21043 N N . TYR A 1 59 ? -0.460 -16.020 -22.132 1.00 0.000 158 TYR A N 19
ATOM 21044 C CA . TYR A 1 59 ? 0.567 -15.472 -23.011 1.00 0.000 158 TYR A CA 19
ATOM 21045 C C . TYR A 1 59 ? 1.041 -16.520 -24.014 1.00 0.000 158 TYR A C 19
ATOM 21046 O O . TYR A 1 59 ? 0.978 -17.721 -23.751 1.00 0.000 158 TYR A O 19
ATOM 21064 N N . VAL A 1 60 ? 1.517 -16.055 -25.165 1.00 0.000 159 VAL A N 19
ATOM 21065 C CA . VAL A 1 60 ? 2.005 -16.950 -26.207 1.00 0.000 159 VAL A CA 19
ATOM 21066 C C . VAL A 1 60 ? 2.993 -17.965 -25.643 1.00 0.000 159 VAL A C 19
ATOM 21067 O O . VAL A 1 60 ? 2.656 -19.132 -25.447 1.00 0.000 159 VAL A O 19
ATOM 21080 N N . GLY A 1 61 ? 4.215 -17.511 -25.382 1.00 0.000 160 GLY A N 19
ATOM 21081 C CA . GLY A 1 61 ? 5.234 -18.392 -24.842 1.00 0.000 160 GLY A CA 19
ATOM 21082 C C . GLY A 1 61 ? 6.594 -17.728 -24.767 1.00 0.000 160 GLY A C 19
ATOM 21083 O O . GLY A 1 61 ? 6.696 -16.501 -24.767 1.00 0.000 160 GLY A O 19
ATOM 21087 N N . LYS A 1 62 ? 7.644 -18.540 -24.701 1.00 0.000 161 LYS A N 19
ATOM 21088 C CA . LYS A 1 62 ? 9.006 -18.026 -24.624 1.00 0.000 161 LYS A CA 19
ATOM 21089 C C . LYS A 1 62 ? 9.132 -16.981 -23.520 1.00 0.000 161 LYS A C 19
ATOM 21090 O O . LYS A 1 62 ? 9.923 -16.043 -23.625 1.00 0.000 161 LYS A O 19
ATOM 21109 N N . LYS A 1 63 ? 8.348 -17.149 -22.461 1.00 0.000 162 LYS A N 19
ATOM 21110 C CA . LYS A 1 63 ? 8.373 -16.223 -21.335 1.00 0.000 162 LYS A CA 19
ATOM 21111 C C . LYS A 1 63 ? 7.659 -16.817 -20.125 1.00 0.000 162 LYS A C 19
ATOM 21112 O O . LYS A 1 63 ? 6.473 -17.139 -20.189 1.00 0.000 162 LYS A O 19
ATOM 21131 N N . ASN A 1 64 ? 8.389 -16.960 -19.024 1.00 0.000 163 ASN A N 19
ATOM 21132 C CA . ASN A 1 64 ? 7.824 -17.515 -17.799 1.00 0.000 163 ASN A CA 19
ATOM 21133 C C . ASN A 1 64 ? 7.538 -16.413 -16.783 1.00 0.000 163 ASN A C 19
ATOM 21134 O O . ASN A 1 64 ? 8.459 -15.815 -16.225 1.00 0.000 163 ASN A O 19
ATOM 21145 N N . ILE A 1 65 ? 6.257 -16.149 -16.549 1.00 0.000 164 ILE A N 19
ATOM 21146 C CA . ILE A 1 65 ? 5.850 -15.120 -15.600 1.00 0.000 164 ILE A CA 19
ATOM 21147 C C . ILE A 1 65 ? 5.558 -15.722 -14.229 1.00 0.000 164 ILE A C 19
ATOM 21148 O O . ILE A 1 65 ? 4.773 -16.662 -14.105 1.00 0.000 164 ILE A O 19
ATOM 21164 N N . THR A 1 66 ? 6.195 -15.171 -13.200 1.00 0.000 165 THR A N 19
ATOM 21165 C CA . THR A 1 66 ? 6.004 -15.652 -11.838 1.00 0.000 165 THR A CA 19
ATOM 21166 C C . THR A 1 66 ? 5.356 -14.584 -10.964 1.00 0.000 165 THR A C 19
ATOM 21167 O O . THR A 1 66 ? 5.908 -13.499 -10.780 1.00 0.000 165 THR A O 19
ATOM 21178 N N . CYS A 1 67 ? 4.182 -14.898 -10.426 1.00 0.000 166 CYS A N 19
ATOM 21179 C CA . CYS A 1 67 ? 3.458 -13.966 -9.570 1.00 0.000 166 CYS A CA 19
ATOM 21180 C C . CYS A 1 67 ? 4.015 -13.987 -8.150 1.00 0.000 166 CYS A C 19
ATOM 21181 O O . CYS A 1 67 ? 4.659 -14.952 -7.738 1.00 0.000 166 CYS A O 19
ATOM 21188 N N . CYS A 1 68 ? 3.761 -12.916 -7.405 1.00 0.000 167 CYS A N 19
ATOM 21189 C CA . CYS A 1 68 ? 4.236 -12.811 -6.030 1.00 0.000 167 CYS A CA 19
ATOM 21190 C C . CYS A 1 68 ? 3.690 -11.553 -5.361 1.00 0.000 167 CYS A C 19
ATOM 21191 O O . CYS A 1 68 ? 3.524 -10.517 -6.006 1.00 0.000 167 CYS A O 19
ATOM 21198 N N . ASP A 1 69 ? 3.412 -11.651 -4.066 1.00 0.000 168 ASP A N 19
ATOM 21199 C CA . ASP A 1 69 ? 2.886 -10.522 -3.309 1.00 0.000 168 ASP A CA 19
ATOM 21200 C C . ASP A 1 69 ? 3.790 -10.192 -2.125 1.00 0.000 168 ASP A C 19
ATOM 21201 O O . ASP A 1 69 ? 3.395 -10.339 -0.968 1.00 0.000 168 ASP A O 19
ATOM 21210 N N . THR A 1 70 ? 5.006 -9.746 -2.422 1.00 0.000 169 THR A N 19
ATOM 21211 C CA . THR A 1 70 ? 5.968 -9.398 -1.383 1.00 0.000 169 THR A CA 19
ATOM 21212 C C . THR A 1 70 ? 6.856 -8.240 -1.822 1.00 0.000 169 THR A C 19
ATOM 21213 O O . THR A 1 70 ? 7.121 -8.064 -3.011 1.00 0.000 169 THR A O 19
ATOM 21224 N N . ASP A 1 71 ? 7.314 -7.453 -0.855 1.00 0.000 170 ASP A N 19
ATOM 21225 C CA . ASP A 1 71 ? 8.175 -6.311 -1.142 1.00 0.000 170 ASP A CA 19
ATOM 21226 C C . ASP A 1 71 ? 9.429 -6.751 -1.891 1.00 0.000 170 ASP A C 19
ATOM 21227 O O . ASP A 1 71 ? 10.255 -7.493 -1.359 1.00 0.000 170 ASP A O 19
ATOM 21236 N N . LEU A 1 72 ? 9.564 -6.288 -3.129 1.00 0.000 171 LEU A N 19
ATOM 21237 C CA . LEU A 1 72 ? 10.717 -6.634 -3.953 1.00 0.000 171 LEU A CA 19
ATOM 21238 C C . LEU A 1 72 ? 10.725 -8.124 -4.281 1.00 0.000 171 LEU A C 19
ATOM 21239 O O . LEU A 1 72 ? 11.784 -8.747 -4.363 1.00 0.000 171 LEU A O 19
ATOM 21255 N N . CYS A 1 73 ? 9.537 -8.690 -4.469 1.00 0.000 172 CYS A N 19
ATOM 21256 C CA . CYS A 1 73 ? 9.406 -10.106 -4.789 1.00 0.000 172 CYS A CA 19
ATOM 21257 C C . CYS A 1 73 ? 10.057 -10.422 -6.132 1.00 0.000 172 CYS A C 19
ATOM 21258 O O . CYS A 1 73 ? 10.474 -11.553 -6.380 1.00 0.000 172 CYS A O 19
ATOM 21265 N N . ASN A 1 74 ? 10.142 -9.414 -6.995 1.00 0.000 173 ASN A N 19
ATOM 21266 C CA . ASN A 1 74 ? 10.742 -9.585 -8.313 1.00 0.000 173 ASN A CA 19
ATOM 21267 C C . ASN A 1 74 ? 12.221 -9.212 -8.289 1.00 0.000 173 ASN A C 19
ATOM 21268 O O . ASN A 1 74 ? 12.771 -8.749 -9.288 1.00 0.000 173 ASN A O 19
ATOM 21279 N N . ALA A 1 75 ? 12.859 -9.418 -7.141 1.00 0.000 174 ALA A N 19
ATOM 21280 C CA . ALA A 1 75 ? 14.275 -9.107 -6.988 1.00 0.000 174 ALA A CA 19
ATOM 21281 C C . ALA A 1 75 ? 15.144 -10.139 -7.699 1.00 0.000 174 ALA A C 19
ATOM 21282 O O . ALA A 1 75 ? 16.107 -9.789 -8.381 1.00 0.000 174 ALA A O 19
ATOM 21289 N N . SER A 1 76 ? 14.798 -11.412 -7.534 1.00 0.000 175 SER A N 19
ATOM 21290 C CA . SER A 1 76 ? 15.550 -12.495 -8.156 1.00 0.000 175 SER A CA 19
ATOM 21291 C C . SER A 1 76 ? 17.017 -12.449 -7.738 1.00 0.000 175 SER A C 19
ATOM 21292 O O . SER A 1 76 ? 17.912 -12.662 -8.554 1.00 0.000 175 SER A O 19
ATOM 21300 N N . MET A 1 1 ? 1.042 -0.305 -0.284 1.00 0.000 100 MET A N 20
ATOM 21301 C CA . MET A 1 1 ? 1.950 0.051 -1.367 1.00 0.000 100 MET A CA 20
ATOM 21302 C C . MET A 1 1 ? 3.099 -0.948 -1.463 1.00 0.000 100 MET A C 20
ATOM 21303 O O . MET A 1 1 ? 4.007 -0.946 -0.631 1.00 0.000 100 MET A O 20
ATOM 21317 N N . LEU A 1 2 ? 3.054 -1.799 -2.482 1.00 0.000 101 LEU A N 20
ATOM 21318 C CA . LEU A 1 2 ? 4.092 -2.803 -2.686 1.00 0.000 101 LEU A CA 20
ATOM 21319 C C . LEU A 1 2 ? 5.253 -2.231 -3.493 1.00 0.000 101 LEU A C 20
ATOM 21320 O O . LEU A 1 2 ? 5.052 -1.434 -4.410 1.00 0.000 101 LEU A O 20
ATOM 21336 N N . LEU A 1 3 ? 6.467 -2.643 -3.147 1.00 0.000 102 LEU A N 20
ATOM 21337 C CA . LEU A 1 3 ? 7.662 -2.173 -3.840 1.00 0.000 102 LEU A CA 20
ATOM 21338 C C . LEU A 1 3 ? 8.222 -3.257 -4.755 1.00 0.000 102 LEU A C 20
ATOM 21339 O O . LEU A 1 3 ? 8.308 -4.424 -4.372 1.00 0.000 102 LEU A O 20
ATOM 21355 N N . CYS A 1 4 ? 8.604 -2.863 -5.966 1.00 0.000 103 CYS A N 20
ATOM 21356 C CA . CYS A 1 4 ? 9.158 -3.800 -6.936 1.00 0.000 103 CYS A CA 20
ATOM 21357 C C . CYS A 1 4 ? 10.209 -3.120 -7.809 1.00 0.000 103 CYS A C 20
ATOM 21358 O O . CYS A 1 4 ? 10.137 -1.917 -8.062 1.00 0.000 103 CYS A O 20
ATOM 21365 N N . TYR A 1 5 ? 11.182 -3.899 -8.267 1.00 0.000 104 TYR A N 20
ATOM 21366 C CA . TYR A 1 5 ? 12.249 -3.373 -9.111 1.00 0.000 104 TYR A CA 20
ATOM 21367 C C . TYR A 1 5 ? 11.693 -2.862 -10.437 1.00 0.000 104 TYR A C 20
ATOM 21368 O O . TYR A 1 5 ? 10.759 -3.438 -10.994 1.00 0.000 104 TYR A O 20
ATOM 21386 N N . SER A 1 6 ? 12.276 -1.777 -10.936 1.00 0.000 105 SER A N 20
ATOM 21387 C CA . SER A 1 6 ? 11.839 -1.185 -12.195 1.00 0.000 105 SER A CA 20
ATOM 21388 C C . SER A 1 6 ? 12.834 -1.485 -13.311 1.00 0.000 105 SER A C 20
ATOM 21389 O O . SER A 1 6 ? 13.912 -0.892 -13.375 1.00 0.000 105 SER A O 20
ATOM 21397 N N . CYS A 1 7 ? 12.466 -2.410 -14.191 1.00 0.000 106 CYS A N 20
ATOM 21398 C CA . CYS A 1 7 ? 13.325 -2.792 -15.305 1.00 0.000 106 CYS A CA 20
ATOM 21399 C C . CYS A 1 7 ? 12.499 -3.072 -16.558 1.00 0.000 106 CYS A C 20
ATOM 21400 O O . CYS A 1 7 ? 11.340 -3.478 -16.473 1.00 0.000 106 CYS A O 20
ATOM 21407 N N . LYS A 1 8 ? 13.104 -2.853 -17.720 1.00 0.000 107 LYS A N 20
ATOM 21408 C CA . LYS A 1 8 ? 12.427 -3.083 -18.991 1.00 0.000 107 LYS A CA 20
ATOM 21409 C C . LYS A 1 8 ? 13.428 -3.453 -20.081 1.00 0.000 107 LYS A C 20
ATOM 21410 O O . LYS A 1 8 ? 14.341 -2.686 -20.386 1.00 0.000 107 LYS A O 20
ATOM 21429 N N . ALA A 1 9 ? 13.249 -4.633 -20.666 1.00 0.000 108 ALA A N 20
ATOM 21430 C CA . ALA A 1 9 ? 14.134 -5.103 -21.725 1.00 0.000 108 ALA A CA 20
ATOM 21431 C C . ALA A 1 9 ? 15.597 -4.967 -21.317 1.00 0.000 108 ALA A C 20
ATOM 21432 O O . ALA A 1 9 ? 16.351 -4.206 -21.923 1.00 0.000 108 ALA A O 20
ATOM 21439 N N . GLN A 1 10 ? 15.991 -5.710 -20.288 1.00 0.000 109 GLN A N 20
ATOM 21440 C CA . GLN A 1 10 ? 17.365 -5.670 -19.799 1.00 0.000 109 GLN A CA 20
ATOM 21441 C C . GLN A 1 10 ? 17.875 -7.075 -19.496 1.00 0.000 109 GLN A C 20
ATOM 21442 O O . GLN A 1 10 ? 17.130 -7.926 -19.011 1.00 0.000 109 GLN A O 20
ATOM 21456 N N . VAL A 1 11 ? 19.151 -7.311 -19.785 1.00 0.000 110 VAL A N 20
ATOM 21457 C CA . VAL A 1 11 ? 19.762 -8.612 -19.543 1.00 0.000 110 VAL A CA 20
ATOM 21458 C C . VAL A 1 11 ? 20.772 -8.542 -18.403 1.00 0.000 110 VAL A C 20
ATOM 21459 O O . VAL A 1 11 ? 20.941 -9.500 -17.649 1.00 0.000 110 VAL A O 20
ATOM 21472 N N . SER A 1 12 ? 21.441 -7.400 -18.282 1.00 0.000 111 SER A N 20
ATOM 21473 C CA . SER A 1 12 ? 22.437 -7.204 -17.235 1.00 0.000 111 SER A CA 20
ATOM 21474 C C . SER A 1 12 ? 21.767 -6.934 -15.892 1.00 0.000 111 SER A C 20
ATOM 21475 O O . SER A 1 12 ? 21.077 -5.930 -15.720 1.00 0.000 111 SER A O 20
ATOM 21483 N N . ASN A 1 13 ? 21.976 -7.839 -14.941 1.00 0.000 112 ASN A N 20
ATOM 21484 C CA . ASN A 1 13 ? 21.393 -7.700 -13.612 1.00 0.000 112 ASN A CA 20
ATOM 21485 C C . ASN A 1 13 ? 21.690 -6.322 -13.028 1.00 0.000 112 ASN A C 20
ATOM 21486 O O . ASN A 1 13 ? 20.854 -5.735 -12.343 1.00 0.000 112 ASN A O 20
ATOM 21497 N N . GLU A 1 14 ? 22.886 -5.813 -13.307 1.00 0.000 113 GLU A N 20
ATOM 21498 C CA . GLU A 1 14 ? 23.293 -4.504 -12.810 1.00 0.000 113 GLU A CA 20
ATOM 21499 C C . GLU A 1 14 ? 22.322 -3.421 -13.271 1.00 0.000 113 GLU A C 20
ATOM 21500 O O . GLU A 1 14 ? 22.068 -2.453 -12.553 1.00 0.000 113 GLU A O 20
ATOM 21512 N N . ASP A 1 15 ? 21.784 -3.590 -14.474 1.00 0.000 114 ASP A N 20
ATOM 21513 C CA . ASP A 1 15 ? 20.840 -2.628 -15.032 1.00 0.000 114 ASP A CA 20
ATOM 21514 C C . ASP A 1 15 ? 19.478 -2.748 -14.356 1.00 0.000 114 ASP A C 20
ATOM 21515 O O . ASP A 1 15 ? 18.757 -1.760 -14.210 1.00 0.000 114 ASP A O 20
ATOM 21524 N N . CYS A 1 16 ? 19.131 -3.963 -13.946 1.00 0.000 115 CYS A N 20
ATOM 21525 C CA . CYS A 1 16 ? 17.855 -4.213 -13.287 1.00 0.000 115 CYS A CA 20
ATOM 21526 C C . CYS A 1 16 ? 17.982 -4.046 -11.775 1.00 0.000 115 CYS A C 20
ATOM 21527 O O . CYS A 1 16 ? 17.507 -4.881 -11.005 1.00 0.000 115 CYS A O 20
ATOM 21534 N N . LEU A 1 17 ? 18.624 -2.960 -11.358 1.00 0.000 116 LEU A N 20
ATOM 21535 C CA . LEU A 1 17 ? 18.813 -2.682 -9.939 1.00 0.000 116 LEU A CA 20
ATOM 21536 C C . LEU A 1 17 ? 17.945 -1.509 -9.493 1.00 0.000 116 LEU A C 20
ATOM 21537 O O . LEU A 1 17 ? 18.025 -1.066 -8.348 1.00 0.000 116 LEU A O 20
ATOM 21553 N N . GLN A 1 18 ? 17.115 -1.015 -10.406 1.00 0.000 117 GLN A N 20
ATOM 21554 C CA . GLN A 1 18 ? 16.230 0.105 -10.106 1.00 0.000 117 GLN A CA 20
ATOM 21555 C C . GLN A 1 18 ? 15.060 -0.343 -9.237 1.00 0.000 117 GLN A C 20
ATOM 21556 O O . GLN A 1 18 ? 14.502 -1.422 -9.437 1.00 0.000 117 GLN A O 20
ATOM 21570 N N . VAL A 1 19 ? 14.694 0.493 -8.270 1.00 0.000 118 VAL A N 20
ATOM 21571 C CA . VAL A 1 19 ? 13.589 0.183 -7.370 1.00 0.000 118 VAL A CA 20
ATOM 21572 C C . VAL A 1 19 ? 12.526 1.275 -7.409 1.00 0.000 118 VAL A C 20
ATOM 21573 O O . VAL A 1 19 ? 12.835 2.460 -7.291 1.00 0.000 118 VAL A O 20
ATOM 21586 N N . GLU A 1 20 ? 11.272 0.866 -7.574 1.00 0.000 119 GLU A N 20
ATOM 21587 C CA . GLU A 1 20 ? 10.162 1.811 -7.629 1.00 0.000 119 GLU A CA 20
ATOM 21588 C C . GLU A 1 20 ? 8.925 1.237 -6.945 1.00 0.000 119 GLU A C 20
ATOM 21589 O O . GLU A 1 20 ? 8.676 0.033 -6.997 1.00 0.000 119 GLU A O 20
ATOM 21601 N N . ASN A 1 21 ? 8.153 2.108 -6.303 1.00 0.000 120 ASN A N 20
ATOM 21602 C CA . ASN A 1 21 ? 6.942 1.688 -5.607 1.00 0.000 120 ASN A CA 20
ATOM 21603 C C . ASN A 1 21 ? 5.778 1.538 -6.583 1.00 0.000 120 ASN A C 20
ATOM 21604 O O . ASN A 1 21 ? 5.657 2.299 -7.544 1.00 0.000 120 ASN A O 20
ATOM 21615 N N . CYS A 1 22 ? 4.925 0.552 -6.329 1.00 0.000 121 CYS A N 20
ATOM 21616 C CA . CYS A 1 22 ? 3.771 0.300 -7.184 1.00 0.000 121 CYS A CA 20
ATOM 21617 C C . CYS A 1 22 ? 2.745 1.423 -7.057 1.00 0.000 121 CYS A C 20
ATOM 21618 O O . CYS A 1 22 ? 2.947 2.383 -6.313 1.00 0.000 121 CYS A O 20
ATOM 21625 N N . THR A 1 23 ? 1.642 1.296 -7.789 1.00 0.000 122 THR A N 20
ATOM 21626 C CA . THR A 1 23 ? 0.585 2.298 -7.760 1.00 0.000 122 THR A CA 20
ATOM 21627 C C . THR A 1 23 ? -0.239 2.191 -6.482 1.00 0.000 122 THR A C 20
ATOM 21628 O O . THR A 1 23 ? -0.147 3.044 -5.600 1.00 0.000 122 THR A O 20
ATOM 21639 N N . GLN A 1 24 ? -1.044 1.137 -6.390 1.00 0.000 123 GLN A N 20
ATOM 21640 C CA . GLN A 1 24 ? -1.885 0.919 -5.219 1.00 0.000 123 GLN A CA 20
ATOM 21641 C C . GLN A 1 24 ? -1.391 -0.274 -4.408 1.00 0.000 123 GLN A C 20
ATOM 21642 O O . GLN A 1 24 ? -0.556 -1.051 -4.874 1.00 0.000 123 GLN A O 20
ATOM 21656 N N . LEU A 1 25 ? -1.910 -0.414 -3.194 1.00 0.000 124 LEU A N 20
ATOM 21657 C CA . LEU A 1 25 ? -1.521 -1.513 -2.317 1.00 0.000 124 LEU A CA 20
ATOM 21658 C C . LEU A 1 25 ? -2.224 -2.805 -2.719 1.00 0.000 124 LEU A C 20
ATOM 21659 O O . LEU A 1 25 ? -3.323 -2.780 -3.272 1.00 0.000 124 LEU A O 20
ATOM 21675 N N . GLY A 1 26 ? -1.582 -3.935 -2.436 1.00 0.000 125 GLY A N 20
ATOM 21676 C CA . GLY A 1 26 ? -2.162 -5.222 -2.774 1.00 0.000 125 GLY A CA 20
ATOM 21677 C C . GLY A 1 26 ? -1.687 -5.736 -4.118 1.00 0.000 125 GLY A C 20
ATOM 21678 O O . GLY A 1 26 ? -1.553 -6.944 -4.315 1.00 0.000 125 GLY A O 20
ATOM 21682 N N . GLU A 1 27 ? -1.434 -4.818 -5.046 1.00 0.000 126 GLU A N 20
ATOM 21683 C CA . GLU A 1 27 ? -0.975 -5.187 -6.379 1.00 0.000 126 GLU A CA 20
ATOM 21684 C C . GLU A 1 27 ? 0.286 -6.043 -6.303 1.00 0.000 126 GLU A C 20
ATOM 21685 O O . GLU A 1 27 ? 1.245 -5.693 -5.616 1.00 0.000 126 GLU A O 20
ATOM 21697 N N . GLN A 1 28 ? 0.276 -7.167 -7.013 1.00 0.000 127 GLN A N 20
ATOM 21698 C CA . GLN A 1 28 ? 1.418 -8.074 -7.024 1.00 0.000 127 GLN A CA 20
ATOM 21699 C C . GLN A 1 28 ? 2.331 -7.784 -8.210 1.00 0.000 127 GLN A C 20
ATOM 21700 O O . GLN A 1 28 ? 1.979 -7.015 -9.106 1.00 0.000 127 GLN A O 20
ATOM 21714 N N . CYS A 1 29 ? 3.507 -8.403 -8.211 1.00 0.000 128 CYS A N 20
ATOM 21715 C CA . CYS A 1 29 ? 4.473 -8.211 -9.286 1.00 0.000 128 CYS A CA 20
ATOM 21716 C C . CYS A 1 29 ? 4.864 -9.547 -9.910 1.00 0.000 128 CYS A C 20
ATOM 21717 O O . CYS A 1 29 ? 4.638 -10.607 -9.326 1.00 0.000 128 CYS A O 20
ATOM 21724 N N . TRP A 1 30 ? 5.453 -9.488 -11.099 1.00 0.000 129 TRP A N 20
ATOM 21725 C CA . TRP A 1 30 ? 5.877 -10.693 -11.802 1.00 0.000 129 TRP A CA 20
ATOM 21726 C C . TRP A 1 30 ? 7.177 -10.452 -12.561 1.00 0.000 129 TRP A C 20
ATOM 21727 O O . TRP A 1 30 ? 7.534 -9.311 -12.856 1.00 0.000 129 TRP A O 20
ATOM 21748 N N . THR A 1 31 ? 7.884 -11.534 -12.875 1.00 0.000 130 THR A N 20
ATOM 21749 C CA . THR A 1 31 ? 9.145 -11.439 -13.598 1.00 0.000 130 THR A CA 20
ATOM 21750 C C . THR A 1 31 ? 9.117 -12.286 -14.865 1.00 0.000 130 THR A C 20
ATOM 21751 O O . THR A 1 31 ? 8.764 -13.464 -14.828 1.00 0.000 130 THR A O 20
ATOM 21762 N N . ALA A 1 32 ? 9.493 -11.679 -15.986 1.00 0.000 131 ALA A N 20
ATOM 21763 C CA . ALA A 1 32 ? 9.514 -12.379 -17.264 1.00 0.000 131 ALA A CA 20
ATOM 21764 C C . ALA A 1 32 ? 10.941 -12.710 -17.686 1.00 0.000 131 ALA A C 20
ATOM 21765 O O . ALA A 1 32 ? 11.852 -11.899 -17.517 1.00 0.000 131 ALA A O 20
ATOM 21772 N N . ARG A 1 33 ? 11.129 -13.905 -18.235 1.00 0.000 132 ARG A N 20
ATOM 21773 C CA . ARG A 1 33 ? 12.447 -14.344 -18.679 1.00 0.000 132 ARG A CA 20
ATOM 21774 C C . ARG A 1 33 ? 12.405 -14.806 -20.133 1.00 0.000 132 ARG A C 20
ATOM 21775 O O . ARG A 1 33 ? 11.983 -15.925 -20.427 1.00 0.000 132 ARG A O 20
ATOM 21796 N N . ILE A 1 34 ? 12.844 -13.937 -21.037 1.00 0.000 133 ILE A N 20
ATOM 21797 C CA . ILE A 1 34 ? 12.857 -14.257 -22.460 1.00 0.000 133 ILE A CA 20
ATOM 21798 C C . ILE A 1 34 ? 14.223 -14.775 -22.894 1.00 0.000 133 ILE A C 20
ATOM 21799 O O . ILE A 1 34 ? 15.235 -14.090 -22.742 1.00 0.000 133 ILE A O 20
ATOM 21815 N N . ARG A 1 35 ? 14.245 -15.987 -23.438 1.00 0.000 134 ARG A N 20
ATOM 21816 C CA . ARG A 1 35 ? 15.487 -16.597 -23.896 1.00 0.000 134 ARG A CA 20
ATOM 21817 C C . ARG A 1 35 ? 15.650 -16.432 -25.404 1.00 0.000 134 ARG A C 20
ATOM 21818 O O . ARG A 1 35 ? 14.806 -16.875 -26.182 1.00 0.000 134 ARG A O 20
ATOM 21839 N N . ALA A 1 36 ? 16.741 -15.791 -25.809 1.00 0.000 135 ALA A N 20
ATOM 21840 C CA . ALA A 1 36 ? 17.016 -15.568 -27.223 1.00 0.000 135 ALA A CA 20
ATOM 21841 C C . ALA A 1 36 ? 17.484 -16.852 -27.900 1.00 0.000 135 ALA A C 20
ATOM 21842 O O . ALA A 1 36 ? 17.882 -17.808 -27.234 1.00 0.000 135 ALA A O 20
ATOM 21849 N N . VAL A 1 37 ? 17.433 -16.868 -29.228 1.00 0.000 136 VAL A N 20
ATOM 21850 C CA . VAL A 1 37 ? 17.852 -18.035 -29.996 1.00 0.000 136 VAL A CA 20
ATOM 21851 C C . VAL A 1 37 ? 19.242 -18.498 -29.576 1.00 0.000 136 VAL A C 20
ATOM 21852 O O . VAL A 1 37 ? 19.544 -19.691 -29.598 1.00 0.000 136 VAL A O 20
ATOM 21865 N N . GLY A 1 38 ? 20.087 -17.545 -29.193 1.00 0.000 137 GLY A N 20
ATOM 21866 C CA . GLY A 1 38 ? 21.437 -17.876 -28.773 1.00 0.000 137 GLY A CA 20
ATOM 21867 C C . GLY A 1 38 ? 21.562 -17.995 -27.267 1.00 0.000 137 GLY A C 20
ATOM 21868 O O . GLY A 1 38 ? 21.073 -18.955 -26.670 1.00 0.000 137 GLY A O 20
ATOM 21872 N N . LEU A 1 39 ? 22.221 -17.020 -26.651 1.00 0.000 138 LEU A N 20
ATOM 21873 C CA . LEU A 1 39 ? 22.411 -17.021 -25.204 1.00 0.000 138 LEU A CA 20
ATOM 21874 C C . LEU A 1 39 ? 21.750 -15.802 -24.568 1.00 0.000 138 LEU A C 20
ATOM 21875 O O . LEU A 1 39 ? 21.313 -15.850 -23.417 1.00 0.000 138 LEU A O 20
ATOM 21891 N N . LEU A 1 40 ? 21.678 -14.712 -25.324 1.00 0.000 139 LEU A N 20
ATOM 21892 C CA . LEU A 1 40 ? 21.067 -13.481 -24.835 1.00 0.000 139 LEU A CA 20
ATOM 21893 C C . LEU A 1 40 ? 19.733 -13.768 -24.154 1.00 0.000 139 LEU A C 20
ATOM 21894 O O . LEU A 1 40 ? 18.973 -14.632 -24.591 1.00 0.000 139 LEU A O 20
ATOM 21910 N N . THR A 1 41 ? 19.453 -13.035 -23.080 1.00 0.000 140 THR A N 20
ATOM 21911 C CA . THR A 1 41 ? 18.210 -13.210 -22.339 1.00 0.000 140 THR A CA 20
ATOM 21912 C C . THR A 1 41 ? 17.763 -11.900 -21.699 1.00 0.000 140 THR A C 20
ATOM 21913 O O . THR A 1 41 ? 18.469 -11.333 -20.865 1.00 0.000 140 THR A O 20
ATOM 21924 N N . VAL A 1 42 ? 16.586 -11.425 -22.094 1.00 0.000 141 VAL A N 20
ATOM 21925 C CA . VAL A 1 42 ? 16.044 -10.183 -21.556 1.00 0.000 141 VAL A CA 20
ATOM 21926 C C . VAL A 1 42 ? 15.184 -10.446 -20.325 1.00 0.000 141 VAL A C 20
ATOM 21927 O O . VAL A 1 42 ? 14.801 -11.584 -20.055 1.00 0.000 141 VAL A O 20
ATOM 21940 N N . ILE A 1 43 ? 14.884 -9.385 -19.583 1.00 0.000 142 ILE A N 20
ATOM 21941 C CA . ILE A 1 43 ? 14.067 -9.501 -18.381 1.00 0.000 142 ILE A CA 20
ATOM 21942 C C . ILE A 1 43 ? 13.098 -8.330 -18.260 1.00 0.000 142 ILE A C 20
ATOM 21943 O O . ILE A 1 43 ? 13.455 -7.184 -18.532 1.00 0.000 142 ILE A O 20
ATOM 21959 N N . SER A 1 44 ? 11.869 -8.626 -17.849 1.00 0.000 143 SER A N 20
ATOM 21960 C CA . SER A 1 44 ? 10.846 -7.598 -17.693 1.00 0.000 143 SER A CA 20
ATOM 21961 C C . SER A 1 44 ? 10.031 -7.831 -16.425 1.00 0.000 143 SER A C 20
ATOM 21962 O O . SER A 1 44 ? 9.805 -8.971 -16.018 1.00 0.000 143 SER A O 20
ATOM 21970 N N . LYS A 1 45 ? 9.593 -6.742 -15.803 1.00 0.000 144 LYS A N 20
ATOM 21971 C CA . LYS A 1 45 ? 8.801 -6.824 -14.581 1.00 0.000 144 LYS A CA 20
ATOM 21972 C C . LYS A 1 45 ? 7.431 -6.183 -14.776 1.00 0.000 144 LYS A C 20
ATOM 21973 O O . LYS A 1 45 ? 7.177 -5.534 -15.790 1.00 0.000 144 LYS A O 20
ATOM 21992 N N . GLY A 1 46 ? 6.550 -6.369 -13.797 1.00 0.000 145 GLY A N 20
ATOM 21993 C CA . GLY A 1 46 ? 5.217 -5.802 -13.881 1.00 0.000 145 GLY A CA 20
ATOM 21994 C C . GLY A 1 46 ? 4.550 -5.688 -12.525 1.00 0.000 145 GLY A C 20
ATOM 21995 O O . GLY A 1 46 ? 4.997 -6.295 -11.551 1.00 0.000 145 GLY A O 20
ATOM 21999 N N . CYS A 1 47 ? 3.476 -4.907 -12.459 1.00 0.000 146 CYS A N 20
ATOM 22000 C CA . CYS A 1 47 ? 2.746 -4.713 -11.212 1.00 0.000 146 CYS A CA 20
ATOM 22001 C C . CYS A 1 47 ? 1.246 -4.608 -11.471 1.00 0.000 146 CYS A C 20
ATOM 22002 O O . CYS A 1 47 ? 0.774 -3.637 -12.063 1.00 0.000 146 CYS A O 20
ATOM 22009 N N . SER A 1 48 ? 0.502 -5.614 -11.023 1.00 0.000 147 SER A N 20
ATOM 22010 C CA . SER A 1 48 ? -0.944 -5.637 -11.209 1.00 0.000 147 SER A CA 20
ATOM 22011 C C . SER A 1 48 ? -1.625 -6.399 -10.076 1.00 0.000 147 SER A C 20
ATOM 22012 O O . SER A 1 48 ? -1.017 -7.257 -9.436 1.00 0.000 147 SER A O 20
ATOM 22020 N N . LEU A 1 49 ? -2.892 -6.080 -9.835 1.00 0.000 148 LEU A N 20
ATOM 22021 C CA . LEU A 1 49 ? -3.658 -6.734 -8.780 1.00 0.000 148 LEU A CA 20
ATOM 22022 C C . LEU A 1 49 ? -4.193 -8.083 -9.251 1.00 0.000 148 LEU A C 20
ATOM 22023 O O . LEU A 1 49 ? -4.278 -9.033 -8.475 1.00 0.000 148 LEU A O 20
ATOM 22039 N N . ASN A 1 50 ? -4.549 -8.159 -10.529 1.00 0.000 149 ASN A N 20
ATOM 22040 C CA . ASN A 1 50 ? -5.074 -9.392 -11.105 1.00 0.000 149 ASN A CA 20
ATOM 22041 C C . ASN A 1 50 ? -3.952 -10.229 -11.711 1.00 0.000 149 ASN A C 20
ATOM 22042 O O . ASN A 1 50 ? -4.076 -10.740 -12.825 1.00 0.000 149 ASN A O 20
ATOM 22053 N N . CYS A 1 51 ? -2.857 -10.366 -10.971 1.00 0.000 150 CYS A N 20
ATOM 22054 C CA . CYS A 1 51 ? -1.712 -11.141 -11.434 1.00 0.000 150 CYS A CA 20
ATOM 22055 C C . CYS A 1 51 ? -1.789 -12.580 -10.930 1.00 0.000 150 CYS A C 20
ATOM 22056 O O . CYS A 1 51 ? -1.470 -12.862 -9.775 1.00 0.000 150 CYS A O 20
ATOM 22063 N N . VAL A 1 52 ? -2.214 -13.486 -11.805 1.00 0.000 151 VAL A N 20
ATOM 22064 C CA . VAL A 1 52 ? -2.332 -14.895 -11.450 1.00 0.000 151 VAL A CA 20
ATOM 22065 C C . VAL A 1 52 ? -1.019 -15.433 -10.893 1.00 0.000 151 VAL A C 20
ATOM 22066 O O . VAL A 1 52 ? 0.048 -15.206 -11.463 1.00 0.000 151 VAL A O 20
ATOM 22079 N N . ASP A 1 53 ? -1.105 -16.149 -9.777 1.00 0.000 152 ASP A N 20
ATOM 22080 C CA . ASP A 1 53 ? 0.077 -16.722 -9.144 1.00 0.000 152 ASP A CA 20
ATOM 22081 C C . ASP A 1 53 ? 0.898 -17.522 -10.149 1.00 0.000 152 ASP A C 20
ATOM 22082 O O . ASP A 1 53 ? 2.117 -17.370 -10.232 1.00 0.000 152 ASP A O 20
ATOM 22091 N N . ASP A 1 54 ? 0.223 -18.376 -10.911 1.00 0.000 153 ASP A N 20
ATOM 22092 C CA . ASP A 1 54 ? 0.890 -19.201 -11.911 1.00 0.000 153 ASP A CA 20
ATOM 22093 C C . ASP A 1 54 ? 0.326 -18.931 -13.303 1.00 0.000 153 ASP A C 20
ATOM 22094 O O . ASP A 1 54 ? -0.889 -18.860 -13.488 1.00 0.000 153 ASP A O 20
ATOM 22103 N N . SER A 1 55 ? 1.216 -18.780 -14.278 1.00 0.000 154 SER A N 20
ATOM 22104 C CA . SER A 1 55 ? 0.808 -18.512 -15.652 1.00 0.000 154 SER A CA 20
ATOM 22105 C C . SER A 1 55 ? -0.092 -19.626 -16.177 1.00 0.000 154 SER A C 20
ATOM 22106 O O . SER A 1 55 ? 0.388 -20.673 -16.611 1.00 0.000 154 SER A O 20
ATOM 22114 N N . GLN A 1 56 ? -1.400 -19.392 -16.135 1.00 0.000 155 GLN A N 20
ATOM 22115 C CA . GLN A 1 56 ? -2.368 -20.375 -16.606 1.00 0.000 155 GLN A CA 20
ATOM 22116 C C . GLN A 1 56 ? -3.259 -19.785 -17.694 1.00 0.000 155 GLN A C 20
ATOM 22117 O O . GLN A 1 56 ? -4.467 -20.019 -17.715 1.00 0.000 155 GLN A O 20
ATOM 22131 N N . ASP A 1 57 ? -2.655 -19.017 -18.594 1.00 0.000 156 ASP A N 20
ATOM 22132 C CA . ASP A 1 57 ? -3.394 -18.393 -19.685 1.00 0.000 156 ASP A CA 20
ATOM 22133 C C . ASP A 1 57 ? -2.606 -18.470 -20.989 1.00 0.000 156 ASP A C 20
ATOM 22134 O O . ASP A 1 57 ? -1.542 -19.087 -21.048 1.00 0.000 156 ASP A O 20
ATOM 22143 N N . TYR A 1 58 ? -3.136 -17.843 -22.033 1.00 0.000 157 TYR A N 20
ATOM 22144 C CA . TYR A 1 58 ? -2.485 -17.844 -23.337 1.00 0.000 157 TYR A CA 20
ATOM 22145 C C . TYR A 1 58 ? -1.670 -16.570 -23.541 1.00 0.000 157 TYR A C 20
ATOM 22146 O O . TYR A 1 58 ? -1.972 -15.759 -24.417 1.00 0.000 157 TYR A O 20
ATOM 22164 N N . TYR A 1 59 ? -0.636 -16.401 -22.725 1.00 0.000 158 TYR A N 20
ATOM 22165 C CA . TYR A 1 59 ? 0.223 -15.225 -22.812 1.00 0.000 158 TYR A CA 20
ATOM 22166 C C . TYR A 1 59 ? 1.680 -15.594 -22.554 1.00 0.000 158 TYR A C 20
ATOM 22167 O O . TYR A 1 59 ? 2.443 -14.805 -21.996 1.00 0.000 158 TYR A O 20
ATOM 22185 N N . VAL A 1 60 ? 2.060 -16.800 -22.964 1.00 0.000 159 VAL A N 20
ATOM 22186 C CA . VAL A 1 60 ? 3.426 -17.276 -22.779 1.00 0.000 159 VAL A CA 20
ATOM 22187 C C . VAL A 1 60 ? 4.168 -17.347 -24.109 1.00 0.000 159 VAL A C 20
ATOM 22188 O O . VAL A 1 60 ? 4.245 -18.405 -24.733 1.00 0.000 159 VAL A O 20
ATOM 22201 N N . GLY A 1 61 ? 4.713 -16.213 -24.538 1.00 0.000 160 GLY A N 20
ATOM 22202 C CA . GLY A 1 61 ? 5.442 -16.168 -25.792 1.00 0.000 160 GLY A CA 20
ATOM 22203 C C . GLY A 1 61 ? 6.941 -16.077 -25.588 1.00 0.000 160 GLY A C 20
ATOM 22204 O O . GLY A 1 61 ? 7.490 -14.985 -25.436 1.00 0.000 160 GLY A O 20
ATOM 22208 N N . LYS A 1 62 ? 7.607 -17.227 -25.583 1.00 0.000 161 LYS A N 20
ATOM 22209 C CA . LYS A 1 62 ? 9.052 -17.274 -25.395 1.00 0.000 161 LYS A CA 20
ATOM 22210 C C . LYS A 1 62 ? 9.467 -16.480 -24.160 1.00 0.000 161 LYS A C 20
ATOM 22211 O O . LYS A 1 62 ? 10.560 -15.916 -24.109 1.00 0.000 161 LYS A O 20
ATOM 22230 N N . LYS A 1 63 ? 8.588 -16.442 -23.164 1.00 0.000 162 LYS A N 20
ATOM 22231 C CA . LYS A 1 63 ? 8.863 -15.721 -21.927 1.00 0.000 162 LYS A CA 20
ATOM 22232 C C . LYS A 1 63 ? 8.095 -16.332 -20.759 1.00 0.000 162 LYS A C 20
ATOM 22233 O O . LYS A 1 63 ? 6.894 -16.578 -20.855 1.00 0.000 162 LYS A O 20
ATOM 22252 N N . ASN A 1 64 ? 8.798 -16.572 -19.657 1.00 0.000 163 ASN A N 20
ATOM 22253 C CA . ASN A 1 64 ? 8.181 -17.153 -18.470 1.00 0.000 163 ASN A CA 20
ATOM 22254 C C . ASN A 1 64 ? 7.873 -16.076 -17.434 1.00 0.000 163 ASN A C 20
ATOM 22255 O O . ASN A 1 64 ? 8.780 -15.513 -16.820 1.00 0.000 163 ASN A O 20
ATOM 22266 N N . ILE A 1 65 ? 6.588 -15.796 -17.245 1.00 0.000 164 ILE A N 20
ATOM 22267 C CA . ILE A 1 65 ? 6.160 -14.788 -16.283 1.00 0.000 164 ILE A CA 20
ATOM 22268 C C . ILE A 1 65 ? 5.751 -15.428 -14.961 1.00 0.000 164 ILE A C 20
ATOM 22269 O O . ILE A 1 65 ? 4.753 -16.147 -14.889 1.00 0.000 164 ILE A O 20
ATOM 22285 N N . THR A 1 66 ? 6.526 -15.161 -13.915 1.00 0.000 165 THR A N 20
ATOM 22286 C CA . THR A 1 66 ? 6.245 -15.711 -12.595 1.00 0.000 165 THR A CA 20
ATOM 22287 C C . THR A 1 66 ? 5.776 -14.623 -11.635 1.00 0.000 165 THR A C 20
ATOM 22288 O O . THR A 1 66 ? 6.502 -13.666 -11.363 1.00 0.000 165 THR A O 20
ATOM 22299 N N . CYS A 1 67 ? 4.559 -14.775 -11.125 1.00 0.000 166 CYS A N 20
ATOM 22300 C CA . CYS A 1 67 ? 3.992 -13.805 -10.195 1.00 0.000 166 CYS A CA 20
ATOM 22301 C C . CYS A 1 67 ? 4.548 -14.012 -8.789 1.00 0.000 166 CYS A C 20
ATOM 22302 O O . CYS A 1 67 ? 5.189 -15.024 -8.505 1.00 0.000 166 CYS A O 20
ATOM 22309 N N . CYS A 1 68 ? 4.298 -13.045 -7.912 1.00 0.000 167 CYS A N 20
ATOM 22310 C CA . CYS A 1 68 ? 4.772 -13.119 -6.535 1.00 0.000 167 CYS A CA 20
ATOM 22311 C C . CYS A 1 68 ? 4.121 -12.038 -5.677 1.00 0.000 167 CYS A C 20
ATOM 22312 O O . CYS A 1 68 ? 3.915 -10.912 -6.129 1.00 0.000 167 CYS A O 20
ATOM 22319 N N . ASP A 1 69 ? 3.800 -12.390 -4.437 1.00 0.000 168 ASP A N 20
ATOM 22320 C CA . ASP A 1 69 ? 3.174 -11.450 -3.514 1.00 0.000 168 ASP A CA 20
ATOM 22321 C C . ASP A 1 69 ? 4.142 -11.050 -2.405 1.00 0.000 168 ASP A C 20
ATOM 22322 O O . ASP A 1 69 ? 3.800 -11.087 -1.223 1.00 0.000 168 ASP A O 20
ATOM 22331 N N . THR A 1 70 ? 5.355 -10.668 -2.795 1.00 0.000 169 THR A N 20
ATOM 22332 C CA . THR A 1 70 ? 6.374 -10.263 -1.835 1.00 0.000 169 THR A CA 20
ATOM 22333 C C . THR A 1 70 ? 7.112 -9.017 -2.310 1.00 0.000 169 THR A C 20
ATOM 22334 O O . THR A 1 70 ? 7.236 -8.777 -3.511 1.00 0.000 169 THR A O 20
ATOM 22345 N N . ASP A 1 71 ? 7.601 -8.227 -1.361 1.00 0.000 170 ASP A N 20
ATOM 22346 C CA . ASP A 1 71 ? 8.330 -7.005 -1.683 1.00 0.000 170 ASP A CA 20
ATOM 22347 C C . ASP A 1 71 ? 9.597 -7.320 -2.472 1.00 0.000 170 ASP A C 20
ATOM 22348 O O . ASP A 1 71 ? 10.331 -8.252 -2.141 1.00 0.000 170 ASP A O 20
ATOM 22357 N N . LEU A 1 72 ? 9.846 -6.538 -3.516 1.00 0.000 171 LEU A N 20
ATOM 22358 C CA . LEU A 1 72 ? 11.024 -6.734 -4.354 1.00 0.000 171 LEU A CA 20
ATOM 22359 C C . LEU A 1 72 ? 11.186 -8.202 -4.733 1.00 0.000 171 LEU A C 20
ATOM 22360 O O . LEU A 1 72 ? 12.304 -8.699 -4.875 1.00 0.000 171 LEU A O 20
ATOM 22376 N N . CYS A 1 73 ? 10.062 -8.893 -4.897 1.00 0.000 172 CYS A N 20
ATOM 22377 C CA . CYS A 1 73 ? 10.077 -10.304 -5.261 1.00 0.000 172 CYS A CA 20
ATOM 22378 C C . CYS A 1 73 ? 10.752 -10.509 -6.614 1.00 0.000 172 CYS A C 20
ATOM 22379 O O . CYS A 1 73 ? 11.321 -11.567 -6.881 1.00 0.000 172 CYS A O 20
ATOM 22386 N N . ASN A 1 74 ? 10.683 -9.490 -7.464 1.00 0.000 173 ASN A N 20
ATOM 22387 C CA . ASN A 1 74 ? 11.286 -9.558 -8.790 1.00 0.000 173 ASN A CA 20
ATOM 22388 C C . ASN A 1 74 ? 12.709 -9.007 -8.769 1.00 0.000 173 ASN A C 20
ATOM 22389 O O . ASN A 1 74 ? 13.181 -8.442 -9.756 1.00 0.000 173 ASN A O 20
ATOM 22400 N N . ALA A 1 75 ? 13.387 -9.175 -7.639 1.00 0.000 174 ALA A N 20
ATOM 22401 C CA . ALA A 1 75 ? 14.755 -8.696 -7.490 1.00 0.000 174 ALA A CA 20
ATOM 22402 C C . ALA A 1 75 ? 15.731 -9.576 -8.264 1.00 0.000 174 ALA A C 20
ATOM 22403 O O . ALA A 1 75 ? 16.678 -9.080 -8.875 1.00 0.000 174 ALA A O 20
ATOM 22410 N N . SER A 1 76 ? 15.494 -10.883 -8.234 1.00 0.000 175 SER A N 20
ATOM 22411 C CA . SER A 1 76 ? 16.356 -11.833 -8.929 1.00 0.000 175 SER A CA 20
ATOM 22412 C C . SER A 1 76 ? 15.751 -12.233 -10.271 1.00 0.000 175 SER A C 20
ATOM 22413 O O . SER A 1 76 ? 14.611 -12.690 -10.337 1.00 0.000 175 SER A O 20
#

Sequence (76 aa):
MLLCYSCKAQVSNEDCLQVENCTQLGEQCWTARIRAVGLLTVISKGCSLNCVDDSQDYYVGKKNITCCDTDLCNASMLLCYSCKAQVSNEDCLQVENCTQLGEQCWTARIRAVGLLTVISKGCSLNCVDDSQDYYVGKKNITCCDTDLCNASMLLCYSCKAQVSNEDCLQVENCTQLGEQCWTARIRAVGLLTVISKGCSLNCVDDSQDYYVGKKNITCCDTDLCNASMLLCYSCKAQVSNEDCLQVENCTQLGEQCWTARIRAVGLLTVISKGCSLNCVDDSQDYYVGKKNITCCDTDLCNASMLLCYSCKAQVSNEDCLQVENCTQLGEQCWTARIRAVGLLTVISKGCSLNCVDDSQDYYVGKKNITCCDTDLCNASMLLCYSCKAQVSNEDCLQVENCTQLGEQCWTARIRAVGLLTVISKGCSLNCVDDSQDYYVGKKNITCCDTDLCNASMLLCYSCKAQVSNEDCLQVENCTQLGEQCWTARIRAVGLLTVISKGCSLNCVDDSQDYYVGKKNITCCDTDLCNASMLLCYSCKAQVSNEDCLQVENCTQLGEQCWTARIRAVGLLTVISKGCSLNCVDDSQDYYVGKKNITCCDTDLCNASMLLCYSCKAQVSNEDCLQVENCTQLGEQCWTARIRAVGLLTVISKGCSLNCVDDSQDYYVGKKNITCCDTDLCNASMLLCYSCKAQVSNEDCLQVENCTQLGEQCWTARIRAVGLLTVISKGCSLNCVDDSQDYYVGKKNITCCDTDLCNASMLLCYSCKAQVSNEDCLQVENCTQLGEQCWTARIRAVGLLTVISKGCSLNCVDDSQDYYVGKKNITCCDTDLCNASMLLCYSCKAQVSNEDCLQVENCTQLGEQCWTARIRAVGLLTVISKGCSLNCVDDSQDYYVGKKNITCCDTDLCNASMLLCYSCKAQVSNEDCLQVENCTQLGEQCWTARIRAVGLLTVISKGCSLNCVDDSQDYYVGKKNITCCDTDLCNASMLLCYSCKAQVSNEDCLQVENCTQLGEQCWTARIRAVGLLTVISKGCSLNCVDDSQDYYVGKKNITCCDTDLCNASMLLCYSCKAQVSNEDCLQVENCTQLGEQCWTARIRAVGLLTVISKGCSLNCVDDSQDYYVGKKNITCCDTDLCNASMLLCYSCKAQVSNEDCLQVENCTQLGEQCWTARIRAVGLLTVISKGCSLNCVDDSQDYYVGKKNITCCDTDLCNASMLLCYSCKAQVSNEDCLQVENCTQLGEQCWTARIRAVGLLTVISKGCSLNCVDDSQDYYVGKKNITCCDTDLCNASMLLCYSCKAQVSNEDCLQVENCTQLGEQCWTARIRAVGLLTVISKGCSLNCVDDSQDYYVGKKNITCCDTDLCNASMLLCYSCKAQVSNEDCLQVENCTQLGEQCWTARIRAVGLLTVISKGCSLNCVDDSQDYYVGKKNITCCDTDLCNASMLLCYSCKAQVSNEDCLQVENCTQLGEQCWTARIRAVGLLTVISKGCSLNCVDDSQDYYVGKKNITCCDTDLCNAS